Protein AF-0000000073535068 (afdb_homodimer)

Structure (mmCIF, N/CA/C/O backbone):
data_AF-0000000073535068-model_v1
#
loop_
_entity.id
_entity.type
_entity.pdbx_description
1 polymer 'DUF3730 domain-containing protein'
#
loop_
_atom_site.group_PDB
_atom_site.id
_atom_site.type_symbol
_atom_site.label_atom_id
_atom_site.label_alt_id
_atom_site.label_comp_id
_atom_site.label_asym_id
_atom_site.label_entity_id
_atom_site.label_seq_id
_atom_site.pdbx_PDB_ins_code
_atom_site.Cartn_x
_atom_site.Cartn_y
_atom_site.Cartn_z
_atom_site.occupancy
_atom_site.B_iso_or_equiv
_atom_site.auth_seq_id
_atom_site.auth_comp_id
_atom_site.auth_asym_id
_atom_site.auth_atom_id
_atom_site.pdbx_PDB_model_num
ATOM 1 N N . MET A 1 1 ? 18.531 -50.469 -1.747 1 73 1 MET A N 1
ATOM 2 C CA . MET A 1 1 ? 18.922 -49.125 -2.205 1 73 1 MET A CA 1
ATOM 3 C C . MET A 1 1 ? 19.688 -48.375 -1.117 1 73 1 MET A C 1
ATOM 5 O O . MET A 1 1 ? 19.297 -48.406 0.048 1 73 1 MET A O 1
ATOM 9 N N . SER A 1 2 ? 20.859 -48 -1.427 1 82.44 2 SER A N 1
ATOM 10 C CA . SER A 1 2 ? 21.703 -47.281 -0.482 1 82.44 2 SER A CA 1
ATOM 11 C C . SER A 1 2 ? 21.328 -45.781 -0.44 1 82.44 2 SER A C 1
ATOM 13 O O . SER A 1 2 ? 20.609 -45.312 -1.31 1 82.44 2 SER A O 1
ATOM 15 N N . LEU A 1 3 ? 21.656 -45.188 0.64 1 86.44 3 LEU A N 1
ATOM 16 C CA . LEU A 1 3 ? 21.375 -43.781 0.839 1 86.44 3 LEU A CA 1
ATOM 17 C C . LEU A 1 3 ? 22.047 -42.938 -0.245 1 86.44 3 LEU A C 1
ATOM 19 O O . LEU A 1 3 ? 21.453 -41.969 -0.744 1 86.44 3 LEU A O 1
ATOM 23 N N . GLN A 1 4 ? 23.172 -43.344 -0.738 1 84.94 4 GLN A N 1
ATOM 24 C CA . GLN A 1 4 ? 23.891 -42.594 -1.775 1 84.94 4 GLN A CA 1
ATOM 25 C C . GLN A 1 4 ? 23.203 -42.75 -3.127 1 84.94 4 GLN A C 1
ATOM 27 O O . GLN A 1 4 ? 23.156 -41.781 -3.91 1 84.94 4 GLN A O 1
ATOM 32 N N . GLN A 1 5 ? 22.625 -43.844 -3.295 1 85.31 5 GLN A N 1
ATOM 33 C CA . GLN A 1 5 ? 21.891 -44.062 -4.543 1 85.31 5 GLN A CA 1
ATOM 34 C C . GLN A 1 5 ? 20.625 -43.219 -4.586 1 85.31 5 GLN A C 1
ATOM 36 O O . GLN A 1 5 ? 20.25 -42.719 -5.641 1 85.31 5 GLN A O 1
ATOM 41 N N . ALA A 1 6 ? 20.031 -43.156 -3.398 1 86.62 6 ALA A N 1
ATOM 42 C CA . ALA A 1 6 ? 18.812 -42.344 -3.316 1 86.62 6 ALA A CA 1
ATOM 43 C C . ALA A 1 6 ? 19.125 -40.875 -3.541 1 86.62 6 ALA A C 1
ATOM 45 O O . ALA A 1 6 ? 18.344 -40.156 -4.172 1 86.62 6 ALA A O 1
ATOM 46 N N . LEU A 1 7 ? 20.281 -40.438 -3.117 1 88.44 7 LEU A N 1
ATOM 47 C CA . LEU A 1 7 ? 20.672 -39.031 -3.264 1 88.44 7 LEU A CA 1
ATOM 48 C C . LEU A 1 7 ? 21.031 -38.719 -4.711 1 88.44 7 LEU A C 1
ATOM 50 O O . LEU A 1 7 ? 20.828 -37.594 -5.18 1 88.44 7 LEU A O 1
ATOM 54 N N . GLU A 1 8 ? 21.484 -39.688 -5.441 1 86.12 8 GLU A N 1
ATOM 55 C CA . GLU A 1 8 ? 21.812 -39.5 -6.848 1 86.12 8 GLU A CA 1
ATOM 56 C C . GLU A 1 8 ? 20.562 -39.406 -7.707 1 86.12 8 GLU A C 1
ATOM 58 O O . GLU A 1 8 ? 20.547 -38.75 -8.734 1 86.12 8 GLU A O 1
ATOM 63 N N . ARG A 1 9 ? 19.562 -40 -7.23 1 84.69 9 ARG A N 1
ATOM 64 C CA . ARG A 1 9 ? 18.297 -40 -7.961 1 84.69 9 ARG A CA 1
ATOM 65 C C . ARG A 1 9 ? 17.609 -38.625 -7.844 1 84.69 9 ARG A C 1
ATOM 67 O O . ARG A 1 9 ? 16.703 -38.344 -8.625 1 84.69 9 ARG A O 1
ATOM 74 N N . LEU A 1 10 ? 18.078 -37.781 -6.902 1 87.56 10 LEU A N 1
ATOM 75 C CA . LEU A 1 10 ? 17.516 -36.438 -6.727 1 87.56 10 LEU A CA 1
ATOM 76 C C . LEU A 1 10 ? 17.844 -35.562 -7.918 1 87.56 10 LEU A C 1
ATOM 78 O O . LEU A 1 10 ? 17.141 -34.562 -8.172 1 87.56 10 LEU A O 1
ATOM 82 N N . ARG A 1 11 ? 18.797 -35.906 -8.68 1 83.94 11 ARG A N 1
ATOM 83 C CA . ARG A 1 11 ? 19.266 -35.062 -9.773 1 83.94 11 ARG A CA 1
ATOM 84 C C . ARG A 1 11 ? 18.438 -35.281 -11.031 1 83.94 11 ARG A C 1
ATOM 86 O O . ARG A 1 11 ? 18.516 -34.5 -11.977 1 83.94 11 ARG A O 1
ATOM 93 N N . MET A 1 12 ? 17.578 -36.219 -10.906 1 78.56 12 MET A N 1
ATOM 94 C CA . MET A 1 12 ? 16.719 -36.469 -12.07 1 78.56 12 MET A CA 1
ATOM 95 C C . MET A 1 12 ? 15.688 -35.344 -12.219 1 78.56 12 MET A C 1
ATOM 97 O O . MET A 1 12 ? 15.039 -34.969 -11.25 1 78.56 12 MET A O 1
ATOM 101 N N . PRO A 1 13 ? 15.539 -34.812 -13.344 1 76.5 13 PRO A N 1
ATOM 102 C CA . PRO A 1 13 ? 14.781 -33.562 -13.547 1 76.5 13 PRO A CA 1
ATOM 103 C C . PRO A 1 13 ? 13.273 -33.781 -13.516 1 76.5 13 PRO A C 1
ATOM 105 O O . PRO A 1 13 ? 12.508 -32.906 -13.906 1 76.5 13 PRO A O 1
ATOM 108 N N . HIS A 1 14 ? 12.617 -34.844 -13.055 1 79.12 14 HIS A N 1
ATOM 109 C CA . HIS A 1 14 ? 11.172 -35.031 -13 1 79.12 14 HIS A CA 1
ATOM 110 C C . HIS A 1 14 ? 10.664 -34.969 -11.562 1 79.12 14 HIS A C 1
ATOM 112 O O . HIS A 1 14 ? 11.211 -35.656 -10.688 1 79.12 14 HIS A O 1
ATOM 118 N N . PRO A 1 15 ? 9.664 -34.188 -11.406 1 80.38 15 PRO A N 1
ATOM 119 C CA . PRO A 1 15 ? 9.203 -33.969 -10.031 1 80.38 15 PRO A CA 1
ATOM 120 C C . PRO A 1 15 ? 8.688 -35.219 -9.359 1 80.38 15 PRO A C 1
ATOM 122 O O . PRO A 1 15 ? 8.859 -35.406 -8.156 1 80.38 15 PRO A O 1
ATOM 125 N N . ALA A 1 16 ? 8.094 -36.125 -10.078 1 79.19 16 ALA A N 1
ATOM 126 C CA . ALA A 1 16 ? 7.562 -37.344 -9.477 1 79.19 16 ALA A CA 1
ATOM 127 C C . ALA A 1 16 ? 8.688 -38.25 -8.977 1 79.19 16 ALA A C 1
ATOM 129 O O . ALA A 1 16 ? 8.586 -38.844 -7.902 1 79.19 16 ALA A O 1
ATOM 130 N N . VAL A 1 17 ? 9.75 -38.281 -9.727 1 81.94 17 VAL A N 1
ATOM 131 C CA . VAL A 1 17 ? 10.898 -39.094 -9.344 1 81.94 17 VAL A CA 1
ATOM 132 C C . VAL A 1 17 ? 11.617 -38.469 -8.156 1 81.94 17 VAL A C 1
ATOM 134 O O . VAL A 1 17 ? 12.062 -39.156 -7.246 1 81.94 17 VAL A O 1
ATOM 137 N N . GLN A 1 18 ? 11.617 -37.219 -8.273 1 86.56 18 GLN A N 1
ATOM 138 C CA . GLN A 1 18 ? 12.273 -36.5 -7.199 1 86.56 18 GLN A CA 1
ATOM 139 C C . GLN A 1 18 ? 11.523 -36.656 -5.883 1 86.56 18 GLN A C 1
ATOM 141 O O . GLN A 1 18 ? 12.133 -36.812 -4.824 1 86.56 18 GLN A O 1
ATOM 146 N N . ALA A 1 19 ? 10.234 -36.562 -5.922 1 84.75 19 ALA A N 1
ATOM 147 C CA . ALA A 1 19 ? 9.43 -36.719 -4.711 1 84.75 19 ALA A CA 1
ATOM 148 C C . ALA A 1 19 ? 9.602 -38.125 -4.133 1 84.75 19 ALA A C 1
ATOM 150 O O . ALA A 1 19 ? 9.688 -38.281 -2.914 1 84.75 19 ALA A O 1
ATOM 151 N N . ALA A 1 20 ? 9.633 -39.094 -5 1 82.69 20 ALA A N 1
ATOM 152 C CA . ALA A 1 20 ? 9.828 -40.469 -4.555 1 82.69 20 ALA A CA 1
ATOM 153 C C . ALA A 1 20 ? 11.227 -40.688 -3.977 1 82.69 20 ALA A C 1
ATOM 155 O O . ALA A 1 20 ? 11.406 -41.438 -3.012 1 82.69 20 ALA A O 1
ATOM 156 N N . ALA A 1 21 ? 12.156 -40.031 -4.648 1 87.81 21 ALA A N 1
ATOM 157 C CA . ALA A 1 21 ? 13.523 -40.125 -4.152 1 87.81 21 ALA A CA 1
ATOM 158 C C . ALA A 1 21 ? 13.641 -39.5 -2.764 1 87.81 21 ALA A C 1
ATOM 160 O O . ALA A 1 21 ? 14.359 -40.031 -1.905 1 87.81 21 ALA A O 1
ATOM 161 N N . VAL A 1 22 ? 13.016 -38.406 -2.562 1 91.75 22 VAL A N 1
ATOM 162 C CA . VAL A 1 22 ? 13.047 -37.75 -1.257 1 91.75 22 VAL A CA 1
ATOM 163 C C . VAL A 1 22 ? 12.422 -38.688 -0.209 1 91.75 22 VAL A C 1
ATOM 165 O O . VAL A 1 22 ? 12.938 -38.812 0.903 1 91.75 22 VAL A O 1
ATOM 168 N N . ALA A 1 23 ? 11.258 -39.281 -0.558 1 87.38 23 ALA A N 1
ATOM 169 C CA . ALA A 1 23 ? 10.609 -40.219 0.37 1 87.38 23 ALA A CA 1
ATOM 170 C C . ALA A 1 23 ? 11.539 -41.375 0.72 1 87.38 23 ALA A C 1
ATOM 172 O O . ALA A 1 23 ? 11.594 -41.812 1.875 1 87.38 23 ALA A O 1
ATOM 173 N N . ALA A 1 24 ? 12.297 -41.781 -0.248 1 87.5 24 ALA A N 1
ATOM 174 C CA . ALA A 1 24 ? 13.242 -42.875 -0.024 1 87.5 24 ALA A CA 1
ATOM 175 C C . ALA A 1 24 ? 14.391 -42.438 0.868 1 87.5 24 ALA A C 1
ATOM 177 O O . ALA A 1 24 ? 14.836 -43.188 1.746 1 87.5 24 ALA A O 1
ATOM 178 N N . VAL A 1 25 ? 14.883 -41.281 0.642 1 91.12 25 VAL A N 1
ATOM 179 C CA . VAL A 1 25 ? 15.984 -40.75 1.447 1 91.12 25 VAL A CA 1
ATOM 180 C C . VAL A 1 25 ? 15.539 -40.656 2.904 1 91.12 25 VAL A C 1
ATOM 182 O O . VAL A 1 25 ? 16.281 -41.031 3.816 1 91.12 25 VAL A O 1
ATOM 185 N N . PHE A 1 26 ? 14.359 -40.125 3.111 1 90.25 26 PHE A N 1
ATOM 186 C CA . PHE A 1 26 ? 13.875 -39.906 4.473 1 90.25 26 PHE A CA 1
ATOM 187 C C . PHE A 1 26 ? 13.609 -41.25 5.16 1 90.25 26 PHE A C 1
ATOM 189 O O . PHE A 1 26 ? 13.859 -41.375 6.359 1 90.25 26 PHE A O 1
ATOM 196 N N . ASP A 1 27 ? 13.086 -42.219 4.41 1 87 27 ASP A N 1
ATOM 197 C CA . ASP A 1 27 ? 12.852 -43.562 4.969 1 87 27 ASP A CA 1
ATOM 198 C C . ASP A 1 27 ? 14.172 -44.25 5.312 1 87 27 ASP A C 1
ATOM 200 O O . ASP A 1 27 ? 14.289 -44.875 6.375 1 87 27 ASP A O 1
ATOM 204 N N . LEU A 1 28 ? 15.164 -44.125 4.473 1 88 28 LEU A N 1
ATOM 205 C CA . LEU A 1 28 ? 16.469 -44.719 4.684 1 88 28 LEU A CA 1
ATOM 206 C C . LEU A 1 28 ? 17.234 -44 5.789 1 88 28 LEU A C 1
ATOM 208 O O . LEU A 1 28 ? 17.938 -44.656 6.578 1 88 28 LEU A O 1
ATOM 212 N N . ALA A 1 29 ? 17.141 -42.688 5.758 1 87.44 29 ALA A N 1
ATOM 213 C CA . ALA A 1 29 ? 17.812 -41.875 6.781 1 87.44 29 ALA A CA 1
ATOM 214 C C . ALA A 1 29 ? 17.219 -42.156 8.164 1 87.44 29 ALA A C 1
ATOM 216 O O . ALA A 1 29 ? 17.938 -42.125 9.172 1 87.44 29 ALA A O 1
ATOM 217 N N . ALA A 1 30 ? 15.914 -42.344 8.227 1 80.88 30 ALA A N 1
ATOM 218 C CA . ALA A 1 30 ? 15.266 -42.656 9.5 1 80.88 30 ALA A CA 1
ATOM 219 C C . ALA A 1 30 ? 15.766 -43.969 10.086 1 80.88 30 ALA A C 1
ATOM 221 O O . ALA A 1 30 ? 15.742 -44.156 11.297 1 80.88 30 ALA A O 1
ATOM 222 N N . ARG A 1 31 ? 16.234 -44.812 9.234 1 79.62 31 ARG A N 1
ATOM 223 C CA . ARG A 1 31 ? 16.703 -46.125 9.664 1 79.62 31 ARG A CA 1
ATOM 224 C C . ARG A 1 31 ? 18.188 -46.094 10.031 1 79.62 31 ARG A C 1
ATOM 226 O O . ARG A 1 31 ? 18.688 -47 10.703 1 79.62 31 ARG A O 1
ATOM 233 N N . THR A 1 32 ? 18.781 -45.062 9.539 1 76.62 32 THR A N 1
ATOM 234 C CA . THR A 1 32 ? 20.203 -44.938 9.852 1 76.62 32 THR A CA 1
ATOM 235 C C . THR A 1 32 ? 20.406 -44.531 11.297 1 76.62 32 THR A C 1
ATOM 237 O O . THR A 1 32 ? 19.609 -43.781 11.852 1 76.62 32 THR A O 1
ATOM 240 N N . GLN A 1 33 ? 21.375 -45.125 12.016 1 68.06 33 GLN A N 1
ATOM 241 C CA . GLN A 1 33 ? 21.641 -44.938 13.445 1 68.06 33 GLN A CA 1
ATOM 242 C C . GLN A 1 33 ? 22.359 -43.625 13.719 1 68.06 33 GLN A C 1
ATOM 244 O O . GLN A 1 33 ? 22.188 -43.031 14.797 1 68.06 33 GLN A O 1
ATOM 249 N N . SER A 1 34 ? 23.047 -43 12.75 1 81.69 34 SER A N 1
ATOM 250 C CA . SER A 1 34 ? 23.812 -41.781 13.023 1 81.69 34 SER A CA 1
ATOM 251 C C . SER A 1 34 ? 22.984 -40.531 12.758 1 81.69 34 SER A C 1
ATOM 253 O O . SER A 1 34 ? 22.547 -40.312 11.625 1 81.69 34 SER A O 1
ATOM 255 N N . ALA A 1 35 ? 22.781 -39.781 13.82 1 80.81 35 ALA A N 1
ATOM 256 C CA . ALA A 1 35 ? 22.016 -38.562 13.719 1 80.81 35 ALA A CA 1
ATOM 257 C C . ALA A 1 35 ? 22.672 -37.562 12.766 1 80.81 35 ALA A C 1
ATOM 259 O O . ALA A 1 35 ? 22 -36.844 12.031 1 80.81 35 ALA A O 1
ATOM 260 N N . ALA A 1 36 ? 23.953 -37.594 12.719 1 83.88 36 ALA A N 1
ATOM 261 C CA . ALA A 1 36 ? 24.688 -36.656 11.859 1 83.88 36 ALA A CA 1
ATOM 262 C C . ALA A 1 36 ? 24.484 -37 10.383 1 83.88 36 ALA A C 1
ATOM 264 O O . ALA A 1 36 ? 24.344 -36.125 9.547 1 83.88 36 ALA A O 1
ATOM 265 N N . GLN A 1 37 ? 24.484 -38.281 10.141 1 84.81 37 GLN A N 1
ATOM 266 C CA . GLN A 1 37 ? 24.281 -38.719 8.758 1 84.81 37 GLN A CA 1
ATOM 267 C C . GLN A 1 37 ? 22.859 -38.469 8.297 1 84.81 37 GLN A C 1
ATOM 269 O O . GLN A 1 37 ? 22.625 -38.125 7.137 1 84.81 37 GLN A O 1
ATOM 274 N N . ARG A 1 38 ? 22 -38.625 9.258 1 86.94 38 ARG A N 1
ATOM 275 C CA . ARG A 1 38 ? 20.594 -38.344 8.953 1 86.94 38 ARG A CA 1
ATOM 276 C C . ARG A 1 38 ? 20.391 -36.844 8.633 1 86.94 38 ARG A C 1
ATOM 278 O O . ARG A 1 38 ? 19.781 -36.5 7.621 1 86.94 38 ARG A O 1
ATOM 285 N N . ASP A 1 39 ? 21.016 -36 9.438 1 86.94 39 ASP A N 1
ATOM 286 C CA . ASP A 1 39 ? 20.844 -34.562 9.258 1 86.94 39 ASP A CA 1
ATOM 287 C C . ASP A 1 39 ? 21.547 -34.094 7.988 1 86.94 39 ASP A C 1
ATOM 289 O O . ASP A 1 39 ? 21.078 -33.156 7.324 1 86.94 39 ASP A O 1
ATOM 293 N N . ALA A 1 40 ? 22.547 -34.75 7.676 1 89.31 40 ALA A N 1
ATOM 294 C CA . ALA A 1 40 ? 23.266 -34.375 6.449 1 89.31 40 ALA A CA 1
ATOM 295 C C . ALA A 1 40 ? 22.453 -34.75 5.215 1 89.31 40 ALA A C 1
ATOM 297 O O . ALA A 1 40 ? 22.453 -34 4.223 1 89.31 40 ALA A O 1
ATOM 298 N N . ALA A 1 41 ? 21.781 -35.875 5.352 1 90.75 41 ALA A N 1
ATOM 299 C CA . ALA A 1 41 ? 20.938 -36.281 4.238 1 90.75 41 ALA A CA 1
ATOM 300 C C . ALA A 1 41 ? 19.734 -35.375 4.086 1 90.75 41 ALA A C 1
ATOM 302 O O . ALA A 1 41 ? 19.344 -35.031 2.967 1 90.75 41 ALA A O 1
ATOM 303 N N . PHE A 1 42 ? 19.234 -35 5.234 1 91.56 42 PHE A N 1
ATOM 304 C CA . PHE A 1 42 ? 18.109 -34.062 5.199 1 91.56 42 PHE A CA 1
ATOM 305 C C . PHE A 1 42 ? 18.547 -32.719 4.641 1 91.56 42 PHE A C 1
ATOM 307 O O . PHE A 1 42 ? 17.844 -32.125 3.824 1 91.56 42 PHE A O 1
ATOM 314 N N . ALA A 1 43 ? 19.703 -32.25 4.965 1 92.44 43 ALA A N 1
ATOM 315 C CA . ALA A 1 43 ? 20.219 -30.953 4.531 1 92.44 43 ALA A CA 1
ATOM 316 C C . ALA A 1 43 ? 20.484 -30.953 3.029 1 92.44 43 ALA A C 1
ATOM 318 O O . ALA A 1 43 ? 20.281 -29.938 2.363 1 92.44 43 ALA A O 1
ATOM 319 N N . GLU A 1 44 ? 20.812 -32.062 2.559 1 92.19 44 GLU A N 1
ATOM 320 C CA . GLU A 1 44 ? 21.078 -32.156 1.126 1 92.19 44 GLU A CA 1
ATOM 321 C C . GLU A 1 44 ? 19.781 -32.062 0.321 1 92.19 44 GLU A C 1
ATOM 323 O O . GLU A 1 44 ? 19.75 -31.5 -0.771 1 92.19 44 GLU A O 1
ATOM 328 N N . CYS A 1 45 ? 18.781 -32.625 0.865 1 93.12 45 CYS A N 1
ATOM 329 C CA . CYS A 1 45 ? 17.484 -32.562 0.197 1 93.12 45 CYS A CA 1
ATOM 330 C C . CYS A 1 45 ? 16.906 -31.156 0.286 1 93.12 45 CYS A C 1
ATOM 332 O O . CYS A 1 45 ? 16.328 -30.656 -0.684 1 93.12 45 CYS A O 1
ATOM 334 N N . LEU A 1 46 ? 17.125 -30.484 1.367 1 94 46 LEU A N 1
ATOM 335 C CA . LEU A 1 46 ? 16.516 -29.188 1.603 1 94 46 LEU A CA 1
ATOM 336 C C . LEU A 1 46 ? 17.281 -28.078 0.874 1 94 46 LEU A C 1
ATOM 338 O O . LEU A 1 46 ? 16.719 -27.031 0.555 1 94 46 LEU A O 1
ATOM 342 N N . SER A 1 47 ? 18.547 -28.25 0.572 1 93.44 47 SER A N 1
ATOM 343 C CA . SER A 1 47 ? 19.359 -27.234 -0.092 1 93.44 47 SER A CA 1
ATOM 344 C C . SER A 1 47 ? 19.469 -27.5 -1.589 1 93.44 47 SER A C 1
ATOM 346 O O . SER A 1 47 ? 20.297 -26.906 -2.275 1 93.44 47 SER A O 1
ATOM 348 N N . HIS A 1 48 ? 18.609 -28.328 -2.033 1 91.12 48 HIS A N 1
ATOM 349 C CA . HIS A 1 48 ? 18.641 -28.656 -3.453 1 91.12 48 HIS A CA 1
ATOM 350 C C . HIS A 1 48 ? 18.125 -27.516 -4.305 1 91.12 48 HIS A C 1
ATOM 352 O O . HIS A 1 48 ? 17.359 -26.672 -3.818 1 91.12 48 HIS A O 1
ATOM 358 N N . SER A 1 49 ? 18.484 -27.453 -5.543 1 86.81 49 SER A N 1
ATOM 359 C CA . SER A 1 49 ? 18.125 -26.344 -6.43 1 86.81 49 SER A CA 1
ATOM 360 C C . SER A 1 49 ? 16.734 -26.547 -7.02 1 86.81 49 SER A C 1
ATOM 362 O O . SER A 1 49 ? 16.094 -25.578 -7.434 1 86.81 49 SER A O 1
ATOM 364 N N . SER A 1 50 ? 16.281 -27.828 -6.977 1 86.88 50 SER A N 1
ATOM 365 C CA . SER A 1 50 ? 14.969 -28.094 -7.559 1 86.88 50 SER A CA 1
ATOM 366 C C . SER A 1 50 ? 13.852 -27.812 -6.559 1 86.88 50 SER A C 1
ATOM 368 O O . SER A 1 50 ? 13.922 -28.25 -5.406 1 86.88 50 SER A O 1
ATOM 370 N N . GLN A 1 51 ? 12.828 -27.141 -6.984 1 86.19 51 GLN A N 1
ATOM 371 C CA . GLN A 1 51 ? 11.695 -26.766 -6.141 1 86.19 51 GLN A CA 1
ATOM 372 C C . GLN A 1 51 ? 10.914 -28.016 -5.707 1 86.19 51 GLN A C 1
ATOM 374 O O . GLN A 1 51 ? 10.445 -28.094 -4.57 1 86.19 51 GLN A O 1
ATOM 379 N N . ALA A 1 52 ? 10.844 -28.922 -6.559 1 84.81 52 ALA A N 1
ATOM 380 C CA . ALA A 1 52 ? 10.078 -30.125 -6.262 1 84.81 52 ALA A CA 1
ATOM 381 C C . ALA A 1 52 ? 10.742 -30.938 -5.145 1 84.81 52 ALA A C 1
ATOM 383 O O . ALA A 1 52 ? 10.055 -31.484 -4.277 1 84.81 52 ALA A O 1
ATOM 384 N N . VAL A 1 53 ? 12.047 -30.969 -5.188 1 89.75 53 VAL A N 1
ATOM 385 C CA . VAL A 1 53 ? 12.781 -31.719 -4.172 1 89.75 53 VAL A CA 1
ATOM 386 C C . VAL A 1 53 ? 12.602 -31.047 -2.809 1 89.75 53 VAL A C 1
ATOM 388 O O . VAL A 1 53 ? 12.312 -31.719 -1.814 1 89.75 53 VAL A O 1
ATOM 391 N N . VAL A 1 54 ? 12.711 -29.781 -2.811 1 92 54 VAL A N 1
ATOM 392 C CA . VAL A 1 54 ? 12.648 -29.031 -1.557 1 92 54 VAL A CA 1
ATOM 393 C C . VAL A 1 54 ? 11.234 -29.125 -0.977 1 92 54 VAL A C 1
ATOM 395 O O . VAL A 1 54 ? 11.062 -29.281 0.234 1 92 54 VAL A O 1
ATOM 398 N N . GLU A 1 55 ? 10.266 -29 -1.764 1 89.75 55 GLU A N 1
ATOM 399 C CA . GLU A 1 55 ? 8.891 -29.094 -1.291 1 89.75 55 GLU A CA 1
ATOM 400 C C . GLU A 1 55 ? 8.594 -30.469 -0.695 1 89.75 55 GLU A C 1
ATOM 402 O O . GLU A 1 55 ? 7.965 -30.562 0.361 1 89.75 55 GLU A O 1
ATOM 407 N N . ALA A 1 56 ? 9.008 -31.469 -1.393 1 89.25 56 ALA A N 1
ATOM 408 C CA . ALA A 1 56 ? 8.812 -32.812 -0.887 1 89.25 56 ALA A CA 1
ATOM 409 C C . ALA A 1 56 ? 9.578 -33.031 0.411 1 89.25 56 ALA A C 1
ATOM 411 O O . ALA A 1 56 ? 9.102 -33.719 1.316 1 89.25 56 ALA A O 1
ATOM 412 N N . ALA A 1 57 ? 10.758 -32.469 0.402 1 92.44 57 ALA A N 1
ATOM 413 C CA . ALA A 1 57 ? 11.594 -32.625 1.594 1 92.44 57 ALA A CA 1
ATOM 414 C C . ALA A 1 57 ? 10.961 -31.922 2.791 1 92.44 57 ALA A C 1
ATOM 416 O O . ALA A 1 57 ? 11 -32.438 3.912 1 92.44 57 ALA A O 1
ATOM 417 N N . VAL A 1 58 ? 10.422 -30.766 2.566 1 92.5 58 VAL A N 1
ATOM 418 C CA . VAL A 1 58 ? 9.781 -30 3.639 1 92.5 58 VAL A CA 1
ATOM 419 C C . VAL A 1 58 ? 8.57 -30.766 4.16 1 92.5 58 VAL A C 1
ATOM 421 O O . VAL A 1 58 ? 8.367 -30.875 5.371 1 92.5 58 VAL A O 1
ATOM 424 N N . GLN A 1 59 ? 7.777 -31.328 3.291 1 88.62 59 GLN A N 1
ATOM 425 C CA . GLN A 1 59 ? 6.602 -32.094 3.699 1 88.62 59 GLN A CA 1
ATOM 426 C C . GLN A 1 59 ? 6.996 -33.344 4.48 1 88.62 59 GLN A C 1
ATOM 428 O O . GLN A 1 59 ? 6.359 -33.688 5.48 1 88.62 59 GLN A O 1
ATOM 433 N N . ALA A 1 60 ? 8.039 -33.969 4.039 1 88.88 60 ALA A N 1
ATOM 434 C CA . ALA A 1 60 ? 8.508 -35.188 4.711 1 88.88 60 ALA A CA 1
ATOM 435 C C . ALA A 1 60 ? 9.062 -34.844 6.094 1 88.88 60 ALA A C 1
ATOM 437 O O . ALA A 1 60 ? 8.875 -35.625 7.043 1 88.88 60 ALA A O 1
ATOM 438 N N . LEU A 1 61 ? 9.781 -33.719 6.125 1 89.81 61 LEU A N 1
ATOM 439 C CA . LEU A 1 61 ? 10.367 -33.312 7.398 1 89.81 61 LEU A CA 1
ATOM 440 C C . LEU A 1 61 ? 9.273 -33 8.414 1 89.81 61 LEU A C 1
ATOM 442 O O . LEU A 1 61 ? 9.398 -33.344 9.594 1 89.81 61 LEU A O 1
ATOM 446 N N . LEU A 1 62 ? 8.172 -32.375 8 1 88.38 62 LEU A N 1
ATOM 447 C CA . LEU A 1 62 ? 7.094 -31.969 8.898 1 88.38 62 LEU A CA 1
ATOM 448 C C . LEU A 1 62 ? 6.242 -33.188 9.297 1 88.38 62 LEU A C 1
ATOM 450 O O . LEU A 1 62 ? 5.555 -33.125 10.32 1 88.38 62 LEU A O 1
ATOM 454 N N . ALA A 1 63 ? 6.223 -34.219 8.508 1 84.31 63 ALA A N 1
ATOM 455 C CA . ALA A 1 63 ? 5.422 -35.406 8.797 1 84.31 63 ALA A CA 1
ATOM 456 C C . ALA A 1 63 ? 6.145 -36.344 9.773 1 84.31 63 ALA A C 1
ATOM 458 O O . ALA A 1 63 ? 5.547 -37.281 10.312 1 84.31 63 ALA A O 1
ATOM 459 N N . LEU A 1 64 ? 7.434 -36.125 10.039 1 81 64 LEU A N 1
ATOM 460 C CA . LEU A 1 64 ? 8.172 -36.969 10.969 1 81 64 LEU A CA 1
ATOM 461 C C . LEU A 1 64 ? 7.594 -36.844 12.375 1 81 64 LEU A C 1
ATOM 463 O O . LEU A 1 64 ? 7.188 -35.781 12.797 1 81 64 LEU A O 1
ATOM 467 N N . PRO A 1 65 ? 7.137 -38.219 12.984 1 66.19 65 PRO A N 1
ATOM 468 C CA . PRO A 1 65 ? 6.547 -38.25 14.32 1 66.19 65 PRO A CA 1
ATOM 469 C C . PRO A 1 65 ? 7.434 -37.562 15.359 1 66.19 65 PRO A C 1
ATOM 471 O O . PRO A 1 65 ? 8.656 -37.562 15.242 1 66.19 65 PRO A O 1
ATOM 474 N N . ALA A 1 66 ? 6.887 -36.719 16.156 1 56.53 66 ALA A N 1
ATOM 475 C CA . ALA A 1 66 ? 7.547 -35.969 17.203 1 56.53 66 ALA A CA 1
ATOM 476 C C . ALA A 1 66 ? 8.203 -36.906 18.219 1 56.53 66 ALA A C 1
ATOM 478 O O . ALA A 1 66 ? 7.52 -37.531 19.031 1 56.53 66 ALA A O 1
ATOM 479 N N . GLU A 1 67 ? 9.016 -37.938 18.016 1 49.25 67 GLU A N 1
ATOM 480 C CA . GLU A 1 67 ? 9.523 -38.531 19.25 1 49.25 67 GLU A CA 1
ATOM 481 C C . GLU A 1 67 ? 9.766 -37.469 20.312 1 49.25 67 GLU A C 1
ATOM 483 O O . GLU A 1 67 ? 9.781 -36.281 20.016 1 49.25 67 GLU A O 1
ATOM 488 N N . PRO A 1 68 ? 10.68 -37.688 21.562 1 46.06 68 PRO A N 1
ATOM 489 C CA . PRO A 1 68 ? 10.609 -36.656 22.594 1 46.06 68 PRO A CA 1
ATOM 490 C C . PRO A 1 68 ? 10.633 -35.219 22.031 1 46.06 68 PRO A C 1
ATOM 492 O O . PRO A 1 68 ? 11.305 -34.969 21.016 1 46.06 68 PRO A O 1
ATOM 495 N N . ALA A 1 69 ? 9.648 -34.281 22.375 1 45.16 69 ALA A N 1
ATOM 496 C CA . ALA A 1 69 ? 8.828 -33.125 22.031 1 45.16 69 ALA A CA 1
ATOM 497 C C . ALA A 1 69 ? 9.672 -32.031 21.375 1 45.16 69 ALA A C 1
ATOM 499 O O . ALA A 1 69 ? 9.336 -31.547 20.297 1 45.16 69 ALA A O 1
ATOM 500 N N . ALA A 1 70 ? 10.305 -31.281 22.203 1 48.16 70 ALA A N 1
ATOM 501 C CA . ALA A 1 70 ? 10.852 -29.922 22.125 1 48.16 70 ALA A CA 1
ATOM 502 C C . ALA A 1 70 ? 12.109 -29.891 21.266 1 48.16 70 ALA A C 1
ATOM 504 O O . ALA A 1 70 ? 12.328 -28.938 20.516 1 48.16 70 ALA A O 1
ATOM 505 N N . GLY A 1 71 ? 12.961 -31.016 21.219 1 52.22 71 GLY A N 1
ATOM 506 C CA . GLY A 1 71 ? 14.273 -31.016 20.594 1 52.22 71 GLY A CA 1
ATOM 507 C C . GLY A 1 71 ? 14.219 -31.172 19.094 1 52.22 71 GLY A C 1
ATOM 508 O O . GLY A 1 71 ? 15 -30.531 18.375 1 52.22 71 GLY A O 1
ATOM 509 N N . ASN A 1 72 ? 13.156 -31.906 18.625 1 66.12 72 ASN A N 1
ATOM 510 C CA . ASN A 1 72 ? 13.094 -32.219 17.203 1 66.12 72 ASN A CA 1
ATOM 511 C C . ASN A 1 72 ? 12.562 -31.062 16.391 1 66.12 72 ASN A C 1
ATOM 513 O O . ASN A 1 72 ? 13.023 -30.797 15.281 1 66.12 72 ASN A O 1
ATOM 517 N N . ALA A 1 73 ? 11.766 -30.297 17.125 1 78.12 73 ALA A N 1
ATOM 518 C CA . ALA A 1 73 ? 11.25 -29.141 16.406 1 78.12 73 ALA A CA 1
ATOM 519 C C . ALA A 1 73 ? 12.336 -28.078 16.219 1 78.12 73 ALA A C 1
ATOM 521 O O . ALA A 1 73 ? 12.414 -27.438 15.172 1 78.12 73 ALA A O 1
ATOM 522 N N . ALA A 1 74 ? 13.188 -28.062 17.188 1 81.94 74 ALA A N 1
ATOM 523 C CA . ALA A 1 74 ? 14.273 -27.094 17.094 1 81.94 74 ALA A CA 1
ATOM 524 C C . ALA A 1 74 ? 15.297 -27.5 16.031 1 81.94 74 ALA A C 1
ATOM 526 O O . ALA A 1 74 ? 15.797 -26.672 15.289 1 81.94 74 ALA A O 1
ATOM 527 N N . SER A 1 75 ? 15.445 -28.797 16.016 1 85.69 75 SER A N 1
ATOM 528 C CA . SER A 1 75 ? 16.391 -29.281 15.016 1 85.69 75 SER A CA 1
ATOM 529 C C . SER A 1 75 ? 15.852 -29.094 13.609 1 85.69 75 SER A C 1
ATOM 531 O O . SER A 1 75 ? 16.594 -28.75 12.688 1 85.69 75 SER A O 1
ATOM 533 N N . ALA A 1 76 ? 14.57 -29.359 13.523 1 88.56 76 ALA A N 1
ATOM 534 C CA . ALA A 1 76 ? 13.938 -29.172 12.219 1 88.56 76 ALA A CA 1
ATOM 535 C C . ALA A 1 76 ? 13.984 -27.703 11.797 1 88.56 76 ALA A C 1
ATOM 537 O O . ALA A 1 76 ? 14.203 -27.406 10.617 1 88.56 76 ALA A O 1
ATOM 538 N N . GLN A 1 77 ? 13.82 -26.859 12.734 1 90.81 77 GLN A N 1
ATOM 539 C CA . GLN A 1 77 ? 13.859 -25.438 12.445 1 90.81 77 GLN A CA 1
ATOM 540 C C . GLN A 1 77 ? 15.25 -24.984 12.016 1 90.81 77 GLN A C 1
ATOM 542 O O . GLN A 1 77 ? 15.398 -24.188 11.086 1 90.81 77 GLN A O 1
ATOM 547 N N . ASP A 1 78 ? 16.219 -25.547 12.617 1 91.44 78 ASP A N 1
ATOM 548 C CA . ASP A 1 78 ? 17.594 -25.188 12.273 1 91.44 78 ASP A CA 1
ATOM 549 C C . ASP A 1 78 ? 17.953 -25.688 10.883 1 91.44 78 ASP A C 1
ATOM 551 O O . ASP A 1 78 ? 18.656 -25.016 10.133 1 91.44 78 ASP A O 1
ATOM 555 N N . LEU A 1 79 ? 17.453 -26.844 10.617 1 92.5 79 LEU A N 1
ATOM 556 C CA . LEU A 1 79 ? 17.719 -27.391 9.289 1 92.5 79 LEU A CA 1
ATOM 557 C C . LEU A 1 79 ? 17.062 -26.547 8.211 1 92.5 79 LEU A C 1
ATOM 559 O O . LEU A 1 79 ? 17.656 -26.281 7.164 1 92.5 79 LEU A O 1
ATOM 563 N N . LEU A 1 80 ? 15.891 -26.125 8.508 1 94.81 80 LEU A N 1
ATOM 564 C CA . LEU A 1 80 ? 15.164 -25.312 7.539 1 94.81 80 LEU A CA 1
ATOM 565 C C . LEU A 1 80 ? 15.812 -23.938 7.391 1 94.81 80 LEU A C 1
ATOM 567 O O . LEU A 1 80 ? 15.906 -23.406 6.281 1 94.81 80 LEU A O 1
ATOM 571 N N . LEU A 1 81 ? 16.297 -23.359 8.461 1 94.69 81 LEU A N 1
ATOM 572 C CA . LEU A 1 81 ? 16.922 -22.047 8.422 1 94.69 81 LEU A CA 1
ATOM 573 C C . LEU A 1 81 ? 18.25 -22.094 7.676 1 94.69 81 LEU A C 1
ATOM 575 O O . LEU A 1 81 ? 18.578 -21.172 6.926 1 94.69 81 LEU A O 1
ATOM 579 N N . THR A 1 82 ? 18.922 -23.156 7.852 1 94 82 THR A N 1
ATOM 580 C CA . THR A 1 82 ? 20.188 -23.312 7.145 1 94 82 THR A CA 1
ATOM 581 C C . THR A 1 82 ? 19.938 -23.484 5.648 1 94 82 THR A C 1
ATOM 583 O O . THR A 1 82 ? 20.688 -22.938 4.828 1 94 82 THR A O 1
ATOM 586 N N . ALA A 1 83 ? 18.984 -24.203 5.355 1 95.62 83 ALA A N 1
ATOM 587 C CA . ALA A 1 83 ? 18.641 -24.391 3.949 1 95.62 83 ALA A CA 1
ATOM 588 C C . ALA A 1 83 ? 18.156 -23.094 3.316 1 95.62 83 ALA A C 1
ATOM 590 O O . ALA A 1 83 ? 18.453 -22.828 2.146 1 95.62 83 ALA A O 1
ATOM 591 N N . LEU A 1 84 ? 17.453 -22.25 4.051 1 95.25 84 LEU A N 1
ATOM 592 C CA . LEU A 1 84 ? 16.922 -21 3.547 1 95.25 84 LEU A CA 1
ATOM 593 C C . LEU A 1 84 ? 18.047 -20 3.287 1 95.25 84 LEU A C 1
ATOM 595 O O . LEU A 1 84 ? 17.953 -19.172 2.369 1 95.25 84 LEU A O 1
ATOM 599 N N . SER A 1 85 ? 19.109 -20.047 3.986 1 94.06 85 SER A N 1
ATOM 600 C CA . SER A 1 85 ? 20.219 -19.125 3.824 1 94.06 85 SER A CA 1
ATOM 601 C C . SER A 1 85 ? 20.922 -19.328 2.484 1 94.06 85 SER A C 1
ATOM 603 O O . SER A 1 85 ? 21.484 -18.375 1.919 1 94.06 85 SER A O 1
ATOM 605 N N . VAL A 1 86 ? 20.828 -20.547 1.9 1 92.94 86 VAL A N 1
ATOM 606 C CA . VAL A 1 86 ? 21.5 -20.828 0.643 1 92.94 86 VAL A CA 1
ATOM 607 C C . VAL A 1 86 ? 20.484 -21 -0.473 1 92.94 86 VAL A C 1
ATOM 609 O O . VAL A 1 86 ? 20.844 -21.25 -1.625 1 92.94 86 VAL A O 1
ATOM 612 N N . ALA A 1 87 ? 19.281 -20.688 -0.224 1 92.25 87 ALA A N 1
ATOM 613 C CA . ALA A 1 87 ? 18.203 -21 -1.164 1 92.25 87 ALA A CA 1
ATOM 614 C C . ALA A 1 87 ? 18.094 -19.922 -2.236 1 92.25 87 ALA A C 1
ATOM 616 O O . ALA A 1 87 ? 18.391 -18.75 -1.982 1 92.25 87 ALA A O 1
ATOM 617 N N . GLY A 1 88 ? 17.672 -20.375 -3.438 1 86.44 88 GLY A N 1
ATOM 618 C CA . GLY A 1 88 ? 17.344 -19.453 -4.512 1 86.44 88 GLY A CA 1
ATOM 619 C C . GLY A 1 88 ? 15.922 -18.938 -4.426 1 86.44 88 GLY A C 1
ATOM 620 O O . GLY A 1 88 ? 15.18 -19.281 -3.502 1 86.44 88 GLY A O 1
ATOM 621 N N . PRO A 1 89 ? 15.477 -18.125 -5.266 1 82.88 89 PRO A N 1
ATOM 622 C CA . PRO A 1 89 ? 14.141 -17.516 -5.215 1 82.88 89 PRO A CA 1
ATOM 623 C C . PRO A 1 89 ? 13.023 -18.547 -5.367 1 82.88 89 PRO A C 1
ATOM 625 O O . PRO A 1 89 ? 11.961 -18.406 -4.758 1 82.88 89 PRO A O 1
ATOM 628 N N . ALA A 1 90 ? 13.344 -19.609 -6.078 1 82.5 90 ALA A N 1
ATOM 629 C CA . ALA A 1 90 ? 12.312 -20.625 -6.32 1 82.5 90 ALA A CA 1
ATOM 630 C C . ALA A 1 90 ? 12.109 -21.516 -5.098 1 82.5 90 ALA A C 1
ATOM 632 O O . ALA A 1 90 ? 11 -21.969 -4.824 1 82.5 90 ALA A O 1
ATOM 633 N N . THR A 1 91 ? 13.156 -21.719 -4.391 1 89.94 91 THR A N 1
ATOM 634 C CA . THR A 1 91 ? 13.094 -22.688 -3.301 1 89.94 91 THR A CA 1
ATOM 635 C C . THR A 1 91 ? 12.875 -21.984 -1.963 1 89.94 91 THR A C 1
ATOM 637 O O . THR A 1 91 ? 12.539 -22.625 -0.965 1 89.94 91 THR A O 1
ATOM 640 N N . ALA A 1 92 ? 12.953 -20.719 -1.952 1 91.94 92 ALA A N 1
ATOM 641 C CA . ALA A 1 92 ? 12.82 -19.984 -0.702 1 91.94 92 ALA A CA 1
ATOM 642 C C . ALA A 1 92 ? 11.383 -20.016 -0.191 1 91.94 92 ALA A C 1
ATOM 644 O O . ALA A 1 92 ? 11.148 -20.109 1.017 1 91.94 92 ALA A O 1
ATOM 645 N N . ALA A 1 93 ? 10.438 -20.016 -1.074 1 90.12 93 ALA A N 1
ATOM 646 C CA . ALA A 1 93 ? 9.031 -19.922 -0.686 1 90.12 93 ALA A CA 1
ATOM 647 C C . ALA A 1 93 ? 8.586 -21.188 0.031 1 90.12 93 ALA A C 1
ATOM 649 O O . ALA A 1 93 ? 7.988 -21.125 1.108 1 90.12 93 ALA A O 1
ATOM 650 N N . PRO A 1 94 ? 8.938 -22.391 -0.502 1 90.5 94 PRO A N 1
ATOM 651 C CA . PRO A 1 94 ? 8.531 -23.594 0.215 1 90.5 94 PRO A CA 1
ATOM 652 C C . PRO A 1 94 ? 9.227 -23.734 1.566 1 90.5 94 PRO A C 1
ATOM 654 O O . PRO A 1 94 ? 8.633 -24.266 2.514 1 90.5 94 PRO A O 1
ATOM 657 N N . LEU A 1 95 ? 10.453 -23.312 1.602 1 94.44 95 LEU A N 1
ATOM 658 C CA . LEU A 1 95 ? 11.172 -23.391 2.869 1 94.44 95 LEU A CA 1
ATOM 659 C C . LEU A 1 95 ? 10.547 -22.453 3.902 1 94.44 95 LEU A C 1
ATOM 661 O O . LEU A 1 95 ? 10.367 -22.828 5.059 1 94.44 95 LEU A O 1
ATOM 665 N N . ALA A 1 96 ? 10.211 -21.281 3.449 1 94.62 96 ALA A N 1
ATOM 666 C CA . ALA A 1 96 ? 9.547 -20.328 4.336 1 94.62 96 ALA A CA 1
ATOM 667 C C . ALA A 1 96 ? 8.188 -20.844 4.781 1 94.62 96 ALA A C 1
ATOM 669 O O . ALA A 1 96 ? 7.805 -20.703 5.945 1 94.62 96 ALA A O 1
ATOM 670 N N . GLY A 1 97 ? 7.516 -21.438 3.836 1 92.12 97 GLY A N 1
ATOM 671 C CA . GLY A 1 97 ? 6.238 -22.047 4.176 1 92.12 97 GLY A CA 1
ATOM 672 C C . GLY A 1 97 ? 6.367 -23.172 5.184 1 92.12 97 GLY A C 1
ATOM 673 O O . GLY A 1 97 ? 5.488 -23.359 6.027 1 92.12 97 GLY A O 1
ATOM 674 N N . GLY A 1 98 ? 7.453 -23.922 5.086 1 92.44 98 GLY A N 1
ATOM 675 C CA . GLY A 1 98 ? 7.715 -24.969 6.051 1 92.44 98 GLY A CA 1
ATOM 676 C C . GLY A 1 98 ? 7.973 -24.453 7.449 1 92.44 98 GLY A C 1
ATOM 677 O O . GLY A 1 98 ? 7.492 -25.031 8.43 1 92.44 98 GLY A O 1
ATOM 678 N N . ILE A 1 99 ? 8.703 -23.375 7.508 1 94.38 99 ILE A N 1
ATOM 679 C CA . ILE A 1 99 ? 8.992 -22.766 8.805 1 94.38 99 ILE A CA 1
ATOM 680 C C . ILE A 1 99 ? 7.699 -22.25 9.438 1 94.38 99 ILE A C 1
ATOM 682 O O . ILE A 1 99 ? 7.488 -22.406 10.641 1 94.38 99 ILE A O 1
ATOM 686 N N . LEU A 1 100 ? 6.828 -21.688 8.617 1 94.06 100 LEU A N 1
ATOM 687 C CA . LEU A 1 100 ? 5.551 -21.172 9.102 1 94.06 100 LEU A CA 1
ATOM 688 C C . LEU A 1 100 ? 4.66 -22.312 9.594 1 94.06 100 LEU A C 1
ATOM 690 O O . LEU A 1 100 ? 4.008 -22.188 10.633 1 94.06 100 LEU A O 1
ATOM 694 N N . ARG A 1 101 ? 4.625 -23.375 8.891 1 91.19 101 ARG A N 1
ATOM 695 C CA . ARG A 1 101 ? 3.814 -24.531 9.305 1 91.19 101 ARG A CA 1
ATOM 696 C C . ARG A 1 101 ? 4.352 -25.141 10.586 1 91.19 101 ARG A C 1
ATOM 698 O O . ARG A 1 101 ? 3.58 -25.594 11.438 1 91.19 101 ARG A O 1
ATOM 705 N N . LEU A 1 102 ? 5.664 -25.219 10.625 1 91.12 102 LEU A N 1
ATOM 706 C CA . LEU A 1 102 ? 6.273 -25.703 11.859 1 91.12 102 LEU A CA 1
ATOM 707 C C . LEU A 1 102 ? 5.906 -24.812 13.031 1 91.12 102 LEU A C 1
ATOM 709 O O . LEU A 1 102 ? 5.621 -25.297 14.133 1 91.12 102 LEU A O 1
ATOM 713 N N . PHE A 1 103 ? 5.918 -23.562 12.828 1 91.56 103 PHE A N 1
ATOM 714 C CA . PHE A 1 103 ? 5.527 -22.594 13.844 1 91.56 103 PHE A CA 1
ATOM 715 C C . PHE A 1 103 ? 4.07 -22.781 14.25 1 91.56 103 PHE A C 1
ATOM 717 O O . PHE A 1 103 ? 3.74 -22.734 15.438 1 91.56 103 PHE A O 1
ATOM 724 N N . GLU A 1 104 ? 3.229 -22.969 13.258 1 89.31 104 GLU A N 1
ATOM 725 C CA . GLU A 1 104 ? 1.809 -23.172 13.523 1 89.31 104 GLU A CA 1
ATOM 726 C C . GLU A 1 104 ? 1.587 -24.422 14.367 1 89.31 104 GLU A C 1
ATOM 728 O O . GLU A 1 104 ? 0.751 -24.438 15.273 1 89.31 104 GLU A O 1
ATOM 733 N N . ARG A 1 105 ? 2.277 -25.391 14.086 1 85.12 105 ARG A N 1
ATOM 734 C CA . ARG A 1 105 ? 2.162 -26.641 14.828 1 85.12 105 ARG A CA 1
ATOM 735 C C . ARG A 1 105 ? 2.629 -26.469 16.266 1 85.12 105 ARG A C 1
ATOM 737 O O . ARG A 1 105 ? 2.055 -27.047 17.188 1 85.12 105 ARG A O 1
ATOM 744 N N . GLN A 1 106 ? 3.699 -25.719 16.406 1 83.69 106 GLN A N 1
ATOM 745 C CA . GLN A 1 106 ? 4.219 -25.453 17.75 1 83.69 106 GLN A CA 1
ATOM 746 C C . GLN A 1 106 ? 3.229 -24.641 18.562 1 83.69 106 GLN A C 1
ATOM 748 O O . GLN A 1 106 ? 3.17 -24.766 19.797 1 83.69 106 GLN A O 1
ATOM 753 N N . LEU A 1 107 ? 2.461 -23.781 17.922 1 83.38 107 LEU A N 1
ATOM 754 C CA . LEU A 1 107 ? 1.463 -22.969 18.609 1 83.38 107 LEU A CA 1
ATOM 755 C C . LEU A 1 107 ? 0.305 -23.812 19.109 1 83.38 107 LEU A C 1
ATOM 757 O O . LEU A 1 107 ? -0.235 -23.562 20.188 1 83.38 107 LEU A O 1
ATOM 761 N N . SER A 1 108 ? -0.001 -24.703 18.266 1 77.5 108 SER A N 1
ATOM 762 C CA . SER A 1 108 ? -1.128 -25.547 18.641 1 77.5 108 SER A CA 1
ATOM 763 C C . SER A 1 108 ? -0.762 -26.484 19.781 1 77.5 108 SER A C 1
ATOM 765 O O . SER A 1 108 ? -1.629 -26.891 20.562 1 77.5 108 SER A O 1
ATOM 767 N N . SER A 1 109 ? 0.506 -26.766 19.891 1 72.12 109 SER A N 1
ATOM 768 C CA . SER A 1 109 ? 0.917 -27.719 20.922 1 72.12 109 SER A CA 1
ATOM 769 C C . SER A 1 109 ? 1.235 -27 22.234 1 72.12 109 SER A C 1
ATOM 771 O O . SER A 1 109 ? 1.254 -27.609 23.297 1 72.12 109 SER A O 1
ATOM 773 N N . ARG A 1 110 ? 1.737 -25.703 22.125 1 62 110 ARG A N 1
ATOM 774 C CA . ARG A 1 110 ? 2.158 -24.984 23.328 1 62 110 ARG A CA 1
ATOM 775 C C . ARG A 1 110 ? 0.957 -24.422 24.078 1 62 110 ARG A C 1
ATOM 777 O O . ARG A 1 110 ? 0.051 -23.844 23.469 1 62 110 ARG A O 1
ATOM 784 N N . PRO A 1 111 ? 0.929 -24.766 25.359 1 54.28 111 PRO A N 1
ATOM 785 C CA . PRO A 1 111 ? -0.112 -24.156 26.188 1 54.28 111 PRO A CA 1
ATOM 786 C C . PRO A 1 111 ? -0.127 -22.641 26.094 1 54.28 111 PRO A C 1
ATOM 788 O O . PRO A 1 111 ? 0.894 -22.031 25.766 1 54.28 111 PRO A O 1
ATOM 791 N N . ALA A 1 112 ? -1.297 -21.891 26.109 1 53.5 112 ALA A N 1
ATOM 792 C CA . ALA A 1 112 ? -1.641 -20.469 25.984 1 53.5 112 ALA A CA 1
ATOM 793 C C . ALA A 1 112 ? -0.65 -19.594 26.75 1 53.5 112 ALA A C 1
ATOM 795 O O . ALA A 1 112 ? -0.681 -19.547 27.984 1 53.5 112 ALA A O 1
ATOM 796 N N . ILE A 1 113 ? 0.589 -19.656 26.375 1 49.56 113 ILE A N 1
ATOM 797 C CA . ILE A 1 113 ? 1.479 -18.812 27.156 1 49.56 113 ILE A CA 1
ATOM 798 C C . ILE A 1 113 ? 1.026 -17.359 27.078 1 49.56 113 ILE A C 1
ATOM 800 O O . ILE A 1 113 ? 0.684 -16.875 26 1 49.56 113 ILE A O 1
ATOM 804 N N . THR A 1 114 ? 0.763 -16.844 28.203 1 51.88 114 THR A N 1
ATOM 805 C CA . THR A 1 114 ? 0.387 -15.461 28.438 1 51.88 114 THR A CA 1
ATOM 806 C C . THR A 1 114 ? 1.309 -14.516 27.656 1 51.88 114 THR A C 1
ATOM 808 O O . THR A 1 114 ? 2.531 -14.656 27.719 1 51.88 114 THR A O 1
ATOM 811 N N . PRO A 1 115 ? 0.78 -13.781 26.766 1 54.44 115 PRO A N 1
ATOM 812 C CA . PRO A 1 115 ? 1.505 -12.875 25.875 1 54.44 115 PRO A CA 1
ATOM 813 C C . PRO A 1 115 ? 2.424 -11.914 26.625 1 54.44 115 PRO A C 1
ATOM 815 O O . PRO A 1 115 ? 1.959 -11.133 27.453 1 54.44 115 PRO A O 1
ATOM 818 N N . GLN A 1 116 ? 3.674 -12.305 27.156 1 53.25 116 GLN A N 1
ATOM 819 C CA . GLN A 1 116 ? 4.531 -11.297 27.781 1 53.25 116 GLN A CA 1
ATOM 820 C C . GLN A 1 116 ? 5.199 -10.414 26.734 1 53.25 116 GLN A C 1
ATOM 822 O O . GLN A 1 116 ? 5.609 -10.906 25.672 1 53.25 116 GLN A O 1
ATOM 827 N N . PRO A 1 117 ? 5.074 -9.07 26.891 1 58.72 117 PRO A N 1
ATOM 828 C CA . PRO A 1 117 ? 5.754 -8.172 25.969 1 58.72 117 PRO A CA 1
ATOM 829 C C . PRO A 1 117 ? 7.246 -8.469 25.828 1 58.72 117 PRO A C 1
ATOM 831 O O . PRO A 1 117 ? 7.941 -8.602 26.844 1 58.72 117 PRO A O 1
ATOM 834 N N . GLN A 1 118 ? 7.785 -9.109 24.797 1 65.12 118 GLN A N 1
ATOM 835 C CA . GLN A 1 118 ? 9.172 -9.484 24.562 1 65.12 118 GLN A CA 1
ATOM 836 C C . GLN A 1 118 ? 10.008 -8.281 24.125 1 65.12 118 GLN A C 1
ATOM 838 O O . GLN A 1 118 ? 9.5 -7.398 23.422 1 65.12 118 GLN A O 1
ATOM 843 N N . PRO A 1 119 ? 11.227 -8.016 24.703 1 65.94 119 PRO A N 1
ATOM 844 C CA . PRO A 1 119 ? 12.125 -6.941 24.266 1 65.94 119 PRO A CA 1
ATOM 845 C C . PRO A 1 119 ? 12.453 -7.008 22.781 1 65.94 119 PRO A C 1
ATOM 847 O O . PRO A 1 119 ? 12.344 -8.07 22.172 1 65.94 119 PRO A O 1
ATOM 850 N N . PRO A 1 120 ? 12.797 -5.902 22.188 1 66.19 120 PRO A N 1
ATOM 851 C CA . PRO A 1 120 ? 13.078 -5.832 20.75 1 66.19 120 PRO A CA 1
ATOM 852 C C . PRO A 1 120 ? 14.148 -6.828 20.312 1 66.19 120 PRO A C 1
ATOM 854 O O . PRO A 1 120 ? 14.094 -7.344 19.188 1 66.19 120 PRO A O 1
ATOM 857 N N . ALA A 1 121 ? 15.086 -7.062 21.141 1 66.56 121 ALA A N 1
ATOM 858 C CA . ALA A 1 121 ? 16.109 -8.055 20.797 1 66.56 121 ALA A CA 1
ATOM 859 C C . ALA A 1 121 ? 15.484 -9.43 20.594 1 66.56 121 ALA A C 1
ATOM 861 O O . ALA A 1 121 ? 15.961 -10.211 19.766 1 66.56 121 ALA A O 1
ATOM 862 N N . ALA A 1 122 ? 14.438 -9.523 21.141 1 79 122 ALA A N 1
ATOM 863 C CA . ALA A 1 122 ? 13.742 -10.812 21.062 1 79 122 ALA A CA 1
ATOM 864 C C . ALA A 1 122 ? 12.945 -10.938 19.781 1 79 122 ALA A C 1
ATOM 866 O O . ALA A 1 122 ? 12.609 -12.039 19.344 1 79 122 ALA A O 1
ATOM 867 N N . TRP A 1 123 ? 12.758 -9.766 19.219 1 85.75 123 TRP A N 1
ATOM 868 C CA . TRP A 1 123 ? 11.977 -9.805 17.984 1 85.75 123 TRP A CA 1
ATOM 869 C C . TRP A 1 123 ? 12.773 -10.438 16.844 1 85.75 123 TRP A C 1
ATOM 871 O O . TRP A 1 123 ? 12.227 -11.18 16.031 1 85.75 123 TRP A O 1
ATOM 881 N N . ARG A 1 124 ? 14.133 -10.227 16.906 1 86.25 124 ARG A N 1
ATOM 882 C CA . ARG A 1 124 ? 15 -10.758 15.859 1 86.25 124 ARG A CA 1
ATOM 883 C C . ARG A 1 124 ? 15.227 -12.25 16.047 1 86.25 124 ARG A C 1
ATOM 885 O O . ARG A 1 124 ? 15.539 -12.961 15.078 1 86.25 124 ARG A O 1
ATOM 892 N N . ALA A 1 125 ? 15 -12.633 17.266 1 87.94 125 ALA A N 1
ATOM 893 C CA . ALA A 1 125 ? 15.242 -14.039 17.562 1 87.94 125 ALA A CA 1
ATOM 894 C C . ALA A 1 125 ? 14.023 -14.891 17.234 1 87.94 125 ALA A C 1
ATOM 896 O O . ALA A 1 125 ? 14.094 -16.125 17.25 1 87.94 125 ALA A O 1
ATOM 897 N N . HIS A 1 126 ? 12.914 -14.273 16.953 1 91 126 HIS A N 1
ATOM 898 C CA . HIS A 1 126 ? 11.727 -15.016 16.547 1 91 126 HIS A CA 1
ATOM 899 C C . HIS A 1 126 ? 12.016 -15.875 15.32 1 91 126 HIS A C 1
ATOM 901 O O . HIS A 1 126 ? 12.734 -15.453 14.414 1 91 126 HIS A O 1
ATOM 907 N N . PRO A 1 127 ? 11.594 -17.062 15.281 1 90.56 127 PRO A N 1
ATOM 908 C CA . PRO A 1 127 ? 11.914 -17.969 14.18 1 90.56 127 PRO A CA 1
ATOM 909 C C . PRO A 1 127 ? 11.531 -17.391 12.812 1 90.56 127 PRO A C 1
ATOM 911 O O . PRO A 1 127 ? 12.266 -17.578 11.844 1 90.56 127 PRO A O 1
ATOM 914 N N . LEU A 1 128 ? 10.438 -16.734 12.711 1 94.5 128 LEU A N 1
ATOM 915 C CA . LEU A 1 128 ? 10.016 -16.156 11.438 1 94.5 128 LEU A CA 1
ATOM 916 C C . LEU A 1 128 ? 10.883 -14.953 11.07 1 94.5 128 LEU A C 1
ATOM 918 O O . LEU A 1 128 ? 11.102 -14.68 9.891 1 94.5 128 LEU A O 1
ATOM 922 N N . SER A 1 129 ? 11.359 -14.164 12.062 1 94.81 129 SER A N 1
ATOM 923 C CA . SER A 1 129 ? 12.273 -13.055 11.797 1 94.81 129 SER A CA 1
ATOM 924 C C . SER A 1 129 ? 13.617 -13.562 11.289 1 94.81 129 SER A C 1
ATOM 926 O O . SER A 1 129 ? 14.211 -12.961 10.391 1 94.81 129 SER A O 1
ATOM 928 N N . ARG A 1 130 ? 14.047 -14.641 11.867 1 92.94 130 ARG A N 1
ATOM 929 C CA . ARG A 1 130 ? 15.305 -15.242 11.422 1 92.94 130 ARG A CA 1
ATOM 930 C C . ARG A 1 130 ? 15.195 -15.719 9.977 1 92.94 130 ARG A C 1
ATOM 932 O O . ARG A 1 130 ? 16.156 -15.633 9.211 1 92.94 130 ARG A O 1
ATOM 939 N N . ALA A 1 131 ? 14.039 -16.266 9.672 1 94.31 131 ALA A N 1
ATOM 940 C CA . ALA A 1 131 ? 13.805 -16.703 8.297 1 94.31 131 ALA A CA 1
ATOM 941 C C . ALA A 1 131 ? 13.859 -15.523 7.328 1 94.31 131 ALA A C 1
ATOM 943 O O . ALA A 1 131 ? 14.422 -15.641 6.234 1 94.31 131 ALA A O 1
ATOM 944 N N . LEU A 1 132 ? 13.312 -14.406 7.723 1 92.88 132 LEU A N 1
ATOM 945 C CA . LEU A 1 132 ? 13.297 -13.211 6.887 1 92.88 132 LEU A CA 1
ATOM 946 C C . LEU A 1 132 ? 14.703 -12.656 6.699 1 92.88 132 LEU A C 1
ATOM 948 O O . LEU A 1 132 ? 15.047 -12.172 5.617 1 92.88 132 LEU A O 1
ATOM 952 N N . LEU A 1 133 ? 15.531 -12.719 7.711 1 91.75 133 LEU A N 1
ATOM 953 C CA . LEU A 1 133 ? 16.891 -12.18 7.672 1 91.75 133 LEU A CA 1
ATOM 954 C C . LEU A 1 133 ? 17.812 -13.086 6.867 1 91.75 133 LEU A C 1
ATOM 956 O O . LEU A 1 133 ? 18.812 -12.633 6.32 1 91.75 133 LEU A O 1
ATOM 960 N N . SER A 1 134 ? 17.406 -14.367 6.719 1 91.44 134 SER A N 1
ATOM 961 C CA . SER A 1 134 ? 18.25 -15.328 6.012 1 91.44 134 SER A CA 1
ATOM 962 C C . SER A 1 134 ? 18.125 -15.164 4.504 1 91.44 134 SER A C 1
ATOM 964 O O . SER A 1 134 ? 19.094 -15.367 3.773 1 91.44 134 SER A O 1
ATOM 966 N N . ASN A 1 135 ? 16.938 -14.859 4.066 1 92.44 135 ASN A N 1
ATOM 967 C CA . ASN A 1 135 ? 16.703 -14.719 2.633 1 92.44 135 ASN A CA 1
ATOM 968 C C . ASN A 1 135 ? 15.609 -13.688 2.342 1 92.44 135 ASN A C 1
ATOM 970 O O . ASN A 1 135 ? 14.5 -13.797 2.865 1 92.44 135 ASN A O 1
ATOM 974 N N . ALA A 1 136 ? 15.906 -12.836 1.415 1 87.94 136 ALA A N 1
ATOM 975 C CA . ALA A 1 136 ? 14.977 -11.758 1.092 1 87.94 136 ALA A CA 1
ATOM 976 C C . ALA A 1 136 ? 13.758 -12.289 0.345 1 87.94 136 ALA A C 1
ATOM 978 O O . ALA A 1 136 ? 12.664 -11.727 0.436 1 87.94 136 ALA A O 1
ATOM 979 N N . ALA A 1 137 ? 13.891 -13.422 -0.316 1 88.88 137 ALA A N 1
ATOM 980 C CA . ALA A 1 137 ? 12.797 -13.969 -1.109 1 88.88 137 ALA A CA 1
ATOM 981 C C . ALA A 1 137 ? 11.75 -14.625 -0.216 1 88.88 137 ALA A C 1
ATOM 983 O O . ALA A 1 137 ? 10.625 -14.891 -0.656 1 88.88 137 ALA A O 1
ATOM 984 N N . ALA A 1 138 ? 12.016 -14.773 1.032 1 92.75 138 ALA A N 1
ATOM 985 C CA . ALA A 1 138 ? 11.086 -15.398 1.964 1 92.75 138 ALA A CA 1
ATOM 986 C C . ALA A 1 138 ? 10.102 -14.383 2.525 1 92.75 138 ALA A C 1
ATOM 988 O O . ALA A 1 138 ? 9.125 -14.75 3.189 1 92.75 138 ALA A O 1
ATOM 989 N N . ALA A 1 139 ? 10.242 -13.133 2.193 1 92.38 139 ALA A N 1
ATOM 990 C CA . ALA A 1 139 ? 9.461 -12.062 2.803 1 92.38 139 ALA A CA 1
ATOM 991 C C . ALA A 1 139 ? 7.992 -12.164 2.404 1 92.38 139 ALA A C 1
ATOM 993 O O . ALA A 1 139 ? 7.113 -12.234 3.268 1 92.38 139 ALA A O 1
ATOM 994 N N . GLN A 1 140 ? 7.738 -12.266 1.165 1 91 140 GLN A N 1
ATOM 995 C CA . GLN A 1 140 ? 6.363 -12.25 0.676 1 91 140 GLN A CA 1
ATOM 996 C C . GLN A 1 140 ? 5.598 -13.484 1.144 1 91 140 GLN A C 1
ATOM 998 O O . GLN A 1 140 ? 4.473 -13.375 1.636 1 91 140 GLN A O 1
ATOM 1003 N N . PRO A 1 141 ? 6.223 -14.703 1.101 1 92.5 141 PRO A N 1
ATOM 1004 C CA . PRO A 1 141 ? 5.508 -15.883 1.6 1 92.5 141 PRO A CA 1
ATOM 1005 C C . PRO A 1 141 ? 5.215 -15.805 3.096 1 92.5 141 PRO A C 1
ATOM 1007 O O . PRO A 1 141 ? 4.164 -16.266 3.547 1 92.5 141 PRO A O 1
ATOM 1010 N N . LEU A 1 142 ? 6.098 -15.266 3.801 1 95.31 142 LEU A N 1
ATOM 1011 C CA . LEU A 1 142 ? 5.906 -15.18 5.246 1 95.31 142 LEU A CA 1
ATOM 1012 C C . LEU A 1 142 ? 4.812 -14.18 5.594 1 95.31 142 LEU A C 1
ATOM 1014 O O . LEU A 1 142 ? 4.004 -14.422 6.488 1 95.31 142 LEU A O 1
ATOM 1018 N N . VAL A 1 143 ? 4.73 -13.016 4.902 1 95.44 143 VAL A N 1
ATOM 1019 C CA . VAL A 1 143 ? 3.729 -11.992 5.176 1 95.44 143 VAL A CA 1
ATOM 1020 C C . VAL A 1 143 ? 2.344 -12.516 4.793 1 95.44 143 VAL A C 1
ATOM 1022 O O . VAL A 1 143 ? 1.41 -12.461 5.598 1 95.44 143 VAL A O 1
ATOM 1025 N N . LEU A 1 144 ? 2.25 -13.047 3.598 1 92.69 144 LEU A N 1
ATOM 1026 C CA . LEU A 1 144 ? 0.957 -13.547 3.145 1 92.69 144 LEU A CA 1
ATOM 1027 C C . LEU A 1 144 ? 0.544 -14.781 3.941 1 92.69 144 LEU A C 1
ATOM 1029 O O . LEU A 1 144 ? -0.637 -14.961 4.242 1 92.69 144 LEU A O 1
ATOM 1033 N N . GLY A 1 145 ? 1.554 -15.602 4.344 1 92.94 145 GLY A N 1
ATOM 1034 C CA . GLY A 1 145 ? 1.268 -16.766 5.16 1 92.94 145 GLY A CA 1
ATOM 1035 C C . GLY A 1 145 ? 0.781 -16.422 6.551 1 92.94 145 GLY A C 1
ATOM 1036 O O . GLY A 1 145 ? -0.139 -17.047 7.074 1 92.94 145 GLY A O 1
ATOM 1037 N N . SER A 1 146 ? 1.389 -15.445 7.148 1 95.06 146 SER A N 1
ATOM 1038 C CA . SER A 1 146 ? 0.964 -15.016 8.477 1 95.06 146 SER A CA 1
ATOM 1039 C C . SER A 1 146 ? -0.43 -14.398 8.438 1 95.06 146 SER A C 1
ATOM 1041 O O . SER A 1 146 ? -1.223 -14.586 9.359 1 95.06 146 SER A O 1
ATOM 1043 N N . ALA A 1 147 ? -0.742 -13.633 7.375 1 94.31 147 ALA A N 1
ATOM 1044 C CA . ALA A 1 147 ? -2.074 -13.055 7.219 1 94.31 147 ALA A CA 1
ATOM 1045 C C . ALA A 1 147 ? -3.133 -14.148 7.082 1 94.31 147 ALA A C 1
ATOM 1047 O O . ALA A 1 147 ? -4.215 -14.047 7.664 1 94.31 147 ALA A O 1
ATOM 1048 N N . ARG A 1 148 ? -2.805 -15.164 6.352 1 91.19 148 ARG A N 1
ATOM 1049 C CA . ARG A 1 148 ? -3.732 -16.281 6.188 1 91.19 148 ARG A CA 1
ATOM 1050 C C . ARG A 1 148 ? -3.938 -17.016 7.508 1 91.19 148 ARG A C 1
ATOM 1052 O O . ARG A 1 148 ? -5.051 -17.453 7.812 1 91.19 148 ARG A O 1
ATOM 1059 N N . LEU A 1 149 ? -2.85 -17.203 8.195 1 92.69 149 LEU A N 1
ATOM 1060 C CA . LEU A 1 149 ? -2.926 -17.859 9.5 1 92.69 149 LEU A CA 1
ATOM 1061 C C . LEU A 1 149 ? -3.85 -17.094 10.438 1 92.69 149 LEU A C 1
ATOM 1063 O O . LEU A 1 149 ? -4.676 -17.688 11.133 1 92.69 149 LEU A O 1
ATOM 1067 N N . LEU A 1 150 ? -3.754 -15.789 10.438 1 93.69 150 LEU A N 1
ATOM 1068 C CA . LEU A 1 150 ? -4.594 -14.961 11.289 1 93.69 150 LEU A CA 1
ATOM 1069 C C . LEU A 1 150 ? -6.047 -14.992 10.828 1 93.69 150 LEU A C 1
ATOM 1071 O O . LEU A 1 150 ? -6.965 -15.039 11.648 1 93.69 150 LEU A O 1
ATOM 1075 N N . ALA A 1 151 ? -6.254 -14.969 9.469 1 91.81 151 ALA A N 1
ATOM 1076 C CA . ALA A 1 151 ? -7.609 -15.031 8.93 1 91.81 151 ALA A CA 1
ATOM 1077 C C . ALA A 1 151 ? -8.289 -16.344 9.305 1 91.81 151 ALA A C 1
ATOM 1079 O O . ALA A 1 151 ? -9.461 -16.359 9.68 1 91.81 151 ALA A O 1
ATOM 1080 N N . ARG A 1 152 ? -7.551 -17.391 9.242 1 88.56 152 ARG A N 1
ATOM 1081 C CA . ARG A 1 152 ? -8.094 -18.703 9.602 1 88.56 152 ARG A CA 1
ATOM 1082 C C . ARG A 1 152 ? -8.398 -18.781 11.094 1 88.56 152 ARG A C 1
ATOM 1084 O O . ARG A 1 152 ? -9.406 -19.359 11.5 1 88.56 152 ARG A O 1
ATOM 1091 N N . ALA A 1 153 ? -7.492 -18.25 11.867 1 89.19 153 ALA A N 1
ATOM 1092 C CA . ALA A 1 153 ? -7.707 -18.234 13.312 1 89.19 153 ALA A CA 1
ATOM 1093 C C . ALA A 1 153 ? -8.93 -17.406 13.688 1 89.19 153 ALA A C 1
ATOM 1095 O O . ALA A 1 153 ? -9.641 -17.734 14.648 1 89.19 153 ALA A O 1
ATOM 1096 N N . ALA A 1 154 ? -9.234 -16.375 12.914 1 88.81 154 ALA A N 1
ATOM 1097 C CA . ALA A 1 154 ? -10.375 -15.516 13.18 1 88.81 154 ALA A CA 1
ATOM 1098 C C . ALA A 1 154 ? -11.688 -16.203 12.805 1 88.81 154 ALA A C 1
ATOM 1100 O O . ALA A 1 154 ? -12.719 -15.984 13.438 1 88.81 154 ALA A O 1
ATOM 1101 N N . GLU A 1 155 ? -11.648 -16.969 11.625 1 83.38 155 GLU A N 1
ATOM 1102 C CA . GLU A 1 155 ? -12.852 -17.656 11.148 1 83.38 155 GLU A CA 1
ATOM 1103 C C . GLU A 1 155 ? -13.148 -18.906 11.969 1 83.38 155 GLU A C 1
ATOM 1105 O O . GLU A 1 155 ? -14.305 -19.312 12.086 1 83.38 155 GLU A O 1
ATOM 1110 N N . SER A 1 156 ? -12 -19.469 12.133 1 72.69 156 SER A N 1
ATOM 1111 C CA . SER A 1 156 ? -12.227 -20.719 12.867 1 72.69 156 SER A CA 1
ATOM 1112 C C . SER A 1 156 ? -13.086 -20.469 14.102 1 72.69 156 SER A C 1
ATOM 1114 O O . SER A 1 156 ? -13.203 -19.344 14.578 1 72.69 156 SER A O 1
ATOM 1116 N N . SER A 1 157 ? -13.367 -21.188 14.805 1 55.44 157 SER A N 1
ATOM 1117 C CA . SER A 1 157 ? -14.43 -21.5 15.758 1 55.44 157 SER A CA 1
ATOM 1118 C C . SER A 1 157 ? -14.68 -20.344 16.719 1 55.44 157 SER A C 1
ATOM 1120 O O . SER A 1 157 ? -13.852 -19.453 16.844 1 55.44 157 SER A O 1
ATOM 1122 N N . GLY A 1 158 ? -15.641 -20.531 17.656 1 55.12 158 GLY A N 1
ATOM 1123 C CA . GLY A 1 158 ? -16.516 -20.172 18.766 1 55.12 158 GLY A CA 1
ATOM 1124 C C . GLY A 1 158 ? -15.812 -19.344 19.828 1 55.12 158 GLY A C 1
ATOM 1125 O O . GLY A 1 158 ? -16.469 -18.766 20.703 1 55.12 158 GLY A O 1
ATOM 1126 N N . SER A 1 159 ? -14.203 -19.406 19.641 1 66.94 159 SER A N 1
ATOM 1127 C CA . SER A 1 159 ? -13.672 -18.766 20.844 1 66.94 159 SER A CA 1
ATOM 1128 C C . SER A 1 159 ? -12.641 -17.688 20.484 1 66.94 159 SER A C 1
ATOM 1130 O O . SER A 1 159 ? -11.672 -17.969 19.781 1 66.94 159 SER A O 1
ATOM 1132 N N . PRO A 1 160 ? -12.758 -16.438 20.625 1 79.5 160 PRO A N 1
ATOM 1133 C CA . PRO A 1 160 ? -11.82 -15.32 20.469 1 79.5 160 PRO A CA 1
ATOM 1134 C C . PRO A 1 160 ? -10.469 -15.594 21.141 1 79.5 160 PRO A C 1
ATOM 1136 O O . PRO A 1 160 ? -9.469 -14.938 20.812 1 79.5 160 PRO A O 1
ATOM 1139 N N . ALA A 1 161 ? -10.391 -16.656 21.891 1 81.75 161 ALA A N 1
ATOM 1140 C CA . ALA A 1 161 ? -9.164 -16.922 22.641 1 81.75 161 ALA A CA 1
ATOM 1141 C C . ALA A 1 161 ? -8.078 -17.484 21.719 1 81.75 161 ALA A C 1
ATOM 1143 O O . ALA A 1 161 ? -6.895 -17.172 21.891 1 81.75 161 ALA A O 1
ATOM 1144 N N . ALA A 1 162 ? -8.5 -18.281 20.75 1 82.31 162 ALA A N 1
ATOM 1145 C CA . ALA A 1 162 ? -7.52 -18.859 19.844 1 82.31 162 ALA A CA 1
ATOM 1146 C C . ALA A 1 162 ? -6.859 -17.781 18.984 1 82.31 162 ALA A C 1
ATOM 1148 O O . ALA A 1 162 ? -5.66 -17.844 18.719 1 82.31 162 ALA A O 1
ATOM 1149 N N . PHE A 1 163 ? -7.625 -16.875 18.594 1 90.12 163 PHE A N 1
ATOM 1150 C CA . PHE A 1 163 ? -7.082 -15.781 17.797 1 90.12 163 PHE A CA 1
ATOM 1151 C C . PHE A 1 163 ? -6.102 -14.945 18.609 1 90.12 163 PHE A C 1
ATOM 1153 O O . PHE A 1 163 ? -5.039 -14.57 18.109 1 90.12 163 PHE A O 1
ATOM 1160 N N . VAL A 1 164 ? -6.469 -14.695 19.859 1 88.25 164 VAL A N 1
ATOM 1161 C CA . VAL A 1 164 ? -5.633 -13.859 20.719 1 88.25 164 VAL A CA 1
ATOM 1162 C C . VAL A 1 164 ? -4.301 -14.562 20.984 1 88.25 164 VAL A C 1
ATOM 1164 O O . VAL A 1 164 ? -3.248 -13.922 21 1 88.25 164 VAL A O 1
ATOM 1167 N N . ALA A 1 165 ? -4.359 -15.789 21.125 1 87.31 165 ALA A N 1
ATOM 1168 C CA . ALA A 1 165 ? -3.131 -16.547 21.344 1 87.31 165 ALA A CA 1
ATOM 1169 C C . ALA A 1 165 ? -2.238 -16.531 20.109 1 87.31 165 ALA A C 1
ATOM 1171 O O . ALA A 1 165 ? -1.019 -16.391 20.219 1 87.31 165 ALA A O 1
ATOM 1172 N N . THR A 1 166 ? -2.816 -16.719 18.922 1 90.81 166 THR A N 1
ATOM 1173 C CA . THR A 1 166 ? -2.053 -16.703 17.688 1 90.81 166 THR A CA 1
ATOM 1174 C C . THR A 1 166 ? -1.437 -15.32 17.453 1 90.81 166 THR A C 1
ATOM 1176 O O . THR A 1 166 ? -0.283 -15.219 17.031 1 90.81 166 THR A O 1
ATOM 1179 N N . LEU A 1 167 ? -2.162 -14.297 17.688 1 92.38 167 LEU A N 1
ATOM 1180 C CA . LEU A 1 167 ? -1.665 -12.945 17.5 1 92.38 167 LEU A CA 1
ATOM 1181 C C . LEU A 1 167 ? -0.532 -12.633 18.469 1 92.38 167 LEU A C 1
ATOM 1183 O O . LEU A 1 167 ? 0.446 -11.977 18.109 1 92.38 167 LEU A O 1
ATOM 1187 N N . ALA A 1 168 ? -0.678 -13.062 19.703 1 90.19 168 ALA A N 1
ATOM 1188 C CA . ALA A 1 168 ? 0.361 -12.836 20.703 1 90.19 168 ALA A CA 1
ATOM 1189 C C . ALA A 1 168 ? 1.669 -13.508 20.297 1 90.19 168 ALA A C 1
ATOM 1191 O O . ALA A 1 168 ? 2.752 -12.961 20.531 1 90.19 168 ALA A O 1
ATOM 1192 N N . ALA A 1 169 ? 1.528 -14.664 19.75 1 89.88 169 ALA A N 1
ATOM 1193 C CA . ALA A 1 169 ? 2.717 -15.398 19.312 1 89.88 169 ALA A CA 1
ATOM 1194 C C . ALA A 1 169 ? 3.365 -14.719 18.109 1 89.88 169 ALA A C 1
ATOM 1196 O O . ALA A 1 169 ? 4.586 -14.781 17.938 1 89.88 169 ALA A O 1
ATOM 1197 N N . LEU A 1 170 ? 2.539 -14.109 17.266 1 93.06 170 LEU A N 1
ATOM 1198 C CA . LEU A 1 170 ? 3.039 -13.5 16.031 1 93.06 170 LEU A CA 1
ATOM 1199 C C . LEU A 1 170 ? 3.457 -12.055 16.281 1 93.06 170 LEU A C 1
ATOM 1201 O O . LEU A 1 170 ? 4.137 -11.453 15.438 1 93.06 170 LEU A O 1
ATOM 1205 N N . ARG A 1 171 ? 3.141 -11.414 17.359 1 92.56 171 ARG A N 1
ATOM 1206 C CA . ARG A 1 171 ? 3.338 -9.992 17.625 1 92.56 171 ARG A CA 1
ATOM 1207 C C . ARG A 1 171 ? 4.809 -9.609 17.5 1 92.56 171 ARG A C 1
ATOM 1209 O O . ARG A 1 171 ? 5.148 -8.602 16.891 1 92.56 171 ARG A O 1
ATOM 1216 N N . PRO A 1 172 ? 5.719 -10.477 18.047 1 92.19 172 PRO A N 1
ATOM 1217 C CA . PRO A 1 172 ? 7.125 -10.094 17.891 1 92.19 172 PRO A CA 1
ATOM 1218 C C . PRO A 1 172 ? 7.562 -10.062 16.438 1 92.19 172 PRO A C 1
ATOM 1220 O O . PRO A 1 172 ? 8.328 -9.18 16.031 1 92.19 172 PRO A O 1
ATOM 1223 N N . PHE A 1 173 ? 7.098 -10.992 15.719 1 93.62 173 PHE A N 1
ATOM 1224 C CA . PHE A 1 173 ? 7.438 -11.031 14.305 1 93.62 173 PHE A CA 1
ATOM 1225 C C . PHE A 1 173 ? 6.828 -9.844 13.57 1 93.62 173 PHE A C 1
ATOM 1227 O O . PHE A 1 173 ? 7.508 -9.18 12.781 1 93.62 173 PHE A O 1
ATOM 1234 N N . LEU A 1 174 ? 5.586 -9.586 13.844 1 94.56 174 LEU A N 1
ATOM 1235 C CA . LEU A 1 174 ? 4.895 -8.492 13.18 1 94.56 174 LEU A CA 1
ATOM 1236 C C . LEU A 1 174 ? 5.512 -7.148 13.562 1 94.56 174 LEU A C 1
ATOM 1238 O O . LEU A 1 174 ? 5.637 -6.254 12.719 1 94.56 174 LEU A O 1
ATOM 1242 N N . SER A 1 175 ? 5.906 -6.984 14.781 1 92.56 175 SER A N 1
ATOM 1243 C CA . SER A 1 175 ? 6.555 -5.75 15.227 1 92.56 175 SER A CA 1
ATOM 1244 C C . SER A 1 175 ? 7.918 -5.578 14.562 1 92.56 175 SER A C 1
ATOM 1246 O O . SER A 1 175 ? 8.312 -4.461 14.219 1 92.56 175 SER A O 1
ATOM 1248 N N . PHE A 1 176 ? 8.609 -6.688 14.383 1 92.25 176 PHE A N 1
ATOM 1249 C CA . PHE A 1 176 ? 9.883 -6.648 13.672 1 92.25 176 PHE A CA 1
ATOM 1250 C C . PHE A 1 176 ? 9.688 -6.219 12.227 1 92.25 176 PHE A C 1
ATOM 1252 O O . PHE A 1 176 ? 10.438 -5.398 11.703 1 92.25 176 PHE A O 1
ATOM 1259 N N . LEU A 1 177 ? 8.695 -6.738 11.617 1 92 177 LEU A N 1
ATOM 1260 C CA . LEU A 1 177 ? 8.391 -6.449 10.219 1 92 177 LEU A CA 1
ATOM 1261 C C . LEU A 1 177 ? 8.047 -4.973 10.031 1 92 177 LEU A C 1
ATOM 1263 O O . LEU A 1 177 ? 8.461 -4.359 9.047 1 92 177 LEU A O 1
ATOM 1267 N N . LEU A 1 178 ? 7.375 -4.379 10.945 1 89.31 178 LEU A N 1
ATOM 1268 C CA . LEU A 1 178 ? 6.828 -3.035 10.781 1 89.31 178 LEU A CA 1
ATOM 1269 C C . LEU A 1 178 ? 7.82 -1.981 11.266 1 89.31 178 LEU A C 1
ATOM 1271 O O . LEU A 1 178 ? 7.812 -0.847 10.789 1 89.31 178 LEU A O 1
ATOM 1275 N N . LEU A 1 179 ? 8.781 -2.379 12.195 1 87.38 179 LEU A N 1
ATOM 1276 C CA . LEU A 1 179 ? 9.523 -1.322 12.867 1 87.38 179 LEU A CA 1
ATOM 1277 C C . LEU A 1 179 ? 11.016 -1.431 12.578 1 87.38 179 LEU A C 1
ATOM 1279 O O . LEU A 1 179 ? 11.766 -0.478 12.797 1 87.38 179 LEU A O 1
ATOM 1283 N N . ASP A 1 180 ? 11.477 -2.523 12.055 1 87.25 180 ASP A N 1
ATOM 1284 C CA . ASP A 1 180 ? 12.914 -2.668 11.875 1 87.25 180 ASP A CA 1
ATOM 1285 C C . ASP A 1 180 ? 13.422 -1.771 10.75 1 87.25 180 ASP A C 1
ATOM 1287 O O . ASP A 1 180 ? 13.023 -1.93 9.594 1 87.25 180 ASP A O 1
ATOM 1291 N N . PRO A 1 181 ? 14.328 -0.81 11.086 1 85.06 181 PRO A N 1
ATOM 1292 C CA . PRO A 1 181 ? 14.789 0.145 10.078 1 85.06 181 PRO A CA 1
ATOM 1293 C C . PRO A 1 181 ? 15.68 -0.501 9.016 1 85.06 181 PRO A C 1
ATOM 1295 O O . PRO A 1 181 ? 15.68 -0.077 7.859 1 85.06 181 PRO A O 1
ATOM 1298 N N . GLN A 1 182 ? 16.406 -1.497 9.375 1 86.25 182 GLN A N 1
ATOM 1299 C CA . GLN A 1 182 ? 17.281 -2.16 8.414 1 86.25 182 GLN A CA 1
ATOM 1300 C C . GLN A 1 182 ? 16.469 -2.91 7.359 1 86.25 182 GLN A C 1
ATOM 1302 O O . GLN A 1 182 ? 16.812 -2.902 6.176 1 86.25 182 GLN A O 1
ATOM 1307 N N . LEU A 1 183 ? 15.391 -3.525 7.867 1 88 183 LEU A N 1
ATOM 1308 C CA . LEU A 1 183 ? 14.523 -4.23 6.938 1 88 183 LEU A CA 1
ATOM 1309 C C . LEU A 1 183 ? 13.82 -3.256 6 1 88 183 LEU A C 1
ATOM 1311 O O . LEU A 1 183 ? 13.664 -3.537 4.809 1 88 183 LEU A O 1
ATOM 1315 N N . ALA A 1 184 ? 13.484 -2.107 6.453 1 85.62 184 ALA A N 1
ATOM 1316 C CA . ALA A 1 184 ? 12.773 -1.105 5.664 1 85.62 184 ALA A CA 1
ATOM 1317 C C . ALA A 1 184 ? 13.68 -0.511 4.59 1 85.62 184 ALA A C 1
ATOM 1319 O O . ALA A 1 184 ? 13.211 -0.139 3.51 1 85.62 184 ALA A O 1
ATOM 1320 N N . THR A 1 185 ? 14.961 -0.447 4.906 1 85.5 185 THR A N 1
ATOM 1321 C CA . THR A 1 185 ? 15.891 0.089 3.922 1 85.5 185 THR A CA 1
ATOM 1322 C C . THR A 1 185 ? 16.188 -0.94 2.832 1 85.5 185 THR A C 1
ATOM 1324 O O . THR A 1 185 ? 16.281 -0.592 1.655 1 85.5 185 THR A O 1
ATOM 1327 N N . ALA A 1 186 ? 16.219 -2.238 3.248 1 87.31 186 ALA A N 1
ATOM 1328 C CA . ALA A 1 186 ? 16.516 -3.299 2.289 1 87.31 186 ALA A CA 1
ATOM 1329 C C . ALA A 1 186 ? 15.297 -3.592 1.407 1 87.31 186 ALA A C 1
ATOM 1331 O O . ALA A 1 186 ? 15.445 -3.83 0.205 1 87.31 186 ALA A O 1
ATOM 1332 N N . GLN A 1 187 ? 14.133 -3.629 2.018 1 90.69 187 GLN A N 1
ATOM 1333 C CA . GLN A 1 187 ? 12.875 -3.854 1.321 1 90.69 187 GLN A CA 1
ATOM 1334 C C . GLN A 1 187 ? 11.844 -2.789 1.688 1 90.69 187 GLN A C 1
ATOM 1336 O O . GLN A 1 187 ? 10.977 -3.02 2.537 1 90.69 187 GLN A O 1
ATOM 1341 N N . PRO A 1 188 ? 11.828 -1.722 0.956 1 88.44 188 PRO A N 1
ATOM 1342 C CA . PRO A 1 188 ? 11.008 -0.573 1.342 1 88.44 188 PRO A CA 1
ATOM 1343 C C . PRO A 1 188 ? 9.508 -0.856 1.234 1 88.44 188 PRO A C 1
ATOM 1345 O O . PRO A 1 188 ? 8.703 -0.229 1.93 1 88.44 188 PRO A O 1
ATOM 1348 N N . LEU A 1 189 ? 9.094 -1.808 0.429 1 90.81 189 LEU A N 1
ATOM 1349 C CA . LEU A 1 189 ? 7.672 -2.051 0.202 1 90.81 189 LEU A CA 1
ATOM 1350 C C . LEU A 1 189 ? 7.121 -3.039 1.225 1 90.81 189 LEU A C 1
ATOM 1352 O O . LEU A 1 189 ? 5.902 -3.178 1.365 1 90.81 189 LEU A O 1
ATOM 1356 N N . LEU A 1 190 ? 7.988 -3.715 1.979 1 92.06 190 LEU A N 1
ATOM 1357 C CA . LEU A 1 190 ? 7.578 -4.844 2.809 1 92.06 190 LEU A CA 1
ATOM 1358 C C . LEU A 1 190 ? 6.734 -4.371 3.988 1 92.06 190 LEU A C 1
ATOM 1360 O O . LEU A 1 190 ? 5.684 -4.949 4.273 1 92.06 190 LEU A O 1
ATOM 1364 N N . PRO A 1 191 ? 7.141 -3.301 4.73 1 91.81 191 PRO A N 1
ATOM 1365 C CA . PRO A 1 191 ? 6.32 -2.871 5.867 1 91.81 191 PRO A CA 1
ATOM 1366 C C . PRO A 1 191 ? 4.93 -2.402 5.445 1 91.81 191 PRO A C 1
ATOM 1368 O O . PRO A 1 191 ? 3.943 -2.699 6.125 1 91.81 191 PRO A O 1
ATOM 1371 N N . SER A 1 192 ? 4.855 -1.651 4.367 1 91.44 192 SER A N 1
ATOM 1372 C CA . SER A 1 192 ? 3.562 -1.178 3.881 1 91.44 192 SER A CA 1
ATOM 1373 C C . SER A 1 192 ? 2.682 -2.338 3.43 1 91.44 192 SER A C 1
ATOM 1375 O O . SER A 1 192 ? 1.468 -2.322 3.645 1 91.44 192 SER A O 1
ATOM 1377 N N . MET A 1 193 ? 3.297 -3.307 2.826 1 92.25 193 MET A N 1
ATOM 1378 C CA . MET A 1 193 ? 2.551 -4.48 2.385 1 92.25 193 MET A CA 1
ATOM 1379 C C . MET A 1 193 ? 2 -5.254 3.578 1 92.25 193 MET A C 1
ATOM 1381 O O . MET A 1 193 ? 0.851 -5.699 3.559 1 92.25 193 MET A O 1
ATOM 1385 N N . ALA A 1 194 ? 2.855 -5.477 4.551 1 94.62 194 ALA A N 1
ATOM 1386 C CA . ALA A 1 194 ? 2.43 -6.184 5.754 1 94.62 194 ALA A CA 1
ATOM 1387 C C . ALA A 1 194 ? 1.295 -5.445 6.453 1 94.62 194 ALA A C 1
ATOM 1389 O O . ALA A 1 194 ? 0.323 -6.062 6.898 1 94.62 194 ALA A O 1
ATOM 1390 N N . HIS A 1 195 ? 1.414 -4.117 6.551 1 95.06 195 HIS A N 1
ATOM 1391 C CA . HIS A 1 195 ? 0.395 -3.299 7.195 1 95.06 195 HIS A CA 1
ATOM 1392 C C . HIS A 1 195 ? -0.939 -3.4 6.465 1 95.06 195 HIS A C 1
ATOM 1394 O O . HIS A 1 195 ? -1.985 -3.566 7.098 1 95.06 195 HIS A O 1
ATOM 1400 N N . SER A 1 196 ? -0.897 -3.285 5.16 1 94.31 196 SER A N 1
ATOM 1401 C CA . SER A 1 196 ? -2.109 -3.363 4.348 1 94.31 196 SER A CA 1
ATOM 1402 C C . SER A 1 196 ? -2.742 -4.75 4.434 1 94.31 196 SER A C 1
ATOM 1404 O O . SER A 1 196 ? -3.967 -4.875 4.465 1 94.31 196 SER A O 1
ATOM 1406 N N . ALA A 1 197 ? -1.893 -5.773 4.422 1 94.81 197 ALA A N 1
ATOM 1407 C CA . ALA A 1 197 ? -2.404 -7.141 4.516 1 94.81 197 ALA A CA 1
ATOM 1408 C C . ALA A 1 197 ? -3.121 -7.367 5.844 1 94.81 197 ALA A C 1
ATOM 1410 O O . ALA A 1 197 ? -4.191 -7.977 5.879 1 94.81 197 ALA A O 1
ATOM 1411 N N . LEU A 1 198 ? -2.533 -6.898 6.934 1 95.94 198 LEU A N 1
ATOM 1412 C CA . LEU A 1 198 ? -3.15 -7.047 8.25 1 95.94 198 LEU A CA 1
ATOM 1413 C C . LEU A 1 198 ? -4.453 -6.254 8.328 1 95.94 198 LEU A C 1
ATOM 1415 O O . LEU A 1 198 ? -5.426 -6.719 8.922 1 95.94 198 LEU A O 1
ATOM 1419 N N . ALA A 1 199 ? -4.453 -5.027 7.762 1 96.12 199 ALA A N 1
ATOM 1420 C CA . ALA A 1 199 ? -5.668 -4.219 7.742 1 96.12 199 ALA A CA 1
ATOM 1421 C C . ALA A 1 199 ? -6.785 -4.918 6.977 1 96.12 199 ALA A C 1
ATOM 1423 O O . ALA A 1 199 ? -7.949 -4.863 7.375 1 96.12 199 ALA A O 1
ATOM 1424 N N . ARG A 1 200 ? -6.434 -5.586 5.91 1 94 200 ARG A N 1
ATOM 1425 C CA . ARG A 1 200 ? -7.43 -6.297 5.113 1 94 200 ARG A CA 1
ATOM 1426 C C . ARG A 1 200 ? -8.016 -7.473 5.887 1 94 200 ARG A C 1
ATOM 1428 O O . ARG A 1 200 ? -9.211 -7.75 5.789 1 94 200 ARG A O 1
ATOM 1435 N N . VAL A 1 201 ? -7.16 -8.156 6.629 1 94 201 VAL A N 1
ATOM 1436 C CA . VAL A 1 201 ? -7.645 -9.258 7.457 1 94 201 VAL A CA 1
ATOM 1437 C C . VAL A 1 201 ? -8.648 -8.727 8.484 1 94 201 VAL A C 1
ATOM 1439 O O . VAL A 1 201 ? -9.688 -9.344 8.719 1 94 201 VAL A O 1
ATOM 1442 N N . ALA A 1 202 ? -8.367 -7.598 9.062 1 93.69 202 ALA A N 1
ATOM 1443 C CA . ALA A 1 202 ? -9.242 -6.988 10.062 1 93.69 202 ALA A CA 1
ATOM 1444 C C . ALA A 1 202 ? -10.578 -6.582 9.453 1 93.69 202 ALA A C 1
ATOM 1446 O O . ALA A 1 202 ? -11.625 -6.73 10.086 1 93.69 202 ALA A O 1
ATOM 1447 N N . CYS A 1 203 ? -10.539 -6.121 8.227 1 91.62 203 CYS A N 1
ATOM 1448 C CA . CYS A 1 203 ? -11.75 -5.633 7.574 1 91.62 203 CYS A CA 1
ATOM 1449 C C . CYS A 1 203 ? -12.625 -6.793 7.113 1 91.62 203 CYS A C 1
ATOM 1451 O O . CYS A 1 203 ? -13.852 -6.676 7.082 1 91.62 203 CYS A O 1
ATOM 1453 N N . CYS A 1 204 ? -11.984 -7.898 6.746 1 86.38 204 CYS A N 1
ATOM 1454 C CA . CYS A 1 204 ? -12.734 -8.984 6.129 1 86.38 204 CYS A CA 1
ATOM 1455 C C . CYS A 1 204 ? -13.195 -9.992 7.176 1 86.38 204 CYS A C 1
ATOM 1457 O O . CYS A 1 204 ? -14.016 -10.867 6.887 1 86.38 204 CYS A O 1
ATOM 1459 N N . THR A 1 205 ? -12.734 -9.844 8.336 1 86.62 205 THR A N 1
ATOM 1460 C CA . THR A 1 205 ? -13.109 -10.82 9.352 1 86.62 205 THR A CA 1
ATOM 1461 C C . THR A 1 205 ? -14.508 -10.523 9.891 1 86.62 205 THR A C 1
ATOM 1463 O O . THR A 1 205 ? -14.898 -9.359 10.031 1 86.62 205 THR A O 1
ATOM 1466 N N . SER A 1 206 ? -15.273 -11.539 10.164 1 82.5 206 SER A N 1
ATOM 1467 C CA . SER A 1 206 ? -16.609 -11.398 10.719 1 82.5 206 SER A CA 1
ATOM 1468 C C . SER A 1 206 ? -16.578 -11.414 12.242 1 82.5 206 SER A C 1
ATOM 1470 O O . SER A 1 206 ? -17.562 -11.047 12.891 1 82.5 206 SER A O 1
ATOM 1472 N N . CYS A 1 207 ? -15.484 -11.789 12.828 1 87.19 207 CYS A N 1
ATOM 1473 C CA . CYS A 1 207 ? -15.328 -11.812 14.273 1 87.19 207 CYS A CA 1
ATOM 1474 C C . CYS A 1 207 ? -14.953 -10.438 14.805 1 87.19 207 CYS A C 1
ATOM 1476 O O . CYS A 1 207 ? -13.852 -9.953 14.562 1 87.19 207 CYS A O 1
ATOM 1478 N N . SER A 1 208 ? -15.781 -9.805 15.578 1 86.81 208 SER A N 1
ATOM 1479 C CA . SER A 1 208 ? -15.578 -8.445 16.062 1 86.81 208 SER A CA 1
ATOM 1480 C C . SER A 1 208 ? -14.414 -8.391 17.047 1 86.81 208 SER A C 1
ATOM 1482 O O . SER A 1 208 ? -13.664 -7.406 17.078 1 86.81 208 SER A O 1
ATOM 1484 N N . ALA A 1 209 ? -14.219 -9.438 17.859 1 87.81 209 ALA A N 1
ATOM 1485 C CA . ALA A 1 209 ? -13.117 -9.445 18.812 1 87.81 209 ALA A CA 1
ATOM 1486 C C . ALA A 1 209 ? -11.773 -9.453 18.109 1 87.81 209 ALA A C 1
ATOM 1488 O O . ALA A 1 209 ? -10.836 -8.773 18.531 1 87.81 209 ALA A O 1
ATOM 1489 N N . ALA A 1 210 ? -11.664 -10.273 17.078 1 90.94 210 ALA A N 1
ATOM 1490 C CA . ALA A 1 210 ? -10.43 -10.336 16.297 1 90.94 210 ALA A CA 1
ATOM 1491 C C . ALA A 1 210 ? -10.133 -9 15.617 1 90.94 210 ALA A C 1
ATOM 1493 O O . ALA A 1 210 ? -8.977 -8.578 15.531 1 90.94 210 ALA A O 1
ATOM 1494 N N . GLN A 1 211 ? -11.172 -8.391 15.141 1 92.31 211 GLN A N 1
ATOM 1495 C CA . GLN A 1 211 ? -11.031 -7.094 14.484 1 92.31 211 GLN A CA 1
ATOM 1496 C C . GLN A 1 211 ? -10.492 -6.043 15.453 1 92.31 211 GLN A C 1
ATOM 1498 O O . GLN A 1 211 ? -9.594 -5.27 15.102 1 92.31 211 GLN A O 1
ATOM 1503 N N . LEU A 1 212 ? -10.984 -6.027 16.688 1 91.81 212 LEU A N 1
ATOM 1504 C CA . LEU A 1 212 ? -10.57 -5.043 17.672 1 91.81 212 LEU A CA 1
ATOM 1505 C C . LEU A 1 212 ? -9.133 -5.297 18.109 1 91.81 212 LEU A C 1
ATOM 1507 O O . LEU A 1 212 ? -8.375 -4.355 18.344 1 91.81 212 LEU A O 1
ATOM 1511 N N . GLU A 1 213 ? -8.773 -6.574 18.219 1 91.69 213 GLU A N 1
ATOM 1512 C CA . GLU A 1 213 ? -7.402 -6.902 18.594 1 91.69 213 GLU A CA 1
ATOM 1513 C C . GLU A 1 213 ? -6.41 -6.469 17.516 1 91.69 213 GLU A C 1
ATOM 1515 O O . GLU A 1 213 ? -5.316 -5.992 17.828 1 91.69 213 GLU A O 1
ATOM 1520 N N . LEU A 1 214 ? -6.773 -6.734 16.297 1 93.88 214 LEU A N 1
ATOM 1521 C CA . LEU A 1 214 ? -5.898 -6.332 15.203 1 93.88 214 LEU A CA 1
ATOM 1522 C C . LEU A 1 214 ? -5.824 -4.812 15.102 1 93.88 214 LEU A C 1
ATOM 1524 O O . LEU A 1 214 ? -4.77 -4.258 14.781 1 93.88 214 LEU A O 1
ATOM 1528 N N . LEU A 1 215 ? -6.984 -4.141 15.297 1 94.81 215 LEU A N 1
ATOM 1529 C CA . LEU A 1 215 ? -6.984 -2.682 15.32 1 94.81 215 LEU A CA 1
ATOM 1530 C C . LEU A 1 215 ? -6.059 -2.152 16.406 1 94.81 215 LEU A C 1
ATOM 1532 O O . LEU A 1 215 ? -5.297 -1.212 16.188 1 94.81 215 LEU A O 1
ATOM 1536 N N . GLY A 1 216 ? -6.121 -2.801 17.562 1 93.38 216 GLY A N 1
ATOM 1537 C CA . GLY A 1 216 ? -5.234 -2.414 18.656 1 93.38 216 GLY A CA 1
ATOM 1538 C C . GLY A 1 216 ? -3.766 -2.561 18.312 1 93.38 216 GLY A C 1
ATOM 1539 O O . GLY A 1 216 ? -2.947 -1.716 18.672 1 93.38 216 GLY A O 1
ATOM 1540 N N . LEU A 1 217 ? -3.449 -3.611 17.594 1 93.56 217 LEU A N 1
ATOM 1541 C CA . LEU A 1 217 ? -2.068 -3.832 17.188 1 93.56 217 LEU A CA 1
ATOM 1542 C C . LEU A 1 217 ? -1.618 -2.754 16.203 1 93.56 217 LEU A C 1
ATOM 1544 O O . LEU A 1 217 ? -0.514 -2.221 16.312 1 93.56 217 LEU A O 1
ATOM 1548 N N . LEU A 1 218 ? -2.443 -2.486 15.195 1 95.44 218 LEU A N 1
ATOM 1549 C CA . LEU A 1 218 ? -2.092 -1.513 14.172 1 95.44 218 LEU A CA 1
ATOM 1550 C C . LEU A 1 218 ? -1.953 -0.118 14.773 1 95.44 218 LEU A C 1
ATOM 1552 O O . LEU A 1 218 ? -1.061 0.642 14.383 1 95.44 218 LEU A O 1
ATOM 1556 N N . VAL A 1 219 ? -2.822 0.241 15.742 1 94.75 219 VAL A N 1
ATOM 1557 C CA . VAL A 1 219 ? -2.775 1.546 16.391 1 94.75 219 VAL A CA 1
ATOM 1558 C C . VAL A 1 219 ? -1.515 1.65 17.25 1 94.75 219 VAL A C 1
ATOM 1560 O O . VAL A 1 219 ? -0.875 2.703 17.297 1 94.75 219 VAL A O 1
ATOM 1563 N N . ALA A 1 220 ? -1.103 0.581 17.812 1 91.38 220 ALA A N 1
ATOM 1564 C CA . ALA A 1 220 ? 0.062 0.572 18.703 1 91.38 220 ALA A CA 1
ATOM 1565 C C . ALA A 1 220 ? 1.351 0.783 17.906 1 91.38 220 ALA A C 1
ATOM 1567 O O . ALA A 1 220 ? 2.367 1.2 18.469 1 91.38 220 ALA A O 1
ATOM 1568 N N . HIS A 1 221 ? 1.283 0.567 16.672 1 92.62 221 HIS A N 1
ATOM 1569 C CA . HIS A 1 221 ? 2.502 0.663 15.875 1 92.62 221 HIS A CA 1
ATOM 1570 C C . HIS A 1 221 ? 2.582 2 15.141 1 92.62 221 HIS A C 1
ATOM 1572 O O . HIS A 1 221 ? 3.592 2.303 14.5 1 92.62 221 HIS A O 1
ATOM 1578 N N . LEU A 1 222 ? 1.67 2.914 15.219 1 91.19 222 LEU A N 1
ATOM 1579 C CA . LEU A 1 222 ? 1.631 4.188 14.508 1 91.19 222 LEU A CA 1
ATOM 1580 C C . LEU A 1 222 ? 2.727 5.121 15.008 1 91.19 222 LEU A C 1
ATOM 1582 O O . LEU A 1 222 ? 3.387 5.793 14.211 1 91.19 222 LEU A O 1
ATOM 1586 N N . PRO A 1 223 ? 3.023 5.066 16.344 1 85.75 223 PRO A N 1
ATOM 1587 C CA . PRO A 1 223 ? 4.02 6.02 16.828 1 85.75 223 PRO A CA 1
ATOM 1588 C C . PRO A 1 223 ? 5.434 5.695 16.344 1 85.75 223 PRO A C 1
ATOM 1590 O O . PRO A 1 223 ? 6.316 6.555 16.391 1 85.75 223 PRO A O 1
ATOM 1593 N N . ALA A 1 224 ? 5.625 4.531 15.914 1 81.69 224 ALA A N 1
ATOM 1594 C CA . ALA A 1 224 ? 6.965 4.105 15.516 1 81.69 224 ALA A CA 1
ATOM 1595 C C . ALA A 1 224 ? 7.285 4.574 14.094 1 81.69 224 ALA A C 1
ATOM 1597 O O . ALA A 1 224 ? 8.438 4.516 13.664 1 81.69 224 ALA A O 1
ATOM 1598 N N . LEU A 1 225 ? 6.227 5.07 13.469 1 83.88 225 LEU A N 1
ATOM 1599 C CA . LEU A 1 225 ? 6.477 5.594 12.125 1 83.88 225 LEU A CA 1
ATOM 1600 C C . LEU A 1 225 ? 7.27 6.895 12.188 1 83.88 225 LEU A C 1
ATOM 1602 O O . LEU A 1 225 ? 6.965 7.773 13 1 83.88 225 LEU A O 1
ATOM 1606 N N . ARG A 1 226 ? 8.484 6.863 11.609 1 76.5 226 ARG A N 1
ATOM 1607 C CA . ARG A 1 226 ? 9.367 8.023 11.688 1 76.5 226 ARG A CA 1
ATOM 1608 C C . ARG A 1 226 ? 9.203 8.922 10.477 1 76.5 226 ARG A C 1
ATOM 1610 O O . ARG A 1 226 ? 9.367 8.477 9.336 1 76.5 226 ARG A O 1
ATOM 1617 N N . VAL A 1 227 ? 8.703 10.086 10.797 1 87.06 227 VAL A N 1
ATOM 1618 C CA . VAL A 1 227 ? 8.625 11.117 9.766 1 87.06 227 VAL A CA 1
ATOM 1619 C C . VAL A 1 227 ? 9.773 12.117 9.945 1 87.06 227 VAL A C 1
ATOM 1621 O O . VAL A 1 227 ? 9.82 12.852 10.93 1 87.06 227 VAL A O 1
ATOM 1624 N N . THR A 1 228 ? 10.773 11.906 9.141 1 82.25 228 THR A N 1
ATOM 1625 C CA . THR A 1 228 ? 11.945 12.773 9.25 1 82.25 228 THR A CA 1
ATOM 1626 C C . THR A 1 228 ? 11.992 13.758 8.086 1 82.25 228 THR A C 1
ATOM 1628 O O . THR A 1 228 ? 11.438 13.5 7.023 1 82.25 228 THR A O 1
ATOM 1631 N N . ALA A 1 229 ? 12.695 14.867 8.453 1 78.62 229 ALA A N 1
ATOM 1632 C CA . ALA A 1 229 ? 12.82 15.914 7.441 1 78.62 229 ALA A CA 1
ATOM 1633 C C . ALA A 1 229 ? 13.695 15.453 6.277 1 78.62 229 ALA A C 1
ATOM 1635 O O . ALA A 1 229 ? 14.734 14.828 6.488 1 78.62 229 ALA A O 1
ATOM 1636 N N . GLY A 1 230 ? 13.281 15.656 5.191 1 76.38 230 GLY A N 1
ATOM 1637 C CA . GLY A 1 230 ? 14.094 15.383 4.016 1 76.38 230 GLY A CA 1
ATOM 1638 C C . GLY A 1 230 ? 13.828 14.016 3.414 1 76.38 230 GLY A C 1
ATOM 1639 O O . GLY A 1 230 ? 14.219 13.75 2.275 1 76.38 230 GLY A O 1
ATOM 1640 N N . ASP A 1 231 ? 13.188 13.156 4.164 1 81.81 231 ASP A N 1
ATOM 1641 C CA . ASP A 1 231 ? 12.898 11.82 3.637 1 81.81 231 ASP A CA 1
ATOM 1642 C C . ASP A 1 231 ? 11.414 11.664 3.326 1 81.81 231 ASP A C 1
ATOM 1644 O O . ASP A 1 231 ? 10.602 11.469 4.234 1 81.81 231 ASP A O 1
ATOM 1648 N N . PRO A 1 232 ? 11.094 11.633 2.08 1 84.94 232 PRO A N 1
ATOM 1649 C CA . PRO A 1 232 ? 9.672 11.547 1.733 1 84.94 232 PRO A CA 1
ATOM 1650 C C . PRO A 1 232 ? 9.078 10.164 2.002 1 84.94 232 PRO A C 1
ATOM 1652 O O . PRO A 1 232 ? 7.859 10.023 2.082 1 84.94 232 PRO A O 1
ATOM 1655 N N . SER A 1 233 ? 9.93 9.141 2.168 1 85.94 233 SER A N 1
ATOM 1656 C CA . SER A 1 233 ? 9.422 7.781 2.35 1 85.94 233 SER A CA 1
ATOM 1657 C C . SER A 1 233 ? 8.688 7.637 3.676 1 85.94 233 SER A C 1
ATOM 1659 O O . SER A 1 233 ? 7.68 6.934 3.758 1 85.94 233 SER A O 1
ATOM 1661 N N . GLY A 1 234 ? 9.227 8.352 4.676 1 87.5 234 GLY A N 1
ATOM 1662 C CA . GLY A 1 234 ? 8.578 8.281 5.973 1 87.5 234 GLY A CA 1
ATOM 1663 C C . GLY A 1 234 ? 7.176 8.859 5.977 1 87.5 234 GLY A C 1
ATOM 1664 O O . GLY A 1 234 ? 6.262 8.289 6.566 1 87.5 234 GLY A O 1
ATOM 1665 N N . ALA A 1 235 ? 6.992 9.922 5.312 1 90.81 235 ALA A N 1
ATOM 1666 C CA . ALA A 1 235 ? 5.688 10.578 5.234 1 90.81 235 ALA A CA 1
ATOM 1667 C C . ALA A 1 235 ? 4.707 9.742 4.41 1 90.81 235 ALA A C 1
ATOM 1669 O O . ALA A 1 235 ? 3.518 9.68 4.727 1 90.81 235 ALA A O 1
ATOM 1670 N N . GLN A 1 236 ? 5.262 9.133 3.375 1 91 236 GLN A N 1
ATOM 1671 C CA . GLN A 1 236 ? 4.414 8.305 2.531 1 91 236 GLN A CA 1
ATOM 1672 C C . GLN A 1 236 ? 3.926 7.07 3.289 1 91 236 GLN A C 1
ATOM 1674 O O . GLN A 1 236 ? 2.758 6.691 3.186 1 91 236 GLN A O 1
ATOM 1679 N N . GLN A 1 237 ? 4.797 6.469 4.039 1 91.25 237 GLN A N 1
ATOM 1680 C CA . GLN A 1 237 ? 4.434 5.297 4.824 1 91.25 237 GLN A CA 1
ATOM 1681 C C . GLN A 1 237 ? 3.395 5.645 5.887 1 91.25 237 GLN A C 1
ATOM 1683 O O . GLN A 1 237 ? 2.461 4.875 6.125 1 91.25 237 GLN A O 1
ATOM 1688 N N . ALA A 1 238 ? 3.564 6.773 6.527 1 93.38 238 ALA A N 1
ATOM 1689 C CA . ALA A 1 238 ? 2.623 7.211 7.555 1 93.38 238 ALA A CA 1
ATOM 1690 C C . ALA A 1 238 ? 1.243 7.473 6.957 1 93.38 238 ALA A C 1
ATOM 1692 O O . ALA A 1 238 ? 0.223 7.133 7.559 1 93.38 238 ALA A O 1
ATOM 1693 N N . ALA A 1 239 ? 1.24 8.094 5.797 1 93.75 239 ALA A N 1
ATOM 1694 C CA . ALA A 1 239 ? -0.03 8.391 5.141 1 93.75 239 ALA A CA 1
ATOM 1695 C C . ALA A 1 239 ? -0.8 7.109 4.832 1 93.75 239 ALA A C 1
ATOM 1697 O O . ALA A 1 239 ? -2.012 7.035 5.051 1 93.75 239 ALA A O 1
ATOM 1698 N N . GLU A 1 240 ? -0.105 6.121 4.348 1 92.88 240 GLU A N 1
ATOM 1699 C CA . GLU A 1 240 ? -0.739 4.852 4.016 1 92.88 240 GLU A CA 1
ATOM 1700 C C . GLU A 1 240 ? -1.208 4.121 5.273 1 92.88 240 GLU A C 1
ATOM 1702 O O . GLU A 1 240 ? -2.285 3.523 5.281 1 92.88 240 GLU A O 1
ATOM 1707 N N . ALA A 1 241 ? -0.375 4.09 6.258 1 95.12 241 ALA A N 1
ATOM 1708 C CA . ALA A 1 241 ? -0.715 3.4 7.5 1 95.12 241 ALA A CA 1
ATOM 1709 C C . ALA A 1 241 ? -1.963 4.004 8.141 1 95.12 241 ALA A C 1
ATOM 1711 O O . ALA A 1 241 ? -2.836 3.273 8.617 1 95.12 241 ALA A O 1
ATOM 1712 N N . VAL A 1 242 ? -2.066 5.324 8.164 1 96 242 VAL A N 1
ATOM 1713 C CA . VAL A 1 242 ? -3.211 5.996 8.766 1 96 242 VAL A CA 1
ATOM 1714 C C . VAL A 1 242 ? -4.473 5.699 7.953 1 96 242 VAL A C 1
ATOM 1716 O O . VAL A 1 242 ? -5.547 5.488 8.523 1 96 242 VAL A O 1
ATOM 1719 N N . ALA A 1 243 ? -4.32 5.719 6.633 1 94.75 243 ALA A N 1
ATOM 1720 C CA . ALA A 1 243 ? -5.461 5.391 5.789 1 94.75 243 ALA A CA 1
ATOM 1721 C C . ALA A 1 243 ? -5.953 3.973 6.059 1 94.75 243 ALA A C 1
ATOM 1723 O O . ALA A 1 243 ? -7.164 3.729 6.125 1 94.75 243 ALA A O 1
ATOM 1724 N N . ASP A 1 244 ? -5.039 3.025 6.238 1 95.62 244 ASP A N 1
ATOM 1725 C CA . ASP A 1 244 ? -5.383 1.638 6.531 1 95.62 244 ASP A CA 1
ATOM 1726 C C . ASP A 1 244 ? -6.129 1.525 7.863 1 95.62 244 ASP A C 1
ATOM 1728 O O . ASP A 1 244 ? -7.133 0.815 7.961 1 95.62 244 ASP A O 1
ATOM 1732 N N . VAL A 1 245 ? -5.625 2.18 8.859 1 96.62 245 VAL A N 1
ATOM 1733 C CA . VAL A 1 245 ? -6.227 2.105 10.188 1 96.62 245 VAL A CA 1
ATOM 1734 C C . VAL A 1 245 ? -7.641 2.68 10.148 1 96.62 245 VAL A C 1
ATOM 1736 O O . VAL A 1 245 ? -8.555 2.141 10.781 1 96.62 245 VAL A O 1
ATOM 1739 N N . MET A 1 246 ? -7.789 3.77 9.422 1 94.88 246 MET A N 1
ATOM 1740 C CA . MET A 1 246 ? -9.109 4.387 9.328 1 94.88 246 MET A CA 1
ATOM 1741 C C . MET A 1 246 ? -10.086 3.477 8.602 1 94.88 246 MET A C 1
ATOM 1743 O O . MET A 1 246 ? -11.273 3.449 8.93 1 94.88 246 MET A O 1
ATOM 1747 N N . ASP A 1 247 ? -9.617 2.773 7.582 1 93.06 247 ASP A N 1
ATOM 1748 C CA . ASP A 1 247 ? -10.461 1.79 6.91 1 93.06 247 ASP A CA 1
ATOM 1749 C C . ASP A 1 247 ? -10.977 0.744 7.898 1 93.06 247 ASP A C 1
ATOM 1751 O O . ASP A 1 247 ? -12.141 0.341 7.832 1 93.06 247 ASP A O 1
ATOM 1755 N N . VAL A 1 248 ? -10.109 0.307 8.82 1 94.69 248 VAL A N 1
ATOM 1756 C CA . VAL A 1 248 ? -10.484 -0.709 9.797 1 94.69 248 VAL A CA 1
ATOM 1757 C C . VAL A 1 248 ? -11.492 -0.128 10.781 1 94.69 248 VAL A C 1
ATOM 1759 O O . VAL A 1 248 ? -12.484 -0.779 11.125 1 94.69 248 VAL A O 1
ATOM 1762 N N . VAL A 1 249 ? -11.305 1.111 11.266 1 94 249 VAL A N 1
ATOM 1763 C CA . VAL A 1 249 ? -12.188 1.755 12.227 1 94 249 VAL A CA 1
ATOM 1764 C C . VAL A 1 249 ? -13.586 1.912 11.625 1 94 249 VAL A C 1
ATOM 1766 O O . VAL A 1 249 ? -14.594 1.673 12.297 1 94 249 VAL A O 1
ATOM 1769 N N . GLU A 1 250 ? -13.625 2.266 10.336 1 88.69 250 GLU A N 1
ATOM 1770 C CA . GLU A 1 250 ? -14.906 2.5 9.672 1 88.69 250 GLU A CA 1
ATOM 1771 C C . GLU A 1 250 ? -15.617 1.186 9.375 1 88.69 250 GLU A C 1
ATOM 1773 O O . GLU A 1 250 ? -16.844 1.154 9.258 1 88.69 250 GLU A O 1
ATOM 1778 N N . SER A 1 251 ? -14.836 0.121 9.25 1 88.06 251 SER A N 1
ATOM 1779 C CA . SER A 1 251 ? -15.43 -1.177 8.953 1 88.06 251 SER A CA 1
ATOM 1780 C C . SER A 1 251 ? -15.922 -1.87 10.219 1 88.06 251 SER A C 1
ATOM 1782 O O . SER A 1 251 ? -16.688 -2.838 10.148 1 88.06 251 SER A O 1
ATOM 1784 N N . CYS A 1 252 ? -15.555 -1.326 11.383 1 85.5 252 CYS A N 1
ATOM 1785 C CA . CYS A 1 252 ? -15.938 -1.955 12.648 1 85.5 252 CYS A CA 1
ATOM 1786 C C . CYS A 1 252 ? -17.422 -1.786 12.906 1 85.5 252 CYS A C 1
ATOM 1788 O O . CYS A 1 252 ? -17.953 -0.674 12.836 1 85.5 252 CYS A O 1
ATOM 1790 N N . GLY A 1 253 ? -18.203 -2.857 12.867 1 74.62 253 GLY A N 1
ATOM 1791 C CA . GLY A 1 253 ? -19.625 -2.832 13.195 1 74.62 253 GLY A CA 1
ATOM 1792 C C . GLY A 1 253 ? -19.891 -2.422 14.633 1 74.62 253 GLY A C 1
ATOM 1793 O O . GLY A 1 253 ? -20.812 -1.646 14.898 1 74.62 253 GLY A O 1
ATOM 1794 N N . GLU A 1 254 ? -19.078 -2.969 15.547 1 76.81 254 GLU A N 1
ATOM 1795 C CA . GLU A 1 254 ? -19.219 -2.641 16.953 1 76.81 254 GLU A CA 1
ATOM 1796 C C . GLU A 1 254 ? -18.328 -1.454 17.344 1 76.81 254 GLU A C 1
ATOM 1798 O O . GLU A 1 254 ? -17.297 -1.224 16.719 1 76.81 254 GLU A O 1
ATOM 1803 N N . GLU A 1 255 ? -18.734 -0.606 18.109 1 80.31 255 GLU A N 1
ATOM 1804 C CA . GLU A 1 255 ? -17.969 0.556 18.562 1 80.31 255 GLU A CA 1
ATOM 1805 C C . GLU A 1 255 ? -16.609 0.146 19.094 1 80.31 255 GLU A C 1
ATOM 1807 O O . GLU A 1 255 ? -16.5 -0.731 19.969 1 80.31 255 GLU A O 1
ATOM 1812 N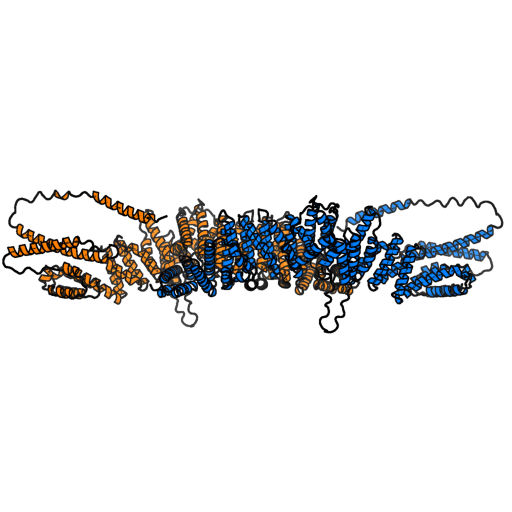 N . PRO A 1 256 ? -15.711 0.604 18.328 1 85.56 256 PRO A N 1
ATOM 1813 C CA . PRO A 1 256 ? -14.375 0.31 18.844 1 85.56 256 PRO A CA 1
ATOM 1814 C C . PRO A 1 256 ? -14.188 0.793 20.281 1 85.56 256 PRO A C 1
ATOM 1816 O O . PRO A 1 256 ? -14.859 1.731 20.719 1 85.56 256 PRO A O 1
ATOM 1819 N N . GLY A 1 257 ? -13.57 0.066 21.219 1 81.5 257 GLY A N 1
ATOM 1820 C CA . GLY A 1 257 ? -13.328 0.436 22.609 1 81.5 257 GLY A CA 1
ATOM 1821 C C . GLY A 1 257 ? -12.82 1.856 22.766 1 81.5 257 GLY A C 1
ATOM 1822 O O . GLY A 1 257 ? -12.039 2.336 21.938 1 81.5 257 GLY A O 1
ATOM 1823 N N . ALA A 1 258 ? -13.32 2.607 23.625 1 83 258 ALA A N 1
ATOM 1824 C CA . ALA A 1 258 ? -12.953 3.994 23.906 1 83 258 ALA A CA 1
ATOM 1825 C C . ALA A 1 258 ? -11.445 4.133 24.109 1 83 258 ALA A C 1
ATOM 1827 O O . ALA A 1 258 ? -10.852 5.129 23.703 1 83 258 ALA A O 1
ATOM 1828 N N . ASP A 1 259 ? -10.867 3.078 24.594 1 88.19 259 ASP A N 1
ATOM 1829 C CA . ASP A 1 259 ? -9.43 3.143 24.859 1 88.19 259 ASP A CA 1
ATOM 1830 C C . ASP A 1 259 ? -8.633 3.104 23.562 1 88.19 259 ASP A C 1
ATOM 1832 O O . ASP A 1 259 ? -7.617 3.791 23.422 1 88.19 259 ASP A O 1
ATOM 1836 N N . THR A 1 260 ? -9.141 2.309 22.656 1 91.38 260 THR A N 1
ATOM 1837 C CA . THR A 1 260 ? -8.438 2.203 21.391 1 91.38 260 THR A CA 1
ATOM 1838 C C . THR A 1 260 ? -8.57 3.494 20.578 1 91.38 260 THR A C 1
ATOM 1840 O O . THR A 1 260 ? -7.617 3.932 19.938 1 91.38 260 THR A O 1
ATOM 1843 N N . VAL A 1 261 ? -9.734 4.074 20.672 1 92.19 261 VAL A N 1
ATOM 1844 C CA . VAL A 1 261 ? -9.961 5.312 19.938 1 92.19 261 VAL A CA 1
ATOM 1845 C C . VAL A 1 261 ? -9.18 6.453 20.594 1 92.19 261 VAL A C 1
ATOM 1847 O O . VAL A 1 261 ? -8.656 7.328 19.906 1 92.19 261 VAL A O 1
ATOM 1850 N N . ALA A 1 262 ? -9.07 6.43 21.891 1 92.75 262 ALA A N 1
ATOM 1851 C CA . ALA A 1 262 ? -8.281 7.438 22.594 1 92.75 262 ALA A CA 1
ATOM 1852 C C . ALA A 1 262 ? -6.805 7.324 22.234 1 92.75 262 ALA A C 1
ATOM 1854 O O . ALA A 1 262 ? -6.125 8.336 22.047 1 92.75 262 ALA A O 1
ATOM 1855 N N . ALA A 1 263 ? -6.344 6.133 22.172 1 93.19 263 ALA A N 1
ATOM 1856 C CA . ALA A 1 263 ? -4.957 5.918 21.781 1 93.19 263 ALA A CA 1
ATOM 1857 C C . ALA A 1 263 ? -4.719 6.387 20.344 1 93.19 263 ALA A C 1
ATOM 1859 O O . ALA A 1 263 ? -3.684 6.984 20.047 1 93.19 263 ALA A O 1
ATOM 1860 N N . LEU A 1 264 ? -5.684 6.035 19.5 1 94.56 264 LEU A N 1
ATOM 1861 C CA . LEU A 1 264 ? -5.574 6.449 18.109 1 94.56 264 LEU A CA 1
ATOM 1862 C C . LEU A 1 264 ? -5.508 7.969 18 1 94.56 264 LEU A C 1
ATOM 1864 O O . LEU A 1 264 ? -4.664 8.508 17.281 1 94.56 264 LEU A O 1
ATOM 1868 N N . ALA A 1 265 ? -6.348 8.656 18.688 1 94.25 265 ALA A N 1
ATOM 1869 C CA . ALA A 1 265 ? -6.367 10.117 18.656 1 94.25 265 ALA A CA 1
ATOM 1870 C C . ALA A 1 265 ? -5.051 10.688 19.172 1 94.25 265 ALA A C 1
ATOM 1872 O O . ALA A 1 265 ? -4.508 11.633 18.594 1 94.25 265 ALA A O 1
ATOM 1873 N N . SER A 1 266 ? -4.523 10.109 20.219 1 93.62 266 SER A N 1
ATOM 1874 C CA . SER A 1 266 ? -3.256 10.562 20.781 1 93.62 266 SER A CA 1
ATOM 1875 C C . SER A 1 266 ? -2.113 10.391 19.797 1 93.62 266 SER A C 1
ATOM 1877 O O . SER A 1 266 ? -1.287 11.281 19.625 1 93.62 266 SER A O 1
ATOM 1879 N N . HIS A 1 267 ? -2.104 9.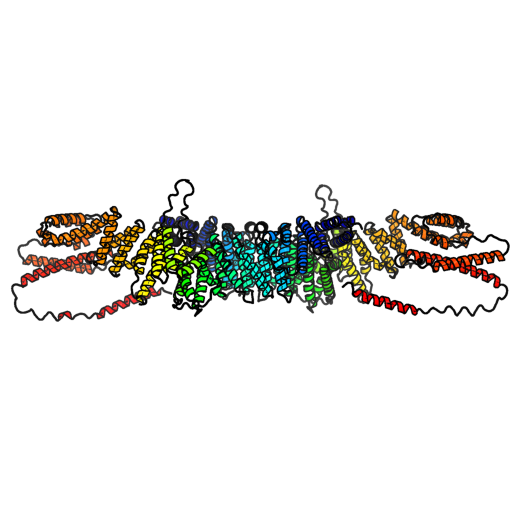242 19.141 1 94.12 267 HIS A N 1
ATOM 1880 C CA . HIS A 1 267 ? -1.036 8.977 18.188 1 94.12 267 HIS A CA 1
ATOM 1881 C C . HIS A 1 267 ? -1.154 9.883 16.953 1 94.12 267 HIS A C 1
ATOM 1883 O O . HIS A 1 267 ? -0.142 10.297 16.391 1 94.12 267 HIS A O 1
ATOM 1889 N N . LEU A 1 268 ? -2.373 10.117 16.516 1 95.25 268 LEU A N 1
ATOM 1890 C CA . LEU A 1 268 ? -2.576 11.008 15.383 1 95.25 268 LEU A CA 1
ATOM 1891 C C . LEU A 1 268 ? -2.086 12.414 15.703 1 95.25 268 LEU A C 1
ATOM 1893 O O . LEU A 1 268 ? -1.469 13.07 14.859 1 95.25 268 LEU A O 1
ATOM 1897 N N . ILE A 1 269 ? -2.297 12.859 16.922 1 94.19 269 ILE A N 1
ATOM 1898 C CA . ILE A 1 269 ? -1.867 14.195 17.328 1 94.19 269 ILE A CA 1
ATOM 1899 C C . ILE A 1 269 ? -0.342 14.25 17.375 1 94.19 269 ILE A C 1
ATOM 1901 O O . ILE A 1 269 ? 0.263 15.266 17.016 1 94.19 269 ILE A O 1
ATOM 1905 N N . CYS A 1 270 ? 0.235 13.219 17.844 1 94.38 270 CYS A N 1
ATOM 1906 C CA . CYS A 1 270 ? 1.691 13.148 17.844 1 94.38 270 CYS A CA 1
ATOM 1907 C C . CYS A 1 270 ? 2.252 13.211 16.438 1 94.38 270 CYS A C 1
ATOM 1909 O O . CYS A 1 270 ? 3.234 13.914 16.188 1 94.38 270 CYS A O 1
ATOM 1911 N N . LEU A 1 271 ? 1.598 12.484 15.57 1 94.19 271 LEU A N 1
ATOM 1912 C CA . LEU A 1 271 ? 2.041 12.477 14.18 1 94.19 271 LEU A CA 1
ATOM 1913 C C . LEU A 1 271 ? 1.853 13.844 13.547 1 94.19 271 LEU A C 1
ATOM 1915 O O . LEU A 1 271 ? 2.627 14.242 12.672 1 94.19 271 LEU A O 1
ATOM 1919 N N . CYS A 1 272 ? 0.827 14.57 13.953 1 94.31 272 CYS A N 1
ATOM 1920 C CA . CYS A 1 272 ? 0.621 15.914 13.43 1 94.31 272 CYS A CA 1
ATOM 1921 C C . CYS A 1 272 ? 1.797 16.812 13.781 1 94.31 272 CYS A C 1
ATOM 1923 O O . CYS A 1 272 ? 2.316 17.531 12.922 1 94.31 272 CYS A O 1
ATOM 1925 N N . HIS A 1 273 ? 2.258 16.75 14.992 1 92.5 273 HIS A N 1
ATOM 1926 C CA . HIS A 1 273 ? 3.383 17.578 15.414 1 92.5 273 HIS A CA 1
ATOM 1927 C C . HIS A 1 273 ? 4.672 17.141 14.719 1 92.5 273 HIS A C 1
ATOM 1929 O O . HIS A 1 273 ? 5.512 17.984 14.383 1 92.5 273 HIS A O 1
ATOM 1935 N N . GLU A 1 274 ? 4.797 15.898 14.492 1 92.12 274 GLU A N 1
ATOM 1936 C CA . GLU A 1 274 ? 5.977 15.414 13.781 1 92.12 274 GLU A CA 1
ATOM 1937 C C . GLU A 1 274 ? 5.949 15.828 12.312 1 92.12 274 GLU A C 1
ATOM 1939 O O . GLU A 1 274 ? 6.988 16.172 11.742 1 92.12 274 GLU A O 1
ATOM 1944 N N . ALA A 1 275 ? 4.789 15.68 11.727 1 92.12 275 ALA A N 1
ATOM 1945 C CA . ALA A 1 275 ? 4.645 16.094 10.336 1 92.12 275 ALA A CA 1
ATOM 1946 C C . ALA A 1 275 ? 4.926 17.594 10.18 1 92.12 275 ALA A C 1
ATOM 1948 O O . ALA A 1 275 ? 5.5 18.016 9.172 1 92.12 275 ALA A O 1
ATOM 1949 N N . ALA A 1 276 ? 4.531 18.391 11.141 1 90.12 276 ALA A N 1
ATOM 1950 C CA . ALA A 1 276 ? 4.801 19.828 11.117 1 90.12 276 ALA A CA 1
ATOM 1951 C C . ALA A 1 276 ? 6.293 20.109 11.258 1 90.12 276 ALA A C 1
ATOM 1953 O O . ALA A 1 276 ? 6.836 20.953 10.547 1 90.12 276 ALA A O 1
ATOM 1954 N N . ALA A 1 277 ? 6.961 19.359 12.102 1 87 277 ALA A N 1
ATOM 1955 C CA . ALA A 1 277 ? 8.398 19.516 12.305 1 87 277 ALA A CA 1
ATOM 1956 C C . ALA A 1 277 ? 9.188 19.062 11.078 1 87 277 ALA A C 1
ATOM 1958 O O . ALA A 1 277 ? 10.234 19.641 10.758 1 87 277 ALA A O 1
ATOM 1959 N N . ALA A 1 278 ? 8.625 18.047 10.422 1 88.06 278 ALA A N 1
ATOM 1960 C CA . ALA A 1 278 ? 9.312 17.516 9.25 1 88.06 278 ALA A CA 1
ATOM 1961 C C . ALA A 1 278 ? 8.945 18.281 7.988 1 88.06 278 ALA A C 1
ATOM 1963 O O . ALA A 1 278 ? 9.453 18 6.902 1 88.06 278 ALA A O 1
ATOM 1964 N N . GLU A 1 279 ? 8.117 19.266 8.078 1 86.38 279 GLU A N 1
ATOM 1965 C CA . GLU A 1 279 ? 7.688 20.094 6.957 1 86.38 279 GLU A CA 1
ATOM 1966 C C . GLU A 1 279 ? 7.016 19.25 5.871 1 86.38 279 GLU A C 1
ATOM 1968 O O . GLU A 1 279 ? 7.375 19.344 4.695 1 86.38 279 GLU A O 1
ATOM 1973 N N . ALA A 1 280 ? 6.137 18.359 6.293 1 89.75 280 ALA A N 1
ATOM 1974 C CA . ALA A 1 280 ? 5.309 17.562 5.395 1 89.75 280 ALA A CA 1
ATOM 1975 C C . ALA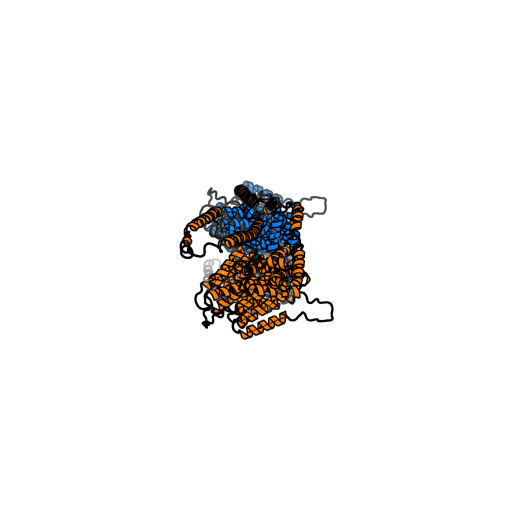 A 1 280 ? 3.852 18.016 5.441 1 89.75 280 ALA A C 1
ATOM 1977 O O . ALA A 1 280 ? 3.016 17.359 6.066 1 89.75 280 ALA A O 1
ATOM 1978 N N . PRO A 1 281 ? 3.559 19.062 4.738 1 88.81 281 PRO A N 1
ATOM 1979 C CA . PRO A 1 281 ? 2.227 19.656 4.859 1 88.81 281 PRO A CA 1
ATOM 1980 C C . PRO A 1 281 ? 1.122 18.75 4.328 1 88.81 281 PRO A C 1
ATOM 1982 O O . PRO A 1 281 ? -0.001 18.781 4.836 1 88.81 281 PRO A O 1
ATOM 1985 N N . ALA A 1 282 ? 1.419 17.953 3.271 1 89.06 282 ALA A N 1
ATOM 1986 C CA . ALA A 1 282 ? 0.389 17.078 2.721 1 89.06 282 ALA A CA 1
ATOM 1987 C C . ALA A 1 282 ? -0.048 16.031 3.746 1 89.06 282 ALA A C 1
ATOM 1989 O O . ALA A 1 282 ? -1.237 15.727 3.865 1 89.06 282 ALA A O 1
ATOM 1990 N N . LEU A 1 283 ? 0.938 15.43 4.441 1 92.12 283 LEU A N 1
ATOM 1991 C CA . LEU A 1 283 ? 0.616 14.477 5.492 1 92.12 283 LEU A CA 1
ATOM 1992 C C . LEU A 1 283 ? -0.161 15.148 6.621 1 92.12 283 LEU A C 1
ATOM 1994 O O . LEU A 1 283 ? -1.119 14.57 7.145 1 92.12 283 LEU A O 1
ATOM 1998 N N . LEU A 1 284 ? 0.255 16.328 6.996 1 93.25 284 LEU A N 1
ATOM 1999 C CA . LEU A 1 284 ? -0.406 17.062 8.07 1 93.25 284 LEU A CA 1
ATOM 2000 C C . LEU A 1 284 ? -1.871 17.328 7.734 1 93.25 284 LEU A C 1
ATOM 2002 O O . LEU A 1 284 ? -2.746 17.172 8.594 1 93.25 284 LEU A O 1
ATOM 2006 N N . GLN A 1 285 ? -2.139 17.719 6.531 1 91.75 285 GLN A N 1
ATOM 2007 C CA . GLN A 1 285 ? -3.514 17.938 6.094 1 91.75 285 GLN A CA 1
ATOM 2008 C C . GLN A 1 285 ? -4.344 16.656 6.207 1 91.75 285 GLN A C 1
ATOM 2010 O O . GLN A 1 285 ? -5.492 16.703 6.652 1 91.75 285 GLN A O 1
ATOM 2015 N N . GLN A 1 286 ? -3.729 15.602 5.805 1 93.06 286 GLN A N 1
ATOM 2016 C CA . GLN A 1 286 ? -4.434 14.328 5.883 1 93.06 286 GLN A CA 1
ATOM 2017 C C . GLN A 1 286 ? -4.734 13.953 7.332 1 93.06 286 GLN A C 1
ATOM 2019 O O . GLN A 1 286 ? -5.828 13.469 7.637 1 93.06 286 GLN A O 1
ATOM 2024 N N . LEU A 1 287 ? -3.758 14.125 8.18 1 96 287 LEU A N 1
ATOM 2025 C CA . LEU A 1 287 ? -3.916 13.766 9.586 1 96 287 LEU A CA 1
ATOM 2026 C C . LEU A 1 287 ? -5.008 14.602 10.234 1 96 287 LEU A C 1
ATOM 2028 O O . LEU A 1 287 ? -5.832 14.078 10.992 1 96 287 LEU A O 1
ATOM 2032 N N . LEU A 1 288 ? -5.086 15.859 9.906 1 95.81 288 LEU A N 1
ATOM 2033 C CA . LEU A 1 288 ? -6.098 16.734 10.477 1 95.81 288 LEU A CA 1
ATOM 2034 C C . LEU A 1 288 ? -7.484 16.391 9.945 1 95.81 288 LEU A C 1
ATOM 2036 O O . LEU A 1 288 ? -8.469 16.469 10.68 1 95.81 288 LEU A O 1
ATOM 2040 N N . ALA A 1 289 ? -7.535 16.031 8.695 1 92.88 289 ALA A N 1
ATOM 2041 C CA . ALA A 1 289 ? -8.812 15.586 8.133 1 92.88 289 ALA A CA 1
ATOM 2042 C C . ALA A 1 289 ? -9.297 14.305 8.812 1 92.88 289 ALA A C 1
ATOM 2044 O O . ALA A 1 289 ? -10.492 14.141 9.047 1 92.88 289 ALA A O 1
ATOM 2045 N N . THR A 1 290 ? -8.359 13.414 9.062 1 94.56 290 THR A N 1
ATOM 2046 C CA . THR A 1 290 ? -8.703 12.172 9.75 1 94.56 290 THR A CA 1
ATOM 2047 C C . THR A 1 290 ? -9.211 12.453 11.156 1 94.56 290 THR A C 1
ATOM 2049 O O . THR A 1 290 ? -10.172 11.82 11.609 1 94.56 290 THR A O 1
ATOM 2052 N N . LEU A 1 291 ? -8.602 13.375 11.844 1 96.06 291 LEU A N 1
ATOM 2053 C CA . LEU A 1 291 ? -9.047 13.742 13.188 1 96.06 291 LEU A CA 1
ATOM 2054 C C . LEU A 1 291 ? -10.438 14.359 13.148 1 96.06 291 LEU A C 1
ATOM 2056 O O . LEU A 1 291 ? -11.234 14.172 14.07 1 96.06 291 LEU A O 1
ATOM 2060 N N . SER A 1 292 ? -10.711 15.047 12.078 1 93.25 292 SER A N 1
ATOM 2061 C CA . SER A 1 292 ? -12.047 15.625 11.922 1 93.25 292 SER A CA 1
ATOM 2062 C C . SER A 1 292 ? -13.109 14.539 11.789 1 93.25 292 SER A C 1
ATOM 2064 O O . SER A 1 292 ? -14.203 14.672 12.328 1 93.25 292 SER A O 1
ATOM 2066 N N . VAL A 1 293 ? -12.766 13.508 11.07 1 90.94 293 VAL A N 1
ATOM 2067 C CA . VAL A 1 293 ? -13.695 12.391 10.922 1 90.94 293 VAL A CA 1
ATOM 2068 C C . VAL A 1 293 ? -13.891 11.703 12.273 1 90.94 293 VAL A C 1
ATOM 2070 O O . VAL A 1 293 ? -15.016 11.367 12.648 1 90.94 293 VAL A O 1
ATOM 2073 N N . LEU A 1 294 ? -12.82 11.539 13.023 1 92.62 294 LEU A N 1
ATOM 2074 C CA . LEU A 1 294 ? -12.906 10.914 14.336 1 92.62 294 LEU A CA 1
ATOM 2075 C C . LEU A 1 294 ? -13.719 11.773 15.297 1 92.62 294 LEU A C 1
ATOM 2077 O O . LEU A 1 294 ? -14.445 11.25 16.141 1 92.62 294 LEU A O 1
ATOM 2081 N N . ALA A 1 295 ? -13.625 13.125 15.164 1 92.31 295 ALA A N 1
ATOM 2082 C CA . ALA A 1 295 ? -14.352 14.062 16.016 1 92.31 295 ALA A CA 1
ATOM 2083 C C . ALA A 1 295 ? -15.859 13.969 15.781 1 92.31 295 ALA A C 1
ATOM 2085 O O . ALA A 1 295 ? -16.656 14.219 16.688 1 92.31 295 ALA A O 1
ATOM 2086 N N . GLY A 1 296 ? -16.203 13.586 14.578 1 86.88 296 GLY A N 1
ATOM 2087 C CA . GLY A 1 296 ? -17.609 13.406 14.273 1 86.88 296 GLY A CA 1
ATOM 2088 C C . GLY A 1 296 ? -18.25 12.273 15.062 1 86.88 296 GLY A C 1
ATOM 2089 O O . GLY A 1 296 ? -19.391 12.375 15.484 1 86.88 296 GLY A O 1
ATOM 2090 N N . TYR A 1 297 ? -17.484 11.258 15.391 1 86.62 297 TYR A N 1
ATOM 2091 C CA . TYR A 1 297 ? -18 10.094 16.094 1 86.62 297 TYR A CA 1
ATOM 2092 C C . TYR A 1 297 ? -17.703 10.172 17.578 1 86.62 297 TYR A C 1
ATOM 2094 O O . TYR A 1 297 ? -18.516 9.75 18.406 1 86.62 297 TYR A O 1
ATOM 2102 N N . TRP A 1 298 ? -16.531 10.672 17.922 1 89.56 298 TRP A N 1
ATOM 2103 C CA . TRP A 1 298 ? -16.078 10.742 19.312 1 89.56 298 TRP A CA 1
ATOM 2104 C C . TRP A 1 298 ? -15.547 12.133 19.641 1 89.56 298 TRP A C 1
ATOM 2106 O O . TRP A 1 298 ? -14.367 12.289 19.938 1 89.56 298 TRP A O 1
ATOM 2116 N N . PRO A 1 299 ? -16.391 13.109 19.656 1 87.5 299 PRO A N 1
ATOM 2117 C CA . PRO A 1 299 ? -15.93 14.477 19.906 1 87.5 299 PRO A CA 1
ATOM 2118 C C . PRO A 1 299 ? -15.281 14.641 21.266 1 87.5 299 PRO A C 1
ATOM 2120 O O . PRO A 1 299 ? -14.336 15.422 21.422 1 87.5 299 PRO A O 1
ATOM 2123 N N . GLY A 1 300 ? -15.688 13.914 22.297 1 83.19 300 GLY A N 1
ATOM 2124 C CA . GLY A 1 300 ? -15.117 14.016 23.625 1 83.19 300 GLY A CA 1
ATOM 2125 C C . GLY A 1 300 ? -13.664 13.562 23.688 1 83.19 300 GLY A C 1
ATOM 2126 O O . GLY A 1 300 ? -12.844 14.18 24.359 1 83.19 300 GLY A O 1
ATOM 2127 N N . ILE A 1 301 ? -13.289 12.594 22.938 1 88.12 301 ILE A N 1
ATOM 2128 C CA . ILE A 1 301 ? -11.938 12.039 22.938 1 88.12 301 ILE A CA 1
ATOM 2129 C C . ILE A 1 301 ? -10.992 12.977 22.203 1 88.12 301 ILE A C 1
ATOM 2131 O O . ILE A 1 301 ? -9.883 13.25 22.672 1 88.12 301 ILE A O 1
ATOM 2135 N N . VAL A 1 302 ? -11.484 13.5 21.094 1 90.44 302 VAL A N 1
ATOM 2136 C CA . VAL A 1 302 ? -10.641 14.383 20.281 1 90.44 302 VAL A CA 1
ATOM 2137 C C . VAL A 1 302 ? -10.539 15.75 20.938 1 90.44 302 VAL A C 1
ATOM 2139 O O . VAL A 1 302 ? -9.508 16.422 20.844 1 90.44 302 VAL A O 1
ATOM 2142 N N . GLY A 1 303 ? -11.578 16.141 21.656 1 84.94 303 GLY A N 1
ATOM 2143 C CA . GLY A 1 303 ? -11.617 17.438 22.344 1 84.94 303 GLY A CA 1
ATOM 2144 C C . GLY A 1 303 ? -10.586 17.547 23.453 1 84.94 303 GLY A C 1
ATOM 2145 O O . GLY A 1 303 ? -10.148 18.656 23.781 1 84.94 303 GLY A O 1
ATOM 2146 N N . ALA A 1 304 ? -10.117 16.391 23.906 1 84.44 304 ALA A N 1
ATOM 2147 C CA . ALA A 1 304 ? -9.102 16.375 24.969 1 84.44 304 ALA A CA 1
ATOM 2148 C C . ALA A 1 304 ? -7.762 16.875 24.438 1 84.44 304 ALA A C 1
ATOM 2150 O O . ALA A 1 304 ? -6.895 17.266 25.219 1 84.44 304 ALA A O 1
ATOM 2151 N N . HIS A 1 305 ? -7.672 16.922 23.141 1 88.62 305 HIS A N 1
ATOM 2152 C CA . HIS A 1 305 ? -6.414 17.359 22.547 1 88.62 305 HIS A CA 1
ATOM 2153 C C . HIS A 1 305 ? -6.551 18.75 21.922 1 88.62 305 HIS A C 1
ATOM 2155 O O . HIS A 1 305 ? -5.816 19.094 21 1 88.62 305 HIS A O 1
ATOM 2161 N N . ALA A 1 306 ? -7.383 19.547 22.406 1 83.12 306 ALA A N 1
ATOM 2162 C CA . ALA A 1 306 ? -7.648 20.875 21.875 1 83.12 306 ALA A CA 1
ATOM 2163 C C . ALA A 1 306 ? -6.434 21.781 22.047 1 83.12 306 ALA A C 1
ATOM 2165 O O . ALA A 1 306 ? -6.176 22.641 21.203 1 83.12 306 ALA A O 1
ATOM 2166 N N . ALA A 1 307 ? -5.672 21.562 23.141 1 85.06 307 ALA A N 1
ATOM 2167 C CA . ALA A 1 307 ? -4.477 22.359 23.359 1 85.06 307 ALA A CA 1
ATOM 2168 C C . ALA A 1 307 ? -3.455 22.156 22.25 1 85.06 307 ALA A C 1
ATOM 2170 O O . ALA A 1 307 ? -2.809 23.109 21.812 1 85.06 307 ALA A O 1
ATOM 2171 N N . SER A 1 308 ? -3.348 20.906 21.891 1 90.25 308 SER A N 1
ATOM 2172 C CA . SER A 1 308 ? -2.422 20.609 20.812 1 90.25 308 SER A CA 1
ATOM 2173 C C . SER A 1 308 ? -2.875 21.25 19.5 1 90.25 308 SER A C 1
ATOM 2175 O O . SER A 1 308 ? -2.047 21.719 18.719 1 90.25 308 SER A O 1
ATOM 2177 N N . LEU A 1 309 ? -4.137 21.234 19.234 1 89.88 309 LEU A N 1
ATOM 2178 C CA . LEU A 1 309 ? -4.664 21.891 18.047 1 89.88 309 LEU A CA 1
ATOM 2179 C C . LEU A 1 309 ? -4.402 23.391 18.094 1 89.88 309 LEU A C 1
ATOM 2181 O O . LEU A 1 309 ? -4.062 24 17.078 1 89.88 309 LEU A O 1
ATOM 2185 N N . GLY A 1 310 ? -4.609 23.969 19.25 1 88.25 310 GLY A N 1
ATOM 2186 C CA . GLY A 1 310 ? -4.332 25.375 19.406 1 88.25 310 GLY A CA 1
ATOM 2187 C C . GLY A 1 310 ? -2.879 25.734 19.156 1 88.25 310 GLY A C 1
ATOM 2188 O O . GLY A 1 310 ? -2.586 26.75 18.516 1 88.25 310 GLY A O 1
ATOM 2189 N N . THR A 1 311 ? -2.002 24.875 19.594 1 90.12 311 THR A N 1
ATOM 2190 C CA . THR A 1 311 ? -0.578 25.125 19.406 1 90.12 311 THR A CA 1
ATOM 2191 C C . THR A 1 311 ? -0.204 25 17.922 1 90.12 311 THR A C 1
ATOM 2193 O O . THR A 1 311 ? 0.696 25.688 17.438 1 90.12 311 THR A O 1
ATOM 2196 N N . LEU A 1 312 ? -0.857 24.125 17.266 1 91.31 312 LEU A N 1
ATOM 2197 C CA . LEU A 1 312 ? -0.586 23.953 15.836 1 91.31 312 LEU A CA 1
ATOM 2198 C C . LEU A 1 312 ? -1.056 25.172 15.047 1 91.31 312 LEU A C 1
ATOM 2200 O O . LEU A 1 312 ? -0.431 25.547 14.055 1 91.31 312 LEU A O 1
ATOM 2204 N N . LEU A 1 313 ? -2.127 25.781 15.453 1 90.94 313 LEU A N 1
ATOM 2205 C CA . LEU A 1 313 ? -2.719 26.906 14.75 1 90.94 313 LEU A CA 1
ATOM 2206 C C . LEU A 1 313 ? -2.02 28.219 15.133 1 90.94 313 LEU A C 1
ATOM 2208 O O . LEU A 1 313 ? -2.158 29.219 14.445 1 90.94 313 LEU A O 1
ATOM 2212 N N . LEU A 1 314 ? -1.215 28.156 16.219 1 89.5 314 LEU A N 1
ATOM 2213 C CA . LEU A 1 314 ? -0.581 29.344 16.766 1 89.5 314 LEU A CA 1
ATOM 2214 C C . LEU A 1 314 ? 0.456 29.906 15.797 1 89.5 314 LEU A C 1
ATOM 2216 O O . LEU A 1 314 ? 1.253 29.156 15.234 1 89.5 314 LEU A O 1
ATOM 2220 N N . GLN A 1 315 ? 0.316 31.172 15.547 1 85 315 GLN A N 1
ATOM 2221 C CA . GLN A 1 315 ? 1.3 31.844 14.711 1 85 315 GLN A CA 1
ATOM 2222 C C . GLN A 1 315 ? 2.469 32.375 15.547 1 85 315 GLN A C 1
ATOM 2224 O O . GLN A 1 315 ? 2.357 33.406 16.203 1 85 315 GLN A O 1
ATOM 2229 N N . HIS A 1 316 ? 3.502 31.609 15.555 1 81.44 316 HIS A N 1
ATOM 2230 C CA . HIS A 1 316 ? 4.73 31.953 16.25 1 81.44 316 HIS A CA 1
ATOM 2231 C C . HIS A 1 316 ? 5.77 32.531 15.297 1 81.44 316 HIS A C 1
ATOM 2233 O O . HIS A 1 316 ? 5.836 32.125 14.133 1 81.44 316 HIS A O 1
ATOM 2239 N N . PRO A 1 317 ? 6.477 33.5 15.664 1 76.69 317 PRO A N 1
ATOM 2240 C CA . PRO A 1 317 ? 7.449 34.156 14.773 1 76.69 317 PRO A CA 1
ATOM 2241 C C . PRO A 1 317 ? 8.539 33.188 14.305 1 76.69 317 PRO A C 1
ATOM 2243 O O . PRO A 1 317 ? 9.156 33.406 13.258 1 76.69 317 PRO A O 1
ATOM 2246 N N . THR A 1 318 ? 8.82 32.156 15.039 1 70.12 318 THR A N 1
ATOM 2247 C CA . THR A 1 318 ? 9.922 31.281 14.656 1 70.12 318 THR A CA 1
ATOM 2248 C C . THR A 1 318 ? 9.516 30.359 13.523 1 70.12 318 THR A C 1
ATOM 2250 O O . THR A 1 318 ? 10.266 30.172 12.562 1 70.12 318 THR A O 1
ATOM 2253 N N . ALA A 1 319 ? 8.492 29.672 13.703 1 69.94 319 ALA A N 1
ATOM 2254 C CA . ALA A 1 319 ? 8.203 28.656 12.688 1 69.94 319 ALA A CA 1
ATOM 2255 C C . ALA A 1 319 ? 6.703 28.562 12.414 1 69.94 319 ALA A C 1
ATOM 2257 O O . ALA A 1 319 ? 5.891 28.625 13.344 1 69.94 319 ALA A O 1
ATOM 2258 N N . HIS A 1 320 ? 6.414 28.703 11.102 1 69.31 320 HIS A N 1
ATOM 2259 C CA . HIS A 1 320 ? 5.051 28.406 10.688 1 69.31 320 HIS A CA 1
ATOM 2260 C C . HIS A 1 320 ? 4.867 26.906 10.43 1 69.31 320 HIS A C 1
ATOM 2262 O O . HIS A 1 320 ? 5.539 26.344 9.562 1 69.31 320 HIS A O 1
ATOM 2268 N N . LEU A 1 321 ? 3.914 26.469 11.242 1 74.12 321 LEU A N 1
ATOM 2269 C CA . LEU A 1 321 ? 3.795 25.016 11.219 1 74.12 321 LEU A CA 1
ATOM 2270 C C . LEU A 1 321 ? 2.779 24.562 10.172 1 74.12 321 LEU A C 1
ATOM 2272 O O . LEU A 1 321 ? 2.906 23.484 9.594 1 74.12 321 LEU A O 1
ATOM 2276 N N . LEU A 1 322 ? 1.771 25.469 9.953 1 85.5 322 LEU A N 1
ATOM 2277 C CA . LEU A 1 322 ? 0.687 24.984 9.102 1 85.5 322 LEU A CA 1
ATOM 2278 C C . LEU A 1 322 ? 0.659 25.75 7.781 1 85.5 322 LEU A C 1
ATOM 2280 O O . LEU A 1 322 ? 0.886 26.953 7.75 1 85.5 322 LEU A O 1
ATOM 2284 N N . SER A 1 323 ? 0.496 25.016 6.758 1 82.31 323 SER A N 1
ATOM 2285 C CA . SER A 1 323 ? 0.193 25.594 5.457 1 82.31 323 SER A CA 1
ATOM 2286 C C . SER A 1 323 ? -1.254 26.078 5.387 1 82.31 323 SER A C 1
ATOM 2288 O O . SER A 1 323 ? -2.033 25.844 6.312 1 82.31 323 SER A O 1
ATOM 2290 N N . ALA A 1 324 ? -1.61 26.766 4.375 1 81.31 324 ALA A N 1
ATOM 2291 C CA . ALA A 1 324 ? -2.977 27.266 4.227 1 81.31 324 ALA A CA 1
ATOM 2292 C C . ALA A 1 324 ? -3.982 26.125 4.234 1 81.31 324 ALA A C 1
ATOM 2294 O O . ALA A 1 324 ? -5.031 26.219 4.879 1 81.31 324 ALA A O 1
ATOM 2295 N N . ALA A 1 325 ? -3.674 25.078 3.543 1 81.94 325 ALA A N 1
ATOM 2296 C CA . ALA A 1 325 ? -4.574 23.922 3.5 1 81.94 325 ALA A CA 1
ATOM 2297 C C . ALA A 1 325 ? -4.637 23.219 4.855 1 81.94 325 ALA A C 1
ATOM 2299 O O . ALA A 1 325 ? -5.695 22.75 5.266 1 81.94 325 ALA A O 1
ATOM 2300 N N . GLY A 1 326 ? -3.467 23.219 5.453 1 87.31 326 GLY A N 1
ATOM 2301 C CA . GLY A 1 326 ? -3.436 22.641 6.785 1 87.31 326 GLY A CA 1
ATOM 2302 C C . GLY A 1 326 ? -4.223 23.453 7.805 1 87.31 326 GLY A C 1
ATOM 2303 O O . GLY A 1 326 ? -4.895 22.875 8.672 1 87.31 326 GLY A O 1
ATOM 2304 N N . ALA A 1 327 ? -4.191 24.719 7.656 1 89.81 327 ALA A N 1
ATOM 2305 C CA . ALA A 1 327 ? -4.93 25.594 8.562 1 89.81 327 ALA A CA 1
ATOM 2306 C C . ALA A 1 327 ? -6.434 25.453 8.367 1 89.81 327 ALA A C 1
ATOM 2308 O O . ALA A 1 327 ? -7.199 25.469 9.328 1 89.81 327 ALA A O 1
ATOM 2309 N N . GLU A 1 328 ? -6.801 25.328 7.141 1 89.38 328 GLU A N 1
ATOM 2310 C CA . GLU A 1 328 ? -8.219 25.125 6.855 1 89.38 328 GLU A CA 1
ATOM 2311 C C . GLU A 1 328 ? -8.734 23.844 7.492 1 89.38 328 GLU A C 1
ATOM 2313 O O . GLU A 1 328 ? -9.828 23.812 8.062 1 89.38 328 GLU A O 1
ATOM 2318 N N . ALA A 1 329 ? -7.941 22.859 7.344 1 92 329 ALA A N 1
ATOM 2319 C CA . ALA A 1 329 ? -8.336 21.578 7.93 1 92 329 ALA A CA 1
ATOM 2320 C C . ALA A 1 329 ? -8.391 21.656 9.453 1 92 329 ALA A C 1
ATOM 2322 O O . ALA A 1 329 ? -9.289 21.109 10.078 1 92 329 ALA A O 1
ATOM 2323 N N . ALA A 1 330 ? -7.414 22.312 10.031 1 93.75 330 ALA A N 1
ATOM 2324 C CA . ALA A 1 330 ? -7.367 22.469 11.477 1 93.75 330 ALA A CA 1
ATOM 2325 C C . ALA A 1 330 ? -8.547 23.297 11.984 1 93.75 330 ALA A C 1
ATOM 2327 O O . ALA A 1 330 ? -9.125 23 13.031 1 93.75 330 ALA A O 1
ATOM 2328 N N . LEU A 1 331 ? -8.914 24.328 11.25 1 93.69 331 LEU A N 1
ATOM 2329 C CA . LEU A 1 331 ? -10.031 25.188 11.633 1 93.69 331 LEU A CA 1
ATOM 2330 C C . LEU A 1 331 ? -11.359 24.453 11.492 1 93.69 331 LEU A C 1
ATOM 2332 O O . LEU A 1 331 ? -12.266 24.641 12.312 1 93.69 331 LEU A O 1
ATOM 2336 N N . ALA A 1 332 ? -11.445 23.656 10.477 1 91.44 332 ALA A N 1
ATOM 2337 C CA . ALA A 1 332 ? -12.641 22.828 10.336 1 91.44 332 ALA A CA 1
ATOM 2338 C C . ALA A 1 332 ? -12.789 21.859 11.508 1 91.44 332 ALA A C 1
ATOM 2340 O O . ALA A 1 332 ? -13.891 21.641 12.008 1 91.44 332 ALA A O 1
ATOM 2341 N N . LEU A 1 333 ? -11.68 21.297 11.891 1 93.75 333 LEU A N 1
ATOM 2342 C CA . LEU A 1 333 ? -11.68 20.422 13.055 1 93.75 333 LEU A CA 1
ATOM 2343 C C . LEU A 1 333 ? -12.094 21.188 14.312 1 93.75 333 LEU A C 1
ATOM 2345 O O . LEU A 1 333 ? -12.906 20.688 15.094 1 93.75 333 LEU A O 1
ATOM 2349 N N . ALA A 1 334 ? -11.562 22.375 14.492 1 92 334 ALA A N 1
ATOM 2350 C CA . ALA A 1 334 ? -11.906 23.203 15.648 1 92 334 ALA A CA 1
ATOM 2351 C C . ALA A 1 334 ? -13.391 23.547 15.648 1 92 334 ALA A C 1
ATOM 2353 O O . ALA A 1 334 ? -14.047 23.5 16.688 1 92 334 ALA A O 1
ATOM 2354 N N . ALA A 1 335 ? -13.898 23.844 14.477 1 90.75 335 ALA A N 1
ATOM 2355 C CA . ALA A 1 335 ? -15.32 24.172 14.367 1 90.75 335 ALA A CA 1
ATOM 2356 C C . ALA A 1 335 ? -16.188 22.984 14.734 1 90.75 335 ALA A C 1
ATOM 2358 O O . ALA A 1 335 ? -17.219 23.141 15.414 1 90.75 335 ALA A O 1
ATOM 2359 N N . THR A 1 336 ? -15.805 21.844 14.297 1 89.69 336 THR A N 1
ATOM 2360 C CA . THR A 1 336 ? -16.562 20.625 14.609 1 89.69 336 THR A CA 1
ATOM 2361 C C . THR A 1 336 ? -16.547 20.359 16.109 1 89.69 336 THR A C 1
ATOM 2363 O O . THR A 1 336 ? -17.578 19.984 16.688 1 89.69 336 THR A O 1
ATOM 2366 N N . LEU A 1 337 ? -15.445 20.547 16.75 1 87.25 337 LEU A N 1
ATOM 2367 C CA . LEU A 1 337 ? -15.32 20.312 18.172 1 87.25 337 LEU A CA 1
ATOM 2368 C C . LEU A 1 337 ? -16.141 21.328 18.969 1 87.25 337 LEU A C 1
ATOM 2370 O O . LEU A 1 337 ? -16.828 20.969 19.922 1 87.25 337 LEU A O 1
ATOM 2374 N N . LEU A 1 338 ? -16.156 22.594 18.516 1 87 338 LEU A N 1
ATOM 2375 C CA . LEU A 1 338 ? -16.875 23.656 19.219 1 87 338 LEU A CA 1
ATOM 2376 C C . LEU A 1 338 ? -18.391 23.516 19.031 1 87 338 LEU A C 1
ATOM 2378 O O . LEU A 1 338 ? -19.156 23.812 19.938 1 87 338 LEU A O 1
ATOM 2382 N N . GLN A 1 339 ? -18.75 23.031 17.891 1 85.69 339 GLN A N 1
ATOM 2383 C CA . GLN A 1 339 ? -20.172 22.797 17.641 1 85.69 339 GLN A CA 1
ATOM 2384 C C . GLN A 1 339 ? -20.719 21.719 18.562 1 85.69 339 GLN A C 1
ATOM 2386 O O . GLN A 1 339 ? -21.828 21.828 19.062 1 85.69 339 GLN A O 1
ATOM 2391 N N . HIS A 1 340 ? -19.969 20.75 18.766 1 83.44 340 HIS A N 1
ATOM 2392 C CA . HIS A 1 340 ? -20.391 19.688 19.656 1 83.44 340 HIS A CA 1
ATOM 2393 C C . HIS A 1 340 ? -20.438 20.156 21.109 1 83.44 340 HIS A C 1
ATOM 2395 O O . HIS A 1 340 ? -21.312 19.734 21.875 1 83.44 340 HIS A O 1
ATOM 2401 N N . LEU A 1 341 ? -19.484 20.953 21.516 1 77.25 341 LEU A N 1
ATOM 2402 C CA . LEU A 1 341 ? -19.469 21.484 22.875 1 77.25 341 LEU A CA 1
ATOM 2403 C C . LEU A 1 341 ? -20.672 22.406 23.109 1 77.25 341 LEU A C 1
ATOM 2405 O O . LEU A 1 341 ? -21.203 22.469 24.234 1 77.25 341 LEU A O 1
ATOM 2409 N N . ALA A 1 342 ? -21.094 23.094 22.094 1 76 342 ALA A N 1
ATOM 2410 C CA . ALA A 1 342 ? -22.25 23.984 22.203 1 76 342 ALA A CA 1
ATOM 2411 C C . ALA A 1 342 ? -23.547 23.203 22.359 1 76 342 ALA A C 1
ATOM 2413 O O . ALA A 1 342 ? -24.484 23.672 23.016 1 76 342 ALA A O 1
ATOM 2414 N N . GLN A 1 343 ? -23.672 22.094 21.781 1 74.06 343 GLN A N 1
ATOM 2415 C CA . GLN A 1 343 ? -24.875 21.297 21.844 1 74.06 343 GLN A CA 1
ATOM 2416 C C . GLN A 1 343 ? -24.969 20.5 23.141 1 74.06 343 GLN A C 1
ATOM 2418 O O . GLN A 1 343 ? -26.062 20.188 23.609 1 74.06 343 GLN A O 1
ATOM 2423 N N . GLU A 1 344 ? -24 20 23.703 1 65.31 344 GLU A N 1
ATOM 2424 C CA . GLU A 1 344 ? -24.031 19.219 24.938 1 65.31 344 GLU A CA 1
ATOM 2425 C C . GLU A 1 344 ? -24.312 20.109 26.141 1 65.31 344 GLU A C 1
ATOM 2427 O O . GLU A 1 344 ? -23.703 21.172 26.281 1 65.31 344 GLU A O 1
ATOM 2432 N N . ASP A 1 345 ? -25.672 20.359 26.656 1 53.34 345 ASP A N 1
ATOM 2433 C CA . ASP A 1 345 ? -26.172 21.172 27.766 1 53.34 345 ASP A CA 1
ATOM 2434 C C . ASP A 1 345 ? -25.109 21.344 28.844 1 53.34 345 ASP A C 1
ATOM 2436 O O . ASP A 1 345 ? -24.844 22.469 29.281 1 53.34 345 ASP A O 1
ATOM 2440 N N . SER A 1 346 ? -25.297 20.391 30.109 1 44.97 346 SER A N 1
ATOM 2441 C CA . SER A 1 346 ? -25.094 20.469 31.562 1 44.97 346 SER A CA 1
ATOM 2442 C C . SER A 1 346 ? -23.625 20.641 31.891 1 44.97 346 SER A C 1
ATOM 2444 O O . SER A 1 346 ? -23.266 21.516 32.688 1 44.97 346 SER A O 1
ATOM 2446 N N . CYS A 1 347 ? -22.953 19.516 32.156 1 42.19 347 CYS A N 1
ATOM 2447 C CA . CYS A 1 347 ? -21.875 19.219 33.094 1 42.19 347 CYS A CA 1
ATOM 2448 C C . CYS A 1 347 ? -20.594 19.969 32.688 1 42.19 347 CYS A C 1
ATOM 2450 O O . CYS A 1 347 ? -19.641 20.016 33.469 1 42.19 347 CYS A O 1
ATOM 2452 N N . ALA A 1 348 ? -20.016 20.219 31.5 1 48.34 348 ALA A N 1
ATOM 2453 C CA . ALA A 1 348 ? -18.641 20.422 31.094 1 48.34 348 ALA A CA 1
ATOM 2454 C C . ALA A 1 348 ? -18.312 21.922 31 1 48.34 348 ALA A C 1
ATOM 2456 O O . ALA A 1 348 ? -17.766 22.375 30 1 48.34 348 ALA A O 1
ATOM 2457 N N . ALA A 1 349 ? -18.828 22.703 31.719 1 48.94 349 ALA A N 1
ATOM 2458 C CA . ALA A 1 349 ? -18.766 24.156 31.656 1 48.94 349 ALA A CA 1
ATOM 2459 C C . ALA A 1 349 ? -17.344 24.656 31.906 1 48.94 349 ALA A C 1
ATOM 2461 O O . ALA A 1 349 ? -16.859 25.547 31.203 1 48.94 349 ALA A O 1
ATOM 2462 N N . THR A 1 350 ? -16.781 24.188 33.25 1 46.47 350 THR A N 1
ATOM 2463 C CA . THR A 1 350 ? -15.453 24.656 33.594 1 46.47 350 THR A CA 1
ATOM 2464 C C . THR A 1 350 ? -14.453 24.375 32.5 1 46.47 350 THR A C 1
ATOM 2466 O O . THR A 1 350 ? -13.625 25.219 32.156 1 46.47 350 THR A O 1
ATOM 2469 N N . ASN A 1 351 ? -14.758 23.094 31.875 1 58.72 351 ASN A N 1
ATOM 2470 C CA . ASN A 1 351 ? -13.836 22.625 30.844 1 58.72 351 ASN A CA 1
ATOM 2471 C C . ASN A 1 351 ? -14.023 23.391 29.547 1 58.72 351 ASN A C 1
ATOM 2473 O O . ASN A 1 351 ? -13.062 23.594 28.797 1 58.72 351 ASN A O 1
ATOM 2477 N N . SER A 1 352 ? -15.125 24.203 29.781 1 66.31 352 SER A N 1
ATOM 2478 C CA . SER A 1 352 ? -15.422 24.922 28.547 1 66.31 352 SER A CA 1
ATOM 2479 C C . SER A 1 352 ? -14.742 26.281 28.5 1 66.31 352 SER A C 1
ATOM 2481 O O . SER A 1 352 ? -14.273 26.719 27.453 1 66.31 352 SER A O 1
ATOM 2483 N N . GLN A 1 353 ? -14.57 26.875 29.797 1 73.25 353 GLN A N 1
ATOM 2484 C CA . GLN A 1 353 ? -13.945 28.203 29.812 1 73.25 353 GLN A CA 1
ATOM 2485 C C . GLN A 1 353 ? -12.461 28.109 29.469 1 73.25 353 GLN A C 1
ATOM 2487 O O . GLN A 1 353 ? -11.938 28.969 28.734 1 73.25 353 GLN A O 1
ATOM 2492 N N . GLN A 1 354 ? -11.898 27.078 29.984 1 75.12 354 GLN A N 1
ATOM 2493 C CA . GLN A 1 354 ? -10.477 26.906 29.703 1 75.12 354 GLN A CA 1
ATOM 2494 C C . GLN A 1 354 ? -10.25 26.625 28.219 1 75.12 354 GLN A C 1
ATOM 2496 O O . GLN A 1 354 ? -9.297 27.125 27.625 1 75.12 354 GLN A O 1
ATOM 2501 N N . LEU A 1 355 ? -11.148 25.891 27.703 1 77 355 LEU A N 1
ATOM 2502 C CA . LEU A 1 355 ? -11.023 25.562 26.281 1 77 355 LEU A CA 1
ATOM 2503 C C . LEU A 1 355 ? -11.211 26.797 25.422 1 77 355 LEU A C 1
ATOM 2505 O O . LEU A 1 355 ? -10.492 26.984 24.438 1 77 355 LEU A O 1
ATOM 2509 N N . THR A 1 356 ? -12.148 27.562 25.828 1 80.75 356 THR A N 1
ATOM 2510 C CA . THR A 1 356 ? -12.398 28.781 25.078 1 80.75 356 THR A CA 1
ATOM 2511 C C . THR A 1 356 ? -11.188 29.719 25.141 1 80.75 356 THR A C 1
ATOM 2513 O O . THR A 1 356 ? -10.797 30.297 24.125 1 80.75 356 THR A O 1
ATOM 2516 N N . ALA A 1 357 ? -10.672 29.797 26.297 1 86.06 357 ALA A N 1
ATOM 2517 C CA . ALA A 1 357 ? -9.508 30.672 26.469 1 86.06 357 ALA A CA 1
ATOM 2518 C C . ALA A 1 357 ? -8.305 30.141 25.688 1 86.06 357 ALA A C 1
ATOM 2520 O O . ALA A 1 357 ? -7.508 30.906 25.156 1 86.06 357 ALA A O 1
ATOM 2521 N N . LEU A 1 358 ? -8.258 28.906 25.625 1 87.69 358 LEU A N 1
ATOM 2522 C CA . LEU A 1 358 ? -7.121 28.266 24.969 1 87.69 358 LEU A CA 1
ATOM 2523 C C . LEU A 1 358 ? -7.172 28.484 23.453 1 87.69 358 LEU A C 1
ATOM 2525 O O . LEU A 1 358 ? -6.137 28.688 22.828 1 87.69 358 LEU A O 1
ATOM 2529 N N . LEU A 1 359 ? -8.328 28.453 22.859 1 90.5 359 LEU A N 1
ATOM 2530 C CA . LEU A 1 359 ? -8.453 28.5 21.406 1 90.5 359 LEU A CA 1
ATOM 2531 C C . LEU A 1 359 ? -8.672 29.922 20.922 1 90.5 359 LEU A C 1
ATOM 2533 O O . LEU A 1 359 ? -8.57 30.203 19.719 1 90.5 359 LEU A O 1
ATOM 2537 N N . LEU A 1 360 ? -8.805 30.797 21.812 1 92 360 LEU A N 1
ATOM 2538 C CA . LEU A 1 360 ? -9.156 32.156 21.438 1 92 360 LEU A CA 1
ATOM 2539 C C . LEU A 1 360 ? -8.008 32.844 20.688 1 92 360 LEU A C 1
ATOM 2541 O O . LEU A 1 360 ? -8.203 33.375 19.594 1 92 360 LEU A O 1
ATOM 2545 N N . LEU A 1 361 ? -6.801 32.75 21.25 1 92 361 LEU A N 1
ATOM 2546 C CA . LEU A 1 361 ? -5.672 33.438 20.625 1 92 361 LEU A CA 1
ATOM 2547 C C . LEU A 1 361 ? -5.391 32.906 19.234 1 92 361 LEU A C 1
ATOM 2549 O O . LEU A 1 361 ? -5.34 33.656 18.266 1 92 361 LEU A O 1
ATOM 2553 N N . PRO A 1 362 ? -5.242 31.578 19.094 1 92.25 362 PRO A N 1
ATOM 2554 C CA . PRO A 1 362 ? -4.969 31.047 17.75 1 92.25 362 PRO A CA 1
ATOM 2555 C C . PRO A 1 362 ? -6.074 31.375 16.75 1 92.25 362 PRO A C 1
ATOM 2557 O O . PRO A 1 362 ? -5.793 31.656 15.578 1 92.25 362 PRO A O 1
ATOM 2560 N N . LEU A 1 363 ? -7.285 31.359 17.172 1 93.56 363 LEU A N 1
ATOM 2561 C CA . LEU A 1 363 ? -8.398 31.625 16.266 1 93.56 363 LEU A CA 1
ATOM 2562 C C . LEU A 1 363 ? -8.43 33.094 15.875 1 93.56 363 LEU A C 1
ATOM 2564 O O . LEU A 1 363 ? -8.703 33.438 14.719 1 93.56 363 LEU A O 1
ATOM 2568 N N . LEU A 1 364 ? -8.117 33.969 16.828 1 93.75 364 LEU A N 1
ATOM 2569 C CA . LEU A 1 364 ? -8.086 35.375 16.531 1 93.75 364 LEU A CA 1
ATOM 2570 C C . LEU A 1 364 ? -6.945 35.719 15.578 1 93.75 364 LEU A C 1
ATOM 2572 O O . LEU A 1 364 ? -7.094 36.562 14.703 1 93.75 364 LEU A O 1
ATOM 2576 N N . GLN A 1 365 ? -5.883 35.062 15.766 1 91.19 365 GLN A N 1
ATOM 2577 C CA . GLN A 1 365 ? -4.742 35.281 14.875 1 91.19 365 GLN A CA 1
ATOM 2578 C C . GLN A 1 365 ? -5.086 34.875 13.445 1 91.19 365 GLN A C 1
ATOM 2580 O O . GLN A 1 365 ? -4.727 35.594 12.5 1 91.19 365 GLN A O 1
ATOM 2585 N N . GLN A 1 366 ? -5.762 33.75 13.32 1 90.62 366 GLN A N 1
ATOM 2586 C CA . GLN A 1 366 ? -6.129 33.281 11.992 1 90.62 366 GLN A CA 1
ATOM 2587 C C . GLN A 1 366 ? -7.199 34.188 11.367 1 90.62 366 GLN A C 1
ATOM 2589 O O . GLN A 1 366 ? -7.227 34.375 10.148 1 90.62 366 GLN A O 1
ATOM 2594 N N . ALA A 1 367 ? -8.047 34.688 12.172 1 91.38 367 ALA A N 1
ATOM 2595 C CA . ALA A 1 367 ? -9.094 35.562 11.672 1 91.38 367 ALA A CA 1
ATOM 2596 C C . ALA A 1 367 ? -8.516 36.906 11.219 1 91.38 367 ALA A C 1
ATOM 2598 O O . ALA A 1 367 ? -8.984 37.5 10.242 1 91.38 367 ALA A O 1
ATOM 2599 N N . ALA A 1 368 ? -7.488 37.344 11.867 1 88.75 368 ALA A N 1
ATOM 2600 C CA . ALA A 1 368 ? -6.895 38.625 11.562 1 88.75 368 ALA A CA 1
ATOM 2601 C C . ALA A 1 368 ? -5.871 38.5 10.438 1 88.75 368 ALA A C 1
ATOM 2603 O O . ALA A 1 368 ? -5.82 39.375 9.547 1 88.75 368 ALA A O 1
ATOM 2604 N N . PHE A 1 369 ? -5.055 37.438 10.516 1 83.31 369 PHE A N 1
ATOM 2605 C CA . PHE A 1 369 ? -3.9 37.375 9.625 1 83.31 369 PHE A CA 1
ATOM 2606 C C . PHE A 1 369 ? -3.941 36.125 8.766 1 83.31 369 PHE A C 1
ATOM 2608 O O . PHE A 1 369 ? -2.93 35.719 8.188 1 83.31 369 PHE A O 1
ATOM 2615 N N . GLY A 1 370 ? -5 35.562 8.617 1 78.25 370 GLY A N 1
ATOM 2616 C CA . GLY A 1 370 ? -5.086 34.344 7.816 1 78.25 370 GLY A CA 1
ATOM 2617 C C . GLY A 1 370 ? -4.668 34.562 6.375 1 78.25 370 GLY A C 1
ATOM 2618 O O . GLY A 1 370 ? -4.828 35.656 5.828 1 78.25 370 GLY A O 1
ATOM 2619 N N . GLY A 1 371 ? -4.035 33.594 5.77 1 72.44 371 GLY A N 1
ATOM 2620 C CA . GLY A 1 371 ? -3.475 33.688 4.434 1 72.44 371 GLY A CA 1
ATOM 2621 C C . GLY A 1 371 ? -4.516 33.562 3.338 1 72.44 371 GLY A C 1
ATOM 2622 O O . GLY A 1 371 ? -4.285 33.969 2.199 1 72.44 371 GLY A O 1
ATOM 2623 N N . SER A 1 372 ? -5.582 32.875 3.637 1 78.25 372 SER A N 1
ATOM 2624 C CA . SER A 1 372 ? -6.578 32.656 2.596 1 78.25 372 SER A CA 1
ATOM 2625 C C . SER A 1 372 ? -7.957 33.125 3.031 1 78.25 372 SER A C 1
ATOM 2627 O O . SER A 1 372 ? -8.211 33.312 4.227 1 78.25 372 SER A O 1
ATOM 2629 N N . LYS A 1 373 ? -8.781 33.438 2.037 1 80.25 373 LYS A N 1
ATOM 2630 C CA . LYS A 1 373 ? -10.141 33.875 2.334 1 80.25 373 LYS A CA 1
ATOM 2631 C C . LYS A 1 373 ? -10.93 32.75 3.031 1 80.25 373 LYS A C 1
ATOM 2633 O O . LYS A 1 373 ? -11.719 33.031 3.939 1 80.25 373 LYS A O 1
ATOM 2638 N N . GLU A 1 374 ? -10.656 31.594 2.619 1 84.62 374 GLU A N 1
ATOM 2639 C CA . GLU A 1 374 ? -11.375 30.469 3.205 1 84.62 374 GLU A CA 1
ATOM 2640 C C . GLU A 1 374 ? -10.961 30.25 4.656 1 84.62 374 GLU A C 1
ATOM 2642 O O . GLU A 1 374 ? -11.805 29.953 5.508 1 84.62 374 GLU A O 1
ATOM 2647 N N . SER A 1 375 ? -9.711 30.359 4.883 1 86.81 375 SER A N 1
ATOM 2648 C CA . SER A 1 375 ? -9.227 30.172 6.246 1 86.81 375 SER A CA 1
ATOM 2649 C C . SER A 1 375 ? -9.789 31.25 7.176 1 86.81 375 SER A C 1
ATOM 2651 O O . SER A 1 375 ? -10.125 30.969 8.328 1 86.81 375 SER A O 1
ATOM 2653 N N . LYS A 1 376 ? -9.969 32.438 6.691 1 88.31 376 LYS A N 1
ATOM 2654 C CA . LYS A 1 376 ? -10.523 33.531 7.496 1 88.31 376 LYS A CA 1
ATOM 2655 C C . LYS A 1 376 ? -12 33.281 7.793 1 88.31 376 LYS A C 1
ATOM 2657 O O . LYS A 1 376 ? -12.469 33.562 8.898 1 88.31 376 LYS A O 1
ATOM 2662 N N . LEU A 1 377 ? -12.688 32.75 6.812 1 90.88 377 LEU A N 1
ATOM 2663 C CA . LEU A 1 377 ? -14.102 32.469 7.016 1 90.88 377 LEU A CA 1
ATOM 2664 C C . LEU A 1 377 ? -14.281 31.375 8.07 1 90.88 377 LEU A C 1
ATOM 2666 O O . LEU A 1 377 ? -15.156 31.484 8.93 1 90.88 377 LEU A O 1
ATOM 2670 N N . TRP A 1 378 ? -13.438 30.469 7.996 1 91 378 TRP A N 1
ATOM 2671 C CA . TRP A 1 378 ? -13.508 29.391 8.969 1 91 378 TRP A CA 1
ATOM 2672 C C . TRP A 1 378 ? -13.133 29.875 10.367 1 91 378 TRP A C 1
ATOM 2674 O O . TRP A 1 378 ? -13.742 29.469 11.359 1 91 378 TRP A O 1
ATOM 2684 N N . ALA A 1 379 ? -12.094 30.672 10.43 1 93.25 379 ALA A N 1
ATOM 2685 C CA . ALA A 1 379 ? -11.672 31.219 11.711 1 93.25 379 ALA A CA 1
ATOM 2686 C C . ALA A 1 379 ? -12.766 32.094 12.328 1 93.25 379 ALA A C 1
ATOM 2688 O O . ALA A 1 379 ? -13.039 32 13.523 1 93.25 379 ALA A O 1
ATOM 2689 N N . CYS A 1 380 ? -13.438 32.875 11.523 1 92.88 380 CYS A N 1
ATOM 2690 C CA . CYS A 1 380 ? -14.531 33.719 12 1 92.88 380 CYS A CA 1
ATOM 2691 C C . CYS A 1 380 ? -15.695 32.875 12.492 1 92.88 380 CYS A C 1
ATOM 2693 O O . CYS A 1 380 ? -16.297 33.188 13.523 1 92.88 380 CYS A O 1
ATOM 2695 N N . HIS A 1 381 ? -15.93 31.891 11.742 1 93 381 HIS A N 1
ATOM 2696 C CA . HIS A 1 381 ? -16.984 30.969 12.156 1 93 381 HIS A CA 1
ATOM 2697 C C . HIS A 1 381 ? -16.641 30.312 13.492 1 93 381 HIS A C 1
ATOM 2699 O O . HIS A 1 381 ? -17.5 30.234 14.375 1 93 381 HIS A O 1
ATOM 2705 N N . ALA A 1 382 ? -15.484 29.922 13.656 1 92.12 382 ALA A N 1
ATOM 2706 C CA . ALA A 1 382 ? -15.055 29.281 14.891 1 92.12 382 ALA A CA 1
ATOM 2707 C C . ALA A 1 382 ? -15.117 30.25 16.062 1 92.12 382 ALA A C 1
ATOM 2709 O O . ALA A 1 382 ? -15.492 29.875 17.172 1 92.12 382 ALA A O 1
ATOM 2710 N N . VAL A 1 383 ? -14.75 31.484 15.875 1 91.69 383 VAL A N 1
ATOM 2711 C CA . VAL A 1 383 ? -14.789 32.5 16.922 1 91.69 383 VAL A CA 1
ATOM 2712 C C . VAL A 1 383 ? -16.234 32.781 17.312 1 91.69 383 VAL A C 1
ATOM 2714 O O . VAL A 1 383 ? -16.547 32.969 18.5 1 91.69 383 VAL A O 1
ATOM 2717 N N . SER A 1 384 ? -17.109 32.781 16.328 1 91.38 384 SER A N 1
ATOM 2718 C CA . SER A 1 384 ? -18.516 33 16.625 1 91.38 384 SER A CA 1
ATOM 2719 C C . SER A 1 384 ? -19.078 31.859 17.469 1 91.38 384 SER A C 1
ATOM 2721 O O . SER A 1 384 ? -19.891 32.094 18.359 1 91.38 384 SER A O 1
ATOM 2723 N N . LEU A 1 385 ? -18.672 30.719 17.219 1 89.12 385 LEU A N 1
ATOM 2724 C CA . LEU A 1 385 ? -19.078 29.578 18.016 1 89.12 385 LEU A CA 1
ATOM 2725 C C . LEU A 1 385 ? -18.531 29.656 19.438 1 89.12 385 LEU A C 1
ATOM 2727 O O . LEU A 1 385 ? -19.203 29.266 20.391 1 89.12 385 LEU A O 1
ATOM 2731 N N . LEU A 1 386 ? -17.297 30.172 19.5 1 86.88 386 LEU A N 1
ATOM 2732 C CA . LEU A 1 386 ? -16.656 30.328 20.812 1 86.88 386 LEU A CA 1
ATOM 2733 C C . LEU A 1 386 ? -17.422 31.312 21.672 1 86.88 386 LEU A C 1
ATOM 2735 O O . LEU A 1 386 ? -17.578 31.109 22.875 1 86.88 386 LEU A O 1
ATOM 2739 N N . ARG A 1 387 ? -17.922 32.312 21.094 1 80.62 387 ARG A N 1
ATOM 2740 C CA . ARG A 1 387 ? -18.656 33.344 21.797 1 80.62 387 ARG A CA 1
ATOM 2741 C C . ARG A 1 387 ? -20.016 32.875 22.25 1 80.62 387 ARG A C 1
ATOM 2743 O O . ARG A 1 387 ? -20.578 33.375 23.234 1 80.62 387 ARG A O 1
ATOM 2750 N N . SER A 1 388 ? -20.516 31.938 21.562 1 80.5 388 SER A N 1
ATOM 2751 C CA . SER A 1 388 ? -21.828 31.438 21.875 1 80.5 388 SER A CA 1
ATOM 2752 C C . SER A 1 388 ? -21.766 30.406 23.016 1 80.5 388 SER A C 1
ATOM 2754 O O . SER A 1 388 ? -22.812 30 23.547 1 80.5 388 SER A O 1
ATOM 2756 N N . LEU A 1 389 ? -20.562 30.062 23.328 1 79.31 389 LEU A N 1
ATOM 2757 C CA . LEU A 1 389 ? -20.438 29.094 24.406 1 79.31 389 LEU A CA 1
ATOM 2758 C C . LEU A 1 389 ? -20.781 29.734 25.75 1 79.31 389 LEU A C 1
ATOM 2760 O O . LEU A 1 389 ? -20.484 30.906 25.984 1 79.31 389 LEU A O 1
ATOM 2764 N N . PRO A 1 390 ? -21.719 29.016 26.531 1 64.19 390 PRO A N 1
ATOM 2765 C CA . PRO A 1 390 ? -22.172 29.578 27.797 1 64.19 390 PRO A CA 1
ATOM 2766 C C . PRO A 1 390 ? -21.016 29.844 28.766 1 64.19 390 PRO A C 1
ATOM 2768 O O . PRO A 1 390 ? -20.047 29.078 28.797 1 64.19 390 PRO A O 1
ATOM 2771 N N . ALA A 1 391 ? -20.891 31.094 29.312 1 57.22 391 ALA A N 1
ATOM 2772 C CA . ALA A 1 391 ? -19.906 31.469 30.328 1 57.22 391 ALA A CA 1
ATOM 2773 C C . ALA A 1 391 ? -20.031 30.578 31.562 1 57.22 391 ALA A C 1
ATOM 2775 O O . ALA A 1 391 ? -21.109 30.062 31.859 1 57.22 391 ALA A O 1
ATOM 2776 N N . ALA A 1 392 ? -19.031 29.891 32 1 51.47 392 ALA A N 1
ATOM 2777 C CA . ALA A 1 392 ? -19.031 29.031 33.188 1 51.47 392 ALA A CA 1
ATOM 2778 C C . ALA A 1 392 ? -19.953 29.609 34.281 1 51.47 392 ALA A C 1
ATOM 2780 O O . ALA A 1 392 ? -19.766 30.734 34.719 1 51.47 392 ALA A O 1
ATOM 2781 N N . THR A 1 393 ? -21.281 29.453 34.375 1 46.88 393 THR A N 1
ATOM 2782 C CA . THR A 1 393 ? -21.891 29.641 35.688 1 46.88 393 THR A CA 1
ATOM 2783 C C . THR A 1 393 ? -21.047 28.969 36.781 1 46.88 393 THR A C 1
ATOM 2785 O O . THR A 1 393 ? -20.312 28.031 36.5 1 46.88 393 THR A O 1
ATOM 2788 N N . SER A 1 394 ? -20.844 29.797 38.094 1 42.88 394 SER A N 1
ATOM 2789 C CA . SER A 1 394 ? -20.062 29.578 39.312 1 42.88 394 SER A CA 1
ATOM 2790 C C . SER A 1 394 ? -20.078 28.109 39.719 1 42.88 394 SER A C 1
ATOM 2792 O O . SER A 1 394 ? -19.516 27.766 40.75 1 42.88 394 SER A O 1
ATOM 2794 N N . ARG A 1 395 ? -21.172 27.391 39.656 1 41.03 395 ARG A N 1
ATOM 2795 C CA . ARG A 1 395 ? -21.156 26.234 40.531 1 41.03 395 ARG A CA 1
ATOM 2796 C C . ARG A 1 395 ? -20.219 25.156 40.031 1 41.03 395 ARG A C 1
ATOM 2798 O O . ARG A 1 395 ? -20.344 24.703 38.875 1 41.03 395 ARG A O 1
ATOM 2805 N N . PRO A 1 396 ? -19.031 25.047 40.656 1 40.44 396 PRO A N 1
ATOM 2806 C CA . PRO A 1 396 ? -18.125 23.922 40.438 1 40.44 396 PRO A CA 1
ATOM 2807 C C . PRO A 1 396 ? -18.859 22.594 40.25 1 40.44 396 PRO A C 1
ATOM 2809 O O . PRO A 1 396 ? -19.516 22.125 41.188 1 40.44 396 PRO A O 1
ATOM 2812 N N . SER A 1 397 ? -19.797 22.453 39.469 1 37.84 397 SER A N 1
ATOM 2813 C CA . SER A 1 397 ? -20.328 21.094 39.562 1 37.84 397 SER A CA 1
ATOM 2814 C C . SER A 1 397 ? -19.219 20.047 39.531 1 37.84 397 SER A C 1
ATOM 2816 O O . SER A 1 397 ? -18.234 20.203 38.781 1 37.84 397 SER A O 1
ATOM 2818 N N . SER A 1 398 ? -19 19.25 40.594 1 35.22 398 SER A N 1
ATOM 2819 C CA . SER A 1 398 ? -18.188 18.094 40.969 1 35.22 398 SER A CA 1
ATOM 2820 C C . SER A 1 398 ? -18.094 17.094 39.812 1 35.22 398 SER A C 1
ATOM 2822 O O . SER A 1 398 ? -17.656 15.961 40 1 35.22 398 SER A O 1
ATOM 2824 N N . SER A 1 399 ? -19 17.156 38.875 1 37.84 399 SER A N 1
ATOM 2825 C CA . SER A 1 399 ? -18.984 15.875 38.156 1 37.84 399 SER A CA 1
ATOM 2826 C C . SER A 1 399 ? -17.594 15.562 37.625 1 37.84 399 SER A C 1
ATOM 2828 O O . SER A 1 399 ? -16.891 16.453 37.125 1 37.84 399 SER A O 1
ATOM 2830 N N . ASN A 1 400 ? -16.922 14.492 38.094 1 37 400 ASN A N 1
ATOM 2831 C CA . ASN A 1 400 ? -15.812 13.578 37.875 1 37 400 ASN A CA 1
ATOM 2832 C C . ASN A 1 400 ? -15.57 13.336 36.406 1 37 400 ASN A C 1
ATOM 2834 O O . ASN A 1 400 ? -15.359 12.195 35.969 1 37 400 ASN A O 1
ATOM 2838 N N . CYS A 1 401 ? -16.266 13.859 35.531 1 38.84 401 CYS A N 1
ATOM 2839 C CA . CYS A 1 401 ? -15.898 13.359 34.219 1 38.84 401 CYS A CA 1
ATOM 2840 C C . CYS A 1 401 ? -14.438 13.688 33.906 1 38.84 401 CYS A C 1
ATOM 2842 O O . CYS A 1 401 ? -14.141 14.766 33.375 1 38.84 401 CYS A O 1
ATOM 2844 N N . SER A 1 402 ? -13.523 13.414 34.719 1 42.62 402 SER A N 1
ATOM 2845 C CA . SER A 1 402 ? -12.117 13.508 34.375 1 42.62 402 SER A CA 1
ATOM 2846 C C . SER A 1 402 ? -11.867 12.93 32.969 1 42.62 402 SER A C 1
ATOM 2848 O O . SER A 1 402 ? -12.039 11.727 32.75 1 42.62 402 SER A O 1
ATOM 2850 N N . PRO A 1 403 ? -12.062 13.617 31.953 1 49.03 403 PRO A N 1
ATOM 2851 C CA . PRO A 1 403 ? -11.68 13.039 30.672 1 49.03 403 PRO A CA 1
ATOM 2852 C C . PRO A 1 403 ? -10.383 12.234 30.734 1 49.03 403 PRO A C 1
ATOM 2854 O O . PRO A 1 403 ? -9.477 12.586 31.5 1 49.03 403 PRO A O 1
ATOM 2857 N N . LYS A 1 404 ? -10.484 10.961 30.625 1 51.91 404 LYS A N 1
ATOM 2858 C CA . LYS A 1 404 ? -9.32 10.086 30.625 1 51.91 404 LYS A CA 1
ATOM 2859 C C . LYS A 1 404 ? -8.125 10.742 29.938 1 51.91 404 LYS A C 1
ATOM 2861 O O . LYS A 1 404 ? -8.25 11.242 28.812 1 51.91 404 LYS A O 1
ATOM 2866 N N . GLN A 1 405 ? -7.117 11.289 30.703 1 56.94 405 GLN A N 1
ATOM 2867 C CA . GLN A 1 405 ? -5.867 11.93 30.312 1 56.94 405 GLN A CA 1
ATOM 2868 C C . GLN A 1 405 ? -5.176 11.156 29.203 1 56.94 405 GLN A C 1
ATOM 2870 O O . GLN A 1 405 ? -5.109 9.922 29.25 1 56.94 405 GLN A O 1
ATOM 2875 N N . PRO A 1 406 ? -4.992 11.867 28.062 1 62.06 406 PRO A N 1
ATOM 2876 C CA . PRO A 1 406 ? -4.285 11.195 26.969 1 62.06 406 PRO A CA 1
ATOM 2877 C C . PRO A 1 406 ? -2.947 10.602 27.406 1 62.06 406 PRO A C 1
ATOM 2879 O O . PRO A 1 406 ? -2.084 11.328 27.906 1 62.06 406 PRO A O 1
ATOM 2882 N N . THR A 1 407 ? -2.756 9.266 27.953 1 63.91 407 THR A N 1
ATOM 2883 C CA . THR A 1 407 ? -1.586 8.656 28.578 1 63.91 407 THR A CA 1
ATOM 2884 C C . THR A 1 407 ? -0.526 8.328 27.531 1 63.91 407 THR A C 1
ATOM 2886 O O . THR A 1 407 ? 0.615 8.008 27.891 1 63.91 407 THR A O 1
ATOM 2889 N N . GLN A 1 408 ? -0.685 8.578 26.203 1 80.62 408 GLN A N 1
ATOM 2890 C CA . GLN A 1 408 ? 0.331 7.988 25.344 1 80.62 408 GLN A CA 1
ATOM 2891 C C . GLN A 1 408 ? 0.852 9.008 24.328 1 80.62 408 GLN A C 1
ATOM 2893 O O . GLN A 1 408 ? 0.73 8.805 23.109 1 80.62 408 GLN A O 1
ATOM 2898 N N . LEU A 1 409 ? 1.332 10.234 24.953 1 84.94 409 LEU A N 1
ATOM 2899 C CA . LEU A 1 409 ? 1.846 11.266 24.062 1 84.94 409 LEU A CA 1
ATOM 2900 C C . LEU A 1 409 ? 3.371 11.297 24.078 1 84.94 409 LEU A C 1
ATOM 2902 O O . LEU A 1 409 ? 3.986 10.938 25.094 1 84.94 409 LEU A O 1
ATOM 2906 N N . HIS A 1 410 ? 3.932 11.539 23.016 1 84.69 410 HIS A N 1
ATOM 2907 C CA . HIS A 1 410 ? 5.383 11.656 22.938 1 84.69 410 HIS A CA 1
ATOM 2908 C C . HIS A 1 410 ? 5.801 12.875 22.125 1 84.69 410 HIS A C 1
ATOM 2910 O O . HIS A 1 410 ? 4.973 13.477 21.438 1 84.69 410 HIS A O 1
ATOM 2916 N N . GLY A 1 411 ? 7.027 13.375 22.422 1 86.38 411 GLY A N 1
ATOM 2917 C CA . GLY A 1 411 ? 7.594 14.469 21.641 1 86.38 411 GLY A CA 1
ATOM 2918 C C . GLY A 1 411 ? 6.984 15.812 21.984 1 86.38 411 GLY A C 1
ATOM 2919 O O . GLY A 1 411 ? 6.77 16.125 23.156 1 86.38 411 GLY A O 1
ATOM 2920 N N . THR A 1 412 ? 6.672 16.578 20.953 1 87.75 412 THR A N 1
ATOM 2921 C CA . THR A 1 412 ? 6.137 17.922 21.141 1 87.75 412 THR A CA 1
ATOM 2922 C C . THR A 1 412 ? 4.719 17.875 21.703 1 87.75 412 THR A C 1
ATOM 2924 O O . THR A 1 412 ? 4.305 18.766 22.438 1 87.75 412 THR A O 1
ATOM 2927 N N . ALA A 1 413 ? 4.039 16.844 21.328 1 89.38 413 ALA A N 1
ATOM 2928 C CA . ALA A 1 413 ? 2.684 16.703 21.859 1 89.38 413 ALA A CA 1
ATOM 2929 C C . ALA A 1 413 ? 2.701 16.531 23.375 1 89.38 413 ALA A C 1
ATOM 2931 O O . ALA A 1 413 ? 1.815 17.047 24.078 1 89.38 413 ALA A O 1
ATOM 2932 N N . ALA A 1 414 ? 3.699 15.844 23.844 1 90.06 414 ALA A N 1
ATOM 2933 C CA . ALA A 1 414 ? 3.832 15.664 25.297 1 90.06 414 ALA A CA 1
ATOM 2934 C C . ALA A 1 414 ? 4.141 16.984 25.984 1 90.06 414 ALA A C 1
ATOM 2936 O O . ALA A 1 414 ? 3.639 17.25 27.078 1 90.06 414 ALA A O 1
ATOM 2937 N N . THR A 1 415 ? 4.961 17.797 25.328 1 90 415 THR A N 1
ATOM 2938 C CA . THR A 1 415 ? 5.297 19.094 25.906 1 90 415 THR A CA 1
ATOM 2939 C C . THR A 1 415 ? 4.062 19.984 25.969 1 90 415 THR A C 1
ATOM 2941 O O . THR A 1 415 ? 3.889 20.75 26.922 1 90 415 THR A O 1
ATOM 2944 N N . VAL A 1 416 ? 3.25 19.922 24.984 1 90.06 416 VAL A N 1
ATOM 2945 C CA . VAL A 1 416 ? 2.029 20.734 24.969 1 90.06 416 VAL A CA 1
ATOM 2946 C C . VAL A 1 416 ? 1.068 20.25 26.047 1 90.06 416 VAL A C 1
ATOM 2948 O O . VAL A 1 416 ? 0.392 21.047 26.688 1 90.06 416 VAL A O 1
ATOM 2951 N N . HIS A 1 417 ? 1.085 18.984 26.203 1 89 417 HIS A N 1
ATOM 2952 C CA . HIS A 1 417 ? 0.217 18.438 27.234 1 89 417 HIS A CA 1
ATOM 2953 C C . HIS A 1 417 ? 0.669 18.859 28.625 1 89 417 HIS A C 1
ATOM 2955 O O . HIS A 1 417 ? -0.161 19.141 29.484 1 89 417 HIS A O 1
ATOM 2961 N N . ILE A 1 418 ? 1.94 18.922 28.797 1 88.25 418 ILE A N 1
ATOM 2962 C CA . ILE A 1 418 ? 2.475 19.406 30.078 1 88.25 418 ILE A CA 1
ATOM 2963 C C . ILE A 1 418 ? 2.09 20.859 30.281 1 88.25 418 ILE A C 1
ATOM 2965 O O . ILE A 1 418 ? 1.745 21.266 31.406 1 88.25 418 ILE A O 1
ATOM 2969 N N . ALA A 1 419 ? 2.156 21.625 29.297 1 89.06 419 ALA A N 1
ATOM 2970 C CA . ALA A 1 419 ? 1.743 23.016 29.375 1 89.06 419 ALA A CA 1
ATOM 2971 C C . ALA A 1 419 ? 0.263 23.141 29.719 1 89.06 419 ALA A C 1
ATOM 2973 O O . ALA A 1 419 ? -0.137 24.031 30.469 1 89.06 419 ALA A O 1
ATOM 2974 N N . GLU A 1 420 ? -0.495 22.281 29.172 1 87.69 420 GLU A N 1
ATOM 2975 C CA . GLU A 1 420 ? -1.928 22.281 29.453 1 87.69 420 GLU A CA 1
ATOM 2976 C C . GLU A 1 420 ? -2.199 21.938 30.906 1 87.69 420 GLU A C 1
ATOM 2978 O O . GLU A 1 420 ? -3.088 22.516 31.531 1 87.69 420 GLU A O 1
ATOM 2983 N N . GLN A 1 421 ? -1.438 20.984 31.391 1 87.69 421 GLN A N 1
ATOM 2984 C CA . GLN A 1 421 ? -1.585 20.625 32.781 1 87.69 421 GLN A CA 1
ATOM 2985 C C . GLN A 1 421 ? -1.153 21.766 33.719 1 87.69 421 GLN A C 1
ATOM 2987 O O . GLN A 1 421 ? -1.779 22.016 34.75 1 87.69 421 GLN A O 1
ATOM 2992 N N . LEU A 1 422 ? -0.12 22.375 33.312 1 89.69 422 LEU A N 1
ATOM 2993 C CA . LEU A 1 422 ? 0.314 23.562 34.062 1 89.69 422 LEU A CA 1
ATOM 2994 C C . LEU A 1 422 ? -0.77 24.625 34.062 1 89.69 422 LEU A C 1
ATOM 2996 O O . LEU A 1 422 ? -1.038 25.25 35.094 1 89.69 422 LEU A O 1
ATOM 3000 N N . LEU A 1 423 ? -1.402 24.844 32.969 1 90.19 423 LEU A N 1
ATOM 3001 C CA . LEU A 1 423 ? -2.461 25.844 32.844 1 90.19 423 LEU A CA 1
ATOM 3002 C C . LEU A 1 423 ? -3.635 25.5 33.781 1 90.19 423 LEU A C 1
ATOM 3004 O O . LEU A 1 423 ? -4.191 26.391 34.438 1 90.19 423 LEU A O 1
ATOM 3008 N N . ALA A 1 424 ? -4.016 24.25 33.75 1 87.25 424 ALA A N 1
ATOM 3009 C CA . ALA A 1 424 ? -5.125 23.828 34.594 1 87.25 424 ALA A CA 1
ATOM 3010 C C . ALA A 1 424 ? -4.824 24.109 36.062 1 87.25 424 ALA A C 1
ATOM 3012 O O . ALA A 1 424 ? -5.699 24.547 36.812 1 87.25 424 ALA A O 1
ATOM 3013 N N . ARG A 1 425 ? -3.594 23.844 36.406 1 90.38 425 ARG A N 1
ATOM 3014 C CA . ARG A 1 425 ? -3.174 24.094 37.781 1 90.38 425 ARG A CA 1
ATOM 3015 C C . ARG A 1 425 ? -3.174 25.594 38.094 1 90.38 425 ARG A C 1
ATOM 3017 O O . ARG A 1 425 ? -3.688 26.016 39.125 1 90.38 425 ARG A O 1
ATOM 3024 N N . LEU A 1 426 ? -2.666 26.359 37.219 1 92.69 426 LEU A N 1
ATOM 3025 C CA . LEU A 1 426 ? -2.541 27.797 37.438 1 92.69 426 LEU A CA 1
ATOM 3026 C C . LEU A 1 426 ? -3.906 28.484 37.375 1 92.69 426 LEU A C 1
ATOM 3028 O O . LEU A 1 426 ? -4.113 29.516 38 1 92.69 426 LEU A O 1
ATOM 3032 N N . TRP A 1 427 ? -4.781 27.953 36.656 1 89.81 427 TRP A N 1
ATOM 3033 C CA . TRP A 1 427 ? -6.113 28.531 36.5 1 89.81 427 TRP A CA 1
ATOM 3034 C C . TRP A 1 427 ? -6.895 28.406 37.812 1 89.81 427 TRP A C 1
ATOM 3036 O O . TRP A 1 427 ? -7.684 29.281 38.156 1 89.81 427 TRP A O 1
ATOM 3046 N N . GLN A 1 428 ? -6.66 27.328 38.531 1 88.75 428 GLN A N 1
ATOM 3047 C CA . GLN A 1 428 ? -7.398 27.078 39.781 1 88.75 428 GLN A CA 1
ATOM 3048 C C . GLN A 1 428 ? -6.746 27.781 40.969 1 88.75 428 GLN A C 1
ATOM 3050 O O . GLN A 1 428 ? -7.402 28.031 41.969 1 88.75 428 GLN A O 1
ATOM 3055 N N . ARG A 1 429 ? -5.465 28.078 40.812 1 94.5 429 ARG A N 1
ATOM 3056 C CA . ARG A 1 429 ? -4.707 28.688 41.906 1 94.5 429 ARG A CA 1
ATOM 3057 C C . ARG A 1 429 ? -4.145 30.047 41.5 1 94.5 429 ARG A C 1
ATOM 3059 O O . ARG A 1 429 ? -2.975 30.156 41.125 1 94.5 429 ARG A O 1
ATOM 3066 N N . PRO A 1 430 ? -4.891 31.109 41.781 1 94.38 430 PRO A N 1
ATOM 3067 C CA . PRO A 1 430 ? -4.488 32.438 41.281 1 94.38 430 PRO A CA 1
ATOM 3068 C C . PRO A 1 430 ? -3.158 32.906 41.875 1 94.38 430 PRO A C 1
ATOM 3070 O O . PRO A 1 430 ? -2.375 33.562 41.188 1 94.38 430 PRO A O 1
ATOM 3073 N N . LEU A 1 431 ? -2.842 32.594 43.094 1 95 431 LEU A N 1
ATOM 3074 C CA . LEU A 1 431 ? -1.583 33 43.688 1 95 431 LEU A CA 1
ATOM 3075 C C . LEU A 1 431 ? -0.397 32.344 43 1 95 431 LEU A C 1
ATOM 3077 O O . LEU A 1 431 ? 0.63 32.969 42.781 1 95 431 LEU A O 1
ATOM 3081 N N . GLU A 1 432 ? -0.562 31.094 42.812 1 96 432 GLU A N 1
ATOM 3082 C CA . GLU A 1 432 ? 0.493 30.391 42.125 1 96 432 GLU A CA 1
ATOM 3083 C C . GLU A 1 432 ? 0.678 30.938 40.688 1 96 432 GLU A C 1
ATOM 3085 O O . GLU A 1 432 ? 1.797 30.969 40.188 1 96 432 GLU A O 1
ATOM 3090 N N . ALA A 1 433 ? -0.429 31.297 40.094 1 96.81 433 ALA A N 1
ATOM 3091 C CA . ALA A 1 433 ? -0.362 31.875 38.75 1 96.81 433 ALA A CA 1
ATOM 3092 C C . ALA A 1 433 ? 0.436 33.156 38.75 1 96.81 433 ALA A C 1
ATOM 3094 O O . ALA A 1 433 ? 1.247 33.406 37.875 1 96.81 433 ALA A O 1
ATOM 3095 N N . GLN A 1 434 ? 0.269 33.969 39.75 1 96.56 434 GLN A N 1
ATOM 3096 C CA . GLN A 1 434 ? 0.992 35.219 39.844 1 96.56 434 GLN A CA 1
ATOM 3097 C C . GLN A 1 434 ? 2.488 35 40.031 1 96.56 434 GLN A C 1
ATOM 3099 O O . GLN A 1 434 ? 3.311 35.688 39.406 1 96.56 434 GLN A O 1
ATOM 3104 N N . HIS A 1 435 ? 2.752 34 40.812 1 95.81 435 HIS A N 1
ATOM 3105 C CA . HIS A 1 435 ? 4.156 33.656 41.062 1 95.81 435 HIS A CA 1
ATOM 3106 C C . HIS A 1 435 ? 4.82 33.125 39.812 1 95.81 435 HIS A C 1
ATOM 3108 O O . HIS A 1 435 ? 5.973 33.469 39.5 1 95.81 435 HIS A O 1
ATOM 3114 N N . TRP A 1 436 ? 4.156 32.25 39.188 1 96.25 436 TRP A N 1
ATOM 3115 C CA . TRP A 1 436 ? 4.688 31.703 37.969 1 96.25 436 TRP A CA 1
ATOM 3116 C C . TRP A 1 436 ? 4.934 32.812 36.938 1 96.25 436 TRP A C 1
ATOM 3118 O O . TRP A 1 436 ? 5.965 32.812 36.25 1 96.25 436 TRP A O 1
ATOM 3128 N N . LEU A 1 437 ? 4.043 33.719 36.719 1 96.56 437 LEU A N 1
ATOM 3129 C CA . LEU A 1 437 ? 4.156 34.812 35.781 1 96.56 437 LEU A CA 1
ATOM 3130 C C . LEU A 1 437 ? 5.289 35.781 36.156 1 96.56 437 LEU A C 1
ATOM 3132 O O . LEU A 1 437 ? 5.984 36.312 35.312 1 96.56 437 LEU A O 1
ATOM 3136 N N . ALA A 1 438 ? 5.465 35.938 37.438 1 94.88 438 ALA A N 1
ATOM 3137 C CA . ALA A 1 438 ? 6.578 36.75 37.906 1 94.88 438 ALA A CA 1
ATOM 3138 C C . ALA A 1 438 ? 7.918 36.094 37.594 1 94.88 438 ALA A C 1
ATOM 3140 O O . ALA A 1 438 ? 8.875 36.781 37.188 1 94.88 438 ALA A O 1
ATOM 3141 N N . SER A 1 439 ? 7.902 34.844 37.844 1 93.81 439 SER A N 1
ATOM 3142 C CA . SER A 1 439 ? 9.102 34.094 37.5 1 93.81 439 SER A CA 1
ATOM 3143 C C . SER A 1 439 ? 9.398 34.188 36 1 93.81 439 SER A C 1
ATOM 3145 O O . SER A 1 439 ? 10.562 34.25 35.594 1 93.81 439 SER A O 1
ATOM 3147 N N . LEU A 1 440 ? 8.367 34.125 35.188 1 93.19 440 LEU A N 1
ATOM 3148 C CA . LEU A 1 440 ? 8.539 34.25 33.719 1 93.19 440 LEU A CA 1
ATOM 3149 C C . LEU A 1 440 ? 9.094 35.594 33.375 1 93.19 440 LEU A C 1
ATOM 3151 O O . LEU A 1 440 ? 9.977 35.719 32.5 1 93.19 440 LEU A O 1
ATOM 3155 N N . ARG A 1 441 ? 8.664 36.625 33.969 1 91.5 441 ARG A N 1
ATOM 3156 C CA . ARG A 1 441 ? 9.133 38 33.719 1 91.5 441 ARG A CA 1
ATOM 3157 C C . ARG A 1 441 ? 10.609 38.125 34.062 1 91.5 441 ARG A C 1
ATOM 3159 O O . ARG A 1 441 ? 11.375 38.781 33.312 1 91.5 441 ARG A O 1
ATOM 3166 N N . LEU A 1 442 ? 10.961 37.5 35.125 1 88.62 442 LEU A N 1
ATOM 3167 C CA . LEU A 1 442 ? 12.344 37.562 35.562 1 88.62 442 LEU A CA 1
ATOM 3168 C C . LEU A 1 442 ? 13.258 36.812 34.562 1 88.62 442 LEU A C 1
ATOM 3170 O O . LEU A 1 442 ? 14.375 37.281 34.312 1 88.62 442 LEU A O 1
ATOM 3174 N N . SER A 1 443 ? 12.766 35.75 34.125 1 88.12 443 SER A N 1
ATOM 3175 C CA . SER A 1 443 ? 13.555 34.969 33.188 1 88.12 443 SER A CA 1
ATOM 3176 C C . SER A 1 443 ? 13.742 35.719 31.875 1 88.12 443 SER A C 1
ATOM 3178 O O . SER A 1 443 ? 14.75 35.531 31.188 1 88.12 443 SER A O 1
ATOM 3180 N N . LEU A 1 444 ? 12.789 36.469 31.5 1 87.44 444 LEU A N 1
ATOM 3181 C CA . LEU A 1 444 ? 12.852 37.219 30.234 1 87.44 444 LEU A CA 1
ATOM 3182 C C . LEU A 1 444 ? 13.703 38.469 30.391 1 87.44 444 LEU A C 1
ATOM 3184 O O . LEU A 1 444 ? 14.281 38.938 29.406 1 87.44 444 LEU A O 1
ATOM 3188 N N . ALA A 1 445 ? 13.727 39.094 31.625 1 77.62 445 ALA A N 1
ATOM 3189 C CA . ALA A 1 445 ? 14.492 40.312 31.875 1 77.62 445 ALA A CA 1
ATOM 3190 C C . ALA A 1 445 ? 15.984 40 31.984 1 77.62 445 ALA A C 1
ATOM 3192 O O . ALA A 1 445 ? 16.812 40.875 31.75 1 77.62 445 ALA A O 1
ATOM 3193 N N . ALA A 1 446 ? 16.391 38.938 32.656 1 61.94 446 ALA A N 1
ATOM 3194 C CA . ALA A 1 446 ? 17.797 38.594 32.906 1 61.94 446 ALA A CA 1
ATOM 3195 C C . ALA A 1 446 ? 18.594 38.656 31.594 1 61.94 446 ALA A C 1
ATOM 3197 O O . ALA A 1 446 ? 18.188 38.031 30.594 1 61.94 446 ALA A O 1
ATOM 3198 N N . PRO A 1 447 ? 19.297 39.812 31.484 1 52.69 447 PRO A N 1
ATOM 3199 C CA . PRO A 1 447 ? 20.188 39.906 30.328 1 52.69 447 PRO A CA 1
ATOM 3200 C C . PRO A 1 447 ? 20.891 38.594 30.016 1 52.69 447 PRO A C 1
ATOM 3202 O O . PRO A 1 447 ? 21.031 37.75 30.891 1 52.69 447 PRO A O 1
ATOM 3205 N N . ALA A 1 448 ? 21.219 38.25 28.766 1 48.06 448 ALA A N 1
ATOM 3206 C CA . ALA A 1 448 ? 22.203 37.219 28.469 1 48.06 448 ALA A CA 1
ATOM 3207 C C . ALA A 1 448 ? 23.438 37.375 29.375 1 48.06 448 ALA A C 1
ATOM 3209 O O . ALA A 1 448 ? 24.141 38.375 29.328 1 48.06 448 ALA A O 1
ATOM 3210 N N . GLY A 1 449 ? 23.609 37.188 30.547 1 39.88 449 GLY A N 1
ATOM 3211 C CA . GLY A 1 449 ? 24.828 37.25 31.312 1 39.88 449 GLY A CA 1
ATOM 3212 C C . GLY A 1 449 ? 26.078 37.062 30.469 1 39.88 449 GLY A C 1
ATOM 3213 O O . GLY A 1 449 ? 26.016 36.5 29.375 1 39.88 449 GLY A O 1
ATOM 3214 N N . ASP A 1 450 ? 27.219 38 30.844 1 37.69 450 ASP A N 1
ATOM 3215 C CA . ASP A 1 450 ? 28.625 38.031 30.484 1 37.69 450 ASP A CA 1
ATOM 3216 C C . ASP A 1 450 ? 29.266 36.625 30.641 1 37.69 450 ASP A C 1
ATOM 3218 O O . ASP A 1 450 ? 29.828 36.312 31.703 1 37.69 450 ASP A O 1
ATOM 3222 N N . SER A 1 451 ? 28.906 35.469 30.719 1 35.38 451 SER A N 1
ATOM 3223 C CA . SER A 1 451 ? 29.953 34.438 30.703 1 35.38 451 SER A CA 1
ATOM 3224 C C . SER A 1 451 ? 31.141 34.875 29.828 1 35.38 451 SER A C 1
ATOM 3226 O O . SER A 1 451 ? 30.953 35.188 28.656 1 35.38 451 SER A O 1
ATOM 3228 N N . SER A 1 452 ? 32.25 35.5 30.469 1 34.53 452 SER A N 1
ATOM 3229 C CA . SER A 1 452 ? 33.594 35.812 29.984 1 34.53 452 SER A CA 1
ATOM 3230 C C . SER A 1 452 ? 33.938 34.969 28.781 1 34.53 452 SER A C 1
ATOM 3232 O O . SER A 1 452 ? 34.406 35.469 27.75 1 34.53 452 SER A O 1
ATOM 3234 N N . ARG A 1 453 ? 35.094 34.031 29.141 1 34.41 453 ARG A N 1
ATOM 3235 C CA . ARG A 1 453 ? 36.25 33.594 28.359 1 34.41 453 ARG A CA 1
ATOM 3236 C C . ARG A 1 453 ? 35.812 32.938 27.062 1 34.41 453 ARG A C 1
ATOM 3238 O O . ARG A 1 453 ? 36.406 33.188 26.016 1 34.41 453 ARG A O 1
ATOM 3245 N N . GLU A 1 454 ? 35.75 31.578 27.266 1 34.38 454 GLU A N 1
ATOM 3246 C CA . GLU A 1 454 ? 36.031 30.922 25.984 1 34.38 454 GLU A CA 1
ATOM 3247 C C . GLU A 1 454 ? 35.062 31.391 24.906 1 34.38 454 GLU A C 1
ATOM 3249 O O . GLU A 1 454 ? 33.875 31.625 25.188 1 34.38 454 GLU A O 1
ATOM 3254 N N . GLU A 1 455 ? 35.562 32 23.812 1 33.53 455 GLU A N 1
ATOM 3255 C CA . GLU A 1 455 ? 35.281 32.594 22.5 1 33.53 455 GLU A CA 1
ATOM 3256 C C . GLU A 1 455 ? 33.969 32.094 21.938 1 33.53 455 GLU A C 1
ATOM 3258 O O . GLU A 1 455 ? 33.281 32.812 21.234 1 33.53 455 GLU A O 1
ATOM 3263 N N . SER A 1 456 ? 33.938 30.859 21.844 1 32.22 456 SER A N 1
ATOM 3264 C CA . SER A 1 456 ? 33.312 30.266 20.656 1 32.22 456 SER A CA 1
ATOM 3265 C C . SER A 1 456 ? 31.781 30.422 20.703 1 32.22 456 SER A C 1
ATOM 3267 O O . SER A 1 456 ? 31.125 30.484 19.672 1 32.22 456 SER A O 1
ATOM 3269 N N . SER A 1 457 ? 31.109 29.781 21.75 1 34.09 457 SER A N 1
ATOM 3270 C CA . SER A 1 457 ? 29.75 29.406 21.359 1 34.09 457 SER A CA 1
ATOM 3271 C C . SER A 1 457 ? 28.797 30.578 21.531 1 34.09 457 SER A C 1
ATOM 3273 O O . SER A 1 457 ? 28.625 31.109 22.641 1 34.09 457 SER A O 1
ATOM 3275 N N . ARG A 1 458 ? 28.703 31.609 20.688 1 36.19 458 ARG A N 1
ATOM 3276 C CA . ARG A 1 458 ? 27.703 32.656 20.469 1 36.19 458 ARG A CA 1
ATOM 3277 C C . ARG A 1 458 ? 26.375 32.281 21.078 1 36.19 458 ARG A C 1
ATOM 3279 O O . ARG A 1 458 ? 25.828 31.188 20.797 1 36.19 458 ARG A O 1
ATOM 3286 N N . PRO A 1 459 ? 26.078 32.656 22.25 1 39.41 459 PRO A N 1
ATOM 3287 C CA . PRO A 1 459 ? 24.719 32.312 22.703 1 39.41 459 PRO A CA 1
ATOM 3288 C C . PRO A 1 459 ? 23.703 32.406 21.578 1 39.41 459 PRO A C 1
ATOM 3290 O O . PRO A 1 459 ? 23.578 33.438 20.906 1 39.41 459 PRO A O 1
ATOM 3293 N N . SER A 1 460 ? 23.547 31.469 20.859 1 39 460 SER A N 1
ATOM 3294 C CA . SER A 1 460 ? 22.75 31.453 19.641 1 39 460 SER A CA 1
ATOM 3295 C C . SER A 1 460 ? 21.422 32.188 19.844 1 39 460 SER A C 1
ATOM 3297 O O . SER A 1 460 ? 20.812 32.094 20.906 1 39 460 SER A O 1
ATOM 3299 N N . LYS A 1 461 ? 21.031 33.375 19.219 1 45.19 461 LYS A N 1
ATOM 3300 C CA . LYS A 1 461 ? 19.828 34.156 18.906 1 45.19 461 LYS A CA 1
ATOM 3301 C C . LYS A 1 461 ? 18.578 33.406 19.281 1 45.19 461 LYS A C 1
ATOM 3303 O O . LYS A 1 461 ? 17.5 33.969 19.391 1 45.19 461 LYS A O 1
ATOM 3308 N N . ASP A 1 462 ? 18.703 32 19.453 1 47.41 462 ASP A N 1
ATOM 3309 C CA . ASP A 1 462 ? 17.609 31.047 19.547 1 47.41 462 ASP A CA 1
ATOM 3310 C C . ASP A 1 462 ? 17.062 30.984 20.969 1 47.41 462 ASP A C 1
ATOM 3312 O O . ASP A 1 462 ? 15.977 30.438 21.203 1 47.41 462 ASP A O 1
ATOM 3316 N N . GLN A 1 463 ? 17.812 31.344 22.156 1 46.72 463 GLN A N 1
ATOM 3317 C CA . GLN A 1 463 ? 17.562 31.016 23.562 1 46.72 463 GLN A CA 1
ATOM 3318 C C . GLN A 1 463 ? 16.453 31.906 24.141 1 46.72 463 GLN A C 1
ATOM 3320 O O . GLN A 1 463 ? 15.828 31.547 25.141 1 46.72 463 GLN A O 1
ATOM 3325 N N . GLN A 1 464 ? 16.219 33.219 23.672 1 55.22 464 GLN A N 1
ATOM 3326 C CA . GLN A 1 464 ? 15.281 34.125 24.312 1 55.22 464 GLN A CA 1
ATOM 3327 C C . GLN A 1 464 ? 13.875 33.969 23.766 1 55.22 464 GLN A C 1
ATOM 3329 O O . GLN A 1 464 ? 12.945 34.656 24.188 1 55.22 464 GLN A O 1
ATOM 3334 N N . GLN A 1 465 ? 13.609 32.875 22.969 1 64.25 465 GLN A N 1
ATOM 3335 C CA . GLN A 1 465 ? 12.305 32.75 22.344 1 64.25 465 GLN A CA 1
ATOM 3336 C C . GLN A 1 465 ? 11.375 31.859 23.156 1 64.25 465 GLN A C 1
ATOM 3338 O O . GLN A 1 465 ? 11.797 30.797 23.625 1 64.25 465 GLN A O 1
ATOM 3343 N N . LEU A 1 466 ? 10.297 32.5 23.672 1 81.56 466 LEU A N 1
ATOM 3344 C CA . LEU A 1 466 ? 9.273 31.766 24.391 1 81.56 466 LEU A CA 1
ATOM 3345 C C . LEU A 1 466 ? 8.773 30.578 23.578 1 81.56 466 LEU A C 1
ATOM 3347 O O . LEU A 1 466 ? 8.461 30.734 22.391 1 81.56 466 LEU A O 1
ATOM 3351 N N . ASP A 1 467 ? 8.875 29.484 24.25 1 85.44 467 ASP A N 1
ATOM 3352 C CA . ASP A 1 467 ? 8.336 28.297 23.609 1 85.44 467 ASP A CA 1
ATOM 3353 C C . ASP A 1 467 ? 6.832 28.438 23.359 1 85.44 467 ASP A C 1
ATOM 3355 O O . ASP A 1 467 ? 6.164 29.25 24 1 85.44 467 ASP A O 1
ATOM 3359 N N . ARG A 1 468 ? 6.285 27.797 22.484 1 88.12 468 ARG A N 1
ATOM 3360 C CA . ARG A 1 468 ? 4.883 27.875 22.094 1 88.12 468 ARG A CA 1
ATOM 3361 C C . ARG A 1 468 ? 3.963 27.531 23.266 1 88.12 468 ARG A C 1
ATOM 3363 O O . ARG A 1 468 ? 2.91 28.156 23.438 1 88.12 468 ARG A O 1
ATOM 3370 N N . GLY A 1 469 ? 4.387 26.5 24 1 87.38 469 GLY A N 1
ATOM 3371 C CA . GLY A 1 469 ? 3.568 26.109 25.141 1 87.38 469 GLY A CA 1
ATOM 3372 C C . GLY A 1 469 ? 3.48 27.188 26.203 1 87.38 469 GLY A C 1
ATOM 3373 O O . GLY A 1 469 ? 2.398 27.453 26.734 1 87.38 469 GLY A O 1
ATOM 3374 N N . THR A 1 470 ? 4.586 27.781 26.453 1 90.06 470 THR A N 1
ATOM 3375 C CA . THR A 1 470 ? 4.637 28.828 27.469 1 90.06 470 THR A CA 1
ATOM 3376 C C . THR A 1 470 ? 3.863 30.062 27.016 1 90.06 470 THR A C 1
ATOM 3378 O O . THR A 1 470 ? 3.188 30.703 27.812 1 90.06 470 THR A O 1
ATOM 3381 N N . LEU A 1 471 ? 4.016 30.375 25.766 1 90.56 471 LEU A N 1
ATOM 3382 C CA . LEU A 1 471 ? 3.285 31.516 25.219 1 90.56 471 LEU A CA 1
ATOM 3383 C C . LEU A 1 471 ? 1.78 31.297 25.312 1 90.56 471 LEU A C 1
ATOM 3385 O O . LEU A 1 471 ? 1.029 32.219 25.641 1 90.56 471 LEU A O 1
ATOM 3389 N N . LEU A 1 472 ? 1.394 30.125 25.016 1 90 472 LEU A N 1
ATOM 3390 C CA . LEU A 1 472 ? -0.029 29.797 25.062 1 90 472 LEU A CA 1
ATOM 3391 C C . LEU A 1 472 ? -0.561 29.922 26.484 1 90 472 LEU A C 1
ATOM 3393 O O . LEU A 1 472 ? -1.635 30.5 26.703 1 90 472 LEU A O 1
ATOM 3397 N N . VAL A 1 473 ? 0.209 29.438 27.438 1 92.38 473 VAL A N 1
ATOM 3398 C CA . VAL A 1 473 ? -0.222 29.484 28.828 1 92.38 473 VAL A CA 1
ATOM 3399 C C . VAL A 1 473 ? -0.324 30.938 29.297 1 92.38 473 VAL A C 1
ATOM 3401 O O . VAL A 1 473 ? -1.319 31.328 29.906 1 92.38 473 VAL A O 1
ATOM 3404 N N . ALA A 1 474 ? 0.659 31.688 29 1 93.81 474 ALA A N 1
ATOM 3405 C CA . ALA A 1 474 ? 0.672 33.094 29.406 1 93.81 474 ALA A CA 1
ATOM 3406 C C . ALA A 1 474 ? -0.49 33.844 28.766 1 93.81 474 ALA A C 1
ATOM 3408 O O . ALA A 1 474 ? -1.11 34.688 29.422 1 93.81 474 ALA A O 1
ATOM 3409 N N . SER A 1 475 ? -0.803 33.625 27.547 1 93.69 475 SER A N 1
ATOM 3410 C CA . SER A 1 475 ? -1.882 34.281 26.828 1 93.69 475 SER A CA 1
ATOM 3411 C C . SER A 1 475 ? -3.244 33.906 27.391 1 93.69 475 SER A C 1
ATOM 3413 O O . SER A 1 475 ? -4.156 34.719 27.453 1 93.69 475 SER A O 1
ATOM 3415 N N . VAL A 1 476 ? -3.359 32.688 27.797 1 93.44 476 VAL A N 1
ATOM 3416 C CA . VAL A 1 476 ? -4.629 32.219 28.344 1 93.44 476 VAL A CA 1
ATOM 3417 C C . VAL A 1 476 ? -4.875 32.844 29.703 1 93.44 476 VAL A C 1
ATOM 3419 O O . VAL A 1 476 ? -6.016 33.188 30.047 1 93.44 476 VAL A O 1
ATOM 3422 N N . LEU A 1 477 ? -3.824 33.031 30.453 1 94.44 477 LEU A N 1
ATOM 3423 C CA . LEU A 1 477 ? -3.953 33.594 31.797 1 94.44 477 LEU A CA 1
ATOM 3424 C C . LEU A 1 477 ? -4.363 35.062 31.734 1 94.44 477 LEU A C 1
ATOM 3426 O O . LEU A 1 477 ? -4.836 35.625 32.719 1 94.44 477 LEU A O 1
ATOM 3430 N N . LEU A 1 478 ? -4.223 35.688 30.625 1 93.69 478 LEU A N 1
ATOM 3431 C CA . LEU A 1 478 ? -4.703 37.062 30.422 1 93.69 478 LEU A CA 1
ATOM 3432 C C . LEU A 1 478 ? -6.227 37.125 30.469 1 93.69 478 LEU A C 1
ATOM 3434 O O . LEU A 1 478 ? -6.809 38.156 30.734 1 93.69 478 LEU A O 1
ATOM 3438 N N . GLN A 1 479 ? -6.816 36 30.219 1 89.38 479 GLN A N 1
ATOM 3439 C CA . GLN A 1 479 ? -8.273 35.906 30.203 1 89.38 479 GLN A CA 1
ATOM 3440 C C . GLN A 1 479 ? -8.805 35.375 31.531 1 89.38 479 GLN A C 1
ATOM 3442 O O . GLN A 1 479 ? -10 35.094 31.656 1 89.38 479 GLN A O 1
ATOM 3447 N N . HIS A 1 480 ? -7.949 35.219 32.5 1 89.5 480 HIS A N 1
ATOM 3448 C CA . HIS A 1 480 ? -8.336 34.656 33.812 1 89.5 480 HIS A CA 1
ATOM 3449 C C . HIS A 1 480 ? -9.383 35.531 34.469 1 89.5 480 HIS A C 1
ATOM 3451 O O . HIS A 1 480 ? -9.383 36.75 34.312 1 89.5 480 HIS A O 1
ATOM 3457 N N . PRO A 1 481 ? -10.281 34.938 35.25 1 83.75 481 PRO A N 1
ATOM 3458 C CA . PRO A 1 481 ? -11.32 35.719 35.906 1 83.75 481 PRO A CA 1
ATOM 3459 C C . PRO A 1 481 ? -10.758 36.625 37 1 83.75 481 PRO A C 1
ATOM 3461 O O . PRO A 1 481 ? -11.352 37.656 37.312 1 83.75 481 PRO A O 1
ATOM 3464 N N . SER A 1 482 ? -9.617 36.344 37.594 1 88.38 482 SER A N 1
ATOM 3465 C CA . SER A 1 482 ? -8.984 37.156 38.625 1 88.38 482 SER A CA 1
ATOM 3466 C C . SER A 1 482 ? -8.234 38.312 38 1 88.38 482 SER A C 1
ATOM 3468 O O . SER A 1 482 ? -7.383 38.156 37.125 1 88.38 482 SER A O 1
ATOM 3470 N N . GLU A 1 483 ? -8.477 39.531 38.438 1 86.94 483 GLU A N 1
ATOM 3471 C CA . GLU A 1 483 ? -7.863 40.75 37.906 1 86.94 483 GLU A CA 1
ATOM 3472 C C . GLU A 1 483 ? -6.363 40.781 38.188 1 86.94 483 GLU A C 1
ATOM 3474 O O . GLU A 1 483 ? -5.59 41.281 37.375 1 86.94 483 GLU A O 1
ATOM 3479 N N . THR A 1 484 ? -5.984 40.25 39.312 1 91.25 484 THR A N 1
ATOM 3480 C CA . THR A 1 484 ? -4.57 40.25 39.688 1 91.25 484 THR A CA 1
ATOM 3481 C C . THR A 1 484 ? -3.775 39.344 38.75 1 91.25 484 THR A C 1
ATOM 3483 O O . THR A 1 484 ? -2.654 39.688 38.344 1 91.25 484 THR A O 1
ATOM 3486 N N . VAL A 1 485 ? -4.398 38.281 38.438 1 94.38 485 VAL A N 1
ATOM 3487 C CA . VAL A 1 485 ? -3.732 37.375 37.531 1 94.38 485 VAL A CA 1
ATOM 3488 C C . VAL A 1 485 ? -3.666 38 36.125 1 94.38 485 VAL A C 1
ATOM 3490 O O . VAL A 1 485 ? -2.66 37.875 35.438 1 94.38 485 VAL A O 1
ATOM 3493 N N . GLN A 1 486 ? -4.723 38.688 35.719 1 93.19 486 GLN A N 1
ATOM 3494 C CA . GLN A 1 486 ? -4.75 39.344 34.438 1 93.19 486 GLN A CA 1
ATOM 3495 C C . GLN A 1 486 ? -3.637 40.375 34.312 1 93.19 486 GLN A C 1
ATOM 3497 O O . GLN A 1 486 ? -2.951 40.438 33.281 1 93.19 486 GLN A O 1
ATOM 3502 N N . LEU A 1 487 ? -3.484 41.094 35.344 1 93.31 487 LEU A N 1
ATOM 3503 C CA . LEU A 1 487 ? -2.467 42.156 35.344 1 93.31 487 LEU A CA 1
ATOM 3504 C C . LEU A 1 487 ? -1.067 41.531 35.312 1 93.31 487 LEU A C 1
ATOM 3506 O O . LEU A 1 487 ? -0.186 42.062 34.625 1 93.31 487 LEU A O 1
ATOM 3510 N N . ALA A 1 488 ? -0.883 40.531 36.094 1 95.25 488 ALA A N 1
ATOM 3511 C CA . ALA A 1 488 ? 0.407 39.844 36.094 1 95.25 488 ALA A CA 1
ATOM 3512 C C . ALA A 1 488 ? 0.712 39.25 34.719 1 95.25 488 ALA A C 1
ATOM 3514 O O . ALA A 1 488 ? 1.859 39.281 34.281 1 95.25 488 ALA A O 1
ATOM 3515 N N . ALA A 1 489 ? -0.304 38.688 34.125 1 96.56 489 ALA A N 1
ATOM 3516 C CA . ALA A 1 489 ? -0.135 38.125 32.781 1 96.56 489 ALA A CA 1
ATOM 3517 C C . ALA A 1 489 ? 0.218 39.188 31.766 1 96.56 489 ALA A C 1
ATOM 3519 O O . ALA A 1 489 ? 1.068 38.969 30.906 1 96.56 489 ALA A O 1
ATOM 3520 N N . LEU A 1 490 ? -0.452 40.281 31.797 1 95.38 490 LEU A N 1
ATOM 3521 C CA . LEU A 1 490 ? -0.176 41.375 30.891 1 95.38 490 LEU A CA 1
ATOM 3522 C C . LEU A 1 490 ? 1.26 41.875 31.031 1 95.38 490 LEU A C 1
ATOM 3524 O O . LEU A 1 490 ? 1.948 42.125 30.047 1 95.38 490 LEU A O 1
ATOM 3528 N N . LYS A 1 491 ? 1.7 41.969 32.25 1 94.44 491 LYS A N 1
ATOM 3529 C CA . LYS A 1 491 ? 3.074 42.406 32.5 1 94.44 491 LYS A CA 1
ATOM 3530 C C . LYS A 1 491 ? 4.074 41.406 31.938 1 94.44 491 LYS A C 1
ATOM 3532 O O . LYS A 1 491 ? 5.102 41.781 31.391 1 94.44 491 LYS A O 1
ATOM 3537 N N . ALA A 1 492 ? 3.787 40.25 32.156 1 95.06 492 ALA A N 1
ATOM 3538 C CA . ALA A 1 492 ? 4.656 39.188 31.609 1 95.06 492 ALA A CA 1
ATOM 3539 C C . ALA A 1 492 ? 4.688 39.219 30.094 1 95.06 492 ALA A C 1
ATOM 3541 O O . ALA A 1 492 ? 5.742 39.031 29.484 1 95.06 492 ALA A O 1
ATOM 3542 N N . LEU A 1 493 ? 3.525 39.406 29.438 1 95.31 493 LEU A N 1
ATOM 3543 C CA . LEU A 1 493 ? 3.449 39.469 27.984 1 95.31 493 LEU A CA 1
ATOM 3544 C C . LEU A 1 493 ? 4.168 40.688 27.438 1 95.31 493 LEU A C 1
ATOM 3546 O O . LEU A 1 493 ? 4.77 40.625 26.359 1 95.31 493 LEU A O 1
ATOM 3550 N N . VAL A 1 494 ? 4.086 41.719 28.141 1 93.94 494 VAL A N 1
ATOM 3551 C CA . VAL A 1 494 ? 4.805 42.938 27.75 1 93.94 494 VAL A CA 1
ATOM 3552 C C . VAL A 1 494 ? 6.309 42.688 27.781 1 93.94 494 VAL A C 1
ATOM 3554 O O . VAL A 1 494 ? 7.043 43.094 26.891 1 93.94 494 VAL A O 1
ATOM 3557 N N . SER A 1 495 ? 6.766 42.031 28.828 1 92.56 495 SER A N 1
ATOM 3558 C CA . SER A 1 495 ? 8.18 41.656 28.922 1 92.56 495 SER A CA 1
ATOM 3559 C C . SER A 1 495 ? 8.57 40.719 27.781 1 92.56 495 SER A C 1
ATOM 3561 O O . SER A 1 495 ? 9.695 40.781 27.281 1 92.56 495 SER A O 1
ATOM 3563 N N . ALA A 1 496 ? 7.652 39.875 27.438 1 92.12 496 ALA A N 1
ATOM 3564 C CA . ALA A 1 496 ? 7.914 38.969 26.328 1 92.12 496 ALA A CA 1
ATOM 3565 C C . ALA A 1 496 ? 8.062 39.719 25.016 1 92.12 496 ALA A C 1
ATOM 3567 O O . ALA A 1 496 ? 8.922 39.375 24.188 1 92.12 496 ALA A O 1
ATOM 3568 N N . MET A 1 497 ? 7.203 40.656 24.734 1 91.75 497 MET A N 1
ATOM 3569 C CA . MET A 1 497 ? 7.266 41.438 23.516 1 91.75 497 MET A CA 1
ATOM 3570 C C . MET A 1 497 ? 8.547 42.281 23.469 1 91.75 497 MET A C 1
ATOM 3572 O O . MET A 1 497 ? 9.07 42.562 22.391 1 91.75 497 MET A O 1
ATOM 3576 N N . ALA A 1 498 ? 9.023 42.594 24.594 1 89.56 498 ALA A N 1
ATOM 3577 C CA . ALA A 1 498 ? 10.281 43.344 24.656 1 89.56 498 ALA A CA 1
ATOM 3578 C C . ALA A 1 498 ? 11.461 42.438 24.297 1 89.56 498 ALA A C 1
ATOM 3580 O O . ALA A 1 498 ? 12.414 42.906 23.641 1 89.56 498 ALA A O 1
ATOM 3581 N N . ALA A 1 499 ? 11.414 41.281 24.766 1 87.88 499 ALA A N 1
ATOM 3582 C CA . ALA A 1 499 ? 12.484 40.312 24.469 1 87.88 499 ALA A CA 1
ATOM 3583 C C . ALA A 1 499 ? 12.438 39.875 23 1 87.88 499 ALA A C 1
ATOM 3585 O O . ALA A 1 499 ? 13.484 39.75 22.359 1 87.88 499 ALA A O 1
ATOM 3586 N N . THR A 1 500 ? 11.25 39.594 22.516 1 88.69 500 THR A N 1
ATOM 3587 C CA . THR A 1 500 ? 11.031 39.219 21.109 1 88.69 500 THR A CA 1
ATOM 3588 C C . THR A 1 500 ? 10.008 40.156 20.469 1 88.69 500 THR A C 1
ATOM 3590 O O . THR A 1 500 ? 8.812 39.875 20.453 1 88.69 500 THR A O 1
ATOM 3593 N N . PRO A 1 501 ? 10.438 41.156 19.891 1 88.12 501 PRO A N 1
ATOM 3594 C CA . PRO A 1 501 ? 9.547 42.219 19.391 1 88.12 501 PRO A CA 1
ATOM 3595 C C . PRO A 1 501 ? 8.531 41.688 18.375 1 88.12 501 PRO A C 1
ATOM 3597 O O . PRO A 1 501 ? 7.434 42.25 18.25 1 88.12 501 PRO A O 1
ATOM 3600 N N . LEU A 1 502 ? 8.805 40.688 17.688 1 86.69 502 LEU A N 1
ATOM 3601 C CA . LEU A 1 502 ? 7.898 40.156 16.672 1 86.69 502 LEU A CA 1
ATOM 3602 C C . LEU A 1 502 ? 6.652 39.531 17.312 1 86.69 502 LEU A C 1
ATOM 3604 O O . LEU A 1 502 ? 5.637 39.344 16.641 1 86.69 502 LEU A O 1
ATOM 3608 N N . LEU A 1 503 ? 6.699 39.281 18.578 1 90.69 503 LEU A N 1
ATOM 3609 C CA . LEU A 1 503 ? 5.551 38.75 19.312 1 90.69 503 LEU A CA 1
ATOM 3610 C C . LEU A 1 503 ? 4.434 39.781 19.391 1 90.69 503 LEU A C 1
ATOM 3612 O O . LEU A 1 503 ? 3.277 39.438 19.641 1 90.69 503 LEU A O 1
ATOM 3616 N N . GLY A 1 504 ? 4.793 41 19.234 1 90.5 504 GLY A N 1
ATOM 3617 C CA . GLY A 1 504 ? 3.799 42.062 19.25 1 90.5 504 GLY A CA 1
ATOM 3618 C C . GLY A 1 504 ? 2.705 41.875 18.219 1 90.5 504 GLY A C 1
ATOM 3619 O O . GLY A 1 504 ? 1.527 42.094 18.516 1 90.5 504 GLY A O 1
ATOM 3620 N N . LEU A 1 505 ? 3.109 41.469 17.094 1 89.06 505 LEU A N 1
ATOM 3621 C CA . LEU A 1 505 ? 2.139 41.219 16.031 1 89.06 505 LEU A CA 1
ATOM 3622 C C . LEU A 1 505 ? 1.239 40.031 16.375 1 89.06 505 LEU A C 1
ATOM 3624 O O . LEU A 1 505 ? 0.047 40.062 16.062 1 89.06 505 LEU A O 1
ATOM 3628 N N . SER A 1 506 ? 1.773 39.062 16.984 1 89.69 506 SER A N 1
ATOM 3629 C CA . SER A 1 506 ? 1.037 37.844 17.312 1 89.69 506 SER A CA 1
ATOM 3630 C C . SER A 1 506 ? 0.054 38.062 18.453 1 89.69 506 SER A C 1
ATOM 3632 O O . SER A 1 506 ? -0.964 37.375 18.547 1 89.69 506 SER A O 1
ATOM 3634 N N . LEU A 1 507 ? 0.397 38.938 19.359 1 93.81 507 LEU A N 1
ATOM 3635 C CA . LEU A 1 507 ? -0.408 39.125 20.562 1 93.81 507 LEU A CA 1
ATOM 3636 C C . LEU A 1 507 ? -1.391 40.281 20.391 1 93.81 507 LEU A C 1
ATOM 3638 O O . LEU A 1 507 ? -2.334 40.406 21.172 1 93.81 507 LEU A O 1
ATOM 3642 N N . LEU A 1 508 ? -1.25 41.094 19.344 1 93.25 508 LEU A N 1
ATOM 3643 C CA . LEU A 1 508 ? -2.053 42.281 19.141 1 93.25 508 LEU A CA 1
ATOM 3644 C C . LEU A 1 508 ? -3.537 41.938 19.062 1 93.25 508 LEU A C 1
ATOM 3646 O O . LEU A 1 508 ? -4.359 42.594 19.719 1 93.25 508 LEU A O 1
ATOM 3650 N N . PRO A 1 509 ? -3.908 40.875 18.281 1 93.19 509 PRO A N 1
ATOM 3651 C CA . PRO A 1 509 ? -5.336 40.562 18.203 1 93.19 509 PRO A CA 1
ATOM 3652 C C . PRO A 1 509 ? -5.941 40.219 19.562 1 93.19 509 PRO A C 1
ATOM 3654 O O . PRO A 1 509 ? -7.102 40.562 19.828 1 93.19 509 PRO A O 1
ATOM 3657 N N . LEU A 1 510 ? -5.18 39.594 20.391 1 94.38 510 LEU A N 1
ATOM 3658 C CA . LEU A 1 510 ? -5.684 39.219 21.703 1 94.38 510 LEU A CA 1
ATOM 3659 C C . LEU A 1 510 ? -5.855 40.438 22.578 1 94.38 510 LEU A C 1
ATOM 3661 O O . LEU A 1 510 ? -6.848 40.562 23.297 1 94.38 510 LEU A O 1
ATOM 3665 N N . ILE A 1 511 ? -4.906 41.344 22.562 1 94.19 511 ILE A N 1
ATOM 3666 C CA . ILE A 1 511 ? -4.961 42.562 23.359 1 94.19 511 ILE A CA 1
ATOM 3667 C C . ILE A 1 511 ? -6.172 43.406 22.953 1 94.19 511 ILE A C 1
ATOM 3669 O O . ILE A 1 511 ? -6.918 43.906 23.797 1 94.19 511 ILE A O 1
ATOM 3673 N N . VAL A 1 512 ? -6.379 43.562 21.688 1 93.38 512 VAL A N 1
ATOM 3674 C CA . VAL A 1 512 ? -7.492 44.344 21.156 1 93.38 512 VAL A CA 1
ATOM 3675 C C . VAL A 1 512 ? -8.812 43.688 21.547 1 93.38 512 VAL A C 1
ATOM 3677 O O . VAL A 1 512 ? -9.773 44.375 21.922 1 93.38 512 VAL A O 1
ATOM 3680 N N . HIS A 1 513 ? -8.836 42.406 21.438 1 92.62 513 HIS A N 1
ATOM 3681 C CA . HIS A 1 513 ? -10.047 41.688 21.812 1 92.62 513 HIS A CA 1
ATOM 3682 C C . HIS A 1 513 ? -10.375 41.906 23.281 1 92.62 513 HIS A C 1
ATOM 3684 O O . HIS A 1 513 ? -11.547 42.062 23.641 1 92.62 513 HIS A O 1
ATOM 3690 N N . GLN A 1 514 ? -9.367 41.781 24.141 1 90.94 514 GLN A N 1
ATOM 3691 C CA . GLN A 1 514 ? -9.57 41.969 25.562 1 90.94 514 GLN A CA 1
ATOM 3692 C C . GLN A 1 514 ? -10.055 43.375 25.859 1 90.94 514 GLN A C 1
ATOM 3694 O O . GLN A 1 514 ? -10.867 43.594 26.766 1 90.94 514 GLN A O 1
ATOM 3699 N N . LEU A 1 515 ? -9.555 44.344 25.141 1 90 515 LEU A N 1
ATOM 3700 C CA . LEU A 1 515 ? -9.992 45.719 25.281 1 90 515 LEU A CA 1
ATOM 3701 C C . LEU A 1 515 ? -11.469 45.875 24.906 1 90 515 LEU A C 1
ATOM 3703 O O . LEU A 1 515 ? -12.234 46.5 25.641 1 90 515 LEU A O 1
ATOM 3707 N N . GLN A 1 516 ? -11.828 45.312 23.844 1 87.81 516 GLN A N 1
ATOM 3708 C CA . GLN A 1 516 ? -13.211 45.344 23.375 1 87.81 516 GLN A CA 1
ATOM 3709 C C . GLN A 1 516 ? -14.148 44.656 24.375 1 87.81 516 GLN A C 1
ATOM 3711 O O . GLN A 1 516 ? -15.25 45.156 24.641 1 87.81 516 GLN A O 1
ATOM 3716 N N . ASN A 1 517 ? -13.688 43.562 24.812 1 84.88 517 ASN A N 1
ATOM 3717 C CA . ASN A 1 517 ? -14.492 42.812 25.766 1 84.88 517 ASN A CA 1
ATOM 3718 C C . ASN A 1 517 ? -14.727 43.594 27.062 1 84.88 517 ASN A C 1
ATOM 3720 O O . ASN A 1 517 ? -15.82 43.562 27.625 1 84.88 517 ASN A O 1
ATOM 3724 N N . GLN A 1 518 ? -13.695 44.188 27.578 1 83.44 518 GLN A N 1
ATOM 3725 C CA . GLN A 1 518 ? -13.812 44.969 28.797 1 83.44 518 GLN A CA 1
ATOM 3726 C C . GLN A 1 518 ? -14.758 46.156 28.609 1 83.44 518 GLN A C 1
ATOM 3728 O O . GLN A 1 518 ? -15.531 46.5 29.516 1 83.44 518 GLN A O 1
ATOM 3733 N N . VAL A 1 519 ? -14.711 46.781 27.469 1 82.94 519 VAL A N 1
ATOM 3734 C CA . VAL A 1 519 ? -15.594 47.906 27.156 1 82.94 519 VAL A CA 1
ATOM 3735 C C . VAL A 1 519 ? -17.031 47.438 27.062 1 82.94 519 VAL A C 1
ATOM 3737 O O . VAL A 1 519 ? -17.953 48.062 27.594 1 82.94 519 VAL A O 1
ATOM 3740 N N . GLU A 1 520 ? -17.234 46.375 26.484 1 82.88 520 GLU A N 1
ATOM 3741 C CA . GLU A 1 520 ? -18.578 45.812 26.328 1 82.88 520 GLU A CA 1
ATOM 3742 C C . GLU A 1 520 ? -19.156 45.406 27.688 1 82.88 520 GLU A C 1
ATOM 3744 O O . GLU A 1 520 ? -20.344 45.594 27.938 1 82.88 520 GLU A O 1
ATOM 3749 N N . CYS A 1 521 ? -18.312 44.812 28.469 1 79.62 521 CYS A N 1
ATOM 3750 C CA . CYS A 1 521 ? -18.781 44.438 29.797 1 79.62 521 CYS A CA 1
ATOM 3751 C C . CYS A 1 521 ? -19.172 45.656 30.609 1 79.62 521 CYS A C 1
ATOM 3753 O O . CYS A 1 521 ? -20.125 45.625 31.391 1 79.62 521 CYS A O 1
ATOM 3755 N N . PHE A 1 522 ? -18.5 46.688 30.453 1 78.12 522 PHE A N 1
ATOM 3756 C CA . PHE A 1 522 ? -18.812 47.938 31.141 1 78.12 522 PHE A CA 1
ATOM 3757 C C . PHE A 1 522 ? -20.109 48.531 30.625 1 78.12 522 PHE A C 1
ATOM 3759 O O . PHE A 1 522 ? -20.969 48.969 31.406 1 78.12 522 PHE A O 1
ATOM 3766 N N . LEU A 1 523 ? -20.25 48.531 29.328 1 78.06 523 LEU A N 1
ATOM 3767 C CA . LEU A 1 523 ? -21.438 49.125 28.703 1 78.06 523 LEU A CA 1
ATOM 3768 C C . LEU A 1 523 ? -22.672 48.312 29.016 1 78.06 523 LEU A C 1
ATOM 3770 O O . LEU A 1 523 ? -23.781 48.844 29.109 1 78.06 523 LEU A O 1
ATOM 3774 N N . SER A 1 524 ? -22.484 47.062 29.156 1 77.62 524 SER A N 1
ATOM 3775 C CA . SER A 1 524 ? -23.609 46.188 29.453 1 77.62 524 SER A CA 1
ATOM 3776 C C . SER A 1 524 ? -23.984 46.25 30.938 1 77.62 524 SER A C 1
ATOM 3778 O O . SER A 1 524 ? -25.031 45.719 31.328 1 77.62 524 SER A O 1
ATOM 3780 N N . GLY A 1 525 ? -23.234 46.906 31.719 1 70.94 525 GLY A N 1
ATOM 3781 C CA . GLY A 1 525 ? -23.531 47.062 33.125 1 70.94 525 GLY A CA 1
ATOM 3782 C C . GLY A 1 525 ? -23.062 45.906 34 1 70.94 525 GLY A C 1
ATOM 3783 O O . GLY A 1 525 ? -23.359 45.844 35.188 1 70.94 525 GLY A O 1
ATOM 3784 N N . LYS A 1 526 ? -22.438 45 33.438 1 70 526 LYS A N 1
ATOM 3785 C CA . LYS A 1 526 ? -21.984 43.812 34.156 1 70 526 LYS A CA 1
ATOM 3786 C C . LYS A 1 526 ? -20.875 44.156 35.125 1 70 526 LYS A C 1
ATOM 3788 O O . LYS A 1 526 ? -20.734 43.531 36.188 1 70 526 LYS A O 1
ATOM 3793 N N . VAL A 1 527 ? -19.984 45.062 34.719 1 67.94 527 VAL A N 1
ATOM 3794 C CA . VAL A 1 527 ? -18.906 45.5 35.594 1 67.94 527 VAL A CA 1
ATOM 3795 C C . VAL A 1 527 ? -19.109 46.969 35.938 1 67.94 527 VAL A C 1
ATOM 3797 O O . VAL A 1 527 ? -19.406 47.781 35.094 1 67.94 527 VAL A O 1
ATOM 3800 N N . GLN A 1 528 ? -19.359 47.281 37.156 1 60.19 528 GLN A N 1
ATOM 3801 C CA . GLN A 1 528 ? -19.688 48.594 37.625 1 60.19 528 GLN A CA 1
ATOM 3802 C C . GLN A 1 528 ? -18.5 49.562 37.469 1 60.19 528 GLN A C 1
ATOM 3804 O O . GLN A 1 528 ? -18.688 50.75 37.281 1 60.19 528 GLN A O 1
ATOM 3809 N N . ARG A 1 529 ? -17.25 49.281 37.75 1 58.75 529 ARG A N 1
ATOM 3810 C CA . ARG A 1 529 ? -16.141 50.25 37.75 1 58.75 529 ARG A CA 1
ATOM 3811 C C . ARG A 1 529 ? -15.133 49.906 36.656 1 58.75 529 ARG A C 1
ATOM 3813 O O . ARG A 1 529 ? -14.82 48.719 36.438 1 58.75 529 ARG A O 1
ATOM 3820 N N . PRO A 1 530 ? -14.977 50.969 35.781 1 59.88 530 PRO A N 1
ATOM 3821 C CA . PRO A 1 530 ? -14.008 50.688 34.719 1 59.88 530 PRO A CA 1
ATOM 3822 C C . PRO A 1 530 ? -12.672 50.188 35.25 1 59.88 530 PRO A C 1
ATOM 3824 O O . PRO A 1 530 ? -12.133 50.75 36.219 1 59.88 530 PRO A O 1
ATOM 3827 N N . GLN A 1 531 ? -12.297 48.875 35.031 1 62.34 531 GLN A N 1
ATOM 3828 C CA . GLN A 1 531 ? -11.219 48.094 35.656 1 62.34 531 GLN A CA 1
ATOM 3829 C C . GLN A 1 531 ? -9.852 48.688 35.312 1 62.34 531 GLN A C 1
ATOM 3831 O O . GLN A 1 531 ? -9.688 49.312 34.25 1 62.34 531 GLN A O 1
ATOM 3836 N N . ARG A 1 532 ? -8.922 49.094 36.312 1 73.44 532 ARG A N 1
ATOM 3837 C CA . ARG A 1 532 ? -7.496 49.375 36.188 1 73.44 532 ARG A CA 1
ATOM 3838 C C . ARG A 1 532 ? -6.887 48.562 35.031 1 73.44 532 ARG A C 1
ATOM 3840 O O . ARG A 1 532 ? -5.902 49 34.438 1 73.44 532 ARG A O 1
ATOM 3847 N N . GLN A 1 533 ? -7.668 47.656 34.656 1 82.88 533 GLN A N 1
ATOM 3848 C CA . GLN A 1 533 ? -7.164 46.75 33.625 1 82.88 533 GLN A CA 1
ATOM 3849 C C . GLN A 1 533 ? -7.234 47.406 32.25 1 82.88 533 GLN A C 1
ATOM 3851 O O . GLN A 1 533 ? -6.367 47.156 31.406 1 82.88 533 GLN A O 1
ATOM 3856 N N . LEU A 1 534 ? -8.234 48.219 32.062 1 86.81 534 LEU A N 1
ATOM 3857 C CA . LEU A 1 534 ? -8.414 48.844 30.766 1 86.81 534 LEU A CA 1
ATOM 3858 C C . LEU A 1 534 ? -7.258 49.781 30.453 1 86.81 534 LEU A C 1
ATOM 3860 O O . LEU A 1 534 ? -6.75 49.812 29.328 1 86.81 534 LEU A O 1
ATOM 3864 N N . LEU A 1 535 ? -6.848 50.5 31.469 1 86.38 535 LEU A N 1
ATOM 3865 C CA . LEU A 1 535 ? -5.746 51.406 31.281 1 86.38 535 LEU A CA 1
ATOM 3866 C C . LEU A 1 535 ? -4.441 50.688 31 1 86.38 535 LEU A C 1
ATOM 3868 O O . LEU A 1 535 ? -3.633 51.125 30.188 1 86.38 535 LEU A O 1
ATOM 3872 N N . GLU A 1 536 ? -4.219 49.625 31.719 1 90.5 536 GLU A N 1
ATOM 3873 C CA . GLU A 1 536 ? -3.008 48.812 31.531 1 90.5 536 GLU A CA 1
ATOM 3874 C C . GLU A 1 536 ? -2.979 48.188 30.141 1 90.5 536 GLU A C 1
ATOM 3876 O O . GLU A 1 536 ? -1.912 48.031 29.547 1 90.5 536 GLU A O 1
ATOM 3881 N N . LEU A 1 537 ? -4.152 47.75 29.672 1 92.75 537 LEU A N 1
ATOM 3882 C CA . LEU A 1 537 ? -4.246 47.188 28.328 1 92.75 537 LEU A CA 1
ATOM 3883 C C . LEU A 1 537 ? -3.934 48.25 27.266 1 92.75 537 LEU A C 1
ATOM 3885 O O . LEU A 1 537 ? -3.252 47.938 26.281 1 92.75 537 LEU A O 1
ATOM 3889 N N . LEU A 1 538 ? -4.414 49.406 27.453 1 91.69 538 LEU A N 1
ATOM 3890 C CA . LEU A 1 538 ? -4.125 50.5 26.547 1 91.69 538 LEU A CA 1
ATOM 3891 C C . LEU A 1 538 ? -2.635 50.812 26.531 1 91.69 538 LEU A C 1
ATOM 3893 O O . LEU A 1 538 ? -2.059 51.062 25.469 1 91.69 538 LEU A O 1
ATOM 3897 N N . ARG A 1 539 ? -2.061 50.75 27.703 1 90.56 539 ARG A N 1
ATOM 3898 C CA . ARG A 1 539 ? -0.637 51.062 27.828 1 90.56 539 ARG A CA 1
ATOM 3899 C C . ARG A 1 539 ? 0.204 49.938 27.172 1 90.56 539 ARG A C 1
ATOM 3901 O O . ARG A 1 539 ? 1.371 50.188 26.844 1 90.56 539 ARG A O 1
ATOM 3908 N N . ALA A 1 540 ? -0.355 48.781 27 1 94.12 540 ALA A N 1
ATOM 3909 C CA . ALA A 1 540 ? 0.351 47.656 26.406 1 94.12 540 ALA A CA 1
ATOM 3910 C C . ALA A 1 540 ? 0.373 47.781 24.875 1 94.12 540 ALA A C 1
ATOM 3912 O O . ALA A 1 540 ? 1.197 47.156 24.203 1 94.12 540 ALA A O 1
ATOM 3913 N N . LEU A 1 541 ? -0.487 48.562 24.234 1 94.62 541 LEU A N 1
ATOM 3914 C CA . LEU A 1 541 ? -0.613 48.656 22.781 1 94.62 541 LEU A CA 1
ATOM 3915 C C . LEU A 1 541 ? 0.67 49.219 22.156 1 94.62 541 LEU A C 1
ATOM 3917 O O . LEU A 1 541 ? 1.183 48.656 21.188 1 94.62 541 LEU A O 1
ATOM 3921 N N . PRO A 1 542 ? 1.261 50.25 22.734 1 94.38 542 PRO A N 1
ATOM 3922 C CA . PRO A 1 542 ? 2.508 50.75 22.156 1 94.38 542 PRO A CA 1
ATOM 3923 C C . PRO A 1 542 ? 3.652 49.75 22.266 1 94.38 542 PRO A C 1
ATOM 3925 O O . PRO A 1 542 ? 4.566 49.75 21.438 1 94.38 542 PRO A O 1
ATOM 3928 N N . GLU A 1 543 ? 3.607 48.938 23.344 1 94.31 543 GLU A N 1
ATOM 3929 C CA . GLU A 1 543 ? 4.641 47.906 23.5 1 94.31 543 GLU A CA 1
ATOM 3930 C C . GLU A 1 543 ? 4.578 46.875 22.391 1 94.31 543 GLU A C 1
ATOM 3932 O O . GLU A 1 543 ? 5.594 46.25 22.047 1 94.31 543 GLU A O 1
ATOM 3937 N N . ALA A 1 544 ? 3.441 46.656 21.797 1 94.38 544 ALA A N 1
ATOM 3938 C CA . ALA A 1 544 ? 3.264 45.719 20.703 1 94.38 544 ALA A CA 1
ATOM 3939 C C . ALA A 1 544 ? 3.842 46.281 19.406 1 94.38 544 ALA A C 1
ATOM 3941 O O . ALA A 1 544 ? 4.086 45.531 18.453 1 94.38 544 ALA A O 1
ATOM 3942 N N . GLY A 1 545 ? 4.113 47.5 19.328 1 92.12 545 GLY A N 1
ATOM 3943 C CA . GLY A 1 545 ? 4.602 48.156 18.109 1 92.12 545 GLY A CA 1
ATOM 3944 C C . GLY A 1 545 ? 6.109 48.312 18.078 1 92.12 545 GLY A C 1
ATOM 3945 O O . GLY A 1 545 ? 6.645 49.094 17.312 1 92.12 545 GLY A O 1
ATOM 3946 N N . ARG A 1 546 ? 6.797 47.531 18.891 1 90.06 546 ARG A N 1
ATOM 3947 C CA . ARG A 1 546 ? 8.25 47.594 18.969 1 90.06 546 ARG A CA 1
ATOM 3948 C C . ARG A 1 546 ? 8.891 47.219 17.641 1 90.06 546 ARG A C 1
ATOM 3950 O O . ARG A 1 546 ? 9.883 47.844 17.234 1 90.06 546 ARG A O 1
ATOM 3957 N N . HIS A 1 547 ? 8.406 46.219 17.109 1 88.56 547 HIS A N 1
ATOM 3958 C CA . HIS A 1 547 ? 8.93 45.812 15.812 1 88.56 547 HIS A CA 1
ATOM 3959 C C . HIS A 1 547 ? 8.297 46.594 14.672 1 88.56 547 HIS A C 1
ATOM 3961 O O . HIS A 1 547 ? 7.094 46.875 14.695 1 88.56 547 HIS A O 1
ATOM 3967 N N . PRO A 1 548 ? 9.047 46.969 13.703 1 84.31 548 PRO A N 1
ATOM 3968 C CA . PRO A 1 548 ? 8.523 47.781 12.594 1 84.31 548 PRO A CA 1
ATOM 3969 C C . PRO A 1 548 ? 7.383 47.094 11.852 1 84.31 548 PRO A C 1
ATOM 3971 O O . PRO A 1 548 ? 6.512 47.781 11.297 1 84.31 548 PRO A O 1
ATOM 3974 N N . ALA A 1 549 ? 7.312 45.844 11.906 1 83.19 549 ALA A N 1
ATOM 3975 C CA . ALA A 1 549 ? 6.27 45.094 11.195 1 83.19 549 ALA A CA 1
ATOM 3976 C C . ALA A 1 549 ? 4.914 45.281 11.875 1 83.19 549 ALA A C 1
ATOM 3978 O O . ALA A 1 549 ? 3.871 45.188 11.219 1 83.19 549 ALA A O 1
ATOM 3979 N N . ALA A 1 550 ? 4.91 45.469 13.102 1 89.25 550 ALA A N 1
ATOM 3980 C CA . ALA A 1 550 ? 3.674 45.594 13.875 1 89.25 550 ALA A CA 1
ATOM 3981 C C . ALA A 1 550 ? 3.182 47.031 13.93 1 89.25 550 ALA A C 1
ATOM 3983 O O . ALA A 1 550 ? 2.018 47.281 14.25 1 89.25 550 ALA A O 1
ATOM 3984 N N . LEU A 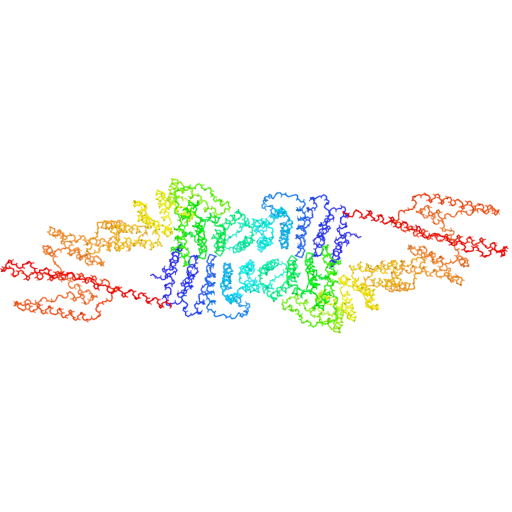1 551 ? 3.988 47.969 13.531 1 89.06 551 LEU A N 1
ATOM 3985 C CA . LEU A 1 551 ? 3.75 49.406 13.719 1 89.06 551 LEU A CA 1
ATOM 3986 C C . LEU A 1 551 ? 2.488 49.844 12.984 1 89.06 551 LEU A C 1
ATOM 3988 O O . LEU A 1 551 ? 1.626 50.5 13.57 1 89.06 551 LEU A O 1
ATOM 3992 N N . PRO A 1 552 ? 2.342 49.469 11.719 1 86.25 552 PRO A N 1
ATOM 3993 C CA . PRO A 1 552 ? 1.135 49.938 11.031 1 86.25 552 PRO A CA 1
ATOM 3994 C C . PRO A 1 552 ? -0.149 49.406 11.68 1 86.25 552 PRO A C 1
ATOM 3996 O O . PRO A 1 552 ? -1.168 50.094 11.672 1 86.25 552 PRO A O 1
ATOM 3999 N N . PHE A 1 553 ? -0.105 48.25 12.227 1 89.5 553 PHE A N 1
ATOM 4000 C CA . PHE A 1 553 ? -1.286 47.656 12.844 1 89.5 553 PHE A CA 1
ATOM 4001 C C . PHE A 1 553 ? -1.608 48.344 14.164 1 89.5 553 PHE A C 1
ATOM 4003 O O . PHE A 1 553 ? -2.777 48.594 14.477 1 89.5 553 PHE A O 1
ATOM 4010 N N . VAL A 1 554 ? -0.617 48.594 14.906 1 93.56 554 VAL A N 1
ATOM 4011 C CA . VAL A 1 554 ? -0.805 49.281 16.172 1 93.56 554 VAL A CA 1
ATOM 4012 C C . VAL A 1 554 ? -1.32 50.719 15.938 1 93.56 554 VAL A C 1
ATOM 4014 O O . VAL A 1 554 ? -2.197 51.188 16.656 1 93.56 554 VAL A O 1
ATOM 4017 N N . LEU A 1 555 ? -0.794 51.375 14.906 1 91.75 555 LEU A N 1
ATOM 4018 C CA . LEU A 1 555 ? -1.228 52.719 14.562 1 91.75 555 LEU A CA 1
ATOM 4019 C C . LEU A 1 555 ? -2.699 52.719 14.156 1 91.75 555 LEU A C 1
ATOM 4021 O O . LEU A 1 555 ? -3.445 53.625 14.547 1 91.75 555 LEU A O 1
ATOM 4025 N N . ARG A 1 556 ? -3.07 51.781 13.469 1 88.56 556 ARG A N 1
ATOM 4026 C CA . ARG A 1 556 ? -4.469 51.656 13.062 1 88.56 556 ARG A CA 1
ATOM 4027 C C . ARG A 1 556 ? -5.371 51.438 14.273 1 88.56 556 ARG A C 1
ATOM 4029 O O . ARG A 1 556 ? -6.504 51.938 14.305 1 88.56 556 ARG A O 1
ATOM 4036 N N . THR A 1 557 ? -4.891 50.688 15.203 1 90.94 557 THR A N 1
ATOM 4037 C CA . THR A 1 557 ? -5.652 50.406 16.406 1 90.94 557 THR A CA 1
ATOM 4038 C C . THR A 1 557 ? -5.809 51.688 17.25 1 90.94 557 THR A C 1
ATOM 4040 O O . THR A 1 557 ? -6.824 51.844 17.938 1 90.94 557 THR A O 1
ATOM 4043 N N . LEU A 1 558 ? -4.836 52.562 17.172 1 92.19 558 LEU A N 1
ATOM 4044 C CA . LEU A 1 558 ? -4.852 53.781 17.984 1 92.19 558 LEU A CA 1
ATOM 4045 C C . LEU A 1 558 ? -5.625 54.875 17.297 1 92.19 558 LEU A C 1
ATOM 4047 O O . LEU A 1 558 ? -6.051 55.844 17.938 1 92.19 558 LEU A O 1
ATOM 4051 N N . GLN A 1 559 ? -5.879 54.812 16.062 1 88.38 559 GLN A N 1
ATOM 4052 C CA . GLN A 1 559 ? -6.445 55.875 15.211 1 88.38 559 GLN A CA 1
ATOM 4053 C C . GLN A 1 559 ? -7.82 56.281 15.719 1 88.38 559 GLN A C 1
ATOM 4055 O O . GLN A 1 559 ? -8.133 57.469 15.75 1 88.38 559 GLN A O 1
ATOM 4060 N N . PRO A 1 560 ? -8.648 55.375 16.156 1 88.12 560 PRO A N 1
ATOM 4061 C CA . PRO A 1 560 ? -9.969 55.781 16.641 1 88.12 560 PRO A CA 1
ATOM 4062 C C . PRO A 1 560 ? -9.891 56.688 17.875 1 88.12 560 PRO A C 1
ATOM 4064 O O . PRO A 1 560 ? -10.789 57.5 18.109 1 88.12 560 PRO A O 1
ATOM 4067 N N . LEU A 1 561 ? -8.836 56.594 18.688 1 87.69 561 LEU A N 1
ATOM 4068 C CA . LEU A 1 561 ? -8.672 57.406 19.875 1 87.69 561 LEU A CA 1
ATOM 4069 C C . LEU A 1 561 ? -8.273 58.844 19.5 1 87.69 561 LEU A C 1
ATOM 4071 O O . LEU A 1 561 ? -8.492 59.781 20.266 1 87.69 561 LEU A O 1
ATOM 4075 N N . LEU A 1 562 ? -7.707 58.938 18.281 1 86.44 562 LEU A N 1
ATOM 4076 C CA . LEU A 1 562 ? -7.141 60.219 17.859 1 86.44 562 LEU A CA 1
ATOM 4077 C C . LEU A 1 562 ? -8.078 60.938 16.891 1 86.44 562 LEU A C 1
ATOM 4079 O O . LEU A 1 562 ? -7.863 62.125 16.578 1 86.44 562 LEU A O 1
ATOM 4083 N N . SER A 1 563 ? -9.07 60.281 16.469 1 82.19 563 SER A N 1
ATOM 4084 C CA . SER A 1 563 ? -9.953 60.812 15.453 1 82.19 563 SER A CA 1
ATOM 4085 C C . SER A 1 563 ? -10.766 62 15.992 1 82.19 563 SER A C 1
ATOM 4087 O O . SER A 1 563 ? -10.945 62.125 17.203 1 82.19 563 SER A O 1
ATOM 4089 N N . ALA A 1 564 ? -11.305 62.688 14.969 1 74.38 564 ALA A N 1
ATOM 4090 C CA . ALA A 1 564 ? -12.117 63.875 15.297 1 74.38 564 ALA A CA 1
ATOM 4091 C C . ALA A 1 564 ? -13.5 63.469 15.805 1 74.38 564 ALA A C 1
ATOM 4093 O O . ALA A 1 564 ? -14.109 62.531 15.273 1 74.38 564 ALA A O 1
ATOM 4094 N N . GLY A 1 565 ? -13.984 63.969 16.906 1 75.88 565 GLY A N 1
ATOM 4095 C CA . GLY A 1 565 ? -15.289 63.625 17.453 1 75.88 565 GLY A CA 1
ATOM 4096 C C . GLY A 1 565 ? -15.188 62.812 18.734 1 75.88 565 GLY A C 1
ATOM 4097 O O . GLY A 1 565 ? -16.156 62.719 19.5 1 75.88 565 GLY A O 1
ATOM 4098 N N . THR A 1 566 ? -14.008 62.188 18.859 1 85.19 566 THR A N 1
ATOM 4099 C CA . THR A 1 566 ? -13.781 61.438 20.094 1 85.19 566 THR A CA 1
ATOM 4100 C C . THR A 1 566 ? -13.656 62.406 21.281 1 85.19 566 THR A C 1
ATOM 4102 O O . THR A 1 566 ? -13.203 63.531 21.125 1 85.19 566 THR A O 1
ATOM 4105 N N . PRO A 1 567 ? -14.141 61.969 22.422 1 84.88 567 PRO A N 1
ATOM 4106 C CA . PRO A 1 567 ? -14 62.812 23.609 1 84.88 567 PRO A CA 1
ATOM 4107 C C . PRO A 1 567 ? -12.555 63.25 23.859 1 84.88 567 PRO A C 1
ATOM 4109 O O . PRO A 1 567 ? -11.633 62.469 23.641 1 84.88 567 PRO A O 1
ATOM 4112 N N . GLU A 1 568 ? -12.367 64.438 24.375 1 83.31 568 GLU A N 1
ATOM 4113 C CA . GLU A 1 568 ? -11.055 65.062 24.516 1 83.31 568 GLU A CA 1
ATOM 4114 C C . GLU A 1 568 ? -10.148 64.188 25.422 1 83.31 568 GLU A C 1
ATOM 4116 O O . GLU A 1 568 ? -8.938 64.125 25.219 1 83.31 568 GLU A O 1
ATOM 4121 N N . VAL A 1 569 ? -10.703 63.625 26.422 1 84.44 569 VAL A N 1
ATOM 4122 C CA . VAL A 1 569 ? -9.914 62.812 27.359 1 84.44 569 VAL A CA 1
ATOM 4123 C C . VAL A 1 569 ? -9.312 61.625 26.625 1 84.44 569 VAL A C 1
ATOM 4125 O O . VAL A 1 569 ? -8.172 61.219 26.891 1 84.44 569 VAL A O 1
ATOM 4128 N N . LEU A 1 570 ? -10.102 61.062 25.703 1 88.06 570 LEU A N 1
ATOM 4129 C CA . LEU A 1 570 ? -9.617 59.938 24.938 1 88.06 570 LEU A CA 1
ATOM 4130 C C . LEU A 1 570 ? -8.578 60.375 23.906 1 88.06 570 LEU A C 1
ATOM 4132 O O . LEU A 1 570 ? -7.625 59.625 23.641 1 88.06 570 LEU A O 1
ATOM 4136 N N . GLN A 1 571 ? -8.789 61.5 23.375 1 88.88 571 GLN A N 1
ATOM 4137 C CA . GLN A 1 571 ? -7.797 62.031 22.453 1 88.88 571 GLN A CA 1
ATOM 4138 C C . GLN A 1 571 ? -6.469 62.312 23.156 1 88.88 571 GLN A C 1
ATOM 4140 O O . GLN A 1 571 ? -5.402 62.062 22.594 1 88.88 571 GLN A O 1
ATOM 4145 N N . ALA A 1 572 ? -6.586 62.844 24.422 1 89.19 572 ALA A N 1
ATOM 4146 C CA . ALA A 1 572 ? -5.387 63.094 25.219 1 89.19 572 ALA A CA 1
ATOM 4147 C C . ALA A 1 572 ? -4.641 61.812 25.5 1 89.19 572 ALA A C 1
ATOM 4149 O O . ALA A 1 572 ? -3.414 61.75 25.406 1 89.19 572 ALA A O 1
ATOM 4150 N N . ALA A 1 573 ? -5.438 60.812 25.812 1 90.81 573 ALA A N 1
ATOM 4151 C CA . ALA A 1 573 ? -4.84 59.5 26.062 1 90.81 573 ALA A CA 1
ATOM 4152 C C . ALA A 1 573 ? -4.184 58.969 24.797 1 90.81 573 ALA A C 1
ATOM 4154 O O . ALA A 1 573 ? -3.104 58.375 24.859 1 90.81 573 ALA A O 1
ATOM 4155 N N . GLY A 1 574 ? -4.887 59.062 23.672 1 92.62 574 GLY A N 1
ATOM 4156 C CA . GLY A 1 574 ? -4.34 58.594 22.391 1 92.62 574 GLY A CA 1
ATOM 4157 C C . GLY A 1 574 ? -3.027 59.281 22.047 1 92.62 574 GLY A C 1
ATOM 4158 O O . GLY A 1 574 ? -2.111 58.625 21.531 1 92.62 574 GLY A O 1
ATOM 4159 N N . LEU A 1 575 ? -2.926 60.5 22.328 1 91.38 575 LEU A N 1
ATOM 4160 C CA . LEU A 1 575 ? -1.708 61.25 22.062 1 91.38 575 LEU A CA 1
ATOM 4161 C C . LEU A 1 575 ? -0.551 60.75 22.922 1 91.38 575 LEU A C 1
ATOM 4163 O O . LEU A 1 575 ? 0.576 60.625 22.438 1 91.38 575 LEU A O 1
ATOM 4167 N N . ARG A 1 576 ? -0.833 60.5 24.172 1 92.56 576 ARG A N 1
ATOM 4168 C CA . ARG A 1 576 ? 0.197 60 25.062 1 92.56 576 ARG A CA 1
ATOM 4169 C C . ARG A 1 576 ? 0.656 58.594 24.641 1 92.56 576 ARG A C 1
ATOM 4171 O O . ARG A 1 576 ? 1.841 58.281 24.734 1 92.56 576 ARG A O 1
ATOM 4178 N N . LEU A 1 577 ? -0.285 57.844 24.188 1 95.31 577 LEU A N 1
ATOM 4179 C CA . LEU A 1 577 ? 0.049 56.5 23.703 1 95.31 577 LEU A CA 1
ATOM 4180 C C . LEU A 1 577 ? 0.882 56.562 22.438 1 95.31 577 LEU A C 1
ATOM 4182 O O . LEU A 1 577 ? 1.808 55.75 22.25 1 95.31 577 LEU A O 1
ATOM 4186 N N . LEU A 1 578 ? 0.542 57.406 21.594 1 94.12 578 LEU A N 1
ATOM 4187 C CA . LEU A 1 578 ? 1.31 57.594 20.359 1 94.12 578 LEU A CA 1
ATOM 4188 C C . LEU A 1 578 ? 2.738 58.031 20.672 1 94.12 578 LEU A C 1
ATOM 4190 O O . LEU A 1 578 ? 3.68 57.625 20 1 94.12 578 LEU A O 1
ATOM 4194 N N . CYS A 1 579 ? 2.852 58.844 21.656 1 93.31 579 CYS A N 1
ATOM 4195 C CA . CYS A 1 579 ? 4.176 59.281 22.094 1 93.31 579 CYS A CA 1
ATOM 4196 C C . CYS A 1 579 ? 4.98 58.094 22.641 1 93.31 579 CYS A C 1
ATOM 4198 O O . CYS A 1 579 ? 6.172 57.969 22.344 1 93.31 579 CYS A O 1
ATOM 4200 N N . ARG A 1 580 ? 4.348 57.375 23.438 1 93.75 580 ARG A N 1
ATOM 4201 C CA . ARG A 1 580 ? 5.004 56.156 23.938 1 93.75 580 ARG A CA 1
ATOM 4202 C C . ARG A 1 580 ? 5.398 55.219 22.797 1 93.75 580 ARG A C 1
ATOM 4204 O O . ARG A 1 580 ? 6.453 54.594 22.844 1 93.75 580 ARG A O 1
ATOM 4211 N N . LEU A 1 581 ? 4.527 55.031 21.797 1 95.06 581 LEU A N 1
ATOM 4212 C CA . LEU A 1 581 ? 4.816 54.219 20.625 1 95.06 581 LEU A CA 1
ATOM 4213 C C . LEU A 1 581 ? 6.051 54.719 19.891 1 95.06 581 LEU A C 1
ATOM 4215 O O . LEU A 1 581 ? 6.855 53.938 19.406 1 95.06 581 LEU A O 1
ATOM 4219 N N . TRP A 1 582 ? 6.168 56.031 19.828 1 92.69 582 TRP A N 1
ATOM 4220 C CA . TRP A 1 582 ? 7.348 56.656 19.219 1 92.69 582 TRP A CA 1
ATOM 4221 C C . TRP A 1 582 ? 8.617 56.25 19.969 1 92.69 582 TRP A C 1
ATOM 4223 O O . TRP A 1 582 ? 9.617 55.875 19.344 1 92.69 582 TRP A O 1
ATOM 4233 N N . HIS A 1 583 ? 8.555 56.125 21.234 1 90.12 583 HIS A N 1
ATOM 4234 C CA . HIS A 1 583 ? 9.703 55.75 22.062 1 90.12 583 HIS A CA 1
ATOM 4235 C C . HIS A 1 583 ? 10.016 54.281 21.922 1 90.12 583 HIS A C 1
ATOM 4237 O O . HIS A 1 583 ? 11.18 53.906 21.766 1 90.12 583 HIS A O 1
ATOM 4243 N N . THR A 1 584 ? 9 53.5 21.969 1 91 584 THR A N 1
ATOM 4244 C CA . THR A 1 584 ? 9.195 52.062 21.984 1 91 584 THR A CA 1
ATOM 4245 C C . THR A 1 584 ? 9.594 51.562 20.594 1 91 584 THR A C 1
ATOM 4247 O O . THR A 1 584 ? 10.273 50.531 20.469 1 91 584 THR A O 1
ATOM 4250 N N . SER A 1 585 ? 9.156 52.219 19.562 1 90.56 585 SER A N 1
ATOM 4251 C CA . SER A 1 585 ? 9.453 51.75 18.203 1 90.56 585 SER A CA 1
ATOM 4252 C C . SER A 1 585 ? 10.812 52.25 17.734 1 90.56 585 SER A C 1
ATOM 4254 O O . SER A 1 585 ? 11.188 52.094 16.578 1 90.56 585 SER A O 1
ATOM 4256 N N . GLY A 1 586 ? 11.578 52.844 18.562 1 85.5 586 GLY A N 1
ATOM 4257 C CA . GLY A 1 586 ? 12.891 53.344 18.188 1 85.5 586 GLY A CA 1
ATOM 4258 C C . GLY A 1 586 ? 12.828 54.562 17.297 1 85.5 586 GLY A C 1
ATOM 4259 O O . GLY A 1 586 ? 13.703 54.781 16.438 1 85.5 586 GLY A O 1
ATOM 4260 N N . GLY A 1 587 ? 11.688 55.281 17.359 1 85.5 587 GLY A N 1
ATOM 4261 C CA . GLY A 1 587 ? 11.609 56.562 16.625 1 85.5 587 GLY A CA 1
ATOM 4262 C C . GLY A 1 587 ? 10.805 56.469 15.352 1 85.5 587 GLY A C 1
ATOM 4263 O O . GLY A 1 587 ? 10.57 57.469 14.68 1 85.5 587 GLY A O 1
ATOM 4264 N N . ARG A 1 588 ? 10.227 55.469 14.984 1 87.44 588 ARG A N 1
ATOM 4265 C CA . ARG A 1 588 ? 9.594 55.25 13.688 1 87.44 588 ARG A CA 1
ATOM 4266 C C . ARG A 1 588 ? 8.219 55.875 13.625 1 87.44 588 ARG A C 1
ATOM 4268 O O . ARG A 1 588 ? 7.73 56.219 12.547 1 87.44 588 ARG A O 1
ATOM 4275 N N . ALA A 1 589 ? 7.551 56.062 14.648 1 89 589 ALA A N 1
ATOM 4276 C CA . ALA A 1 589 ? 6.199 56.625 14.648 1 89 589 ALA A CA 1
ATOM 4277 C C . ALA A 1 589 ? 6.223 58.156 14.828 1 89 589 ALA A C 1
ATOM 4279 O O . ALA A 1 589 ? 5.207 58.75 15.172 1 89 589 ALA A O 1
ATOM 4280 N N . TYR A 1 590 ? 7.344 58.781 14.508 1 88.31 590 TYR A N 1
ATOM 4281 C CA . TYR A 1 590 ? 7.492 60.219 14.773 1 88.31 590 TYR A CA 1
ATOM 4282 C C . TYR A 1 590 ? 6.602 61.031 13.852 1 88.31 590 TYR A C 1
ATOM 4284 O O . TYR A 1 590 ? 6.012 62.031 14.281 1 88.31 590 TYR A O 1
ATOM 4292 N N . GLN A 1 591 ? 6.457 60.719 12.578 1 85.06 591 GLN A N 1
ATOM 4293 C CA . GLN A 1 591 ? 5.66 61.469 11.617 1 85.06 591 GLN A CA 1
ATOM 4294 C C . GLN A 1 591 ? 4.195 61.531 12.055 1 85.06 591 GLN A C 1
ATOM 4296 O O . GLN A 1 591 ? 3.551 62.594 11.922 1 85.06 591 GLN A O 1
ATOM 4301 N N . GLN A 1 592 ? 3.729 60.5 12.531 1 87.5 592 GLN A N 1
ATOM 4302 C CA . GLN A 1 592 ? 2.352 60.438 13.008 1 87.5 592 GLN A CA 1
ATOM 4303 C C . GLN A 1 592 ? 2.188 61.25 14.289 1 87.5 592 GLN A C 1
ATOM 4305 O O . GLN A 1 592 ? 1.175 61.938 14.477 1 87.5 592 GLN A O 1
ATOM 4310 N N . LEU A 1 593 ? 3.227 61.125 15.195 1 88.75 593 LEU A N 1
ATOM 4311 C CA . LEU A 1 593 ? 3.201 61.906 16.438 1 88.75 593 LEU A CA 1
ATOM 4312 C C . LEU A 1 593 ? 3.248 63.406 16.156 1 88.75 593 LEU A C 1
ATOM 4314 O O . LEU A 1 593 ? 2.49 64.188 16.75 1 88.75 593 LEU A O 1
ATOM 4318 N N . ARG A 1 594 ? 4.082 63.719 15.203 1 82.75 594 ARG A N 1
ATOM 4319 C CA . ARG A 1 594 ? 4.215 65.125 14.82 1 82.75 594 ARG A CA 1
ATOM 4320 C C . ARG A 1 594 ? 2.908 65.688 14.25 1 82.75 594 ARG A C 1
ATOM 4322 O O . ARG A 1 594 ? 2.471 66.75 14.617 1 82.75 594 ARG A O 1
ATOM 4329 N N . ALA A 1 595 ? 2.295 64.938 13.43 1 80.5 595 ALA A N 1
ATOM 4330 C CA . ALA A 1 595 ? 1.03 65.312 12.82 1 80.5 595 ALA A CA 1
ATOM 4331 C C . ALA A 1 595 ? -0.058 65.5 13.875 1 80.5 595 ALA A C 1
ATOM 4333 O O . ALA A 1 595 ? -0.885 66.438 13.789 1 80.5 595 ALA A O 1
ATOM 4334 N N . ALA A 1 596 ? -0.014 64.688 14.859 1 82.75 596 ALA A N 1
ATOM 4335 C CA . ALA A 1 596 ? -1.034 64.688 15.906 1 82.75 596 ALA A CA 1
ATOM 4336 C C . ALA A 1 596 ? -0.816 65.875 16.844 1 82.75 596 ALA A C 1
ATOM 4338 O O . ALA A 1 596 ? -1.776 66.5 17.281 1 82.75 596 ALA A O 1
ATOM 4339 N N . VAL A 1 597 ? 0.424 66.125 17.109 1 78.5 597 VAL A N 1
ATOM 4340 C CA . VAL A 1 597 ? 0.757 67.188 18.031 1 78.5 597 VAL A CA 1
ATOM 4341 C C . VAL A 1 597 ? 0.471 68.562 17.391 1 78.5 597 VAL A C 1
ATOM 4343 O O . VAL A 1 597 ? -0.011 69.438 18.047 1 78.5 597 VAL A O 1
ATOM 4346 N N . ILE A 1 598 ? 0.742 68.562 16.078 1 69.56 598 ILE A N 1
ATOM 4347 C CA . ILE A 1 598 ? 0.544 69.812 15.359 1 69.56 598 ILE A CA 1
ATOM 4348 C C . ILE A 1 598 ? -0.936 69.938 15.031 1 69.56 598 ILE A C 1
ATOM 4350 O O . ILE A 1 598 ? -1.462 71.062 15.086 1 69.56 598 ILE A O 1
ATOM 4354 N N . GLY A 1 599 ? -1.583 68.938 14.555 1 62.47 599 GLY A N 1
ATOM 4355 C CA . GLY A 1 599 ? -2.971 69 14.117 1 62.47 599 GLY A CA 1
ATOM 4356 C C . GLY A 1 599 ? -3.92 69.5 15.195 1 62.47 599 GLY A C 1
ATOM 4357 O O . GLY A 1 599 ? -4.922 70.125 14.898 1 62.47 599 GLY A O 1
ATOM 4358 N N . TYR A 1 600 ? -3.816 69 16.422 1 55.5 600 TYR A N 1
ATOM 4359 C CA . TYR A 1 600 ? -4.734 69.438 17.469 1 55.5 600 TYR A CA 1
ATOM 4360 C C . TYR A 1 600 ? -4.559 70.938 17.766 1 55.5 600 TYR A C 1
ATOM 4362 O O . TYR A 1 600 ? -5.371 71.562 18.469 1 55.5 600 TYR A O 1
ATOM 4370 N N . ALA A 1 601 ? -3.521 71.5 17.188 1 48.47 601 ALA A N 1
ATOM 4371 C CA . ALA A 1 601 ? -3.279 72.875 17.391 1 48.47 601 ALA A CA 1
ATOM 4372 C C . ALA A 1 601 ? -3.979 73.75 16.297 1 48.47 601 ALA A C 1
ATOM 4374 O O . ALA A 1 601 ? -3.322 74.375 15.508 1 48.47 601 ALA A O 1
ATOM 4375 N N . THR A 1 602 ? -5.035 73.188 15.727 1 43.38 602 THR A N 1
ATOM 4376 C CA . THR A 1 602 ? -5.652 74.062 14.742 1 43.38 602 THR A CA 1
ATOM 4377 C C . THR A 1 602 ? -5.945 75.438 15.352 1 43.38 602 THR A C 1
ATOM 4379 O O . THR A 1 602 ? -6.418 75.5 16.484 1 43.38 602 THR A O 1
ATOM 4382 N N . PRO A 1 603 ? -5.586 76.5 14.57 1 41.25 603 PRO A N 1
ATOM 4383 C CA . PRO A 1 603 ? -5.863 77.875 14.984 1 41.25 603 PRO A CA 1
ATOM 4384 C C . PRO A 1 603 ? -7.348 78.125 15.242 1 41.25 603 PRO A C 1
ATOM 4386 O O . PRO A 1 603 ? -8.188 77.75 14.414 1 41.25 603 PRO A O 1
ATOM 4389 N N . GLY A 1 604 ? -7.73 78.5 16.391 1 44.53 604 GLY A N 1
ATOM 4390 C CA . GLY A 1 604 ? -9.062 78.875 16.797 1 44.53 604 GLY A CA 1
ATOM 4391 C C . GLY A 1 604 ? -9.711 77.938 17.797 1 44.53 604 GLY A C 1
ATOM 4392 O O . GLY A 1 604 ? -10.641 78.375 18.5 1 44.53 604 GLY A O 1
ATOM 4393 N N . GLN A 1 605 ? -9.641 76.75 17.625 1 49.09 605 GLN A N 1
ATOM 4394 C CA . GLN A 1 605 ? -10.344 75.875 18.562 1 49.09 605 GLN A CA 1
ATOM 4395 C C . GLN A 1 605 ? -9.508 75.562 19.812 1 49.09 605 GLN A C 1
ATOM 4397 O O . GLN A 1 605 ? -8.32 75.25 19.703 1 49.09 605 GLN A O 1
ATOM 4402 N N . SER A 1 606 ? -9.812 76.188 20.922 1 56.84 606 SER A N 1
ATOM 4403 C CA . SER A 1 606 ? -9.133 76 22.188 1 56.84 606 SER A CA 1
ATOM 4404 C C . SER A 1 606 ? -9.328 74.562 22.719 1 56.84 606 SER A C 1
ATOM 4406 O O . SER A 1 606 ? -10.445 74.188 23.078 1 56.84 606 SER A O 1
ATOM 4408 N N . PRO A 1 607 ? -8.391 73.688 22.453 1 68 607 PRO A N 1
ATOM 4409 C CA . PRO A 1 607 ? -8.547 72.312 23.016 1 68 607 PRO A CA 1
ATOM 4410 C C . PRO A 1 607 ? -8.766 72.312 24.516 1 68 607 PRO A C 1
ATOM 4412 O O . PRO A 1 607 ? -8.414 73.312 25.188 1 68 607 PRO A O 1
ATOM 4415 N N . GLY A 1 608 ? -9.555 71.5 25.062 1 75.88 608 GLY A N 1
ATOM 4416 C CA . GLY A 1 608 ? -9.781 71.312 26.5 1 75.88 608 GLY A CA 1
ATOM 4417 C C . GLY A 1 608 ? -8.5 71.125 27.281 1 75.88 608 GLY A C 1
ATOM 4418 O O . GLY A 1 608 ? -7.426 71 26.703 1 75.88 608 GLY A O 1
ATOM 4419 N N . LEU A 1 609 ? -8.516 71.312 28.484 1 80.5 609 LEU A N 1
ATOM 4420 C CA . LEU A 1 609 ? -7.363 71.312 29.391 1 80.5 609 LEU A CA 1
ATOM 4421 C C . LEU A 1 609 ? -6.625 69.938 29.25 1 80.5 609 LEU A C 1
ATOM 4423 O O . LEU A 1 609 ? -5.391 69.938 29.219 1 80.5 609 LEU A O 1
ATOM 4427 N N . ALA A 1 610 ? -7.355 68.875 29.172 1 84.75 610 ALA A N 1
ATOM 4428 C CA . ALA A 1 610 ? -6.742 67.562 29.094 1 84.75 610 ALA A CA 1
ATOM 4429 C C . ALA A 1 610 ? -5.867 67.438 27.844 1 84.75 610 ALA A C 1
ATOM 4431 O O . ALA A 1 610 ? -4.762 66.875 27.906 1 84.75 610 ALA A O 1
ATOM 4432 N N . LEU A 1 611 ? -6.293 67.938 26.766 1 84.5 611 LEU A N 1
ATOM 4433 C CA . LEU A 1 611 ? -5.566 67.812 25.516 1 84.5 611 LEU A CA 1
ATOM 4434 C C . LEU A 1 611 ? -4.355 68.75 25.516 1 84.5 611 LEU A C 1
ATOM 4436 O O . LEU A 1 611 ? -3.301 68.375 24.969 1 84.5 611 LEU A O 1
ATOM 4440 N N . ARG A 1 612 ? -4.52 69.875 26.156 1 79.12 612 ARG A N 1
ATOM 4441 C CA . ARG A 1 612 ? -3.422 70.812 26.25 1 79.12 612 ARG A CA 1
ATOM 4442 C C . ARG A 1 612 ? -2.281 70.25 27.094 1 79.12 612 ARG A C 1
ATOM 4444 O O . ARG A 1 612 ? -1.109 70.438 26.75 1 79.12 612 ARG A O 1
ATOM 4451 N N . VAL A 1 613 ? -2.689 69.688 28.172 1 85.5 613 VAL A N 1
ATOM 4452 C CA . VAL A 1 613 ? -1.686 69.125 29.062 1 85.5 613 VAL A CA 1
ATOM 4453 C C . VAL A 1 613 ? -0.98 67.938 28.359 1 85.5 613 VAL A C 1
ATOM 4455 O O . VAL A 1 613 ? 0.243 67.812 28.453 1 85.5 613 VAL A O 1
ATOM 4458 N N . ALA A 1 614 ? -1.759 67.062 27.703 1 90.75 614 ALA A N 1
ATOM 4459 C CA . ALA A 1 614 ? -1.188 65.938 26.984 1 90.75 614 ALA A CA 1
ATOM 4460 C C . ALA A 1 614 ? -0.226 66.375 25.906 1 90.75 614 ALA A C 1
ATOM 4462 O O . ALA A 1 614 ? 0.833 65.812 25.703 1 90.75 614 ALA A O 1
ATOM 4463 N N . ARG A 1 615 ? -0.552 67.438 25.172 1 83.62 615 ARG A N 1
ATOM 4464 C CA . ARG A 1 615 ? 0.294 68 24.125 1 83.62 615 ARG A CA 1
ATOM 4465 C C . ARG A 1 615 ? 1.597 68.5 24.703 1 83.62 615 ARG A C 1
ATOM 4467 O O . ARG A 1 615 ? 2.674 68.25 24.156 1 83.62 615 ARG A O 1
ATOM 4474 N N . ALA A 1 616 ? 1.424 69.188 25.812 1 81.62 616 ALA A N 1
ATOM 4475 C CA . ALA A 1 616 ? 2.598 69.812 26.469 1 81.62 616 ALA A CA 1
ATOM 4476 C C . ALA A 1 616 ? 3.543 68.688 26.953 1 81.62 616 ALA A C 1
ATOM 4478 O O . ALA A 1 616 ? 4.766 68.812 26.844 1 81.62 616 ALA A O 1
ATOM 4479 N N . GLU A 1 617 ? 2.939 67.75 27.484 1 88.88 617 GLU A N 1
ATOM 4480 C CA . GLU A 1 617 ? 3.75 66.625 27.953 1 88.88 617 GLU A CA 1
ATOM 4481 C C . GLU A 1 617 ? 4.457 65.938 26.797 1 88.88 617 GLU A C 1
ATOM 4483 O O . GLU A 1 617 ? 5.605 65.5 26.938 1 88.88 617 GLU A O 1
ATOM 4488 N N . CYS A 1 618 ? 3.834 65.688 25.672 1 90.06 618 CYS A N 1
ATOM 4489 C CA . CYS A 1 618 ? 4.438 65.062 24.5 1 90.06 618 CYS A CA 1
ATOM 4490 C C . CYS A 1 618 ? 5.598 65.875 23.984 1 90.06 618 CYS A C 1
ATOM 4492 O O . CYS A 1 618 ? 6.648 65.312 23.625 1 90.06 618 CYS A O 1
ATOM 4494 N N . LEU A 1 619 ? 5.395 67.125 24 1 82.19 619 LEU A N 1
ATOM 4495 C CA . LEU A 1 619 ? 6.453 68.062 23.562 1 82.19 619 LEU A CA 1
ATOM 4496 C C . LEU A 1 619 ? 7.66 67.938 24.484 1 82.19 619 LEU A C 1
ATOM 4498 O O . LEU A 1 619 ? 8.805 67.938 24.031 1 82.19 619 LEU A O 1
ATOM 4502 N N . ARG A 1 620 ? 7.34 67.938 25.75 1 84.25 620 ARG A N 1
ATOM 4503 C CA . ARG A 1 620 ? 8.406 67.75 26.734 1 84.25 620 ARG A CA 1
ATOM 4504 C C . ARG A 1 620 ? 9.195 66.5 26.484 1 84.25 620 ARG A C 1
ATOM 4506 O O . ARG A 1 620 ? 10.422 66.5 26.516 1 84.25 620 ARG A O 1
ATOM 4513 N N . ASP A 1 621 ? 8.453 65.438 26.266 1 89.5 621 ASP A N 1
ATOM 4514 C CA . ASP A 1 621 ? 9.094 64.188 26.031 1 89.5 621 ASP A CA 1
ATOM 4515 C C . ASP A 1 621 ? 9.938 64.188 24.766 1 89.5 621 ASP A C 1
ATOM 4517 O O . ASP A 1 621 ? 11.031 63.625 24.734 1 89.5 621 ASP A O 1
ATOM 4521 N N . ILE A 1 622 ? 9.547 64.75 23.641 1 86.62 622 ILE A N 1
ATOM 4522 C CA . ILE A 1 622 ? 10.266 64.812 22.375 1 86.62 622 ILE A CA 1
ATOM 4523 C C . ILE A 1 622 ? 11.531 65.625 22.562 1 86.62 622 ILE A C 1
ATOM 4525 O O . ILE A 1 622 ? 12.602 65.25 22.078 1 86.62 622 ILE A O 1
ATOM 4529 N N . CYS A 1 623 ? 11.43 66.688 23.328 1 81.88 623 CYS A N 1
ATOM 4530 C CA . CYS A 1 623 ? 12.562 67.562 23.562 1 81.88 623 CYS A CA 1
ATOM 4531 C C . CYS A 1 623 ? 13.633 66.875 24.391 1 81.88 623 CYS A C 1
ATOM 4533 O O . CYS A 1 623 ? 14.828 67.062 24.156 1 81.88 623 CYS A O 1
ATOM 4535 N N . THR A 1 624 ? 13.133 66.188 25.328 1 85.31 624 THR A N 1
ATOM 4536 C CA . THR A 1 624 ? 14.062 65.5 26.219 1 85.31 624 THR A CA 1
ATOM 4537 C C . THR A 1 624 ? 14.742 64.312 25.5 1 85.31 624 THR A C 1
ATOM 4539 O O . THR A 1 624 ? 15.938 64.125 25.672 1 85.31 624 THR A O 1
ATOM 4542 N N . ALA A 1 625 ? 14.016 63.625 24.688 1 87 625 ALA A N 1
ATOM 4543 C CA . ALA A 1 625 ? 14.531 62.406 24.078 1 87 625 ALA A CA 1
ATOM 4544 C C . ALA A 1 625 ? 15.336 62.719 22.812 1 87 625 ALA A C 1
ATOM 4546 O O . ALA A 1 625 ? 16.344 62.062 22.531 1 87 625 ALA A O 1
ATOM 4547 N N . ASP A 1 626 ? 14.852 63.719 21.969 1 86.12 626 ASP A N 1
ATOM 4548 C CA . ASP A 1 626 ? 15.5 64.062 20.703 1 86.12 626 ASP A CA 1
ATOM 4549 C C . ASP A 1 626 ? 15.445 65.562 20.438 1 86.12 626 ASP A C 1
ATOM 4551 O O . ASP A 1 626 ? 14.531 66 19.766 1 86.12 626 ASP A O 1
ATOM 4555 N N . PRO A 1 627 ? 16.453 66.25 20.797 1 77.5 627 PRO A N 1
ATOM 4556 C CA . PRO A 1 627 ? 16.469 67.688 20.641 1 77.5 627 PRO A CA 1
ATOM 4557 C C . PRO A 1 627 ? 16.422 68.125 19.188 1 77.5 627 PRO A C 1
ATOM 4559 O O . PRO A 1 627 ? 15.898 69.188 18.891 1 77.5 627 PRO A O 1
ATOM 4562 N N . ASP A 1 628 ? 16.984 67.312 18.328 1 76.44 628 ASP A N 1
ATOM 4563 C CA . ASP A 1 628 ? 16.984 67.688 16.922 1 76.44 628 ASP A CA 1
ATOM 4564 C C . ASP A 1 628 ? 15.57 67.75 16.344 1 76.44 628 ASP A C 1
ATOM 4566 O O . ASP A 1 628 ? 15.242 68.625 15.555 1 76.44 628 ASP A O 1
ATOM 4570 N N . LYS A 1 629 ? 14.734 66.875 16.812 1 78.44 629 LYS A N 1
ATOM 4571 C CA . LYS A 1 629 ? 13.352 66.812 16.344 1 78.44 629 LYS A CA 1
ATOM 4572 C C . LYS A 1 629 ? 12.523 67.938 17.016 1 78.44 629 LYS A C 1
ATOM 4574 O O . LYS A 1 629 ? 11.531 68.375 16.469 1 78.44 629 LYS A O 1
ATOM 4579 N N . ALA A 1 630 ? 12.953 68.312 18.188 1 75.81 630 ALA A N 1
ATOM 4580 C CA . ALA A 1 630 ? 12.258 69.312 18.984 1 75.81 630 ALA A CA 1
ATOM 4581 C C . ALA A 1 630 ? 12.344 70.688 18.312 1 75.81 630 ALA A C 1
ATOM 4583 O O . ALA A 1 630 ? 11.422 71.5 18.406 1 75.81 630 ALA A O 1
ATOM 4584 N N . VAL A 1 631 ? 13.438 70.812 17.641 1 69.19 631 VAL A N 1
ATOM 4585 C CA . VAL A 1 631 ? 13.648 72.125 17 1 69.19 631 VAL A CA 1
ATOM 4586 C C . VAL A 1 631 ? 12.531 72.375 16 1 69.19 631 VAL A C 1
ATOM 4588 O O . VAL A 1 631 ? 12.039 73.5 15.898 1 69.19 631 VAL A O 1
ATOM 4591 N N . ASP A 1 632 ? 12.117 71.375 15.32 1 66.56 632 ASP A N 1
ATOM 4592 C CA . ASP A 1 632 ? 11.055 71.5 14.328 1 66.56 632 ASP A CA 1
ATOM 4593 C C . ASP A 1 632 ? 9.727 71.875 14.984 1 66.56 632 ASP A C 1
ATOM 4595 O O . ASP A 1 632 ? 8.906 72.562 14.398 1 66.56 632 ASP A O 1
ATOM 4599 N N . LEU A 1 633 ? 9.586 71.5 16.25 1 70.5 633 LEU A N 1
ATOM 4600 C CA . LEU A 1 633 ? 8.312 71.625 16.938 1 70.5 633 LEU A CA 1
ATOM 4601 C C . LEU A 1 633 ? 8.32 72.875 17.797 1 70.5 633 LEU A C 1
ATOM 4603 O O . LEU A 1 633 ? 7.285 73.562 17.984 1 70.5 633 LEU A O 1
ATOM 4607 N N . VAL A 1 634 ? 9.516 73.188 18.359 1 62.91 634 VAL A N 1
ATOM 4608 C CA . VAL A 1 634 ? 9.68 74.312 19.266 1 62.91 634 VAL A CA 1
ATOM 4609 C C . VAL A 1 634 ? 9.422 75.625 18.5 1 62.91 634 VAL A C 1
ATOM 4611 O O . VAL A 1 634 ? 8.828 76.562 19.031 1 62.91 634 VAL A O 1
ATOM 4614 N N . GLY A 1 635 ? 9.836 75.562 17.188 1 57.16 635 GLY A N 1
ATOM 4615 C CA . GLY A 1 635 ? 9.578 76.75 16.406 1 57.16 635 GLY A CA 1
ATOM 4616 C C . GLY A 1 635 ? 8.109 77.125 16.359 1 57.16 635 GLY A C 1
ATOM 4617 O O . GLY A 1 635 ? 7.754 78.312 16.547 1 57.16 635 GLY A O 1
ATOM 4618 N N . LEU A 1 636 ? 7.301 76.125 16.344 1 55.88 636 LEU A N 1
ATOM 4619 C CA . LEU A 1 636 ? 5.863 76.312 16.281 1 55.88 636 LEU A CA 1
ATOM 4620 C C . LEU A 1 636 ? 5.344 76.875 17.625 1 55.88 636 LEU A C 1
ATOM 4622 O O . LEU A 1 636 ? 4.531 77.75 17.672 1 55.88 636 LEU A O 1
ATOM 4626 N N . VAL A 1 637 ? 5.855 76.312 18.734 1 58.44 637 VAL A N 1
ATOM 4627 C CA . VAL A 1 637 ? 5.418 76.625 20.078 1 58.44 637 VAL A CA 1
ATOM 4628 C C . VAL A 1 637 ? 5.961 78.062 20.422 1 58.44 637 VAL A C 1
ATOM 4630 O O . VAL A 1 637 ? 5.246 78.875 21 1 58.44 637 VAL A O 1
ATOM 4633 N N . GLN A 1 638 ? 7.266 78.188 20.047 1 58.75 638 GLN A N 1
ATOM 4634 C CA . GLN A 1 638 ? 7.895 79.5 20.312 1 58.75 638 GLN A CA 1
ATOM 4635 C C . GLN A 1 638 ? 7.16 80.625 19.578 1 58.75 638 GLN A C 1
ATOM 4637 O O . GLN A 1 638 ? 6.906 81.688 20.172 1 58.75 638 GLN A O 1
ATOM 4642 N N . VAL A 1 639 ? 6.734 80.312 18.406 1 55.44 639 VAL A N 1
ATOM 4643 C CA . VAL A 1 639 ? 6.062 81.312 17.609 1 55.44 639 VAL A CA 1
ATOM 4644 C C . VAL A 1 639 ? 4.672 81.562 18.188 1 55.44 639 VAL A C 1
ATOM 4646 O O . VAL A 1 639 ? 4.219 82.75 18.219 1 55.44 639 VAL A O 1
ATOM 4649 N N . ARG A 1 640 ? 4.082 80.562 18.797 1 57.62 640 ARG A N 1
ATOM 4650 C CA . ARG A 1 640 ? 2.762 80.75 19.406 1 57.62 640 ARG A CA 1
ATOM 4651 C C . ARG A 1 640 ? 2.846 81.5 20.719 1 57.62 640 ARG A C 1
ATOM 4653 O O . ARG A 1 640 ? 1.999 82.312 21.016 1 57.62 640 ARG A O 1
ATOM 4660 N N . LEU A 1 641 ? 3.844 81.188 21.5 1 59.59 641 LEU A N 1
ATOM 4661 C CA . LEU A 1 641 ? 4.047 81.875 22.781 1 59.59 641 LEU A CA 1
ATOM 4662 C C . LEU A 1 641 ? 4.371 83.312 22.578 1 59.59 641 LEU A C 1
ATOM 4664 O O . LEU A 1 641 ? 3.969 84.188 23.375 1 59.59 641 LEU A O 1
ATOM 4668 N N . LEU A 1 642 ? 5.012 83.562 21.469 1 61.03 642 LEU A N 1
ATOM 4669 C CA . LEU A 1 642 ? 5.332 84.938 21.125 1 61.03 642 LEU A CA 1
ATOM 4670 C C . LEU A 1 642 ? 4.062 85.688 20.828 1 61.03 642 LEU A C 1
ATOM 4672 O O . LEU A 1 642 ? 4.039 86.938 21 1 61.03 642 LEU A O 1
ATOM 4676 N N . GLY A 1 643 ? 3.023 84.938 20.531 1 58.72 643 GLY A N 1
ATOM 4677 C CA . GLY A 1 643 ? 1.729 85.562 20.359 1 58.72 643 GLY A CA 1
ATOM 4678 C C . GLY A 1 643 ? 1.128 86.062 21.656 1 58.72 643 GLY A C 1
ATOM 4679 O O . GLY A 1 643 ? 0.377 87.062 21.672 1 58.72 643 GLY A O 1
ATOM 4680 N N . GLY A 1 644 ? 1.397 85.438 22.781 1 61.75 644 GLY A N 1
ATOM 4681 C CA . GLY A 1 644 ? 0.971 85.875 24.109 1 61.75 644 GLY A CA 1
ATOM 4682 C C . GLY A 1 644 ? 1.618 87.188 24.562 1 61.75 644 GLY A C 1
ATOM 4683 O O . GLY A 1 644 ? 1.182 87.75 25.531 1 61.75 644 GLY A O 1
ATOM 4684 N N . GLY A 1 645 ? 2.734 87.5 24.031 1 63.12 645 GLY A N 1
ATOM 4685 C CA . GLY A 1 645 ? 3.361 88.812 24.281 1 63.12 645 GLY A CA 1
ATOM 4686 C C . GLY A 1 645 ? 2.479 89.938 23.891 1 63.12 645 GLY A C 1
ATOM 4687 O O . GLY A 1 645 ? 2.74 91.125 24.281 1 63.12 645 GLY A O 1
ATOM 4688 N N . GLY A 1 646 ? 1.435 89.625 23.172 1 61.44 646 GLY A N 1
ATOM 4689 C CA . GLY A 1 646 ? 0.485 90.625 22.797 1 61.44 646 GLY A CA 1
ATOM 4690 C C . GLY A 1 646 ? -0.284 91.188 23.969 1 61.44 646 GLY A C 1
ATOM 4691 O O . GLY A 1 646 ? -0.626 92.375 23.984 1 61.44 646 GLY A O 1
ATOM 4692 N N . LEU A 1 647 ? -0.479 90.438 24.984 1 61.66 647 LEU A N 1
ATOM 4693 C CA . LEU A 1 647 ? -1.226 90.812 26.172 1 61.66 647 LEU A CA 1
ATOM 4694 C C . LEU A 1 647 ? -0.399 91.812 27.016 1 61.66 647 LEU A C 1
ATOM 4696 O O . LEU A 1 647 ? -0.942 92.688 27.625 1 61.66 647 LEU A O 1
ATOM 4700 N N . ASP A 1 648 ? 0.891 91.688 27.078 1 62.59 648 ASP A N 1
ATOM 4701 C CA . ASP A 1 648 ? 1.763 92.5 27.906 1 62.59 648 ASP A CA 1
ATOM 4702 C C . ASP A 1 648 ? 2.527 93.5 27.047 1 62.59 648 ASP A C 1
ATOM 4704 O O . ASP A 1 648 ? 3.467 94.125 27.531 1 62.59 648 ASP A O 1
ATOM 4708 N N . ALA A 1 649 ? 2.197 93.625 25.828 1 69.88 649 ALA A N 1
ATOM 4709 C CA . ALA A 1 649 ? 2.938 94.438 24.891 1 69.88 649 ALA A CA 1
ATOM 4710 C C . ALA A 1 649 ? 2.846 95.875 25.281 1 69.88 649 ALA A C 1
ATOM 4712 O O . ALA A 1 649 ? 3.797 96.688 25.094 1 69.88 649 ALA A O 1
ATOM 4713 N N . ALA A 1 650 ? 1.748 96.25 25.891 1 68.62 650 ALA A N 1
ATOM 4714 C CA . ALA A 1 650 ? 1.544 97.625 26.328 1 68.62 650 ALA A CA 1
ATOM 4715 C C . ALA A 1 650 ? 2.438 98 27.516 1 68.62 650 ALA A C 1
ATOM 4717 O O . ALA A 1 650 ? 2.92 99.125 27.625 1 68.62 650 ALA A O 1
ATOM 4718 N N . VAL A 1 651 ? 2.719 97.062 28.391 1 72.44 651 VAL A N 1
ATOM 4719 C CA . VAL A 1 651 ? 3.463 97.312 29.609 1 72.44 651 VAL A CA 1
ATOM 4720 C C . VAL A 1 651 ? 4.957 97.125 29.359 1 72.44 651 VAL A C 1
ATOM 4722 O O . VAL A 1 651 ? 5.785 97.875 29.938 1 72.44 651 VAL A O 1
ATOM 4725 N N . GLN A 1 652 ? 5.309 96.25 28.484 1 73.94 652 GLN A N 1
ATOM 4726 C CA . GLN A 1 652 ? 6.711 96 28.188 1 73.94 652 GLN A CA 1
ATOM 4727 C C . GLN A 1 652 ? 6.977 96.188 26.688 1 73.94 652 GLN A C 1
ATOM 4729 O O . GLN A 1 652 ? 7.188 95.188 25.984 1 73.94 652 GLN A O 1
ATOM 4734 N N . PRO A 1 653 ? 7.066 97.312 26.219 1 73.62 653 PRO A N 1
ATOM 4735 C CA . PRO A 1 653 ? 7.16 97.625 24.781 1 73.62 653 PRO A CA 1
ATOM 4736 C C . PRO A 1 653 ? 8.461 97.062 24.172 1 73.62 653 PRO A C 1
ATOM 4738 O O . PRO A 1 653 ? 8.453 96.625 23.031 1 73.62 653 PRO A O 1
ATOM 4741 N N . ASP A 1 654 ? 9.5 97.125 24.906 1 74.25 654 ASP A N 1
ATOM 4742 C CA . ASP A 1 654 ? 10.781 96.688 24.375 1 74.25 654 ASP A CA 1
ATOM 4743 C C . ASP A 1 654 ? 10.797 95.188 24.125 1 74.25 654 ASP A C 1
ATOM 4745 O O . ASP A 1 654 ? 11.273 94.75 23.094 1 74.25 654 ASP A O 1
ATOM 4749 N N . ALA A 1 655 ? 10.32 94.562 25.125 1 73.44 655 ALA A N 1
ATOM 4750 C CA . ALA A 1 655 ? 10.258 93.062 24.984 1 73.44 655 ALA A CA 1
ATOM 4751 C C . ALA A 1 655 ? 9.273 92.688 23.891 1 73.44 655 ALA A C 1
ATOM 4753 O O . ALA A 1 655 ? 9.523 91.75 23.141 1 73.44 655 ALA A O 1
ATOM 4754 N N . ALA A 1 656 ? 8.211 93.438 23.797 1 72.88 656 ALA A N 1
ATOM 4755 C CA . ALA A 1 656 ? 7.199 93.125 22.781 1 72.88 656 ALA A CA 1
ATOM 4756 C C . ALA A 1 656 ? 7.75 93.375 21.375 1 72.88 656 ALA A C 1
ATOM 4758 O O . ALA A 1 656 ? 7.473 92.625 20.453 1 72.88 656 ALA A O 1
ATOM 4759 N N . GLU A 1 657 ? 8.57 94.438 21.281 1 72.12 657 GLU A N 1
ATOM 4760 C CA . GLU A 1 657 ? 9.219 94.75 20 1 72.12 657 GLU A CA 1
ATOM 4761 C C . GLU A 1 657 ? 10.164 93.625 19.594 1 72.12 657 GLU A C 1
ATOM 4763 O O . GLU A 1 657 ? 10.18 93.188 18.438 1 72.12 657 GLU A O 1
ATOM 4768 N N . ALA A 1 658 ? 10.859 93.125 20.531 1 74.69 658 ALA A N 1
ATOM 4769 C CA . ALA A 1 658 ? 11.766 92 20.266 1 74.69 658 ALA A CA 1
ATOM 4770 C C . ALA A 1 658 ? 11 90.75 19.875 1 74.69 658 ALA A C 1
ATOM 4772 O O . ALA A 1 658 ? 11.422 90 19 1 74.69 658 ALA A O 1
ATOM 4773 N N . ILE A 1 659 ? 9.844 90.562 20.469 1 72.31 659 ILE A N 1
ATOM 4774 C CA . ILE A 1 659 ? 8.984 89.375 20.172 1 72.31 659 ILE A CA 1
ATOM 4775 C C . ILE A 1 659 ? 8.398 89.562 18.781 1 72.31 659 ILE A C 1
ATOM 4777 O O . ILE A 1 659 ? 8.359 88.562 18 1 72.31 659 ILE A O 1
ATOM 4781 N N . ILE A 1 660 ? 7.973 90.75 18.547 1 70.94 660 ILE A N 1
ATOM 4782 C CA . ILE A 1 660 ? 7.391 91.062 17.234 1 70.94 660 ILE A CA 1
ATOM 4783 C C . ILE A 1 660 ? 8.461 90.875 16.156 1 70.94 660 ILE A C 1
ATOM 4785 O O . ILE A 1 660 ? 8.195 90.312 15.094 1 70.94 660 ILE A O 1
ATOM 4789 N N . ASP A 1 661 ? 9.656 91.25 16.469 1 70 661 ASP A N 1
ATOM 4790 C CA . ASP A 1 661 ? 10.766 91 15.547 1 70 661 ASP A CA 1
ATOM 4791 C C . ASP A 1 661 ? 11.039 89.562 15.344 1 70 661 ASP A C 1
ATOM 4793 O O . ASP A 1 661 ? 11.273 89.125 14.219 1 70 661 ASP A O 1
ATOM 4797 N N . ALA A 1 662 ? 10.992 88.812 16.359 1 72.69 662 ALA A N 1
ATOM 4798 C CA . ALA A 1 662 ? 11.18 87.375 16.297 1 72.69 662 ALA A CA 1
ATOM 4799 C C . ALA A 1 662 ? 10.062 86.688 15.516 1 72.69 662 ALA A C 1
ATOM 4801 O O . ALA A 1 662 ? 10.297 85.75 14.758 1 72.69 662 ALA A O 1
ATOM 4802 N N . LEU A 1 663 ? 8.844 87.188 15.719 1 69.19 663 LEU A N 1
ATOM 4803 C CA . LEU A 1 663 ? 7.695 86.688 15 1 69.19 663 LEU A CA 1
ATOM 4804 C C . LEU A 1 663 ? 7.805 86.938 13.508 1 69.19 663 LEU A C 1
ATOM 4806 O O . LEU A 1 663 ? 7.492 86.125 12.68 1 69.19 663 LEU A O 1
ATOM 4810 N N . TRP A 1 664 ? 8.359 88.125 13.227 1 67.25 664 TRP A N 1
ATOM 4811 C CA . TRP A 1 664 ? 8.562 88.438 11.828 1 67.25 664 TRP A CA 1
ATOM 4812 C C . TRP A 1 664 ? 9.68 87.625 11.219 1 67.25 664 TRP A C 1
ATOM 4814 O O . TRP A 1 664 ? 9.609 87.25 10.047 1 67.25 664 TRP A O 1
ATOM 4824 N N . LEU A 1 665 ? 10.594 87.25 12.016 1 67.69 665 LEU A N 1
ATOM 4825 C CA . LEU A 1 665 ? 11.625 86.312 11.57 1 67.69 665 LEU A CA 1
ATOM 4826 C C . LEU A 1 665 ? 11.039 84.875 11.367 1 67.69 665 LEU A C 1
ATOM 4828 O O . LEU A 1 665 ? 11.406 84.188 10.422 1 67.69 665 LEU A O 1
ATOM 4832 N N . ALA A 1 666 ? 10.156 84.562 12.219 1 66.69 666 ALA A N 1
ATOM 4833 C CA . ALA A 1 666 ? 9.508 83.25 12.156 1 66.69 666 ALA A CA 1
ATOM 4834 C C . ALA A 1 666 ? 8.617 83.125 10.922 1 66.69 666 ALA A C 1
ATOM 4836 O O . ALA A 1 666 ? 8.367 82 10.43 1 66.69 666 ALA A O 1
ATOM 4837 N N . VAL A 1 667 ? 8.117 84.25 10.453 1 62.22 667 VAL A N 1
ATOM 4838 C CA . VAL A 1 667 ? 7.309 84.312 9.242 1 62.22 667 VAL A CA 1
ATOM 4839 C C . VAL A 1 667 ? 8.156 83.875 8.047 1 62.22 667 VAL A C 1
ATOM 4841 O O . VAL A 1 667 ? 7.633 83.375 7.059 1 62.22 667 VAL A O 1
ATOM 4844 N N . ALA A 1 668 ? 9.453 83.938 8.148 1 59.78 668 ALA A N 1
ATOM 4845 C CA . ALA A 1 668 ? 10.383 83.5 7.086 1 59.78 668 ALA A CA 1
ATOM 4846 C C . ALA A 1 668 ? 10.906 82.125 7.305 1 59.78 668 ALA A C 1
ATOM 4848 O O . ALA A 1 668 ? 11.781 81.625 6.574 1 59.78 668 ALA A O 1
ATOM 4849 N N . HIS A 1 669 ? 10.375 81.5 8.219 1 59.5 669 HIS A N 1
ATOM 4850 C CA . HIS A 1 669 ? 10.836 80.125 8.531 1 59.5 669 HIS A CA 1
ATOM 4851 C C . HIS A 1 669 ? 10.547 79.188 7.387 1 59.5 669 HIS A C 1
ATOM 4853 O O . HIS A 1 669 ? 9.609 79.375 6.617 1 59.5 669 HIS A O 1
ATOM 4859 N N . GLU A 1 670 ? 11.32 78.188 7.293 1 63.88 670 GLU A N 1
ATOM 4860 C CA . GLU A 1 670 ? 11.219 77.188 6.219 1 63.88 670 GLU A CA 1
ATOM 4861 C C . GLU A 1 670 ? 9.945 76.375 6.359 1 63.88 670 GLU A C 1
ATOM 4863 O O . GLU A 1 670 ? 9.305 76.062 5.359 1 63.88 670 GLU A O 1
ATOM 4868 N N . ALA A 1 671 ? 9.562 76.188 7.453 1 54.88 671 ALA A N 1
ATOM 4869 C CA . ALA A 1 671 ? 8.414 75.312 7.703 1 54.88 671 ALA A CA 1
ATOM 4870 C C . ALA A 1 671 ? 7.105 76.062 7.637 1 54.88 671 ALA A C 1
ATOM 4872 O O . ALA A 1 671 ? 6.957 77.125 8.305 1 54.88 671 ALA A O 1
ATOM 4873 N N . PRO A 1 672 ? 6.23 75.688 6.754 1 59.12 672 PRO A N 1
ATOM 4874 C CA . PRO A 1 672 ? 4.98 76.438 6.574 1 59.12 672 PRO A CA 1
ATOM 4875 C C . PRO A 1 672 ? 4.16 76.562 7.859 1 59.12 672 PRO A C 1
ATOM 4877 O O . PRO A 1 672 ? 3.504 77.562 8.102 1 59.12 672 PRO A O 1
ATOM 4880 N N . GLN A 1 673 ? 4.238 75.625 8.719 1 59.84 673 GLN A N 1
ATOM 4881 C CA . GLN A 1 673 ? 3.463 75.625 9.953 1 59.84 673 GLN A CA 1
ATOM 4882 C C . GLN A 1 673 ? 3.957 76.688 10.914 1 59.84 673 GLN A C 1
ATOM 4884 O O . GLN A 1 673 ? 3.156 77.312 11.578 1 59.84 673 GLN A O 1
ATOM 4889 N N . VAL A 1 674 ? 5.152 76.875 10.906 1 62.38 674 VAL A N 1
ATOM 4890 C CA . VAL A 1 674 ? 5.754 77.938 11.734 1 62.38 674 VAL A CA 1
ATOM 4891 C C . VAL A 1 674 ? 5.348 79.312 11.219 1 62.38 674 VAL A C 1
ATOM 4893 O O . VAL A 1 674 ? 4.996 80.188 12 1 62.38 674 VAL A O 1
ATOM 4896 N N . ARG A 1 675 ? 5.352 79.375 9.938 1 58.72 675 ARG A N 1
ATOM 4897 C CA . ARG A 1 675 ? 4.961 80.625 9.328 1 58.72 675 ARG A CA 1
ATOM 4898 C C . ARG A 1 675 ? 3.518 81 9.672 1 58.72 675 ARG A C 1
ATOM 4900 O O . ARG A 1 675 ? 3.217 82.125 10.047 1 58.72 675 ARG A O 1
ATOM 4907 N N . CYS A 1 676 ? 2.721 79.938 9.602 1 57.97 676 CYS A N 1
ATOM 4908 C CA . CYS A 1 676 ? 1.309 80.125 9.906 1 57.97 676 CYS A CA 1
ATOM 4909 C C . CYS A 1 676 ? 1.118 80.562 11.367 1 57.97 676 CYS A C 1
ATOM 4911 O O . CYS A 1 676 ? 0.355 81.438 11.664 1 57.97 676 CYS A O 1
ATOM 4913 N N . GLN A 1 677 ? 1.825 79.938 12.195 1 63.34 677 GLN A N 1
ATOM 4914 C CA . GLN A 1 677 ? 1.726 80.25 13.617 1 63.34 677 GLN A CA 1
ATOM 4915 C C . GLN A 1 677 ? 2.301 81.625 13.922 1 63.34 677 GLN A C 1
ATOM 4917 O O . GLN A 1 677 ? 1.78 82.375 14.766 1 63.34 677 GLN A O 1
ATOM 4922 N N . ALA A 1 678 ? 3.281 82 13.242 1 66.44 678 ALA A N 1
ATOM 4923 C CA . ALA A 1 678 ? 3.867 83.375 13.406 1 66.44 678 ALA A CA 1
ATOM 4924 C C . ALA A 1 678 ? 2.857 84.438 13.055 1 66.44 678 ALA A C 1
ATOM 4926 O O . ALA A 1 678 ? 2.715 85.438 13.789 1 66.44 678 ALA A O 1
ATOM 4927 N N . TYR A 1 679 ? 2.141 84.125 12.086 1 61.88 679 TYR A N 1
ATOM 4928 C CA . TYR A 1 679 ? 1.127 85.062 11.688 1 61.88 679 TYR A CA 1
ATOM 4929 C C . TYR A 1 679 ? -0.005 85.125 12.711 1 61.88 679 TYR A C 1
ATOM 4931 O O . TYR A 1 679 ? -0.494 86.188 13.047 1 61.88 679 TYR A O 1
ATOM 4939 N N . ALA A 1 680 ? -0.343 84 13.156 1 61.22 680 ALA A N 1
ATOM 4940 C CA . ALA A 1 680 ? -1.39 83.938 14.172 1 61.22 680 ALA A CA 1
ATOM 4941 C C . ALA A 1 680 ? -0.956 84.625 15.445 1 61.22 680 ALA A C 1
ATOM 4943 O O . ALA A 1 680 ? -1.749 85.312 16.062 1 61.22 680 ALA A O 1
ATOM 4944 N N . SER A 1 681 ? 0.243 84.5 15.789 1 68.88 681 SER A N 1
ATOM 4945 C CA . SER A 1 681 ? 0.774 85.188 16.969 1 68.88 681 SER A CA 1
ATOM 4946 C C . SER A 1 681 ? 0.868 86.688 16.75 1 68.88 681 SER A C 1
ATOM 4948 O O . SER A 1 681 ? 0.593 87.5 17.672 1 68.88 681 SER A O 1
ATOM 4950 N N . LEU A 1 682 ? 1.196 87.062 15.602 1 65.31 682 LEU A N 1
ATOM 4951 C CA . LEU A 1 682 ? 1.26 88.5 15.266 1 65.31 682 LEU A CA 1
ATOM 4952 C C . LEU A 1 682 ? -0.128 89.125 15.305 1 65.31 682 LEU A C 1
ATOM 4954 O O . LEU A 1 682 ? -0.282 90.25 15.742 1 65.31 682 LEU A O 1
ATOM 4958 N N . ALA A 1 683 ? -1.118 88.188 15.016 1 60.03 683 ALA A N 1
ATOM 4959 C CA . ALA A 1 683 ? -2.5 88.688 14.984 1 60.03 683 ALA A CA 1
ATOM 4960 C C . ALA A 1 683 ? -3.029 88.875 16.406 1 60.03 683 ALA A C 1
ATOM 4962 O O . ALA A 1 683 ? -4.016 89.625 16.594 1 60.03 683 ALA A O 1
ATOM 4963 N N . ALA A 1 684 ? -2.375 88.312 17.344 1 63.06 684 ALA A N 1
ATOM 4964 C CA . ALA A 1 684 ? -2.795 88.5 18.734 1 63.06 684 ALA A CA 1
ATOM 4965 C C . ALA A 1 684 ? -2.416 89.875 19.266 1 63.06 684 ALA A C 1
ATOM 4967 O O . ALA A 1 684 ? -2.955 90.312 20.297 1 63.06 684 ALA A O 1
ATOM 4968 N N . TYR A 1 685 ? -1.533 90.625 18.672 1 62.41 685 TYR A N 1
ATOM 4969 C CA . TYR A 1 685 ? -1.177 91.938 19.047 1 62.41 685 TYR A CA 1
ATOM 4970 C C . TYR A 1 685 ? -2.127 92.938 18.406 1 62.41 685 TYR A C 1
ATOM 4972 O O . TYR A 1 685 ? -2.316 92.938 17.188 1 62.41 685 TYR A O 1
ATOM 4980 N N . THR A 1 686 ? -2.826 93.688 19.328 1 59.78 686 THR A N 1
ATOM 4981 C CA . THR A 1 686 ? -3.793 94.625 18.828 1 59.78 686 THR A CA 1
ATOM 4982 C C . THR A 1 686 ? -3.088 95.812 18.109 1 59.78 686 THR A C 1
ATOM 4984 O O . THR A 1 686 ? -1.925 96.062 18.391 1 59.78 686 THR A O 1
ATOM 4987 N N . PHE A 1 687 ? -3.732 96.375 17.047 1 56.75 687 PHE A N 1
ATOM 4988 C CA . PHE A 1 687 ? -3.197 97.5 16.266 1 56.75 687 PHE A CA 1
ATOM 4989 C C . PHE A 1 687 ? -2.771 98.625 17.156 1 56.75 687 PHE A C 1
ATOM 4991 O O . PHE A 1 687 ? -1.718 99.25 16.953 1 56.75 687 PHE A O 1
ATOM 4998 N N . GLU A 1 688 ? -3.51 98.812 18.125 1 64.12 688 GLU A N 1
ATOM 4999 C CA . GLU A 1 688 ? -3.252 99.875 19.062 1 64.12 688 GLU A CA 1
ATOM 5000 C C . GLU A 1 688 ? -1.958 99.625 19.844 1 64.12 688 GLU A C 1
ATOM 5002 O O . GLU A 1 688 ? -1.172 100.562 20.047 1 64.12 688 GLU A O 1
ATOM 5007 N N . THR A 1 689 ? -1.745 98.438 20.156 1 68.94 689 THR A N 1
ATOM 5008 C CA . THR A 1 689 ? -0.549 98.125 20.922 1 68.94 689 THR A CA 1
ATOM 5009 C C . THR A 1 689 ? 0.694 98.188 20.047 1 68.94 689 THR A C 1
ATOM 5011 O O . THR A 1 689 ? 1.737 98.688 20.469 1 68.94 689 THR A O 1
ATOM 5014 N N . LEU A 1 690 ? 0.508 97.812 18.828 1 64.56 690 LEU A N 1
ATOM 5015 C CA . LEU A 1 690 ? 1.621 97.812 17.891 1 64.56 690 LEU A CA 1
ATOM 5016 C C . LEU A 1 690 ? 1.989 99.25 17.516 1 64.56 690 LEU A C 1
ATOM 5018 O O . LEU A 1 690 ? 3.17 99.562 17.359 1 64.56 690 LEU A O 1
ATOM 5022 N N . GLU A 1 691 ? 0.925 100.062 17.375 1 61.62 691 GLU A N 1
ATOM 5023 C CA . GLU A 1 691 ? 1.126 101.5 17.156 1 61.62 691 GLU A CA 1
ATOM 5024 C C . GLU A 1 691 ? 1.797 102.125 18.359 1 61.62 691 GLU A C 1
ATOM 5026 O O . GLU A 1 691 ? 2.703 102.938 18.219 1 61.62 691 GLU A O 1
ATOM 5031 N N . GLY A 1 692 ? 1.345 101.75 19.406 1 68.5 692 GLY A N 1
ATOM 5032 C CA . GLY A 1 692 ? 1.86 102.375 20.625 1 68.5 692 GLY A CA 1
ATOM 5033 C C . GLY A 1 692 ? 3.32 102 20.875 1 68.5 692 GLY A C 1
ATOM 5034 O O . GLY A 1 692 ? 4.078 102.875 21.375 1 68.5 692 GLY A O 1
ATOM 5035 N N . ILE A 1 693 ? 3.738 100.875 20.484 1 69 693 ILE A N 1
ATOM 5036 C CA . ILE A 1 693 ? 5.121 100.5 20.766 1 69 693 ILE A CA 1
ATOM 5037 C C . ILE A 1 693 ? 5.98 100.75 19.531 1 69 693 ILE A C 1
ATOM 5039 O O . ILE A 1 693 ? 7.168 100.438 19.516 1 69 693 ILE A O 1
ATOM 5043 N N . GLU A 1 694 ? 5.531 101.5 18.516 1 60.38 694 GLU A N 1
ATOM 5044 C CA . GLU A 1 694 ? 6.184 101.938 17.281 1 60.38 694 GLU A CA 1
ATOM 5045 C C . GLU A 1 694 ? 6.754 100.75 16.516 1 60.38 694 GLU A C 1
ATOM 5047 O O . GLU A 1 694 ? 7.824 100.875 15.898 1 60.38 694 GLU A O 1
ATOM 5052 N N . ALA A 1 695 ? 6.266 99.75 16.734 1 58.09 695 ALA A N 1
ATOM 5053 C CA . ALA A 1 695 ? 6.77 98.562 16.094 1 58.09 695 ALA A CA 1
ATOM 5054 C C . ALA A 1 695 ? 5.977 98.25 14.82 1 58.09 695 ALA A C 1
ATOM 5056 O O . ALA A 1 695 ? 6.051 97.125 14.297 1 58.09 695 ALA A O 1
ATOM 5057 N N . LEU A 1 696 ? 5.289 99.25 14.258 1 50.12 696 LEU A N 1
ATOM 5058 C CA . LEU A 1 696 ? 4.52 99.188 13.023 1 50.12 696 LEU A CA 1
ATOM 5059 C C . LEU A 1 696 ? 5.441 99.125 11.805 1 50.12 696 LEU A C 1
ATOM 5061 O O . LEU A 1 696 ? 4.984 99.25 10.672 1 50.12 696 LEU A O 1
ATOM 5065 N N . ARG A 1 697 ? 6.746 99.062 11.883 1 49.09 697 ARG A N 1
ATOM 5066 C CA . ARG A 1 697 ? 7.555 99.188 10.672 1 49.09 697 ARG A CA 1
ATOM 5067 C C . ARG A 1 697 ? 7.008 98.25 9.586 1 49.09 697 ARG A C 1
ATOM 5069 O O . ARG A 1 697 ? 6.129 97.438 9.852 1 49.09 697 ARG A O 1
ATOM 5076 N N . PRO A 1 698 ? 7.836 97.438 8.383 1 44.62 698 PRO A N 1
ATOM 5077 C CA . PRO A 1 698 ? 7.758 97.062 6.969 1 44.62 698 PRO A CA 1
ATOM 5078 C C . PRO A 1 698 ? 6.379 96.562 6.566 1 44.62 698 PRO A C 1
ATOM 5080 O O . PRO A 1 698 ? 6.242 95.875 5.539 1 44.62 698 PRO A O 1
ATOM 5083 N N . LEU A 1 699 ? 5.348 96.875 7.109 1 38.62 699 LEU A N 1
ATOM 5084 C CA . LEU A 1 699 ? 4.168 96.375 6.398 1 38.62 699 LEU A CA 1
ATOM 5085 C C . LEU A 1 699 ? 4.133 96.938 4.973 1 38.62 699 LEU A C 1
ATOM 5087 O O . LEU A 1 699 ? 3.551 96.312 4.082 1 38.62 699 LEU A O 1
ATOM 5091 N N . THR A 1 700 ? 4.754 98.062 4.691 1 37.81 700 THR A N 1
ATOM 5092 C CA . THR A 1 700 ? 4.996 98.625 3.352 1 37.81 700 THR A CA 1
ATOM 5093 C C . THR A 1 700 ? 5.938 97.688 2.578 1 37.81 700 THR A C 1
ATOM 5095 O O . THR A 1 700 ? 5.75 97.438 1.381 1 37.81 700 THR A O 1
ATOM 5098 N N . SER A 1 701 ? 7.027 97.312 3.08 1 39.28 701 SER A N 1
ATOM 5099 C CA . SER A 1 701 ? 8.031 96.5 2.402 1 39.28 701 SER A CA 1
ATOM 5100 C C . SER A 1 701 ? 7.531 95.062 2.188 1 39.28 701 SER A C 1
ATOM 5102 O O . SER A 1 701 ? 8.008 94.375 1.295 1 39.28 701 SER A O 1
ATOM 5104 N N . ALA A 1 702 ? 6.688 94.562 2.857 1 38 702 ALA A N 1
ATOM 5105 C CA . ALA A 1 702 ? 6.176 93.188 2.74 1 38 702 ALA A CA 1
ATOM 5106 C C . ALA A 1 702 ? 5.383 93.062 1.45 1 38 702 ALA A C 1
ATOM 5108 O O . ALA A 1 702 ? 5.332 91.938 0.892 1 38 702 ALA A O 1
ATOM 5109 N N . ALA A 1 703 ? 4.848 94.125 0.791 1 37.34 703 ALA A N 1
ATOM 5110 C CA . ALA A 1 703 ? 4.25 94.062 -0.541 1 37.34 703 ALA A CA 1
ATOM 5111 C C . ALA A 1 703 ? 5.281 93.625 -1.581 1 37.34 703 ALA A C 1
ATOM 5113 O O . ALA A 1 703 ? 4.984 92.812 -2.469 1 37.34 703 ALA A O 1
ATOM 5114 N N . GLU A 1 704 ? 6.473 94.25 -1.551 1 38.06 704 GLU A N 1
ATOM 5115 C CA . GLU A 1 704 ? 7.508 93.875 -2.514 1 38.06 704 GLU A CA 1
ATOM 5116 C C . GLU A 1 704 ? 7.879 92.375 -2.393 1 38.06 704 GLU A C 1
ATOM 5118 O O . GLU A 1 704 ? 8.109 91.688 -3.398 1 38.06 704 GLU A O 1
ATOM 5123 N N . LEU A 1 705 ? 7.965 91.875 -1.2 1 36.12 705 LEU A N 1
ATOM 5124 C CA . LEU A 1 705 ? 8.383 90.5 -1.047 1 36.12 705 LEU A CA 1
ATOM 5125 C C . LEU A 1 705 ? 7.344 89.562 -1.628 1 36.12 705 LEU A C 1
ATOM 5127 O O . LEU A 1 705 ? 7.691 88.562 -2.289 1 36.12 705 LEU A O 1
ATOM 5131 N N . LEU A 1 706 ? 6.031 90 -1.468 1 40 706 LEU A N 1
ATOM 5132 C CA . LEU A 1 706 ? 5.012 89.125 -2.066 1 40 706 LEU A CA 1
ATOM 5133 C C . LEU A 1 706 ? 5.133 89.125 -3.586 1 40 706 LEU A C 1
ATOM 5135 O O . LEU A 1 706 ? 4.875 88.125 -4.23 1 40 706 LEU A O 1
ATOM 5139 N N . GLN A 1 707 ? 5.539 90.312 -4.121 1 38.97 707 GLN A N 1
ATOM 5140 C CA . GLN A 1 707 ? 5.719 90.375 -5.566 1 38.97 707 GLN A CA 1
ATOM 5141 C C . GLN A 1 707 ? 6.84 89.438 -6.031 1 38.97 707 GLN A C 1
ATOM 5143 O O . GLN A 1 707 ? 6.855 89 -7.188 1 38.97 707 GLN A O 1
ATOM 5148 N N . ARG A 1 708 ? 7.789 89.312 -5.176 1 37.16 708 ARG A N 1
ATOM 5149 C CA . ARG A 1 708 ? 8.953 88.562 -5.645 1 37.16 708 ARG A CA 1
ATOM 5150 C C . ARG A 1 708 ? 8.727 87.062 -5.531 1 37.16 708 ARG A C 1
ATOM 5152 O O . ARG A 1 708 ? 9.586 86.312 -5.926 1 37.16 708 ARG A O 1
ATOM 5159 N N . LEU A 1 709 ? 7.707 86.812 -4.793 1 35.34 709 LEU A N 1
ATOM 5160 C CA . LEU A 1 709 ? 7.57 85.312 -4.707 1 35.34 709 LEU A CA 1
ATOM 5161 C C . LEU A 1 709 ? 7.074 84.75 -6.031 1 35.34 709 LEU A C 1
ATOM 5163 O O . LEU A 1 709 ? 6.082 85.25 -6.586 1 35.34 709 LEU A O 1
ATOM 5167 N N . PRO A 1 710 ? 7.91 84.312 -6.891 1 36.25 710 PRO A N 1
ATOM 5168 C CA . PRO A 1 710 ? 7.723 84.062 -8.32 1 36.25 710 PRO A CA 1
ATOM 5169 C C . PRO A 1 710 ? 6.34 83.5 -8.641 1 36.25 710 PRO A C 1
ATOM 5171 O O . PRO A 1 710 ? 5.754 83.812 -9.664 1 36.25 710 PRO A O 1
ATOM 5174 N N . ASP A 1 711 ? 5.941 82.312 -8.039 1 38.06 711 ASP A N 1
ATOM 5175 C CA . ASP A 1 711 ? 4.852 81.375 -8.43 1 38.06 711 ASP A CA 1
ATOM 5176 C C . ASP A 1 711 ? 3.578 81.688 -7.645 1 38.06 711 ASP A C 1
ATOM 5178 O O . ASP A 1 711 ? 2.807 80.812 -7.309 1 38.06 711 ASP A O 1
ATOM 5182 N N . LEU A 1 712 ? 3.438 82.875 -7.094 1 38.62 712 LEU A N 1
ATOM 5183 C CA . LEU A 1 712 ? 2.199 83.25 -6.43 1 38.62 712 LEU A CA 1
ATOM 5184 C C . LEU A 1 712 ? 1.071 83.438 -7.441 1 38.62 712 LEU A C 1
ATOM 5186 O O . LEU A 1 712 ? 1.221 84.125 -8.43 1 38.62 712 LEU A O 1
ATOM 5190 N N . PRO A 1 713 ? 0.158 82.438 -7.406 1 37.75 713 PRO A N 1
ATOM 5191 C CA . PRO A 1 713 ? -0.877 82.625 -8.43 1 37.75 713 PRO A CA 1
ATOM 5192 C C . PRO A 1 713 ? -1.486 84 -8.422 1 37.75 713 PRO A C 1
ATOM 5194 O O . PRO A 1 713 ? -1.462 84.688 -7.398 1 37.75 713 PRO A O 1
ATOM 5197 N N . ALA A 1 714 ? -1.837 84.562 -9.516 1 39.66 714 ALA A N 1
ATOM 5198 C CA . ALA A 1 714 ? -2.307 85.938 -9.828 1 39.66 714 ALA A CA 1
ATOM 5199 C C . ALA A 1 714 ? -3.461 86.312 -8.906 1 39.66 714 ALA A C 1
ATOM 520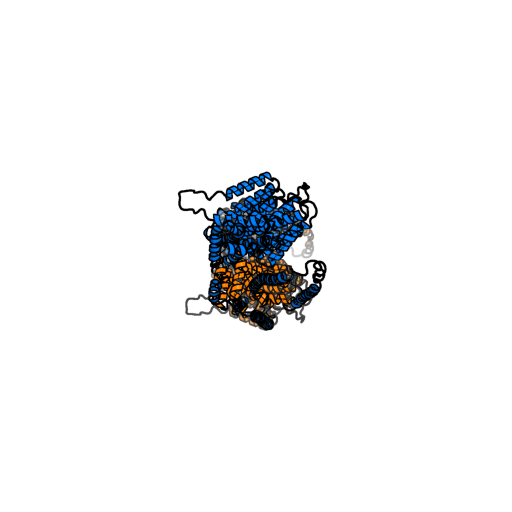1 O O . ALA A 1 714 ? -3.568 87.5 -8.508 1 39.66 714 ALA A O 1
ATOM 5202 N N . VAL A 1 715 ? -4.316 85.375 -8.539 1 39.5 715 VAL A N 1
ATOM 5203 C CA . VAL A 1 715 ? -5.535 85.562 -7.762 1 39.5 715 VAL A CA 1
ATOM 5204 C C . VAL A 1 715 ? -5.176 86.062 -6.352 1 39.5 715 VAL A C 1
ATOM 5206 O O . VAL A 1 715 ? -5.863 86.875 -5.777 1 39.5 715 VAL A O 1
ATOM 5209 N N . ALA A 1 716 ? -4.137 85.5 -5.871 1 38.66 716 ALA A N 1
ATOM 5210 C CA . ALA A 1 716 ? -3.658 85.875 -4.551 1 38.66 716 ALA A CA 1
ATOM 5211 C C . ALA A 1 716 ? -3.217 87.312 -4.547 1 38.66 716 ALA A C 1
ATOM 5213 O O . ALA A 1 716 ? -3.432 88.062 -3.568 1 38.66 716 ALA A O 1
ATOM 5214 N N . VAL A 1 717 ? -2.699 87.688 -5.672 1 42.09 717 VAL A N 1
ATOM 5215 C CA . VAL A 1 717 ? -2.25 89.062 -5.855 1 42.09 717 VAL A CA 1
ATOM 5216 C C . VAL A 1 717 ? -3.449 90 -5.809 1 42.09 717 VAL A C 1
ATOM 5218 O O . VAL A 1 717 ? -3.385 91.062 -5.191 1 42.09 717 VAL A O 1
ATOM 5221 N N . GLN A 1 718 ? -4.492 89.562 -6.496 1 38.69 718 GLN A N 1
ATOM 5222 C CA . GLN A 1 718 ? -5.676 90.375 -6.727 1 38.69 718 GLN A CA 1
ATOM 5223 C C . GLN A 1 718 ? -6.398 90.688 -5.414 1 38.69 718 GLN A C 1
ATOM 5225 O O . GLN A 1 718 ? -6.93 91.75 -5.23 1 38.69 718 GLN A O 1
ATOM 5230 N N . LEU A 1 719 ? -6.543 89.625 -4.57 1 37.69 719 LEU A N 1
ATOM 5231 C CA . LEU A 1 719 ? -7.199 89.75 -3.275 1 37.69 719 LEU A CA 1
ATOM 5232 C C . LEU A 1 719 ? -6.465 90.812 -2.404 1 37.69 719 LEU A C 1
ATOM 5234 O O . LEU A 1 719 ? -7.012 91.25 -1.413 1 37.69 719 LEU A O 1
ATOM 5238 N N . PHE A 1 720 ? -5.234 90.938 -2.859 1 39.81 720 PHE A N 1
ATOM 5239 C CA . PHE A 1 720 ? -4.426 91.875 -2.084 1 39.81 720 PHE A CA 1
ATOM 5240 C C . PHE A 1 720 ? -4.336 93.25 -2.779 1 39.81 720 PHE A C 1
ATOM 5242 O O . PHE A 1 720 ? -3.539 94.062 -2.389 1 39.81 720 PHE A O 1
ATOM 5249 N N . PHE A 1 721 ? -5.043 93.188 -3.988 1 40.16 721 PHE A N 1
ATOM 5250 C CA . PHE A 1 721 ? -4.934 94.438 -4.75 1 40.16 721 PHE A CA 1
ATOM 5251 C C . PHE A 1 721 ? -5.668 95.562 -4.043 1 40.16 721 PHE A C 1
ATOM 5253 O O . PHE A 1 721 ? -6.852 95.438 -3.721 1 40.16 721 PHE A O 1
ATOM 5260 N N . ALA A 1 722 ? -4.965 96.312 -3.221 1 36.91 722 ALA A N 1
ATOM 5261 C CA . ALA A 1 722 ? -5.496 97.562 -2.729 1 36.91 722 ALA A CA 1
ATOM 5262 C C . ALA A 1 722 ? -5.328 98.688 -3.768 1 36.91 722 ALA A C 1
ATOM 5264 O O . ALA A 1 722 ? -4.234 98.875 -4.301 1 36.91 722 ALA A O 1
ATOM 5265 N N . PRO A 1 723 ? -6.41 98.938 -4.48 1 38.91 723 PRO A N 1
ATOM 5266 C CA . PRO A 1 723 ? -6.258 100.062 -5.449 1 38.91 723 PRO A CA 1
ATOM 5267 C C . PRO A 1 723 ? -5.449 101.188 -4.902 1 38.91 723 PRO A C 1
ATOM 5269 O O . PRO A 1 723 ? -5.402 101.438 -3.688 1 38.91 723 PRO A O 1
ATOM 5272 N N . PRO A 1 724 ? -4.461 101.625 -5.648 1 35.69 724 PRO A N 1
ATOM 5273 C CA . PRO A 1 724 ? -3.664 102.75 -5.207 1 35.69 724 PRO A CA 1
ATOM 5274 C C . PRO A 1 724 ? -4.516 103.875 -4.602 1 35.69 724 PRO A C 1
ATOM 5276 O O . PRO A 1 724 ? -5.68 104.062 -4.977 1 35.69 724 PRO A O 1
ATOM 5279 N N . ALA A 1 725 ? -4.176 104.312 -3.336 1 35.25 725 ALA A N 1
ATOM 5280 C CA . ALA A 1 725 ? -4.855 105.438 -2.686 1 35.25 725 ALA A CA 1
ATOM 5281 C C . ALA A 1 725 ? -5.043 106.625 -3.652 1 35.25 725 ALA A C 1
ATOM 5283 O O . ALA A 1 725 ? -4.172 106.875 -4.473 1 35.25 725 ALA A O 1
ATOM 5284 N N . PRO A 1 726 ? -6.277 106.938 -3.9 1 38.38 726 PRO A N 1
ATOM 5285 C CA . PRO A 1 726 ? -6.48 108.062 -4.824 1 38.38 726 PRO A CA 1
ATOM 5286 C C . PRO A 1 726 ? -5.594 109.25 -4.5 1 38.38 726 PRO A C 1
ATOM 5288 O O . PRO A 1 726 ? -5.172 109.438 -3.355 1 38.38 726 PRO A O 1
ATOM 5291 N N . HIS A 1 727 ? -4.961 109.688 -5.512 1 38.53 727 HIS A N 1
ATOM 5292 C CA . HIS A 1 727 ? -4.16 110.938 -5.352 1 38.53 727 HIS A CA 1
ATOM 5293 C C . HIS A 1 727 ? -4.891 111.938 -4.508 1 38.53 727 HIS A C 1
ATOM 5295 O O . HIS A 1 727 ? -6.113 112.062 -4.586 1 38.53 727 HIS A O 1
ATOM 5301 N N . ALA A 1 728 ? -4.312 112.375 -3.398 1 39.28 728 ALA A N 1
ATOM 5302 C CA . ALA A 1 728 ? -4.727 113.375 -2.449 1 39.28 728 ALA A CA 1
ATOM 5303 C C . ALA A 1 728 ? -5.312 114.562 -3.172 1 39.28 728 ALA A C 1
ATOM 5305 O O . ALA A 1 728 ? -4.578 115.5 -3.568 1 39.28 728 ALA A O 1
ATOM 5306 N N . THR A 1 729 ? -6.141 114.312 -4.289 1 39.84 729 THR A N 1
ATOM 5307 C CA . THR A 1 729 ? -6.59 115.625 -4.781 1 39.84 729 THR A CA 1
ATOM 5308 C C . THR A 1 729 ? -7.469 116.312 -3.748 1 39.84 729 THR A C 1
ATOM 5310 O O . THR A 1 729 ? -8.039 115.625 -2.871 1 39.84 729 THR A O 1
ATOM 5313 N N . SER A 1 730 ? -7.223 117.625 -3.551 1 44.28 730 SER A N 1
ATOM 5314 C CA . SER A 1 730 ? -7.754 118.625 -2.617 1 44.28 730 SER A CA 1
ATOM 5315 C C . SER A 1 730 ? -9.258 118.438 -2.42 1 44.28 730 SER A C 1
ATOM 5317 O O . SER A 1 730 ? -9.789 118.75 -1.354 1 44.28 730 SER A O 1
ATOM 5319 N N . SER A 1 731 ? -10.172 118.25 -3.486 1 44.53 731 SER A N 1
ATOM 5320 C CA . SER A 1 731 ? -11.602 118.5 -3.279 1 44.53 731 SER A CA 1
ATOM 5321 C C . SER A 1 731 ? -12.305 117.188 -2.908 1 44.53 731 SER A C 1
ATOM 5323 O O . SER A 1 731 ? -11.938 116.125 -3.393 1 44.53 731 SER A O 1
ATOM 5325 N N . LYS A 1 732 ? -13.031 117.125 -1.712 1 50.62 732 LYS A N 1
ATOM 5326 C CA . LYS A 1 732 ? -13.773 116.062 -1.062 1 50.62 732 LYS A CA 1
ATOM 5327 C C . LYS A 1 732 ? -14.602 115.25 -2.074 1 50.62 732 LYS A C 1
ATOM 5329 O O . LYS A 1 732 ? -14.703 114 -1.983 1 50.62 732 LYS A O 1
ATOM 5334 N N . ALA A 1 733 ? -15.117 115.938 -2.928 1 53.53 733 ALA A N 1
ATOM 5335 C CA . ALA A 1 733 ? -16.016 115.375 -3.916 1 53.53 733 ALA A CA 1
ATOM 5336 C C . ALA A 1 733 ? -15.289 114.438 -4.828 1 53.53 733 ALA A C 1
ATOM 5338 O O . ALA A 1 733 ? -15.812 113.312 -5.141 1 53.53 733 ALA A O 1
ATOM 5339 N N . ALA A 1 734 ? -14.016 114.812 -5.176 1 52.84 734 ALA A N 1
ATOM 5340 C CA . ALA A 1 734 ? -13.258 114 -6.133 1 52.84 734 ALA A CA 1
ATOM 5341 C C . ALA A 1 734 ? -12.758 112.688 -5.488 1 52.84 734 ALA A C 1
ATOM 5343 O O . ALA A 1 734 ? -12.711 111.625 -6.141 1 52.84 734 ALA A O 1
ATOM 5344 N N . ALA A 1 735 ? -12.508 112.875 -4.133 1 49.31 735 ALA A N 1
ATOM 5345 C CA . ALA A 1 735 ? -12.047 111.688 -3.387 1 49.31 735 ALA A CA 1
ATOM 5346 C C . ALA A 1 735 ? -13.156 110.688 -3.258 1 49.31 735 ALA A C 1
ATOM 5348 O O . ALA A 1 735 ? -12.914 109.438 -3.402 1 49.31 735 ALA A O 1
ATOM 5349 N N . ALA A 1 736 ? -14.398 111.125 -2.99 1 53.09 736 ALA A N 1
ATOM 5350 C CA . ALA A 1 736 ? -15.57 110.25 -2.867 1 53.09 736 ALA A CA 1
ATOM 5351 C C . ALA A 1 736 ? -15.867 109.5 -4.188 1 53.09 736 ALA A C 1
ATOM 5353 O O . ALA A 1 736 ? -16.188 108.312 -4.203 1 53.09 736 ALA A O 1
ATOM 5354 N N . ALA A 1 737 ? -15.828 110.312 -5.301 1 58.62 737 ALA A N 1
ATOM 5355 C CA . ALA A 1 737 ? -16.094 109.75 -6.625 1 58.62 737 ALA A CA 1
ATOM 5356 C C . ALA A 1 737 ? -15.055 108.688 -6.984 1 58.62 737 ALA A C 1
ATOM 5358 O O . ALA A 1 737 ? -15.391 107.688 -7.539 1 58.62 737 ALA A O 1
ATOM 5359 N N . ALA A 1 738 ? -13.758 109 -6.508 1 51.88 738 ALA A N 1
ATOM 5360 C CA . ALA A 1 738 ? -12.688 108.062 -6.809 1 51.88 738 ALA A CA 1
ATOM 5361 C C . ALA A 1 738 ? -12.867 106.75 -6.023 1 51.88 738 ALA A C 1
ATOM 5363 O O . ALA A 1 738 ? -12.617 105.688 -6.551 1 51.88 738 ALA A O 1
ATOM 5364 N N . ALA A 1 739 ? -13.422 106.938 -4.801 1 50.25 739 ALA A N 1
ATOM 5365 C CA . ALA A 1 739 ? -13.711 105.812 -3.969 1 50.25 739 ALA A CA 1
ATOM 5366 C C . ALA A 1 739 ? -14.836 104.938 -4.574 1 50.25 739 ALA A C 1
ATOM 5368 O O . ALA A 1 739 ? -14.766 103.75 -4.578 1 50.25 739 ALA A O 1
ATOM 5369 N N . LYS A 1 740 ? -15.852 105.625 -5 1 56.81 740 LYS A N 1
ATOM 5370 C CA . LYS A 1 740 ? -16.969 104.938 -5.621 1 56.81 740 LYS A CA 1
ATOM 5371 C C . LYS A 1 740 ? -16.516 104.188 -6.883 1 56.81 740 LYS A C 1
ATOM 5373 O O . LYS A 1 740 ? -16.938 103.062 -7.133 1 56.81 740 LYS A O 1
ATOM 5378 N N . HIS A 1 741 ? -15.641 104.875 -7.633 1 59.28 741 HIS A N 1
ATOM 5379 C CA . HIS A 1 741 ? -15.172 104.25 -8.859 1 59.28 741 HIS A CA 1
ATOM 5380 C C . HIS A 1 741 ? -14.305 103 -8.539 1 59.28 741 HIS A C 1
ATOM 5382 O O . HIS A 1 741 ? -14.414 102 -9.211 1 59.28 741 HIS A O 1
ATOM 5388 N N . ALA A 1 742 ? -13.508 103.25 -7.457 1 50.91 742 ALA A N 1
ATOM 5389 C CA . ALA A 1 742 ? -12.68 102.125 -7.047 1 50.91 742 ALA A CA 1
ATOM 5390 C C . ALA A 1 742 ? -13.539 100.938 -6.605 1 50.91 742 ALA A C 1
ATOM 5392 O O . ALA A 1 742 ? -13.258 99.812 -6.965 1 50.91 742 ALA A O 1
ATOM 5393 N N . ALA A 1 743 ? -14.562 101.25 -5.895 1 51.06 743 ALA A N 1
ATOM 5394 C CA . ALA A 1 743 ? -15.492 100.188 -5.457 1 51.06 743 ALA A CA 1
ATOM 5395 C C . ALA A 1 743 ? -16.172 99.562 -6.648 1 51.06 743 ALA A C 1
ATOM 5397 O O . ALA A 1 743 ? -16.344 98.312 -6.676 1 51.06 743 ALA A O 1
ATOM 5398 N N . ALA A 1 744 ? -16.641 100.375 -7.586 1 59.94 744 ALA A N 1
ATOM 5399 C CA . ALA A 1 744 ? -17.312 99.875 -8.773 1 59.94 744 ALA A CA 1
ATOM 5400 C C . ALA A 1 744 ? -16.375 98.938 -9.586 1 59.94 744 ALA A C 1
ATOM 5402 O O . ALA A 1 744 ? -16.781 97.938 -10.078 1 59.94 744 ALA A O 1
ATOM 5403 N N . ASP A 1 745 ? -15.133 99.375 -9.664 1 53.91 745 ASP A N 1
ATOM 5404 C CA . ASP A 1 745 ? -14.164 98.562 -10.398 1 53.91 745 ASP A CA 1
ATOM 5405 C C . ASP A 1 745 ? -13.922 97.25 -9.711 1 53.91 745 ASP A C 1
ATOM 5407 O O . ASP A 1 745 ? -13.82 96.188 -10.367 1 53.91 745 ASP A O 1
ATOM 5411 N N . TYR A 1 746 ? -14.031 97.375 -8.375 1 48.44 746 TYR A N 1
ATOM 5412 C CA . TYR A 1 746 ? -13.961 96.188 -7.578 1 48.44 746 TYR A CA 1
ATOM 5413 C C . TYR A 1 746 ? -15.109 95.25 -7.926 1 48.44 746 TYR A C 1
ATOM 5415 O O . TYR A 1 746 ? -14.898 94.062 -8.141 1 48.44 746 TYR A O 1
ATOM 5423 N N . GLN A 1 747 ? -16.219 95.75 -7.828 1 51.28 747 GLN A N 1
ATOM 5424 C CA . GLN A 1 747 ? -17.406 94.938 -8.039 1 51.28 747 GLN A CA 1
ATOM 5425 C C . GLN A 1 747 ? -17.422 94.375 -9.453 1 51.28 747 GLN A C 1
ATOM 5427 O O . GLN A 1 747 ? -17.781 93.188 -9.648 1 51.28 747 GLN A O 1
ATOM 5432 N N . ALA A 1 748 ? -17.062 95.125 -10.398 1 57.62 748 ALA A N 1
ATOM 5433 C CA . ALA A 1 748 ? -17.078 94.625 -11.789 1 57.62 748 ALA A CA 1
ATOM 5434 C C . ALA A 1 748 ? -16.109 93.5 -11.992 1 57.62 748 ALA A C 1
ATOM 5436 O O . ALA A 1 748 ? -16.453 92.5 -12.625 1 57.62 748 ALA A O 1
ATOM 5437 N N . VAL A 1 749 ? -15.008 93.688 -11.391 1 50.16 749 VAL A N 1
ATOM 5438 C CA . VAL A 1 749 ? -14.023 92.625 -11.547 1 50.16 749 VAL A CA 1
ATOM 5439 C C . VAL A 1 749 ? -14.508 91.375 -10.812 1 50.16 749 VAL A C 1
ATOM 5441 O O . VAL A 1 749 ? -14.406 90.25 -11.336 1 50.16 749 VAL A O 1
ATOM 5444 N N . PHE A 1 750 ? -15.211 91.688 -9.688 1 46.66 750 PHE A N 1
ATOM 5445 C CA . PHE A 1 750 ? -15.789 90.562 -8.922 1 46.66 750 PHE A CA 1
ATOM 5446 C C . PHE A 1 750 ? -16.828 89.812 -9.75 1 46.66 750 PHE A C 1
ATOM 5448 O O . PHE A 1 750 ? -16.812 88.625 -9.812 1 46.66 750 PHE A O 1
ATOM 5455 N N . GLN A 1 751 ? -17.703 90.5 -10.289 1 48.53 751 GLN A N 1
ATOM 5456 C CA . GLN A 1 751 ? -18.766 89.875 -11.062 1 48.53 751 GLN A CA 1
ATOM 5457 C C . GLN A 1 751 ? -18.203 89.125 -12.266 1 48.53 751 GLN A C 1
ATOM 5459 O O . GLN A 1 751 ? -18.688 88.062 -12.602 1 48.53 751 GLN A O 1
ATOM 5464 N N . GLN A 1 752 ? -17.297 89.688 -12.945 1 48.66 752 GLN A N 1
ATOM 5465 C CA . GLN A 1 752 ? -16.719 89 -14.102 1 48.66 752 GLN A CA 1
ATOM 5466 C C . GLN A 1 752 ? -16.047 87.688 -13.695 1 48.66 752 GLN A C 1
ATOM 5468 O O . GLN A 1 752 ? -16.141 86.688 -14.398 1 48.66 752 GLN A O 1
ATOM 5473 N N . LEU A 1 753 ? -15.484 87.812 -12.516 1 40.16 753 LEU A N 1
ATOM 5474 C CA . LEU A 1 753 ? -14.758 86.625 -12.047 1 40.16 753 LEU A CA 1
ATOM 5475 C C . LEU A 1 753 ? -15.719 85.562 -11.656 1 40.16 753 LEU A C 1
ATOM 5477 O O . LEU A 1 753 ? -15.469 84.375 -11.945 1 40.16 753 LEU A O 1
ATOM 5481 N N . VAL A 1 754 ? -16.797 85.875 -10.992 1 42.28 754 VAL A N 1
ATOM 5482 C CA . VAL A 1 754 ? -17.797 84.875 -10.609 1 42.28 754 VAL A CA 1
ATOM 5483 C C . VAL A 1 754 ? -18.359 84.188 -11.859 1 42.28 754 VAL A C 1
ATOM 5485 O O . VAL A 1 754 ? -18.703 83 -11.844 1 42.28 754 VAL A O 1
ATOM 5488 N N . ARG A 1 755 ? -18.516 84.938 -12.805 1 41.06 755 ARG A N 1
ATOM 5489 C CA . ARG A 1 755 ? -19.125 84.312 -13.992 1 41.06 755 ARG A CA 1
ATOM 5490 C C . ARG A 1 755 ? -18.156 83.375 -14.68 1 41.06 755 ARG A C 1
ATOM 5492 O O . ARG A 1 755 ? -18.562 82.625 -15.586 1 41.06 755 ARG A O 1
ATOM 5499 N N . GLN A 1 756 ? -16.906 83.438 -14.406 1 35.72 756 GLN A N 1
ATOM 5500 C CA . GLN A 1 756 ? -16.094 82.5 -15.156 1 35.72 756 GLN A CA 1
ATOM 5501 C C . GLN A 1 756 ? -16.141 81.125 -14.531 1 35.72 756 GLN A C 1
ATOM 5503 O O . GLN A 1 756 ? -16.016 81 -13.312 1 35.72 756 GLN A O 1
ATOM 5508 N N . PRO A 1 757 ? -16.875 80.125 -15.062 1 36.66 757 PRO A N 1
ATOM 5509 C CA . PRO A 1 757 ? -17.172 78.75 -14.648 1 36.66 757 PRO A CA 1
ATOM 5510 C C . PRO A 1 757 ? -15.977 78 -14.008 1 36.66 757 PRO A C 1
ATOM 5512 O O . PRO A 1 757 ? -16.156 77.188 -13.148 1 36.66 757 PRO A O 1
ATOM 5515 N N . ALA A 1 758 ? -14.812 78.188 -14.516 1 35.78 758 ALA A N 1
ATOM 5516 C CA . ALA A 1 758 ? -13.672 77.312 -14.227 1 35.78 758 ALA A CA 1
ATOM 5517 C C . ALA A 1 758 ? -13.156 77.562 -12.805 1 35.78 758 ALA A C 1
ATOM 5519 O O . ALA A 1 758 ? -12.18 76.938 -12.383 1 35.78 758 ALA A O 1
ATOM 5520 N N . ALA A 1 759 ? -13.68 78.5 -12.109 1 35.47 759 ALA A N 1
ATOM 5521 C CA . ALA A 1 759 ? -12.945 79.062 -10.969 1 35.47 759 ALA A CA 1
ATOM 5522 C C . ALA A 1 759 ? -12.969 78.062 -9.789 1 35.47 759 ALA A C 1
ATOM 5524 O O . ALA A 1 759 ? -12.203 78.25 -8.828 1 35.47 759 ALA A O 1
ATOM 5525 N N . LEU A 1 760 ? -14.172 77.438 -9.391 1 33.75 760 LEU A N 1
ATOM 5526 C CA . LEU A 1 760 ? -14.258 76.688 -8.141 1 33.75 760 LEU A CA 1
ATOM 5527 C C . LEU A 1 760 ? -13.656 75.312 -8.305 1 33.75 760 LEU A C 1
ATOM 5529 O O . LEU A 1 760 ? -14.117 74.5 -9.125 1 33.75 760 LEU A O 1
ATOM 5533 N N . PRO A 1 761 ? -12.375 75.125 -7.988 1 31.56 761 PRO A N 1
ATOM 5534 C CA . PRO A 1 761 ? -11.883 73.812 -8.289 1 31.56 761 PRO A CA 1
ATOM 5535 C C . PRO A 1 761 ? -12.727 72.688 -7.645 1 31.56 761 PRO A C 1
ATOM 5537 O O . PRO A 1 761 ? -13.438 72.938 -6.668 1 31.56 761 PRO A O 1
ATOM 5540 N N . ASN A 1 762 ? -13.078 71.562 -8.273 1 32.16 762 ASN A N 1
ATOM 5541 C CA . ASN A 1 762 ? -13.742 70.375 -7.785 1 32.16 762 ASN A CA 1
ATOM 5542 C C . ASN A 1 762 ? -13.258 70 -6.391 1 32.16 762 ASN A C 1
ATOM 5544 O O . ASN A 1 762 ? -12.07 70.125 -6.082 1 32.16 762 ASN A O 1
ATOM 5548 N N . ALA A 1 763 ? -14.141 69.812 -5.34 1 31.72 763 ALA A N 1
ATOM 5549 C CA . ALA A 1 763 ? -14.188 69.625 -3.887 1 31.72 763 ALA A CA 1
ATOM 5550 C C . ALA A 1 763 ? -13.039 68.75 -3.381 1 31.72 763 ALA A C 1
ATOM 5552 O O . ALA A 1 763 ? -12.516 69 -2.289 1 31.72 763 ALA A O 1
ATOM 5553 N N . ALA A 1 764 ? -12.969 67.562 -3.846 1 33.12 764 ALA A N 1
ATOM 5554 C CA . ALA A 1 764 ? -12.273 66.438 -3.182 1 33.12 764 ALA A CA 1
ATOM 5555 C C . ALA A 1 764 ? -10.797 66.75 -2.982 1 33.12 764 ALA A C 1
ATOM 5557 O O . ALA A 1 764 ? -10.188 66.312 -1.997 1 33.12 764 ALA A O 1
ATOM 5558 N N . GLU A 1 765 ? -10.195 67.25 -3.998 1 34.56 765 GLU A N 1
ATOM 5559 C CA . GLU A 1 765 ? -8.742 67.312 -3.957 1 34.56 765 GLU A CA 1
ATOM 5560 C C . GLU A 1 765 ? -8.273 68.5 -3.111 1 34.56 765 GLU A C 1
ATOM 5562 O O . GLU A 1 765 ? -7.27 68.438 -2.402 1 34.56 765 GLU A O 1
ATOM 5567 N N . ASP A 1 766 ? -8.82 69.875 -3.252 1 34.19 766 ASP A N 1
ATOM 5568 C CA . ASP A 1 766 ? -8.055 71.062 -2.871 1 34.19 766 ASP A CA 1
ATOM 5569 C C . ASP A 1 766 ? -8.57 71.625 -1.557 1 34.19 766 ASP A C 1
ATOM 5571 O O . ASP A 1 766 ? -9.352 72.625 -1.559 1 34.19 766 ASP A O 1
ATOM 5575 N N . ALA A 1 767 ? -8.969 70.938 -0.459 1 34 767 ALA A N 1
ATOM 5576 C CA . ALA A 1 767 ? -9.391 71.25 0.904 1 34 767 ALA A CA 1
ATOM 5577 C C . ALA A 1 767 ? -8.508 72.312 1.523 1 34 767 ALA A C 1
ATOM 5579 O O . ALA A 1 767 ? -8.984 73.188 2.316 1 34 767 ALA A O 1
ATOM 5580 N N . GLY A 1 768 ? -7.332 72.375 1.05 1 35.5 768 GLY A N 1
ATOM 5581 C CA . GLY A 1 768 ? -6.344 73.312 1.517 1 35.5 768 GLY A CA 1
ATOM 5582 C C . GLY A 1 768 ? -6.652 74.75 1.094 1 35.5 768 GLY A C 1
ATOM 5583 O O . GLY A 1 768 ? -6.59 75.688 1.91 1 35.5 768 GLY A O 1
ATOM 5584 N N . GLU A 1 769 ? -7.137 74.875 -0.076 1 37.09 769 GLU A N 1
ATOM 5585 C CA . GLU A 1 769 ? -7.367 76.188 -0.688 1 37.09 769 GLU A CA 1
ATOM 5586 C C . GLU A 1 769 ? -8.609 76.812 -0.109 1 37.09 769 GLU A C 1
ATOM 5588 O O . GLU A 1 769 ? -8.617 78.062 0.136 1 37.09 769 GLU A O 1
ATOM 5593 N N . ALA A 1 770 ? -9.609 76 0.363 1 36.03 770 ALA A N 1
ATOM 5594 C CA . ALA A 1 770 ? -10.859 76.562 0.906 1 36.03 770 ALA A CA 1
ATOM 5595 C C . ALA A 1 770 ? -10.641 77.188 2.281 1 36.03 770 ALA A C 1
ATOM 5597 O O . ALA A 1 770 ? -11.188 78.25 2.582 1 36.03 770 ALA A O 1
ATOM 5598 N N . ALA A 1 771 ? -9.742 76.562 2.941 1 37.59 771 ALA A N 1
ATOM 5599 C CA . ALA A 1 771 ? -9.531 77 4.32 1 37.59 771 ALA A CA 1
ATOM 5600 C C . ALA A 1 771 ? -8.828 78.375 4.359 1 37.59 771 ALA A C 1
ATOM 5602 O O . ALA A 1 771 ? -9.195 79.25 5.156 1 37.59 771 ALA A O 1
ATOM 5603 N N . GLN A 1 772 ? -8.07 78.688 3.395 1 41.16 772 GLN A N 1
ATOM 5604 C CA . GLN A 1 772 ? -7.34 79.938 3.227 1 41.16 772 GLN A CA 1
ATOM 5605 C C . GLN A 1 772 ? -8.273 81.062 2.783 1 41.16 772 GLN A C 1
ATOM 5607 O O . GLN A 1 772 ? -8.156 82.188 3.262 1 41.16 772 GLN A O 1
ATOM 5612 N N . LEU A 1 773 ? -9.273 80.688 2.141 1 43.03 773 LEU A N 1
ATOM 5613 C CA . LEU A 1 773 ? -10.25 81.625 1.622 1 43.03 773 LEU A CA 1
ATOM 5614 C C . LEU A 1 773 ? -11.172 82.125 2.734 1 43.03 773 LEU A C 1
ATOM 5616 O O . LEU A 1 773 ? -11.484 83.312 2.801 1 43.03 773 LEU A O 1
ATOM 5620 N N . LEU A 1 774 ? -11.375 81.25 3.623 1 36.62 774 LEU A N 1
ATOM 5621 C CA . LEU A 1 774 ? -12.289 81.562 4.707 1 36.62 774 LEU A CA 1
ATOM 5622 C C . LEU A 1 774 ? -11.648 82.562 5.676 1 36.62 774 LEU A C 1
ATOM 5624 O O . LEU A 1 774 ? -12.297 83.5 6.121 1 36.62 774 LEU A O 1
ATOM 5628 N N . SER A 1 775 ? -10.344 82.375 5.801 1 42.16 775 SER A N 1
ATOM 5629 C CA . SER A 1 775 ? -9.672 83.25 6.789 1 42.16 775 SER A CA 1
ATOM 5630 C C . SER A 1 775 ? -9.469 84.625 6.258 1 42.16 775 SER A C 1
ATOM 5632 O O . SER A 1 775 ? -9.656 85.625 6.992 1 42.16 775 SER A O 1
ATOM 5634 N N . ALA A 1 776 ? -9.305 84.75 5.023 1 42 776 ALA A N 1
ATOM 5635 C CA . ALA A 1 776 ? -9.156 86 4.328 1 42 776 ALA A CA 1
ATOM 5636 C C . ALA A 1 776 ? -10.477 86.812 4.316 1 42 776 ALA A C 1
ATOM 5638 O O . ALA A 1 776 ? -10.484 88 4.508 1 42 776 ALA A O 1
ATOM 5639 N N . TRP A 1 777 ? -11.555 86.125 4.422 1 42.5 777 TRP A N 1
ATOM 5640 C CA . TRP A 1 777 ? -12.906 86.688 4.43 1 42.5 777 TRP A CA 1
ATOM 5641 C C . TRP A 1 777 ? -13.234 87.312 5.781 1 42.5 777 TRP A C 1
ATOM 5643 O O . TRP A 1 777 ? -13.781 88.375 5.848 1 42.5 777 TRP A O 1
ATOM 5653 N N . GLY A 1 778 ? -12.75 86.625 6.754 1 41.56 778 GLY A N 1
ATOM 5654 C CA . GLY A 1 778 ? -13.055 87.125 8.086 1 41.56 778 GLY A CA 1
ATOM 5655 C C . GLY A 1 778 ? -12.422 88.438 8.398 1 41.56 778 GLY A C 1
ATOM 5656 O O . GLY A 1 778 ? -13.078 89.375 8.922 1 41.56 778 GLY A O 1
ATOM 5657 N N . SER A 1 779 ? -11.305 88.625 7.84 1 45.09 779 SER A N 1
ATOM 5658 C CA . SER A 1 779 ? -10.555 89.875 8.094 1 45.09 779 SER A CA 1
ATOM 5659 C C . SER A 1 779 ? -11.102 91 7.273 1 45.09 779 SER A C 1
ATOM 5661 O O . SER A 1 779 ? -11.195 92.125 7.77 1 45.09 779 SER A O 1
ATOM 5663 N N . PHE A 1 780 ? -11.664 90.75 6.203 1 44.09 780 PHE A N 1
ATOM 5664 C CA . PHE A 1 780 ? -12.328 91.688 5.344 1 44.09 780 PHE A CA 1
ATOM 5665 C C . PHE A 1 780 ? -13.617 92.188 5.988 1 44.09 780 PHE A C 1
ATOM 5667 O O . PHE A 1 780 ? -13.852 93.438 6.055 1 44.09 780 PHE A O 1
ATOM 5674 N N . LEU A 1 781 ? -14.258 91.312 6.586 1 42.62 781 LEU A N 1
ATOM 5675 C CA . LEU A 1 781 ? -15.562 91.625 7.148 1 42.62 781 LEU A CA 1
ATOM 5676 C C . LEU A 1 781 ? -15.414 92.562 8.336 1 42.62 781 LEU A C 1
ATOM 5678 O O . LEU A 1 781 ? -16.188 93.5 8.469 1 42.62 781 LEU A O 1
ATOM 5682 N N . ARG A 1 782 ? -14.383 92.375 8.93 1 45.25 782 ARG A N 1
ATOM 5683 C CA . ARG A 1 782 ? -14.219 93.188 10.141 1 45.25 782 ARG A CA 1
ATOM 5684 C C . ARG A 1 782 ? -13.82 94.625 9.805 1 45.25 782 ARG A C 1
ATOM 5686 O O . ARG A 1 782 ? -14.359 95.562 10.375 1 45.25 782 ARG A O 1
ATOM 5693 N N . ARG A 1 783 ? -13.102 94.688 8.781 1 43.53 783 ARG A N 1
ATOM 5694 C CA . ARG A 1 783 ? -12.617 96 8.375 1 43.53 783 ARG A CA 1
ATOM 5695 C C . ARG A 1 783 ? -13.719 96.812 7.688 1 43.53 783 ARG A C 1
ATOM 5697 O O . ARG A 1 783 ? -13.859 98 7.93 1 43.53 783 ARG A O 1
ATOM 5704 N N . TRP A 1 784 ? -14.68 96.125 7.098 1 41.94 784 TRP A N 1
ATOM 5705 C CA . TRP A 1 784 ? -15.859 96.75 6.477 1 41.94 784 TRP A CA 1
ATOM 5706 C C . TRP A 1 784 ? -16.828 97.25 7.531 1 41.94 784 TRP A C 1
ATOM 5708 O O . TRP A 1 784 ? -17.344 98.375 7.426 1 41.94 784 TRP A O 1
ATOM 5718 N N . LEU A 1 785 ? -16.75 96.5 8.539 1 39.19 785 LEU A N 1
ATOM 5719 C CA . LEU A 1 785 ? -17.688 96.875 9.602 1 39.19 785 LEU A CA 1
ATOM 5720 C C . LEU A 1 785 ? -17.25 98.125 10.312 1 39.19 785 LEU A C 1
ATOM 5722 O O . LEU A 1 785 ? -18.078 99 10.633 1 39.19 785 LEU A O 1
ATOM 5726 N N . ALA A 1 786 ? -16.109 98.312 10.336 1 43.25 786 ALA A N 1
ATOM 5727 C CA . ALA A 1 786 ? -15.594 99.438 11.062 1 43.25 786 ALA A CA 1
ATOM 5728 C C . ALA A 1 786 ? -15.719 100.75 10.227 1 43.25 786 ALA A C 1
ATOM 5730 O O . ALA A 1 786 ? -16.062 101.812 10.75 1 43.25 786 ALA A O 1
ATOM 5731 N N . ALA A 1 787 ? -15.617 100.5 8.922 1 40 787 ALA A N 1
ATOM 5732 C CA . ALA A 1 787 ? -15.844 101.688 8.039 1 40 787 ALA A CA 1
ATOM 5733 C C . ALA A 1 787 ? -17.281 102.188 8.148 1 40 787 ALA A C 1
ATOM 5735 O O . ALA A 1 787 ? -17.531 103.375 8.18 1 40 787 ALA A O 1
ATOM 5736 N N . GLU A 1 788 ? -18.203 101.25 8.453 1 38.34 788 GLU A N 1
ATOM 5737 C CA . GLU A 1 788 ? -19.625 101.562 8.602 1 38.34 788 GLU A CA 1
ATOM 5738 C C . GLU A 1 788 ? -19.875 102.312 9.914 1 38.34 788 GLU A C 1
ATOM 5740 O O . GLU A 1 788 ? -20.672 103.25 9.953 1 38.34 788 GLU A O 1
ATOM 5745 N N . ARG A 1 789 ? -19.016 101.938 10.844 1 41.56 789 ARG A N 1
ATOM 5746 C CA . ARG A 1 789 ? -19.25 102.562 12.133 1 41.56 789 ARG A CA 1
ATOM 5747 C C . ARG A 1 789 ? -18.797 104.062 12.133 1 41.56 789 ARG A C 1
ATOM 5749 O O . ARG A 1 789 ? -19.469 104.875 12.719 1 41.56 789 ARG A O 1
ATOM 5756 N N . ALA A 1 790 ? -17.875 104.312 11.523 1 40.25 790 ALA A N 1
ATOM 5757 C CA . ALA A 1 790 ? -17.344 105.688 11.516 1 40.25 790 ALA A CA 1
ATOM 5758 C C . ALA A 1 790 ? -18.266 106.625 10.742 1 40.25 790 ALA A C 1
ATOM 5760 O O . ALA A 1 790 ? -18.406 107.812 11.094 1 40.25 790 ALA A O 1
ATOM 5761 N N . GLU A 1 791 ? -19.047 106.062 9.852 1 35.69 791 GLU A N 1
ATOM 5762 C CA . GLU A 1 791 ? -20.094 106.875 9.227 1 35.69 791 GLU A CA 1
ATOM 5763 C C . GLU A 1 791 ? -21.172 107.25 10.227 1 35.69 791 GLU A C 1
ATOM 5765 O O . GLU A 1 791 ? -21.703 108.375 10.195 1 35.69 791 GLU A O 1
ATOM 5770 N N . ALA A 1 792 ? -21.312 106.438 11.188 1 35.12 792 ALA A N 1
ATOM 5771 C CA . ALA A 1 792 ? -22.422 106.625 12.109 1 35.12 792 ALA A CA 1
ATOM 5772 C C . ALA A 1 792 ? -22.109 107.688 13.133 1 35.12 792 ALA A C 1
ATOM 5774 O O . ALA A 1 792 ? -23 108.438 13.562 1 35.12 792 ALA A O 1
ATOM 5775 N N . LYS A 1 793 ? -20.906 107.938 13.516 1 38.19 793 LYS A N 1
ATOM 5776 C CA . LYS A 1 793 ? -20.625 108.938 14.562 1 38.19 793 LYS A CA 1
ATOM 5777 C C . LYS A 1 793 ? -20.828 110.375 14.062 1 38.19 793 LYS A C 1
ATOM 5779 O O . LYS A 1 793 ? -21.078 111.25 14.859 1 38.19 793 LYS A O 1
ATOM 5784 N N . VAL A 1 794 ? -20.797 110.625 12.805 1 35.97 794 VAL A N 1
ATOM 5785 C CA . VAL A 1 794 ? -21.047 112 12.383 1 35.97 794 VAL A CA 1
ATOM 5786 C C . VAL A 1 794 ? -22.5 112.375 12.641 1 35.97 794 VAL A C 1
ATOM 5788 O O . VAL A 1 794 ? -22.797 113.5 13.055 1 35.97 794 VAL A O 1
ATOM 5791 N N . VAL A 1 795 ? -23.516 111.375 12.578 1 35.25 795 VAL A N 1
ATOM 5792 C CA . VAL A 1 795 ? -24.938 111.75 12.656 1 35.25 795 VAL A CA 1
ATOM 5793 C C . VAL A 1 795 ? -25.344 111.875 14.117 1 35.25 795 VAL A C 1
ATOM 5795 O O . VAL A 1 795 ? -26.359 112.5 14.406 1 35.25 795 VAL A O 1
ATOM 5798 N N . ALA A 1 796 ? -24.625 111.312 15.117 1 35.34 796 ALA A N 1
ATOM 5799 C CA . ALA A 1 796 ? -25.188 111.25 16.469 1 35.34 796 ALA A CA 1
ATOM 5800 C C . ALA A 1 796 ? -25.156 112.562 17.156 1 35.34 796 ALA A C 1
ATOM 5802 O O . ALA A 1 796 ? -25.703 112.75 18.25 1 35.34 796 ALA A O 1
ATOM 5803 N N . THR A 1 797 ? -24.469 113.688 16.859 1 34.44 797 THR A N 1
ATOM 5804 C CA . THR A 1 797 ? -24.625 114.938 17.672 1 34.44 797 THR A CA 1
ATOM 5805 C C . THR A 1 797 ? -26.078 115.375 17.641 1 34.44 797 THR A C 1
ATOM 5807 O O . THR A 1 797 ? -26.562 116 18.609 1 34.44 797 THR A O 1
ATOM 5810 N N . SER A 1 798 ? -26.844 115.5 16.578 1 30.67 798 SER A N 1
ATOM 5811 C CA . SER A 1 798 ? -28.125 116.188 16.656 1 30.67 798 SER A CA 1
ATOM 5812 C C . SER A 1 798 ? -29.172 115.312 17.344 1 30.67 798 SER A C 1
ATOM 5814 O O . SER A 1 798 ? -29.906 115.812 18.219 1 30.67 798 SER A O 1
ATOM 5816 N N . GLN A 1 799 ? -29.938 114.312 16.719 1 29.39 799 GLN A N 1
ATOM 5817 C CA . GLN A 1 799 ? -31.25 113.75 17.047 1 29.39 799 GLN A CA 1
ATOM 5818 C C . GLN A 1 799 ? -31.109 112.625 18.047 1 29.39 799 GLN A C 1
ATOM 5820 O O . GLN A 1 799 ? -30.562 111.562 17.734 1 29.39 799 GLN A O 1
ATOM 5825 N N . GLN A 1 800 ? -30.734 112.938 19.406 1 27.47 800 GLN A N 1
ATOM 5826 C CA . GLN A 1 800 ? -30.219 112 20.422 1 27.47 800 GLN A CA 1
ATOM 5827 C C . GLN A 1 800 ? -31.062 110.75 20.531 1 27.47 800 GLN A C 1
ATOM 5829 O O . GLN A 1 800 ? -30.516 109.688 20.672 1 27.47 800 GLN A O 1
ATOM 5834 N N . GLN A 1 801 ? -32.406 110.938 21.031 1 25.11 801 GLN A N 1
ATOM 5835 C CA . GLN A 1 801 ? -33.156 110.125 21.984 1 25.11 801 GLN A CA 1
ATOM 5836 C C . GLN A 1 801 ? -33.625 108.875 21.359 1 25.11 801 GLN A C 1
ATOM 5838 O O . GLN A 1 801 ? -33.594 107.812 22 1 25.11 801 GLN A O 1
ATOM 5843 N N . ALA A 1 802 ? -34.625 108.938 20.375 1 24.75 802 ALA A N 1
ATOM 5844 C CA . ALA A 1 802 ? -35.781 108.125 20.078 1 24.75 802 ALA A CA 1
ATOM 5845 C C . ALA A 1 802 ? -35.406 106.688 19.797 1 24.75 802 ALA A C 1
ATOM 5847 O O . ALA A 1 802 ? -35.969 105.75 20.359 1 24.75 802 ALA A O 1
ATOM 5848 N N . ALA A 1 803 ? -35.188 106.312 18.5 1 24.47 803 ALA A N 1
ATOM 5849 C CA . ALA A 1 803 ? -35.656 105.188 17.719 1 24.47 803 ALA A CA 1
ATOM 5850 C C . ALA A 1 803 ? -34.844 103.938 17.984 1 24.47 803 ALA A C 1
ATOM 5852 O O . ALA A 1 803 ? -34.844 103 17.188 1 24.47 803 ALA A O 1
ATOM 5853 N N . SER A 1 804 ? -34 103.938 19.047 1 23.33 804 SER A N 1
ATOM 5854 C CA . SER A 1 804 ? -33 102.875 18.953 1 23.33 804 SER A CA 1
ATOM 5855 C C . SER A 1 804 ? -33.625 101.5 19.125 1 23.33 804 SER A C 1
ATOM 5857 O O . SER A 1 804 ? -32.938 100.5 19.172 1 23.33 804 SER A O 1
ATOM 5859 N N . ASP A 1 805 ? -34.938 101.438 19.703 1 21.98 805 ASP A N 1
ATOM 5860 C CA . ASP A 1 805 ? -35.5 100.25 20.234 1 21.98 805 ASP A CA 1
ATOM 5861 C C . ASP A 1 805 ? -35.781 99.25 19.125 1 21.98 805 ASP A C 1
ATOM 5863 O O . ASP A 1 805 ? -35.594 98 19.297 1 21.98 805 ASP A O 1
ATOM 5867 N N . GLY A 1 806 ? -36.719 99.688 18.219 1 20.98 806 GLY A N 1
ATOM 5868 C CA . GLY A 1 806 ? -37.625 98.812 17.516 1 20.98 806 GLY A CA 1
ATOM 5869 C C . GLY A 1 806 ? -36.938 97.75 16.641 1 20.98 806 GLY A C 1
ATOM 5870 O O . GLY A 1 806 ? -37.312 96.562 16.625 1 20.98 806 GLY A O 1
ATOM 5871 N N . ALA A 1 807 ? -36.375 98.312 15.68 1 19.7 807 ALA A N 1
ATOM 5872 C CA . ALA A 1 807 ? -36.5 97.5 14.438 1 19.7 807 ALA A CA 1
ATOM 5873 C C . ALA A 1 807 ? -35.594 96.312 14.469 1 19.7 807 ALA A C 1
ATOM 5875 O O . ALA A 1 807 ? -35.688 95.438 13.602 1 19.7 807 ALA A O 1
ATOM 5876 N N . MET A 1 808 ? -34.594 96.375 15.289 1 20.12 808 MET A N 1
ATOM 5877 C CA . MET A 1 808 ? -33.656 95.375 14.789 1 20.12 808 MET A CA 1
ATOM 5878 C C . MET A 1 808 ? -34.125 93.938 15.078 1 20.12 808 MET A C 1
ATOM 5880 O O . MET A 1 808 ? -33.562 93.25 15.945 1 20.12 808 MET A O 1
ATOM 5884 N N . GLN A 1 809 ? -35.406 93.75 15.531 1 21.03 809 GLN A N 1
ATOM 5885 C CA . GLN A 1 809 ? -36.094 92.5 15.781 1 21.03 809 GLN A CA 1
ATOM 5886 C C . GLN A 1 809 ? -36 91.562 14.57 1 21.03 809 GLN A C 1
ATOM 5888 O O . GLN A 1 809 ? -35.875 90.375 14.727 1 21.03 809 GLN A O 1
ATOM 5893 N N . ALA A 1 810 ? -36.531 92.25 13.422 1 20.92 810 ALA A N 1
ATOM 5894 C CA . ALA A 1 810 ? -37.156 91.312 12.461 1 20.92 810 ALA A CA 1
ATOM 5895 C C . ALA A 1 810 ? -36.125 90.312 11.922 1 20.92 810 ALA A C 1
ATOM 5897 O O . ALA A 1 810 ? -36.469 89.188 11.641 1 20.92 810 ALA A O 1
ATOM 5898 N N . SER A 1 811 ? -35.219 91 11.438 1 20.08 811 SER A N 1
ATOM 5899 C CA . SER A 1 811 ? -34.719 90.25 10.266 1 20.08 811 SER A CA 1
ATOM 5900 C C . SER A 1 811 ? -34 89 10.672 1 20.08 811 SER A C 1
ATOM 5902 O O . SER A 1 811 ? -33.375 88.312 9.836 1 20.08 811 SER A O 1
ATOM 5904 N N . LEU A 1 812 ? -33.781 88.938 11.922 1 20.19 812 LEU A N 1
ATOM 5905 C CA . LEU A 1 812 ? -32.844 87.875 12.219 1 20.19 812 LEU A CA 1
ATOM 5906 C C . LEU A 1 812 ? -33.5 86.5 12.008 1 20.19 812 LEU A C 1
ATOM 5908 O O . LEU A 1 812 ? -33.125 85.5 12.656 1 20.19 812 LEU A O 1
ATOM 5912 N N . LYS A 1 813 ? -34.719 86.5 11.336 1 23.66 813 LYS A N 1
ATOM 5913 C CA . LYS A 1 813 ? -35.406 85.25 11.523 1 23.66 813 LYS A CA 1
ATOM 5914 C C . LYS A 1 813 ? -34.594 84.062 10.906 1 23.66 813 LYS A C 1
ATOM 5916 O O . LYS A 1 813 ? -34.031 84.25 9.812 1 23.66 813 LYS A O 1
ATOM 5921 N N . PRO A 1 814 ? -34.281 83.062 11.75 1 22 814 PRO A N 1
ATOM 5922 C CA . PRO A 1 814 ? -33.438 81.875 11.562 1 22 814 PRO A CA 1
ATOM 5923 C C . PRO A 1 814 ? -33.812 81.062 10.32 1 22 814 PRO A C 1
ATOM 5925 O O . PRO A 1 814 ? -35 80.875 10.031 1 22 814 PRO A O 1
ATOM 5928 N N . TRP A 1 815 ? -33.219 81.188 9.172 1 21.47 815 TRP A N 1
ATOM 5929 C CA . TRP A 1 815 ? -33.406 80.438 7.926 1 21.47 815 TRP A CA 1
ATOM 5930 C C . TRP A 1 815 ? -33.656 79 8.203 1 21.47 815 TRP A C 1
ATOM 5932 O O . TRP A 1 815 ? -33 78.375 9.078 1 21.47 815 TRP A O 1
ATOM 5942 N N . SER A 1 816 ? -34.812 78.562 7.996 1 20.25 816 SER A N 1
ATOM 5943 C CA . SER A 1 816 ? -35.406 77.25 8.164 1 20.25 816 SER A CA 1
ATOM 5944 C C . SER A 1 816 ? -34.625 76.125 7.41 1 20.25 816 SER A C 1
ATOM 5946 O O . SER A 1 816 ? -34.25 76.375 6.254 1 20.25 816 SER A O 1
ATOM 5948 N N . ILE A 1 817 ? -33.875 75.375 8.047 1 20.47 817 ILE A N 1
ATOM 5949 C CA . ILE A 1 817 ? -33.031 74.188 7.785 1 20.47 817 ILE A CA 1
ATOM 5950 C C . ILE A 1 817 ? -33.781 73.188 6.91 1 20.47 817 ILE A C 1
ATOM 5952 O O . ILE A 1 817 ? -33.312 72.062 6.695 1 20.47 817 ILE A O 1
ATOM 5956 N N . SER A 1 818 ? -34.938 73.625 6.445 1 21.98 818 SER A N 1
ATOM 5957 C CA . SER A 1 818 ? -35.719 72.5 5.891 1 21.98 818 SER A CA 1
ATOM 5958 C C . SER A 1 818 ? -35.062 71.938 4.668 1 21.98 818 SER A C 1
ATOM 5960 O O . SER A 1 818 ? -35.156 70.688 4.426 1 21.98 818 SER A O 1
ATOM 5962 N N . HIS A 1 819 ? -34.594 72.75 3.822 1 21.22 819 HIS A N 1
ATOM 5963 C CA . HIS A 1 819 ? -34.531 72.312 2.451 1 21.22 819 HIS A CA 1
ATOM 5964 C C . HIS A 1 819 ? -33.344 71.375 2.268 1 21.22 819 HIS A C 1
ATOM 5966 O O . HIS A 1 819 ? -33.062 70.875 1.154 1 21.22 819 HIS A O 1
ATOM 5972 N N . TRP A 1 820 ? -32.562 71.25 3.34 1 21.22 820 TRP A N 1
ATOM 5973 C CA . TRP A 1 820 ? -31.422 70.312 3.193 1 21.22 820 TRP A CA 1
ATOM 5974 C C . TRP A 1 820 ? -31.922 68.875 3.094 1 21.22 820 TRP A C 1
ATOM 5976 O O . TRP A 1 820 ? -31.125 67.938 3.027 1 21.22 820 TRP A O 1
ATOM 5986 N N . GLN A 1 821 ? -33.219 68.75 3.186 1 21.12 821 GLN A N 1
ATOM 5987 C CA . GLN A 1 821 ? -33.719 67.438 3.293 1 21.12 821 GLN A CA 1
ATOM 5988 C C . GLN A 1 821 ? -33.375 66.625 2.051 1 21.12 821 GLN A C 1
ATOM 5990 O O . GLN A 1 821 ? -33.094 65.438 2.148 1 21.12 821 GLN A O 1
ATOM 5995 N N . CYS A 1 822 ? -33.562 67.25 0.908 1 21.81 822 CYS A N 1
ATOM 5996 C CA . CYS A 1 822 ? -33.875 66.438 -0.282 1 21.81 822 CYS A CA 1
ATOM 5997 C C . CYS A 1 822 ? -32.625 65.75 -0.834 1 21.81 822 CYS A C 1
ATOM 5999 O O . CYS A 1 822 ? -32.719 64.75 -1.495 1 21.81 822 CYS A O 1
ATOM 6001 N N . CYS A 1 823 ? -31.594 66.562 -0.752 1 22.06 823 CYS A N 1
ATOM 6002 C CA . CYS A 1 823 ? -30.531 65.938 -1.576 1 22.06 823 CYS A CA 1
ATOM 6003 C C . CYS A 1 823 ? -29.953 64.688 -0.929 1 22.06 823 CYS A C 1
ATOM 6005 O O . CYS A 1 823 ? -28.984 64.125 -1.418 1 22.06 823 CYS A O 1
ATOM 6007 N N . SER A 1 824 ? -30.438 64.5 0.296 1 24.2 824 SER A N 1
ATOM 6008 C CA . SER A 1 824 ? -30.047 63.25 0.988 1 24.2 824 SER A CA 1
ATOM 6009 C C . SER A 1 824 ? -30.531 62 0.24 1 24.2 824 SER A C 1
ATOM 6011 O O . SER A 1 824 ? -30.016 60.906 0.46 1 24.2 824 SER A O 1
ATOM 6013 N N . SER A 1 825 ? -31.656 62.219 -0.435 1 26.84 825 SER A N 1
ATOM 6014 C CA . SER A 1 825 ? -32.344 61.031 -0.977 1 26.84 825 SER A CA 1
ATOM 6015 C C . SER A 1 825 ? -31.562 60.438 -2.139 1 26.84 825 SER A C 1
ATOM 6017 O O . SER A 1 825 ? -31.516 59.219 -2.301 1 26.84 825 SER A O 1
ATOM 6019 N N . SER A 1 826 ? -31.094 61.375 -2.922 1 26.17 826 SER A N 1
ATOM 6020 C CA . SER A 1 826 ? -30.594 60.844 -4.199 1 26.17 826 SER A CA 1
ATOM 6021 C C . SER A 1 826 ? -29.297 60.094 -4.016 1 26.17 826 SER A C 1
ATOM 6023 O O . SER A 1 826 ? -28.906 59.281 -4.875 1 26.17 826 SER A O 1
ATOM 6025 N N . LEU A 1 827 ? -28.531 60.5 -3.041 1 23.53 827 LEU A N 1
ATOM 6026 C CA . LEU A 1 827 ? -27.328 59.688 -2.945 1 23.53 827 LEU A CA 1
ATOM 6027 C C . LEU A 1 827 ? -27.672 58.281 -2.467 1 23.53 827 LEU A C 1
ATOM 6029 O O . LEU A 1 827 ? -26.828 57.375 -2.52 1 23.53 827 LEU A O 1
ATOM 6033 N N . GLN A 1 828 ? -28.859 58.156 -1.867 1 25.23 828 GLN A N 1
ATOM 6034 C CA . GLN A 1 828 ? -29.281 56.844 -1.463 1 25.23 828 GLN A CA 1
ATOM 6035 C C . GLN A 1 828 ? -29.453 55.906 -2.674 1 25.23 828 GLN A C 1
ATOM 6037 O O . GLN A 1 828 ? -29.094 54.75 -2.627 1 25.23 828 GLN A O 1
ATOM 6042 N N . GLN A 1 829 ? -30.156 56.438 -3.705 1 26.67 829 GLN A N 1
ATOM 6043 C CA . GLN A 1 829 ? -30.594 55.594 -4.816 1 26.67 829 GLN A CA 1
ATOM 6044 C C . GLN A 1 829 ? -29.422 55.219 -5.711 1 26.67 829 GLN A C 1
ATOM 6046 O O . GLN A 1 829 ? -29.422 54.156 -6.32 1 26.67 829 GLN A O 1
ATOM 6051 N N . MET A 1 830 ? -28.531 56.125 -5.836 1 23.83 830 MET A N 1
ATOM 6052 C CA . MET A 1 830 ? -27.453 55.75 -6.742 1 23.83 830 MET A CA 1
ATOM 6053 C C . MET A 1 830 ? -26.641 54.594 -6.152 1 23.83 830 MET A C 1
ATOM 6055 O O . MET A 1 830 ? -25.891 53.938 -6.867 1 23.83 830 MET A O 1
ATOM 6059 N N . HIS A 1 831 ? -26.703 54.469 -4.805 1 24.64 831 HIS A N 1
ATOM 6060 C CA . HIS A 1 831 ? -26.109 53.25 -4.277 1 24.64 831 HIS A CA 1
ATOM 6061 C C . HIS A 1 831 ? -26.812 52 -4.844 1 24.64 831 HIS A C 1
ATOM 6063 O O . HIS A 1 831 ? -26.297 50.906 -4.719 1 24.64 831 HIS A O 1
ATOM 6069 N N . LEU A 1 832 ? -28.094 52.156 -5.211 1 26.09 832 LEU A N 1
ATOM 6070 C CA . LEU A 1 832 ? -28.781 50.969 -5.613 1 26.09 832 LEU A CA 1
ATOM 6071 C C . LEU A 1 832 ? -28.203 50.406 -6.914 1 26.09 832 LEU A C 1
ATOM 6073 O O . LEU A 1 832 ? -28.078 49.188 -7.07 1 26.09 832 LEU A O 1
ATOM 6077 N N . GLN A 1 833 ? -28.078 51.25 -7.969 1 24.92 833 GLN A N 1
ATOM 6078 C CA . GLN A 1 833 ? -27.906 50.75 -9.32 1 24.92 833 GLN A CA 1
ATOM 6079 C C . GLN A 1 833 ? -26.484 50.25 -9.539 1 24.92 833 GLN A C 1
ATOM 6081 O O . GLN A 1 833 ? -26.25 49.406 -10.422 1 24.92 833 GLN A O 1
ATOM 6086 N N . LEU A 1 834 ? -25.531 50.938 -8.953 1 22.33 834 LEU A N 1
ATOM 6087 C CA . LEU A 1 834 ? -24.234 50.406 -9.383 1 22.33 834 LEU A CA 1
ATOM 6088 C C . LEU A 1 834 ? -24.031 49 -8.852 1 22.33 834 LEU A C 1
ATOM 6090 O O . LEU A 1 834 ? -22.953 48.438 -8.992 1 22.33 834 LEU A O 1
ATOM 6094 N N . GLN A 1 835 ? -25.047 48.438 -8.109 1 21.73 835 GLN A N 1
ATOM 6095 C CA . GLN A 1 835 ? -24.922 47.031 -7.812 1 21.73 835 GLN A CA 1
ATOM 6096 C C . GLN A 1 835 ? -24.875 46.188 -9.094 1 21.73 835 GLN A C 1
ATOM 6098 O O . GLN A 1 835 ? -24.578 45 -9.062 1 21.73 835 GLN A O 1
ATOM 6103 N N . HIS A 1 836 ? -25.453 46.656 -10.211 1 27.11 836 HIS A N 1
ATOM 6104 C CA . HIS A 1 836 ? -25.625 45.75 -11.344 1 27.11 836 HIS A CA 1
ATOM 6105 C C . HIS A 1 836 ? -24.297 45.5 -12.055 1 27.11 836 HIS A C 1
ATOM 6107 O O . HIS A 1 836 ? -24.156 44.5 -12.781 1 27.11 836 HIS A O 1
ATOM 6113 N N . GLY A 1 837 ? -23.625 46.469 -12.461 1 22.42 837 GLY A N 1
ATOM 6114 C CA . GLY A 1 837 ? -22.688 46.156 -13.523 1 22.42 837 GLY A CA 1
ATOM 6115 C C . GLY A 1 837 ? -21.516 45.281 -13.062 1 22.42 837 GLY A C 1
ATOM 6116 O O . GLY A 1 837 ? -20.719 44.844 -13.875 1 22.42 837 GLY A O 1
ATOM 6117 N N . ALA A 1 838 ? -21 45.5 -11.836 1 19.31 838 ALA A N 1
ATOM 6118 C CA . ALA A 1 838 ? -19.875 44.562 -11.633 1 19.31 838 ALA A CA 1
ATOM 6119 C C . ALA A 1 838 ? -20.359 43.156 -11.383 1 19.31 838 ALA A C 1
ATOM 6121 O O . ALA A 1 838 ? -19.688 42.375 -10.727 1 19.31 838 ALA A O 1
ATOM 6122 N N . ALA A 1 839 ? -21.641 42.75 -11.945 1 20.62 839 ALA A N 1
ATOM 6123 C CA . ALA A 1 839 ? -21.672 41.375 -12.453 1 20.62 839 ALA A CA 1
ATOM 6124 C C . ALA A 1 839 ? -20.891 41.25 -13.75 1 20.62 839 ALA A C 1
ATOM 6126 O O . ALA A 1 839 ? -21.047 42.062 -14.664 1 20.62 839 ALA A O 1
ATOM 6127 N N . MET B 1 1 ? 5.68 53.312 -2.113 1 73.19 1 MET B N 1
ATOM 6128 C CA . MET B 1 1 ? 6.5 52.125 -1.867 1 73.19 1 MET B CA 1
ATOM 6129 C C . MET B 1 1 ? 7.012 51.531 -3.178 1 73.19 1 MET B C 1
ATOM 6131 O O . MET B 1 1 ? 6.258 51.406 -4.145 1 73.19 1 MET B O 1
ATOM 6135 N N . SER B 1 2 ? 8.266 51.438 -3.285 1 82.5 2 SER B N 1
ATOM 6136 C CA . SER B 1 2 ? 8.891 50.875 -4.484 1 82.5 2 SER B CA 1
ATOM 6137 C C . SER B 1 2 ? 8.891 49.344 -4.461 1 82.5 2 SER B C 1
ATOM 6139 O O . SER B 1 2 ? 8.633 48.75 -3.424 1 82.5 2 SER B O 1
ATOM 6141 N N . LEU B 1 3 ? 8.977 48.781 -5.609 1 86.62 3 LEU B N 1
ATOM 6142 C CA . LEU B 1 3 ? 8.992 47.344 -5.766 1 86.62 3 LEU B CA 1
ATOM 6143 C C . LEU B 1 3 ? 10.156 46.719 -4.996 1 86.62 3 LEU B C 1
ATOM 6145 O O . LEU B 1 3 ? 10.016 45.656 -4.375 1 86.62 3 LEU B O 1
ATOM 6149 N N . GLN B 1 4 ? 11.266 47.406 -4.891 1 85.06 4 GLN B N 1
ATOM 6150 C CA . GLN B 1 4 ? 12.438 46.906 -4.176 1 85.06 4 GLN B CA 1
ATOM 6151 C C . GLN B 1 4 ? 12.211 46.938 -2.666 1 85.06 4 GLN B C 1
ATOM 6153 O O . GLN B 1 4 ? 12.656 46.031 -1.952 1 85.06 4 GLN B O 1
ATOM 6158 N N . GLN B 1 5 ? 11.469 47.906 -2.264 1 85.38 5 GLN B N 1
ATOM 6159 C CA . GLN B 1 5 ? 11.164 47.969 -0.839 1 85.38 5 GLN B CA 1
ATOM 6160 C C . GLN B 1 5 ? 10.211 46.875 -0.412 1 85.38 5 GLN B C 1
ATOM 6162 O O . GLN B 1 5 ? 10.344 46.312 0.681 1 85.38 5 GLN B O 1
ATOM 6167 N N . ALA B 1 6 ? 9.312 46.594 -1.346 1 86.88 6 ALA B N 1
ATOM 6168 C CA . ALA B 1 6 ? 8.359 45.531 -1.055 1 86.88 6 ALA B CA 1
ATOM 6169 C C . ALA B 1 6 ? 9.062 44.188 -1.005 1 86.88 6 ALA B C 1
ATOM 6171 O O . ALA B 1 6 ? 8.727 43.312 -0.181 1 86.88 6 ALA B O 1
ATOM 6172 N N . LEU B 1 7 ? 10.078 44.031 -1.813 1 88.75 7 LEU B N 1
ATOM 6173 C CA . LEU B 1 7 ? 10.805 42.75 -1.862 1 88.75 7 LEU B CA 1
ATOM 6174 C C . LEU B 1 7 ? 11.695 42.594 -0.631 1 88.75 7 LEU B C 1
ATOM 6176 O O . LEU B 1 7 ? 11.922 41.469 -0.17 1 88.75 7 LEU B O 1
ATOM 6180 N N . GLU B 1 8 ? 12.117 43.656 -0.056 1 86.25 8 GLU B N 1
ATOM 6181 C CA . GLU B 1 8 ? 12.938 43.625 1.152 1 86.25 8 GLU B CA 1
ATOM 6182 C C . GLU B 1 8 ? 12.086 43.281 2.377 1 86.25 8 GLU B C 1
ATOM 6184 O O . GLU B 1 8 ? 12.578 42.656 3.322 1 86.25 8 GLU B O 1
ATOM 6189 N N . ARG B 1 9 ? 10.883 43.562 2.285 1 84.88 9 ARG B N 1
ATOM 6190 C CA . ARG B 1 9 ? 9.969 43.312 3.391 1 84.88 9 ARG B CA 1
ATOM 6191 C C . ARG B 1 9 ? 9.617 41.812 3.453 1 84.88 9 ARG B C 1
ATOM 6193 O O . ARG B 1 9 ? 9.133 41.344 4.477 1 84.88 9 ARG B O 1
ATOM 6200 N N . LEU B 1 10 ? 9.953 41.062 2.375 1 87.56 10 LEU B N 1
ATOM 6201 C CA . LEU B 1 10 ? 9.688 39.625 2.344 1 87.56 10 LEU B CA 1
ATOM 6202 C C . LEU B 1 10 ? 10.594 38.875 3.316 1 87.56 10 LEU B C 1
ATOM 6204 O O . LEU B 1 10 ? 10.273 37.781 3.742 1 87.56 10 LEU B O 1
ATOM 6208 N N . ARG B 1 11 ? 11.648 39.469 3.736 1 84.06 11 ARG B N 1
ATOM 6209 C CA . ARG B 1 11 ? 12.633 38.812 4.578 1 84.06 11 ARG B CA 1
ATOM 6210 C C . ARG B 1 11 ? 12.234 38.875 6.047 1 84.06 11 ARG B C 1
ATOM 6212 O O . ARG B 1 11 ? 12.805 38.156 6.887 1 84.06 11 ARG B O 1
ATOM 6219 N N . MET B 1 12 ? 11.18 39.562 6.27 1 78.75 12 MET B N 1
ATOM 6220 C CA . MET B 1 12 ? 10.727 39.656 7.656 1 78.75 12 MET B CA 1
ATOM 6221 C C . MET B 1 12 ? 10.086 38.344 8.094 1 78.75 12 MET B C 1
ATOM 6223 O O . MET B 1 12 ? 9.25 37.781 7.375 1 78.75 12 MET B O 1
ATOM 6227 N N . PRO B 1 13 ? 10.477 37.812 9.18 1 76.38 13 PRO B N 1
ATOM 6228 C CA . PRO B 1 13 ? 10.133 36.469 9.562 1 76.38 13 PRO B CA 1
ATOM 6229 C C . PRO B 1 13 ? 8.703 36.312 10.07 1 76.38 13 PRO B C 1
ATOM 6231 O O . PRO B 1 13 ? 8.391 35.406 10.828 1 76.38 13 PRO B O 1
ATOM 6234 N N . HIS B 1 14 ? 7.684 37.156 9.828 1 79.12 14 HIS B N 1
ATOM 6235 C CA . HIS B 1 14 ? 6.305 36.969 10.266 1 79.12 14 HIS B CA 1
ATOM 6236 C C . HIS B 1 14 ? 5.375 36.75 9.086 1 79.12 14 HIS B C 1
ATOM 6238 O O . HIS B 1 14 ? 5.422 37.5 8.102 1 79.12 14 HIS B O 1
ATOM 6244 N N . PRO B 1 15 ? 4.59 35.75 9.25 1 80.5 15 PRO B N 1
ATOM 6245 C CA . PRO B 1 15 ? 3.766 35.375 8.102 1 80.5 15 PRO B CA 1
ATOM 6246 C C . PRO B 1 15 ? 2.771 36.438 7.695 1 80.5 15 PRO B C 1
ATOM 6248 O O . PRO B 1 15 ? 2.488 36.625 6.508 1 80.5 15 PRO B O 1
ATOM 6251 N N . ALA B 1 16 ? 2.256 37.219 8.609 1 79.44 16 ALA B N 1
ATOM 6252 C CA . ALA B 1 16 ? 1.29 38.25 8.273 1 79.44 16 ALA B CA 1
ATOM 6253 C C . ALA B 1 16 ? 1.944 39.375 7.457 1 79.44 16 ALA B C 1
ATOM 6255 O O . ALA B 1 16 ? 1.349 39.906 6.512 1 79.44 16 ALA B O 1
ATOM 6256 N N . VAL B 1 17 ? 3.156 39.688 7.812 1 81.94 17 VAL B N 1
ATOM 6257 C CA . VAL B 1 17 ? 3.885 40.75 7.102 1 81.94 17 VAL B CA 1
ATOM 6258 C C . VAL B 1 17 ? 4.293 40.219 5.719 1 81.94 17 VAL B C 1
ATOM 6260 O O . VAL B 1 17 ? 4.242 40.969 4.738 1 81.94 17 VAL B O 1
ATOM 6263 N N . GLN B 1 18 ? 4.621 39.031 5.777 1 86.69 18 GLN B N 1
ATOM 6264 C CA . GLN B 1 18 ? 5.039 38.438 4.516 1 86.69 18 GLN B CA 1
ATOM 6265 C C . GLN B 1 18 ? 3.875 38.375 3.531 1 86.69 18 GLN B C 1
ATOM 6267 O O . GLN B 1 18 ? 4.043 38.656 2.34 1 86.69 18 GLN B O 1
ATOM 6272 N N . ALA B 1 19 ? 2.73 37.969 3.984 1 84.75 19 ALA B N 1
ATOM 6273 C CA . ALA B 1 19 ? 1.557 37.906 3.117 1 84.75 19 ALA B CA 1
ATOM 6274 C C . ALA B 1 19 ? 1.194 39.281 2.57 1 84.75 19 ALA B C 1
ATOM 6276 O O . ALA B 1 19 ? 0.829 39.438 1.401 1 84.75 19 ALA B O 1
ATOM 6277 N N . ALA B 1 20 ? 1.286 40.281 3.424 1 82.88 20 ALA B N 1
ATOM 6278 C CA . ALA B 1 20 ? 0.993 41.625 2.994 1 82.88 20 ALA B CA 1
ATOM 6279 C C . ALA B 1 20 ? 2.035 42.125 1.997 1 82.88 20 ALA B C 1
ATOM 6281 O O . ALA B 1 20 ? 1.706 42.875 1.059 1 82.88 20 ALA B O 1
ATOM 6282 N N . ALA B 1 21 ? 3.256 41.781 2.289 1 87.88 21 ALA B N 1
ATOM 6283 C CA . ALA B 1 21 ? 4.324 42.156 1.372 1 87.88 21 ALA B CA 1
ATOM 6284 C C . ALA B 1 21 ? 4.121 41.531 -0.002 1 87.88 21 ALA B C 1
ATOM 6286 O O . ALA B 1 21 ? 4.375 42.156 -1.027 1 87.88 21 ALA B O 1
ATOM 6287 N N . VAL B 1 22 ? 3.736 40.312 -0.026 1 91.75 22 VAL B N 1
ATOM 6288 C CA . VAL B 1 22 ? 3.49 39.625 -1.296 1 91.75 22 VAL B CA 1
ATOM 6289 C C . VAL B 1 22 ? 2.352 40.312 -2.039 1 91.75 22 VAL B C 1
ATOM 6291 O O . VAL B 1 22 ? 2.428 40.531 -3.252 1 91.75 22 VAL B O 1
ATOM 6294 N N . ALA B 1 23 ? 1.258 40.656 -1.299 1 87.38 23 ALA B N 1
ATOM 6295 C CA . ALA B 1 23 ? 0.144 41.375 -1.923 1 87.38 23 ALA B CA 1
ATOM 6296 C C . ALA B 1 23 ? 0.603 42.688 -2.512 1 87.38 23 ALA B C 1
ATOM 6298 O O . ALA B 1 23 ? 0.173 43.094 -3.602 1 87.38 23 ALA B O 1
ATOM 6299 N N . ALA B 1 24 ? 1.521 43.312 -1.827 1 87.38 24 ALA B N 1
ATOM 6300 C CA . ALA B 1 24 ? 2.057 44.594 -2.305 1 87.38 24 ALA B CA 1
ATOM 6301 C C . ALA B 1 24 ? 2.924 44.406 -3.545 1 87.38 24 ALA B C 1
ATOM 6303 O O . ALA B 1 24 ? 2.863 45.188 -4.484 1 87.38 24 ALA B O 1
ATOM 6304 N N . VAL B 1 25 ? 3.713 43.406 -3.537 1 91 25 VAL B N 1
ATOM 6305 C CA . VAL B 1 25 ? 4.578 43.125 -4.676 1 91 25 VAL B CA 1
ATOM 6306 C C . VAL B 1 25 ? 3.723 42.844 -5.91 1 91 25 VAL B C 1
ATOM 6308 O O . VAL B 1 25 ? 4.012 43.344 -7 1 91 25 VAL B O 1
ATOM 6311 N N . PHE B 1 26 ? 2.711 42.062 -5.734 1 90.19 26 PHE B N 1
ATOM 6312 C CA . PHE B 1 26 ? 1.872 41.688 -6.867 1 90.19 26 PHE B CA 1
ATOM 6313 C C . PHE B 1 26 ? 1.084 42.875 -7.375 1 90.19 26 PHE B C 1
ATOM 6315 O O . PHE B 1 26 ? 0.886 43.031 -8.586 1 90.19 26 PHE B O 1
ATOM 6322 N N . ASP B 1 27 ? 0.611 43.75 -6.461 1 87 27 ASP B N 1
ATOM 6323 C CA . ASP B 1 27 ? -0.103 44.969 -6.859 1 87 27 ASP B CA 1
ATOM 6324 C C . ASP B 1 27 ? 0.823 45.938 -7.586 1 87 27 ASP B C 1
ATOM 6326 O O . ASP B 1 27 ? 0.443 46.5 -8.602 1 87 27 ASP B O 1
ATOM 6330 N N . LEU B 1 28 ? 2.037 46.062 -7.133 1 88 28 LEU B N 1
ATOM 6331 C CA . LEU B 1 28 ? 3.012 46.969 -7.742 1 88 28 LEU B CA 1
ATOM 6332 C C . LEU B 1 28 ? 3.518 46.406 -9.062 1 88 28 LEU B C 1
ATOM 6334 O O . LEU B 1 28 ? 3.748 47.156 -10.016 1 88 28 LEU B O 1
ATOM 6338 N N . ALA B 1 29 ? 3.752 45.094 -9.055 1 87.38 29 ALA B N 1
ATOM 6339 C CA . ALA B 1 29 ? 4.223 44.438 -10.281 1 87.38 29 ALA B CA 1
ATOM 6340 C C . ALA B 1 29 ? 3.16 44.5 -11.375 1 87.38 29 ALA B C 1
ATOM 6342 O O . ALA B 1 29 ? 3.486 44.594 -12.562 1 87.38 29 ALA B O 1
ATOM 6343 N N . ALA B 1 30 ? 1.908 44.375 -11 1 80.31 30 ALA B N 1
ATOM 6344 C CA . ALA B 1 30 ? 0.826 44.469 -11.977 1 80.31 30 ALA B CA 1
ATOM 6345 C C . ALA B 1 30 ? 0.779 45.844 -12.641 1 80.31 30 ALA B C 1
ATOM 6347 O O . ALA B 1 30 ? 0.297 45.969 -13.766 1 80.31 30 ALA B O 1
ATOM 6348 N N . ARG B 1 31 ? 1.292 46.812 -11.961 1 79.62 31 ARG B N 1
ATOM 6349 C CA . ARG B 1 31 ? 1.261 48.188 -12.477 1 79.62 31 ARG B CA 1
ATOM 6350 C C . ARG B 1 31 ? 2.504 48.469 -13.305 1 79.62 31 ARG B C 1
ATOM 6352 O O . ARG B 1 31 ? 2.525 49.438 -14.07 1 79.62 31 ARG B O 1
ATOM 6359 N N . THR B 1 32 ? 3.461 47.625 -13.07 1 76.44 32 THR B N 1
ATOM 6360 C CA . THR B 1 32 ? 4.688 47.844 -13.828 1 76.44 32 THR B CA 1
ATOM 6361 C C . THR B 1 32 ? 4.512 47.438 -15.281 1 76.44 32 THR B C 1
ATOM 6363 O O . THR B 1 32 ? 3.785 46.469 -15.57 1 76.44 32 THR B O 1
ATOM 6366 N N . GLN B 1 33 ? 5.008 48.219 -16.266 1 67.75 33 GLN B N 1
ATOM 6367 C CA . GLN B 1 33 ? 4.816 48.062 -17.703 1 67.75 33 GLN B CA 1
ATOM 6368 C C . GLN B 1 33 ? 5.695 46.938 -18.25 1 67.75 33 GLN B C 1
ATOM 6370 O O . GLN B 1 33 ? 5.34 46.281 -19.234 1 67.75 33 GLN B O 1
ATOM 6375 N N . SER B 1 34 ? 6.805 46.531 -17.578 1 81.5 34 SER B N 1
ATOM 6376 C CA . SER B 1 34 ? 7.703 45.531 -18.125 1 81.5 34 SER B CA 1
ATOM 6377 C C . SER B 1 34 ? 7.324 44.125 -17.656 1 81.5 34 SER B C 1
ATOM 6379 O O . SER B 1 34 ? 7.352 43.844 -16.453 1 81.5 34 SER B O 1
ATOM 6381 N N . ALA B 1 35 ? 6.973 43.312 -18.625 1 80.69 35 ALA B N 1
ATOM 6382 C CA . ALA B 1 35 ? 6.59 41.906 -18.328 1 80.69 35 ALA B CA 1
ATOM 6383 C C . ALA B 1 35 ? 7.746 41.156 -17.688 1 80.69 35 ALA B C 1
ATOM 6385 O O . ALA B 1 35 ? 7.531 40.344 -16.797 1 80.69 35 ALA B O 1
ATOM 6386 N N . ALA B 1 36 ? 8.93 41.469 -18.062 1 83.62 36 ALA B N 1
ATOM 6387 C CA . ALA B 1 36 ? 10.102 40.781 -17.531 1 83.62 36 ALA B CA 1
ATOM 6388 C C . ALA B 1 36 ? 10.312 41.156 -16.062 1 83.62 36 ALA B C 1
ATOM 6390 O O . ALA B 1 36 ? 10.672 40.281 -15.258 1 83.62 36 ALA B O 1
ATOM 6391 N N . GLN B 1 37 ? 10.094 42.406 -15.781 1 84.81 37 GLN B N 1
ATOM 6392 C CA . GLN B 1 37 ? 10.258 42.844 -14.398 1 84.81 37 GLN B CA 1
ATOM 6393 C C . GLN B 1 37 ? 9.164 42.25 -13.5 1 84.81 37 GLN B C 1
ATOM 6395 O O . GLN B 1 37 ? 9.414 41.906 -12.344 1 84.81 37 GLN B O 1
ATOM 6400 N N . ARG B 1 38 ? 8.023 42.156 -14.109 1 86.88 38 ARG B N 1
ATOM 6401 C CA . ARG B 1 38 ? 6.91 41.562 -13.375 1 86.88 38 ARG B CA 1
ATOM 6402 C C . ARG B 1 38 ? 7.184 40.094 -13.07 1 86.88 38 ARG B C 1
ATOM 6404 O O . ARG B 1 38 ? 7.031 39.656 -11.93 1 86.88 38 ARG B O 1
ATOM 6411 N N . ASP B 1 39 ? 7.684 39.406 -14.078 1 87 39 ASP B N 1
ATOM 6412 C CA . ASP B 1 39 ? 7.922 37.969 -13.906 1 87 39 ASP B CA 1
ATOM 6413 C C . ASP B 1 39 ? 9.094 37.719 -12.961 1 87 39 ASP B C 1
ATOM 6415 O O . ASP B 1 39 ? 9.102 36.719 -12.219 1 87 39 ASP B O 1
ATOM 6419 N N . ALA B 1 40 ? 9.969 38.594 -12.961 1 89.25 40 ALA B N 1
ATOM 6420 C CA . ALA B 1 40 ? 11.102 38.469 -12.047 1 89.25 40 ALA B CA 1
ATOM 6421 C C . ALA B 1 40 ? 10.672 38.656 -10.602 1 89.25 40 ALA B C 1
ATOM 6423 O O . ALA B 1 40 ? 11.172 38 -9.695 1 89.25 40 ALA B O 1
ATOM 6424 N N . ALA B 1 41 ? 9.75 39.625 -10.469 1 90.75 41 ALA B N 1
ATOM 6425 C CA . ALA B 1 41 ? 9.234 39.875 -9.117 1 90.75 41 ALA B CA 1
ATOM 6426 C C . ALA B 1 41 ? 8.414 38.688 -8.625 1 90.75 41 ALA B C 1
ATOM 6428 O O . ALA B 1 41 ? 8.5 38.312 -7.453 1 90.75 41 ALA B O 1
ATOM 6429 N N . PHE B 1 42 ? 7.672 38.156 -9.562 1 91.56 42 PHE B N 1
ATOM 6430 C CA . PHE B 1 42 ? 6.879 37 -9.203 1 91.56 42 PHE B CA 1
ATOM 6431 C C . PHE B 1 42 ? 7.777 35.812 -8.867 1 91.56 42 PHE B C 1
ATOM 6433 O O . PHE B 1 42 ? 7.539 35.094 -7.898 1 91.56 42 PHE B O 1
ATOM 6440 N N . ALA B 1 43 ? 8.836 35.625 -9.578 1 92.5 43 ALA B N 1
ATOM 6441 C CA . ALA B 1 43 ? 9.75 34.5 -9.391 1 92.5 43 ALA B CA 1
ATOM 6442 C C . ALA B 1 43 ? 10.492 34.594 -8.062 1 92.5 43 ALA B C 1
ATOM 6444 O O . ALA B 1 43 ? 10.766 33.594 -7.406 1 92.5 43 ALA B O 1
ATOM 6445 N N . GLU B 1 44 ? 10.688 35.781 -7.68 1 92.25 44 GLU B N 1
ATOM 6446 C CA . GLU B 1 44 ? 11.375 35.969 -6.41 1 92.25 44 GLU B CA 1
ATOM 6447 C C . GLU B 1 44 ? 10.477 35.625 -5.23 1 92.25 44 GLU B C 1
ATOM 6449 O O . GLU B 1 44 ? 10.945 35.094 -4.219 1 92.25 44 GLU B O 1
ATOM 6454 N N . CYS B 1 45 ? 9.25 35.906 -5.379 1 93.19 45 CYS B N 1
ATOM 6455 C CA . CYS B 1 45 ? 8.305 35.562 -4.324 1 93.19 45 CYS B CA 1
ATOM 6456 C C . CYS B 1 45 ? 8.07 34.062 -4.277 1 93.19 45 CYS B C 1
ATOM 6458 O O . CYS B 1 45 ? 7.992 33.469 -3.197 1 93.19 45 CYS B O 1
ATOM 6460 N N . LEU B 1 46 ? 8.086 33.438 -5.418 1 94.06 46 LEU B N 1
ATOM 6461 C CA . LEU B 1 46 ? 7.762 32 -5.496 1 94.06 46 LEU B CA 1
ATOM 6462 C C . LEU B 1 46 ? 8.961 31.141 -5.109 1 94.06 46 LEU B C 1
ATOM 6464 O O . LEU B 1 46 ? 8.805 30 -4.672 1 94.06 46 LEU B O 1
ATOM 6468 N N . SER B 1 47 ? 10.164 31.625 -5.23 1 93.56 47 SER B N 1
ATOM 6469 C CA . SER B 1 47 ? 11.367 30.859 -4.914 1 93.56 47 SER B CA 1
ATOM 6470 C C . SER B 1 47 ? 11.898 31.203 -3.525 1 93.56 47 SER B C 1
ATOM 6472 O O . SER B 1 47 ? 13.023 30.844 -3.176 1 93.56 47 SER B O 1
ATOM 6474 N N . HIS B 1 48 ? 11.062 31.828 -2.785 1 91.31 48 HIS B N 1
ATOM 6475 C CA . HIS B 1 48 ? 11.492 32.219 -1.447 1 91.31 48 HIS B CA 1
ATOM 6476 C C . HIS B 1 48 ? 11.562 31.016 -0.519 1 91.31 48 HIS B C 1
ATOM 6478 O O . HIS B 1 48 ? 10.906 30 -0.763 1 91.31 48 HIS B O 1
ATOM 6484 N N . SER B 1 49 ? 12.305 31.078 0.531 1 86.88 49 SER B N 1
ATOM 6485 C CA . SER B 1 49 ? 12.531 29.953 1.437 1 86.88 49 SER B CA 1
ATOM 6486 C C . SER B 1 49 ? 11.406 29.844 2.461 1 86.88 49 SER B C 1
ATOM 6488 O O . SER B 1 49 ? 11.18 28.766 3.025 1 86.88 49 SER B O 1
ATOM 6490 N N . SER B 1 50 ? 10.68 30.984 2.617 1 87.06 50 SER B N 1
ATOM 6491 C CA . SER B 1 50 ? 9.609 30.953 3.609 1 87.06 50 SER B CA 1
ATOM 6492 C C . SER B 1 50 ? 8.32 30.375 3.025 1 87.06 50 SER B C 1
ATOM 6494 O O . SER B 1 50 ? 7.906 30.766 1.932 1 87.06 50 SER B O 1
ATOM 6496 N N . GLN B 1 51 ? 7.691 29.484 3.734 1 86.5 51 GLN B N 1
ATOM 6497 C CA . GLN B 1 51 ? 6.461 28.844 3.299 1 86.5 51 GLN B CA 1
ATOM 6498 C C . GLN B 1 51 ? 5.312 29.844 3.197 1 86.5 51 GLN B C 1
ATOM 6500 O O . GLN B 1 51 ? 4.488 29.75 2.285 1 86.5 51 GLN B O 1
ATOM 6505 N N . ALA B 1 52 ? 5.316 30.734 4.074 1 85.12 52 ALA B N 1
ATOM 6506 C CA . ALA B 1 52 ? 4.234 31.719 4.098 1 85.12 52 ALA B CA 1
ATOM 6507 C C . ALA B 1 52 ? 4.281 32.625 2.859 1 85.12 52 ALA B C 1
ATOM 6509 O O . ALA B 1 52 ? 3.24 32.938 2.287 1 85.12 52 ALA B O 1
ATOM 6510 N N . VAL B 1 53 ? 5.477 32.969 2.459 1 89.88 53 VAL B N 1
ATOM 6511 C CA . VAL B 1 53 ? 5.641 33.812 1.287 1 89.88 53 VAL B CA 1
ATOM 6512 C C . VAL B 1 53 ? 5.188 33.062 0.035 1 89.88 53 VAL B C 1
ATOM 6514 O O . VAL B 1 53 ? 4.438 33.625 -0.78 1 89.88 53 VAL B O 1
ATOM 6517 N N . VAL B 1 54 ? 5.586 31.875 -0.052 1 92.12 54 VAL B N 1
ATOM 6518 C CA . VAL B 1 54 ? 5.293 31.078 -1.245 1 92.12 54 VAL B CA 1
ATOM 6519 C C . VAL B 1 54 ? 3.793 30.812 -1.323 1 92.12 54 VAL B C 1
ATOM 6521 O O . VAL B 1 54 ? 3.199 30.875 -2.402 1 92.12 54 VAL B O 1
ATOM 6524 N N . GLU B 1 55 ? 3.182 30.5 -0.258 1 89.94 55 GLU B N 1
ATOM 6525 C CA . GLU B 1 55 ? 1.746 30.234 -0.247 1 89.94 55 GLU B CA 1
ATOM 6526 C C . GLU B 1 55 ? 0.955 31.469 -0.655 1 89.94 55 GLU B C 1
ATOM 6528 O O . GLU B 1 55 ? 0.009 31.375 -1.44 1 89.94 55 GLU B O 1
ATOM 6533 N N . ALA B 1 56 ? 1.341 32.562 -0.1 1 89.31 56 ALA B N 1
ATOM 6534 C CA . ALA B 1 56 ? 0.671 33.812 -0.456 1 89.31 56 ALA B CA 1
ATOM 6535 C C . ALA B 1 56 ? 0.897 34.156 -1.925 1 89.31 56 ALA B C 1
ATOM 6537 O O . ALA B 1 56 ? -0.002 34.688 -2.592 1 89.31 56 ALA B O 1
ATOM 6538 N N . ALA B 1 57 ? 2.104 33.906 -2.336 1 92.44 57 ALA B N 1
ATOM 6539 C CA . ALA B 1 57 ? 2.438 34.188 -3.729 1 92.44 57 ALA B CA 1
ATOM 6540 C C . ALA B 1 57 ? 1.634 33.312 -4.68 1 92.44 57 ALA B C 1
ATOM 6542 O O . ALA B 1 57 ? 1.179 33.781 -5.727 1 92.44 57 ALA B O 1
ATOM 6543 N N . VAL B 1 58 ? 1.488 32.062 -4.332 1 92.5 58 VAL B N 1
ATOM 6544 C CA . VAL B 1 58 ? 0.731 31.125 -5.168 1 92.5 58 VAL B CA 1
ATOM 6545 C C . VAL B 1 58 ? -0.731 31.562 -5.23 1 92.5 58 VAL B C 1
ATOM 6547 O O . VAL B 1 58 ? -1.34 31.562 -6.301 1 92.5 58 VAL B O 1
ATOM 6550 N N . GLN B 1 59 ? -1.304 31.953 -4.121 1 88.62 59 GLN B N 1
ATOM 6551 C CA . GLN B 1 59 ? -2.693 32.406 -4.086 1 88.62 59 GLN B CA 1
ATOM 6552 C C . GLN B 1 59 ? -2.883 33.656 -4.906 1 88.62 59 GLN B C 1
ATOM 6554 O O . GLN B 1 59 ? -3.875 33.812 -5.625 1 88.62 59 GLN B O 1
ATOM 6559 N N . ALA B 1 60 ? -1.927 34.562 -4.805 1 88.88 60 ALA B N 1
ATOM 6560 C CA . ALA B 1 60 ? -2.006 35.812 -5.543 1 88.88 60 ALA B CA 1
ATOM 6561 C C . ALA B 1 60 ? -1.873 35.562 -7.047 1 88.88 60 ALA B C 1
ATOM 6563 O O . ALA B 1 60 ? -2.543 36.219 -7.848 1 88.88 60 ALA B O 1
ATOM 6564 N N . LEU B 1 61 ? -0.967 34.656 -7.355 1 89.81 61 LEU B N 1
ATOM 6565 C CA . LEU B 1 61 ? -0.756 34.344 -8.766 1 89.81 61 LEU B CA 1
ATOM 6566 C C . LEU B 1 61 ? -2.012 33.719 -9.383 1 89.81 61 LEU B C 1
ATOM 6568 O O . LEU B 1 61 ? -2.367 34.062 -10.516 1 89.81 61 LEU B O 1
ATOM 6572 N N . LEU B 1 62 ? -2.736 32.875 -8.648 1 88.5 62 LEU B N 1
ATOM 6573 C CA . LEU B 1 62 ? -3.922 32.188 -9.156 1 88.5 62 LEU B CA 1
ATOM 6574 C C . LEU B 1 62 ? -5.113 33.125 -9.203 1 88.5 62 LEU B C 1
ATOM 6576 O O . LEU B 1 62 ? -6.074 32.906 -9.938 1 88.5 62 LEU B O 1
ATOM 6580 N N . ALA B 1 63 ? -5.117 34.188 -8.406 1 84.44 63 ALA B N 1
ATOM 6581 C CA . ALA B 1 63 ? -6.223 35.125 -8.375 1 84.44 63 ALA B CA 1
ATOM 6582 C C . ALA B 1 63 ? -6.105 36.156 -9.5 1 84.44 63 ALA B C 1
ATOM 6584 O O . ALA B 1 63 ? -7.047 36.906 -9.773 1 84.44 63 ALA B O 1
ATOM 6585 N N . LEU B 1 64 ? -4.949 36.25 -10.164 1 81.25 64 LEU B N 1
ATOM 6586 C CA . LEU B 1 64 ? -4.777 37.188 -11.258 1 81.25 64 LEU B CA 1
ATOM 6587 C C . LEU B 1 64 ? -5.734 36.875 -12.406 1 81.25 64 LEU B C 1
ATOM 6589 O O . LEU B 1 64 ? -5.977 35.719 -12.719 1 81.25 64 LEU B O 1
ATOM 6593 N N . PRO B 1 65 ? -6.668 38.062 -12.773 1 65.81 65 PRO B N 1
ATOM 6594 C CA . PRO B 1 65 ? -7.641 37.875 -13.852 1 65.81 65 PRO B CA 1
ATOM 6595 C C . PRO B 1 65 ? -7 37.375 -15.141 1 65.81 65 PRO B C 1
ATOM 6597 O O . PRO B 1 65 ? -5.844 37.688 -15.43 1 65.81 65 PRO B O 1
ATOM 6600 N N . ALA B 1 66 ? -7.539 36.375 -15.75 1 56.88 66 ALA B N 1
ATOM 6601 C CA . ALA B 1 66 ? -7.094 35.75 -16.984 1 56.88 66 ALA B CA 1
ATOM 6602 C C . ALA B 1 66 ? -7.02 36.75 -18.125 1 56.88 66 ALA B C 1
ATOM 6604 O O . ALA B 1 66 ? -8.047 37.156 -18.688 1 56.88 66 ALA B O 1
ATOM 6605 N N . GLU B 1 67 ? -6.48 37.969 -18.078 1 51.94 67 GLU B N 1
ATOM 6606 C CA . GLU B 1 67 ? -6.582 38.594 -19.391 1 51.94 67 GLU B CA 1
ATOM 6607 C C . GLU B 1 67 ? -6.254 37.594 -20.5 1 51.94 67 GLU B C 1
ATOM 6609 O O . GLU B 1 67 ? -5.652 36.562 -20.25 1 51.94 67 GLU B O 1
ATOM 6614 N N . PRO B 1 68 ? -5.887 37.906 -21.969 1 47.06 68 PRO B N 1
ATOM 6615 C CA . PRO B 1 68 ? -6.066 36.812 -22.953 1 47.06 68 PRO B CA 1
ATOM 6616 C C . PRO B 1 68 ? -5.621 35.469 -22.422 1 47.06 68 PRO B C 1
ATOM 6618 O O . PRO B 1 68 ? -4.625 35.375 -21.703 1 47.06 68 PRO B O 1
ATOM 6621 N N . ALA B 1 69 ? -6.559 34.406 -22.344 1 45.97 69 ALA B N 1
ATOM 6622 C CA . ALA B 1 69 ? -6.906 33.156 -21.688 1 45.97 69 ALA B CA 1
ATOM 6623 C C . ALA B 1 69 ? -5.672 32.281 -21.484 1 45.97 69 ALA B C 1
ATOM 6625 O O . ALA B 1 69 ? -5.422 31.812 -20.375 1 45.97 69 ALA B O 1
ATOM 6626 N N . ALA B 1 70 ? -5.238 31.75 -22.609 1 48.19 70 ALA B N 1
ATOM 6627 C CA . ALA B 1 70 ? -4.375 30.578 -22.797 1 48.19 70 ALA B CA 1
ATOM 6628 C C . ALA B 1 70 ? -2.932 30.906 -22.438 1 48.19 70 ALA B C 1
ATOM 6630 O O . ALA B 1 70 ? -2.229 30.062 -21.859 1 48.19 70 ALA B O 1
ATOM 6631 N N . GLY B 1 71 ? -2.432 32.188 -22.656 1 51.78 71 GLY B N 1
ATOM 6632 C CA . GLY B 1 71 ? -1.029 32.562 -22.516 1 51.78 71 GLY B CA 1
ATOM 6633 C C . GLY B 1 71 ? -0.606 32.75 -21.078 1 51.78 71 GLY B C 1
ATOM 6634 O O . GLY B 1 71 ? 0.496 32.375 -20.688 1 51.78 71 GLY B O 1
ATOM 6635 N N . ASN B 1 72 ? -1.615 33.219 -20.266 1 66.31 72 ASN B N 1
ATOM 6636 C CA . ASN B 1 72 ? -1.283 33.562 -18.891 1 66.31 72 ASN B CA 1
ATOM 6637 C C . ASN B 1 72 ? -1.217 32.344 -18 1 66.31 72 ASN B C 1
ATOM 6639 O O . ASN B 1 72 ? -0.355 32.25 -17.125 1 66.31 72 ASN B O 1
ATOM 6643 N N . ALA B 1 73 ? -1.988 31.359 -18.5 1 78.25 73 ALA B N 1
ATOM 6644 C CA . ALA B 1 73 ? -1.947 30.141 -17.703 1 78.25 73 ALA B CA 1
ATOM 6645 C C . ALA B 1 73 ? -0.646 29.375 -17.938 1 78.25 73 ALA B C 1
ATOM 6647 O O . ALA B 1 73 ? -0.078 28.812 -17 1 78.25 73 ALA B O 1
ATOM 6648 N N . ALA B 1 74 ? -0.188 29.5 -19.141 1 82 74 ALA B N 1
ATOM 6649 C CA . ALA B 1 74 ? 1.065 28.812 -19.453 1 82 74 ALA B CA 1
ATOM 6650 C C . ALA B 1 74 ? 2.246 29.5 -18.766 1 82 74 ALA B C 1
ATOM 6652 O O . ALA B 1 74 ? 3.156 28.844 -18.266 1 82 74 ALA B O 1
ATOM 6653 N N . SER B 1 75 ? 2.105 30.797 -18.75 1 85.62 75 SER B N 1
ATOM 6654 C CA . SER B 1 75 ? 3.186 31.531 -18.109 1 85.62 75 SER B CA 1
ATOM 6655 C C . SER B 1 75 ? 3.193 31.297 -16.594 1 85.62 75 SER B C 1
ATOM 6657 O O . SER B 1 75 ? 4.258 31.156 -15.992 1 85.62 75 SER B O 1
ATOM 6659 N N . ALA B 1 76 ? 1.979 31.25 -16.078 1 88.62 76 ALA B N 1
ATOM 6660 C CA . ALA B 1 76 ? 1.875 30.969 -14.648 1 88.62 76 ALA B CA 1
ATOM 6661 C C . ALA B 1 76 ? 2.404 29.578 -14.328 1 88.62 76 ALA B C 1
ATOM 6663 O O . ALA B 1 76 ? 3.062 29.375 -13.305 1 88.62 76 ALA B O 1
ATOM 6664 N N . GLN B 1 77 ? 2.154 28.672 -15.203 1 90.75 77 GLN B N 1
ATOM 6665 C CA . GLN B 1 77 ? 2.617 27.297 -15.008 1 90.75 77 GLN B CA 1
ATOM 6666 C C . GLN B 1 77 ? 4.141 27.219 -15.07 1 90.75 77 GLN B C 1
ATOM 6668 O O . GLN B 1 77 ? 4.766 26.516 -14.273 1 90.75 77 GLN B O 1
ATOM 6673 N N . ASP B 1 78 ? 4.691 27.953 -15.938 1 91.5 78 ASP B N 1
ATOM 6674 C CA . ASP B 1 78 ? 6.145 27.953 -16.078 1 91.5 78 ASP B CA 1
ATOM 6675 C C . ASP B 1 78 ? 6.812 28.594 -14.859 1 91.5 78 ASP B C 1
ATOM 6677 O O . ASP B 1 78 ? 7.871 28.125 -14.422 1 91.5 78 ASP B O 1
ATOM 6681 N N . LEU B 1 79 ? 6.18 29.594 -14.391 1 92.5 79 LEU B N 1
ATOM 6682 C CA . LEU B 1 79 ? 6.719 30.25 -13.203 1 92.5 79 LEU B CA 1
ATOM 6683 C C . LEU B 1 79 ? 6.676 29.312 -12.008 1 92.5 79 LEU B C 1
ATOM 6685 O O . LEU B 1 79 ? 7.629 29.25 -11.227 1 92.5 79 LEU B O 1
ATOM 6689 N N . LEU B 1 80 ? 5.609 28.609 -11.922 1 94.75 80 LEU B N 1
ATOM 6690 C CA . LEU B 1 80 ? 5.457 27.688 -10.805 1 94.75 80 LEU B CA 1
ATOM 6691 C C . LEU B 1 80 ? 6.426 26.516 -10.93 1 94.75 80 LEU B C 1
ATOM 6693 O O . LEU B 1 80 ? 7.004 26.078 -9.938 1 94.75 80 LEU B O 1
ATOM 6697 N N . LEU B 1 81 ? 6.652 26.031 -12.125 1 94.69 81 LEU B N 1
ATOM 6698 C CA . LEU B 1 81 ? 7.551 24.906 -12.352 1 94.69 81 LEU B CA 1
ATOM 6699 C C . LEU B 1 81 ? 9 25.297 -12.078 1 94.69 81 LEU B C 1
ATOM 6701 O O . LEU B 1 81 ? 9.766 24.516 -11.523 1 94.69 81 LEU B O 1
ATOM 6705 N N . THR B 1 82 ? 9.305 26.469 -12.422 1 94.12 82 THR B N 1
ATOM 6706 C CA . THR B 1 82 ? 10.656 26.953 -12.164 1 94.12 82 THR B CA 1
ATOM 6707 C C . THR B 1 82 ? 10.891 27.125 -10.664 1 94.12 82 THR B C 1
ATOM 6709 O O . THR B 1 82 ? 11.969 26.812 -10.156 1 94.12 82 THR B O 1
ATOM 6712 N N . ALA B 1 83 ? 9.93 27.609 -10.039 1 95.69 83 ALA B N 1
ATOM 6713 C CA . ALA B 1 83 ? 10.039 27.781 -8.586 1 95.69 83 ALA B CA 1
ATOM 6714 C C . ALA B 1 83 ? 10.125 26.422 -7.891 1 95.69 83 ALA B C 1
ATOM 6716 O O . ALA B 1 83 ? 10.828 26.281 -6.891 1 95.69 83 ALA B O 1
ATOM 6717 N N . LEU B 1 84 ? 9.43 25.406 -8.391 1 95.31 84 LEU B N 1
ATOM 6718 C CA . LEU B 1 84 ? 9.414 24.078 -7.793 1 95.31 84 LEU B CA 1
ATOM 6719 C C . LEU B 1 84 ? 10.758 23.391 -7.961 1 95.31 84 LEU B C 1
ATOM 6721 O O . LEU B 1 84 ? 11.172 22.609 -7.098 1 95.31 84 LEU B O 1
ATOM 6725 N N . SER B 1 85 ? 11.5 23.672 -8.969 1 94.19 85 SER B N 1
ATOM 6726 C CA . SER B 1 85 ? 12.781 23.031 -9.219 1 94.19 85 SER B CA 1
ATOM 6727 C C . SER B 1 85 ? 13.82 23.453 -8.18 1 94.19 85 SER B C 1
ATOM 6729 O O . SER B 1 85 ? 14.734 22.688 -7.867 1 94.19 85 SER B O 1
ATOM 6731 N N . VAL B 1 86 ? 13.625 24.625 -7.555 1 93 86 VAL B N 1
ATOM 6732 C CA . VAL B 1 86 ? 14.602 25.109 -6.582 1 93 86 VAL B CA 1
ATOM 6733 C C . VAL B 1 86 ? 13.984 25.094 -5.18 1 93 86 VAL B C 1
ATOM 6735 O O . VAL B 1 86 ? 14.648 25.453 -4.203 1 93 86 VAL B O 1
ATOM 6738 N N . ALA B 1 87 ? 12.883 24.5 -5.031 1 92.44 87 ALA B N 1
ATOM 6739 C CA . ALA B 1 87 ? 12.141 24.578 -3.777 1 92.44 87 ALA B CA 1
ATOM 6740 C C . ALA B 1 87 ? 12.641 23.547 -2.775 1 92.44 87 ALA B C 1
ATOM 6742 O O . ALA B 1 87 ? 13.109 22.469 -3.164 1 92.44 87 ALA B O 1
ATOM 6743 N N . GLY B 1 88 ? 12.562 23.938 -1.478 1 86.56 88 GLY B N 1
ATOM 6744 C CA . GLY B 1 88 ? 12.82 23 -0.393 1 86.56 88 GLY B CA 1
ATOM 6745 C C . GLY B 1 88 ? 11.617 22.156 -0.025 1 86.56 88 GLY B C 1
ATOM 6746 O O . GLY B 1 88 ? 10.555 22.281 -0.635 1 86.56 88 GLY B O 1
ATOM 6747 N N . PRO B 1 89 ? 11.68 21.297 0.871 1 82.94 89 PRO B N 1
ATOM 6748 C CA . PRO B 1 89 ? 10.578 20.406 1.242 1 82.94 89 PRO B CA 1
ATOM 6749 C C . PRO B 1 89 ? 9.375 21.156 1.801 1 82.94 89 PRO B C 1
ATOM 6751 O O . PRO B 1 89 ? 8.234 20.734 1.573 1 82.94 89 PRO B O 1
ATOM 6754 N N . ALA B 1 90 ? 9.648 22.297 2.404 1 82.56 90 ALA B N 1
ATOM 6755 C CA . ALA B 1 90 ? 8.555 23.031 3.02 1 82.56 90 ALA B CA 1
ATOM 6756 C C . ALA B 1 90 ? 7.75 23.797 1.972 1 82.56 90 ALA B C 1
ATOM 6758 O O . ALA B 1 90 ? 6.535 23.969 2.107 1 82.56 90 ALA B O 1
ATOM 6759 N N . THR B 1 91 ? 8.414 24.219 0.962 1 90.25 91 THR B N 1
ATOM 6760 C CA . THR B 1 91 ? 7.77 25.094 -0.004 1 90.25 91 THR B CA 1
ATOM 6761 C C . THR B 1 91 ? 7.293 24.312 -1.223 1 90.25 91 THR B C 1
ATOM 6763 O O . THR B 1 91 ? 6.512 24.812 -2.031 1 90.25 91 THR B O 1
ATOM 6766 N N . ALA B 1 92 ? 7.668 23.109 -1.31 1 92.06 92 ALA B N 1
ATOM 6767 C CA . ALA B 1 92 ? 7.309 22.297 -2.475 1 92.06 92 ALA B CA 1
ATOM 6768 C C . ALA B 1 92 ? 5.816 21.969 -2.48 1 92.06 92 ALA B C 1
ATOM 6770 O O . ALA B 1 92 ? 5.184 21.953 -3.539 1 92.06 92 ALA B O 1
ATOM 6771 N N . ALA B 1 93 ? 5.246 21.766 -1.339 1 90.31 93 ALA B N 1
ATOM 6772 C CA . ALA B 1 93 ? 3.854 21.344 -1.245 1 90.31 93 ALA B CA 1
ATOM 6773 C C . ALA B 1 93 ? 2.904 22.438 -1.722 1 90.31 93 ALA B C 1
ATOM 6775 O O . ALA B 1 93 ? 2.02 22.188 -2.541 1 90.31 93 ALA B O 1
ATOM 6776 N N . PRO B 1 94 ? 3.121 23.703 -1.282 1 90.62 94 PRO B N 1
ATOM 6777 C CA . PRO B 1 94 ? 2.225 24.75 -1.776 1 90.62 94 PRO B CA 1
ATOM 6778 C C . PRO B 1 94 ? 2.381 25 -3.273 1 90.62 94 PRO B C 1
ATOM 6780 O O . PRO B 1 94 ? 1.406 25.328 -3.953 1 90.62 94 PRO B O 1
ATOM 6783 N N . LEU B 1 95 ? 3.592 24.875 -3.729 1 94.5 95 LEU B N 1
ATOM 6784 C CA . LEU B 1 95 ? 3.814 25.062 -5.156 1 94.5 95 LEU B CA 1
ATOM 6785 C C . LEU B 1 95 ? 3.125 23.969 -5.965 1 94.5 95 LEU B C 1
ATOM 6787 O O . LEU B 1 95 ? 2.488 24.25 -6.984 1 94.5 95 LEU B O 1
ATOM 6791 N N . ALA B 1 96 ? 3.248 22.766 -5.477 1 94.69 96 ALA B N 1
ATOM 6792 C CA . ALA B 1 96 ? 2.574 21.641 -6.137 1 94.69 96 ALA B CA 1
ATOM 6793 C C . ALA B 1 96 ? 1.058 21.812 -6.09 1 94.69 96 ALA B C 1
ATOM 6795 O O . ALA B 1 96 ? 0.363 21.531 -7.066 1 94.69 96 ALA B O 1
ATOM 6796 N N . GLY B 1 97 ? 0.607 22.266 -4.949 1 92.12 97 GLY B N 1
ATOM 6797 C CA . GLY B 1 97 ? -0.816 22.531 -4.828 1 92.12 97 GLY B CA 1
ATOM 6798 C C . GLY B 1 97 ? -1.296 23.625 -5.773 1 92.12 97 GLY B C 1
ATOM 6799 O O . GLY B 1 97 ? -2.424 23.562 -6.266 1 92.12 97 GLY B O 1
ATOM 6800 N N . GLY B 1 98 ? -0.443 24.609 -6.012 1 92.44 98 GLY B N 1
ATOM 6801 C CA . GLY B 1 98 ? -0.77 25.656 -6.965 1 92.44 98 GLY B CA 1
ATOM 6802 C C . GLY B 1 98 ? -0.872 25.156 -8.391 1 92.44 98 GLY B C 1
ATOM 6803 O O . GLY B 1 98 ? -1.769 25.562 -9.141 1 92.44 98 GLY B O 1
ATOM 6804 N N . ILE B 1 99 ? 0.024 24.281 -8.727 1 94.38 99 ILE B N 1
ATOM 6805 C CA . ILE B 1 99 ? 0.003 23.703 -10.07 1 94.38 99 ILE B CA 1
ATOM 6806 C C . ILE B 1 99 ? -1.264 22.875 -10.258 1 94.38 99 ILE B C 1
ATOM 6808 O O . ILE B 1 99 ? -1.889 22.922 -11.32 1 94.38 99 ILE B O 1
ATOM 6812 N N . LEU B 1 100 ? -1.66 22.141 -9.227 1 94.06 100 LEU B N 1
ATOM 6813 C CA . LEU B 1 100 ? -2.865 21.328 -9.281 1 94.06 100 LEU B CA 1
ATOM 6814 C C . LEU B 1 100 ? -4.109 22.203 -9.414 1 94.06 100 LEU B C 1
ATOM 6816 O O . LEU B 1 100 ? -5.016 21.875 -10.188 1 94.06 100 LEU B O 1
ATOM 6820 N N . ARG B 1 101 ? -4.164 23.266 -8.695 1 91.12 101 ARG B N 1
ATOM 6821 C CA . ARG B 1 101 ? -5.309 24.156 -8.766 1 91.12 101 ARG B CA 1
ATOM 6822 C C . ARG B 1 101 ? -5.387 24.844 -10.133 1 91.12 101 ARG B C 1
ATOM 6824 O O . ARG B 1 101 ? -6.48 25.047 -10.664 1 91.12 101 ARG B O 1
ATOM 6831 N N . LEU B 1 102 ? -4.211 25.219 -10.602 1 91.12 102 LEU B N 1
ATOM 6832 C CA . LEU B 1 102 ? -4.176 25.781 -11.945 1 91.12 102 LEU B CA 1
ATOM 6833 C C . LEU B 1 102 ? -4.684 24.781 -12.969 1 91.12 102 LEU B C 1
ATOM 6835 O O . LEU B 1 102 ? -5.422 25.141 -13.891 1 91.12 102 LEU B O 1
ATOM 6839 N N . PHE B 1 103 ? -4.309 23.562 -12.812 1 91.62 103 PHE B N 1
ATOM 6840 C CA . PHE B 1 103 ? -4.77 22.5 -13.68 1 91.62 103 PHE B CA 1
ATOM 6841 C C . PHE B 1 103 ? -6.281 22.328 -13.578 1 91.62 103 PHE B C 1
ATOM 6843 O O . PHE B 1 103 ? -6.961 22.156 -14.594 1 91.62 103 PHE B O 1
ATOM 6850 N N . GLU B 1 104 ? -6.781 22.344 -12.375 1 89.25 104 GLU B N 1
ATOM 6851 C CA . GLU B 1 104 ? -8.219 22.203 -12.148 1 89.25 104 GLU B CA 1
ATOM 6852 C C . GLU B 1 104 ? -8.992 23.344 -12.82 1 89.25 104 GLU B C 1
ATOM 6854 O O . GLU B 1 104 ? -10.055 23.109 -13.398 1 89.25 104 GLU B O 1
ATOM 6859 N N . ARG B 1 105 ? -8.5 24.469 -12.734 1 84.88 105 ARG B N 1
ATOM 6860 C CA . ARG B 1 105 ? -9.148 25.625 -13.344 1 84.88 105 ARG B CA 1
ATOM 6861 C C . ARG B 1 105 ? -9.156 25.5 -14.867 1 84.88 105 ARG B C 1
ATOM 6863 O O . ARG B 1 105 ? -10.117 25.891 -15.523 1 84.88 105 ARG B O 1
ATOM 6870 N N . GLN B 1 106 ? -8.039 25.016 -15.391 1 83.5 106 GLN B N 1
ATOM 6871 C CA . GLN B 1 106 ? -7.945 24.828 -16.828 1 83.5 106 GLN B CA 1
ATOM 6872 C C . GLN B 1 106 ? -8.93 23.766 -17.312 1 83.5 106 GLN B C 1
ATOM 6874 O O . GLN B 1 106 ? -9.422 23.844 -18.438 1 83.5 106 GLN B O 1
ATOM 6879 N N . LEU B 1 107 ? -9.227 22.797 -16.484 1 83.25 107 LEU B N 1
ATOM 6880 C CA . LEU B 1 107 ? -10.164 21.734 -16.828 1 83.25 107 LEU B CA 1
ATOM 6881 C C . LEU B 1 107 ? -11.586 22.266 -16.891 1 83.25 107 LEU B C 1
ATOM 6883 O O . LEU B 1 107 ? -12.383 21.844 -17.734 1 83.25 107 LEU B O 1
ATOM 6887 N N . SER B 1 108 ? -11.797 23.078 -15.953 1 77.38 108 SER B N 1
ATOM 6888 C CA . SER B 1 108 ? -13.156 23.625 -15.898 1 77.38 108 SER B CA 1
ATOM 6889 C C . SER B 1 108 ? -13.414 24.578 -17.062 1 77.38 108 SER B C 1
ATOM 6891 O O . SER B 1 108 ? -14.562 24.734 -17.5 1 77.38 108 SER B O 1
ATOM 6893 N N . SER B 1 109 ? -12.352 25.141 -17.562 1 71.81 109 SER B N 1
ATOM 6894 C CA . SER B 1 109 ? -12.539 26.109 -18.641 1 71.81 109 SER B CA 1
ATOM 6895 C C . SER B 1 109 ? -12.508 25.438 -20 1 71.81 109 SER B C 1
ATOM 6897 O O . SER B 1 109 ? -12.992 26 -20.984 1 71.81 109 SER B O 1
ATOM 6899 N N . ARG B 1 110 ? -11.703 24.312 -20.109 1 62.31 110 ARG B N 1
ATOM 6900 C CA . ARG B 1 110 ? -11.555 23.672 -21.406 1 62.31 110 ARG B CA 1
ATOM 6901 C C . ARG B 1 110 ? -12.766 22.812 -21.734 1 62.31 110 ARG B C 1
ATOM 6903 O O . ARG B 1 110 ? -13.258 22.062 -20.891 1 62.31 110 ARG B O 1
ATOM 6910 N N . PRO B 1 111 ? -13.305 23.109 -22.922 1 54.19 111 PRO B N 1
ATOM 6911 C CA . PRO B 1 111 ? -14.383 22.234 -23.375 1 54.19 111 PRO B CA 1
ATOM 6912 C C . PRO B 1 111 ? -14 20.75 -23.344 1 54.19 111 PRO B C 1
ATOM 6914 O O . PRO B 1 111 ? -12.82 20.422 -23.391 1 54.19 111 PRO B O 1
ATOM 6917 N N . ALA B 1 112 ? -14.898 19.75 -22.969 1 53.5 112 ALA B N 1
ATOM 6918 C CA . ALA B 1 112 ? -14.828 18.297 -22.797 1 53.5 112 ALA B CA 1
ATOM 6919 C C . ALA B 1 112 ? -13.969 17.656 -23.891 1 53.5 112 ALA B C 1
ATOM 6921 O O . ALA B 1 112 ? -14.398 17.562 -25.047 1 53.5 112 ALA B O 1
ATOM 6922 N N . ILE B 1 113 ? -12.719 18.016 -23.906 1 49.47 113 ILE B N 1
ATOM 6923 C CA . ILE B 1 113 ? -11.969 17.391 -25 1 49.47 113 ILE B CA 1
ATOM 6924 C C . ILE B 1 113 ? -12.008 15.875 -24.844 1 49.47 113 ILE B C 1
ATOM 6926 O O . ILE B 1 113 ? -11.852 15.344 -23.734 1 49.47 113 ILE B O 1
ATOM 6930 N N . THR B 1 114 ? -12.516 15.273 -25.844 1 51.66 114 THR B N 1
ATOM 6931 C CA . THR B 1 114 ? -12.602 13.828 -26 1 51.66 114 THR B CA 1
ATOM 6932 C C . THR B 1 114 ? -11.289 13.156 -25.625 1 51.66 114 THR B C 1
ATOM 6934 O O . THR B 1 114 ? -10.219 13.578 -26.078 1 51.66 114 THR B O 1
ATOM 6937 N N . PRO B 1 115 ? -11.305 12.359 -24.641 1 54.19 115 PRO B N 1
ATOM 6938 C CA . PRO B 1 115 ? -10.141 11.672 -24.078 1 54.19 115 PRO B CA 1
ATOM 6939 C C . PRO B 1 115 ? -9.32 10.945 -25.141 1 54.19 115 PRO B C 1
ATOM 6941 O O . PRO B 1 115 ? -9.836 10.055 -25.828 1 54.19 115 PRO B O 1
ATOM 6944 N N . GLN B 1 116 ? -8.453 11.594 -26.031 1 53 116 GLN B N 1
ATOM 6945 C CA . GLN B 1 116 ? -7.633 10.812 -26.953 1 53 116 GLN B CA 1
ATOM 6946 C C . GLN B 1 116 ? -6.469 10.148 -26.219 1 53 116 GLN B C 1
ATOM 6948 O O . GLN B 1 116 ? -5.852 10.758 -25.344 1 53 116 GLN B O 1
ATOM 6953 N N . PRO B 1 117 ? -6.332 8.797 -26.422 1 58.22 117 PRO B N 1
ATOM 6954 C CA . PRO B 1 117 ? -5.191 8.117 -25.797 1 58.22 117 PRO B CA 1
ATOM 6955 C C . PRO B 1 117 ? -3.855 8.766 -26.156 1 58.22 117 PRO B C 1
ATOM 6957 O O . PRO B 1 117 ? -3.588 9.031 -27.344 1 58.22 117 PRO B O 1
ATOM 6960 N N . GLN B 1 118 ? -3.164 9.555 -25.312 1 64.69 118 GLN B N 1
ATOM 6961 C CA . GLN B 1 118 ? -1.903 10.258 -25.547 1 64.69 118 GLN B CA 1
ATOM 6962 C C . GLN B 1 118 ? -0.718 9.297 -25.453 1 64.69 118 GLN B C 1
ATOM 6964 O O . GLN B 1 118 ? -0.729 8.359 -24.656 1 64.69 118 GLN B O 1
ATOM 6969 N N . PRO B 1 119 ? 0.267 9.312 -26.406 1 65.56 119 PRO B N 1
ATOM 6970 C CA . PRO B 1 119 ? 1.477 8.484 -26.344 1 65.56 119 PRO B CA 1
ATOM 6971 C C . PRO B 1 119 ? 2.256 8.68 -25.047 1 65.56 119 PRO B C 1
ATOM 6973 O O . PRO B 1 119 ? 2.113 9.711 -24.375 1 65.56 119 PRO B O 1
ATOM 6976 N N . PRO B 1 120 ? 3.016 7.695 -24.641 1 64.88 120 PRO B N 1
ATOM 6977 C CA . PRO B 1 120 ? 3.766 7.742 -23.391 1 64.88 120 PRO B CA 1
ATOM 6978 C C . PRO B 1 120 ? 4.664 8.969 -23.281 1 64.88 120 PRO B C 1
ATOM 6980 O O . PRO B 1 120 ? 4.871 9.5 -22.188 1 64.88 120 PRO B O 1
ATOM 6983 N N . ALA B 1 121 ? 5.195 9.383 -24.375 1 66.12 121 ALA B N 1
ATOM 6984 C CA . ALA B 1 121 ? 6.02 10.586 -24.344 1 66.12 121 ALA B CA 1
ATOM 6985 C C . ALA B 1 121 ? 5.207 11.797 -23.875 1 66.12 121 ALA B C 1
ATOM 6987 O O . ALA B 1 121 ? 5.738 12.695 -23.219 1 66.12 121 ALA B O 1
ATOM 6988 N N . ALA B 1 122 ? 4.043 11.633 -24.031 1 79.31 122 ALA B N 1
ATOM 6989 C CA . ALA B 1 122 ? 3.141 12.734 -23.688 1 79.31 122 ALA B CA 1
ATOM 6990 C C . ALA B 1 122 ? 2.799 12.719 -22.203 1 79.31 122 ALA B C 1
ATOM 6992 O O . ALA B 1 122 ? 2.373 13.734 -21.641 1 79.31 122 ALA B O 1
ATOM 6993 N N . TRP B 1 123 ? 3.096 11.547 -21.672 1 85.81 123 TRP B N 1
ATOM 6994 C CA . TRP B 1 123 ? 2.768 11.453 -20.25 1 85.81 123 TRP B CA 1
ATOM 6995 C C . TRP B 1 123 ? 3.721 12.305 -19.406 1 85.81 123 TRP B C 1
ATOM 6997 O O . TRP B 1 123 ? 3.311 12.922 -18.422 1 85.81 123 TRP B O 1
ATOM 7007 N N . ARG B 1 124 ? 4.988 12.414 -19.906 1 86.5 124 ARG B N 1
ATOM 7008 C CA . ARG B 1 124 ? 6.004 13.18 -19.188 1 86.5 124 ARG B CA 1
ATOM 7009 C C . ARG B 1 124 ? 5.797 14.68 -19.375 1 86.5 124 ARG B C 1
ATOM 7011 O O . ARG B 1 124 ? 6.23 15.477 -18.531 1 86.5 124 ARG B O 1
ATOM 7018 N N . ALA B 1 125 ? 5.105 14.953 -20.438 1 88 125 ALA B N 1
ATOM 7019 C CA . ALA B 1 125 ? 4.895 16.359 -20.75 1 88 125 ALA B CA 1
ATOM 7020 C C . ALA B 1 125 ? 3.689 16.922 -20 1 88 125 ALA B C 1
ATOM 7022 O O . ALA B 1 125 ? 3.463 18.125 -19.984 1 88 125 ALA B O 1
ATOM 7023 N N . HIS B 1 126 ? 2.914 16.047 -19.391 1 91.12 126 HIS B N 1
ATOM 7024 C CA . HIS B 1 126 ? 1.788 16.516 -18.594 1 91.12 126 HIS B CA 1
ATOM 7025 C C . HIS B 1 126 ? 2.248 17.469 -17.484 1 91.12 126 HIS B C 1
ATOM 7027 O O . HIS B 1 126 ? 3.303 17.25 -16.891 1 91.12 126 HIS B O 1
ATOM 7033 N N . PRO B 1 127 ? 1.604 18.516 -17.266 1 90.69 127 PRO B N 1
ATOM 7034 C CA . PRO B 1 127 ? 2.043 19.516 -16.281 1 90.69 127 PRO B CA 1
ATOM 7035 C C . PRO B 1 127 ? 2.277 18.938 -14.898 1 90.69 127 PRO B C 1
ATOM 7037 O O . PRO B 1 127 ? 3.229 19.312 -14.211 1 90.69 127 PRO B O 1
ATOM 7040 N N . LEU B 1 128 ? 1.464 18.016 -14.469 1 94.5 128 LEU B N 1
ATOM 7041 C CA . LEU B 1 128 ? 1.635 17.406 -13.156 1 94.5 128 LEU B CA 1
ATOM 7042 C C . LEU B 1 128 ? 2.836 16.469 -13.141 1 94.5 128 LEU B C 1
ATOM 7044 O O . LEU B 1 128 ? 3.488 16.297 -12.109 1 94.5 128 LEU B O 1
ATOM 7048 N N . SER B 1 129 ? 3.135 15.781 -14.273 1 94.94 129 SER B N 1
ATOM 7049 C CA . SER B 1 129 ? 4.316 14.93 -14.367 1 94.94 129 SER B CA 1
ATOM 7050 C C . SER B 1 129 ? 5.598 15.758 -14.312 1 94.94 129 SER B C 1
ATOM 7052 O O . SER B 1 129 ? 6.574 15.359 -13.68 1 94.94 129 SER B O 1
ATOM 7054 N N . ARG B 1 130 ? 5.543 16.891 -14.953 1 93 130 ARG B N 1
ATOM 7055 C CA . ARG B 1 130 ? 6.691 17.797 -14.914 1 93 130 ARG B CA 1
ATOM 7056 C C . ARG B 1 130 ? 6.953 18.281 -13.492 1 93 130 ARG B C 1
ATOM 7058 O O . ARG B 1 130 ? 8.109 18.469 -13.102 1 93 130 ARG B O 1
ATOM 7065 N N . ALA B 1 131 ? 5.867 18.562 -12.805 1 94.44 131 ALA B N 1
ATOM 7066 C CA . ALA B 1 131 ? 5.996 18.984 -11.414 1 94.44 131 ALA B CA 1
ATOM 7067 C C . ALA B 1 131 ? 6.652 17.891 -10.57 1 94.44 131 ALA B C 1
ATOM 7069 O O . ALA B 1 131 ? 7.5 18.172 -9.719 1 94.44 131 ALA B O 1
ATOM 7070 N N . LEU B 1 132 ? 6.289 16.656 -10.805 1 93 132 LEU B N 1
ATOM 7071 C CA . LEU B 1 132 ? 6.832 15.523 -10.062 1 93 132 LEU B CA 1
ATOM 7072 C C . LEU B 1 132 ? 8.312 15.328 -10.375 1 93 132 LEU B C 1
ATOM 7074 O O . LEU B 1 132 ? 9.094 14.984 -9.492 1 93 132 LEU B O 1
ATOM 7078 N N . LEU B 1 133 ? 8.719 15.547 -11.594 1 91.94 133 LEU B N 1
ATOM 7079 C CA . LEU B 1 133 ? 10.102 15.352 -12.031 1 91.94 133 LEU B CA 1
ATOM 7080 C C . LEU B 1 133 ? 10.992 16.484 -11.539 1 91.94 133 LEU B C 1
ATOM 7082 O O . LEU B 1 133 ? 12.203 16.297 -11.375 1 91.94 133 LEU B O 1
ATOM 7086 N N . SER B 1 134 ? 10.383 17.625 -11.219 1 91.69 134 SER B N 1
ATOM 7087 C CA . SER B 1 134 ? 11.148 18.781 -10.789 1 91.69 134 SER B CA 1
ATOM 7088 C C . SER B 1 134 ? 11.578 18.656 -9.328 1 91.69 134 SER B C 1
ATOM 7090 O O . SER B 1 134 ? 12.656 19.109 -8.953 1 91.69 134 SER B O 1
ATOM 7092 N N . ASN B 1 135 ? 10.695 18.109 -8.539 1 92.62 135 ASN B N 1
ATOM 7093 C CA . ASN B 1 135 ? 10.984 17.969 -7.113 1 92.62 135 ASN B CA 1
ATOM 7094 C C . ASN B 1 135 ? 10.32 16.734 -6.523 1 92.62 135 ASN B C 1
ATOM 7096 O O . ASN B 1 135 ? 9.109 16.547 -6.645 1 92.62 135 ASN B O 1
ATOM 7100 N N . ALA B 1 136 ? 11.109 16 -5.781 1 88.12 136 ALA B N 1
ATOM 7101 C CA . ALA B 1 136 ? 10.617 14.75 -5.215 1 88.12 136 ALA B CA 1
ATOM 7102 C C . ALA B 1 136 ? 9.617 15.008 -4.09 1 88.12 136 ALA B C 1
ATOM 7104 O O . ALA B 1 136 ? 8.727 14.195 -3.84 1 88.12 136 ALA B O 1
ATOM 7105 N N . ALA B 1 137 ? 9.695 16.156 -3.461 1 89 137 ALA B N 1
ATOM 7106 C CA . ALA B 1 137 ? 8.82 16.469 -2.332 1 89 137 ALA B CA 1
ATOM 7107 C C . ALA B 1 137 ? 7.414 16.828 -2.805 1 89 137 ALA B C 1
ATOM 7109 O O . ALA B 1 137 ? 6.469 16.828 -2.012 1 89 137 ALA B O 1
ATOM 7110 N N . ALA B 1 138 ? 7.215 16.969 -4.066 1 92.81 138 ALA B N 1
ATOM 7111 C CA . ALA B 1 138 ? 5.906 17.312 -4.613 1 92.81 138 ALA B CA 1
ATOM 7112 C C . ALA B 1 138 ? 5.059 16.078 -4.859 1 92.81 138 ALA B C 1
ATOM 7114 O O . ALA B 1 138 ? 3.867 16.172 -5.156 1 92.81 138 ALA B O 1
ATOM 7115 N N . ALA B 1 139 ? 5.598 14.906 -4.648 1 92.62 139 ALA B N 1
ATOM 7116 C CA . ALA B 1 139 ? 4.934 13.656 -5.004 1 92.62 139 ALA B CA 1
ATOM 7117 C C . ALA B 1 139 ? 3.697 13.43 -4.141 1 92.62 139 ALA B C 1
ATOM 7119 O O . ALA B 1 139 ? 2.592 13.25 -4.66 1 92.62 139 ALA B O 1
ATOM 7120 N N . GLN B 1 140 ? 3.848 13.516 -2.885 1 91.19 140 GLN B N 1
ATOM 7121 C CA . GLN B 1 140 ? 2.756 13.195 -1.969 1 91.19 140 GLN B CA 1
ATOM 7122 C C . GLN B 1 140 ? 1.61 14.195 -2.109 1 91.19 140 GLN B C 1
ATOM 7124 O O . GLN B 1 140 ? 0.447 13.805 -2.209 1 91.19 140 GLN B O 1
ATOM 7129 N N . PRO B 1 141 ? 1.909 15.539 -2.221 1 92.56 141 PRO B N 1
ATOM 7130 C CA . PRO B 1 141 ? 0.814 16.5 -2.41 1 92.56 141 PRO B CA 1
ATOM 7131 C C . PRO B 1 141 ? 0.072 16.281 -3.729 1 92.56 141 PRO B C 1
ATOM 7133 O O . PRO B 1 141 ? -1.147 16.469 -3.789 1 92.56 141 PRO B O 1
ATOM 7136 N N . LEU B 1 142 ? 0.771 15.938 -4.707 1 95.38 142 LEU B N 1
ATOM 7137 C CA . LEU B 1 142 ? 0.142 15.75 -6.012 1 95.38 142 LEU B CA 1
ATOM 7138 C C . LEU B 1 142 ? -0.737 14.508 -6.02 1 95.38 142 LEU B C 1
ATOM 7140 O O . LEU B 1 142 ? -1.831 14.516 -6.59 1 95.38 142 LEU B O 1
ATOM 7144 N N . VAL B 1 143 ? -0.306 13.391 -5.387 1 95.5 143 VAL B N 1
ATOM 7145 C CA . VAL B 1 143 ? -1.073 12.148 -5.352 1 95.5 143 VAL B CA 1
ATOM 7146 C C . VAL B 1 143 ? -2.336 12.344 -4.516 1 95.5 143 VAL B C 1
ATOM 7148 O O . VAL B 1 143 ? -3.441 12.039 -4.969 1 95.5 143 VAL B O 1
ATOM 7151 N N . LEU B 1 144 ? -2.152 12.891 -3.332 1 92.62 144 LEU B N 1
ATOM 7152 C CA . LEU B 1 144 ? -3.303 13.094 -2.459 1 92.62 144 LEU B CA 1
ATOM 7153 C C . LEU B 1 144 ? -4.234 14.164 -3.027 1 92.62 144 LEU B C 1
ATOM 7155 O O . LEU B 1 144 ? -5.457 14.047 -2.916 1 92.62 144 LEU B O 1
ATOM 7159 N N . GLY B 1 145 ? -3.639 15.18 -3.699 1 93 145 GLY B N 1
ATOM 7160 C CA . GLY B 1 145 ? -4.445 16.219 -4.332 1 93 145 GLY B CA 1
ATOM 7161 C C . GLY B 1 145 ? -5.266 15.695 -5.5 1 93 145 GLY B C 1
ATOM 7162 O O . GLY B 1 145 ? -6.426 16.078 -5.664 1 93 145 GLY B O 1
ATOM 7163 N N . SER B 1 146 ? -4.684 14.875 -6.305 1 95.06 146 SER B N 1
ATOM 7164 C CA . SER B 1 146 ? -5.406 14.297 -7.434 1 95.06 146 SER B CA 1
ATOM 7165 C C . SER B 1 146 ? -6.523 13.375 -6.961 1 95.06 146 SER B C 1
ATOM 7167 O O . SER B 1 146 ? -7.598 13.336 -7.562 1 95.06 146 SER B O 1
ATOM 7169 N N . ALA B 1 147 ? -6.266 12.602 -5.891 1 94.38 147 ALA B N 1
ATOM 7170 C CA . ALA B 1 147 ? -7.297 11.727 -5.324 1 94.38 147 ALA B CA 1
ATOM 7171 C C . ALA B 1 147 ? -8.477 12.547 -4.805 1 94.38 147 ALA B C 1
ATOM 7173 O O . ALA B 1 147 ? -9.633 12.164 -4.996 1 94.38 147 ALA B O 1
ATOM 7174 N N . ARG B 1 148 ? -8.18 13.641 -4.172 1 91.19 148 ARG B N 1
ATOM 7175 C CA . ARG B 1 148 ? -9.242 14.508 -3.668 1 91.19 148 ARG B CA 1
ATOM 7176 C C . ARG B 1 148 ? -10.039 15.117 -4.812 1 91.19 148 ARG B C 1
ATOM 7178 O O . ARG B 1 148 ? -11.258 15.273 -4.715 1 91.19 148 ARG B O 1
ATOM 7185 N N . LEU B 1 149 ? -9.312 15.531 -5.828 1 92.81 149 LEU B N 1
ATOM 7186 C CA . LEU B 1 149 ? -9.969 16.094 -7 1 92.81 149 LEU B CA 1
ATOM 7187 C C . LEU B 1 149 ? -10.945 15.094 -7.613 1 92.81 149 LEU B C 1
ATOM 7189 O O . LEU B 1 149 ? -12.07 15.453 -7.969 1 92.81 149 LEU B O 1
ATOM 7193 N N . LEU B 1 150 ? -10.547 13.859 -7.695 1 93.69 150 LEU B N 1
ATOM 7194 C CA . LEU B 1 150 ? -11.398 12.812 -8.25 1 93.69 150 LEU B CA 1
ATOM 7195 C C . LEU B 1 150 ? -12.578 12.531 -7.332 1 93.69 150 LEU B C 1
ATOM 7197 O O . LEU B 1 150 ? -13.703 12.32 -7.801 1 93.69 150 LEU B O 1
ATOM 7201 N N . ALA B 1 151 ? -12.32 12.516 -5.992 1 91.81 151 ALA B N 1
ATOM 7202 C CA . ALA B 1 151 ? -13.391 12.273 -5.031 1 91.81 151 ALA B CA 1
ATOM 7203 C C . ALA B 1 151 ? -14.445 13.375 -5.109 1 91.81 151 ALA B C 1
ATOM 7205 O O . ALA B 1 151 ? -15.648 13.094 -5.07 1 91.81 151 ALA B O 1
ATOM 7206 N N . ARG B 1 152 ? -14.008 14.57 -5.266 1 88.44 152 ARG B N 1
ATOM 7207 C CA . ARG B 1 152 ? -14.938 15.695 -5.371 1 88.44 152 ARG B CA 1
ATOM 7208 C C . ARG B 1 152 ? -15.727 15.633 -6.672 1 88.44 152 ARG B C 1
ATOM 7210 O O . ARG B 1 152 ? -16.922 15.938 -6.695 1 88.44 152 ARG B O 1
ATOM 7217 N N . ALA B 1 153 ? -15.023 15.297 -7.723 1 89 153 ALA B N 1
ATOM 7218 C CA . ALA B 1 153 ? -15.695 15.172 -9.016 1 89 153 ALA B CA 1
ATOM 7219 C C . ALA B 1 153 ? -16.734 14.062 -8.992 1 89 153 ALA B C 1
ATOM 7221 O O . ALA B 1 153 ? -17.781 14.164 -9.648 1 89 153 ALA B O 1
ATOM 7222 N N . ALA B 1 154 ? -16.5 13.023 -8.211 1 88.81 154 ALA B N 1
ATOM 7223 C CA . ALA B 1 154 ? -17.438 11.906 -8.109 1 88.81 154 ALA B CA 1
ATOM 7224 C C . ALA B 1 154 ? -18.672 12.289 -7.301 1 88.81 154 ALA B C 1
ATOM 7226 O O . ALA B 1 154 ? -19.766 11.797 -7.566 1 88.81 154 ALA B O 1
ATOM 7227 N N . GLU B 1 155 ? -18.438 13.086 -6.18 1 83.44 155 GLU B N 1
ATOM 7228 C CA . GLU B 1 155 ? -19.547 13.477 -5.309 1 83.44 155 GLU B CA 1
ATOM 7229 C C . GLU B 1 155 ? -20.375 14.578 -5.953 1 83.44 155 GLU B C 1
ATOM 7231 O O . GLU B 1 155 ? -21.578 14.703 -5.66 1 83.44 155 GLU B O 1
ATOM 7236 N N . SER B 1 156 ? -19.562 15.359 -6.551 1 73.75 156 SER B N 1
ATOM 7237 C CA . SER B 1 156 ? -20.312 16.453 -7.148 1 73.75 156 SER B CA 1
ATOM 7238 C C . SER B 1 156 ? -21.422 15.945 -8.047 1 73.75 156 SER B C 1
ATOM 7240 O O . SER B 1 156 ? -21.328 14.852 -8.602 1 73.75 156 SER B O 1
ATOM 7242 N N . SER B 1 157 ? -22.516 16.188 -7.766 1 56.03 157 SER B N 1
ATOM 7243 C CA . SER B 1 157 ? -23.906 15.914 -8.141 1 56.03 157 SER B CA 1
ATOM 7244 C C . SER B 1 157 ? -23.969 15.125 -9.445 1 56.03 157 SER B C 1
ATOM 7246 O O . SER B 1 157 ? -24.578 14.055 -9.5 1 56.03 157 SER B O 1
ATOM 7248 N N . GLY B 1 158 ? -24.781 15.547 -10.406 1 54.72 158 GLY B N 1
ATOM 7249 C CA . GLY B 1 158 ? -25.859 15.195 -11.328 1 54.72 158 GLY B CA 1
ATOM 7250 C C . GLY B 1 158 ? -25.359 14.477 -12.57 1 54.72 158 GLY B C 1
ATOM 7251 O O . GLY B 1 158 ? -26.156 13.859 -13.289 1 54.72 158 GLY B O 1
ATOM 7252 N N . SER B 1 159 ? -23.844 14.703 -12.836 1 66.62 159 SER B N 1
ATOM 7253 C CA . SER B 1 159 ? -23.609 14.133 -14.164 1 66.62 159 SER B CA 1
ATOM 7254 C C . SER B 1 159 ? -22.312 13.336 -14.203 1 66.62 159 SER B C 1
ATOM 7256 O O . SER B 1 159 ? -21.25 13.844 -13.844 1 66.62 159 SER B O 1
ATOM 7258 N N . PRO B 1 160 ? -22.234 12.023 -14.336 1 79.44 160 PRO B N 1
ATOM 7259 C CA . PRO B 1 160 ? -21.062 11.156 -14.539 1 79.44 160 PRO B CA 1
ATOM 7260 C C . PRO B 1 160 ? -20.109 11.703 -15.602 1 79.44 160 PRO B C 1
ATOM 7262 O O . PRO B 1 160 ? -18.938 11.32 -15.633 1 79.44 160 PRO B O 1
ATOM 7265 N N . ALA B 1 161 ? -20.547 12.695 -16.281 1 81.62 161 ALA B N 1
ATOM 7266 C CA . ALA B 1 161 ? -19.75 13.219 -17.375 1 81.62 161 ALA B CA 1
ATOM 7267 C C . ALA B 1 161 ? -18.578 14.055 -16.859 1 81.62 161 ALA B C 1
ATOM 7269 O O . ALA B 1 161 ? -17.484 14.023 -17.406 1 81.62 161 ALA B O 1
ATOM 7270 N N . ALA B 1 162 ? -18.844 14.766 -15.758 1 82.19 162 ALA B N 1
ATOM 7271 C CA . ALA B 1 162 ? -17.797 15.594 -15.195 1 82.19 162 ALA B CA 1
ATOM 7272 C C . ALA B 1 162 ? -16.656 14.742 -14.656 1 82.19 162 ALA B C 1
ATOM 7274 O O . ALA B 1 162 ? -15.477 15.094 -14.789 1 82.19 162 ALA B O 1
ATOM 7275 N N . PHE B 1 163 ? -17 13.672 -14.086 1 90.12 163 PHE B N 1
ATOM 7276 C CA . PHE B 1 163 ? -15.984 12.781 -13.555 1 90.12 163 PHE B CA 1
ATOM 7277 C C . PHE B 1 163 ? -15.164 12.164 -14.672 1 90.12 163 PHE B C 1
ATOM 7279 O O . PHE B 1 163 ? -13.938 12.07 -14.57 1 90.12 163 PHE B O 1
ATOM 7286 N N . VAL B 1 164 ? -15.852 11.773 -15.742 1 88.19 164 VAL B N 1
ATOM 7287 C CA . VAL B 1 164 ? -15.172 11.133 -16.859 1 88.19 164 VAL B CA 1
ATOM 7288 C C . VAL B 1 164 ? -14.203 12.109 -17.516 1 88.19 164 VAL B C 1
ATOM 7290 O O . VAL B 1 164 ? -13.094 11.734 -17.891 1 88.19 164 VAL B O 1
ATOM 7293 N N . ALA B 1 165 ? -14.594 13.289 -17.578 1 87.25 165 ALA B N 1
ATOM 7294 C CA . ALA B 1 165 ? -13.727 14.312 -18.156 1 87.25 165 ALA B CA 1
ATOM 7295 C C . ALA B 1 165 ? -12.5 14.547 -17.297 1 87.25 165 ALA B C 1
ATOM 7297 O O . ALA B 1 165 ? -11.391 14.695 -17.797 1 87.25 165 ALA B O 1
ATOM 7298 N N . THR B 1 166 ? -12.695 14.641 -15.969 1 90.81 166 THR B N 1
ATOM 7299 C CA . THR B 1 166 ? -11.586 14.852 -15.055 1 90.81 166 THR B CA 1
ATOM 7300 C C . THR B 1 166 ? -10.617 13.672 -15.094 1 90.81 166 THR B C 1
ATOM 7302 O O . THR B 1 166 ? -9.398 13.852 -15.078 1 90.81 166 THR B O 1
ATOM 7305 N N . LEU B 1 167 ? -11.117 12.492 -15.133 1 92.31 167 LEU B N 1
ATOM 7306 C CA . LEU B 1 167 ? -10.273 11.297 -15.164 1 92.31 167 LEU B CA 1
ATOM 7307 C C . LEU B 1 167 ? -9.492 11.227 -16.469 1 92.31 167 LEU B C 1
ATOM 7309 O O . LEU B 1 167 ? -8.32 10.836 -16.469 1 92.31 167 LEU B O 1
ATOM 7313 N N . ALA B 1 168 ? -10.125 11.562 -17.562 1 90.19 168 ALA B N 1
ATOM 7314 C CA . ALA B 1 168 ? -9.453 11.547 -18.859 1 90.19 168 ALA B CA 1
ATOM 7315 C C . ALA B 1 168 ? -8.281 12.523 -18.891 1 90.19 168 ALA B C 1
ATOM 7317 O O . ALA B 1 168 ? -7.238 12.234 -19.484 1 90.19 168 ALA B O 1
ATOM 7318 N N . ALA B 1 169 ? -8.5 13.641 -18.25 1 89.81 169 ALA B N 1
ATOM 7319 C CA . ALA B 1 169 ? -7.438 14.641 -18.203 1 89.81 169 ALA B CA 1
ATOM 7320 C C . ALA B 1 169 ? -6.289 14.188 -17.312 1 89.81 169 ALA B C 1
ATOM 7322 O O . ALA B 1 169 ? -5.129 14.539 -17.547 1 89.81 169 ALA B O 1
ATOM 7323 N N . LEU B 1 170 ? -6.629 13.445 -16.281 1 93.12 170 LEU B N 1
ATOM 7324 C CA . LEU B 1 170 ? -5.625 13.016 -15.305 1 93.12 170 LEU B CA 1
ATOM 7325 C C . LEU B 1 170 ? -4.977 11.703 -15.734 1 93.12 170 LEU B C 1
ATOM 7327 O O . LEU B 1 170 ? -3.939 11.312 -15.195 1 93.12 170 LEU B O 1
ATOM 7331 N N . ARG B 1 171 ? -5.477 10.961 -16.672 1 92.5 171 ARG B N 1
ATOM 7332 C CA . ARG B 1 171 ? -5.051 9.617 -17.047 1 92.5 171 ARG B CA 1
ATOM 7333 C C . ARG B 1 171 ? -3.576 9.602 -17.438 1 92.5 171 ARG B C 1
ATOM 7335 O O . ARG B 1 171 ? -2.826 8.719 -17.016 1 92.5 171 ARG B O 1
ATOM 7342 N N . PRO B 1 172 ? -3.125 10.625 -18.219 1 92.19 172 PRO B N 1
ATOM 7343 C CA . PRO B 1 172 ? -1.697 10.594 -18.547 1 92.19 172 PRO B CA 1
ATOM 7344 C C . PRO B 1 172 ? -0.803 10.719 -17.312 1 92.19 172 PRO B C 1
ATOM 7346 O O . PRO B 1 172 ? 0.236 10.062 -17.234 1 92.19 172 PRO B O 1
ATOM 7349 N N . PHE B 1 173 ? -1.211 11.539 -16.438 1 93.56 173 PHE B N 1
ATOM 7350 C CA . PHE B 1 173 ? -0.442 11.711 -15.219 1 93.56 173 PHE B CA 1
ATOM 7351 C C . PHE B 1 173 ? -0.476 10.445 -14.375 1 93.56 173 PHE B C 1
ATOM 7353 O O . PHE B 1 173 ? 0.56 9.992 -13.883 1 93.56 173 PHE B O 1
ATOM 7360 N N . LEU B 1 174 ? -1.641 9.906 -14.242 1 94.5 174 LEU B N 1
ATOM 7361 C CA . LEU B 1 174 ? -1.795 8.703 -13.43 1 94.5 174 LEU B CA 1
ATOM 7362 C C . LEU B 1 174 ? -1.041 7.527 -14.055 1 94.5 174 LEU B C 1
ATOM 7364 O O . LEU B 1 174 ? -0.436 6.727 -13.336 1 94.5 174 LEU B O 1
ATOM 7368 N N . SER B 1 175 ? -1.054 7.414 -15.344 1 92.56 175 SER B N 1
ATOM 7369 C CA . SER B 1 175 ? -0.317 6.352 -16.016 1 92.56 175 SER B CA 1
ATOM 7370 C C . SER B 1 175 ? 1.188 6.531 -15.852 1 92.56 175 SER B C 1
ATOM 7372 O O . SER B 1 175 ? 1.921 5.551 -15.703 1 92.56 175 SER B O 1
ATOM 7374 N N . PHE B 1 176 ? 1.614 7.773 -15.867 1 92.19 176 PHE B N 1
ATOM 7375 C CA . PHE B 1 176 ? 3.021 8.062 -15.617 1 92.19 176 PHE B CA 1
ATOM 7376 C C . PHE B 1 176 ? 3.42 7.656 -14.203 1 92.19 176 PHE B C 1
ATOM 7378 O O . PHE B 1 176 ? 4.477 7.055 -14 1 92.19 176 PHE B O 1
ATOM 7385 N N . LEU B 1 177 ? 2.6 7.961 -13.289 1 92.12 177 LEU B N 1
ATOM 7386 C CA . LEU B 1 177 ? 2.844 7.668 -11.883 1 92.12 177 LEU B CA 1
ATOM 7387 C C . LEU B 1 177 ? 2.941 6.164 -11.656 1 92.12 177 LEU B C 1
ATOM 7389 O O . LEU B 1 177 ? 3.789 5.703 -10.883 1 92.12 177 LEU B O 1
ATOM 7393 N N . LEU B 1 178 ? 2.164 5.383 -12.312 1 89.5 178 LEU B N 1
ATOM 7394 C CA . LEU B 1 178 ? 2.037 3.957 -12.031 1 89.5 178 LEU B CA 1
ATOM 7395 C C . LEU B 1 178 ? 3.027 3.146 -12.852 1 89.5 178 LEU B C 1
ATOM 7397 O O . LEU B 1 178 ? 3.447 2.062 -12.445 1 89.5 178 LEU B O 1
ATOM 7401 N N . LEU B 1 179 ? 3.504 3.723 -14.031 1 87.56 179 LEU B N 1
ATOM 7402 C CA . LEU B 1 179 ? 4.207 2.84 -14.961 1 87.56 179 LEU B CA 1
ATOM 7403 C C . LEU B 1 179 ? 5.641 3.309 -15.172 1 87.56 179 LEU B C 1
ATOM 7405 O O . LEU B 1 179 ? 6.477 2.553 -15.672 1 87.56 179 LEU B O 1
ATOM 7409 N N . ASP B 1 180 ? 5.977 4.492 -14.789 1 87.56 180 ASP B N 1
ATOM 7410 C CA . ASP B 1 180 ? 7.324 4.977 -15.086 1 87.56 180 ASP B CA 1
ATOM 7411 C C . ASP B 1 180 ? 8.367 4.27 -14.227 1 87.56 180 ASP B C 1
ATOM 7413 O O . ASP B 1 180 ? 8.344 4.383 -12.992 1 87.56 180 ASP B O 1
ATOM 7417 N N . PRO B 1 181 ? 9.312 3.523 -14.867 1 85.25 181 PRO B N 1
ATOM 7418 C CA . PRO B 1 181 ? 10.289 2.746 -14.102 1 85.25 181 PRO B CA 1
ATOM 7419 C C . PRO B 1 181 ? 11.305 3.625 -13.375 1 85.25 181 PRO B C 1
ATOM 7421 O O . PRO B 1 181 ? 11.781 3.262 -12.297 1 85.25 181 PRO B O 1
ATOM 7424 N N . GLN B 1 182 ? 11.617 4.746 -13.922 1 86.44 182 GLN B N 1
ATOM 7425 C CA . GLN B 1 182 ? 12.578 5.637 -13.273 1 86.44 182 GLN B CA 1
ATOM 7426 C C . GLN B 1 182 ? 12.008 6.223 -11.984 1 86.44 182 GLN B C 1
ATOM 7428 O O . GLN B 1 182 ? 12.719 6.344 -10.984 1 86.44 182 GLN B O 1
ATOM 7433 N N . LEU B 1 183 ? 10.711 6.551 -12.086 1 88.12 183 LEU B N 1
ATOM 7434 C CA . LEU B 1 183 ? 10.055 7.078 -10.898 1 88.12 183 LEU B CA 1
ATOM 7435 C C . LEU B 1 183 ? 9.953 6.004 -9.82 1 88.12 183 LEU B C 1
ATOM 7437 O O . LEU B 1 183 ? 10.133 6.293 -8.633 1 88.12 183 LEU B O 1
ATOM 7441 N N . ALA B 1 184 ? 9.758 4.793 -10.18 1 85.94 184 ALA B N 1
ATOM 7442 C CA . ALA B 1 184 ? 9.602 3.688 -9.234 1 85.94 184 ALA B CA 1
ATOM 7443 C C . ALA B 1 184 ? 10.922 3.367 -8.539 1 85.94 184 ALA B C 1
ATOM 7445 O O . ALA B 1 184 ? 10.93 2.945 -7.379 1 85.94 184 ALA B O 1
ATOM 7446 N N . THR B 1 185 ? 12 3.584 -9.258 1 85.88 185 THR B N 1
ATOM 7447 C CA . THR B 1 185 ? 13.305 3.324 -8.656 1 85.88 185 THR B CA 1
ATOM 7448 C C . THR B 1 185 ? 13.688 4.438 -7.688 1 85.88 185 THR B C 1
ATOM 7450 O O . THR B 1 185 ? 14.25 4.176 -6.625 1 85.88 185 THR B O 1
ATOM 7453 N N . ALA B 1 186 ? 13.281 5.691 -8.055 1 87.5 186 ALA B N 1
ATOM 7454 C CA . ALA B 1 186 ? 13.617 6.836 -7.207 1 87.5 186 ALA B CA 1
ATOM 7455 C C . ALA B 1 186 ? 12.734 6.875 -5.965 1 87.5 186 ALA B C 1
ATOM 7457 O O . ALA B 1 186 ? 13.203 7.191 -4.867 1 87.5 186 ALA B O 1
ATOM 7458 N N . GLN B 1 187 ? 11.461 6.613 -6.141 1 90.75 187 GLN B N 1
ATOM 7459 C CA . GLN B 1 187 ? 10.484 6.566 -5.059 1 90.75 187 GLN B CA 1
ATOM 7460 C C . GLN B 1 187 ? 9.672 5.277 -5.105 1 90.75 187 GLN B C 1
ATOM 7462 O O . GLN B 1 187 ? 8.539 5.262 -5.609 1 90.75 187 GLN B O 1
ATOM 7467 N N . PRO B 1 188 ? 10.156 4.266 -4.457 1 88.5 188 PRO B N 1
ATOM 7468 C CA . PRO B 1 188 ? 9.547 2.941 -4.594 1 88.5 188 PRO B CA 1
ATOM 7469 C C . PRO B 1 188 ? 8.148 2.867 -3.988 1 88.5 188 PRO B C 1
ATOM 7471 O O . PRO B 1 188 ? 7.332 2.037 -4.402 1 88.5 188 PRO B O 1
ATOM 7474 N N . LEU B 1 189 ? 7.809 3.727 -3.051 1 91.06 189 LEU B N 1
ATOM 7475 C CA . LEU B 1 189 ? 6.527 3.635 -2.359 1 91.06 189 LEU B CA 1
ATOM 7476 C C . LEU B 1 189 ? 5.449 4.418 -3.102 1 91.06 189 LEU B C 1
ATOM 7478 O O . LEU B 1 189 ? 4.258 4.258 -2.828 1 91.06 189 LEU B O 1
ATOM 7482 N N . LEU B 1 190 ? 5.832 5.254 -4.078 1 92.06 190 LEU B N 1
ATOM 7483 C CA . LEU B 1 190 ? 4.918 6.219 -4.684 1 92.06 190 LEU B CA 1
ATOM 7484 C C . LEU B 1 190 ? 3.869 5.512 -5.535 1 92.06 190 LEU B C 1
ATOM 7486 O O . LEU B 1 190 ? 2.678 5.812 -5.438 1 92.06 190 LEU B O 1
ATOM 7490 N N . PRO B 1 191 ? 4.25 4.539 -6.402 1 91.88 191 PRO B N 1
ATOM 7491 C CA . PRO B 1 191 ? 3.229 3.881 -7.219 1 91.88 191 PRO B CA 1
ATOM 7492 C C . PRO B 1 191 ? 2.205 3.117 -6.383 1 91.88 191 PRO B C 1
ATOM 7494 O O . PRO B 1 191 ? 1.009 3.145 -6.684 1 91.88 191 PRO B O 1
ATOM 7497 N N . SER B 1 192 ? 2.676 2.418 -5.367 1 91.44 192 SER B N 1
ATOM 7498 C CA . SER B 1 192 ? 1.764 1.676 -4.504 1 91.44 192 SER B CA 1
ATOM 7499 C C . SER B 1 192 ? 0.833 2.615 -3.744 1 91.44 192 SER B C 1
ATOM 7501 O O . SER B 1 192 ? -0.343 2.305 -3.545 1 91.44 192 SER B O 1
ATOM 7503 N N . MET B 1 193 ? 1.366 3.723 -3.338 1 92.31 193 MET B N 1
ATOM 7504 C CA . MET B 1 193 ? 0.551 4.707 -2.633 1 92.31 193 MET B CA 1
ATOM 7505 C C . MET B 1 193 ? -0.529 5.277 -3.549 1 92.31 193 MET B C 1
ATOM 7507 O O . MET B 1 193 ? -1.679 5.434 -3.135 1 92.31 193 MET B O 1
ATOM 7511 N N . ALA B 1 194 ? -0.117 5.652 -4.742 1 94.69 194 ALA B N 1
ATOM 7512 C CA . ALA B 1 194 ? -1.069 6.188 -5.711 1 94.69 194 ALA B CA 1
ATOM 7513 C C . ALA B 1 194 ? -2.164 5.172 -6.027 1 94.69 194 ALA B C 1
ATOM 7515 O O . ALA B 1 194 ? -3.344 5.523 -6.098 1 94.69 194 ALA B O 1
ATOM 7516 N N . HIS B 1 195 ? -1.764 3.914 -6.203 1 95 195 HIS B N 1
ATOM 7517 C CA . HIS B 1 195 ? -2.715 2.85 -6.508 1 95 195 HIS B CA 1
ATOM 7518 C C . HIS B 1 195 ? -3.719 2.666 -5.375 1 95 195 HIS B C 1
ATOM 7520 O O . HIS B 1 195 ? -4.922 2.553 -5.621 1 95 195 HIS B O 1
ATOM 7526 N N . SER B 1 196 ? -3.232 2.619 -4.164 1 94.31 196 SER B N 1
ATOM 7527 C CA . SER B 1 196 ? -4.094 2.443 -2.998 1 94.31 196 SER B CA 1
ATOM 7528 C C . SER B 1 196 ? -5.027 3.637 -2.814 1 94.31 196 SER B C 1
ATOM 7530 O O . SER B 1 196 ? -6.188 3.469 -2.436 1 94.31 196 SER B O 1
ATOM 7532 N N . ALA B 1 197 ? -4.488 4.828 -3.043 1 94.88 197 ALA B N 1
ATOM 7533 C CA . ALA B 1 197 ? -5.309 6.031 -2.91 1 94.88 197 ALA B CA 1
ATOM 7534 C C . ALA B 1 197 ? -6.457 6.023 -3.916 1 94.88 197 ALA B C 1
ATOM 7536 O O . ALA B 1 197 ? -7.594 6.367 -3.574 1 94.88 197 ALA B O 1
ATOM 7537 N N . LEU B 1 198 ? -6.164 5.66 -5.156 1 95.94 198 LEU B N 1
ATOM 7538 C CA . LEU B 1 198 ? -7.199 5.605 -6.188 1 95.94 198 LEU B CA 1
ATOM 7539 C C . LEU B 1 198 ? -8.227 4.527 -5.863 1 95.94 198 LEU B C 1
ATOM 7541 O O . LEU B 1 198 ? -9.422 4.723 -6.082 1 95.94 198 LEU B O 1
ATOM 7545 N N . ALA B 1 199 ? -7.746 3.359 -5.375 1 96.12 199 ALA B N 1
ATOM 7546 C CA . ALA B 1 199 ? -8.656 2.285 -4.988 1 96.12 199 ALA B CA 1
ATOM 7547 C C . ALA B 1 199 ? -9.594 2.732 -3.869 1 96.12 199 ALA B C 1
ATOM 7549 O O . ALA B 1 199 ? -10.773 2.383 -3.863 1 96.12 199 ALA B O 1
ATOM 7550 N N . ARG B 1 200 ? -9.086 3.508 -2.965 1 94 200 ARG B N 1
ATOM 7551 C CA . ARG B 1 200 ? -9.898 3.996 -1.854 1 94 200 ARG B CA 1
ATOM 7552 C C . ARG B 1 200 ? -10.969 4.969 -2.344 1 94 200 ARG B C 1
ATOM 7554 O O . ARG B 1 200 ? -12.094 4.961 -1.843 1 94 200 ARG B O 1
ATOM 7561 N N . VAL B 1 201 ? -10.594 5.809 -3.291 1 94.06 201 VAL B N 1
ATOM 7562 C CA . VAL B 1 201 ? -11.57 6.727 -3.867 1 94.06 201 VAL B CA 1
ATOM 7563 C C . VAL B 1 201 ? -12.695 5.934 -4.527 1 94.06 201 VAL B C 1
ATOM 7565 O O . VAL B 1 201 ? -13.875 6.277 -4.379 1 94.06 201 VAL B O 1
ATOM 7568 N N . ALA B 1 202 ? -12.367 4.871 -5.215 1 93.56 202 ALA B N 1
ATOM 7569 C CA . ALA B 1 202 ? -13.352 4.035 -5.895 1 93.56 202 ALA B CA 1
ATOM 7570 C C . ALA B 1 202 ? -14.273 3.35 -4.891 1 93.56 202 ALA B C 1
ATOM 7572 O O . ALA B 1 202 ? -15.477 3.217 -5.133 1 93.56 202 ALA B O 1
ATOM 7573 N N . CYS B 1 203 ? -13.719 2.959 -3.762 1 91.62 203 CYS B N 1
ATOM 7574 C CA . CYS B 1 203 ? -14.492 2.229 -2.766 1 91.62 203 CYS B CA 1
ATOM 7575 C C . CYS B 1 203 ? -15.414 3.166 -1.995 1 91.62 203 CYS B C 1
ATOM 7577 O O . CYS B 1 203 ? -16.5 2.766 -1.568 1 91.62 203 CYS B O 1
ATOM 7579 N N . CYS B 1 204 ? -14.977 4.406 -1.815 1 86.12 204 CYS B N 1
ATOM 7580 C CA . CYS B 1 204 ? -15.719 5.312 -0.944 1 86.12 204 CYS B CA 1
ATOM 7581 C C . CYS B 1 204 ? -16.719 6.137 -1.741 1 86.12 204 CYS B C 1
ATOM 7583 O O . CYS B 1 204 ? -17.594 6.793 -1.163 1 86.12 204 CYS B O 1
ATOM 7585 N N . THR B 1 205 ? -16.641 6.055 -2.998 1 86.5 205 THR B N 1
ATOM 7586 C CA . THR B 1 205 ? -17.562 6.863 -3.795 1 86.5 205 THR B CA 1
ATOM 7587 C C . THR B 1 205 ? -18.938 6.223 -3.848 1 86.5 205 THR B C 1
ATOM 7589 O O . THR B 1 205 ? -19.062 4.996 -3.891 1 86.5 205 THR B O 1
ATOM 7592 N N . SER B 1 206 ? -19.969 7.023 -3.812 1 82.25 206 SER B N 1
ATOM 7593 C CA . SER B 1 206 ? -21.344 6.547 -3.9 1 82.25 206 SER B CA 1
ATOM 7594 C C . SER B 1 206 ? -21.812 6.508 -5.348 1 82.25 206 SER B C 1
ATOM 7596 O O . SER B 1 206 ? -22.859 5.906 -5.645 1 82.25 206 SER B O 1
ATOM 7598 N N . CYS B 1 207 ? -21.078 7.109 -6.246 1 87 207 CYS B N 1
ATOM 7599 C CA . CYS B 1 207 ? -21.422 7.109 -7.664 1 87 207 CYS B CA 1
ATOM 7600 C C . CYS B 1 207 ? -20.938 5.84 -8.352 1 87 207 CYS B C 1
ATOM 7602 O O . CYS B 1 207 ? -19.734 5.641 -8.5 1 87 207 CYS B O 1
ATOM 7604 N N . SER B 1 208 ? -21.797 5.004 -8.82 1 86.75 208 SER B N 1
ATOM 7605 C CA . SER B 1 208 ? -21.453 3.713 -9.414 1 86.75 208 SER B CA 1
ATOM 7606 C C . SER B 1 208 ? -20.703 3.889 -10.727 1 86.75 208 SER B C 1
ATOM 7608 O O . SER B 1 208 ? -19.797 3.113 -11.031 1 86.75 208 SER B O 1
ATOM 7610 N N . ALA B 1 209 ? -21.047 4.922 -11.516 1 87.62 209 ALA B N 1
ATOM 7611 C CA . ALA B 1 209 ? -20.359 5.148 -12.781 1 87.62 209 ALA B CA 1
ATOM 7612 C C . ALA B 1 209 ? -18.891 5.508 -12.555 1 87.62 209 ALA B C 1
ATOM 7614 O O . ALA B 1 209 ? -18.016 5.047 -13.297 1 87.62 209 ALA B O 1
ATOM 7615 N N . ALA B 1 210 ? -18.641 6.367 -11.586 1 90.81 210 ALA B N 1
ATOM 7616 C CA . ALA B 1 210 ? -17.266 6.754 -11.266 1 90.81 210 ALA B CA 1
ATOM 7617 C C . ALA B 1 210 ? -16.469 5.551 -10.773 1 90.81 210 ALA B C 1
ATOM 7619 O O . ALA B 1 210 ? -15.281 5.418 -11.094 1 90.81 210 ALA B O 1
ATOM 7620 N N . GLN B 1 211 ? -17.109 4.73 -10.008 1 92.25 211 GLN B N 1
ATOM 7621 C CA . GLN B 1 211 ? -16.453 3.533 -9.484 1 92.25 211 GLN B CA 1
ATOM 7622 C C . GLN B 1 211 ? -16.031 2.6 -10.617 1 92.25 211 GLN B C 1
ATOM 7624 O O . GLN B 1 211 ? -14.922 2.074 -10.609 1 92.25 211 GLN B O 1
ATOM 7629 N N . LEU B 1 212 ? -16.891 2.418 -11.609 1 91.69 212 LEU B N 1
ATOM 7630 C CA . LEU B 1 212 ? -16.609 1.523 -12.727 1 91.69 212 LEU B CA 1
ATOM 7631 C C . LEU B 1 212 ? -15.5 2.092 -13.602 1 91.69 212 LEU B C 1
ATOM 7633 O O . LEU B 1 212 ? -14.656 1.346 -14.117 1 91.69 212 LEU B O 1
ATOM 7637 N N . GLU B 1 213 ? -15.5 3.412 -13.766 1 91.56 213 GLU B N 1
ATOM 7638 C CA . GLU B 1 213 ? -14.453 4.039 -14.562 1 91.56 213 GLU B CA 1
ATOM 7639 C C . GLU B 1 213 ? -13.094 3.898 -13.891 1 91.56 213 GLU B C 1
ATOM 7641 O O . GLU B 1 213 ? -12.078 3.682 -14.562 1 91.56 213 GLU B O 1
ATOM 7646 N N . LEU B 1 214 ? -13.086 4.117 -12.609 1 93.81 214 LEU B N 1
ATOM 7647 C CA . LEU B 1 214 ? -11.836 3.979 -11.883 1 93.81 214 LEU B CA 1
ATOM 7648 C C . LEU B 1 214 ? -11.375 2.527 -11.867 1 93.81 214 LEU B C 1
ATOM 7650 O O . LEU B 1 214 ? -10.172 2.252 -11.938 1 93.81 214 LEU B O 1
ATOM 7654 N N . LEU B 1 215 ? -12.336 1.59 -11.711 1 94.81 215 LEU B N 1
ATOM 7655 C CA . LEU B 1 215 ? -12 0.173 -11.789 1 94.81 215 LEU B CA 1
ATOM 7656 C C . LEU B 1 215 ? -11.391 -0.167 -13.141 1 94.81 215 LEU B C 1
ATOM 7658 O O . LEU B 1 215 ? -10.391 -0.891 -13.211 1 94.81 215 LEU B O 1
ATOM 7662 N N . GLY B 1 216 ? -11.977 0.401 -14.18 1 93.31 216 GLY B N 1
ATOM 7663 C CA . GLY B 1 216 ? -11.438 0.191 -15.508 1 93.31 216 GLY B CA 1
ATOM 7664 C C . GLY B 1 216 ? -10.016 0.692 -15.664 1 93.31 216 GLY B C 1
ATOM 7665 O O . GLY B 1 216 ? -9.188 0.049 -16.312 1 93.31 216 GLY B O 1
ATOM 7666 N N . LEU B 1 217 ? -9.742 1.821 -15.055 1 93.56 217 LEU B N 1
ATOM 7667 C CA . LEU B 1 217 ? -8.391 2.377 -15.109 1 93.56 217 LEU B CA 1
ATOM 7668 C C . LEU B 1 217 ? -7.402 1.477 -14.375 1 93.56 217 LEU B C 1
ATOM 7670 O O . LEU B 1 217 ? -6.309 1.212 -14.875 1 93.56 217 LEU B O 1
ATOM 7674 N N . LEU B 1 218 ? -7.766 1.054 -13.172 1 95.38 218 LEU B N 1
ATOM 7675 C CA . LEU B 1 218 ? -6.875 0.233 -12.359 1 95.38 218 LEU B CA 1
ATOM 7676 C C . LEU B 1 218 ? -6.617 -1.113 -13.023 1 95.38 218 LEU B C 1
ATOM 7678 O O . LEU B 1 218 ? -5.492 -1.62 -12.992 1 95.38 218 LEU B O 1
ATOM 7682 N N . VAL B 1 219 ? -7.648 -1.697 -13.664 1 94.69 219 VAL B N 1
ATOM 7683 C CA . VAL B 1 219 ? -7.512 -2.98 -14.352 1 94.69 219 VAL B CA 1
ATOM 7684 C C . VAL B 1 219 ? -6.613 -2.82 -15.57 1 94.69 219 VAL B C 1
ATOM 7686 O O . VAL B 1 219 ? -5.793 -3.695 -15.867 1 94.69 219 VAL B O 1
ATOM 7689 N N . ALA B 1 220 ? -6.672 -1.707 -16.219 1 91.38 220 ALA B N 1
ATOM 7690 C CA . ALA B 1 220 ? -5.895 -1.462 -17.422 1 91.38 220 ALA B CA 1
ATOM 7691 C C . ALA B 1 220 ? -4.41 -1.328 -17.109 1 91.38 220 ALA B C 1
ATOM 7693 O O . ALA B 1 220 ? -3.562 -1.519 -17.984 1 91.38 220 ALA B O 1
ATOM 7694 N N . HIS B 1 221 ? -4.121 -1.085 -15.906 1 92.56 221 HIS B N 1
ATOM 7695 C CA . HIS B 1 221 ? -2.723 -0.859 -15.555 1 92.56 221 HIS B CA 1
ATOM 7696 C C . HIS B 1 221 ? -2.096 -2.113 -14.953 1 92.56 221 HIS B C 1
ATOM 7698 O O . HIS B 1 221 ? -0.891 -2.146 -14.688 1 92.56 221 HIS B O 1
ATOM 7704 N N . LEU B 1 222 ? -2.742 -3.213 -14.766 1 91.12 222 LEU B N 1
ATOM 7705 C CA . LEU B 1 222 ? -2.244 -4.43 -14.133 1 91.12 222 LEU B CA 1
ATOM 7706 C C . LEU B 1 222 ? -1.188 -5.102 -15 1 91.12 222 LEU B C 1
ATOM 7708 O O . LEU B 1 222 ? -0.161 -5.562 -14.5 1 91.12 222 LEU B O 1
ATOM 7712 N N . PRO B 1 223 ? -1.362 -5.027 -16.359 1 85.62 223 PRO B N 1
ATOM 7713 C CA . PRO B 1 223 ? -0.385 -5.738 -17.188 1 85.62 223 PRO B CA 1
ATOM 7714 C C . PRO B 1 223 ? 0.988 -5.066 -17.188 1 85.62 223 PRO B C 1
ATOM 7716 O O . PRO B 1 223 ? 1.985 -5.695 -17.547 1 85.62 223 PRO B O 1
ATOM 7719 N N . ALA B 1 224 ? 1.029 -3.877 -16.781 1 81.38 224 ALA B N 1
ATOM 7720 C CA . ALA B 1 224 ? 2.283 -3.129 -16.828 1 81.38 224 ALA B CA 1
ATOM 7721 C C . ALA B 1 224 ? 3.156 -3.441 -15.625 1 81.38 224 ALA B C 1
ATOM 7723 O O . ALA B 1 224 ? 4.336 -3.084 -15.594 1 81.38 224 ALA B O 1
ATOM 7724 N N . LEU B 1 225 ? 2.514 -4.164 -14.695 1 83.62 225 LEU B N 1
ATOM 7725 C CA . LEU B 1 225 ? 3.309 -4.551 -13.539 1 83.62 225 LEU B CA 1
ATOM 7726 C C . LEU B 1 225 ? 4.336 -5.613 -13.914 1 83.62 225 LEU B C 1
ATOM 7728 O O . LEU B 1 225 ? 4.023 -6.555 -14.641 1 83.62 225 LEU B O 1
ATOM 7732 N N . ARG B 1 226 ? 5.629 -5.258 -13.734 1 76.75 226 ARG B N 1
ATOM 7733 C CA . ARG B 1 226 ? 6.703 -6.156 -14.141 1 76.75 226 ARG B CA 1
ATOM 7734 C C . ARG B 1 226 ? 7.148 -7.047 -12.984 1 76.75 226 ARG B C 1
ATOM 7736 O O . ARG B 1 226 ? 7.562 -6.547 -11.938 1 76.75 226 ARG B O 1
ATOM 7743 N N . VAL B 1 227 ? 6.848 -8.312 -13.203 1 87 227 VAL B N 1
ATOM 7744 C CA . VAL B 1 227 ? 7.348 -9.305 -12.258 1 87 227 VAL B CA 1
ATOM 7745 C C . VAL B 1 227 ? 8.562 -10.016 -12.844 1 87 227 VAL B C 1
ATOM 7747 O O . VAL B 1 227 ? 8.453 -10.75 -13.828 1 87 227 VAL B O 1
ATOM 7750 N N . THR B 1 228 ? 9.703 -9.531 -12.398 1 82.12 228 THR B N 1
ATOM 7751 C CA . THR B 1 228 ? 10.93 -10.109 -12.922 1 82.12 228 THR B CA 1
ATOM 7752 C C . THR B 1 228 ? 11.594 -11.008 -11.875 1 82.12 228 THR B C 1
ATOM 7754 O O . THR B 1 228 ? 11.367 -10.844 -10.672 1 82.12 228 THR B O 1
ATOM 7757 N N . ALA B 1 229 ? 12.383 -11.953 -12.492 1 78.5 229 ALA B N 1
ATOM 7758 C CA . ALA B 1 229 ? 13.078 -12.898 -11.625 1 78.5 229 ALA B CA 1
ATOM 7759 C C . ALA B 1 229 ? 14.148 -12.195 -10.797 1 78.5 229 ALA B C 1
ATOM 7761 O O . ALA B 1 229 ? 14.883 -11.344 -11.312 1 78.5 229 ALA B O 1
ATOM 7762 N N . GLY B 1 230 ? 14.164 -12.445 -9.641 1 76.25 230 GLY B N 1
ATOM 7763 C CA . GLY B 1 230 ? 15.234 -11.945 -8.789 1 76.25 230 GLY B CA 1
ATOM 7764 C C . GLY B 1 230 ? 14.875 -10.656 -8.078 1 76.25 230 GLY B C 1
ATOM 7765 O O . GLY B 1 230 ? 15.547 -10.25 -7.129 1 76.25 230 GLY B O 1
ATOM 7766 N N . ASP B 1 231 ? 13.852 -10 -8.531 1 81.81 231 ASP B N 1
ATOM 7767 C CA . ASP B 1 231 ? 13.445 -8.75 -7.887 1 81.81 231 ASP B CA 1
ATOM 7768 C C . ASP B 1 231 ? 12.156 -8.938 -7.098 1 81.81 231 ASP B C 1
ATOM 7770 O O . ASP B 1 231 ? 11.07 -8.977 -7.676 1 81.81 231 ASP B O 1
ATOM 7774 N N . PRO B 1 232 ? 12.266 -8.93 -5.824 1 84.94 232 PRO B N 1
ATOM 7775 C CA . PRO B 1 232 ? 11.062 -9.172 -5.023 1 84.94 232 PRO B CA 1
ATOM 7776 C C . PRO B 1 232 ? 10.109 -7.977 -5.027 1 84.94 232 PRO B C 1
ATOM 7778 O O . PRO B 1 232 ? 8.93 -8.125 -4.691 1 84.94 232 PRO B O 1
ATOM 7781 N N . SER B 1 233 ? 10.586 -6.789 -5.426 1 86 233 SER B N 1
ATOM 7782 C CA . SER B 1 233 ? 9.742 -5.594 -5.379 1 86 233 SER B CA 1
ATOM 7783 C C . SER B 1 233 ? 8.602 -5.688 -6.383 1 86 233 SER B C 1
ATOM 7785 O O . SER B 1 233 ? 7.484 -5.242 -6.098 1 86 233 SER B O 1
ATOM 7787 N N . GLY B 1 234 ? 8.922 -6.293 -7.527 1 87.56 234 GLY B N 1
ATOM 7788 C CA . GLY B 1 234 ? 7.883 -6.434 -8.539 1 87.56 234 GLY B CA 1
ATOM 7789 C C . GLY B 1 234 ? 6.742 -7.328 -8.102 1 87.56 234 GLY B C 1
ATOM 7790 O O . GLY B 1 234 ? 5.574 -7.012 -8.336 1 87.56 234 GLY B O 1
ATOM 7791 N N . ALA B 1 235 ? 7.051 -8.375 -7.457 1 90.88 235 ALA B N 1
ATOM 7792 C CA . ALA B 1 235 ? 6.039 -9.312 -6.977 1 90.88 235 ALA B CA 1
ATOM 7793 C C . ALA B 1 235 ? 5.219 -8.695 -5.848 1 90.88 235 ALA B C 1
ATOM 7795 O O . ALA B 1 235 ? 4.012 -8.93 -5.75 1 90.88 235 ALA B O 1
ATOM 7796 N N . GLN B 1 236 ? 5.918 -7.934 -5.023 1 91.06 236 GLN B N 1
ATOM 7797 C CA . GLN B 1 236 ? 5.223 -7.285 -3.916 1 91.06 236 GLN B CA 1
ATOM 7798 C C . GLN B 1 236 ? 4.238 -6.238 -4.422 1 91.06 236 GLN B C 1
ATOM 7800 O O . GLN B 1 236 ? 3.115 -6.145 -3.924 1 91.06 236 GLN B O 1
ATOM 7805 N N . GLN B 1 237 ? 4.645 -5.484 -5.395 1 91.38 237 GLN B N 1
ATOM 7806 C CA . GLN B 1 237 ? 3.775 -4.461 -5.973 1 91.38 237 GLN B CA 1
ATOM 7807 C C . GLN B 1 237 ? 2.557 -5.09 -6.641 1 91.38 237 GLN B C 1
ATOM 7809 O O . GLN B 1 237 ? 1.443 -4.574 -6.527 1 91.38 237 GLN B O 1
ATOM 7814 N N . ALA B 1 238 ? 2.77 -6.18 -7.34 1 93.38 238 ALA B N 1
ATOM 7815 C CA . ALA B 1 238 ? 1.671 -6.867 -8.016 1 93.38 238 ALA B CA 1
ATOM 7816 C C . ALA B 1 238 ? 0.668 -7.418 -7.004 1 93.38 238 ALA B C 1
ATOM 7818 O O . ALA B 1 238 ? -0.543 -7.355 -7.227 1 93.38 238 ALA B O 1
ATOM 7819 N N . ALA B 1 239 ? 1.192 -7.977 -5.938 1 93.75 239 ALA B N 1
ATOM 7820 C CA . ALA B 1 239 ? 0.317 -8.531 -4.91 1 93.75 239 ALA B CA 1
ATOM 7821 C C . ALA B 1 239 ? -0.587 -7.457 -4.316 1 93.75 239 ALA B C 1
ATOM 7823 O O . ALA B 1 239 ? -1.784 -7.68 -4.121 1 93.75 239 ALA B O 1
ATOM 7824 N N . GLU B 1 240 ? -0.025 -6.309 -4.043 1 92.81 240 GLU B N 1
ATOM 7825 C CA . GLU B 1 240 ? -0.794 -5.207 -3.471 1 92.81 240 GLU B CA 1
ATOM 7826 C C . GLU B 1 240 ? -1.808 -4.664 -4.473 1 92.81 240 GLU B C 1
ATOM 7828 O O . GLU B 1 240 ? -2.936 -4.332 -4.105 1 92.81 240 GLU B O 1
ATOM 7833 N N . ALA B 1 241 ? -1.376 -4.48 -5.684 1 95.06 241 ALA B N 1
ATOM 7834 C CA . ALA B 1 241 ? -2.26 -3.941 -6.715 1 95.06 241 ALA B CA 1
ATOM 7835 C C . ALA B 1 241 ? -3.469 -4.848 -6.93 1 95.06 241 ALA B C 1
ATOM 7837 O O . ALA B 1 241 ? -4.594 -4.367 -7.066 1 95.06 241 ALA B O 1
ATOM 7838 N N . VAL B 1 242 ? -3.266 -6.148 -6.961 1 96.06 242 VAL B N 1
ATOM 7839 C CA . VAL B 1 242 ? -4.355 -7.094 -7.18 1 96.06 242 VAL B CA 1
ATOM 7840 C C . VAL B 1 242 ? -5.309 -7.07 -5.988 1 96.06 242 VAL B C 1
ATOM 7842 O O . VAL B 1 242 ? -6.527 -7.137 -6.16 1 96.06 242 VAL B O 1
ATOM 7845 N N . ALA B 1 243 ? -4.727 -7.004 -4.797 1 94.69 243 ALA B N 1
ATOM 7846 C CA . ALA B 1 243 ? -5.57 -6.914 -3.609 1 94.69 243 ALA B CA 1
ATOM 7847 C C . ALA B 1 243 ? -6.445 -5.66 -3.648 1 94.69 243 ALA B C 1
ATOM 7849 O O . ALA B 1 243 ? -7.629 -5.711 -3.305 1 94.69 243 ALA B O 1
ATOM 7850 N N . ASP B 1 244 ? -5.887 -4.539 -4.086 1 95.56 244 ASP B N 1
ATOM 7851 C CA . ASP B 1 244 ? -6.625 -3.283 -4.195 1 95.56 244 ASP B CA 1
ATOM 7852 C C . ASP B 1 244 ? -7.77 -3.406 -5.195 1 95.56 244 ASP B C 1
ATOM 7854 O O . ASP B 1 244 ? -8.891 -2.959 -4.926 1 95.56 244 ASP B O 1
ATOM 7858 N N . VAL B 1 245 ? -7.484 -3.965 -6.332 1 96.62 245 VAL B N 1
ATOM 7859 C CA . VAL B 1 245 ? -8.492 -4.09 -7.383 1 96.62 245 VAL B CA 1
ATOM 7860 C C . VAL B 1 245 ? -9.633 -4.977 -6.902 1 96.62 245 VAL B C 1
ATOM 7862 O O . VAL B 1 245 ? -10.805 -4.691 -7.168 1 96.62 245 VAL B O 1
ATOM 7865 N N . MET B 1 246 ? -9.273 -6.031 -6.195 1 94.81 246 MET B N 1
ATOM 7866 C CA . MET B 1 246 ? -10.305 -6.941 -5.703 1 94.81 246 MET B CA 1
ATOM 7867 C C . MET B 1 246 ? -11.172 -6.258 -4.652 1 94.81 246 MET B C 1
ATOM 7869 O O . MET B 1 246 ? -12.375 -6.523 -4.566 1 94.81 246 MET B O 1
ATOM 7873 N N . ASP B 1 247 ? -10.57 -5.422 -3.83 1 93.06 247 ASP B N 1
ATOM 7874 C CA . ASP B 1 247 ? -11.352 -4.637 -2.879 1 93.06 247 ASP B CA 1
ATOM 7875 C C . ASP B 1 247 ? -12.391 -3.785 -3.598 1 93.06 247 ASP B C 1
ATOM 7877 O O . ASP B 1 247 ? -13.531 -3.664 -3.133 1 93.06 247 ASP B O 1
ATOM 7881 N N . VAL B 1 248 ? -12.008 -3.188 -4.727 1 94.62 248 VAL B N 1
ATOM 7882 C CA . VAL B 1 248 ? -12.914 -2.33 -5.488 1 94.62 248 VAL B CA 1
ATOM 7883 C C . VAL B 1 248 ? -14.023 -3.176 -6.113 1 94.62 248 VAL B C 1
ATOM 7885 O O . VAL B 1 248 ? -15.195 -2.791 -6.082 1 94.62 248 VAL B O 1
ATOM 7888 N N . VAL B 1 249 ? -13.727 -4.355 -6.672 1 94 249 VAL B N 1
ATOM 7889 C CA . VAL B 1 249 ? -14.703 -5.23 -7.312 1 94 249 VAL B CA 1
ATOM 7890 C C . VAL B 1 249 ? -15.734 -5.684 -6.285 1 94 249 VAL B C 1
ATOM 7892 O O . VAL B 1 249 ? -16.938 -5.715 -6.578 1 94 249 VAL B O 1
ATOM 7895 N N . GLU B 1 250 ? -15.266 -5.98 -5.074 1 88.5 250 GLU B N 1
ATOM 7896 C CA . GLU B 1 250 ? -16.172 -6.48 -4.039 1 88.5 250 GLU B CA 1
ATOM 7897 C C . GLU B 1 250 ? -17.031 -5.359 -3.475 1 88.5 250 GLU B C 1
ATOM 7899 O O . GLU B 1 250 ? -18.125 -5.613 -2.955 1 88.5 250 GLU B O 1
ATOM 7904 N N . SER B 1 251 ? -16.516 -4.137 -3.578 1 87.88 251 SER B N 1
ATOM 7905 C CA . SER B 1 251 ? -17.266 -3.002 -3.047 1 87.88 251 SER B CA 1
ATOM 7906 C C . SER B 1 251 ? -18.297 -2.498 -4.059 1 87.88 251 SER B C 1
ATOM 7908 O O . SER B 1 251 ? -19.203 -1.73 -3.705 1 87.88 251 SER B O 1
ATOM 7910 N N . CYS B 1 252 ? -18.219 -2.996 -5.297 1 85.44 252 CYS B N 1
ATOM 7911 C CA . CYS B 1 252 ? -19.125 -2.527 -6.332 1 85.44 252 CYS B CA 1
ATOM 7912 C C . CYS B 1 252 ? -20.547 -3.057 -6.098 1 85.44 252 CYS B C 1
ATOM 7914 O O . CYS B 1 252 ? -20.734 -4.262 -5.914 1 85.44 252 CYS B O 1
ATOM 7916 N N . GLY B 1 253 ? -21.484 -2.199 -5.746 1 74.44 253 GLY B N 1
ATOM 7917 C CA . GLY B 1 253 ? -22.891 -2.576 -5.59 1 74.44 253 GLY B CA 1
ATOM 7918 C C . GLY B 1 253 ? -23.516 -3.096 -6.871 1 74.44 253 GLY B C 1
ATOM 7919 O O . GLY B 1 253 ? -24.25 -4.078 -6.848 1 74.44 253 GLY B O 1
ATOM 7920 N N . GLU B 1 254 ? -23.188 -2.404 -7.973 1 76.56 254 GLU B N 1
ATOM 7921 C CA . GLU B 1 254 ? -23.703 -2.812 -9.273 1 76.56 254 GLU B CA 1
ATOM 7922 C C . GLU B 1 254 ? -22.75 -3.779 -9.969 1 76.56 254 GLU B C 1
ATOM 7924 O O . GLU B 1 254 ? -21.531 -3.736 -9.734 1 76.56 254 GLU B O 1
ATOM 7929 N N . GLU B 1 255 ? -23.172 -4.734 -10.594 1 80.12 255 GLU B N 1
ATOM 7930 C CA . GLU B 1 255 ? -22.359 -5.707 -11.32 1 80.12 255 GLU B CA 1
ATOM 7931 C C . GLU B 1 255 ? -21.375 -5.012 -12.266 1 80.12 255 GLU B C 1
ATOM 7933 O O . GLU B 1 255 ? -21.781 -4.18 -13.078 1 80.12 255 GLU B O 1
ATOM 7938 N N . PRO B 1 256 ? -20.203 -5.195 -11.844 1 85.12 256 PRO B N 1
ATOM 7939 C CA . PRO B 1 256 ? -19.219 -4.617 -12.773 1 85.12 256 PRO B CA 1
ATOM 7940 C C . PRO B 1 256 ? -19.406 -5.109 -14.211 1 85.12 256 PRO B C 1
ATOM 7942 O O . PRO B 1 256 ? -19.938 -6.199 -14.43 1 85.12 256 PRO B O 1
ATOM 7945 N N . GLY B 1 257 ? -19.328 -4.297 -15.258 1 81.19 257 GLY B N 1
ATOM 7946 C CA . GLY B 1 257 ? -19.484 -4.664 -16.656 1 81.19 257 GLY B CA 1
ATOM 7947 C C . GLY B 1 257 ? -18.734 -5.926 -17.031 1 81.19 257 GLY B C 1
ATOM 7948 O O . GLY B 1 257 ? -17.641 -6.176 -16.516 1 81.19 257 GLY B O 1
ATOM 7949 N N . ALA B 1 258 ? -19.297 -6.809 -17.719 1 82.56 258 ALA B N 1
ATOM 7950 C CA . ALA B 1 258 ? -18.734 -8.078 -18.156 1 82.56 258 ALA B CA 1
ATOM 7951 C C . ALA B 1 258 ? -17.391 -7.867 -18.859 1 82.56 258 ALA B C 1
ATOM 7953 O O . ALA B 1 258 ? -16.469 -8.664 -18.703 1 82.56 258 ALA B O 1
ATOM 7954 N N . ASP B 1 259 ? -17.266 -6.727 -19.453 1 88 259 ASP B N 1
ATOM 7955 C CA . ASP B 1 259 ? -16.031 -6.461 -20.188 1 88 259 ASP B CA 1
ATOM 7956 C C . ASP B 1 259 ? -14.883 -6.176 -19.219 1 88 259 ASP B C 1
ATOM 7958 O O . ASP B 1 259 ? -13.742 -6.598 -19.469 1 88 259 ASP B O 1
ATOM 7962 N N . THR B 1 260 ? -15.25 -5.48 -18.188 1 91.12 260 THR B N 1
ATOM 7963 C CA . THR B 1 260 ? -14.211 -5.156 -17.219 1 91.12 260 THR B CA 1
ATOM 7964 C C . THR B 1 260 ? -13.758 -6.406 -16.469 1 91.12 260 THR B C 1
ATOM 7966 O O . THR B 1 260 ? -12.57 -6.578 -16.188 1 91.12 260 THR B O 1
ATOM 7969 N N . VAL B 1 261 ? -14.703 -7.254 -16.188 1 91.94 261 VAL B N 1
ATOM 7970 C CA . VAL B 1 261 ? -14.367 -8.477 -15.461 1 91.94 261 VAL B CA 1
ATOM 7971 C C . VAL B 1 261 ? -13.602 -9.43 -16.375 1 91.94 261 VAL B C 1
ATOM 7973 O O . VAL B 1 261 ? -12.688 -10.125 -15.938 1 91.94 261 VAL B O 1
ATOM 7976 N N . ALA B 1 262 ? -13.938 -9.438 -17.625 1 92.56 262 ALA B N 1
ATOM 7977 C CA . ALA B 1 262 ? -13.211 -10.258 -18.594 1 92.56 262 ALA B CA 1
ATOM 7978 C C . ALA B 1 262 ? -11.773 -9.789 -18.75 1 92.56 262 ALA B C 1
ATOM 7980 O O . ALA B 1 262 ? -10.852 -10.602 -18.828 1 92.56 262 ALA B O 1
ATOM 7981 N N . ALA B 1 263 ? -11.625 -8.508 -18.797 1 93.19 263 ALA B N 1
ATOM 7982 C CA . ALA B 1 263 ? -10.273 -7.957 -18.875 1 93.19 263 ALA B CA 1
ATOM 7983 C C . ALA B 1 263 ? -9.469 -8.297 -17.625 1 93.19 263 ALA B C 1
ATOM 7985 O O . ALA B 1 263 ? -8.281 -8.625 -17.703 1 93.19 263 ALA B O 1
ATOM 7986 N N . LEU B 1 264 ? -10.156 -8.156 -16.484 1 94.56 264 LEU B N 1
ATOM 7987 C CA . LEU B 1 264 ? -9.5 -8.477 -15.234 1 94.56 264 LEU B CA 1
ATOM 7988 C C . LEU B 1 264 ? -9.039 -9.93 -15.211 1 94.56 264 LEU B C 1
ATOM 7990 O O . LEU B 1 264 ? -7.906 -10.227 -14.828 1 94.56 264 LEU B O 1
ATOM 7994 N N . ALA B 1 265 ? -9.875 -10.812 -15.617 1 94.25 265 ALA B N 1
ATOM 7995 C CA . ALA B 1 265 ? -9.531 -12.234 -15.648 1 94.25 265 ALA B CA 1
ATOM 7996 C C . ALA B 1 265 ? -8.367 -12.5 -16.594 1 94.25 265 ALA B C 1
ATOM 7998 O O . ALA B 1 265 ? -7.453 -13.258 -16.266 1 94.25 265 ALA B O 1
ATOM 7999 N N . SER B 1 266 ? -8.367 -11.852 -17.734 1 93.69 266 SER B N 1
ATOM 8000 C CA . SER B 1 266 ? -7.285 -12.016 -18.703 1 93.69 266 SER B CA 1
ATOM 8001 C C . SER B 1 266 ? -5.957 -11.531 -18.125 1 93.69 266 SER B C 1
ATOM 8003 O O . SER B 1 266 ? -4.93 -12.203 -18.281 1 93.69 266 SER B O 1
ATOM 8005 N N . HIS B 1 267 ? -6.008 -10.398 -17.469 1 94.19 267 HIS B N 1
ATOM 8006 C CA . HIS B 1 267 ? -4.781 -9.852 -16.906 1 94.19 267 HIS B CA 1
ATOM 8007 C C . HIS B 1 267 ? -4.273 -10.703 -15.75 1 94.19 267 HIS B C 1
ATOM 8009 O O . HIS B 1 267 ? -3.061 -10.844 -15.57 1 94.19 267 HIS B O 1
ATOM 8015 N N . LEU B 1 268 ? -5.184 -11.211 -14.945 1 95.25 268 LEU B N 1
ATOM 8016 C CA . LEU B 1 268 ? -4.781 -12.078 -13.844 1 95.25 268 LEU B CA 1
ATOM 8017 C C . LEU B 1 268 ? -4.105 -13.336 -14.367 1 95.25 268 LEU B C 1
ATOM 8019 O O . LEU B 1 268 ? -3.111 -13.797 -13.797 1 95.25 268 LEU B O 1
ATOM 8023 N N . ILE B 1 269 ? -4.598 -13.852 -15.461 1 94.31 269 ILE B N 1
ATOM 8024 C CA . ILE B 1 269 ? -4.02 -15.062 -16.047 1 94.31 269 ILE B CA 1
ATOM 8025 C C . ILE B 1 269 ? -2.633 -14.758 -16.594 1 94.31 269 ILE B C 1
ATOM 8027 O O . ILE B 1 269 ? -1.72 -15.578 -16.484 1 94.31 269 ILE B O 1
ATOM 8031 N N . CYS B 1 270 ? -2.5 -13.641 -17.188 1 94.44 270 CYS B N 1
ATOM 8032 C CA . CYS B 1 270 ? -1.186 -13.234 -17.672 1 94.44 270 CYS B CA 1
ATOM 8033 C C . CYS B 1 270 ? -0.194 -13.109 -16.516 1 94.44 270 CYS B C 1
ATOM 8035 O O . CYS B 1 270 ? 0.953 -13.547 -16.641 1 94.44 270 CYS B O 1
ATOM 8037 N N . LEU B 1 271 ? -0.682 -12.523 -15.461 1 94.25 271 LEU B N 1
ATOM 8038 C CA . LEU B 1 271 ? 0.179 -12.359 -14.289 1 94.25 271 LEU B CA 1
ATOM 8039 C C . LEU B 1 271 ? 0.539 -13.711 -13.688 1 94.25 271 LEU B C 1
ATOM 8041 O O . LEU B 1 271 ? 1.627 -13.875 -13.125 1 94.25 271 LEU B O 1
ATOM 8045 N N . CYS B 1 272 ? -0.364 -14.664 -13.758 1 94.31 272 CYS B N 1
ATOM 8046 C CA . CYS B 1 272 ? -0.064 -16 -13.258 1 94.31 272 CYS B CA 1
ATOM 8047 C C . CYS B 1 272 ? 1.107 -16.609 -14.016 1 94.31 272 CYS B C 1
ATOM 8049 O O . CYS B 1 272 ? 2.035 -17.156 -13.406 1 94.31 272 CYS B O 1
ATOM 8051 N N . HIS B 1 273 ? 1.109 -16.484 -15.312 1 92.62 273 HIS B N 1
ATOM 8052 C CA . HIS B 1 273 ? 2.195 -17.031 -16.109 1 92.62 273 HIS B CA 1
ATOM 8053 C C . HIS B 1 273 ? 3.5 -16.297 -15.859 1 92.62 273 HIS B C 1
ATOM 8055 O O . HIS B 1 273 ? 4.574 -16.891 -15.852 1 92.62 273 HIS B O 1
ATOM 8061 N N . GLU B 1 274 ? 3.395 -15.047 -15.633 1 92.19 274 GLU B N 1
ATOM 8062 C CA . GLU B 1 274 ? 4.59 -14.266 -15.336 1 92.19 274 GLU B CA 1
ATOM 8063 C C . GLU B 1 274 ? 5.148 -14.617 -13.961 1 92.19 274 GLU B C 1
ATOM 8065 O O . GLU B 1 274 ? 6.367 -14.68 -13.773 1 92.19 274 GLU B O 1
ATOM 8070 N N . ALA B 1 275 ? 4.246 -14.727 -13.016 1 92.12 275 ALA B N 1
ATOM 8071 C CA . ALA B 1 275 ? 4.676 -15.109 -11.68 1 92.12 275 ALA B CA 1
ATOM 8072 C C . ALA B 1 275 ? 5.336 -16.484 -11.68 1 92.12 275 ALA B C 1
ATOM 8074 O O . ALA B 1 275 ? 6.293 -16.719 -10.945 1 92.12 275 ALA B O 1
ATOM 8075 N N . ALA B 1 276 ? 4.844 -17.391 -12.492 1 90.12 276 ALA B N 1
ATOM 8076 C CA . ALA B 1 276 ? 5.438 -18.719 -12.617 1 90.12 276 ALA B CA 1
ATOM 8077 C C . ALA B 1 276 ? 6.824 -18.641 -13.25 1 90.12 276 ALA B C 1
ATOM 8079 O O . ALA B 1 276 ? 7.754 -19.312 -12.797 1 90.12 276 ALA B O 1
ATOM 8080 N N . ALA B 1 277 ? 6.977 -17.797 -14.234 1 87.12 277 ALA B N 1
ATOM 8081 C CA . ALA B 1 277 ? 8.266 -17.625 -14.914 1 87.12 277 ALA B CA 1
ATOM 8082 C C . ALA B 1 277 ? 9.281 -16.953 -13.992 1 87.12 277 ALA B C 1
ATOM 8084 O O . ALA B 1 277 ? 10.477 -17.234 -14.07 1 87.12 277 ALA B O 1
ATOM 8085 N N . ALA B 1 278 ? 8.75 -16.078 -13.148 1 88.19 278 ALA B N 1
ATOM 8086 C CA . ALA B 1 278 ? 9.633 -15.336 -12.25 1 88.19 278 ALA B CA 1
ATOM 8087 C C . ALA B 1 278 ? 9.898 -16.125 -10.969 1 88.19 278 ALA B C 1
ATOM 8089 O O . ALA B 1 278 ? 10.656 -15.68 -10.102 1 88.19 278 ALA B O 1
ATOM 8090 N N . GLU B 1 279 ? 9.352 -17.266 -10.82 1 86.5 279 GLU B N 1
ATOM 8091 C CA . GLU B 1 279 ? 9.516 -18.141 -9.656 1 86.5 279 GLU B CA 1
ATOM 8092 C C . GLU B 1 279 ? 9.062 -17.438 -8.375 1 86.5 279 GLU B C 1
ATOM 8094 O O . GLU B 1 279 ? 9.805 -17.406 -7.391 1 86.5 279 GLU B O 1
ATOM 8099 N N . ALA B 1 280 ? 7.906 -16.812 -8.445 1 89.75 280 ALA B N 1
ATOM 8100 C CA . ALA B 1 280 ? 7.266 -16.188 -7.289 1 89.75 280 ALA B CA 1
ATOM 8101 C C . ALA B 1 280 ? 6.023 -16.969 -6.871 1 89.75 280 ALA B C 1
ATOM 8103 O O . ALA B 1 280 ? 4.895 -16.562 -7.16 1 89.75 280 ALA B O 1
ATOM 8104 N N . PRO B 1 281 ? 6.234 -18.031 -6.148 1 88.88 281 PRO B N 1
ATOM 8105 C CA . PRO B 1 281 ? 5.117 -18.922 -5.848 1 88.88 281 PRO B CA 1
ATOM 8106 C C . PRO B 1 281 ? 4.07 -18.266 -4.945 1 88.88 281 PRO B C 1
ATOM 8108 O O . PRO B 1 281 ? 2.879 -18.578 -5.059 1 88.88 281 PRO B O 1
ATOM 8111 N N . ALA B 1 282 ? 4.496 -17.391 -4.008 1 89.06 282 ALA B N 1
ATOM 8112 C CA . ALA B 1 282 ? 3.531 -16.766 -3.115 1 89.06 282 ALA B CA 1
ATOM 8113 C C . ALA B 1 282 ? 2.549 -15.891 -3.898 1 89.06 282 ALA B C 1
ATOM 8115 O O . ALA B 1 282 ? 1.351 -15.883 -3.605 1 89.06 282 ALA B O 1
ATOM 8116 N N . LEU B 1 283 ? 3.09 -15.102 -4.852 1 92.06 283 LEU B N 1
ATOM 8117 C CA . LEU B 1 283 ? 2.225 -14.297 -5.699 1 92.06 283 LEU B CA 1
ATOM 8118 C C . LEU B 1 283 ? 1.298 -15.172 -6.531 1 92.06 283 LEU B C 1
ATOM 8120 O O . LEU B 1 283 ? 0.115 -14.859 -6.691 1 92.06 283 LEU B O 1
ATOM 8124 N N . LEU B 1 284 ? 1.827 -16.25 -7.066 1 93.25 284 LEU B N 1
ATOM 8125 C CA . LEU B 1 284 ? 1.037 -17.156 -7.891 1 93.25 284 LEU B CA 1
ATOM 8126 C C . LEU B 1 284 ? -0.13 -17.734 -7.098 1 93.25 284 LEU B C 1
ATOM 8128 O O . LEU B 1 284 ? -1.247 -17.828 -7.613 1 93.25 284 LEU B O 1
ATOM 8132 N N . GLN B 1 285 ? 0.115 -18.125 -5.898 1 91.75 285 GLN B N 1
ATOM 8133 C CA . GLN B 1 285 ? -0.943 -18.641 -5.043 1 91.75 285 GLN B CA 1
ATOM 8134 C C . GLN B 1 285 ? -2.039 -17.609 -4.824 1 91.75 285 GLN B C 1
ATOM 8136 O O . GLN B 1 285 ? -3.229 -17.922 -4.863 1 91.75 285 GLN B O 1
ATOM 8141 N N . GLN B 1 286 ? -1.589 -16.406 -4.598 1 93 286 GLN B N 1
ATOM 8142 C CA . GLN B 1 286 ? -2.561 -15.344 -4.387 1 93 286 GLN B CA 1
ATOM 8143 C C . GLN B 1 286 ? -3.402 -15.109 -5.641 1 93 286 GLN B C 1
ATOM 8145 O O . GLN B 1 286 ? -4.617 -14.914 -5.551 1 93 286 GLN B O 1
ATOM 8150 N N . LEU B 1 287 ? -2.746 -15.086 -6.77 1 96 287 LEU B N 1
ATOM 8151 C CA . LEU B 1 287 ? -3.441 -14.836 -8.023 1 96 287 LEU B CA 1
ATOM 8152 C C . LEU B 1 287 ? -4.461 -15.93 -8.312 1 96 287 LEU B C 1
ATOM 8154 O O . LEU B 1 287 ? -5.586 -15.648 -8.734 1 96 287 LEU B O 1
ATOM 8158 N N . LEU B 1 288 ? -4.121 -17.156 -8.023 1 95.88 288 LEU B N 1
ATOM 8159 C CA . LEU B 1 288 ? -5.023 -18.281 -8.266 1 95.88 288 LEU B CA 1
ATOM 8160 C C . LEU B 1 288 ? -6.199 -18.234 -7.293 1 95.88 288 LEU B C 1
ATOM 8162 O O . LEU B 1 288 ? -7.328 -18.578 -7.664 1 95.88 288 LEU B O 1
ATOM 8166 N N . ALA B 1 289 ? -5.926 -17.844 -6.078 1 92.75 289 ALA B N 1
ATOM 8167 C CA . ALA B 1 289 ? -7.008 -17.688 -5.109 1 92.75 289 ALA B CA 1
ATOM 8168 C C . ALA B 1 289 ? -7.977 -16.594 -5.543 1 92.75 289 ALA B C 1
ATOM 8170 O O . ALA B 1 289 ? -9.188 -16.719 -5.363 1 92.75 289 ALA B O 1
ATOM 8171 N N . THR B 1 290 ? -7.41 -15.523 -6.059 1 94.44 290 THR B N 1
ATOM 8172 C CA . THR B 1 290 ? -8.242 -14.422 -6.539 1 94.44 290 THR B CA 1
ATOM 8173 C C . THR B 1 290 ? -9.109 -14.875 -7.711 1 94.44 290 THR B C 1
ATOM 8175 O O . THR B 1 290 ? -10.281 -14.508 -7.793 1 94.44 290 THR B O 1
ATOM 8178 N N . LEU B 1 291 ? -8.562 -15.656 -8.602 1 96.06 291 LEU B N 1
ATOM 8179 C CA . LEU B 1 291 ? -9.32 -16.172 -9.734 1 96.06 291 LEU B CA 1
ATOM 8180 C C . LEU B 1 291 ? -10.445 -17.094 -9.258 1 96.06 291 LEU B C 1
ATOM 8182 O O . LEU B 1 291 ? -11.516 -17.141 -9.867 1 96.06 291 LEU B O 1
ATOM 8186 N N . SER B 1 292 ? -10.172 -17.781 -8.18 1 93.31 292 SER B N 1
ATOM 8187 C CA . SER B 1 292 ? -11.203 -18.656 -7.617 1 93.31 292 SER B CA 1
ATOM 8188 C C . SER B 1 292 ? -12.391 -17.844 -7.098 1 93.31 292 SER B C 1
ATOM 8190 O O . SER B 1 292 ? -13.539 -18.25 -7.242 1 93.31 292 SER B O 1
ATOM 8192 N N . VAL B 1 293 ? -12.078 -16.734 -6.488 1 90.81 293 VAL B N 1
ATOM 8193 C CA . VAL B 1 293 ? -13.141 -15.852 -6.004 1 90.81 293 VAL B CA 1
ATOM 8194 C C . VAL B 1 293 ? -13.93 -15.297 -7.188 1 90.81 293 VAL B C 1
ATOM 8196 O O . VAL B 1 293 ? -15.156 -15.242 -7.152 1 90.81 293 VAL B O 1
ATOM 8199 N N . LEU B 1 294 ? -13.234 -14.914 -8.242 1 92.62 294 LEU B N 1
ATOM 8200 C CA . LEU B 1 294 ? -13.898 -14.383 -9.43 1 92.62 294 LEU B CA 1
ATOM 8201 C C . LEU B 1 294 ? -14.758 -15.453 -10.102 1 92.62 294 LEU B C 1
ATOM 8203 O O . LEU B 1 294 ? -15.828 -15.148 -10.633 1 92.62 294 LEU B O 1
ATOM 8207 N N . ALA B 1 295 ? -14.312 -16.734 -10.047 1 92.25 295 ALA B N 1
ATOM 8208 C CA . ALA B 1 295 ? -15.047 -17.844 -10.648 1 92.25 295 ALA B CA 1
ATOM 8209 C C . ALA B 1 295 ? -16.359 -18.094 -9.914 1 92.25 295 ALA B C 1
ATOM 8211 O O . ALA B 1 295 ? -17.328 -18.562 -10.516 1 92.25 295 ALA B O 1
ATOM 8212 N N . GLY B 1 296 ? -16.359 -17.766 -8.656 1 86.62 296 GLY B N 1
ATOM 8213 C CA . GLY B 1 296 ? -17.594 -17.891 -7.902 1 86.62 296 GLY B CA 1
ATOM 8214 C C . GLY B 1 296 ? -18.703 -16.984 -8.383 1 86.62 296 GLY B C 1
ATOM 8215 O O . GLY B 1 296 ? -19.875 -17.359 -8.406 1 86.62 296 GLY B O 1
ATOM 8216 N N . TYR B 1 297 ? -18.344 -15.836 -8.914 1 86.44 297 TYR B N 1
ATOM 8217 C CA . TYR B 1 297 ? -19.328 -14.852 -9.352 1 86.44 297 TYR B CA 1
ATOM 8218 C C . TYR B 1 297 ? -19.531 -14.922 -10.867 1 86.44 297 TYR B C 1
ATOM 8220 O O . TYR B 1 297 ? -20.641 -14.742 -11.359 1 86.44 297 TYR B O 1
ATOM 8228 N N . TRP B 1 298 ? -18.453 -15.133 -11.594 1 89.38 298 TRP B N 1
ATOM 8229 C CA . TRP B 1 298 ? -18.484 -15.164 -13.055 1 89.38 298 TRP B CA 1
ATOM 8230 C C . TRP B 1 298 ? -17.781 -16.406 -13.594 1 89.38 298 TRP B C 1
ATOM 8232 O O . TRP B 1 298 ? -16.75 -16.297 -14.273 1 89.38 298 TRP B O 1
ATOM 8242 N N . PRO B 1 299 ? -18.344 -17.547 -13.383 1 87.19 299 PRO B N 1
ATOM 8243 C CA . PRO B 1 299 ? -17.672 -18.766 -13.82 1 87.19 299 PRO B CA 1
ATOM 8244 C C . PRO B 1 299 ? -17.484 -18.844 -15.336 1 87.19 299 PRO B C 1
ATOM 8246 O O . PRO B 1 299 ? -16.5 -19.391 -15.812 1 87.19 299 PRO B O 1
ATOM 8249 N N . GLY B 1 300 ? -18.375 -18.266 -16.125 1 83 300 GLY B N 1
ATOM 8250 C CA . GLY B 1 300 ? -18.266 -18.281 -17.578 1 83 300 GLY B CA 1
ATOM 8251 C C . GLY B 1 300 ? -17.062 -17.516 -18.094 1 83 300 GLY B C 1
ATOM 8252 O O . GLY B 1 300 ? -16.391 -17.938 -19.031 1 83 300 GLY B O 1
ATOM 8253 N N . ILE B 1 301 ? -16.703 -16.453 -17.469 1 87.88 301 ILE B N 1
ATOM 8254 C CA . ILE B 1 301 ? -15.602 -15.602 -17.906 1 87.88 301 ILE B CA 1
ATOM 8255 C C . ILE B 1 301 ? -14.266 -16.266 -17.562 1 87.88 301 ILE B C 1
ATOM 8257 O O . ILE B 1 301 ? -13.352 -16.297 -18.391 1 87.88 301 ILE B O 1
ATOM 8261 N N . VAL B 1 302 ? -14.211 -16.844 -16.359 1 90.38 302 VAL B N 1
ATOM 8262 C CA . VAL B 1 302 ? -12.969 -17.469 -15.922 1 90.38 302 VAL B CA 1
ATOM 8263 C C . VAL B 1 302 ? -12.773 -18.812 -16.641 1 90.38 302 VAL B C 1
ATOM 8265 O O . VAL B 1 302 ? -11.641 -19.219 -16.906 1 90.38 302 VAL B O 1
ATOM 8268 N N . GLY B 1 303 ? -13.875 -19.453 -16.984 1 84.75 303 GLY B N 1
ATOM 8269 C CA . GLY B 1 303 ? -13.836 -20.734 -17.656 1 84.75 303 GLY B CA 1
ATOM 8270 C C . GLY B 1 303 ? -13.234 -20.656 -19.047 1 84.75 303 GLY B C 1
ATOM 8271 O O . GLY B 1 303 ? -12.68 -21.641 -19.547 1 84.75 303 GLY B O 1
ATOM 8272 N N . ALA B 1 304 ? -13.227 -19.438 -19.594 1 84.38 304 ALA B N 1
ATOM 8273 C CA . ALA B 1 304 ? -12.656 -19.234 -20.922 1 84.38 304 ALA B CA 1
ATOM 8274 C C . ALA B 1 304 ? -11.141 -19.375 -20.906 1 84.38 304 ALA B C 1
ATOM 8276 O O . ALA B 1 304 ? -10.508 -19.578 -21.938 1 84.38 304 ALA B O 1
ATOM 8277 N N . HIS B 1 305 ? -10.609 -19.344 -19.703 1 88.69 305 HIS B N 1
ATOM 8278 C CA . HIS B 1 305 ? -9.164 -19.453 -19.578 1 88.69 305 HIS B CA 1
ATOM 8279 C C . HIS B 1 305 ? -8.75 -20.797 -19 1 88.69 305 HIS B C 1
ATOM 8281 O O . HIS B 1 305 ? -7.695 -20.922 -18.375 1 88.69 305 HIS B O 1
ATOM 8287 N N . ALA B 1 306 ? -9.477 -21.781 -19.203 1 83.06 306 ALA B N 1
ATOM 8288 C CA . ALA B 1 306 ? -9.234 -23.125 -18.688 1 83.06 306 ALA B CA 1
ATOM 8289 C C . ALA B 1 306 ? -7.957 -23.719 -19.281 1 83.06 306 ALA B C 1
ATOM 8291 O O . ALA B 1 306 ? -7.238 -24.469 -18.609 1 83.06 306 ALA B O 1
ATOM 8292 N N . ALA B 1 307 ? -7.684 -23.359 -20.547 1 84.81 307 ALA B N 1
ATOM 8293 C CA . ALA B 1 307 ? -6.473 -23.875 -21.188 1 84.81 307 ALA B CA 1
ATOM 8294 C C . ALA B 1 307 ? -5.223 -23.391 -20.453 1 84.81 307 ALA B C 1
ATOM 8296 O O . ALA B 1 307 ? -4.258 -24.141 -20.297 1 84.81 307 ALA B O 1
ATOM 8297 N N . SER B 1 308 ? -5.297 -22.141 -20.109 1 90.25 308 SER B N 1
ATOM 8298 C CA . SER B 1 308 ? -4.164 -21.578 -19.375 1 90.25 308 SER B CA 1
ATOM 8299 C C . SER B 1 308 ? -3.994 -22.266 -18.031 1 90.25 308 SER B C 1
ATOM 8301 O O . SER B 1 308 ? -2.867 -22.5 -17.578 1 90.25 308 SER B O 1
ATOM 8303 N N . LEU B 1 309 ? -5.062 -22.547 -17.359 1 89.81 309 LEU B N 1
ATOM 8304 C CA . LEU B 1 309 ? -4.996 -23.266 -16.094 1 89.81 309 LEU B CA 1
ATOM 8305 C C . LEU B 1 309 ? -4.414 -24.656 -16.281 1 89.81 309 LEU B C 1
ATOM 8307 O O . LEU B 1 309 ? -3.623 -25.125 -15.453 1 89.81 309 LEU B O 1
ATOM 8311 N N . GLY B 1 310 ? -4.855 -25.297 -17.328 1 88.06 310 GLY B N 1
ATOM 8312 C CA . GLY B 1 310 ? -4.32 -26.609 -17.641 1 88.06 310 GLY B CA 1
ATOM 8313 C C . GLY B 1 310 ? -2.824 -26.594 -17.891 1 88.06 310 GLY B C 1
ATOM 8314 O O . GLY B 1 310 ? -2.107 -27.484 -17.422 1 88.06 310 GLY B O 1
ATOM 8315 N N . THR B 1 311 ? -2.377 -25.578 -18.562 1 90 311 THR B N 1
ATOM 8316 C CA . THR B 1 311 ? -0.952 -25.469 -18.859 1 90 311 THR B CA 1
ATOM 8317 C C . THR B 1 311 ? -0.156 -25.203 -17.594 1 90 311 THR B C 1
ATOM 8319 O O . THR B 1 311 ? 0.99 -25.625 -17.453 1 90 311 THR B O 1
ATOM 8322 N N . LEU B 1 312 ? -0.734 -24.484 -16.703 1 91.25 312 LEU B N 1
ATOM 8323 C CA . LEU B 1 312 ? -0.054 -24.203 -15.445 1 91.25 312 LEU B CA 1
ATOM 8324 C C . LEU B 1 312 ? 0.067 -25.469 -14.594 1 91.25 312 LEU B C 1
ATOM 8326 O O . LEU B 1 312 ? 1.057 -25.641 -13.883 1 91.25 312 LEU B O 1
ATOM 8330 N N . LEU B 1 313 ? -0.904 -26.328 -14.648 1 90.88 313 LEU B N 1
ATOM 8331 C CA . LEU B 1 313 ? -0.942 -27.531 -13.844 1 90.88 313 LEU B CA 1
ATOM 8332 C C . LEU B 1 313 ? -0.122 -28.641 -14.492 1 90.88 313 LEU B C 1
ATOM 8334 O O . LEU B 1 313 ? 0.221 -29.641 -13.836 1 90.88 313 LEU B O 1
ATOM 8338 N N . LEU B 1 314 ? 0.232 -28.438 -15.773 1 89.44 314 LEU B N 1
ATOM 8339 C CA . LEU B 1 314 ? 0.911 -29.469 -16.547 1 89.44 314 LEU B CA 1
ATOM 8340 C C . LEU B 1 314 ? 2.312 -29.719 -16.016 1 89.44 314 LEU B C 1
ATOM 8342 O O . LEU B 1 314 ? 3.053 -28.781 -15.711 1 89.44 314 LEU B O 1
ATOM 8346 N N . GLN B 1 315 ? 2.568 -30.984 -15.773 1 85 315 GLN B N 1
ATOM 8347 C CA . GLN B 1 315 ? 3.906 -31.375 -15.336 1 85 315 GLN B CA 1
ATOM 8348 C C . GLN B 1 315 ? 4.82 -31.625 -16.531 1 85 315 GLN B C 1
ATOM 8350 O O . GLN B 1 315 ? 4.754 -32.688 -17.156 1 85 315 GLN B O 1
ATOM 8355 N N . HIS B 1 316 ? 5.57 -30.625 -16.875 1 81.38 316 HIS B N 1
ATOM 8356 C CA . HIS B 1 316 ? 6.543 -30.688 -17.953 1 81.38 316 HIS B CA 1
ATOM 8357 C C . HIS B 1 316 ? 7.945 -30.969 -17.422 1 81.38 316 HIS B C 1
ATOM 8359 O O . HIS B 1 316 ? 8.289 -30.531 -16.312 1 81.38 316 HIS B O 1
ATOM 8365 N N . PRO B 1 317 ? 8.703 -31.75 -18.016 1 76.44 317 PRO B N 1
ATOM 8366 C CA . PRO B 1 317 ? 10.039 -32.125 -17.531 1 76.44 317 PRO B CA 1
ATOM 8367 C C . PRO B 1 317 ? 10.961 -30.906 -17.406 1 76.44 317 PRO B C 1
ATOM 8369 O O . PRO B 1 317 ? 11.922 -30.938 -16.625 1 76.44 317 PRO B O 1
ATOM 8372 N N . THR B 1 318 ? 10.742 -29.859 -18.141 1 70.12 318 THR B N 1
ATOM 8373 C CA . THR B 1 318 ? 11.672 -28.75 -18.109 1 70.12 318 THR B CA 1
ATOM 8374 C C . THR B 1 318 ? 11.453 -27.891 -16.859 1 70.12 318 THR B C 1
ATOM 8376 O O . THR B 1 318 ? 12.414 -27.5 -16.203 1 70.12 318 THR B O 1
ATOM 8379 N N . ALA B 1 319 ? 10.297 -27.469 -16.672 1 69.56 319 ALA B N 1
ATOM 8380 C CA . ALA B 1 319 ? 10.133 -26.516 -15.57 1 69.56 319 ALA B CA 1
ATOM 8381 C C . ALA B 1 319 ? 8.82 -26.766 -14.828 1 69.56 319 ALA B C 1
ATOM 8383 O O . ALA B 1 319 ? 7.789 -27.031 -15.445 1 69.56 319 ALA B O 1
ATOM 8384 N N . HIS B 1 320 ? 9.023 -26.938 -13.492 1 69.06 320 HIS B N 1
ATOM 8385 C CA . HIS B 1 320 ? 7.828 -26.953 -12.648 1 69.06 320 HIS B CA 1
ATOM 8386 C C . HIS B 1 320 ? 7.402 -25.531 -12.281 1 69.06 320 HIS B C 1
ATOM 8388 O O . HIS B 1 320 ? 8.172 -24.781 -11.68 1 69.06 320 HIS B O 1
ATOM 8394 N N . LEU B 1 321 ? 6.156 -25.375 -12.711 1 73.88 321 LEU B N 1
ATOM 8395 C CA . LEU B 1 321 ? 5.715 -23.984 -12.586 1 73.88 321 LEU B CA 1
ATOM 8396 C C . LEU B 1 321 ? 5.031 -23.75 -11.242 1 73.88 321 LEU B C 1
ATOM 8398 O O . LEU B 1 321 ? 5.086 -22.641 -10.703 1 73.88 321 LEU B O 1
ATOM 8402 N N . LEU B 1 322 ? 4.391 -24.859 -10.734 1 85.44 322 LEU B N 1
ATOM 8403 C CA . LEU B 1 322 ? 3.568 -24.609 -9.555 1 85.44 322 LEU B CA 1
ATOM 8404 C C . LEU B 1 322 ? 4.16 -25.297 -8.328 1 85.44 322 LEU B C 1
ATOM 8406 O O . LEU B 1 322 ? 4.672 -26.422 -8.43 1 85.44 322 LEU B O 1
ATOM 8410 N N . SER B 1 323 ? 4.176 -24.594 -7.277 1 82.25 323 SER B N 1
ATOM 8411 C CA . SER B 1 323 ? 4.469 -25.188 -5.977 1 82.25 323 SER B CA 1
ATOM 8412 C C . SER B 1 323 ? 3.285 -25.984 -5.453 1 82.25 323 SER B C 1
ATOM 8414 O O . SER B 1 323 ? 2.213 -26 -6.062 1 82.25 323 SER B O 1
ATOM 8416 N N . ALA B 1 324 ? 3.463 -26.719 -4.406 1 81.31 324 ALA B N 1
ATOM 8417 C CA . ALA B 1 324 ? 2.381 -27.516 -3.84 1 81.31 324 ALA B CA 1
ATOM 8418 C C . ALA B 1 324 ? 1.188 -26.641 -3.469 1 81.31 324 ALA B C 1
ATOM 8420 O O . ALA B 1 324 ? 0.039 -27 -3.734 1 81.31 324 ALA B O 1
ATOM 8421 N N . ALA B 1 325 ? 1.451 -25.531 -2.873 1 81.94 325 ALA B N 1
ATOM 8422 C CA . ALA B 1 325 ? 0.371 -24.625 -2.488 1 81.94 325 ALA B CA 1
ATOM 8423 C C . ALA B 1 325 ? -0.299 -24.016 -3.715 1 81.94 325 ALA B C 1
ATOM 8425 O O . ALA B 1 325 ? -1.516 -23.812 -3.732 1 81.94 325 ALA B O 1
ATOM 8426 N N . GLY B 1 326 ? 0.581 -23.75 -4.66 1 87.25 326 GLY B N 1
ATOM 8427 C CA . GLY B 1 326 ? 0.03 -23.25 -5.906 1 87.25 326 GLY B CA 1
ATOM 8428 C C . GLY B 1 326 ? -0.835 -24.25 -6.637 1 87.25 326 GLY B C 1
ATOM 8429 O O . GLY B 1 326 ? -1.867 -23.891 -7.207 1 87.25 326 GLY B O 1
ATOM 8430 N N . ALA B 1 327 ? -0.463 -25.469 -6.566 1 89.75 327 ALA B N 1
ATOM 8431 C CA . ALA B 1 327 ? -1.23 -26.531 -7.215 1 89.75 327 ALA B CA 1
ATOM 8432 C C . ALA B 1 327 ? -2.574 -26.734 -6.52 1 89.75 327 ALA B C 1
ATOM 8434 O O . ALA B 1 327 ? -3.592 -26.953 -7.18 1 89.75 327 ALA B O 1
ATOM 8435 N N . GLU B 1 328 ? -2.539 -26.656 -5.242 1 89.31 328 GLU B N 1
ATOM 8436 C CA . GLU B 1 328 ? -3.787 -26.781 -4.496 1 89.31 328 GLU B CA 1
ATOM 8437 C C . GLU B 1 328 ? -4.77 -25.688 -4.871 1 89.31 328 GLU B C 1
ATOM 8439 O O . GLU B 1 328 ? -5.965 -25.938 -5.051 1 89.31 328 GLU B O 1
ATOM 8444 N N . ALA B 1 329 ? -4.227 -24.531 -4.957 1 91.75 329 ALA B N 1
ATOM 8445 C CA . ALA B 1 329 ? -5.082 -23.406 -5.324 1 91.75 329 ALA B CA 1
ATOM 8446 C C . ALA B 1 329 ? -5.613 -23.562 -6.746 1 91.75 329 ALA B C 1
ATOM 8448 O O . ALA B 1 329 ? -6.777 -23.266 -7.02 1 91.75 329 ALA B O 1
ATOM 8449 N N . ALA B 1 330 ? -4.762 -24 -7.637 1 93.69 330 ALA B N 1
ATOM 8450 C CA . ALA B 1 330 ? -5.164 -24.188 -9.031 1 93.69 330 ALA B CA 1
ATOM 8451 C C . ALA B 1 330 ? -6.215 -25.297 -9.148 1 93.69 330 ALA B C 1
ATOM 8453 O O . ALA B 1 330 ? -7.16 -25.188 -9.93 1 93.69 330 ALA B O 1
ATOM 8454 N N . LEU B 1 331 ? -6.055 -26.344 -8.375 1 93.62 331 LEU B N 1
ATOM 8455 C CA . LEU B 1 331 ? -7 -27.453 -8.406 1 93.62 331 LEU B CA 1
ATOM 8456 C C . LEU B 1 331 ? -8.336 -27.047 -7.805 1 93.62 331 LEU B C 1
ATOM 8458 O O . LEU B 1 331 ? -9.391 -27.484 -8.281 1 93.62 331 LEU B O 1
ATOM 8462 N N . ALA B 1 332 ? -8.273 -26.266 -6.781 1 91.31 332 ALA B N 1
ATOM 8463 C CA . ALA B 1 332 ? -9.516 -25.734 -6.219 1 91.31 332 ALA B CA 1
ATOM 8464 C C . ALA B 1 332 ? -10.266 -24.891 -7.238 1 91.31 332 ALA B C 1
ATOM 8466 O O . ALA B 1 332 ? -11.492 -24.969 -7.336 1 91.31 332 ALA B O 1
ATOM 8467 N N . LEU B 1 333 ? -9.516 -24.109 -7.945 1 93.62 333 LEU B N 1
ATOM 8468 C CA . LEU B 1 333 ? -10.109 -23.297 -9 1 93.62 333 LEU B CA 1
ATOM 8469 C C . LEU B 1 333 ? -10.719 -24.172 -10.086 1 93.62 333 LEU B C 1
ATOM 8471 O O . LEU B 1 333 ? -11.844 -23.922 -10.531 1 93.62 333 LEU B O 1
ATOM 8475 N N . ALA B 1 334 ? -10.016 -25.219 -10.484 1 91.81 334 ALA B N 1
ATOM 8476 C CA . ALA B 1 334 ? -10.516 -26.141 -11.492 1 91.81 334 ALA B CA 1
ATOM 8477 C C . ALA B 1 334 ? -11.797 -26.828 -11.023 1 91.81 334 ALA B C 1
ATOM 8479 O O . ALA B 1 334 ? -12.75 -26.984 -11.789 1 91.81 334 ALA B O 1
ATOM 8480 N N . ALA B 1 335 ? -11.805 -27.188 -9.758 1 90.56 335 ALA B N 1
ATOM 8481 C CA . ALA B 1 335 ? -12.984 -27.844 -9.203 1 90.56 335 ALA B CA 1
ATOM 8482 C C . ALA B 1 335 ? -14.188 -26.906 -9.211 1 90.56 335 ALA B C 1
ATOM 8484 O O . ALA B 1 335 ? -15.305 -27.328 -9.523 1 90.56 335 ALA B O 1
ATOM 8485 N N . THR B 1 336 ? -13.953 -25.688 -8.875 1 89.38 336 THR B N 1
ATOM 8486 C CA . THR B 1 336 ? -15.031 -24.703 -8.867 1 89.38 336 THR B CA 1
ATOM 8487 C C . THR B 1 336 ? -15.586 -24.5 -10.281 1 89.38 336 THR B C 1
ATOM 8489 O O . THR B 1 336 ? -16.797 -24.391 -10.469 1 89.38 336 THR B O 1
ATOM 8492 N N . LEU B 1 337 ? -14.727 -24.453 -11.25 1 87.19 337 LEU B N 1
ATOM 8493 C CA . LEU B 1 337 ? -15.141 -24.25 -12.633 1 87.19 337 LEU B CA 1
ATOM 8494 C C . LEU B 1 337 ? -15.914 -25.469 -13.156 1 87.19 337 LEU B C 1
ATOM 8496 O O . LEU B 1 337 ? -16.938 -25.312 -13.812 1 87.19 337 LEU B O 1
ATOM 8500 N N . LEU B 1 338 ? -15.492 -26.672 -12.773 1 86.88 338 LEU B N 1
ATOM 8501 C CA . LEU B 1 338 ? -16.125 -27.891 -13.242 1 86.88 338 LEU B CA 1
ATOM 8502 C C . LEU B 1 338 ? -17.469 -28.094 -12.57 1 86.88 338 LEU B C 1
ATOM 8504 O O . LEU B 1 338 ? -18.406 -28.609 -13.188 1 86.88 338 LEU B O 1
ATOM 8508 N N . GLN B 1 339 ? -17.547 -27.688 -11.352 1 85.5 339 GLN B N 1
ATOM 8509 C CA . GLN B 1 339 ? -18.828 -27.797 -10.641 1 85.5 339 GLN B CA 1
ATOM 8510 C C . GLN B 1 339 ? -19.875 -26.891 -11.281 1 85.5 339 GLN B C 1
ATOM 8512 O O . GLN B 1 339 ? -21.047 -27.297 -11.398 1 85.5 339 GLN B O 1
ATOM 8517 N N . HIS B 1 340 ? -19.5 -25.797 -11.688 1 83.44 340 HIS B N 1
ATOM 8518 C CA . HIS B 1 340 ? -20.438 -24.891 -12.344 1 83.44 340 HIS B CA 1
ATOM 8519 C C . HIS B 1 340 ? -20.844 -25.406 -13.711 1 83.44 340 HIS B C 1
ATOM 8521 O O . HIS B 1 340 ? -21.984 -25.234 -14.133 1 83.44 340 HIS B O 1
ATOM 8527 N N . LEU B 1 341 ? -19.906 -25.984 -14.438 1 77.38 341 LEU B N 1
ATOM 8528 C CA . LEU B 1 341 ? -20.219 -26.547 -15.75 1 77.38 341 LEU B CA 1
ATOM 8529 C C . LEU B 1 341 ? -21.172 -27.734 -15.625 1 77.38 341 LEU B C 1
ATOM 8531 O O . LEU B 1 341 ? -22 -27.953 -16.5 1 77.38 341 LEU B O 1
ATOM 8535 N N . ALA B 1 342 ? -21.062 -28.453 -14.547 1 75.88 342 ALA B N 1
ATOM 8536 C CA . ALA B 1 342 ? -21.922 -29.609 -14.312 1 75.88 342 ALA B CA 1
ATOM 8537 C C . ALA B 1 342 ? -23.359 -29.156 -14.008 1 75.88 342 ALA B C 1
ATOM 8539 O O . ALA B 1 342 ? -24.312 -29.859 -14.336 1 75.88 342 ALA B O 1
ATOM 8540 N N . GLN B 1 343 ? -23.531 -28.109 -13.367 1 74 343 GLN B N 1
ATOM 8541 C CA . GLN B 1 343 ? -24.859 -27.625 -12.977 1 74 343 GLN B CA 1
ATOM 8542 C C . GLN B 1 343 ? -25.547 -26.922 -14.148 1 74 343 GLN B C 1
ATOM 8544 O O . GLN B 1 343 ? -26.781 -26.891 -14.219 1 74 343 GLN B O 1
ATOM 8549 N N . GLU B 1 344 ? -24.984 -26.234 -14.961 1 65.56 344 GLU B N 1
ATOM 8550 C CA . GLU B 1 344 ? -25.594 -25.516 -16.078 1 65.56 344 GLU B CA 1
ATOM 8551 C C . GLU B 1 344 ? -26.031 -26.484 -17.172 1 65.56 344 GLU B C 1
ATOM 8553 O O . GLU B 1 344 ? -25.281 -27.391 -17.547 1 65.56 344 GLU B O 1
ATOM 8558 N N . ASP B 1 345 ? -27.406 -27.062 -17.219 1 53.31 345 ASP B N 1
ATOM 8559 C CA . ASP B 1 345 ? -28.047 -28 -18.141 1 53.31 345 ASP B CA 1
ATOM 8560 C C . ASP B 1 345 ? -27.375 -27.953 -19.516 1 53.31 345 ASP B C 1
ATOM 8562 O O . ASP B 1 345 ? -27.016 -28.984 -20.062 1 53.31 345 ASP B O 1
ATOM 8566 N N . SER B 1 346 ? -28.188 -27.094 -20.609 1 45.22 346 SER B N 1
ATOM 8567 C CA . SER B 1 346 ? -28.453 -27.156 -22.047 1 45.22 346 SER B CA 1
ATOM 8568 C C . SER B 1 346 ? -27.172 -27.016 -22.859 1 45.22 346 SER B C 1
ATOM 8570 O O . SER B 1 346 ? -26.922 -27.797 -23.781 1 45.22 346 SER B O 1
ATOM 8572 N N . CYS B 1 347 ? -26.875 -25.781 -23.281 1 42.88 347 CYS B N 1
ATOM 8573 C CA . CYS B 1 347 ? -26.25 -25.312 -24.516 1 42.88 347 CYS B CA 1
ATOM 8574 C C . CYS B 1 3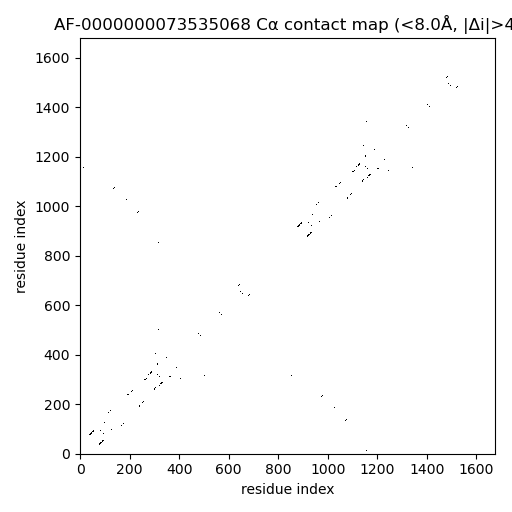47 ? -24.797 -25.75 -24.578 1 42.88 347 CYS B C 1
ATOM 8576 O O . CYS B 1 347 ? -24.156 -25.594 -25.625 1 42.88 347 CYS B O 1
ATOM 8578 N N . ALA B 1 348 ? -23.828 -25.812 -23.672 1 48.47 348 ALA B N 1
ATOM 8579 C CA . ALA B 1 348 ? -22.375 -25.688 -23.766 1 48.47 348 ALA B CA 1
ATOM 8580 C C . ALA B 1 348 ? -21.719 -27.062 -23.844 1 48.47 348 ALA B C 1
ATOM 8582 O O . ALA B 1 348 ? -20.781 -27.359 -23.094 1 48.47 348 ALA B O 1
ATOM 8583 N N . ALA B 1 349 ? -22.25 -27.953 -24.391 1 48.94 349 ALA B N 1
ATOM 8584 C CA . ALA B 1 349 ? -21.844 -29.344 -24.422 1 48.94 349 ALA B CA 1
ATOM 8585 C C . ALA B 1 349 ? -20.5 -29.516 -25.125 1 48.94 349 ALA B C 1
ATOM 8587 O O . ALA B 1 349 ? -19.625 -30.234 -24.656 1 48.94 349 ALA B O 1
ATOM 8588 N N . THR B 1 350 ? -20.516 -28.984 -26.578 1 46.38 350 THR B N 1
ATOM 8589 C CA . THR B 1 350 ? -19.297 -29.156 -27.359 1 46.38 350 THR B CA 1
ATOM 8590 C C . THR B 1 350 ? -18.094 -28.594 -26.609 1 46.38 350 THR B C 1
ATOM 8592 O O . THR B 1 350 ? -17.031 -29.203 -26.609 1 46.38 350 THR B O 1
ATOM 8595 N N . ASN B 1 351 ? -18.484 -27.406 -25.906 1 58.91 351 ASN B N 1
ATOM 8596 C CA . ASN B 1 351 ? -17.422 -26.688 -25.203 1 58.91 351 ASN B CA 1
ATOM 8597 C C . ASN B 1 351 ? -16.984 -27.422 -23.938 1 58.91 351 ASN B C 1
ATOM 8599 O O . ASN B 1 351 ? -15.812 -27.344 -23.547 1 58.91 351 ASN B O 1
ATOM 8603 N N . SER B 1 352 ? -17.875 -28.484 -23.844 1 66.81 352 SER B N 1
ATOM 8604 C CA . SER B 1 352 ? -17.562 -29.188 -22.594 1 66.81 352 SER B CA 1
ATOM 8605 C C . SER B 1 352 ? -16.609 -30.359 -22.844 1 66.81 352 SER B C 1
ATOM 8607 O O . SER B 1 352 ? -15.734 -30.625 -22.031 1 66.81 352 SER B O 1
ATOM 8609 N N . GLN B 1 353 ? -16.734 -30.938 -24.141 1 73.75 353 GLN B N 1
ATOM 8610 C CA . GLN B 1 353 ? -15.859 -32.062 -24.422 1 73.75 353 GLN B CA 1
ATOM 8611 C C . GLN B 1 353 ? -14.406 -31.625 -24.578 1 73.75 353 GLN B C 1
ATOM 8613 O O . GLN B 1 353 ? -13.492 -32.281 -24.094 1 73.75 353 GLN B O 1
ATOM 8618 N N . GLN B 1 354 ? -14.305 -30.5 -25.219 1 75.5 354 GLN B N 1
ATOM 8619 C CA . GLN B 1 354 ? -12.953 -29.984 -25.391 1 75.5 354 GLN B CA 1
ATOM 8620 C C . GLN B 1 354 ? -12.328 -29.609 -24.062 1 75.5 354 GLN B C 1
ATOM 8622 O O . GLN B 1 354 ? -11.141 -29.844 -23.828 1 75.5 354 GLN B O 1
ATOM 8627 N N . LEU B 1 355 ? -13.156 -29.094 -23.266 1 77.12 355 LEU B N 1
ATOM 8628 C CA . LEU B 1 355 ? -12.656 -28.672 -21.953 1 77.12 355 LEU B CA 1
ATOM 8629 C C . LEU B 1 355 ? -12.25 -29.891 -21.125 1 77.12 355 LEU B C 1
ATOM 8631 O O . LEU B 1 355 ? -11.219 -29.859 -20.438 1 77.12 355 LEU B O 1
ATOM 8635 N N . THR B 1 356 ? -13.055 -30.875 -21.234 1 81 356 THR B N 1
ATOM 8636 C CA . THR B 1 356 ? -12.742 -32.094 -20.484 1 81 356 THR B CA 1
ATOM 8637 C C . THR B 1 356 ? -11.438 -32.719 -20.984 1 81 356 THR B C 1
ATOM 8639 O O . THR B 1 356 ? -10.609 -33.125 -20.188 1 81 356 THR B O 1
ATOM 8642 N N . ALA B 1 357 ? -11.32 -32.719 -22.25 1 86.19 357 ALA B N 1
ATOM 8643 C CA . ALA B 1 357 ? -10.109 -33.281 -22.828 1 86.19 357 ALA B CA 1
ATOM 8644 C C . ALA B 1 357 ? -8.883 -32.469 -22.469 1 86.19 357 ALA B C 1
ATOM 8646 O O . ALA B 1 357 ? -7.793 -33 -22.266 1 86.19 357 ALA B O 1
ATOM 8647 N N . LEU B 1 358 ? -9.109 -31.25 -22.375 1 87.62 358 LEU B N 1
ATOM 8648 C CA . LEU B 1 358 ? -8 -30.328 -22.109 1 87.62 358 LEU B CA 1
ATOM 8649 C C . LEU B 1 358 ? -7.5 -30.484 -20.672 1 87.62 358 LEU B C 1
ATOM 8651 O O . LEU B 1 358 ? -6.297 -30.422 -20.422 1 87.62 358 LEU B O 1
ATOM 8655 N N . LEU B 1 359 ? -8.375 -30.688 -19.719 1 90.31 359 LEU B N 1
ATOM 8656 C CA . LEU B 1 359 ? -8 -30.703 -18.312 1 90.31 359 LEU B CA 1
ATOM 8657 C C . LEU B 1 359 ? -7.703 -32.125 -17.844 1 90.31 359 LEU B C 1
ATOM 8659 O O . LEU B 1 359 ? -7.16 -32.312 -16.75 1 90.31 359 LEU B O 1
ATOM 8663 N N . LEU B 1 360 ? -7.918 -33.031 -18.656 1 92 360 LEU B N 1
ATOM 8664 C CA . LEU B 1 360 ? -7.789 -34.438 -18.234 1 92 360 LEU B CA 1
ATOM 8665 C C . LEU B 1 360 ? -6.332 -34.781 -17.938 1 92 360 LEU B C 1
ATOM 8667 O O . LEU B 1 360 ? -6.016 -35.312 -16.859 1 92 360 LEU B O 1
ATOM 8671 N N . LEU B 1 361 ? -5.434 -34.438 -18.859 1 92 361 LEU B N 1
ATOM 8672 C CA . LEU B 1 361 ? -4.031 -34.812 -18.688 1 92 361 LEU B CA 1
ATOM 8673 C C . LEU B 1 361 ? -3.447 -34.156 -17.438 1 92 361 LEU B C 1
ATOM 8675 O O . LEU B 1 361 ? -2.898 -34.844 -16.578 1 92 361 LEU B O 1
ATOM 8679 N N . PRO B 1 362 ? -3.572 -32.844 -17.297 1 92.25 362 PRO B N 1
ATOM 8680 C CA . PRO B 1 362 ? -3.002 -32.219 -16.094 1 92.25 362 PRO B CA 1
ATOM 8681 C C . PRO B 1 362 ? -3.604 -32.75 -14.805 1 92.25 362 PRO B C 1
ATOM 8683 O O . PRO B 1 362 ? -2.895 -32.906 -13.805 1 92.25 362 PRO B O 1
ATOM 8686 N N . LEU B 1 363 ? -4.855 -33.031 -14.797 1 93.44 363 LEU B N 1
ATOM 8687 C CA . LEU B 1 363 ? -5.508 -33.531 -13.586 1 93.44 363 LEU B CA 1
ATOM 8688 C C . LEU B 1 363 ? -5.066 -34.938 -13.266 1 93.44 363 LEU B C 1
ATOM 8690 O O . LEU B 1 363 ? -4.852 -35.281 -12.102 1 93.44 363 LEU B O 1
ATOM 8694 N N . LEU B 1 364 ? -4.891 -35.75 -14.312 1 93.69 364 LEU B N 1
ATOM 8695 C CA . LEU B 1 364 ? -4.422 -37.094 -14.102 1 93.69 364 LEU B CA 1
ATOM 8696 C C . LEU B 1 364 ? -2.986 -37.125 -13.594 1 93.69 364 LEU B C 1
ATOM 8698 O O . LEU B 1 364 ? -2.631 -37.938 -12.75 1 93.69 364 LEU B O 1
ATOM 8702 N N . GLN B 1 365 ? -2.23 -36.25 -14.094 1 91.12 365 GLN B N 1
ATOM 8703 C CA . GLN B 1 365 ? -0.847 -36.125 -13.641 1 91.12 365 GLN B CA 1
ATOM 8704 C C . GLN B 1 365 ? -0.777 -35.781 -12.156 1 91.12 365 GLN B C 1
ATOM 8706 O O . GLN B 1 365 ? 0.029 -36.344 -11.414 1 91.12 365 GLN B O 1
ATOM 8711 N N . GLN B 1 366 ? -1.62 -34.844 -11.773 1 90.44 366 GLN B N 1
ATOM 8712 C CA . GLN B 1 366 ? -1.63 -34.438 -10.375 1 90.44 366 GLN B CA 1
ATOM 8713 C C . GLN B 1 366 ? -2.189 -35.531 -9.469 1 90.44 366 GLN B C 1
ATOM 8715 O O . GLN B 1 366 ? -1.768 -35.656 -8.32 1 90.44 366 GLN B O 1
ATOM 8720 N N . ALA B 1 367 ? -3.117 -36.25 -9.977 1 91.31 367 ALA B N 1
ATOM 8721 C CA . ALA B 1 367 ? -3.699 -37.344 -9.195 1 91.31 367 ALA B CA 1
ATOM 8722 C C . ALA B 1 367 ? -2.699 -38.469 -9.016 1 91.31 367 ALA B C 1
ATOM 8724 O O . ALA B 1 367 ? -2.662 -39.125 -7.961 1 91.31 367 ALA B O 1
ATOM 8725 N N . ALA B 1 368 ? -1.877 -38.656 -9.984 1 88.56 368 ALA B N 1
ATOM 8726 C CA . ALA B 1 368 ? -0.927 -39.781 -9.945 1 88.56 368 ALA B CA 1
ATOM 8727 C C . ALA B 1 368 ? 0.354 -39.375 -9.219 1 88.56 368 ALA B C 1
ATOM 8729 O O . ALA B 1 368 ? 0.898 -40.156 -8.438 1 88.56 368 ALA B O 1
ATOM 8730 N N . PHE B 1 369 ? 0.819 -38.125 -9.516 1 83.12 369 PHE B N 1
ATOM 8731 C CA . PHE B 1 369 ? 2.154 -37.75 -9.055 1 83.12 369 PHE B CA 1
ATOM 8732 C C . PHE B 1 369 ? 2.1 -36.531 -8.164 1 83.12 369 PHE B C 1
ATOM 8734 O O . PHE B 1 369 ? 3.125 -35.875 -7.922 1 83.12 369 PHE B O 1
ATOM 8741 N N . GLY B 1 370 ? 1.044 -36.219 -7.672 1 77.88 370 GLY B N 1
ATOM 8742 C CA . GLY B 1 370 ? 0.944 -35.031 -6.828 1 77.88 370 GLY B CA 1
ATOM 8743 C C . GLY B 1 370 ? 1.85 -35.094 -5.613 1 77.88 370 GLY B C 1
ATOM 8744 O O . GLY B 1 370 ? 2.133 -36.156 -5.09 1 77.88 370 GLY B O 1
ATOM 8745 N N . GLY B 1 371 ? 2.408 -33.969 -5.203 1 72.19 371 GLY B N 1
ATOM 8746 C CA . GLY B 1 371 ? 3.383 -33.906 -4.129 1 72.19 371 GLY B CA 1
ATOM 8747 C C . GLY B 1 371 ? 2.756 -33.969 -2.748 1 72.19 371 GLY B C 1
ATOM 8748 O O . GLY B 1 371 ? 3.436 -34.281 -1.768 1 72.19 371 GLY B O 1
ATOM 8749 N N . SER B 1 372 ? 1.529 -33.562 -2.643 1 77.88 372 SER B N 1
ATOM 8750 C CA . SER B 1 372 ? 0.903 -33.531 -1.325 1 77.88 372 SER B CA 1
ATOM 8751 C C . SER B 1 372 ? -0.387 -34.344 -1.306 1 77.88 372 SER B C 1
ATOM 8753 O O . SER B 1 372 ? -0.97 -34.625 -2.357 1 77.88 372 SER B O 1
ATOM 8755 N N . LYS B 1 373 ? -0.745 -34.781 -0.121 1 80.12 373 LYS B N 1
ATOM 8756 C CA . LYS B 1 373 ? -1.987 -35.531 0.025 1 80.12 373 LYS B CA 1
ATOM 8757 C C . LYS B 1 373 ? -3.197 -34.688 -0.328 1 80.12 373 LYS B C 1
ATOM 8759 O O . LYS B 1 373 ? -4.152 -35.156 -0.941 1 80.12 373 LYS B O 1
ATOM 8764 N N . GLU B 1 374 ? -3.088 -33.469 0.024 1 84.38 374 GLU B N 1
ATOM 8765 C CA . GLU B 1 374 ? -4.207 -32.562 -0.246 1 84.38 374 GLU B CA 1
ATOM 8766 C C . GLU B 1 374 ? -4.359 -32.312 -1.743 1 84.38 374 GLU B C 1
ATOM 8768 O O . GLU B 1 374 ? -5.477 -32.25 -2.258 1 84.38 374 GLU B O 1
ATOM 8773 N N . SER B 1 375 ? -3.26 -32.156 -2.371 1 86.56 375 SER B N 1
ATOM 8774 C CA . SER B 1 375 ? -3.312 -31.906 -3.811 1 86.56 375 SER B CA 1
ATOM 8775 C C . SER B 1 375 ? -3.883 -33.125 -4.547 1 86.56 375 SER B C 1
ATOM 8777 O O . SER B 1 375 ? -4.637 -32.969 -5.512 1 86.56 375 SER B O 1
ATOM 8779 N N . LYS B 1 376 ? -3.604 -34.312 -4.074 1 88.12 376 LYS B N 1
ATOM 8780 C CA . LYS B 1 376 ? -4.121 -35.5 -4.699 1 88.12 376 LYS B CA 1
ATOM 8781 C C . LYS B 1 376 ? -5.625 -35.656 -4.484 1 88.12 376 LYS B C 1
ATOM 8783 O O . LYS B 1 376 ? -6.352 -36.062 -5.387 1 88.12 376 LYS B O 1
ATOM 8788 N N . LEU B 1 377 ? -6.051 -35.25 -3.314 1 90.75 377 LEU B N 1
ATOM 8789 C CA . LEU B 1 377 ? -7.48 -35.312 -3.025 1 90.75 377 LEU B CA 1
ATOM 8790 C C . LEU B 1 377 ? -8.25 -34.344 -3.914 1 90.75 377 LEU B C 1
ATOM 8792 O O . LEU B 1 377 ? -9.305 -34.688 -4.445 1 90.75 377 LEU B O 1
ATOM 8796 N N . TRP B 1 378 ? -7.664 -33.25 -4.086 1 90.88 378 TRP B N 1
ATOM 8797 C CA . TRP B 1 378 ? -8.305 -32.25 -4.941 1 90.88 378 TRP B CA 1
ATOM 8798 C C . TRP B 1 378 ? -8.305 -32.688 -6.395 1 90.88 378 TRP B C 1
ATOM 8800 O O . TRP B 1 378 ? -9.289 -32.5 -7.117 1 90.88 378 TRP B O 1
ATOM 8810 N N . ALA B 1 379 ? -7.195 -33.219 -6.832 1 93.12 379 ALA B N 1
ATOM 8811 C CA . ALA B 1 379 ? -7.105 -33.719 -8.203 1 93.12 379 ALA B CA 1
ATOM 8812 C C . ALA B 1 379 ? -8.102 -34.844 -8.461 1 93.12 379 ALA B C 1
ATOM 8814 O O . ALA B 1 379 ? -8.773 -34.875 -9.5 1 93.12 379 ALA B O 1
ATOM 8815 N N . CYS B 1 380 ? -8.266 -35.75 -7.516 1 92.88 380 CYS B N 1
ATOM 8816 C CA . CYS B 1 380 ? -9.219 -36.844 -7.645 1 92.88 380 CYS B CA 1
ATOM 8817 C C . CYS B 1 380 ? -10.648 -36.312 -7.688 1 92.88 380 CYS B C 1
ATOM 8819 O O . CYS B 1 380 ? -11.469 -36.781 -8.477 1 92.88 380 CYS B O 1
ATOM 8821 N N . HIS B 1 381 ? -10.844 -35.375 -6.859 1 92.88 381 HIS B N 1
ATOM 8822 C CA . HIS B 1 381 ? -12.156 -34.75 -6.871 1 92.88 381 HIS B CA 1
ATOM 8823 C C . HIS B 1 381 ? -12.445 -34.094 -8.219 1 92.88 381 HIS B C 1
ATOM 8825 O O . HIS B 1 381 ? -13.547 -34.219 -8.758 1 92.88 381 HIS B O 1
ATOM 8831 N N . ALA B 1 382 ? -11.531 -33.438 -8.734 1 92 382 ALA B N 1
ATOM 8832 C CA . ALA B 1 382 ? -11.695 -32.75 -10.016 1 92 382 ALA B CA 1
ATOM 8833 C C . ALA B 1 382 ? -11.906 -33.75 -11.141 1 92 382 ALA B C 1
ATOM 8835 O O . ALA B 1 382 ? -12.711 -33.531 -12.047 1 92 382 ALA B O 1
ATOM 8836 N N . VAL B 1 383 ? -11.219 -34.844 -11.133 1 91.62 383 VAL B N 1
ATOM 8837 C CA . VAL B 1 383 ? -11.359 -35.906 -12.156 1 91.62 383 VAL B CA 1
ATOM 8838 C C . VAL B 1 383 ? -12.75 -36.531 -12.055 1 91.62 383 VAL B C 1
ATOM 8840 O O . VAL B 1 383 ? -13.375 -36.812 -13.078 1 91.62 383 VAL B O 1
ATOM 8843 N N . SER B 1 384 ? -13.211 -36.688 -10.844 1 91.19 384 SER B N 1
ATOM 8844 C CA . SER B 1 384 ? -14.555 -37.25 -10.664 1 91.19 384 SER B CA 1
ATOM 8845 C C . SER B 1 384 ? -15.609 -36.312 -11.234 1 91.19 384 SER B C 1
ATOM 8847 O O . SER B 1 384 ? -16.609 -36.75 -11.812 1 91.19 384 SER B O 1
ATOM 8849 N N . LEU B 1 385 ? -15.422 -35.094 -11.086 1 89 385 LEU B N 1
ATOM 8850 C CA . LEU B 1 385 ? -16.344 -34.125 -11.648 1 89 385 LEU B CA 1
ATOM 8851 C C . LEU B 1 385 ? -16.281 -34.125 -13.172 1 89 385 LEU B C 1
ATOM 8853 O O . LEU B 1 385 ? -17.312 -33.938 -13.836 1 89 385 LEU B O 1
ATOM 8857 N N . LEU B 1 386 ? -15.062 -34.344 -13.664 1 86.81 386 LEU B N 1
ATOM 8858 C CA . LEU B 1 386 ? -14.883 -34.375 -15.109 1 86.81 386 LEU B CA 1
ATOM 8859 C C . LEU B 1 386 ? -15.633 -35.562 -15.711 1 86.81 386 LEU B C 1
ATOM 8861 O O . LEU B 1 386 ? -16.219 -35.438 -16.797 1 86.81 386 LEU B O 1
ATOM 8865 N N . ARG B 1 387 ? -15.656 -36.625 -15.039 1 80.5 387 ARG B N 1
ATOM 8866 C CA . ARG B 1 387 ? -16.297 -37.844 -15.508 1 80.5 387 ARG B CA 1
ATOM 8867 C C . ARG B 1 387 ? -17.828 -37.688 -15.469 1 80.5 387 ARG B C 1
ATOM 8869 O O . ARG B 1 387 ? -18.531 -38.344 -16.234 1 80.5 387 ARG B O 1
ATOM 8876 N N . SER B 1 388 ? -18.25 -36.875 -14.617 1 80.56 388 SER B N 1
ATOM 8877 C CA . SER B 1 388 ? -19.688 -36.719 -14.469 1 80.56 388 SER B CA 1
ATOM 8878 C C . SER B 1 388 ? -20.25 -35.75 -15.516 1 80.56 388 SER B C 1
ATOM 8880 O O . SER B 1 388 ? -21.469 -35.625 -15.664 1 80.56 388 SER B O 1
ATOM 8882 N N . LEU B 1 389 ? -19.344 -35.156 -16.188 1 79.38 389 LEU B N 1
ATOM 8883 C CA . LEU B 1 389 ? -19.797 -34.219 -17.219 1 79.38 389 LEU B CA 1
ATOM 8884 C C . LEU B 1 389 ? -20.406 -34.969 -18.391 1 79.38 389 LEU B C 1
ATOM 8886 O O . LEU B 1 389 ? -19.938 -36.031 -18.766 1 79.38 389 LEU B O 1
ATOM 8890 N N . PRO B 1 390 ? -21.688 -34.5 -18.781 1 64.81 390 PRO B N 1
ATOM 8891 C CA . PRO B 1 390 ? -22.391 -35.219 -19.859 1 64.81 390 PRO B CA 1
ATOM 8892 C C . PRO B 1 390 ? -21.578 -35.25 -21.156 1 64.81 390 PRO B C 1
ATOM 8894 O O . PRO B 1 390 ? -20.891 -34.281 -21.484 1 64.81 390 PRO B O 1
ATOM 8897 N N . ALA B 1 391 ? -21.359 -36.438 -21.766 1 57.41 391 ALA B N 1
ATOM 8898 C CA . ALA B 1 391 ? -20.703 -36.594 -23.062 1 57.41 391 ALA B CA 1
ATOM 8899 C C . ALA B 1 391 ? -21.438 -35.812 -24.156 1 57.41 391 ALA B C 1
ATOM 8901 O O . ALA B 1 391 ? -22.641 -35.562 -24.047 1 57.41 391 ALA B O 1
ATOM 8902 N N . ALA B 1 392 ? -20.859 -34.875 -24.859 1 51.41 392 ALA B N 1
ATOM 8903 C CA . ALA B 1 392 ? -21.453 -34.094 -25.953 1 51.41 392 ALA B CA 1
ATOM 8904 C C . ALA B 1 392 ? -22.516 -34.906 -26.672 1 51.41 392 ALA B C 1
ATOM 8906 O O . ALA B 1 392 ? -22.234 -36 -27.203 1 51.41 392 ALA B O 1
ATOM 8907 N N . THR B 1 393 ? -23.797 -35.094 -26.312 1 46.69 393 THR B N 1
ATOM 8908 C CA . THR B 1 393 ? -24.75 -35.469 -27.344 1 46.69 393 THR B CA 1
ATOM 8909 C C . THR B 1 393 ? -24.5 -34.688 -28.625 1 46.69 393 THR B C 1
ATOM 8911 O O . THR B 1 393 ? -23.953 -33.562 -28.578 1 46.69 393 THR B O 1
ATOM 8914 N N . SER B 1 394 ? -24.531 -35.469 -29.953 1 43.22 394 SER B N 1
ATOM 8915 C CA . SER B 1 394 ? -24.281 -35.125 -31.344 1 43.22 394 SER B CA 1
ATOM 8916 C C . SER B 1 394 ? -24.812 -33.719 -31.672 1 43.22 394 SER B C 1
ATOM 8918 O O . SER B 1 394 ? -24.766 -33.312 -32.844 1 43.22 394 SER B O 1
ATOM 8920 N N . ARG B 1 395 ? -25.953 -33.281 -31.188 1 41.28 395 ARG B N 1
ATOM 8921 C CA . ARG B 1 395 ? -26.531 -32.219 -31.984 1 41.28 395 ARG B CA 1
ATOM 8922 C C . ARG B 1 395 ? -25.75 -30.906 -31.766 1 41.28 395 ARG B C 1
ATOM 8924 O O . ARG B 1 395 ? -25.594 -30.453 -30.625 1 41.28 395 ARG B O 1
ATOM 8931 N N . PRO B 1 396 ? -24.906 -30.562 -32.75 1 40.62 396 PRO B N 1
ATOM 8932 C CA . PRO B 1 396 ? -24.266 -29.234 -32.781 1 40.62 396 PRO B CA 1
ATOM 8933 C C . PRO B 1 396 ? -25.203 -28.125 -32.312 1 40.62 396 PRO B C 1
ATOM 8935 O O . PRO B 1 396 ? -26.234 -27.859 -32.938 1 40.62 396 PRO B O 1
ATOM 8938 N N . SER B 1 397 ? -25.812 -28.188 -31.266 1 38.03 397 SER B N 1
ATOM 8939 C CA . SER B 1 397 ? -26.672 -27 -31.078 1 38.03 397 SER B CA 1
ATOM 8940 C C . SER B 1 397 ? -25.906 -25.719 -31.406 1 38.03 397 SER B C 1
ATOM 8942 O O . SER B 1 397 ? -24.734 -25.594 -31.062 1 38.03 397 SER B O 1
ATOM 8944 N N . SER B 1 398 ? -26.297 -24.953 -32.438 1 35.31 398 SER B N 1
ATOM 8945 C CA . SER B 1 398 ? -25.984 -23.641 -33.031 1 35.31 398 SER B CA 1
ATOM 8946 C C . SER B 1 398 ? -25.719 -22.609 -31.938 1 35.31 398 SER B C 1
ATOM 8948 O O . SER B 1 398 ? -25.641 -21.406 -32.219 1 35.31 398 SER B O 1
ATOM 8950 N N . SER B 1 399 ? -26.172 -22.812 -30.75 1 38.25 399 SER B N 1
ATOM 8951 C CA . SER B 1 399 ? -26.203 -21.547 -30.016 1 38.25 399 SER B CA 1
ATOM 8952 C C . SER B 1 399 ? -24.812 -20.906 -29.953 1 38.25 399 SER B C 1
ATOM 8954 O O . SER B 1 399 ? -23.812 -21.594 -29.766 1 38.25 399 SER B O 1
ATOM 8956 N N . ASN B 1 400 ? -24.641 -19.703 -30.547 1 37.38 400 ASN B N 1
ATOM 8957 C CA . ASN B 1 400 ? -23.734 -18.562 -30.672 1 37.38 400 ASN B CA 1
ATOM 8958 C C . ASN B 1 400 ? -23.047 -18.266 -29.344 1 37.38 400 ASN B C 1
ATOM 8960 O O . ASN B 1 400 ? -22.969 -17.094 -28.938 1 37.38 400 ASN B O 1
ATOM 8964 N N . CYS B 1 401 ? -23.25 -18.969 -28.375 1 40.19 401 CYS B N 1
ATOM 8965 C CA . CYS B 1 401 ? -22.578 -18.406 -27.203 1 40.19 401 CYS B CA 1
ATOM 8966 C C . CYS B 1 401 ? -21.062 -18.375 -27.406 1 40.19 401 CYS B C 1
ATOM 8968 O O . CYS B 1 401 ? -20.375 -19.359 -27.078 1 40.19 401 CYS B O 1
ATOM 8970 N N . SER B 1 402 ? -20.609 -17.906 -28.469 1 42.62 402 SER B N 1
ATOM 8971 C CA . SER B 1 402 ? -19.172 -17.688 -28.578 1 42.62 402 SER B CA 1
ATOM 8972 C C . SER B 1 402 ? -18.625 -16.969 -27.344 1 42.62 402 SER B C 1
ATOM 8974 O O . SER B 1 402 ? -19.016 -15.836 -27.062 1 42.62 402 SER B O 1
ATOM 8976 N N . PRO B 1 403 ? -18.312 -17.609 -26.344 1 48.22 403 PRO B N 1
ATOM 8977 C CA . PRO B 1 403 ? -17.688 -16.875 -25.25 1 48.22 403 PRO B CA 1
ATOM 8978 C C . PRO B 1 403 ? -16.734 -15.781 -25.734 1 48.22 403 PRO B C 1
ATOM 8980 O O . PRO B 1 403 ? -16.078 -15.945 -26.766 1 48.22 403 PRO B O 1
ATOM 8983 N N . LYS B 1 404 ? -17.031 -14.656 -25.453 1 53.03 404 LYS B N 1
ATOM 8984 C CA . LYS B 1 404 ? -16.203 -13.508 -25.781 1 53.03 404 LYS B CA 1
ATOM 8985 C C . LYS B 1 404 ? -14.719 -13.812 -25.578 1 53.03 404 LYS B C 1
ATOM 8987 O O . LYS B 1 404 ? -14.32 -14.266 -24.5 1 53.03 404 LYS B O 1
ATOM 8992 N N . GLN B 1 405 ? -13.992 -14.148 -26.734 1 56.81 405 GLN B N 1
ATOM 8993 C CA . GLN B 1 405 ? -12.57 -14.469 -26.797 1 56.81 405 GLN B CA 1
ATOM 8994 C C . GLN B 1 405 ? -11.75 -13.492 -25.969 1 56.81 405 GLN B C 1
ATOM 8996 O O . GLN B 1 405 ? -11.984 -12.281 -26 1 56.81 405 GLN B O 1
ATOM 9001 N N . PRO B 1 406 ? -10.961 -14.07 -25.031 1 61.72 406 PRO B N 1
ATOM 9002 C CA . PRO B 1 406 ? -10.117 -13.188 -24.219 1 61.72 406 PRO B CA 1
ATOM 9003 C C . PRO B 1 406 ? -9.188 -12.32 -25.062 1 61.72 406 PRO B C 1
ATOM 9005 O O . PRO B 1 406 ? -8.406 -12.844 -25.859 1 61.72 406 PRO B O 1
ATOM 9008 N N . THR B 1 407 ? -9.5 -10.984 -25.531 1 64.19 407 THR B N 1
ATOM 9009 C CA . THR B 1 407 ? -8.781 -10.148 -26.484 1 64.19 407 THR B CA 1
ATOM 9010 C C . THR B 1 407 ? -7.559 -9.516 -25.828 1 64.19 407 THR B C 1
ATOM 9012 O O . THR B 1 407 ? -6.707 -8.945 -26.516 1 64.19 407 THR B O 1
ATOM 9015 N N . GLN B 1 408 ? -7.223 -9.75 -24.531 1 81.06 408 GLN B N 1
ATOM 9016 C CA . GLN B 1 408 ? -6.156 -8.898 -24.016 1 81.06 408 GLN B CA 1
ATOM 9017 C C . GLN B 1 408 ? -5.102 -9.719 -23.281 1 81.06 408 GLN B C 1
ATOM 9019 O O . GLN B 1 408 ? -4.859 -9.508 -22.094 1 81.06 408 GLN B O 1
ATOM 9024 N N . LEU B 1 409 ? -4.574 -10.812 -24.109 1 85.5 409 LEU B N 1
ATOM 9025 C CA . LEU B 1 409 ? -3.561 -11.656 -23.484 1 85.5 409 LEU B CA 1
ATOM 9026 C C . LEU B 1 409 ? -2.172 -11.328 -24.016 1 85.5 409 LEU B C 1
ATOM 9028 O O . LEU B 1 409 ? -2.031 -10.883 -25.156 1 85.5 409 LEU B O 1
ATOM 9032 N N . HIS B 1 410 ? -1.244 -11.383 -23.203 1 85.06 410 HIS B N 1
ATOM 9033 C CA . HIS B 1 410 ? 0.13 -11.141 -23.625 1 85.06 410 HIS B CA 1
ATOM 9034 C C . HIS B 1 410 ? 1.073 -12.195 -23.047 1 85.06 410 HIS B C 1
ATOM 9036 O O . HIS B 1 410 ? 0.691 -12.961 -22.156 1 85.06 410 HIS B O 1
ATOM 9042 N N . GLY B 1 411 ? 2.229 -12.391 -23.75 1 86.56 411 GLY B N 1
ATOM 9043 C CA . GLY B 1 411 ? 3.264 -13.28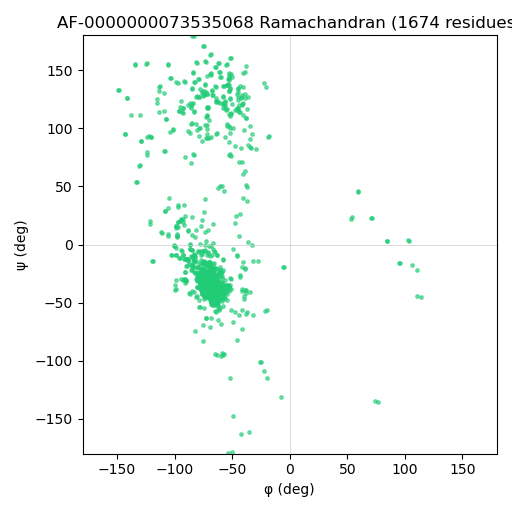9 -23.266 1 86.56 411 GLY B CA 1
ATOM 9044 C C . GLY B 1 411 ? 2.914 -14.758 -23.422 1 86.56 411 GLY B C 1
ATOM 9045 O O . GLY B 1 411 ? 2.404 -15.164 -24.469 1 86.56 411 GLY B O 1
ATOM 9046 N N . THR B 1 412 ? 3.145 -15.516 -22.391 1 87.94 412 THR B N 1
ATOM 9047 C CA . THR B 1 412 ? 2.914 -16.953 -22.438 1 87.94 412 THR B CA 1
ATOM 9048 C C . THR B 1 412 ? 1.42 -17.266 -22.5 1 87.94 412 THR B C 1
ATOM 9050 O O . THR B 1 412 ? 1.007 -18.266 -23.078 1 87.94 412 THR B O 1
ATOM 9053 N N . ALA B 1 413 ? 0.666 -16.422 -21.875 1 89.75 413 ALA B N 1
ATOM 9054 C CA . ALA B 1 413 ? -0.78 -16.625 -21.906 1 89.75 413 ALA B CA 1
ATOM 9055 C C . ALA B 1 413 ? -1.307 -16.531 -23.344 1 89.75 413 ALA B C 1
ATOM 9057 O O . ALA B 1 413 ? -2.223 -17.25 -23.719 1 89.75 413 ALA B O 1
ATOM 9058 N N . ALA B 1 414 ? -0.714 -15.633 -24.094 1 90.25 414 ALA B N 1
ATOM 9059 C CA . ALA B 1 414 ? -1.114 -15.484 -25.484 1 90.25 414 ALA B CA 1
ATOM 9060 C C . ALA B 1 414 ? -0.747 -16.734 -26.297 1 90.25 414 ALA B C 1
ATOM 9062 O O . ALA B 1 414 ? -1.505 -17.156 -27.172 1 90.25 414 ALA B O 1
ATOM 9063 N N . THR B 1 415 ? 0.416 -17.281 -25.984 1 90.06 415 THR B N 1
ATOM 9064 C CA . THR B 1 415 ? 0.84 -18.484 -26.688 1 90.06 415 THR B CA 1
ATOM 9065 C C . THR B 1 415 ? -0.092 -19.656 -26.375 1 90.06 415 THR B C 1
ATOM 9067 O O . THR B 1 415 ? -0.389 -20.469 -27.25 1 90.06 415 THR B O 1
ATOM 9070 N N . VAL B 1 416 ? -0.533 -19.734 -25.188 1 90.12 416 VAL B N 1
ATOM 9071 C CA . VAL B 1 416 ? -1.446 -20.812 -24.781 1 90.12 416 VAL B CA 1
ATOM 9072 C C . VAL B 1 416 ? -2.799 -20.609 -25.469 1 90.12 416 VAL B C 1
ATOM 9074 O O . VAL B 1 416 ? -3.438 -21.578 -25.875 1 90.12 416 VAL B O 1
ATOM 9077 N N . HIS B 1 417 ? -3.135 -19.406 -25.562 1 89.12 417 HIS B N 1
ATOM 9078 C CA . HIS B 1 417 ? -4.402 -19.109 -26.234 1 89.12 417 HIS B CA 1
ATOM 9079 C C . HIS B 1 417 ? -4.348 -19.484 -27.703 1 89.12 417 HIS B C 1
ATOM 9081 O O . HIS B 1 417 ? -5.328 -19.984 -28.266 1 89.12 417 HIS B O 1
ATOM 9087 N N . ILE B 1 418 ? -3.223 -19.25 -28.297 1 88.38 418 ILE B N 1
ATOM 9088 C CA . ILE B 1 418 ? -3.045 -19.625 -29.688 1 88.38 418 ILE B CA 1
ATOM 9089 C C . ILE B 1 418 ? -3.117 -21.141 -29.828 1 88.38 418 ILE B C 1
ATOM 9091 O O . ILE B 1 418 ? -3.701 -21.672 -30.781 1 88.38 418 ILE B O 1
ATOM 9095 N N . ALA B 1 419 ? -2.551 -21.828 -28.938 1 89.25 419 ALA B N 1
ATOM 9096 C CA . ALA B 1 419 ? -2.619 -23.281 -28.938 1 89.25 419 ALA B CA 1
ATOM 9097 C C . ALA B 1 419 ? -4.059 -23.766 -28.781 1 89.25 419 ALA B C 1
ATOM 9099 O O . ALA B 1 419 ? -4.457 -24.766 -29.391 1 89.25 419 ALA B O 1
ATOM 9100 N N . GLU B 1 420 ? -4.773 -23.094 -27.969 1 87.69 420 GLU B N 1
ATOM 9101 C CA . GLU B 1 420 ? -6.176 -23.438 -27.766 1 87.69 420 GLU B CA 1
ATOM 9102 C C . GLU B 1 420 ? -6.992 -23.234 -29.047 1 87.69 420 GLU B C 1
ATOM 9104 O O . GLU B 1 420 ? -7.871 -24.031 -29.359 1 87.69 420 GLU B O 1
ATOM 9109 N N . GLN B 1 421 ? -6.676 -22.156 -29.703 1 87.88 421 GLN B N 1
ATOM 9110 C CA . GLN B 1 421 ? -7.359 -21.891 -30.953 1 87.88 421 GLN B CA 1
ATOM 9111 C C . GLN B 1 421 ? -6.996 -22.938 -32 1 87.88 421 GLN B C 1
ATOM 9113 O O . GLN B 1 421 ? -7.852 -23.375 -32.781 1 87.88 421 GLN B O 1
ATOM 9118 N N . LEU B 1 422 ? -5.773 -23.266 -32 1 89.94 422 LEU B N 1
ATOM 9119 C CA . LEU B 1 422 ? -5.344 -24.344 -32.906 1 89.94 422 LEU B CA 1
ATOM 9120 C C . LEU B 1 422 ? -6.078 -25.641 -32.594 1 89.94 422 LEU B C 1
ATOM 9122 O O . LEU B 1 422 ? -6.508 -26.344 -33.5 1 89.94 422 LEU B O 1
ATOM 9126 N N . LEU B 1 423 ? -6.242 -25.953 -31.375 1 90.25 423 LEU B N 1
ATOM 9127 C CA . LEU B 1 423 ? -6.934 -27.172 -30.953 1 90.25 423 LEU B CA 1
ATOM 9128 C C . LEU B 1 423 ? -8.391 -27.156 -31.406 1 90.25 423 LEU B C 1
ATOM 9130 O O . LEU B 1 423 ? -8.906 -28.172 -31.875 1 90.25 423 LEU B O 1
ATOM 9134 N N . ALA B 1 424 ? -9.031 -26.031 -31.219 1 87.31 424 ALA B N 1
ATOM 9135 C CA . ALA B 1 424 ? -10.422 -25.922 -31.641 1 87.31 424 ALA B CA 1
ATOM 9136 C C . ALA B 1 424 ? -10.562 -26.172 -33.125 1 87.31 424 ALA B C 1
ATOM 9138 O O . ALA B 1 424 ? -11.508 -26.844 -33.562 1 87.31 424 ALA B O 1
ATOM 9139 N N . ARG B 1 425 ? -9.617 -25.641 -33.844 1 90.5 425 ARG B N 1
ATOM 9140 C CA . ARG B 1 425 ? -9.625 -25.859 -35.281 1 90.5 425 ARG B CA 1
ATOM 9141 C C . ARG B 1 425 ? -9.367 -27.312 -35.625 1 90.5 425 ARG B C 1
ATOM 9143 O O . ARG B 1 425 ? -10.078 -27.906 -36.469 1 90.5 425 ARG B O 1
ATOM 9150 N N . LEU B 1 426 ? -8.43 -27.906 -35.031 1 92.88 426 LEU B N 1
ATOM 9151 C CA . LEU B 1 426 ? -8.047 -29.281 -35.312 1 92.88 426 LEU B CA 1
ATOM 9152 C C . LEU B 1 426 ? -9.117 -30.266 -34.844 1 92.88 426 LEU B C 1
ATOM 9154 O O . LEU B 1 426 ? -9.266 -31.344 -35.438 1 92.88 426 LEU B O 1
ATOM 9158 N N . TRP B 1 427 ? -9.805 -29.922 -33.844 1 90 427 TRP B N 1
ATOM 9159 C CA . TRP B 1 427 ? -10.836 -30.797 -33.312 1 90 427 TRP B CA 1
ATOM 9160 C C . TRP B 1 427 ? -12.008 -30.922 -34.281 1 90 427 TRP B C 1
ATOM 9162 O O . TRP B 1 427 ? -12.633 -31.984 -34.375 1 90 427 TRP B O 1
ATOM 9172 N N . GLN B 1 428 ? -12.289 -29.844 -35 1 88.81 428 GLN B N 1
ATOM 9173 C CA . GLN B 1 428 ? -13.43 -29.812 -35.906 1 88.81 428 GLN B CA 1
ATOM 9174 C C . GLN B 1 428 ? -13.062 -30.391 -37.281 1 88.81 428 GLN B C 1
ATOM 9176 O O . GLN B 1 428 ? -13.938 -30.828 -38.031 1 88.81 428 GLN B O 1
ATOM 9181 N N . ARG B 1 429 ? -11.766 -30.375 -37.562 1 94.62 429 ARG B N 1
ATOM 9182 C CA . ARG B 1 429 ? -11.281 -30.828 -38.875 1 94.62 429 ARG B CA 1
ATOM 9183 C C . ARG B 1 429 ? -10.312 -32 -38.719 1 94.62 429 ARG B C 1
ATOM 9185 O O . ARG B 1 429 ? -9.094 -31.797 -38.75 1 94.62 429 ARG B O 1
ATOM 9192 N N . PRO B 1 430 ? -10.82 -33.219 -38.781 1 94.44 430 PRO B N 1
ATOM 9193 C CA . PRO B 1 430 ? -9.977 -34.375 -38.5 1 94.44 430 PRO B CA 1
ATOM 9194 C C . PRO B 1 430 ? -8.844 -34.562 -39.531 1 94.44 430 PRO B C 1
ATOM 9196 O O . PRO B 1 430 ? -7.75 -34.969 -39.156 1 94.44 430 PRO B O 1
ATOM 9199 N N . LEU B 1 431 ? -9.031 -34.188 -40.75 1 95.12 431 LEU B N 1
ATOM 9200 C CA . LEU B 1 431 ? -7.984 -34.344 -41.75 1 95.12 431 LEU B CA 1
ATOM 9201 C C . LEU B 1 431 ? -6.832 -33.375 -41.469 1 95.12 431 LEU B C 1
ATOM 9203 O O . LEU B 1 431 ? -5.664 -33.75 -41.625 1 95.12 431 LEU B O 1
ATOM 9207 N N . GLU B 1 432 ? -7.227 -32.219 -41.188 1 96 432 GLU B N 1
ATOM 9208 C CA . GLU B 1 432 ? -6.195 -31.234 -40.844 1 96 432 GLU B CA 1
ATOM 9209 C C . GLU B 1 432 ? -5.43 -31.672 -39.594 1 96 432 GLU B C 1
ATOM 9211 O O . GLU B 1 432 ? -4.23 -31.422 -39.469 1 96 432 GLU B O 1
ATOM 9216 N N . ALA B 1 433 ? -6.168 -32.25 -38.688 1 96.94 433 ALA B N 1
ATOM 9217 C CA . ALA B 1 433 ? -5.523 -32.75 -37.469 1 96.94 433 ALA B CA 1
ATOM 9218 C C . ALA B 1 433 ? -4.488 -33.812 -37.781 1 96.94 433 ALA B C 1
ATOM 9220 O O . ALA B 1 433 ? -3.393 -33.812 -37.219 1 96.94 433 ALA B O 1
ATOM 9221 N N . GLN B 1 434 ? -4.773 -34.688 -38.688 1 96.56 434 GLN B N 1
ATOM 9222 C CA . GLN B 1 434 ? -3.848 -35.719 -39.094 1 96.56 434 GLN B CA 1
ATOM 9223 C C . GLN B 1 434 ? -2.6 -35.156 -39.75 1 96.56 434 GLN B C 1
ATOM 9225 O O . GLN B 1 434 ? -1.483 -35.594 -39.469 1 96.56 434 GLN B O 1
ATOM 9230 N N . HIS B 1 435 ? -2.869 -34.156 -40.531 1 95.94 435 HIS B N 1
ATOM 9231 C CA . HIS B 1 435 ? -1.742 -33.5 -41.219 1 95.94 435 HIS B CA 1
ATOM 9232 C C . HIS B 1 435 ? -0.844 -32.781 -40.219 1 95.94 435 HIS B C 1
ATOM 9234 O O . HIS B 1 435 ? 0.383 -32.812 -40.312 1 95.94 435 HIS B O 1
ATOM 9240 N N . TRP B 1 436 ? -1.463 -32.062 -39.375 1 96.31 436 TRP B N 1
ATOM 9241 C CA . TRP B 1 436 ? -0.7 -31.359 -38.375 1 96.31 436 TRP B CA 1
ATOM 9242 C C . TRP B 1 436 ? 0.124 -32.312 -37.531 1 96.31 436 TRP B C 1
ATOM 9244 O O . TRP B 1 436 ? 1.292 -32.062 -37.219 1 96.31 436 TRP B O 1
ATOM 9254 N N . LEU B 1 437 ? -0.398 -33.438 -37.062 1 96.62 437 LEU B N 1
ATOM 9255 C CA . LEU B 1 437 ? 0.281 -34.438 -36.25 1 96.62 437 LEU B CA 1
ATOM 9256 C C . LEU B 1 437 ? 1.41 -35.094 -37.031 1 96.62 437 LEU B C 1
ATOM 9258 O O . LEU B 1 437 ? 2.459 -35.406 -36.469 1 96.62 437 LEU B O 1
ATOM 9262 N N . ALA B 1 438 ? 1.199 -35.25 -38.281 1 94.94 438 ALA B N 1
ATOM 9263 C CA . ALA B 1 438 ? 2.258 -35.812 -39.125 1 94.94 438 ALA B CA 1
ATOM 9264 C C . ALA B 1 438 ? 3.43 -34.844 -39.25 1 94.94 438 ALA B C 1
ATOM 9266 O O . ALA B 1 438 ? 4.59 -35.25 -39.219 1 94.94 438 ALA B O 1
ATOM 9267 N N . SER B 1 439 ? 3.029 -33.625 -39.438 1 93.81 439 SER B N 1
ATOM 9268 C CA . SER B 1 439 ? 4.062 -32.625 -39.469 1 93.81 439 SER B CA 1
ATOM 9269 C C . SER B 1 439 ? 4.848 -32.562 -38.188 1 93.81 439 SER B C 1
ATOM 9271 O O . SER B 1 439 ? 6.059 -32.344 -38.188 1 93.81 439 SER B O 1
ATOM 9273 N N . LEU B 1 440 ? 4.152 -32.719 -37.062 1 93.19 440 LEU B N 1
ATOM 9274 C CA . LEU B 1 440 ? 4.812 -32.719 -35.75 1 93.19 440 LEU B CA 1
ATOM 9275 C C . LEU B 1 440 ? 5.773 -33.906 -35.656 1 93.19 440 LEU B C 1
ATOM 9277 O O . LEU B 1 440 ? 6.887 -33.781 -35.125 1 93.19 440 LEU B O 1
ATOM 9281 N N . ARG B 1 441 ? 5.422 -35.031 -36.094 1 91.5 441 ARG B N 1
ATOM 9282 C CA . ARG B 1 441 ? 6.258 -36.25 -36.094 1 91.5 441 ARG B CA 1
ATOM 9283 C C . ARG B 1 441 ? 7.527 -36.031 -36.906 1 91.5 441 ARG B C 1
ATOM 9285 O O . ARG B 1 441 ? 8.617 -36.438 -36.469 1 91.5 441 ARG B O 1
ATOM 9292 N N . LEU B 1 442 ? 7.352 -35.375 -38 1 88.69 442 LEU B N 1
ATOM 9293 C CA . LEU B 1 442 ? 8.492 -35.125 -38.875 1 88.69 442 LEU B CA 1
ATOM 9294 C C . LEU B 1 442 ? 9.469 -34.156 -38.219 1 88.69 442 LEU B C 1
ATOM 9296 O O . LEU B 1 442 ? 10.688 -34.312 -38.344 1 88.69 442 LEU B O 1
ATOM 9300 N N . SER B 1 443 ? 8.906 -33.219 -37.594 1 88 443 SER B N 1
ATOM 9301 C CA . SER B 1 443 ? 9.758 -32.219 -36.938 1 88 443 SER B CA 1
ATOM 9302 C C . SER B 1 443 ? 10.539 -32.844 -35.781 1 88 443 SER B C 1
ATOM 9304 O O . SER B 1 443 ? 11.641 -32.406 -35.438 1 88 443 SER B O 1
ATOM 9306 N N . LEU B 1 444 ? 9.977 -33.781 -35.125 1 87.62 444 LEU B N 1
ATOM 9307 C CA . LEU B 1 444 ? 10.625 -34.438 -34 1 87.62 444 LEU B CA 1
ATOM 9308 C C . LEU B 1 444 ? 11.648 -35.469 -34.469 1 87.62 444 LEU B C 1
ATOM 9310 O O . LEU B 1 444 ? 12.617 -35.75 -33.75 1 87.62 444 LEU B O 1
ATOM 9314 N N . ALA B 1 445 ? 11.414 -36.125 -35.656 1 77.94 445 ALA B N 1
ATOM 9315 C CA . ALA B 1 445 ? 12.312 -37.125 -36.219 1 77.94 445 ALA B CA 1
ATOM 9316 C C . ALA B 1 445 ? 13.578 -36.5 -36.781 1 77.94 445 ALA B C 1
ATOM 9318 O O . ALA B 1 445 ? 14.625 -37.125 -36.875 1 77.94 445 ALA B O 1
ATOM 9319 N N . ALA B 1 446 ? 13.484 -35.375 -37.469 1 62.34 446 ALA B N 1
ATOM 9320 C CA . ALA B 1 446 ? 14.617 -34.719 -38.156 1 62.34 446 ALA B CA 1
ATOM 9321 C C . ALA B 1 446 ? 15.781 -34.531 -37.188 1 62.34 446 ALA B C 1
ATOM 9323 O O . ALA B 1 446 ? 15.594 -34 -36.062 1 62.34 446 ALA B O 1
ATOM 9324 N N . PRO B 1 447 ? 16.75 -35.469 -37.344 1 53.12 447 PRO B N 1
ATOM 9325 C CA . PRO B 1 447 ? 17.953 -35.312 -36.531 1 53.12 447 PRO B CA 1
ATOM 9326 C C . PRO B 1 447 ? 18.406 -33.875 -36.438 1 53.12 447 PRO B C 1
ATOM 9328 O O . PRO B 1 447 ? 18.047 -33.031 -37.25 1 53.12 447 PRO B O 1
ATOM 9331 N N . ALA B 1 448 ? 19 -33.406 -35.344 1 48.53 448 ALA B N 1
ATOM 9332 C CA . ALA B 1 448 ? 19.75 -32.156 -35.312 1 48.53 448 ALA B CA 1
ATOM 9333 C C . ALA B 1 448 ? 20.609 -32 -36.562 1 48.53 448 ALA B C 1
ATOM 9335 O O . ALA B 1 448 ? 21.516 -32.812 -36.812 1 48.53 448 ALA B O 1
ATOM 9336 N N . GLY B 1 449 ? 20.359 -31.781 -37.719 1 40.31 449 GLY B N 1
ATOM 9337 C CA . GLY B 1 449 ? 21.25 -31.547 -38.812 1 40.31 449 GLY B CA 1
ATOM 9338 C C . GLY B 1 449 ? 22.641 -31.094 -38.406 1 40.31 449 GLY B C 1
ATOM 9339 O O . GLY B 1 449 ? 22.797 -30.547 -37.312 1 40.31 449 GLY B O 1
ATOM 9340 N N . ASP B 1 450 ? 23.766 -31.75 -39.125 1 37.78 450 ASP B N 1
ATOM 9341 C CA . ASP B 1 450 ? 25.203 -31.422 -39.219 1 37.78 450 ASP B CA 1
ATOM 9342 C C . ASP B 1 450 ? 25.406 -29.938 -39.5 1 37.78 450 ASP B C 1
ATOM 9344 O O . ASP B 1 450 ? 25.531 -29.531 -40.656 1 37.78 450 ASP B O 1
ATOM 9348 N N . SER B 1 451 ? 24.812 -28.875 -39.344 1 35.53 451 SER B N 1
ATOM 9349 C CA . SER B 1 451 ? 25.547 -27.641 -39.594 1 35.53 451 SER B CA 1
ATOM 9350 C C . SER B 1 451 ? 27.016 -27.781 -39.188 1 35.53 451 SER B C 1
ATOM 9352 O O . SER B 1 451 ? 27.312 -28.078 -38.031 1 35.53 451 SER B O 1
ATOM 9354 N N . SER B 1 452 ? 27.938 -28.219 -40.156 1 34.72 452 SER B N 1
ATOM 9355 C CA . SER B 1 452 ? 29.406 -28.203 -40.125 1 34.72 452 SER B CA 1
ATOM 9356 C C . SER B 1 452 ? 29.938 -27.172 -39.156 1 34.72 452 SER B C 1
ATOM 9358 O O . SER B 1 452 ? 30.828 -27.484 -38.344 1 34.72 452 SER B O 1
ATOM 9360 N N . ARG B 1 453 ? 30.562 -26.031 -39.875 1 34.97 453 ARG B N 1
ATOM 9361 C CA . ARG B 1 453 ? 31.766 -25.281 -39.531 1 34.97 453 ARG B CA 1
ATOM 9362 C C . ARG B 1 453 ? 31.656 -24.672 -38.156 1 34.97 453 ARG B C 1
ATOM 9364 O O . ARG B 1 453 ? 32.625 -24.688 -37.375 1 34.97 453 ARG B O 1
ATOM 9371 N N . GLU B 1 454 ? 31.203 -23.375 -38.25 1 34.66 454 GLU B N 1
ATOM 9372 C CA . GLU B 1 454 ? 31.703 -22.625 -37.094 1 34.66 454 GLU B CA 1
ATOM 9373 C C . GLU B 1 454 ? 31.297 -23.281 -35.781 1 34.66 454 GLU B C 1
ATOM 9375 O O . GLU B 1 454 ? 30.188 -23.812 -35.656 1 34.66 454 GLU B O 1
ATOM 9380 N N . GLU B 1 455 ? 32.281 -23.734 -34.969 1 33.78 455 GLU B N 1
ATOM 9381 C CA . GLU B 1 455 ? 32.594 -24.328 -33.688 1 33.78 455 GLU B CA 1
ATOM 9382 C C . GLU B 1 455 ? 31.469 -24.125 -32.688 1 33.78 455 GLU B C 1
ATOM 9384 O O . GLU B 1 455 ? 31.25 -24.953 -31.797 1 33.78 455 GLU B O 1
ATOM 9389 N N . SER B 1 456 ? 31.188 -22.922 -32.531 1 32.5 456 SER B N 1
ATOM 9390 C CA . SER B 1 456 ? 30.875 -22.438 -31.203 1 32.5 456 SER B CA 1
ATOM 9391 C C . SER B 1 456 ? 29.5 -22.922 -30.75 1 32.5 456 SER B C 1
ATOM 9393 O O . SER B 1 456 ? 29.266 -23.109 -29.562 1 32.5 456 SER B O 1
ATOM 9395 N N . SER B 1 457 ? 28.406 -22.469 -31.5 1 34.03 457 SER B N 1
ATOM 9396 C CA . SER B 1 457 ? 27.203 -22.406 -30.672 1 34.03 457 SER B CA 1
ATOM 9397 C C . SER B 1 457 ? 26.516 -23.781 -30.578 1 34.03 457 SER B C 1
ATOM 9399 O O . SER B 1 457 ? 26.125 -24.344 -31.609 1 34.03 457 SER B O 1
ATOM 9401 N N . ARG B 1 458 ? 26.969 -24.781 -29.797 1 36.16 458 ARG B N 1
ATOM 9402 C CA . ARG B 1 458 ? 26.359 -26.031 -29.344 1 36.16 458 ARG B CA 1
ATOM 9403 C C . ARG B 1 458 ? 24.844 -26 -29.469 1 36.16 458 ARG B C 1
ATOM 9405 O O . ARG B 1 458 ? 24.188 -25.062 -28.969 1 36.16 458 ARG B O 1
ATOM 9412 N N . PRO B 1 459 ? 24.297 -26.453 -30.547 1 39.28 459 PRO B N 1
ATOM 9413 C CA . PRO B 1 459 ? 22.844 -26.469 -30.516 1 39.28 459 PRO B CA 1
ATOM 9414 C C . PRO B 1 459 ? 22.281 -26.781 -29.125 1 39.28 459 PRO B C 1
ATOM 9416 O O . PRO B 1 459 ? 22.641 -27.797 -28.516 1 39.28 459 PRO B O 1
ATOM 9419 N N . SER B 1 460 ? 22.156 -25.891 -28.328 1 38.59 460 SER B N 1
ATOM 9420 C CA . SER B 1 460 ? 21.781 -26.047 -26.938 1 38.59 460 SER B CA 1
ATOM 9421 C C . SER B 1 460 ? 20.688 -27.094 -26.766 1 38.59 460 SER B C 1
ATOM 9423 O O . SER B 1 460 ? 19.766 -27.172 -27.578 1 38.59 460 SER B O 1
ATOM 9425 N N . LYS B 1 461 ? 20.844 -28.359 -26.141 1 45.25 461 LYS B N 1
ATOM 9426 C CA . LYS B 1 461 ? 20.031 -29.406 -25.516 1 45.25 461 LYS B CA 1
ATOM 9427 C C . LYS B 1 461 ? 18.562 -28.984 -25.422 1 45.25 461 LYS B C 1
ATOM 9429 O O . LYS B 1 461 ? 17.688 -29.812 -25.203 1 45.25 461 LYS B O 1
ATOM 9434 N N . ASP B 1 462 ? 18.297 -27.625 -25.516 1 47.44 462 ASP B N 1
ATOM 9435 C CA . ASP B 1 462 ? 17.031 -26.953 -25.219 1 47.44 462 ASP B CA 1
ATOM 9436 C C . ASP B 1 462 ? 16.047 -27.078 -26.375 1 47.44 462 ASP B C 1
ATOM 9438 O O . ASP B 1 462 ? 14.859 -26.828 -26.219 1 47.44 462 ASP B O 1
ATOM 9442 N N . GLN B 1 463 ? 16.422 -27.297 -27.766 1 47.09 463 GLN B N 1
ATOM 9443 C CA . GLN B 1 463 ? 15.656 -27.109 -28.984 1 47.09 463 GLN B CA 1
ATOM 9444 C C . GLN B 1 463 ? 14.664 -28.234 -29.203 1 47.09 463 GLN B C 1
ATOM 9446 O O . GLN B 1 463 ? 13.68 -28.078 -29.922 1 47.09 463 GLN B O 1
ATOM 9451 N N . GLN B 1 464 ? 14.898 -29.547 -28.734 1 55.44 464 GLN B N 1
ATOM 9452 C CA . GLN B 1 464 ? 14.039 -30.672 -29.078 1 55.44 464 GLN B CA 1
ATOM 9453 C C . GLN B 1 464 ? 12.891 -30.812 -28.078 1 55.44 464 GLN B C 1
ATOM 9455 O O . GLN B 1 464 ? 12.062 -31.719 -28.203 1 55.44 464 GLN B O 1
ATOM 9460 N N . GLN B 1 465 ? 12.672 -29.797 -27.219 1 64.75 465 GLN B N 1
ATOM 9461 C CA . GLN B 1 465 ? 11.648 -29.953 -26.188 1 64.75 465 GLN B CA 1
ATOM 9462 C C . GLN B 1 465 ? 10.328 -29.328 -26.625 1 64.75 465 GLN B C 1
ATOM 9464 O O . GLN B 1 465 ? 10.305 -28.219 -27.172 1 64.75 465 GLN B O 1
ATOM 9469 N N . LEU B 1 466 ? 9.32 -30.234 -26.781 1 82.06 466 LEU B N 1
ATOM 9470 C CA . LEU B 1 466 ? 7.973 -29.781 -27.094 1 82.06 466 LEU B CA 1
ATOM 9471 C C . LEU B 1 466 ? 7.512 -28.719 -26.109 1 82.06 466 LEU B C 1
ATOM 9473 O O . LEU B 1 466 ? 7.648 -28.875 -24.891 1 82.06 466 LEU B O 1
ATOM 9477 N N . ASP B 1 467 ? 7.117 -27.656 -26.75 1 85.5 467 ASP B N 1
ATOM 9478 C CA . ASP B 1 467 ? 6.559 -26.609 -25.906 1 85.5 467 ASP B CA 1
ATOM 9479 C C . ASP B 1 467 ? 5.301 -27.078 -25.188 1 85.5 467 ASP B C 1
ATOM 9481 O O . ASP B 1 467 ? 4.664 -28.047 -25.609 1 85.5 467 ASP B O 1
ATOM 9485 N N . ARG B 1 468 ? 4.934 -26.547 -24.156 1 88.19 468 ARG B N 1
ATOM 9486 C CA . ARG B 1 468 ? 3.801 -26.953 -23.328 1 88.19 468 ARG B CA 1
ATOM 9487 C C . ARG B 1 468 ? 2.496 -26.891 -24.109 1 88.19 468 ARG B C 1
ATOM 9489 O O . ARG B 1 468 ? 1.628 -27.75 -23.953 1 88.19 468 ARG B O 1
ATOM 9496 N N . GLY B 1 469 ? 2.398 -25.812 -24.906 1 87.38 469 GLY B N 1
ATOM 9497 C CA . GLY B 1 469 ? 1.185 -25.672 -25.688 1 87.38 469 GLY B CA 1
ATOM 9498 C C . GLY B 1 469 ? 1.006 -26.781 -26.719 1 87.38 469 GLY B C 1
ATOM 9499 O O . GLY B 1 469 ? -0.088 -27.328 -26.859 1 87.38 469 GLY B O 1
ATOM 9500 N N . THR B 1 470 ? 2.088 -27.109 -27.328 1 90.19 470 THR B N 1
ATOM 9501 C CA . THR B 1 470 ? 2.045 -28.156 -28.344 1 90.19 470 THR B CA 1
ATOM 9502 C C . THR B 1 470 ? 1.784 -29.516 -27.719 1 90.19 470 THR B C 1
ATOM 9504 O O . THR B 1 470 ? 1.057 -30.344 -28.266 1 90.19 470 THR B O 1
ATOM 9507 N N . LEU B 1 471 ? 2.408 -29.734 -26.609 1 90.62 471 LEU B N 1
ATOM 9508 C CA . LEU B 1 471 ? 2.193 -31 -25.891 1 90.62 471 LEU B CA 1
ATOM 9509 C C . LEU B 1 471 ? 0.736 -31.141 -25.469 1 90.62 471 LEU B C 1
ATOM 9511 O O . LEU B 1 471 ? 0.16 -32.219 -25.578 1 90.62 471 LEU B O 1
ATOM 9515 N N . LEU B 1 472 ? 0.203 -30.078 -25.016 1 90 472 LEU B N 1
ATOM 9516 C CA . LEU B 1 472 ? -1.189 -30.109 -24.578 1 90 472 LEU B CA 1
ATOM 9517 C C . LEU B 1 472 ? -2.115 -30.422 -25.75 1 90 472 LEU B C 1
ATOM 9519 O O . LEU B 1 472 ? -3.035 -31.234 -25.625 1 90 472 LEU B O 1
ATOM 9523 N N . VAL B 1 473 ? -1.843 -29.812 -26.891 1 92.38 473 VAL B N 1
ATOM 9524 C CA . VAL B 1 473 ? -2.686 -30.016 -28.062 1 92.38 473 VAL B CA 1
ATOM 9525 C C . VAL B 1 473 ? -2.586 -31.469 -28.516 1 92.38 473 VAL B C 1
ATOM 9527 O O . VAL B 1 473 ? -3.604 -32.125 -28.781 1 92.38 473 VAL B O 1
ATOM 9530 N N . ALA B 1 474 ? -1.411 -31.953 -28.594 1 93.94 474 ALA B N 1
ATOM 9531 C CA . ALA B 1 474 ? -1.199 -33.312 -29.031 1 93.94 474 ALA B CA 1
ATOM 9532 C C . ALA B 1 474 ? -1.874 -34.312 -28.078 1 93.94 474 ALA B C 1
ATOM 9534 O O . ALA B 1 474 ? -2.457 -35.312 -28.531 1 93.94 474 ALA B O 1
ATOM 9535 N N . SER B 1 475 ? -1.813 -34.094 -26.828 1 93.69 475 SER B N 1
ATOM 9536 C CA . SER B 1 475 ? -2.402 -34.969 -25.828 1 93.69 475 SER B CA 1
ATOM 9537 C C . SER B 1 475 ? -3.926 -34.938 -25.891 1 93.69 475 SER B C 1
ATOM 9539 O O . SER B 1 475 ? -4.578 -35.969 -25.672 1 93.69 475 SER B O 1
ATOM 9541 N N . VAL B 1 476 ? -4.453 -33.812 -26.172 1 93.5 476 VAL B N 1
ATOM 9542 C CA . VAL B 1 476 ? -5.906 -33.688 -26.25 1 93.5 476 VAL B CA 1
ATOM 9543 C C . VAL B 1 476 ? -6.426 -34.406 -27.484 1 93.5 476 VAL B C 1
ATOM 9545 O O . VAL B 1 476 ? -7.504 -35.031 -27.438 1 93.5 476 VAL B O 1
ATOM 9548 N N . LEU B 1 477 ? -5.664 -34.375 -28.547 1 94.5 477 LEU B N 1
ATOM 9549 C CA . LEU B 1 477 ? -6.094 -35 -29.797 1 94.5 477 LEU B CA 1
ATOM 9550 C C . LEU B 1 477 ? -6.098 -36.531 -29.656 1 94.5 477 LEU B C 1
ATOM 9552 O O . LEU B 1 477 ? -6.723 -37.219 -30.469 1 94.5 477 LEU B O 1
ATOM 9556 N N . LEU B 1 478 ? -5.453 -37.062 -28.688 1 93.69 478 LEU B N 1
ATOM 9557 C CA . LEU B 1 478 ? -5.504 -38.5 -28.391 1 93.69 478 LEU B CA 1
ATOM 9558 C C . LEU B 1 478 ? -6.898 -38.906 -27.938 1 93.69 478 LEU B C 1
ATOM 9560 O O . LEU B 1 478 ? -7.27 -40.062 -28.047 1 93.69 478 LEU B O 1
ATOM 9564 N N . GLN B 1 479 ? -7.621 -37.969 -27.469 1 89.44 479 GLN B N 1
ATOM 9565 C CA . GLN B 1 479 ? -8.969 -38.219 -26.969 1 89.44 479 GLN B CA 1
ATOM 9566 C C . GLN B 1 479 ? -10.023 -37.875 -28.016 1 89.44 479 GLN B C 1
ATOM 9568 O O . GLN B 1 479 ? -11.219 -37.875 -27.734 1 89.44 479 GLN B O 1
ATOM 9573 N N . HIS B 1 480 ? -9.602 -37.562 -29.203 1 89.62 480 HIS B N 1
ATOM 9574 C CA . HIS B 1 480 ? -10.516 -37.156 -30.281 1 89.62 480 HIS B CA 1
ATOM 9575 C C . HIS B 1 480 ? -11.492 -38.281 -30.609 1 89.62 480 HIS B C 1
ATOM 9577 O O . HIS B 1 480 ? -11.141 -39.469 -30.5 1 89.62 480 HIS B O 1
ATOM 9583 N N . PRO B 1 481 ? -12.688 -37.969 -31.016 1 83.88 481 PRO B N 1
ATOM 9584 C CA . PRO B 1 481 ? -13.672 -39 -31.344 1 83.88 481 PRO B CA 1
ATOM 9585 C C . PRO B 1 481 ? -13.305 -39.781 -32.594 1 83.88 481 PRO B C 1
ATOM 9587 O O . PRO B 1 481 ? -13.711 -40.938 -32.75 1 83.88 481 PRO B O 1
ATOM 9590 N N . SER B 1 482 ? -12.523 -39.25 -33.5 1 88.56 482 SER B N 1
ATOM 9591 C CA . SER B 1 482 ? -12.094 -39.938 -34.719 1 88.56 482 SER B CA 1
ATOM 9592 C C . SER B 1 482 ? -10.922 -40.875 -34.438 1 88.56 482 SER B C 1
ATOM 9594 O O . SER B 1 482 ? -9.898 -40.438 -33.875 1 88.56 482 SER B O 1
ATOM 9596 N N . GLU B 1 483 ? -11.008 -42.125 -34.812 1 87.06 483 GLU B N 1
ATOM 9597 C CA . GLU B 1 483 ? -9.984 -43.125 -34.562 1 87.06 483 GLU B CA 1
ATOM 9598 C C . GLU B 1 483 ? -8.695 -42.781 -35.312 1 87.06 483 GLU B C 1
ATOM 9600 O O . GLU B 1 483 ? -7.598 -43.062 -34.844 1 87.06 483 GLU B O 1
ATOM 9605 N N . THR B 1 484 ? -8.844 -42.25 -36.5 1 91.38 484 THR B N 1
ATOM 9606 C CA . THR B 1 484 ? -7.672 -41.906 -37.312 1 91.38 484 THR B CA 1
ATOM 9607 C C . THR B 1 484 ? -6.848 -40.812 -36.625 1 91.38 484 THR B C 1
ATOM 9609 O O . THR B 1 484 ? -5.613 -40.875 -36.656 1 91.38 484 THR B O 1
ATOM 9612 N N . VAL B 1 485 ? -7.574 -39.938 -36.094 1 94.44 485 VAL B N 1
ATOM 9613 C CA . VAL B 1 485 ? -6.879 -38.844 -35.406 1 94.44 485 VAL B CA 1
ATOM 9614 C C . VAL B 1 485 ? -6.211 -39.375 -34.156 1 94.44 485 VAL B C 1
ATOM 9616 O O . VAL B 1 485 ? -5.094 -39 -33.812 1 94.44 485 VAL B O 1
ATOM 9619 N N . GLN B 1 486 ? -6.891 -40.281 -33.438 1 93.25 486 GLN B N 1
ATOM 9620 C CA . GLN B 1 486 ? -6.332 -40.875 -32.25 1 93.25 486 GLN B CA 1
ATOM 9621 C C . GLN B 1 486 ? -5.027 -41.594 -32.531 1 93.25 486 GLN B C 1
ATOM 9623 O O . GLN B 1 486 ? -4.047 -41.469 -31.812 1 93.25 486 GLN B O 1
ATOM 9628 N N . LEU B 1 487 ? -5.059 -42.312 -33.594 1 93.38 487 LEU B N 1
ATOM 9629 C CA . LEU B 1 487 ? -3.879 -43.094 -34 1 93.38 487 LEU B CA 1
ATOM 9630 C C . LEU B 1 487 ? -2.732 -42.156 -34.375 1 93.38 487 LEU B C 1
ATOM 9632 O O . LEU B 1 487 ? -1.577 -42.406 -34.031 1 93.38 487 LEU B O 1
ATOM 9636 N N . ALA B 1 488 ? -3.059 -41.156 -35.156 1 95.25 488 ALA B N 1
ATOM 9637 C CA . ALA B 1 488 ? -2.041 -40.188 -35.531 1 95.25 488 ALA B CA 1
ATOM 9638 C C . ALA B 1 488 ? -1.446 -39.5 -34.312 1 95.25 488 ALA B C 1
ATOM 9640 O O . ALA B 1 488 ? -0.242 -39.219 -34.281 1 95.25 488 ALA B O 1
ATOM 9641 N N . ALA B 1 489 ? -2.316 -39.188 -33.406 1 96.56 489 ALA B N 1
ATOM 9642 C CA . ALA B 1 489 ? -1.861 -38.531 -32.156 1 96.56 489 ALA B CA 1
ATOM 9643 C C . ALA B 1 489 ? -0.945 -39.438 -31.359 1 96.56 489 ALA B C 1
ATOM 9645 O O . ALA B 1 489 ? 0.067 -39 -30.812 1 96.56 489 ALA B O 1
ATOM 9646 N N . LEU B 1 490 ? -1.297 -40.656 -31.219 1 95.44 490 LEU B N 1
ATOM 9647 C CA . LEU B 1 490 ? -0.481 -41.625 -30.5 1 95.44 490 LEU B CA 1
ATOM 9648 C C . LEU B 1 490 ? 0.896 -41.75 -31.125 1 95.44 490 LEU B C 1
ATOM 9650 O O . LEU B 1 490 ? 1.911 -41.781 -30.438 1 95.44 490 LEU B O 1
ATOM 9654 N N . LYS B 1 491 ? 0.906 -41.812 -32.438 1 94.5 491 LYS B N 1
ATOM 9655 C CA . LYS B 1 491 ? 2.182 -41.906 -33.156 1 94.5 491 LYS B CA 1
ATOM 9656 C C . LYS B 1 491 ? 3.045 -40.656 -32.906 1 94.5 491 LYS B C 1
ATOM 9658 O O . LYS B 1 491 ? 4.262 -40.781 -32.719 1 94.5 491 LYS B O 1
ATOM 9663 N N . ALA B 1 492 ? 2.428 -39.625 -32.938 1 95.12 492 ALA B N 1
ATOM 9664 C CA . ALA B 1 492 ? 3.148 -38.375 -32.688 1 95.12 492 ALA B CA 1
ATOM 9665 C C . ALA B 1 492 ? 3.691 -38.344 -31.25 1 95.12 492 ALA B C 1
ATOM 9667 O O . ALA B 1 492 ? 4.812 -37.875 -31.016 1 95.12 492 ALA B O 1
ATOM 9668 N N . LEU B 1 493 ? 2.893 -38.781 -30.281 1 95.31 493 LEU B N 1
ATOM 9669 C CA . LEU B 1 493 ? 3.312 -38.75 -28.891 1 95.31 493 LEU B CA 1
ATOM 9670 C C . LEU B 1 493 ? 4.441 -39.75 -28.656 1 95.31 493 LEU B C 1
ATOM 9672 O O . LEU B 1 493 ? 5.332 -39.531 -27.844 1 95.31 493 LEU B O 1
ATOM 9676 N N . VAL B 1 494 ? 4.391 -40.844 -29.328 1 94 494 VAL B N 1
ATOM 9677 C CA . VAL B 1 494 ? 5.465 -41.812 -29.25 1 94 494 VAL B CA 1
ATOM 9678 C C . VAL B 1 494 ? 6.766 -41.219 -29.766 1 94 494 VAL B C 1
ATOM 9680 O O . VAL B 1 494 ? 7.832 -41.406 -29.188 1 94 494 VAL B O 1
ATOM 9683 N N . SER B 1 495 ? 6.684 -40.5 -30.875 1 92.62 495 SER B N 1
ATOM 9684 C CA . SER B 1 495 ? 7.852 -39.812 -31.406 1 92.62 495 SER B CA 1
ATOM 9685 C C . SER B 1 495 ? 8.367 -38.75 -30.422 1 92.62 495 SER B C 1
ATOM 9687 O O . SER B 1 495 ? 9.578 -38.531 -30.312 1 92.62 495 SER B O 1
ATOM 9689 N N . ALA B 1 496 ? 7.441 -38.156 -29.75 1 92.19 496 ALA B N 1
ATOM 9690 C CA . ALA B 1 496 ? 7.82 -37.156 -28.766 1 92.19 496 ALA B CA 1
ATOM 9691 C C . ALA B 1 496 ? 8.57 -37.812 -27.594 1 92.19 496 ALA B C 1
ATOM 9693 O O . ALA B 1 496 ? 9.539 -37.25 -27.094 1 92.19 496 ALA B O 1
ATOM 9694 N N . MET B 1 497 ? 8.094 -38.906 -27.094 1 91.81 497 MET B N 1
ATOM 9695 C CA . MET B 1 497 ? 8.742 -39.594 -26 1 91.81 497 MET B CA 1
ATOM 9696 C C . MET B 1 497 ? 10.125 -40.094 -26.422 1 91.81 497 MET B C 1
ATOM 9698 O O . MET B 1 497 ? 11.023 -40.219 -25.594 1 91.81 497 MET B O 1
ATOM 9702 N N . ALA B 1 498 ? 10.266 -40.375 -27.656 1 89.62 498 ALA B N 1
ATOM 9703 C CA . ALA B 1 498 ? 11.578 -40.781 -28.156 1 89.62 498 ALA B CA 1
ATOM 9704 C C . ALA B 1 498 ? 12.562 -39.625 -28.156 1 89.62 498 ALA B C 1
ATOM 9706 O O . ALA B 1 498 ? 13.75 -39.812 -27.875 1 89.62 498 ALA B O 1
ATOM 9707 N N . ALA B 1 499 ? 12.086 -38.5 -28.547 1 87.94 499 ALA B N 1
ATOM 9708 C CA . ALA B 1 499 ? 12.922 -37.312 -28.578 1 87.94 499 ALA B CA 1
ATOM 9709 C C . ALA B 1 499 ? 13.266 -36.844 -27.172 1 87.94 499 ALA B C 1
ATOM 9711 O O . ALA B 1 499 ? 14.391 -36.406 -26.906 1 87.94 499 ALA B O 1
ATOM 9712 N N . THR B 1 500 ? 12.273 -36.812 -26.297 1 88.69 500 THR B N 1
ATOM 9713 C CA . THR B 1 500 ? 12.445 -36.469 -24.891 1 88.69 500 THR B CA 1
ATOM 9714 C C . THR B 1 500 ? 11.953 -37.594 -23.984 1 88.69 500 THR B C 1
ATOM 9716 O O . THR B 1 500 ? 10.789 -37.594 -23.578 1 88.69 500 THR B O 1
ATOM 9719 N N . PRO B 1 501 ? 12.773 -38.406 -23.625 1 88.25 501 PRO B N 1
ATOM 9720 C CA . PRO B 1 501 ? 12.375 -39.625 -22.906 1 88.25 501 PRO B CA 1
ATOM 9721 C C . PRO B 1 501 ? 11.664 -39.344 -21.578 1 88.25 501 PRO B C 1
ATOM 9723 O O . PRO B 1 501 ? 10.828 -40.125 -21.141 1 88.25 501 PRO B O 1
ATOM 9726 N N . LEU B 1 502 ? 11.891 -38.25 -20.984 1 86.88 502 LEU B N 1
ATOM 9727 C CA . LEU B 1 502 ? 11.273 -37.906 -19.719 1 86.88 502 LEU B CA 1
ATOM 9728 C C . LEU B 1 502 ? 9.781 -37.656 -19.875 1 86.88 502 LEU B C 1
ATOM 9730 O O . LEU B 1 502 ? 9.031 -37.688 -18.906 1 86.88 502 LEU B O 1
ATOM 9734 N N . LEU B 1 503 ? 9.336 -37.438 -21.078 1 90.81 503 LEU B N 1
ATOM 9735 C CA . LEU B 1 503 ? 7.918 -37.219 -21.359 1 90.81 503 LEU B CA 1
ATOM 9736 C C . LEU B 1 503 ? 7.117 -38.5 -21.125 1 90.81 503 LEU B C 1
ATOM 9738 O O . LEU B 1 503 ? 5.895 -38.438 -20.953 1 90.81 503 LEU B O 1
ATOM 9742 N N . GLY B 1 504 ? 7.797 -39.594 -21.141 1 90.56 504 GLY B N 1
ATOM 9743 C CA . GLY B 1 504 ? 7.133 -40.875 -20.891 1 90.56 504 GLY B CA 1
ATOM 9744 C C . GLY B 1 504 ? 6.438 -40.906 -19.547 1 90.56 504 GLY B C 1
ATOM 9745 O O . GLY B 1 504 ? 5.316 -41.406 -19.438 1 90.56 504 GLY B O 1
ATOM 9746 N N . LEU B 1 505 ? 7.082 -40.375 -18.594 1 89.12 505 LEU B N 1
ATOM 9747 C CA . LEU B 1 505 ? 6.492 -40.312 -17.266 1 89.12 505 LEU B CA 1
ATOM 9748 C C . LEU B 1 505 ? 5.277 -39.406 -17.234 1 89.12 505 LEU B C 1
ATOM 9750 O O . LEU B 1 505 ? 4.293 -39.688 -16.547 1 89.12 505 LEU B O 1
ATOM 9754 N N . SER B 1 506 ? 5.328 -38.344 -17.938 1 89.69 506 SER B N 1
ATOM 9755 C CA . SER B 1 506 ? 4.262 -37.344 -17.953 1 89.69 506 SER B CA 1
ATOM 9756 C C . SER B 1 506 ? 3.041 -37.844 -18.703 1 89.69 506 SER B C 1
ATOM 9758 O O . SER B 1 506 ? 1.914 -37.438 -18.438 1 89.69 506 SER B O 1
ATOM 9760 N N . LEU B 1 507 ? 3.252 -38.656 -19.719 1 93.81 507 LEU B N 1
ATOM 9761 C CA . LEU B 1 507 ? 2.158 -39.062 -20.594 1 93.81 507 LEU B CA 1
ATOM 9762 C C . LEU B 1 507 ? 1.59 -40.406 -20.156 1 93.81 507 LEU B C 1
ATOM 9764 O O . LEU B 1 507 ? 0.504 -40.812 -20.594 1 93.81 507 LEU B O 1
ATOM 9768 N N . LEU B 1 508 ? 2.266 -41.125 -19.25 1 93.25 508 LEU B N 1
ATOM 9769 C CA . LEU B 1 508 ? 1.886 -42.469 -18.844 1 93.25 508 LEU B CA 1
ATOM 9770 C C . LEU B 1 508 ? 0.473 -42.469 -18.266 1 93.25 508 LEU B C 1
ATOM 9772 O O . LEU B 1 508 ? -0.343 -43.312 -18.641 1 93.25 508 LEU B O 1
ATOM 9776 N N . PRO B 1 509 ? 0.14 -41.5 -17.375 1 93.19 509 PRO B N 1
ATOM 9777 C CA . PRO B 1 509 ? -1.215 -41.531 -16.812 1 93.19 509 PRO B CA 1
ATOM 9778 C C . PRO B 1 509 ? -2.295 -41.406 -17.891 1 93.19 509 PRO B C 1
ATOM 9780 O O . PRO B 1 509 ? -3.361 -42.031 -17.766 1 93.19 509 PRO B O 1
ATOM 9783 N N . LEU B 1 510 ? -2.025 -40.625 -18.875 1 94.38 510 LEU B N 1
ATOM 9784 C CA . LEU B 1 510 ? -3.004 -40.438 -19.938 1 94.38 510 LEU B CA 1
ATOM 9785 C C . LEU B 1 510 ? -3.162 -41.719 -20.766 1 94.38 510 LEU B C 1
ATOM 9787 O O . LEU B 1 510 ? -4.277 -42.094 -21.125 1 94.38 510 LEU B O 1
ATOM 9791 N N . ILE B 1 511 ? -2.072 -42.375 -21.094 1 94.25 511 ILE B N 1
ATOM 9792 C CA . ILE B 1 511 ? -2.096 -43.594 -21.875 1 94.25 511 ILE B CA 1
ATOM 9793 C C . ILE B 1 511 ? -2.863 -44.688 -21.125 1 94.25 511 ILE B C 1
ATOM 9795 O O . ILE B 1 511 ? -3.713 -45.375 -21.688 1 94.25 511 ILE B O 1
ATOM 9799 N N . VAL B 1 512 ? -2.598 -44.812 -19.875 1 93.25 512 VAL B N 1
ATOM 9800 C CA . VAL B 1 512 ? -3.254 -45.844 -19.047 1 93.25 512 VAL B CA 1
ATOM 9801 C C . VAL B 1 512 ? -4.746 -45.531 -18.938 1 93.25 512 VAL B C 1
ATOM 9803 O O . VAL B 1 512 ? -5.578 -46.438 -19 1 93.25 512 VAL B O 1
ATOM 9806 N N . HIS B 1 513 ? -5.035 -44.312 -18.781 1 92.62 513 HIS B N 1
ATOM 9807 C CA . HIS B 1 513 ? -6.434 -43.906 -18.703 1 92.62 513 HIS B CA 1
ATOM 9808 C C . HIS B 1 513 ? -7.18 -44.25 -20 1 92.62 513 HIS B C 1
ATOM 9810 O O . HIS B 1 513 ? -8.32 -44.688 -19.953 1 92.62 513 HIS B O 1
ATOM 9816 N N . GLN B 1 514 ? -6.566 -43.906 -21.125 1 91.06 514 GLN B N 1
ATOM 9817 C CA . GLN B 1 514 ? -7.188 -44.219 -22.406 1 91.06 514 GLN B CA 1
ATOM 9818 C C . GLN B 1 514 ? -7.387 -45.719 -22.594 1 91.06 514 GLN B C 1
ATOM 9820 O O . GLN B 1 514 ? -8.383 -46.156 -23.172 1 91.06 514 GLN B O 1
ATOM 9825 N N . LEU B 1 515 ? -6.461 -46.5 -22.109 1 90.06 515 LEU B N 1
ATOM 9826 C CA . LEU B 1 515 ? -6.574 -47.938 -22.156 1 90.06 515 LEU B CA 1
ATOM 9827 C C . LEU B 1 515 ? -7.762 -48.438 -21.328 1 90.06 515 LEU B C 1
ATOM 9829 O O . LEU B 1 515 ? -8.555 -49.25 -21.797 1 90.06 515 LEU B O 1
ATOM 9833 N N . GLN B 1 516 ? -7.875 -47.906 -20.172 1 87.75 516 GLN B N 1
ATOM 9834 C CA . GLN B 1 516 ? -8.977 -48.281 -19.281 1 87.75 516 GLN B CA 1
ATOM 9835 C C . GLN B 1 516 ? -10.32 -47.875 -19.875 1 87.75 516 GLN B C 1
ATOM 9837 O O . GLN B 1 516 ? -11.297 -48.625 -19.781 1 87.75 516 GLN B O 1
ATOM 9842 N N . ASN B 1 517 ? -10.32 -46.719 -20.406 1 84.94 517 ASN B N 1
ATOM 9843 C CA . ASN B 1 517 ? -11.547 -46.219 -21 1 84.94 517 ASN B CA 1
ATOM 9844 C C . ASN B 1 517 ? -12.008 -47.094 -22.172 1 84.94 517 ASN B C 1
ATOM 9846 O O . ASN B 1 517 ? -13.195 -47.344 -22.344 1 84.94 517 ASN B O 1
ATOM 9850 N N . GLN B 1 518 ? -11.086 -47.438 -23.031 1 83.5 518 GLN B N 1
ATOM 9851 C CA . GLN B 1 518 ? -11.414 -48.281 -24.172 1 83.5 518 GLN B CA 1
ATOM 9852 C C . GLN B 1 518 ? -11.93 -49.656 -23.734 1 83.5 518 GLN B C 1
ATOM 9854 O O . GLN B 1 518 ? -12.852 -50.188 -24.344 1 83.5 518 GLN B O 1
ATOM 9859 N N . VAL B 1 519 ? -11.359 -50.188 -22.688 1 82.81 519 VAL B N 1
ATOM 9860 C CA . VAL B 1 519 ? -11.781 -51.469 -22.156 1 82.81 519 VAL B CA 1
ATOM 9861 C C . VAL B 1 519 ? -13.18 -51.344 -21.562 1 82.81 519 VAL B C 1
ATOM 9863 O O . VAL B 1 519 ? -14.031 -52.219 -21.781 1 82.81 519 VAL B O 1
ATOM 9866 N N . GLU B 1 520 ? -13.422 -50.344 -20.906 1 82.81 520 GLU B N 1
ATOM 9867 C CA . GLU B 1 520 ? -14.734 -50.125 -20.312 1 82.81 520 GLU B CA 1
ATOM 9868 C C . GLU B 1 520 ? -15.812 -49.938 -21.375 1 82.81 520 GLU B C 1
ATOM 9870 O O . GLU B 1 520 ? -16.938 -50.406 -21.203 1 82.81 520 GLU B O 1
ATOM 9875 N N . CYS B 1 521 ? -15.445 -49.188 -22.359 1 80 521 CYS B N 1
ATOM 9876 C CA . CYS B 1 521 ? -16.391 -48.969 -23.438 1 80 521 CYS B CA 1
ATOM 9877 C C . CYS B 1 521 ? -16.734 -50.312 -24.125 1 80 521 CYS B C 1
ATOM 9879 O O . CYS B 1 521 ? -17.875 -50.531 -24.531 1 80 521 CYS B O 1
ATOM 9881 N N . PHE B 1 522 ? -15.828 -51.125 -24.234 1 77.94 522 PHE B N 1
ATOM 9882 C CA . PHE B 1 522 ? -16.047 -52.438 -24.844 1 77.94 522 PHE B CA 1
ATOM 9883 C C . PHE B 1 522 ? -16.922 -53.312 -23.938 1 77.94 522 PHE B C 1
ATOM 9885 O O . PHE B 1 522 ? -17.859 -53.938 -24.406 1 77.94 522 PHE B O 1
ATOM 9892 N N . LEU B 1 523 ? -16.609 -53.281 -22.672 1 78 523 LEU B N 1
ATOM 9893 C CA . LEU B 1 523 ? -17.344 -54.125 -21.703 1 78 523 LEU B CA 1
ATOM 9894 C C . LEU B 1 523 ? -18.781 -53.625 -21.547 1 78 523 LEU B C 1
ATOM 9896 O O . LEU B 1 523 ? -19.688 -54.406 -21.297 1 78 523 LEU B O 1
ATOM 9900 N N . SER B 1 524 ? -18.938 -52.375 -21.688 1 77.69 524 SER B N 1
ATOM 9901 C CA . SER B 1 524 ? -20.266 -51.812 -21.547 1 77.69 524 SER B CA 1
ATOM 9902 C C . SER B 1 524 ? -21.094 -52 -22.812 1 77.69 524 SER B C 1
ATOM 9904 O O . SER B 1 524 ? -22.297 -51.781 -22.812 1 77.69 524 SER B O 1
ATOM 9906 N N . GLY B 1 525 ? -20.516 -52.5 -23.844 1 71.19 525 GLY B N 1
ATOM 9907 C CA . GLY B 1 525 ? -21.234 -52.781 -25.078 1 71.19 525 GLY B CA 1
ATOM 9908 C C . GLY B 1 525 ? -21.359 -51.562 -25.984 1 71.19 525 GLY B C 1
ATOM 9909 O O . GLY B 1 525 ? -22.047 -51.656 -27.016 1 71.19 525 GLY B O 1
ATOM 9910 N N . LYS B 1 526 ? -20.828 -50.531 -25.641 1 71.31 526 LYS B N 1
ATOM 9911 C CA . LYS B 1 526 ? -20.938 -49.312 -26.438 1 71.31 526 LYS B CA 1
ATOM 9912 C C . LYS B 1 526 ? -20.172 -49.438 -27.75 1 71.31 526 LYS B C 1
ATOM 9914 O O . LYS B 1 526 ? -20.562 -48.844 -28.75 1 71.31 526 LYS B O 1
ATOM 9919 N N . VAL B 1 527 ? -19.016 -50.031 -27.688 1 68.81 527 VAL B N 1
ATOM 9920 C CA . VAL B 1 527 ? -18.219 -50.281 -28.891 1 68.81 527 VAL B CA 1
ATOM 9921 C C . VAL B 1 527 ? -18.188 -51.75 -29.219 1 68.81 527 VAL B C 1
ATOM 9923 O O . VAL B 1 527 ? -17.969 -52.594 -28.328 1 68.81 527 VAL B O 1
ATOM 9926 N N . GLN B 1 528 ? -18.719 -52.125 -30.266 1 61 528 GLN B N 1
ATOM 9927 C CA . GLN B 1 528 ? -18.875 -53.531 -30.656 1 61 528 GLN B CA 1
ATOM 9928 C C . GLN B 1 528 ? -17.516 -54.156 -30.938 1 61 528 GLN B C 1
ATOM 9930 O O . GLN B 1 528 ? -17.359 -55.375 -30.75 1 61 528 GLN B O 1
ATOM 9935 N N . ARG B 1 529 ? -16.531 -53.594 -31.594 1 59.09 529 ARG B N 1
ATOM 9936 C CA . ARG B 1 529 ? -15.281 -54.25 -31.969 1 59.09 529 ARG B CA 1
ATOM 9937 C C . ARG B 1 529 ? -14.086 -53.625 -31.266 1 59.09 529 ARG B C 1
ATOM 9939 O O . ARG B 1 529 ? -14.023 -52.406 -31.094 1 59.09 529 ARG B O 1
ATOM 9946 N N . PRO B 1 530 ? -13.359 -54.625 -30.578 1 60.41 530 PRO B N 1
ATOM 9947 C CA . PRO B 1 530 ? -12.188 -54.062 -29.906 1 60.41 530 PRO B CA 1
ATOM 9948 C C . PRO B 1 530 ? -11.305 -53.25 -30.844 1 60.41 530 PRO B C 1
ATOM 9950 O O . PRO B 1 530 ? -11.008 -53.719 -31.969 1 60.41 530 PRO B O 1
ATOM 9953 N N . GLN B 1 531 ? -11.195 -51.906 -30.688 1 63.22 531 GLN B N 1
ATOM 9954 C CA . GLN B 1 531 ? -10.594 -50.938 -31.578 1 63.22 531 GLN B CA 1
ATOM 9955 C C . GLN B 1 531 ? -9.094 -51.188 -31.734 1 63.22 531 GLN B C 1
ATOM 9957 O O . GLN B 1 531 ? -8.445 -51.719 -30.828 1 63.22 531 GLN B O 1
ATOM 9962 N N . ARG B 1 532 ? -8.5 -51.344 -33.031 1 73.56 532 ARG B N 1
ATOM 9963 C CA . ARG B 1 532 ? -7.082 -51.312 -33.375 1 73.56 532 ARG B CA 1
ATOM 9964 C C . ARG B 1 532 ? -6.316 -50.375 -32.469 1 73.56 532 ARG B C 1
ATOM 9966 O O . ARG B 1 532 ? -5.113 -50.531 -32.25 1 73.56 532 ARG B O 1
ATOM 9973 N N . GLN B 1 533 ? -7.117 -49.625 -31.828 1 83.31 533 GLN B N 1
ATOM 9974 C CA . GLN B 1 533 ? -6.512 -48.594 -31 1 83.31 533 GLN B CA 1
ATOM 9975 C C . GLN B 1 533 ? -5.965 -49.188 -29.703 1 83.31 533 GLN B C 1
ATOM 9977 O O . GLN B 1 533 ? -4.949 -48.719 -29.172 1 83.31 533 GLN B O 1
ATOM 9982 N N . LEU B 1 534 ? -6.605 -50.219 -29.234 1 87 534 LEU B N 1
ATOM 9983 C CA . LEU B 1 534 ? -6.195 -50.812 -27.969 1 87 534 LEU B CA 1
ATOM 9984 C C . LEU B 1 534 ? -4.809 -51.438 -28.094 1 87 534 LEU B C 1
ATOM 9986 O O . LEU B 1 534 ? -3.969 -51.281 -27.203 1 87 534 LEU B O 1
ATOM 9990 N N . LEU B 1 535 ? -4.605 -52.062 -29.234 1 86.44 535 LEU B N 1
ATOM 9991 C CA . LEU B 1 535 ? -3.311 -52.688 -29.453 1 86.44 535 LEU B CA 1
ATOM 9992 C C . LEU B 1 535 ? -2.209 -51.656 -29.594 1 86.44 535 LEU B C 1
ATOM 9994 O O . LEU B 1 535 ? -1.095 -51.844 -29.109 1 86.44 535 LEU B O 1
ATOM 9998 N N . GLU B 1 536 ? -2.49 -50.594 -30.281 1 90.62 536 GLU B N 1
ATOM 9999 C CA . GLU B 1 536 ? -1.509 -49.531 -30.469 1 90.62 536 GLU B CA 1
ATOM 10000 C C . GLU B 1 536 ? -1.178 -48.844 -29.156 1 90.62 536 GLU B C 1
ATOM 10002 O O . GLU B 1 536 ? -0.04 -48.438 -28.938 1 90.62 536 GLU B O 1
ATOM 10007 N N . LEU B 1 537 ? -2.205 -48.688 -28.312 1 92.81 537 LEU B N 1
ATOM 10008 C CA . LEU B 1 537 ? -1.981 -48.125 -26.984 1 92.81 537 LEU B CA 1
ATOM 10009 C C . LEU B 1 537 ? -1.098 -49 -26.141 1 92.81 537 LEU B C 1
ATOM 10011 O O . LEU B 1 537 ? -0.221 -48.531 -25.422 1 92.81 537 LEU B O 1
ATOM 10015 N N . LEU B 1 538 ? -1.321 -50.25 -26.203 1 91.75 538 LEU B N 1
ATOM 10016 C CA . LEU B 1 538 ? -0.493 -51.219 -25.469 1 91.75 538 LEU B CA 1
ATOM 10017 C C . LEU B 1 538 ? 0.95 -51.156 -25.969 1 91.75 538 LEU B C 1
ATOM 10019 O O . LEU B 1 538 ? 1.885 -51.219 -25.172 1 91.75 538 LEU B O 1
ATOM 10023 N N . ARG B 1 539 ? 1.074 -51.031 -27.266 1 90.81 539 ARG B N 1
ATOM 10024 C CA . ARG B 1 539 ? 2.41 -50.969 -27.859 1 90.81 539 ARG B CA 1
ATOM 10025 C C . ARG B 1 539 ? 3.129 -49.688 -27.484 1 90.81 539 ARG B C 1
ATOM 10027 O O . ARG B 1 539 ? 4.355 -49.594 -27.547 1 90.81 539 ARG B O 1
ATOM 10034 N N . ALA B 1 540 ? 2.396 -48.688 -27.094 1 94.31 540 ALA B N 1
ATOM 10035 C CA . ALA B 1 540 ? 2.973 -47.406 -26.703 1 94.31 540 ALA B CA 1
ATOM 10036 C C . ALA B 1 540 ? 3.523 -47.438 -25.281 1 94.31 540 ALA B C 1
ATOM 10038 O O . ALA B 1 540 ? 4.344 -46.625 -24.891 1 94.31 540 ALA B O 1
ATOM 10039 N N . LEU B 1 541 ? 3.129 -48.375 -24.406 1 94.69 541 LEU B N 1
ATOM 10040 C CA . LEU B 1 541 ? 3.52 -48.469 -23 1 94.69 541 LEU B CA 1
ATOM 10041 C C . LEU B 1 541 ? 5.023 -48.656 -22.875 1 94.69 541 LEU B C 1
ATOM 10043 O O . LEU B 1 541 ? 5.684 -47.938 -22.094 1 94.69 541 LEU B O 1
ATOM 10047 N N . PRO B 1 542 ? 5.629 -49.562 -23.656 1 94.44 542 PRO B N 1
ATOM 10048 C CA . PRO B 1 542 ? 7.082 -49.719 -23.547 1 94.44 542 PRO B CA 1
ATOM 10049 C C . PRO B 1 542 ? 7.852 -48.469 -23.984 1 94.44 542 PRO B C 1
ATOM 10051 O O . PRO B 1 542 ? 8.961 -48.219 -23.5 1 94.44 542 PRO B O 1
ATOM 10054 N N . GLU B 1 543 ? 7.262 -47.719 -24.953 1 94.44 543 GLU B N 1
ATOM 10055 C CA . GLU B 1 543 ? 7.902 -46.5 -25.406 1 94.44 543 GLU B CA 1
ATOM 10056 C C . GLU B 1 543 ? 7.969 -45.469 -24.281 1 94.44 543 GLU B C 1
ATOM 10058 O O . GLU B 1 543 ? 8.859 -44.594 -24.281 1 94.44 543 GLU B O 1
ATOM 10063 N N . ALA B 1 544 ? 7.066 -45.5 -23.359 1 94.38 544 ALA B N 1
ATOM 10064 C CA . ALA B 1 544 ? 7.043 -44.594 -22.219 1 94.38 544 ALA B CA 1
ATOM 10065 C C . ALA B 1 544 ? 8.133 -44.938 -21.203 1 94.38 544 ALA B C 1
ATOM 10067 O O . ALA B 1 544 ? 8.492 -44.125 -20.359 1 94.38 544 ALA B O 1
ATOM 10068 N N . GLY B 1 545 ? 8.703 -46.062 -21.281 1 92.19 545 GLY B N 1
ATOM 10069 C CA . GLY B 1 545 ? 9.703 -46.531 -20.328 1 92.19 545 GLY B CA 1
ATOM 10070 C C . GLY B 1 545 ? 11.125 -46.312 -20.797 1 92.19 545 GLY B C 1
ATOM 10071 O O . GLY B 1 545 ? 12.062 -46.906 -20.281 1 92.19 545 GLY B O 1
ATOM 10072 N N . ARG B 1 546 ? 11.289 -45.406 -21.766 1 90.25 546 ARG B N 1
ATOM 10073 C CA . ARG B 1 546 ? 12.617 -45.156 -22.312 1 90.25 546 ARG B CA 1
ATOM 10074 C C . ARG B 1 546 ? 13.547 -44.562 -21.25 1 90.25 546 ARG B C 1
ATOM 10076 O O . ARG B 1 546 ? 14.734 -44.906 -21.219 1 90.25 546 ARG B O 1
ATOM 10083 N N . HIS B 1 547 ? 13.039 -43.719 -20.547 1 88.69 547 HIS B N 1
ATOM 10084 C CA . HIS B 1 547 ? 13.836 -43.125 -19.469 1 88.69 547 HIS B CA 1
ATOM 10085 C C . HIS B 1 547 ? 13.828 -44 -18.234 1 88.69 547 HIS B C 1
ATOM 10087 O O . HIS B 1 547 ? 12.797 -44.562 -17.859 1 88.69 547 HIS B O 1
ATOM 10093 N N . PRO B 1 548 ? 14.922 -44.125 -17.578 1 84.44 548 PRO B N 1
ATOM 10094 C CA . PRO B 1 548 ? 15.008 -45 -16.391 1 84.44 548 PRO B CA 1
ATOM 10095 C C . PRO B 1 548 ? 14.047 -44.562 -15.289 1 84.44 548 PRO B C 1
ATOM 10097 O O . PRO B 1 548 ? 13.594 -45.406 -14.508 1 84.44 548 PRO B O 1
ATOM 10100 N N . ALA B 1 549 ? 13.664 -43.344 -15.258 1 83.19 549 ALA B N 1
ATOM 10101 C CA . ALA B 1 549 ? 12.766 -42.844 -14.219 1 83.19 549 ALA B CA 1
ATOM 10102 C C . ALA B 1 549 ? 11.344 -43.375 -14.414 1 83.19 549 ALA B C 1
ATOM 10104 O O . ALA B 1 549 ? 10.594 -43.531 -13.453 1 83.19 549 ALA B O 1
ATOM 10105 N N . ALA B 1 550 ? 10.984 -43.656 -15.586 1 89.25 550 ALA B N 1
ATOM 10106 C CA . ALA B 1 550 ? 9.625 -44.062 -15.906 1 89.25 550 ALA B CA 1
ATOM 10107 C C . ALA B 1 550 ? 9.508 -45.594 -15.852 1 89.25 550 ALA B C 1
ATOM 10109 O O . ALA B 1 550 ? 8.398 -46.125 -15.781 1 89.25 550 ALA B O 1
ATOM 10110 N N . LEU B 1 551 ? 10.609 -46.312 -15.789 1 89.12 551 LEU B N 1
ATOM 10111 C CA . LEU B 1 551 ? 10.664 -47.75 -15.953 1 89.12 551 LEU B CA 1
ATOM 10112 C C . LEU B 1 551 ? 9.867 -48.438 -14.859 1 89.12 551 LEU B C 1
ATOM 10114 O O . LEU B 1 551 ? 9.047 -49.312 -15.148 1 89.12 551 LEU B O 1
ATOM 10118 N N . PRO B 1 552 ? 10.062 -48.062 -13.594 1 86.25 552 PRO B N 1
ATOM 10119 C CA . PRO B 1 552 ? 9.305 -48.75 -12.562 1 86.25 552 PRO B CA 1
ATOM 10120 C C . PRO B 1 552 ? 7.793 -48.594 -12.727 1 86.25 552 PRO B C 1
ATOM 10122 O O . PRO B 1 552 ? 7.031 -49.5 -12.414 1 86.25 552 PRO B O 1
ATOM 10125 N N . PHE B 1 553 ? 7.375 -47.5 -13.211 1 89.44 553 PHE B N 1
ATOM 10126 C CA . PHE B 1 553 ? 5.949 -47.219 -13.375 1 89.44 553 PHE B CA 1
ATOM 10127 C C . PHE B 1 553 ? 5.383 -48.031 -14.539 1 89.44 553 PHE B C 1
ATOM 10129 O O . PHE B 1 553 ? 4.266 -48.531 -14.461 1 89.44 553 PHE B O 1
ATOM 10136 N N . VAL B 1 554 ? 6.105 -48.062 -15.586 1 93.62 554 VAL B N 1
ATOM 10137 C CA . VAL B 1 554 ? 5.676 -48.844 -16.75 1 93.62 554 VAL B CA 1
ATOM 10138 C C . VAL B 1 554 ? 5.625 -50.312 -16.406 1 93.62 554 VAL B C 1
ATOM 10140 O O . VAL B 1 554 ? 4.695 -51.031 -16.812 1 93.62 554 VAL B O 1
ATOM 10143 N N . LEU B 1 555 ? 6.605 -50.781 -15.633 1 92 555 LEU B N 1
ATOM 10144 C CA . LEU B 1 555 ? 6.648 -52.188 -15.219 1 92 555 LEU B CA 1
ATOM 10145 C C . LEU B 1 555 ? 5.441 -52.531 -14.352 1 92 555 LEU B C 1
ATOM 10147 O O . LEU B 1 555 ? 4.848 -53.594 -14.508 1 92 555 LEU B O 1
ATOM 10151 N N . ARG B 1 556 ? 5.094 -51.656 -13.547 1 88.62 556 ARG B N 1
ATOM 10152 C CA . ARG B 1 556 ? 3.922 -51.875 -12.703 1 88.62 556 ARG B CA 1
ATOM 10153 C C . ARG B 1 556 ? 2.646 -51.938 -13.531 1 88.62 556 ARG B C 1
ATOM 10155 O O . ARG B 1 556 ? 1.721 -52.656 -13.203 1 88.62 556 ARG B O 1
ATOM 10162 N N . THR B 1 557 ? 2.604 -51.125 -14.523 1 91 557 THR B N 1
ATOM 10163 C CA . THR B 1 557 ? 1.439 -51.094 -15.406 1 91 557 THR B CA 1
ATOM 10164 C C . THR B 1 557 ? 1.316 -52.375 -16.203 1 91 557 THR B C 1
ATOM 10166 O O . THR B 1 557 ? 0.208 -52.844 -16.5 1 91 557 THR B O 1
ATOM 10169 N N . LEU B 1 558 ? 2.436 -53 -16.469 1 92.25 558 LEU B N 1
ATOM 10170 C CA . LEU B 1 558 ? 2.441 -54.219 -17.281 1 92.25 558 LEU B CA 1
ATOM 10171 C C . LEU B 1 558 ? 2.227 -55.469 -16.422 1 92.25 558 LEU B C 1
ATOM 10173 O O . LEU B 1 558 ? 1.859 -56.531 -16.938 1 92.25 558 LEU B O 1
ATOM 10177 N N . GLN B 1 559 ? 2.387 -55.406 -15.172 1 88.31 559 GLN B N 1
ATOM 10178 C CA . GLN B 1 559 ? 2.395 -56.5 -14.234 1 88.31 559 GLN B CA 1
ATOM 10179 C C . GLN B 1 559 ? 1.076 -57.281 -14.273 1 88.31 559 GLN B C 1
ATOM 10181 O O . GLN B 1 559 ? 1.068 -58.5 -14.242 1 88.31 559 GLN B O 1
ATOM 10186 N N . PRO B 1 560 ? -0.035 -56.594 -14.391 1 88.06 560 PRO B N 1
ATOM 10187 C CA . PRO B 1 560 ? -1.302 -57.344 -14.43 1 88.06 560 PRO B CA 1
ATOM 10188 C C . PRO B 1 560 ? -1.421 -58.25 -15.648 1 88.06 560 PRO B C 1
ATOM 10190 O O . PRO B 1 560 ? -2.125 -59.25 -15.609 1 88.06 560 PRO B O 1
ATOM 10193 N N . LEU B 1 561 ? -0.756 -57.938 -16.766 1 87.62 561 LEU B N 1
ATOM 10194 C CA . LEU B 1 561 ? -0.793 -58.75 -17.969 1 87.62 561 LEU B CA 1
ATOM 10195 C C . LEU B 1 561 ? 0.033 -60 -17.797 1 87.62 561 LEU B C 1
ATOM 10197 O O . LEU B 1 561 ? -0.2 -61 -18.484 1 87.62 561 LEU B O 1
ATOM 10201 N N . LEU B 1 562 ? 0.97 -59.938 -16.844 1 86.38 562 LEU B N 1
ATOM 10202 C CA . LEU B 1 562 ? 1.93 -61 -16.688 1 86.38 562 LEU B CA 1
ATOM 10203 C C . LEU B 1 562 ? 1.57 -61.875 -15.492 1 86.38 562 LEU B C 1
ATOM 10205 O O . LEU B 1 562 ? 2.156 -62.969 -15.305 1 86.38 562 LEU B O 1
ATOM 10209 N N . SER B 1 563 ? 0.646 -61.469 -14.734 1 82.12 563 SER B N 1
ATOM 10210 C CA . SER B 1 563 ? 0.306 -62.156 -13.5 1 82.12 563 SER B CA 1
ATOM 10211 C C . SER B 1 563 ? -0.337 -63.531 -13.789 1 82.12 563 SER B C 1
ATOM 10213 O O . SER B 1 563 ? -0.877 -63.75 -14.875 1 82.12 563 SER B O 1
ATOM 10215 N N . ALA B 1 564 ? -0.323 -64.312 -12.695 1 74.19 564 ALA B N 1
ATOM 10216 C CA . ALA B 1 564 ? -0.896 -65.625 -12.773 1 74.19 564 ALA B CA 1
ATOM 10217 C C . ALA B 1 564 ? -2.42 -65.562 -12.781 1 74.19 564 ALA B C 1
ATOM 10219 O O . ALA B 1 564 ? -3.023 -64.812 -12.039 1 74.19 564 ALA B O 1
ATOM 10220 N N . GLY B 1 565 ? -3.113 -66.25 -13.664 1 75.94 565 GLY B N 1
ATOM 10221 C CA . GLY B 1 565 ? -4.566 -66.25 -13.75 1 75.94 565 GLY B CA 1
ATOM 10222 C C . GLY B 1 565 ? -5.094 -65.438 -14.945 1 75.94 565 GLY B C 1
ATOM 10223 O O . GLY B 1 565 ? -6.25 -65.625 -15.344 1 75.94 565 GLY B O 1
ATOM 10224 N N . THR B 1 566 ? -4.207 -64.625 -15.43 1 84.94 566 THR B N 1
ATOM 10225 C CA . THR B 1 566 ? -4.586 -63.875 -16.641 1 84.94 566 THR B CA 1
ATOM 10226 C C . THR B 1 566 ? -4.633 -64.812 -17.844 1 84.94 566 THR B C 1
ATOM 10228 O O . THR B 1 566 ? -3.904 -65.812 -17.891 1 84.94 566 THR B O 1
ATOM 10231 N N . PRO B 1 567 ? -5.555 -64.562 -18.734 1 84.56 567 PRO B N 1
ATOM 10232 C CA . PRO B 1 567 ? -5.613 -65.375 -19.938 1 84.56 567 PRO B CA 1
ATOM 10233 C C . PRO B 1 567 ? -4.273 -65.5 -20.672 1 84.56 567 PRO B C 1
ATOM 10235 O O . PRO B 1 567 ? -3.545 -64.5 -20.734 1 84.56 567 PRO B O 1
ATOM 10238 N N . GLU B 1 568 ? -4.012 -66.562 -21.266 1 83.12 568 GLU B N 1
ATOM 10239 C CA . GLU B 1 568 ? -2.713 -66.875 -21.875 1 83.12 568 GLU B CA 1
ATOM 10240 C C . GLU B 1 568 ? -2.385 -65.875 -22.984 1 83.12 568 GLU B C 1
ATOM 10242 O O . GLU B 1 568 ? -1.222 -65.5 -23.172 1 83.12 568 GLU B O 1
ATOM 10247 N N . VAL B 1 569 ? -3.352 -65.5 -23.734 1 84 569 VAL B N 1
ATOM 10248 C CA . VAL B 1 569 ? -3.133 -64.562 -24.828 1 84 569 VAL B CA 1
ATOM 10249 C C . VAL B 1 569 ? -2.619 -63.219 -24.281 1 84 569 VAL B C 1
ATOM 10251 O O . VAL B 1 569 ? -1.756 -62.594 -24.891 1 84 569 VAL B O 1
ATOM 10254 N N . LEU B 1 570 ? -3.156 -62.844 -23.125 1 88.12 570 LEU B N 1
ATOM 10255 C CA . LEU B 1 570 ? -2.73 -61.594 -22.516 1 88.12 570 LEU B CA 1
ATOM 10256 C C . LEU B 1 570 ? -1.336 -61.719 -21.906 1 88.12 570 LEU B C 1
ATOM 10258 O O . LEU B 1 570 ? -0.545 -60.781 -21.938 1 88.12 570 LEU B O 1
ATOM 10262 N N . GLN B 1 571 ? -1.08 -62.844 -21.391 1 88.69 571 GLN B N 1
ATOM 10263 C CA . GLN B 1 571 ? 0.258 -63.094 -20.875 1 88.69 571 GLN B CA 1
ATOM 10264 C C . GLN B 1 571 ? 1.298 -63.062 -21.984 1 88.69 571 GLN B C 1
ATOM 10266 O O . GLN B 1 571 ? 2.402 -62.562 -21.797 1 88.69 571 GLN B O 1
ATOM 10271 N N . ALA B 1 572 ? 0.911 -63.688 -23.156 1 88.88 572 ALA B N 1
ATOM 10272 C CA . ALA B 1 572 ? 1.799 -63.688 -24.312 1 88.88 572 ALA B CA 1
ATOM 10273 C C . ALA B 1 572 ? 2.074 -62.25 -24.781 1 88.88 572 ALA B C 1
ATOM 10275 O O . ALA B 1 572 ? 3.217 -61.906 -25.094 1 88.88 572 ALA B O 1
ATOM 10276 N N . ALA B 1 573 ? 0.999 -61.5 -24.781 1 90.69 573 ALA B N 1
ATOM 10277 C CA . ALA B 1 573 ? 1.151 -60.094 -25.156 1 90.69 573 ALA B CA 1
ATOM 10278 C C . ALA B 1 573 ? 2.039 -59.375 -24.156 1 90.69 573 ALA B C 1
ATOM 10280 O O . ALA B 1 573 ? 2.861 -58.531 -24.562 1 90.69 573 ALA B O 1
ATOM 10281 N N . GLY B 1 574 ? 1.799 -59.594 -22.859 1 92.62 574 GLY B N 1
ATOM 10282 C CA . GLY B 1 574 ? 2.611 -58.969 -21.828 1 92.62 574 GLY B CA 1
ATOM 10283 C C . GLY B 1 574 ? 4.09 -59.281 -21.953 1 92.62 574 GLY B C 1
ATOM 10284 O O . GLY B 1 574 ? 4.941 -58.406 -21.75 1 92.62 574 GLY B O 1
ATOM 10285 N N . LEU B 1 575 ? 4.379 -60.469 -22.312 1 91.25 575 LEU B N 1
ATOM 10286 C CA . LEU B 1 575 ? 5.758 -60.906 -22.5 1 91.25 575 LEU B CA 1
ATOM 10287 C C . LEU B 1 575 ? 6.41 -60.156 -23.672 1 91.25 575 LEU B C 1
ATOM 10289 O O . LEU B 1 575 ? 7.57 -59.75 -23.578 1 91.25 575 LEU B O 1
ATOM 10293 N N . ARG B 1 576 ? 5.688 -60.031 -24.734 1 92.62 576 ARG B N 1
ATOM 10294 C CA . ARG B 1 576 ? 6.207 -59.344 -25.891 1 92.62 576 ARG B CA 1
ATOM 10295 C C . ARG B 1 576 ? 6.438 -57.875 -25.578 1 92.62 576 ARG B C 1
ATOM 10297 O O . ARG B 1 576 ? 7.41 -57.281 -26.062 1 92.62 576 ARG B O 1
ATOM 10304 N N . LEU B 1 577 ? 5.539 -57.312 -24.812 1 95.25 577 LEU B N 1
ATOM 10305 C CA . LEU B 1 577 ? 5.68 -55.906 -24.422 1 95.25 577 LEU B CA 1
ATOM 10306 C C . LEU B 1 577 ? 6.879 -55.719 -23.5 1 95.25 577 LEU B C 1
ATOM 10308 O O . LEU B 1 577 ? 7.594 -54.719 -23.594 1 95.25 577 LEU B O 1
ATOM 10312 N N . LEU B 1 578 ? 7.055 -56.594 -22.625 1 94.19 578 LEU B N 1
ATOM 10313 C CA . LEU B 1 578 ? 8.203 -56.562 -21.734 1 94.19 578 LEU B CA 1
ATOM 10314 C C . LEU B 1 578 ? 9.508 -56.656 -22.516 1 94.19 578 LEU B C 1
ATOM 10316 O O . LEU B 1 578 ? 10.492 -56 -22.172 1 94.19 578 LEU B O 1
ATOM 10320 N N . CYS B 1 579 ? 9.492 -57.469 -23.531 1 93.19 579 CYS B N 1
ATOM 10321 C CA . CYS B 1 579 ? 10.656 -57.562 -24.391 1 93.19 579 CYS B CA 1
ATOM 10322 C C . CYS B 1 579 ? 10.93 -56.25 -25.125 1 93.19 579 CYS B C 1
ATOM 10324 O O . CYS B 1 579 ? 12.078 -55.844 -25.234 1 93.19 579 CYS B O 1
ATOM 10326 N N . ARG B 1 580 ? 9.914 -55.719 -25.625 1 93.81 580 ARG B N 1
ATOM 10327 C CA . ARG B 1 580 ? 10.055 -54.438 -26.266 1 93.81 580 ARG B CA 1
ATOM 10328 C C . ARG B 1 580 ? 10.57 -53.375 -25.297 1 93.81 580 ARG B C 1
ATOM 10330 O O . ARG B 1 580 ? 11.359 -52.5 -25.656 1 93.81 580 ARG B O 1
ATOM 10337 N N . LEU B 1 581 ? 10.055 -53.375 -24.047 1 95.19 581 LEU B N 1
ATOM 10338 C CA . LEU B 1 581 ? 10.508 -52.438 -23.016 1 95.19 581 LEU B CA 1
ATOM 10339 C C . LEU B 1 581 ? 12 -52.625 -22.75 1 95.19 581 LEU B C 1
ATOM 10341 O O . LEU B 1 581 ? 12.711 -51.625 -22.516 1 95.19 581 LEU B O 1
ATOM 10345 N N . TRP B 1 582 ? 12.453 -53.844 -22.781 1 92.81 582 TRP B N 1
ATOM 10346 C CA . TRP B 1 582 ? 13.875 -54.125 -22.609 1 92.81 582 TRP B CA 1
ATOM 10347 C C . TRP B 1 582 ? 14.688 -53.469 -23.734 1 92.81 582 TRP B C 1
ATOM 10349 O O . TRP B 1 582 ? 15.719 -52.844 -23.469 1 92.81 582 TRP B O 1
ATOM 10359 N N . HIS B 1 583 ? 14.18 -53.438 -24.906 1 90.31 583 HIS B N 1
ATOM 10360 C CA . HIS B 1 583 ? 14.859 -52.844 -26.047 1 90.31 583 HIS B CA 1
ATOM 10361 C C . HIS B 1 583 ? 14.844 -51.312 -25.953 1 90.31 583 HIS B C 1
ATOM 10363 O O . HIS B 1 583 ? 15.867 -50.656 -26.172 1 90.31 583 HIS B O 1
ATOM 10369 N N . THR B 1 584 ? 13.711 -50.812 -25.625 1 91.06 584 THR B N 1
ATOM 10370 C CA . THR B 1 584 ? 13.547 -49.344 -25.641 1 91.06 584 THR B CA 1
ATOM 10371 C C . THR B 1 584 ? 14.242 -48.719 -24.453 1 91.06 584 THR B C 1
ATOM 10373 O O . THR B 1 584 ? 14.664 -47.562 -24.516 1 91.06 584 THR B O 1
ATOM 10376 N N . SER B 1 585 ? 14.344 -49.406 -23.359 1 90.69 585 SER B N 1
ATOM 10377 C CA . SER B 1 585 ? 14.953 -48.875 -22.156 1 90.69 585 SER B CA 1
ATOM 10378 C C . SER B 1 585 ? 16.469 -49 -22.203 1 90.69 585 SER B C 1
ATOM 10380 O O . SER B 1 585 ? 17.156 -48.688 -21.219 1 90.69 585 SER B O 1
ATOM 10382 N N . GLY B 1 586 ? 17.031 -49.406 -23.25 1 85.75 586 GLY B N 1
ATOM 10383 C CA . GLY B 1 586 ? 18.484 -49.562 -23.344 1 85.75 586 GLY B CA 1
ATOM 10384 C C . GLY B 1 586 ? 19.016 -50.719 -22.531 1 85.75 586 GLY B C 1
ATOM 10385 O O . GLY B 1 586 ? 20.125 -50.656 -22.031 1 85.75 586 GLY B O 1
ATOM 10386 N N . GLY B 1 587 ? 18.125 -51.688 -22.25 1 85.69 587 GLY B N 1
ATOM 10387 C CA . GLY B 1 587 ? 18.594 -52.906 -21.594 1 85.69 587 GLY B CA 1
ATOM 10388 C C . GLY B 1 587 ? 18.266 -52.969 -20.109 1 85.69 587 GLY B C 1
ATOM 10389 O O . GLY B 1 587 ? 18.516 -53.969 -19.453 1 85.69 587 GLY B O 1
ATOM 10390 N N . ARG B 1 588 ? 17.609 -52.125 -19.531 1 87.38 588 ARG B N 1
ATOM 10391 C CA . ARG B 1 588 ? 17.422 -52 -18.094 1 87.38 588 ARG B CA 1
ATOM 10392 C C . ARG B 1 588 ? 16.328 -52.938 -17.609 1 87.38 588 ARG B C 1
ATOM 10394 O O . ARG B 1 588 ? 16.328 -53.344 -16.438 1 87.38 588 ARG B O 1
ATOM 10401 N N . ALA B 1 589 ? 15.438 -53.344 -18.344 1 89.12 589 ALA B N 1
ATOM 10402 C CA . ALA B 1 589 ? 14.336 -54.188 -17.922 1 89.12 589 ALA B CA 1
ATOM 10403 C C . ALA B 1 589 ? 14.656 -55.688 -18.156 1 89.12 589 ALA B C 1
ATOM 10405 O O . ALA B 1 589 ? 13.766 -56.531 -18.172 1 89.12 589 ALA B O 1
ATOM 10406 N N . TYR B 1 590 ? 15.953 -56.031 -18.25 1 88.31 590 TYR B N 1
ATOM 10407 C CA . TYR B 1 590 ? 16.344 -57.375 -18.609 1 88.31 590 TYR B CA 1
ATOM 10408 C C . TYR B 1 590 ? 16.016 -58.344 -17.484 1 88.31 590 TYR B C 1
ATOM 10410 O O . TYR B 1 590 ? 15.578 -59.469 -17.734 1 88.31 590 TYR B O 1
ATOM 10418 N N . GLN B 1 591 ? 16.25 -58 -16.219 1 84.88 591 GLN B N 1
ATOM 10419 C CA . GLN B 1 591 ? 16.016 -58.906 -15.078 1 84.88 591 GLN B CA 1
ATOM 10420 C C . GLN B 1 591 ? 14.547 -59.344 -15.008 1 84.88 591 GLN B C 1
ATOM 10422 O O . GLN B 1 591 ? 14.242 -60.5 -14.711 1 84.88 591 GLN B O 1
ATOM 10427 N N . GLN B 1 592 ? 13.711 -58.438 -15.266 1 87.44 592 GLN B N 1
ATOM 10428 C CA . GLN B 1 592 ? 12.281 -58.719 -15.258 1 87.44 592 GLN B CA 1
ATOM 10429 C C . GLN B 1 592 ? 11.906 -59.625 -16.438 1 87.44 592 GLN B C 1
ATOM 10431 O O . GLN B 1 592 ? 11.078 -60.531 -16.312 1 87.44 592 GLN B O 1
ATOM 10436 N N . LEU B 1 593 ? 12.516 -59.281 -17.625 1 88.5 593 LEU B N 1
ATOM 10437 C CA . LEU B 1 593 ? 12.258 -60.094 -18.828 1 88.5 593 LEU B CA 1
ATOM 10438 C C . LEU B 1 593 ? 12.75 -61.531 -18.641 1 88.5 593 LEU B C 1
ATOM 10440 O O . LEU B 1 593 ? 12.039 -62.469 -18.984 1 88.5 593 LEU B O 1
ATOM 10444 N N . ARG B 1 594 ? 13.898 -61.594 -18.031 1 82.5 594 ARG B N 1
ATOM 10445 C CA . ARG B 1 594 ? 14.484 -62.906 -17.766 1 82.5 594 ARG B CA 1
ATOM 10446 C C . ARG B 1 594 ? 13.609 -63.719 -16.828 1 82.5 594 ARG B C 1
ATOM 10448 O O . ARG B 1 594 ? 13.344 -64.938 -17.062 1 82.5 594 ARG B O 1
ATOM 10455 N N . ALA B 1 595 ? 13.141 -63.125 -15.812 1 80.25 595 ALA B N 1
ATOM 10456 C CA . ALA B 1 595 ? 12.281 -63.781 -14.836 1 80.25 595 ALA B CA 1
ATOM 10457 C C . ALA B 1 595 ? 10.977 -64.25 -15.477 1 80.25 595 ALA B C 1
ATOM 10459 O O . ALA B 1 595 ? 10.469 -65.312 -15.156 1 80.25 595 ALA B O 1
ATOM 10460 N N . ALA B 1 596 ? 10.492 -63.469 -16.391 1 82.56 596 ALA B N 1
ATOM 10461 C CA . ALA B 1 596 ? 9.219 -63.781 -17.047 1 82.56 596 ALA B CA 1
ATOM 10462 C C . ALA B 1 596 ? 9.391 -64.938 -18.047 1 82.56 596 ALA B C 1
ATOM 10464 O O . ALA B 1 596 ? 8.516 -65.812 -18.172 1 82.56 596 ALA B O 1
ATOM 10465 N N . VAL B 1 597 ? 10.477 -64.875 -18.703 1 78.44 597 VAL B N 1
ATOM 10466 C CA . VAL B 1 597 ? 10.734 -65.875 -19.734 1 78.44 597 VAL B CA 1
ATOM 10467 C C . VAL B 1 597 ? 11.008 -67.188 -19.078 1 78.44 597 VAL B C 1
ATOM 10469 O O . VAL B 1 597 ? 10.57 -68.25 -19.578 1 78.44 597 VAL B O 1
ATOM 10472 N N . ILE B 1 598 ? 11.695 -67.062 -17.922 1 69.19 598 ILE B N 1
ATOM 10473 C CA . ILE B 1 598 ? 12.047 -68.312 -17.219 1 69.19 598 ILE B CA 1
ATOM 10474 C C . ILE B 1 598 ? 10.844 -68.812 -16.422 1 69.19 598 ILE B C 1
ATOM 10476 O O . ILE B 1 598 ? 10.602 -70 -16.359 1 69.19 598 ILE B O 1
ATOM 10480 N N . GLY B 1 599 ? 10.156 -67.938 -15.711 1 62.47 599 GLY B N 1
ATOM 10481 C CA . GLY B 1 599 ? 9.055 -68.312 -14.836 1 62.47 599 GLY B CA 1
ATOM 10482 C C . GLY B 1 599 ? 7.922 -69 -15.547 1 62.47 599 GLY B C 1
ATOM 10483 O O . GLY B 1 599 ? 7.207 -69.812 -14.945 1 62.47 599 GLY B O 1
ATOM 10484 N N . TYR B 1 600 ? 7.504 -68.562 -16.734 1 54.97 600 TYR B N 1
ATOM 10485 C CA . TYR B 1 600 ? 6.402 -69.25 -17.406 1 54.97 600 TYR B CA 1
ATOM 10486 C C . TYR B 1 600 ? 6.762 -70.688 -17.75 1 54.97 600 TYR B C 1
ATOM 10488 O O . TYR B 1 600 ? 5.891 -71.5 -18.109 1 54.97 600 TYR B O 1
ATOM 10496 N N . ALA B 1 601 ? 7.996 -70.938 -17.547 1 48.62 601 ALA B N 1
ATOM 10497 C CA . ALA B 1 601 ? 8.414 -72.312 -17.844 1 48.62 601 ALA B CA 1
ATOM 10498 C C . ALA B 1 601 ? 8.305 -73.188 -16.594 1 48.62 601 ALA B C 1
ATOM 10500 O O . ALA B 1 601 ? 9.305 -73.438 -15.914 1 48.62 601 ALA B O 1
ATOM 10501 N N . THR B 1 602 ? 7.328 -72.938 -15.758 1 43.03 602 THR B N 1
ATOM 10502 C CA . THR B 1 602 ? 7.27 -73.938 -14.656 1 43.03 602 THR B CA 1
ATOM 10503 C C . THR B 1 602 ? 7.242 -75.375 -15.188 1 43.03 602 THR B C 1
ATOM 10505 O O . THR B 1 602 ? 6.535 -75.625 -16.156 1 43.03 602 THR B O 1
ATOM 10508 N N . PRO B 1 603 ? 8.094 -76.188 -14.555 1 41.25 603 PRO B N 1
ATOM 10509 C CA . PRO B 1 603 ? 8.086 -77.625 -14.914 1 41.25 603 PRO B CA 1
ATOM 10510 C C . PRO B 1 603 ? 6.715 -78.25 -14.742 1 41.25 603 PRO B C 1
ATOM 10512 O O . PRO B 1 603 ? 6.066 -78.062 -13.711 1 41.25 603 PRO B O 1
ATOM 10515 N N . GLY B 1 604 ? 6.152 -78.812 -15.734 1 44.34 604 GLY B N 1
ATOM 10516 C CA . GLY B 1 604 ? 4.918 -79.562 -15.75 1 44.34 604 GLY B CA 1
ATOM 10517 C C . GLY B 1 604 ? 3.785 -78.875 -16.469 1 44.34 604 GLY B C 1
ATOM 10518 O O . GLY B 1 604 ? 2.82 -79.5 -16.891 1 44.34 604 GLY B O 1
ATOM 10519 N N . GLN B 1 605 ? 3.566 -77.625 -16.281 1 48.94 605 GLN B N 1
ATOM 10520 C CA . GLN B 1 605 ? 2.41 -77 -16.922 1 48.94 605 GLN B CA 1
ATOM 10521 C C . GLN B 1 605 ? 2.734 -76.562 -18.359 1 48.94 605 GLN B C 1
ATOM 10523 O O . GLN B 1 605 ? 3.787 -76 -18.609 1 48.94 605 GLN B O 1
ATOM 10528 N N . SER B 1 606 ? 2.254 -77.312 -19.344 1 56.66 606 SER B N 1
ATOM 10529 C CA . SER B 1 606 ? 2.428 -77 -20.766 1 56.66 606 SER B CA 1
ATOM 10530 C C . SER B 1 606 ? 1.741 -75.688 -21.125 1 56.66 606 SER B C 1
ATOM 10532 O O . SER B 1 606 ? 0.513 -75.562 -21.078 1 56.66 606 SER B O 1
ATOM 10534 N N . PRO B 1 607 ? 2.477 -74.562 -21.141 1 67.81 607 PRO B N 1
ATOM 10535 C CA . PRO B 1 607 ? 1.832 -73.312 -21.562 1 67.81 607 PRO B CA 1
ATOM 10536 C C . PRO B 1 607 ? 1.141 -73.438 -22.922 1 67.81 607 PRO B C 1
ATOM 10538 O O . PRO B 1 607 ? 1.479 -74.312 -23.703 1 67.81 607 PRO B O 1
ATOM 10541 N N . GLY B 1 608 ? 0.02 -72.812 -23.141 1 75.25 608 GLY B N 1
ATOM 10542 C CA . GLY B 1 608 ? -0.687 -72.75 -24.406 1 75.25 608 GLY B CA 1
ATOM 10543 C C . GLY B 1 608 ? 0.179 -72.312 -25.562 1 75.25 608 GLY B C 1
ATOM 10544 O O . GLY B 1 608 ? 1.323 -71.875 -25.375 1 75.25 608 GLY B O 1
ATOM 10545 N N . LEU B 1 609 ? -0.172 -72.562 -26.719 1 80.38 609 LEU B N 1
ATOM 10546 C CA . LEU B 1 609 ? 0.573 -72.312 -27.938 1 80.38 609 LEU B CA 1
ATOM 10547 C C . LEU B 1 609 ? 0.983 -70.812 -27.984 1 80.38 609 LEU B C 1
ATOM 10549 O O . LEU B 1 609 ? 2.115 -70.5 -28.359 1 80.38 609 LEU B O 1
ATOM 10553 N N . ALA B 1 610 ? 0.084 -69.938 -27.625 1 84.25 610 ALA B N 1
ATOM 10554 C CA . ALA B 1 610 ? 0.355 -68.5 -27.703 1 84.25 610 ALA B CA 1
ATOM 10555 C C . ALA B 1 610 ? 1.53 -68.125 -26.812 1 84.25 610 ALA B C 1
ATOM 10557 O O . ALA B 1 610 ? 2.391 -67.312 -27.203 1 84.25 610 ALA B O 1
ATOM 10558 N N . LEU B 1 611 ? 1.604 -68.625 -25.672 1 84.06 611 LEU B N 1
ATOM 10559 C CA . LEU B 1 611 ? 2.66 -68.312 -24.719 1 84.06 611 LEU B CA 1
ATOM 10560 C C . LEU B 1 611 ? 3.988 -68.938 -25.156 1 84.06 611 LEU B C 1
ATOM 10562 O O . LEU B 1 611 ? 5.047 -68.312 -24.984 1 84.06 611 LEU B O 1
ATOM 10566 N N . ARG B 1 612 ? 3.893 -70.062 -25.766 1 78.69 612 ARG B N 1
ATOM 10567 C CA . ARG B 1 612 ? 5.098 -70.75 -26.25 1 78.69 612 ARG B CA 1
ATOM 10568 C C . ARG B 1 612 ? 5.73 -70 -27.406 1 78.69 612 ARG B C 1
ATOM 10570 O O . ARG B 1 612 ? 6.949 -69.812 -27.453 1 78.69 612 ARG B O 1
ATOM 10577 N N . VAL B 1 613 ? 4.863 -69.562 -28.25 1 85.38 613 VAL B N 1
ATOM 10578 C CA . VAL B 1 613 ? 5.352 -68.812 -29.406 1 85.38 613 VAL B CA 1
ATOM 10579 C C . VAL B 1 613 ? 5.945 -67.5 -28.938 1 85.38 613 VAL B C 1
ATOM 10581 O O . VAL B 1 613 ? 7.008 -67.062 -29.406 1 85.38 613 VAL B O 1
ATOM 10584 N N . ALA B 1 614 ? 5.234 -66.812 -28.031 1 90.62 614 ALA B N 1
ATOM 10585 C CA . ALA B 1 614 ? 5.719 -65.5 -27.5 1 90.62 614 ALA B CA 1
ATOM 10586 C C . ALA B 1 614 ? 7.066 -65.688 -26.797 1 90.62 614 ALA B C 1
ATOM 10588 O O . ALA B 1 614 ? 7.957 -64.875 -26.953 1 90.62 614 ALA B O 1
ATOM 10589 N N . ARG B 1 615 ? 7.254 -66.688 -26.047 1 83.19 615 ARG B N 1
ATOM 10590 C CA . ARG B 1 615 ? 8.508 -67 -25.359 1 83.19 615 ARG B CA 1
ATOM 10591 C C . ARG B 1 615 ? 9.633 -67.25 -26.344 1 83.19 615 ARG B C 1
ATOM 10593 O O . ARG B 1 615 ? 10.742 -66.75 -26.172 1 83.19 615 ARG B O 1
ATOM 10600 N N . ALA B 1 616 ? 9.273 -68 -27.391 1 81.56 616 ALA B N 1
ATOM 10601 C CA . ALA B 1 616 ? 10.273 -68.312 -28.406 1 81.56 616 ALA B CA 1
ATOM 10602 C C . ALA B 1 616 ? 10.711 -67.062 -29.141 1 81.56 616 ALA B C 1
ATOM 10604 O O . ALA B 1 616 ? 11.898 -66.875 -29.438 1 81.56 616 ALA B O 1
ATOM 10605 N N . GLU B 1 617 ? 9.766 -66.312 -29.406 1 88.94 617 GLU B N 1
ATOM 10606 C CA . GLU B 1 617 ? 10.086 -65.062 -30.078 1 88.94 617 GLU B CA 1
ATOM 10607 C C . GLU B 1 617 ? 10.945 -64.125 -29.188 1 88.94 617 GLU B C 1
ATOM 10609 O O . GLU B 1 617 ? 11.844 -63.469 -29.672 1 88.94 617 GLU B O 1
ATOM 10614 N N . CYS B 1 618 ? 10.68 -64 -27.906 1 89.75 618 CYS B N 1
ATOM 10615 C CA . CYS B 1 618 ? 11.477 -63.219 -26.969 1 89.75 618 CYS B CA 1
ATOM 10616 C C . CYS B 1 618 ? 12.906 -63.719 -26.891 1 89.75 618 CYS B C 1
ATOM 10618 O O . CYS B 1 618 ? 13.852 -62.938 -26.875 1 89.75 618 CYS B O 1
ATOM 10620 N N . LEU B 1 619 ? 13.008 -65 -26.891 1 82 619 LEU B N 1
ATOM 10621 C CA . LEU B 1 619 ? 14.336 -65.625 -26.859 1 82 619 LEU B CA 1
ATOM 10622 C C . LEU B 1 619 ? 15.109 -65.25 -28.125 1 82 619 LEU B C 1
ATOM 10624 O O . LEU B 1 619 ? 16.312 -65 -28.078 1 82 619 LEU B O 1
ATOM 10628 N N . ARG B 1 620 ? 14.398 -65.375 -29.219 1 84.12 620 ARG B N 1
ATOM 10629 C CA . ARG B 1 620 ? 15.016 -65 -30.484 1 84.12 620 ARG B CA 1
ATOM 10630 C C . ARG B 1 620 ? 15.5 -63.562 -30.469 1 84.12 620 ARG B C 1
ATOM 10632 O O . ARG B 1 620 ? 16.625 -63.281 -30.891 1 84.12 620 ARG B O 1
ATOM 10639 N N . ASP B 1 621 ? 14.648 -62.75 -29.969 1 89.56 621 ASP B N 1
ATOM 10640 C CA . ASP B 1 621 ? 14.992 -61.312 -29.922 1 89.56 621 ASP B CA 1
ATOM 10641 C C . ASP B 1 621 ? 16.188 -61.062 -29 1 89.56 621 ASP B C 1
ATOM 10643 O O . ASP B 1 621 ? 17.062 -60.25 -29.312 1 89.56 621 ASP B O 1
ATOM 10647 N N . ILE B 1 622 ? 16.328 -61.656 -27.828 1 86.5 622 ILE B N 1
ATOM 10648 C CA . ILE B 1 622 ? 17.422 -61.5 -26.875 1 86.5 622 ILE B CA 1
ATOM 10649 C C . ILE B 1 622 ? 18.734 -62 -27.5 1 86.5 622 ILE B C 1
ATOM 10651 O O . ILE B 1 622 ? 19.766 -61.344 -27.391 1 86.5 622 ILE B O 1
ATOM 10655 N N . CYS B 1 623 ? 18.625 -63.094 -28.234 1 81.94 623 CYS B N 1
ATOM 10656 C CA . CYS B 1 623 ? 19.797 -63.688 -28.859 1 81.94 623 CYS B CA 1
ATOM 10657 C C . CYS B 1 623 ? 20.328 -62.781 -29.969 1 81.94 623 CYS B C 1
ATOM 10659 O O . CYS B 1 623 ? 21.547 -62.688 -30.156 1 81.94 623 CYS B O 1
ATOM 10661 N N . THR B 1 624 ? 19.391 -62.281 -30.656 1 85.75 624 THR B N 1
ATOM 10662 C CA . THR B 1 624 ? 19.781 -61.438 -31.781 1 85.75 624 THR B CA 1
ATOM 10663 C C . THR B 1 624 ? 20.359 -60.125 -31.297 1 85.75 624 THR B C 1
ATOM 10665 O O . THR B 1 624 ? 21.328 -59.625 -31.844 1 85.75 624 THR B O 1
ATOM 10668 N N . ALA B 1 625 ? 19.781 -59.562 -30.266 1 87.38 625 ALA B N 1
ATOM 10669 C CA . ALA B 1 625 ? 20.156 -58.219 -29.812 1 87.38 625 ALA B CA 1
ATOM 10670 C C . ALA B 1 625 ? 21.391 -58.281 -28.906 1 87.38 625 ALA B C 1
ATOM 10672 O O . ALA B 1 625 ? 22.25 -57.406 -28.953 1 87.38 625 ALA B O 1
ATOM 10673 N N . ASP B 1 626 ? 21.469 -59.312 -27.984 1 86.44 626 ASP B N 1
ATOM 10674 C CA . ASP B 1 626 ? 22.562 -59.406 -27.016 1 86.44 626 ASP B CA 1
ATOM 10675 C C . ASP B 1 626 ? 22.969 -60.875 -26.797 1 86.44 626 ASP B C 1
ATOM 10677 O O . ASP B 1 626 ? 22.469 -61.531 -25.891 1 86.44 626 ASP B O 1
ATOM 10681 N N . PRO B 1 627 ? 23.953 -61.312 -27.5 1 77.69 627 PRO B N 1
ATOM 10682 C CA . PRO B 1 627 ? 24.359 -62.688 -27.422 1 77.69 627 PRO B CA 1
ATOM 10683 C C . PRO B 1 627 ? 24.922 -63.062 -26.047 1 77.69 627 PRO B C 1
ATOM 10685 O O . PRO B 1 627 ? 24.797 -64.25 -25.625 1 77.69 627 PRO B O 1
ATOM 10688 N N . ASP B 1 628 ? 25.5 -62.094 -25.375 1 77.19 628 ASP B N 1
ATOM 10689 C CA . ASP B 1 628 ? 26.062 -62.406 -24.062 1 77.19 628 ASP B CA 1
ATOM 10690 C C . ASP B 1 628 ? 24.953 -62.75 -23.078 1 77.19 628 ASP B C 1
ATOM 10692 O O . ASP B 1 628 ? 25.125 -63.656 -22.234 1 77.19 628 ASP B O 1
ATOM 10696 N N . LYS B 1 629 ? 23.812 -62.125 -23.219 1 78.81 629 LYS B N 1
ATOM 10697 C CA . LYS B 1 629 ? 22.703 -62.406 -22.312 1 78.81 629 LYS B CA 1
ATOM 10698 C C . LYS B 1 629 ? 21.984 -63.688 -22.719 1 78.81 629 LYS B C 1
ATOM 10700 O O . LYS B 1 629 ? 21.391 -64.375 -21.875 1 78.81 629 LYS B O 1
ATOM 10705 N N . ALA B 1 630 ? 22.094 -64 -23.984 1 75.81 630 ALA B N 1
ATOM 10706 C CA . ALA B 1 630 ? 21.453 -65.25 -24.531 1 75.81 630 ALA B CA 1
ATOM 10707 C C . ALA B 1 630 ? 22.094 -66.5 -23.953 1 75.81 630 ALA B C 1
ATOM 10709 O O . ALA B 1 630 ? 21.406 -67.5 -23.75 1 75.81 630 ALA B O 1
ATOM 10710 N N . VAL B 1 631 ? 23.344 -66.312 -23.672 1 70.12 631 VAL B N 1
ATOM 10711 C CA . VAL B 1 631 ? 24.062 -67.5 -23.188 1 70.12 631 VAL B CA 1
ATOM 10712 C C . VAL B 1 631 ? 23.453 -67.938 -21.859 1 70.12 631 VAL B C 1
ATOM 10714 O O . VAL B 1 631 ? 23.328 -69.125 -21.609 1 70.12 631 VAL B O 1
ATOM 10717 N N . ASP B 1 632 ? 23.016 -67 -21.062 1 67.69 632 ASP B N 1
ATOM 10718 C CA . ASP B 1 632 ? 22.422 -67.312 -19.781 1 67.69 632 ASP B CA 1
ATOM 10719 C C . ASP B 1 632 ? 21.094 -68.062 -19.938 1 67.69 632 ASP B C 1
ATOM 10721 O O . ASP B 1 632 ? 20.703 -68.812 -19.078 1 67.69 632 ASP B O 1
ATOM 10725 N N . LEU B 1 633 ? 20.453 -67.812 -21.094 1 70.25 633 LEU B N 1
ATOM 10726 C CA . LEU B 1 633 ? 19.109 -68.375 -21.312 1 70.25 633 LEU B CA 1
ATOM 10727 C C . LEU B 1 633 ? 19.172 -69.625 -22.141 1 70.25 633 LEU B C 1
ATOM 10729 O O . LEU B 1 633 ? 18.281 -70.5 -22.047 1 70.25 633 LEU B O 1
ATOM 10733 N N . VAL B 1 634 ? 20.156 -69.688 -23.031 1 63 634 VAL B N 1
ATOM 10734 C CA . VAL B 1 634 ? 20.312 -70.812 -23.969 1 63 634 VAL B CA 1
ATOM 10735 C C . VAL B 1 634 ? 20.547 -72.125 -23.203 1 63 634 VAL B C 1
ATOM 10737 O O . VAL B 1 634 ? 20.031 -73.125 -23.562 1 63 634 VAL B O 1
ATOM 10740 N N . GLY B 1 635 ? 21.312 -71.875 -22.062 1 57.12 635 GLY B N 1
ATOM 10741 C CA . GLY B 1 635 ? 21.562 -73.125 -21.281 1 57.12 635 GLY B CA 1
ATOM 10742 C C . GLY B 1 635 ? 20.281 -73.812 -20.828 1 57.12 635 GLY B C 1
ATOM 10743 O O . GLY B 1 635 ? 20.141 -75 -20.938 1 57.12 635 GLY B O 1
ATOM 10744 N N . LEU B 1 636 ? 19.312 -73 -20.5 1 55.75 636 LEU B N 1
ATOM 10745 C CA . LEU B 1 636 ? 18.047 -73.5 -20.016 1 55.75 636 LEU B CA 1
ATOM 10746 C C . LEU B 1 636 ? 17.266 -74.188 -21.156 1 55.75 636 LEU B C 1
ATOM 10748 O O . LEU B 1 636 ? 16.703 -75.25 -20.984 1 55.75 636 LEU B O 1
ATOM 10752 N N . VAL B 1 637 ? 17.266 -73.562 -22.328 1 58.34 637 VAL B N 1
ATOM 10753 C CA . VAL B 1 637 ? 16.531 -74 -23.5 1 58.34 637 VAL B CA 1
ATOM 10754 C C . VAL B 1 637 ? 17.219 -75.25 -24.047 1 58.34 637 VAL B C 1
ATOM 10756 O O . VAL B 1 637 ? 16.562 -76.25 -24.406 1 58.34 637 VAL B O 1
ATOM 10759 N N . GLN B 1 638 ? 18.578 -75.125 -24.078 1 58.78 638 GLN B N 1
ATOM 10760 C CA . GLN B 1 638 ? 19.359 -76.25 -24.578 1 58.78 638 GLN B CA 1
ATOM 10761 C C . GLN B 1 638 ? 19.141 -77.5 -23.719 1 58.78 638 GLN B C 1
ATOM 10763 O O . GLN B 1 638 ? 18.938 -78.625 -24.25 1 58.78 638 GLN B O 1
ATOM 10768 N N . VAL B 1 639 ? 19.031 -77.25 -22.438 1 55.94 639 VAL B N 1
ATOM 10769 C CA . VAL B 1 639 ? 18.875 -78.375 -21.531 1 55.94 639 VAL B CA 1
ATOM 10770 C C . VAL B 1 639 ? 17.469 -78.938 -21.641 1 55.94 639 VAL B C 1
ATOM 10772 O O . VAL B 1 639 ? 17.281 -80.188 -21.594 1 55.94 639 VAL B O 1
ATOM 10775 N N . ARG B 1 640 ? 16.5 -78.125 -22 1 58.09 640 ARG B N 1
ATOM 10776 C CA . ARG B 1 640 ? 15.133 -78.562 -22.156 1 58.09 640 ARG B CA 1
ATOM 10777 C C . ARG B 1 640 ? 14.953 -79.312 -23.469 1 58.09 640 ARG B C 1
ATOM 10779 O O . ARG B 1 640 ? 14.258 -80.375 -23.531 1 58.09 640 ARG B O 1
ATOM 10786 N N . LEU B 1 641 ? 15.562 -78.875 -24.5 1 59.97 641 LEU B N 1
ATOM 10787 C CA . LEU B 1 641 ? 15.492 -79.5 -25.812 1 59.97 641 LEU B CA 1
ATOM 10788 C C . LEU B 1 641 ? 16.172 -80.875 -25.781 1 59.97 641 LEU B C 1
ATOM 10790 O O . LEU B 1 641 ? 15.719 -81.812 -26.453 1 59.97 641 LEU B O 1
ATOM 10794 N N . LEU B 1 642 ? 17.125 -80.938 -24.922 1 61.69 642 LEU B N 1
ATOM 10795 C CA . LEU B 1 642 ? 17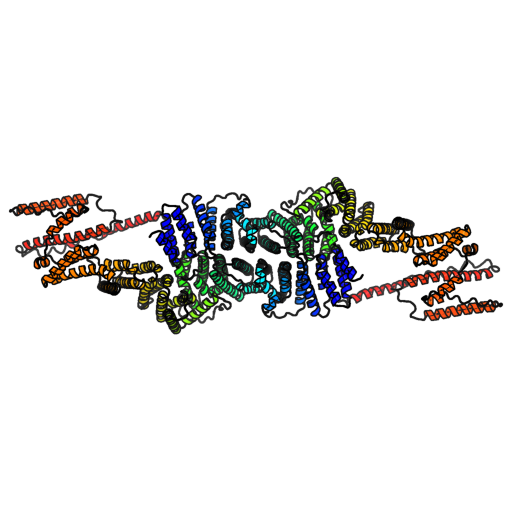.828 -82.188 -24.766 1 61.69 642 LEU B CA 1
ATOM 10796 C C . LEU B 1 642 ? 16.906 -83.25 -24.125 1 61.69 642 LEU B C 1
ATOM 10798 O O . LEU B 1 642 ? 17.078 -84.438 -24.344 1 61.69 642 LEU B O 1
ATOM 10802 N N . GLY B 1 643 ? 15.859 -82.688 -23.484 1 59.75 643 GLY B N 1
ATOM 10803 C CA . GLY B 1 643 ? 14.852 -83.625 -22.953 1 59.75 643 GLY B CA 1
ATOM 10804 C C . GLY B 1 643 ? 13.992 -84.25 -24.016 1 59.75 643 GLY B C 1
ATOM 10805 O O . GLY B 1 643 ? 13.5 -85.375 -23.844 1 59.75 643 GLY B O 1
ATOM 10806 N N . GLY B 1 644 ? 13.742 -83.625 -25.156 1 62.28 644 GLY B N 1
ATOM 10807 C CA . GLY B 1 644 ? 13.016 -84.125 -26.297 1 62.28 644 GLY B CA 1
ATOM 10808 C C . GLY B 1 644 ? 13.742 -85.312 -26.984 1 62.28 644 GLY B C 1
ATOM 10809 O O . GLY B 1 644 ? 13.156 -86 -27.797 1 62.28 644 GLY B O 1
ATOM 10810 N N . GLY B 1 645 ? 15 -85.375 -26.828 1 63.94 645 GLY B N 1
ATOM 10811 C CA . GLY B 1 645 ? 15.773 -86.5 -27.312 1 63.94 645 GLY B CA 1
ATOM 10812 C C . GLY B 1 645 ? 15.312 -87.875 -26.719 1 63.94 645 GLY B C 1
ATOM 10813 O O . GLY B 1 645 ? 15.656 -88.938 -27.234 1 63.94 645 GLY B O 1
ATOM 10814 N N . GLY B 1 646 ? 14.508 -87.688 -25.688 1 62.03 646 GLY B N 1
ATOM 10815 C CA . GLY B 1 646 ? 13.969 -88.875 -25.062 1 62.03 646 GLY B CA 1
ATOM 10816 C C . GLY B 1 646 ? 13 -89.625 -25.953 1 62.03 646 GLY B C 1
ATOM 10817 O O . GLY B 1 646 ? 12.938 -90.875 -25.922 1 62.03 646 GLY B O 1
ATOM 10818 N N . LEU B 1 647 ? 12.305 -88.938 -26.812 1 61.88 647 LEU B N 1
ATOM 10819 C CA . LEU B 1 647 ? 11.32 -89.562 -27.719 1 61.88 647 LEU B CA 1
ATOM 10820 C C . LEU B 1 647 ? 12.016 -90.312 -28.828 1 61.88 647 LEU B C 1
ATOM 10822 O O . LEU B 1 647 ? 11.508 -91.375 -29.266 1 61.88 647 LEU B O 1
ATOM 10826 N N . ASP B 1 648 ? 13.156 -89.938 -29.297 1 63.22 648 ASP B N 1
ATOM 10827 C CA . ASP B 1 648 ? 13.859 -90.562 -30.391 1 63.22 648 ASP B CA 1
ATOM 10828 C C . ASP B 1 648 ? 15.047 -91.375 -29.891 1 63.22 648 ASP B C 1
ATOM 10830 O O . ASP B 1 648 ? 15.891 -91.875 -30.672 1 63.22 648 ASP B O 1
ATOM 10834 N N . ALA B 1 649 ? 15.148 -91.5 -28.625 1 70.69 649 ALA B N 1
ATOM 10835 C CA . ALA B 1 649 ? 16.312 -92.125 -28.016 1 70.69 649 ALA B CA 1
ATOM 10836 C C . ALA B 1 649 ? 16.406 -93.625 -28.422 1 70.69 649 ALA B C 1
ATOM 10838 O O . ALA B 1 649 ? 17.5 -94.188 -28.578 1 70.69 649 ALA B O 1
ATOM 10839 N N . ALA B 1 650 ? 15.273 -94.188 -28.672 1 69.25 650 ALA B N 1
ATOM 10840 C CA . ALA B 1 650 ? 15.227 -95.625 -29.078 1 69.25 650 ALA B CA 1
ATOM 10841 C C . ALA B 1 650 ? 15.742 -95.812 -30.5 1 69.25 650 ALA B C 1
ATOM 10843 O O . ALA B 1 650 ? 16.391 -96.812 -30.828 1 69.25 650 ALA B O 1
ATOM 10844 N N . VAL B 1 651 ? 15.547 -94.875 -31.375 1 72.81 651 VAL B N 1
ATOM 10845 C CA . VAL B 1 651 ? 15.891 -95 -32.781 1 72.81 651 VAL B CA 1
ATOM 10846 C C . VAL B 1 651 ? 17.312 -94.5 -33 1 72.81 651 VAL B C 1
ATOM 10848 O O . VAL B 1 651 ? 18.047 -95 -33.844 1 72.81 651 VAL B O 1
ATOM 10851 N N . GLN B 1 652 ? 17.734 -93.5 -32.219 1 73.94 652 GLN B N 1
ATOM 10852 C CA . GLN B 1 652 ? 19.078 -93 -32.375 1 73.94 652 GLN B CA 1
ATOM 10853 C C . GLN B 1 652 ? 19.828 -93.062 -31.047 1 73.94 652 GLN B C 1
ATOM 10855 O O . GLN B 1 652 ? 20.047 -92 -30.406 1 73.94 652 GLN B O 1
ATOM 10860 N N . PRO B 1 653 ? 20.297 -94.188 -30.688 1 73.62 653 PRO B N 1
ATOM 10861 C CA . PRO B 1 653 ? 20.891 -94.375 -29.375 1 73.62 653 PRO B CA 1
ATOM 10862 C C . PRO B 1 653 ? 22.188 -93.625 -29.172 1 73.62 653 PRO B C 1
ATOM 10864 O O . PRO B 1 653 ? 22.453 -93.125 -28.078 1 73.62 653 PRO B O 1
ATOM 10867 N N . ASP B 1 654 ? 22.938 -93.438 -30.203 1 74.5 654 ASP B N 1
ATOM 10868 C CA . ASP B 1 654 ? 24.219 -92.75 -30.094 1 74.5 654 ASP B CA 1
ATOM 10869 C C . ASP B 1 654 ? 24.016 -91.25 -29.797 1 74.5 654 ASP B C 1
ATOM 10871 O O . ASP B 1 654 ? 24.688 -90.688 -28.938 1 74.5 654 ASP B O 1
ATOM 10875 N N . ALA B 1 655 ? 23.109 -90.75 -30.547 1 73.56 655 ALA B N 1
ATOM 10876 C CA . ALA B 1 655 ? 22.797 -89.312 -30.312 1 73.56 655 ALA B CA 1
ATOM 10877 C C . ALA B 1 655 ? 22.156 -89.125 -28.953 1 73.56 655 ALA B C 1
ATOM 10879 O O . ALA B 1 655 ? 22.438 -88.125 -28.266 1 73.56 655 ALA B O 1
ATOM 10880 N N . ALA B 1 656 ? 21.359 -90.062 -28.578 1 72.75 656 ALA B N 1
ATOM 10881 C CA . ALA B 1 656 ? 20.688 -90 -27.281 1 72.75 656 ALA B CA 1
ATOM 10882 C C . ALA B 1 656 ? 21.688 -90.062 -26.141 1 72.75 656 ALA B C 1
ATOM 10884 O O . ALA B 1 656 ? 21.562 -89.375 -25.141 1 72.75 656 ALA B O 1
ATOM 10885 N N . GLU B 1 657 ? 22.688 -90.938 -26.375 1 72.44 657 GLU B N 1
ATOM 10886 C CA . GLU B 1 657 ? 23.75 -91.062 -25.375 1 72.44 657 GLU B CA 1
ATOM 10887 C C . GLU B 1 657 ? 24.531 -89.75 -25.219 1 72.44 657 GLU B C 1
ATOM 10889 O O . GLU B 1 657 ? 24.828 -89.312 -24.109 1 72.44 657 GLU B O 1
ATOM 10894 N N . ALA B 1 658 ? 24.766 -89.125 -26.297 1 74.81 658 ALA B N 1
ATOM 10895 C CA . ALA B 1 658 ? 25.469 -87.875 -26.266 1 74.81 658 ALA B CA 1
ATOM 10896 C C . ALA B 1 658 ? 24.625 -86.812 -25.594 1 74.81 658 ALA B C 1
ATOM 10898 O O . ALA B 1 658 ? 25.141 -85.938 -24.844 1 74.81 658 ALA B O 1
ATOM 10899 N N . ILE B 1 659 ? 23.328 -86.812 -25.797 1 72.56 659 ILE B N 1
ATOM 10900 C CA . ILE B 1 659 ? 22.391 -85.875 -25.188 1 72.56 659 ILE B CA 1
ATOM 10901 C C . ILE B 1 659 ? 22.312 -86.125 -23.688 1 72.56 659 ILE B C 1
ATOM 10903 O O . ILE B 1 659 ? 22.328 -85.188 -22.891 1 72.56 659 ILE B O 1
ATOM 10907 N N . ILE B 1 660 ? 22.25 -87.438 -23.406 1 71.44 660 ILE B N 1
ATOM 10908 C CA . ILE B 1 660 ? 22.188 -87.812 -22 1 71.44 660 ILE B CA 1
ATOM 10909 C C . ILE B 1 660 ? 23.484 -87.375 -21.297 1 71.44 660 ILE B C 1
ATOM 10911 O O . ILE B 1 660 ? 23.469 -86.875 -20.172 1 71.44 660 ILE B O 1
ATOM 10915 N N . ASP B 1 661 ? 24.578 -87.5 -21.984 1 70.94 661 ASP B N 1
ATOM 10916 C CA . ASP B 1 661 ? 25.859 -87.062 -21.453 1 70.94 661 ASP B CA 1
ATOM 10917 C C . ASP B 1 661 ? 25.875 -85.562 -21.266 1 70.94 661 ASP B C 1
ATOM 10919 O O . ASP B 1 661 ? 26.359 -85.062 -20.234 1 70.94 661 ASP B O 1
ATOM 10923 N N . ALA B 1 662 ? 25.344 -84.875 -22.156 1 73.12 662 ALA B N 1
ATOM 10924 C CA . ALA B 1 662 ? 25.25 -83.375 -22.078 1 73.12 662 ALA B CA 1
ATOM 10925 C C . ALA B 1 662 ? 24.312 -83 -20.953 1 73.12 662 ALA B C 1
ATOM 10927 O O . ALA B 1 662 ? 24.594 -82 -20.25 1 73.12 662 ALA B O 1
ATOM 10928 N N . LEU B 1 663 ? 23.234 -83.75 -20.797 1 70 663 LEU B N 1
ATOM 10929 C CA . LEU B 1 663 ? 22.281 -83.438 -19.734 1 70 663 LEU B CA 1
ATOM 10930 C C . LEU B 1 663 ? 22.922 -83.688 -18.359 1 70 663 LEU B C 1
ATOM 10932 O O . LEU B 1 663 ? 22.719 -82.875 -17.438 1 70 663 LEU B O 1
ATOM 10936 N N . TRP B 1 664 ? 23.75 -84.688 -18.328 1 68.81 664 TRP B N 1
ATOM 10937 C CA . TRP B 1 664 ? 24.453 -84.938 -17.078 1 68.81 664 TRP B CA 1
ATOM 10938 C C . TRP B 1 664 ? 25.5 -83.875 -16.797 1 68.81 664 TRP B C 1
ATOM 10940 O O . TRP B 1 664 ? 25.734 -83.5 -15.641 1 68.81 664 TRP B O 1
ATOM 10950 N N . LEU B 1 665 ? 26.031 -83.312 -17.812 1 69.25 665 LEU B N 1
ATOM 10951 C CA . LEU B 1 665 ? 26.938 -82.188 -17.656 1 69.25 665 LEU B CA 1
ATOM 10952 C C . LEU B 1 665 ? 26.172 -80.938 -17.188 1 69.25 665 LEU B C 1
ATOM 10954 O O . LEU B 1 665 ? 26.672 -80.188 -16.359 1 69.25 665 LEU B O 1
ATOM 10958 N N . ALA B 1 666 ? 25 -80.812 -17.688 1 67.12 666 ALA B N 1
ATOM 10959 C CA . ALA B 1 666 ? 24.156 -79.688 -17.359 1 67.12 666 ALA B CA 1
ATOM 10960 C C . ALA B 1 666 ? 23.688 -79.75 -15.906 1 67.12 666 ALA B C 1
ATOM 10962 O O . ALA B 1 666 ? 23.406 -78.688 -15.305 1 67.12 666 ALA B O 1
ATOM 10963 N N . VAL B 1 667 ? 23.609 -80.938 -15.383 1 62.91 667 VAL B N 1
ATOM 10964 C CA . VAL B 1 667 ? 23.234 -81.125 -13.984 1 62.91 667 VAL B CA 1
ATOM 10965 C C . VAL B 1 667 ? 24.312 -80.562 -13.086 1 62.91 667 VAL B C 1
ATOM 10967 O O . VAL B 1 667 ? 24.031 -80.125 -11.953 1 62.91 667 VAL B O 1
ATOM 10970 N N . ALA B 1 668 ? 25.5 -80.312 -13.578 1 60.59 668 ALA B N 1
ATOM 10971 C CA . ALA B 1 668 ? 26.609 -79.688 -12.836 1 60.59 668 ALA B CA 1
ATOM 10972 C C . ALA B 1 668 ? 26.734 -78.188 -13.117 1 60.59 668 ALA B C 1
ATOM 10974 O O . ALA B 1 668 ? 27.688 -77.562 -12.664 1 60.59 668 ALA B O 1
ATOM 10975 N N . HIS B 1 669 ? 25.828 -77.75 -13.781 1 60.31 669 HIS B N 1
ATOM 10976 C CA . HIS B 1 669 ? 25.875 -76.312 -14.148 1 60.31 669 HIS B CA 1
ATOM 10977 C C . HIS B 1 669 ? 25.781 -75.438 -12.914 1 60.31 669 HIS B C 1
ATOM 10979 O O . HIS B 1 669 ? 25.188 -75.812 -11.906 1 60.31 669 HIS B O 1
ATOM 10985 N N . GLU B 1 670 ? 26.328 -74.312 -13.008 1 64.25 670 GLU B N 1
ATOM 10986 C CA . GLU B 1 670 ? 26.359 -73.375 -11.906 1 64.25 670 GLU B CA 1
ATOM 10987 C C . GLU B 1 670 ? 24.969 -72.812 -11.594 1 64.25 670 GLU B C 1
ATOM 10989 O O . GLU B 1 670 ? 24.625 -72.625 -10.43 1 64.25 670 GLU B O 1
ATOM 10994 N N . ALA B 1 671 ? 24.234 -72.688 -12.523 1 55.09 671 ALA B N 1
ATOM 10995 C CA . ALA B 1 671 ? 22.906 -72.062 -12.359 1 55.09 671 ALA B CA 1
ATOM 10996 C C . ALA B 1 671 ? 21.891 -73.125 -11.938 1 55.09 671 ALA B C 1
ATOM 10998 O O . ALA B 1 671 ? 21.75 -74.188 -12.578 1 55.09 671 ALA B O 1
ATOM 10999 N N . PRO B 1 672 ? 21.266 -72.938 -10.82 1 59.47 672 PRO B N 1
ATOM 11000 C CA . PRO B 1 672 ? 20.312 -73.938 -10.305 1 59.47 672 PRO B CA 1
ATOM 11001 C C . PRO B 1 672 ? 19.172 -74.188 -11.281 1 59.47 672 PRO B C 1
ATOM 11003 O O . PRO B 1 672 ? 18.688 -75.312 -11.359 1 59.47 672 PRO B O 1
ATOM 11006 N N . GLN B 1 673 ? 18.797 -73.25 -12.07 1 60.19 673 GLN B N 1
ATOM 11007 C CA . GLN B 1 673 ? 17.688 -73.438 -13.008 1 60.19 673 GLN B CA 1
ATOM 11008 C C . GLN B 1 673 ? 18.062 -74.375 -14.133 1 60.19 673 GLN B C 1
ATOM 11010 O O . GLN B 1 673 ? 17.25 -75.188 -14.547 1 60.19 673 GLN B O 1
ATOM 11015 N N . VAL B 1 674 ? 19.219 -74.312 -14.508 1 62.75 674 VAL B N 1
ATOM 11016 C CA . VAL B 1 674 ? 19.719 -75.25 -15.539 1 62.75 674 VAL B CA 1
ATOM 11017 C C . VAL B 1 674 ? 19.797 -76.625 -14.992 1 62.75 674 VAL B C 1
ATOM 11019 O O . VAL B 1 674 ? 19.391 -77.625 -15.68 1 62.75 674 VAL B O 1
ATOM 11022 N N . ARG B 1 675 ? 20.203 -76.688 -13.781 1 59.16 675 ARG B N 1
ATOM 11023 C CA . ARG B 1 675 ? 20.297 -78 -13.156 1 59.16 675 ARG B CA 1
ATOM 11024 C C . ARG B 1 675 ? 18.906 -78.625 -13.047 1 59.16 675 ARG B C 1
ATOM 11026 O O . ARG B 1 675 ? 18.75 -79.812 -13.375 1 59.16 675 ARG B O 1
ATOM 11033 N N . CYS B 1 676 ? 17.984 -77.812 -12.68 1 58.75 676 CYS B N 1
ATOM 11034 C CA . CYS B 1 676 ? 16.625 -78.312 -12.547 1 58.75 676 CYS B CA 1
ATOM 11035 C C . CYS B 1 676 ? 16.078 -78.75 -13.898 1 58.75 676 CYS B C 1
ATOM 11037 O O . CYS B 1 676 ? 15.461 -79.812 -13.992 1 58.75 676 CYS B O 1
ATOM 11039 N N . GLN B 1 677 ? 16.344 -78.062 -14.898 1 63.5 677 GLN B N 1
ATOM 11040 C CA . GLN B 1 677 ? 15.875 -78.438 -16.234 1 63.5 677 GLN B CA 1
ATOM 11041 C C . GLN B 1 677 ? 16.594 -79.625 -16.766 1 63.5 677 GLN B C 1
ATOM 11043 O O . GLN B 1 677 ? 15.992 -80.5 -17.453 1 63.5 677 GLN B O 1
ATOM 11048 N N . ALA B 1 678 ? 17.797 -79.75 -16.438 1 66.94 678 ALA B N 1
ATOM 11049 C CA . ALA B 1 678 ? 18.562 -80.938 -16.844 1 66.94 678 ALA B CA 1
ATOM 11050 C C . ALA B 1 678 ? 17.953 -82.25 -16.25 1 66.94 678 ALA B C 1
ATOM 11052 O O . ALA B 1 678 ? 17.797 -83.25 -16.953 1 66.94 678 ALA B O 1
ATOM 11053 N N . TYR B 1 679 ? 17.5 -82.062 -15.094 1 62.34 679 TYR B N 1
ATOM 11054 C CA . TYR B 1 679 ? 16.891 -83.188 -14.461 1 62.34 679 TYR B CA 1
ATOM 11055 C C . TYR B 1 679 ? 15.531 -83.5 -15.086 1 62.34 679 TYR B C 1
ATOM 11057 O O . TYR B 1 679 ? 15.195 -84.688 -15.312 1 62.34 679 TYR B O 1
ATOM 11065 N N . ALA B 1 680 ? 14.852 -82.438 -15.352 1 61.66 680 ALA B N 1
ATOM 11066 C CA . ALA B 1 680 ? 13.555 -82.625 -15.992 1 61.66 680 ALA B CA 1
ATOM 11067 C C . ALA B 1 680 ? 13.703 -83.25 -17.375 1 61.66 680 ALA B C 1
ATOM 11069 O O . ALA B 1 680 ? 12.922 -84.125 -17.75 1 61.66 680 ALA B O 1
ATOM 11070 N N . SER B 1 681 ? 14.695 -82.938 -18.062 1 69.12 681 SER B N 1
ATOM 11071 C CA . SER B 1 681 ? 14.953 -83.5 -19.391 1 69.12 681 SER B CA 1
ATOM 11072 C C . SER B 1 681 ? 15.422 -84.938 -19.281 1 69.12 681 SER B C 1
ATOM 11074 O O . SER B 1 681 ? 15.047 -85.75 -20.109 1 69.12 681 SER B O 1
ATOM 11076 N N . LEU B 1 682 ? 16.156 -85.188 -18.297 1 66.44 682 LEU B N 1
ATOM 11077 C CA . LEU B 1 682 ? 16.625 -86.562 -18.062 1 66.44 682 LEU B CA 1
ATOM 11078 C C . LEU B 1 682 ? 15.453 -87.438 -17.703 1 66.44 682 LEU B C 1
ATOM 11080 O O . LEU B 1 682 ? 15.406 -88.625 -18.125 1 66.44 682 LEU B O 1
ATOM 11084 N N . ALA B 1 683 ? 14.445 -86.812 -17.062 1 61.12 683 ALA B N 1
ATOM 11085 C CA . ALA B 1 683 ? 13.266 -87.562 -16.641 1 61.12 683 ALA B CA 1
ATOM 11086 C C . ALA B 1 683 ? 12.383 -87.875 -17.828 1 61.12 683 ALA B C 1
ATOM 11088 O O . ALA B 1 683 ? 11.555 -88.812 -17.75 1 61.12 683 ALA B O 1
ATOM 11089 N N . ALA B 1 684 ? 12.578 -87.25 -18.906 1 63.72 684 ALA B N 1
ATOM 11090 C CA . ALA B 1 684 ? 11.789 -87.5 -20.109 1 63.72 684 ALA B CA 1
ATOM 11091 C C . ALA B 1 684 ? 12.25 -88.75 -20.797 1 63.72 684 ALA B C 1
ATOM 11093 O O . ALA B 1 684 ? 11.516 -89.312 -21.625 1 63.72 684 ALA B O 1
ATOM 11094 N N . TYR B 1 685 ? 13.406 -89.25 -20.516 1 63.28 685 TYR B N 1
ATOM 11095 C CA . TYR B 1 685 ? 13.898 -90.5 -21.047 1 63.28 685 TYR B CA 1
ATOM 11096 C C . TYR B 1 685 ? 13.43 -91.688 -20.188 1 63.28 685 TYR B C 1
ATOM 11098 O O . TYR B 1 685 ? 13.656 -91.688 -18.984 1 63.28 685 TYR B O 1
ATOM 11106 N N . THR B 1 686 ? 12.641 -92.562 -20.859 1 61.06 686 THR B N 1
ATOM 11107 C CA . THR B 1 686 ? 12.094 -93.688 -20.125 1 61.06 686 THR B CA 1
ATOM 11108 C C . THR B 1 686 ? 13.211 -94.688 -19.719 1 61.06 686 THR B C 1
ATOM 11110 O O . THR B 1 686 ? 14.258 -94.75 -20.359 1 61.06 686 THR B O 1
ATOM 11113 N N . PHE B 1 687 ? 13.055 -95.375 -18.547 1 58.03 687 PHE B N 1
ATOM 11114 C CA . PHE B 1 687 ? 14.023 -96.312 -18.016 1 58.03 687 PHE B CA 1
ATOM 11115 C C . PHE B 1 687 ? 14.367 -97.375 -19.062 1 58.03 687 PHE B C 1
ATOM 11117 O O . PHE B 1 687 ? 15.531 -97.75 -19.234 1 58.03 687 PHE B O 1
ATOM 11124 N N . GLU B 1 688 ? 13.398 -97.688 -19.781 1 65.44 688 GLU B N 1
ATOM 11125 C CA . GLU B 1 688 ? 13.555 -98.75 -20.812 1 65.44 688 GLU B CA 1
ATOM 11126 C C . GLU B 1 688 ? 14.461 -98.25 -21.938 1 65.44 688 GLU B C 1
ATOM 11128 O O . GLU B 1 688 ? 15.312 -99 -22.438 1 65.44 688 GLU B O 1
ATOM 11133 N N . THR B 1 689 ? 14.336 -97 -22.25 1 69.81 689 THR B N 1
ATOM 11134 C CA . THR B 1 689 ? 15.125 -96.438 -23.344 1 69.81 689 THR B CA 1
ATOM 11135 C C . THR B 1 689 ? 16.578 -96.25 -22.906 1 69.81 689 THR B C 1
ATOM 11137 O O . THR B 1 689 ? 17.5 -96.5 -23.656 1 69.81 689 THR B O 1
ATOM 11140 N N . LEU B 1 690 ? 16.703 -95.875 -21.688 1 65.56 690 LEU B N 1
ATOM 11141 C CA . LEU B 1 690 ? 18.047 -95.625 -21.156 1 65.56 690 LEU B CA 1
ATOM 11142 C C . LEU B 1 690 ? 18.797 -96.938 -21 1 65.56 690 LEU B C 1
ATOM 11144 O O . LEU B 1 690 ? 20 -97 -21.234 1 65.56 690 LEU B O 1
ATOM 11148 N N . GLU B 1 691 ? 18 -97.938 -20.578 1 62.41 691 GLU B N 1
ATOM 11149 C CA . GLU B 1 691 ? 18.562 -99.312 -20.516 1 62.41 691 GLU B CA 1
ATOM 11150 C C . GLU B 1 691 ? 18.938 -99.812 -21.906 1 62.41 691 GLU B C 1
ATOM 11152 O O . GLU B 1 691 ? 19.984 -100.438 -22.078 1 62.41 691 GLU B O 1
ATOM 11157 N N . GLY B 1 692 ? 18.125 -99.562 -22.734 1 69.5 692 GLY B N 1
ATOM 11158 C CA . GLY B 1 692 ? 18.328 -100.062 -24.094 1 69.5 692 GLY B CA 1
ATOM 11159 C C . GLY B 1 692 ? 19.531 -99.438 -24.766 1 69.5 692 GLY B C 1
ATOM 11160 O O . GLY B 1 692 ? 20.266 -100.125 -25.516 1 69.5 692 GLY B O 1
ATOM 11161 N N . ILE B 1 693 ? 19.812 -98.188 -24.469 1 69.25 693 ILE B N 1
ATOM 11162 C CA . ILE B 1 693 ? 20.938 -97.562 -25.141 1 69.25 693 ILE B CA 1
ATOM 11163 C C . ILE B 1 693 ? 22.172 -97.625 -24.25 1 69.25 693 ILE B C 1
ATOM 11165 O O . ILE B 1 693 ? 23.203 -97 -24.578 1 69.25 693 ILE B O 1
ATOM 11169 N N . GLU B 1 694 ? 22.203 -98.438 -23.203 1 61.41 694 GLU B N 1
ATOM 11170 C CA . GLU B 1 694 ? 23.297 -98.688 -22.266 1 61.41 694 GLU B CA 1
ATOM 11171 C C . GLU B 1 694 ? 23.828 -97.375 -21.656 1 61.41 694 GLU B C 1
ATOM 11173 O O . GLU B 1 694 ? 25.031 -97.25 -21.422 1 61.41 694 GLU B O 1
ATOM 11178 N N . ALA B 1 695 ? 23.125 -96.5 -21.672 1 58.97 695 ALA B N 1
ATOM 11179 C CA . ALA B 1 695 ? 23.578 -95.188 -21.156 1 58.97 695 ALA B CA 1
ATOM 11180 C C . ALA B 1 695 ? 23.203 -95.062 -19.688 1 58.97 695 ALA B C 1
ATOM 11182 O O . ALA B 1 695 ? 23.219 -93.938 -19.156 1 58.97 695 ALA B O 1
ATOM 11183 N N . LEU B 1 696 ? 22.922 -96.188 -18.953 1 49.59 696 LEU B N 1
ATOM 11184 C CA . LEU B 1 696 ? 22.625 -96.188 -17.516 1 49.59 696 LEU B CA 1
ATOM 11185 C C . LEU B 1 696 ? 23.891 -95.938 -16.703 1 49.59 696 LEU B C 1
ATOM 11187 O O . LEU B 1 696 ? 24.703 -96.875 -16.484 1 49.59 696 LEU B O 1
ATOM 11191 N N . ARG B 1 697 ? 24.859 -95.125 -16.969 1 48.09 697 ARG B N 1
ATOM 11192 C CA . ARG B 1 697 ? 26.016 -94.875 -16.125 1 48.09 697 ARG B CA 1
ATOM 11193 C C . ARG B 1 697 ? 25.609 -94.875 -14.648 1 48.09 697 ARG B C 1
ATOM 11195 O O . ARG B 1 697 ? 24.453 -94.688 -14.32 1 48.09 697 ARG B O 1
ATOM 11202 N N . PRO B 1 698 ? 26.734 -95.25 -13.625 1 41.69 698 PRO B N 1
ATOM 11203 C CA . PRO B 1 698 ? 26.516 -95.562 -12.211 1 41.69 698 PRO B CA 1
ATOM 11204 C C . PRO B 1 698 ? 25.672 -94.438 -11.508 1 41.69 698 PRO B C 1
ATOM 11206 O O . PRO B 1 698 ? 26.094 -93.312 -11.43 1 41.69 698 PRO B O 1
ATOM 11209 N N . LEU B 1 699 ? 24.547 -94.312 -11.602 1 39.44 699 LEU B N 1
ATOM 11210 C CA . LEU B 1 699 ? 23.656 -93.688 -10.656 1 39.44 699 LEU B CA 1
ATOM 11211 C C . LEU B 1 699 ? 23.984 -94.062 -9.219 1 39.44 699 LEU B C 1
ATOM 11213 O O . LEU B 1 699 ? 23.531 -93.438 -8.273 1 39.44 699 LEU B O 1
ATOM 11217 N N . THR B 1 700 ? 24.734 -95.188 -8.977 1 36.16 700 THR B N 1
ATOM 11218 C CA . THR B 1 700 ? 25.234 -95.688 -7.684 1 36.16 700 THR B CA 1
ATOM 11219 C C . THR B 1 700 ? 26.172 -94.625 -7.055 1 36.16 700 THR B C 1
ATOM 11221 O O . THR B 1 700 ? 26.156 -94.438 -5.84 1 36.16 700 THR B O 1
ATOM 11224 N N . SER B 1 701 ? 27.156 -94.188 -7.703 1 38.59 701 SER B N 1
ATOM 11225 C CA . SER B 1 701 ? 28.172 -93.375 -7.113 1 38.59 701 SER B CA 1
ATOM 11226 C C . SER B 1 701 ? 27.578 -92 -6.672 1 38.59 701 SER B C 1
ATOM 11228 O O . SER B 1 701 ? 28.188 -91.25 -5.895 1 38.59 701 SER B O 1
ATOM 11230 N N . ALA B 1 702 ? 26.516 -91.625 -7.086 1 37.44 702 ALA B N 1
ATOM 11231 C CA . ALA B 1 702 ? 25.969 -90.312 -6.766 1 37.44 702 ALA B CA 1
ATOM 11232 C C . ALA B 1 702 ? 25.469 -90.25 -5.324 1 37.44 702 ALA B C 1
ATOM 11234 O O . ALA B 1 702 ? 25.344 -89.188 -4.738 1 37.44 702 ALA B O 1
ATOM 11235 N N . ALA B 1 703 ? 25.25 -91.438 -4.605 1 36.69 703 ALA B N 1
ATOM 11236 C CA . ALA B 1 703 ? 24.969 -91.438 -3.174 1 36.69 703 ALA B CA 1
ATOM 11237 C C . ALA B 1 703 ? 26.125 -90.875 -2.363 1 36.69 703 ALA B C 1
ATOM 11239 O O . ALA B 1 703 ? 25.938 -90.125 -1.406 1 36.69 703 ALA B O 1
ATOM 11240 N N . GLU B 1 704 ? 27.375 -91.375 -2.621 1 37.88 704 GLU B N 1
ATOM 11241 C CA . GLU B 1 704 ? 28.531 -90.938 -1.872 1 37.88 704 GLU B CA 1
ATOM 11242 C C . GLU B 1 704 ? 28.688 -89.438 -1.978 1 37.88 704 GLU B C 1
ATOM 11244 O O . GLU B 1 704 ? 29.062 -88.75 -1.004 1 37.88 704 GLU B O 1
ATOM 11249 N N . LEU B 1 705 ? 28.422 -88.938 -3.152 1 35.88 705 LEU B N 1
ATOM 11250 C CA . LEU B 1 705 ? 28.656 -87.5 -3.305 1 35.88 705 LEU B CA 1
ATOM 11251 C C . LEU B 1 705 ? 27.688 -86.688 -2.455 1 35.88 705 LEU B C 1
ATOM 11253 O O . LEU B 1 705 ? 28.062 -85.688 -1.818 1 35.88 705 LEU B O 1
ATOM 11257 N N . LEU B 1 706 ? 26.438 -87.25 -2.357 1 39.59 706 LEU B N 1
ATOM 11258 C CA . LEU B 1 706 ? 25.484 -86.562 -1.52 1 39.59 706 LEU B CA 1
ATOM 11259 C C . LEU B 1 706 ? 25.938 -86.562 -0.06 1 39.59 706 LEU B C 1
ATOM 11261 O O . LEU B 1 706 ? 25.703 -85.625 0.668 1 39.59 706 LEU B O 1
ATOM 11265 N N . GLN B 1 707 ? 26.578 -87.688 0.335 1 38.72 707 GLN B N 1
ATOM 11266 C CA . GLN B 1 707 ? 27.078 -87.75 1.701 1 38.72 707 GLN B CA 1
ATOM 11267 C C . GLN B 1 707 ? 28.156 -86.75 1.975 1 38.72 707 GLN B C 1
ATOM 11269 O O . GLN B 1 707 ? 28.359 -86.312 3.119 1 38.72 707 GLN B O 1
ATOM 11274 N N . ARG B 1 708 ? 28.875 -86.5 0.962 1 36.75 708 ARG B N 1
ATOM 11275 C CA . ARG B 1 708 ? 30.016 -85.625 1.233 1 36.75 708 ARG B CA 1
ATOM 11276 C C . ARG B 1 708 ? 29.594 -84.188 1.271 1 36.75 708 ARG B C 1
ATOM 11278 O O . ARG B 1 708 ? 30.422 -83.312 1.527 1 36.75 708 ARG B O 1
ATOM 11285 N N . LEU B 1 709 ? 28.438 -83.938 0.777 1 35.88 709 LEU B N 1
ATOM 11286 C CA . LEU B 1 709 ? 28.125 -82.5 0.817 1 35.88 709 LEU B CA 1
ATOM 11287 C C . LEU B 1 709 ? 27.844 -82.062 2.246 1 35.88 709 LEU B C 1
ATOM 11289 O O . LEU B 1 709 ? 27.062 -82.688 2.965 1 35.88 709 LEU B O 1
ATOM 11293 N N . PRO B 1 710 ? 28.719 -81.5 2.9 1 36.94 710 PRO B N 1
ATOM 11294 C CA . PRO B 1 710 ? 28.812 -81.312 4.348 1 36.94 710 PRO B CA 1
ATOM 11295 C C . PRO B 1 710 ? 27.469 -80.938 4.992 1 36.94 710 PRO B C 1
ATOM 11297 O O . PRO B 1 710 ? 27.203 -81.375 6.113 1 36.94 710 PRO B O 1
ATOM 11300 N N . ASP B 1 711 ? 26.797 -79.812 4.523 1 38 711 ASP B N 1
ATOM 11301 C CA . ASP B 1 711 ? 25.703 -79.125 5.199 1 38 711 ASP B CA 1
ATOM 11302 C C . ASP B 1 711 ? 24.344 -79.688 4.746 1 38 711 ASP B C 1
ATOM 11304 O O . ASP B 1 711 ? 23.359 -78.938 4.77 1 38 711 ASP B O 1
ATOM 11308 N N . LEU B 1 712 ? 24.266 -80.812 4.16 1 39.22 712 LEU B N 1
ATOM 11309 C CA . LEU B 1 712 ? 22.984 -81.375 3.795 1 39.22 712 LEU B CA 1
ATOM 11310 C C . LEU B 1 712 ? 22.234 -81.875 5.035 1 39.22 712 LEU B C 1
ATOM 11312 O O . LEU B 1 712 ? 22.781 -82.625 5.852 1 39.22 712 LEU B O 1
ATOM 11316 N N . PRO B 1 713 ? 21.172 -81.125 5.336 1 39.06 713 PRO B N 1
ATOM 11317 C CA . PRO B 1 713 ? 20.531 -81.562 6.57 1 39.06 713 PRO B CA 1
ATOM 11318 C C . PRO B 1 713 ? 20.188 -83.062 6.555 1 39.06 713 PRO B C 1
ATOM 11320 O O . PRO B 1 713 ? 20.047 -83.625 5.48 1 39.06 713 PRO B O 1
ATOM 11323 N N . ALA B 1 714 ? 20.234 -83.688 7.621 1 40.66 714 ALA B N 1
ATOM 11324 C CA . ALA B 1 714 ? 20.094 -85.125 7.875 1 40.66 714 ALA B CA 1
ATOM 11325 C C . ALA B 1 714 ? 18.812 -85.688 7.258 1 40.66 714 ALA B C 1
ATOM 11327 O O . ALA B 1 714 ? 18.797 -86.812 6.762 1 40.66 714 ALA B O 1
ATOM 11328 N N . VAL B 1 715 ? 17.734 -84.875 7.281 1 40.53 715 VAL B N 1
ATOM 11329 C CA . VAL B 1 715 ? 16.391 -85.25 6.852 1 40.53 715 VAL B CA 1
ATOM 11330 C C . VAL B 1 715 ? 16.391 -85.562 5.352 1 40.53 715 VAL B C 1
ATOM 11332 O O . VAL B 1 715 ? 15.727 -86.5 4.891 1 40.53 715 VAL B O 1
ATOM 11335 N N . ALA B 1 716 ? 17.156 -84.75 4.684 1 39.09 716 ALA B N 1
ATOM 11336 C CA . ALA B 1 716 ? 17.297 -84.938 3.242 1 39.09 716 ALA B CA 1
ATOM 11337 C C . ALA B 1 716 ? 17.953 -86.312 2.93 1 39.09 716 ALA B C 1
ATOM 11339 O O . ALA B 1 716 ? 17.562 -86.938 1.969 1 39.09 716 ALA B O 1
ATOM 11340 N N . VAL B 1 717 ? 18.812 -86.562 3.824 1 41.94 717 VAL B N 1
ATOM 11341 C CA . VAL B 1 717 ? 19.531 -87.812 3.721 1 41.94 717 VAL B CA 1
ATOM 11342 C C . VAL B 1 717 ? 18.562 -88.938 3.93 1 41.94 717 VAL B C 1
ATOM 11344 O O . VAL B 1 717 ? 18.641 -89.938 3.221 1 41.94 717 VAL B O 1
ATOM 11347 N N . GLN B 1 718 ? 17.75 -88.75 4.945 1 38.53 718 GLN B N 1
ATOM 11348 C CA . GLN B 1 718 ? 16.844 -89.812 5.422 1 38.53 718 GLN B CA 1
ATOM 11349 C C . GLN B 1 718 ? 15.852 -90.188 4.34 1 38.53 718 GLN B C 1
ATOM 11351 O O . GLN B 1 718 ? 15.5 -91.375 4.211 1 38.53 718 GLN B O 1
ATOM 11356 N N . LEU B 1 719 ? 15.281 -89.188 3.693 1 37.25 719 LEU B N 1
ATOM 11357 C CA . LEU B 1 719 ? 14.281 -89.375 2.654 1 37.25 719 LEU B CA 1
ATOM 11358 C C . LEU B 1 719 ? 14.859 -90.188 1.493 1 37.25 719 LEU B C 1
ATOM 11360 O O . LEU B 1 719 ? 14.117 -90.688 0.642 1 37.25 719 LEU B O 1
ATOM 11364 N N . PHE B 1 720 ? 16.188 -90.125 1.562 1 38.91 720 PHE B N 1
ATOM 11365 C CA . PHE B 1 720 ? 16.891 -90.812 0.488 1 38.91 720 PHE B CA 1
ATOM 11366 C C . PHE B 1 720 ? 17.359 -92.188 0.951 1 38.91 720 PHE B C 1
ATOM 11368 O O . PHE B 1 720 ? 18.156 -92.812 0.263 1 38.91 720 PHE B O 1
ATOM 11375 N N . PHE B 1 721 ? 17.047 -92.375 2.277 1 38.72 721 PHE B N 1
ATOM 11376 C CA . PHE B 1 721 ? 17.578 -93.625 2.824 1 38.72 721 PHE B CA 1
ATOM 11377 C C . PHE B 1 721 ? 16.844 -94.812 2.238 1 38.72 721 PHE B C 1
ATOM 11379 O O . PHE B 1 721 ? 15.617 -94.875 2.293 1 38.72 721 PHE B O 1
ATOM 11386 N N . ALA B 1 722 ? 17.375 -95.312 1.19 1 36.38 722 ALA B N 1
ATOM 11387 C CA . ALA B 1 722 ? 16.906 -96.625 0.729 1 36.38 722 ALA B CA 1
ATOM 11388 C C . ALA B 1 722 ? 17.5 -97.75 1.564 1 36.38 722 ALA B C 1
ATOM 11390 O O . ALA B 1 722 ? 18.719 -97.812 1.785 1 36.38 722 ALA B O 1
ATOM 11391 N N . PRO B 1 723 ? 16.734 -98.25 2.496 1 37.28 723 PRO B N 1
ATOM 11392 C CA . PRO B 1 723 ? 17.297 -99.312 3.301 1 37.28 723 PRO B CA 1
ATOM 11393 C C . PRO B 1 723 ? 18.109 -100.312 2.467 1 37.28 723 PRO B C 1
ATOM 11395 O O . PRO B 1 723 ? 17.859 -100.5 1.268 1 37.28 723 PRO B O 1
ATOM 11398 N N . PRO B 1 724 ? 19.297 -100.562 2.879 1 34.44 724 PRO B N 1
ATOM 11399 C CA . PRO B 1 724 ? 20.125 -101.562 2.17 1 34.44 724 PRO B CA 1
ATOM 11400 C C . PRO B 1 724 ? 19.344 -102.812 1.77 1 34.44 724 PRO B C 1
ATOM 11402 O O . PRO B 1 724 ? 18.375 -103.188 2.439 1 34.44 724 PRO B O 1
ATOM 11405 N N . ALA B 1 725 ? 19.406 -103.188 0.458 1 35.03 725 ALA B N 1
ATOM 11406 C CA . ALA B 1 725 ? 18.766 -104.375 -0.062 1 35.03 725 ALA B CA 1
ATOM 11407 C C . ALA B 1 725 ? 19 -105.562 0.861 1 35.03 725 ALA B C 1
ATOM 11409 O O . ALA B 1 725 ? 20.094 -105.75 1.412 1 35.03 725 ALA B O 1
ATOM 11410 N N . PRO B 1 726 ? 17.953 -106.062 1.47 1 38.97 726 PRO B N 1
ATOM 11411 C CA . PRO B 1 726 ? 18.156 -107.188 2.359 1 38.97 726 PRO B CA 1
ATOM 11412 C C . PRO B 1 726 ? 19.078 -108.25 1.748 1 38.97 726 PRO B C 1
ATOM 11414 O O . PRO B 1 726 ? 19.188 -108.375 0.523 1 38.97 726 PRO B O 1
ATOM 11417 N N . HIS B 1 727 ? 19.984 -108.625 2.479 1 38.31 727 HIS B N 1
ATOM 11418 C CA . HIS B 1 727 ? 20.891 -109.688 2.049 1 38.31 727 HIS B CA 1
ATOM 11419 C C . HIS B 1 727 ? 20.125 -110.812 1.347 1 38.31 727 HIS B C 1
ATOM 11421 O O . HIS B 1 727 ? 18.984 -111.125 1.699 1 38.31 727 HIS B O 1
ATOM 11427 N N . ALA B 1 728 ? 20.453 -111.125 0.084 1 38.47 728 ALA B N 1
ATOM 11428 C CA . ALA B 1 728 ? 19.969 -112.188 -0.835 1 38.47 728 ALA B CA 1
ATOM 11429 C C . ALA B 1 728 ? 19.688 -113.5 -0.095 1 38.47 728 ALA B C 1
ATOM 11431 O O . ALA B 1 728 ? 20.578 -114.312 0.076 1 38.47 728 ALA B O 1
ATOM 11432 N N . THR B 1 729 ? 19.125 -113.375 1.21 1 40.22 729 THR B N 1
ATOM 11433 C CA . THR B 1 729 ? 19 -114.75 1.682 1 40.22 729 THR B CA 1
ATOM 11434 C C . THR B 1 729 ? 18.016 -115.562 0.816 1 40.22 729 THR B C 1
ATOM 11436 O O . THR B 1 729 ? 17.156 -114.938 0.142 1 40.22 729 THR B O 1
ATOM 11439 N N . SER B 1 730 ? 18.375 -116.812 0.442 1 44.69 730 SER B N 1
ATOM 11440 C CA . SER B 1 730 ? 17.797 -117.812 -0.452 1 44.69 730 SER B CA 1
ATOM 11441 C C . SER B 1 730 ? 16.281 -117.875 -0.338 1 44.69 730 SER B C 1
ATOM 11443 O O . SER B 1 730 ? 15.594 -118.188 -1.308 1 44.69 730 SER B O 1
ATOM 11445 N N . SER B 1 731 ? 15.594 -117.875 0.844 1 44.41 731 SER B N 1
ATOM 11446 C CA . SER B 1 731 ? 14.203 -118.312 0.883 1 44.41 731 SER B CA 1
ATOM 11447 C C . SER B 1 731 ? 13.25 -117.125 0.79 1 44.41 731 SER B C 1
ATOM 11449 O O . SER B 1 731 ? 13.516 -116.062 1.354 1 44.41 731 SER B O 1
ATOM 11451 N N . LYS B 1 732 ? 12.406 -117.062 -0.251 1 50.66 732 LYS B N 1
ATOM 11452 C CA . LYS B 1 732 ? 11.43 -116.062 -0.692 1 50.66 732 LYS B CA 1
ATOM 11453 C C . LYS B 1 732 ? 10.656 -115.5 0.491 1 50.66 732 LYS B C 1
ATOM 11455 O O . LYS B 1 732 ? 10.359 -114.312 0.527 1 50.66 732 LYS B O 1
ATOM 11460 N N . ALA B 1 733 ? 10.398 -116.312 1.317 1 53.09 733 ALA B N 1
ATOM 11461 C CA . ALA B 1 733 ? 9.57 -116 2.471 1 53.09 733 ALA B CA 1
ATOM 11462 C C . ALA B 1 733 ? 10.25 -114.938 3.361 1 53.09 733 ALA B C 1
ATOM 11464 O O . ALA B 1 733 ? 9.609 -114 3.836 1 53.09 733 ALA B O 1
ATOM 11465 N N . ALA B 1 734 ? 11.625 -115.188 3.518 1 53 734 ALA B N 1
ATOM 11466 C CA . ALA B 1 734 ? 12.391 -114.312 4.438 1 53 734 ALA B CA 1
ATOM 11467 C C . ALA B 1 734 ? 12.586 -112.938 3.871 1 53 734 ALA B C 1
ATOM 11469 O O . ALA B 1 734 ? 12.555 -111.938 4.613 1 53 734 ALA B O 1
ATOM 11470 N N . ALA B 1 735 ? 12.641 -112.938 2.438 1 49.28 735 ALA B N 1
ATOM 11471 C CA . ALA B 1 735 ? 12.812 -111.625 1.754 1 49.28 735 ALA B CA 1
ATOM 11472 C C . ALA B 1 735 ? 11.562 -110.812 1.865 1 49.28 735 ALA B C 1
ATOM 11474 O O . ALA B 1 735 ? 11.641 -109.562 2.09 1 49.28 735 ALA B O 1
ATOM 11475 N N . ALA B 1 736 ? 10.359 -111.375 1.745 1 52.56 736 ALA B N 1
ATOM 11476 C CA . ALA B 1 736 ? 9.062 -110.75 1.858 1 52.56 736 ALA B CA 1
ATOM 11477 C C . ALA B 1 736 ? 8.859 -110.188 3.26 1 52.56 736 ALA B C 1
ATOM 11479 O O . ALA B 1 736 ? 8.359 -109.062 3.418 1 52.56 736 ALA B O 1
ATOM 11480 N N . ALA B 1 737 ? 9.211 -111 4.316 1 58.31 737 ALA B N 1
ATOM 11481 C CA . ALA B 1 737 ? 9.062 -110.562 5.707 1 58.31 737 ALA B CA 1
ATOM 11482 C C . ALA B 1 737 ? 9.969 -109.375 6.02 1 58.31 737 ALA B C 1
ATOM 11484 O O . ALA B 1 737 ? 9.555 -108.438 6.711 1 58.31 737 ALA B O 1
ATOM 11485 N N . ALA B 1 738 ? 11.172 -109.438 5.34 1 52 738 ALA B N 1
ATOM 11486 C CA . ALA B 1 738 ? 12.125 -108.375 5.578 1 52 738 ALA B CA 1
ATOM 11487 C C . ALA B 1 738 ? 11.641 -107.062 4.949 1 52 738 ALA B C 1
ATOM 11489 O O . ALA B 1 738 ? 11.789 -106 5.531 1 52 738 ALA B O 1
ATOM 11490 N N . ALA B 1 739 ? 10.961 -107.25 3.773 1 49.78 739 ALA B N 1
ATOM 11491 C CA . ALA B 1 739 ? 10.391 -106.125 3.082 1 49.78 739 ALA B CA 1
ATOM 11492 C C . ALA B 1 739 ? 9.242 -105.5 3.889 1 49.78 739 ALA B C 1
ATOM 11494 O O . ALA B 1 739 ? 9.133 -104.25 3.986 1 49.78 739 ALA B O 1
ATOM 11495 N N . LYS B 1 740 ? 8.414 -106.312 4.406 1 55.72 740 LYS B N 1
ATOM 11496 C CA . LYS B 1 740 ? 7.289 -105.875 5.211 1 55.72 740 LYS B CA 1
ATOM 11497 C C . LYS B 1 740 ? 7.773 -105.125 6.461 1 55.72 740 LYS B C 1
ATOM 11499 O O . LYS B 1 740 ? 7.215 -104.125 6.844 1 55.72 740 LYS B O 1
ATOM 11504 N N . HIS B 1 741 ? 8.836 -105.75 7.035 1 58.97 741 HIS B N 1
ATOM 11505 C CA . HIS B 1 741 ? 9.359 -105.125 8.242 1 58.97 741 HIS B CA 1
ATOM 11506 C C . HIS B 1 741 ? 9.984 -103.75 7.922 1 58.97 741 HIS B C 1
ATOM 11508 O O . HIS B 1 741 ? 9.812 -102.812 8.68 1 58.97 741 HIS B O 1
ATOM 11514 N N . ALA B 1 742 ? 10.664 -103.75 6.742 1 49.09 742 ALA B N 1
ATOM 11515 C CA . ALA B 1 742 ? 11.258 -102.5 6.324 1 49.09 742 ALA B CA 1
ATOM 11516 C C . ALA B 1 742 ? 10.195 -101.438 6.074 1 49.09 742 ALA B C 1
ATOM 11518 O O . ALA B 1 742 ? 10.344 -100.25 6.48 1 49.09 742 ALA B O 1
ATOM 11519 N N . ALA B 1 743 ? 9.117 -101.875 5.469 1 50.47 743 ALA B N 1
ATOM 11520 C CA . ALA B 1 743 ? 7.992 -100.938 5.215 1 50.47 743 ALA B CA 1
ATOM 11521 C C . ALA B 1 743 ? 7.367 -100.5 6.52 1 50.47 743 ALA B C 1
ATOM 11523 O O . ALA B 1 743 ? 7.02 -99.312 6.652 1 50.47 743 ALA B O 1
ATOM 11524 N N . ALA B 1 744 ? 7.145 -101.438 7.449 1 58.91 744 ALA B N 1
ATOM 11525 C CA . ALA B 1 744 ? 6.551 -101.062 8.742 1 58.91 744 ALA B CA 1
ATOM 11526 C C . ALA B 1 744 ? 7.43 -100.125 9.508 1 58.91 744 ALA B C 1
ATOM 11528 O O . ALA B 1 744 ? 6.93 -99.188 10.125 1 58.91 744 ALA B O 1
ATOM 11529 N N . ASP B 1 745 ? 8.719 -100.312 9.398 1 52.09 745 ASP B N 1
ATOM 11530 C CA . ASP B 1 745 ? 9.648 -99.438 10.086 1 52.09 745 ASP B CA 1
ATOM 11531 C C . ASP B 1 745 ? 9.617 -98 9.469 1 52.09 745 ASP B C 1
ATOM 11533 O O . ASP B 1 745 ? 9.641 -97 10.188 1 52.09 745 ASP B O 1
ATOM 11537 N N . TYR B 1 746 ? 9.344 -98.125 8.133 1 46.78 746 TYR B N 1
ATOM 11538 C CA . TYR B 1 746 ? 9.172 -96.875 7.418 1 46.78 746 TYR B CA 1
ATOM 11539 C C . TYR B 1 746 ? 7.949 -96.125 7.934 1 46.78 746 TYR B C 1
ATOM 11541 O O . TYR B 1 746 ? 8.023 -94.875 8.203 1 46.78 746 TYR B O 1
ATOM 11549 N N . GLN B 1 747 ? 6.926 -96.812 7.961 1 50.25 747 GLN B N 1
ATOM 11550 C CA . GLN B 1 747 ? 5.672 -96.188 8.352 1 50.25 747 GLN B CA 1
ATOM 11551 C C . GLN B 1 747 ? 5.738 -95.625 9.789 1 50.25 747 GLN B C 1
ATOM 11553 O O . GLN B 1 747 ? 5.246 -94.562 10.094 1 50.25 747 GLN B O 1
ATOM 11558 N N . ALA B 1 748 ? 6.355 -96.438 10.617 1 56.19 748 ALA B N 1
ATOM 11559 C CA . ALA B 1 748 ? 6.441 -96.062 12.023 1 56.19 748 ALA B CA 1
ATOM 11560 C C . ALA B 1 748 ? 7.27 -94.75 12.188 1 56.19 748 ALA B C 1
ATOM 11562 O O . ALA B 1 748 ? 6.883 -93.875 12.93 1 56.19 748 ALA B O 1
ATOM 11563 N N . VAL B 1 749 ? 8.25 -94.75 11.438 1 47.59 749 VAL B N 1
ATOM 11564 C CA . VAL B 1 749 ? 9.102 -93.562 11.555 1 47.59 749 VAL B CA 1
ATOM 11565 C C . VAL B 1 749 ? 8.383 -92.375 10.961 1 47.59 749 VAL B C 1
ATOM 11567 O O . VAL B 1 749 ? 8.398 -91.25 11.531 1 47.59 749 VAL B O 1
ATOM 11570 N N . PHE B 1 750 ? 7.582 -92.688 9.922 1 44.81 750 PHE B N 1
ATOM 11571 C CA . PHE B 1 750 ? 6.789 -91.688 9.281 1 44.81 750 PHE B CA 1
ATOM 11572 C C . PHE B 1 750 ? 5.758 -91.125 10.25 1 44.81 750 PHE B C 1
ATOM 11574 O O . PHE B 1 750 ? 5.629 -89.875 10.383 1 44.81 750 PHE B O 1
ATOM 11581 N N . GLN B 1 751 ? 5.074 -91.938 10.867 1 47.03 751 GLN B N 1
ATOM 11582 C CA . GLN B 1 751 ? 4.031 -91.438 11.789 1 47.03 751 GLN B CA 1
ATOM 11583 C C . GLN B 1 751 ? 4.621 -90.688 12.953 1 47.03 751 GLN B C 1
ATOM 11585 O O . GLN B 1 751 ? 4.039 -89.688 13.406 1 47.03 751 GLN B O 1
ATOM 11590 N N . GLN B 1 752 ? 5.695 -91.188 13.453 1 47.81 752 GLN B N 1
ATOM 11591 C CA . GLN B 1 752 ? 6.316 -90.438 14.562 1 47.81 752 GLN B CA 1
ATOM 11592 C C . GLN B 1 752 ? 6.773 -89.062 14.148 1 47.81 752 GLN B C 1
ATOM 11594 O O . GLN B 1 752 ? 6.648 -88.125 14.922 1 47.81 752 GLN B O 1
ATOM 11599 N N . LEU B 1 753 ? 7.168 -89.062 12.938 1 39.31 753 LEU B N 1
ATOM 11600 C CA . LEU B 1 753 ? 7.691 -87.75 12.461 1 39.31 753 LEU B CA 1
ATOM 11601 C C . LEU B 1 753 ? 6.566 -86.75 12.219 1 39.31 753 LEU B C 1
ATOM 11603 O O . LEU B 1 753 ? 6.703 -85.562 12.539 1 39.31 753 LEU B O 1
ATOM 11607 N N . VAL B 1 754 ? 5.422 -87.188 11.641 1 41.84 754 VAL B N 1
ATOM 11608 C CA . VAL B 1 754 ? 4.266 -86.375 11.422 1 41.84 754 VAL B CA 1
ATOM 11609 C C . VAL B 1 754 ? 3.783 -85.75 12.75 1 41.84 754 VAL B C 1
ATOM 11611 O O . VAL B 1 754 ? 3.307 -84.625 12.812 1 41.84 754 VAL B O 1
ATOM 11614 N N . ARG B 1 755 ? 3.859 -86.562 13.648 1 39.69 755 ARG B N 1
ATOM 11615 C CA . ARG B 1 755 ? 3.348 -86.062 14.938 1 39.69 755 ARG B CA 1
ATOM 11616 C C . ARG B 1 755 ? 4.254 -85 15.539 1 39.69 755 ARG B C 1
ATOM 11618 O O . ARG B 1 755 ? 3.908 -84.375 16.547 1 39.69 755 ARG B O 1
ATOM 11625 N N . GLN B 1 756 ? 5.445 -84.938 15.047 1 35.66 756 GLN B N 1
ATOM 11626 C CA . GLN B 1 756 ? 6.242 -83.938 15.742 1 35.66 756 GLN B CA 1
ATOM 11627 C C . GLN B 1 756 ? 5.902 -82.5 15.25 1 35.66 756 GLN B C 1
ATOM 11629 O O . GLN B 1 756 ? 5.828 -82.25 14.047 1 35.66 756 GLN B O 1
ATOM 11634 N N . PRO B 1 757 ? 5.078 -81.688 15.969 1 37.47 757 PRO B N 1
ATOM 11635 C CA . PRO B 1 757 ? 4.535 -80.312 15.742 1 37.47 757 PRO B CA 1
ATOM 11636 C C . PRO B 1 757 ? 5.52 -79.438 15.031 1 37.47 757 PRO B C 1
ATOM 11638 O O . PRO B 1 757 ? 5.109 -78.5 14.336 1 37.47 757 PRO B O 1
ATOM 11641 N N . ALA B 1 758 ? 6.738 -79.5 15.344 1 36.28 758 ALA B N 1
ATOM 11642 C CA . ALA B 1 758 ? 7.719 -78.438 15.016 1 36.28 758 ALA B CA 1
ATOM 11643 C C . ALA B 1 758 ? 8.008 -78.438 13.516 1 36.28 758 ALA B C 1
ATOM 11645 O O . ALA B 1 758 ? 8.812 -77.625 13.047 1 36.28 758 ALA B O 1
ATOM 11646 N N . ALA B 1 759 ? 7.527 -79.438 12.789 1 35.31 759 ALA B N 1
ATOM 11647 C CA . ALA B 1 759 ? 8.117 -79.688 11.484 1 35.31 759 ALA B CA 1
ATOM 11648 C C . ALA B 1 759 ? 7.645 -78.625 10.445 1 35.31 759 ALA B C 1
ATOM 11650 O O . ALA B 1 759 ? 8.125 -78.625 9.312 1 35.31 759 ALA B O 1
ATOM 11651 N N . LEU B 1 760 ? 6.266 -78.25 10.445 1 33.12 760 LEU B N 1
ATOM 11652 C CA . LEU B 1 760 ? 5.719 -77.438 9.359 1 33.12 760 LEU B CA 1
ATOM 11653 C C . LEU B 1 760 ? 6.148 -75.938 9.508 1 33.12 760 LEU B C 1
ATOM 11655 O O . LEU B 1 760 ? 5.805 -75.312 10.492 1 33.12 760 LEU B O 1
ATOM 11659 N N . PRO B 1 761 ? 7.277 -75.562 8.953 1 31.45 761 PRO B N 1
ATOM 11660 C CA . PRO B 1 761 ? 7.637 -74.188 9.273 1 31.45 761 PRO B CA 1
ATOM 11661 C C . PRO B 1 761 ? 6.52 -73.188 8.945 1 31.45 761 PRO B C 1
ATOM 11663 O O . PRO B 1 761 ? 5.637 -73.5 8.133 1 31.45 761 PRO B O 1
ATOM 11666 N N . ASN B 1 762 ? 6.18 -72.188 9.734 1 32.41 762 ASN B N 1
ATOM 11667 C CA . ASN B 1 762 ? 5.25 -71.062 9.547 1 32.41 762 ASN B CA 1
ATOM 11668 C C . ASN B 1 762 ? 5.289 -70.562 8.109 1 32.41 762 ASN B C 1
ATOM 11670 O O . ASN B 1 762 ? 6.355 -70.5 7.496 1 32.41 762 ASN B O 1
ATOM 11674 N N . ALA B 1 763 ? 4.141 -70.438 7.34 1 31.84 763 ALA B N 1
ATOM 11675 C CA . ALA B 1 763 ? 3.68 -70.312 5.965 1 31.84 763 ALA B CA 1
ATOM 11676 C C . ALA B 1 763 ? 4.5 -69.25 5.23 1 31.84 763 ALA B C 1
ATOM 11678 O O . ALA B 1 763 ? 4.707 -69.312 4.02 1 31.84 763 ALA B O 1
ATOM 11679 N N . ALA B 1 764 ? 4.504 -68 5.754 1 33.28 764 ALA B N 1
ATOM 11680 C CA . ALA B 1 764 ? 4.809 -66.75 5.047 1 33.28 764 ALA B CA 1
ATOM 11681 C C . ALA B 1 764 ? 6.211 -66.812 4.441 1 33.28 764 ALA B C 1
ATOM 11683 O O . ALA B 1 764 ? 6.441 -66.25 3.354 1 33.28 764 ALA B O 1
ATOM 11684 N N . GLU B 1 765 ? 7.129 -67.125 5.242 1 34.28 765 GLU B N 1
ATOM 11685 C CA . GLU B 1 765 ? 8.508 -66.938 4.809 1 34.28 765 GLU B CA 1
ATOM 11686 C C . GLU B 1 765 ? 8.945 -68 3.834 1 34.28 765 GLU B C 1
ATOM 11688 O O . GLU B 1 765 ? 9.797 -67.812 2.975 1 34.28 765 GLU B O 1
ATOM 11693 N N . ASP B 1 766 ? 8.523 -69.438 3.998 1 33.94 766 ASP B N 1
ATOM 11694 C CA . ASP B 1 766 ? 9.289 -70.562 3.504 1 33.94 766 ASP B CA 1
ATOM 11695 C C . ASP B 1 766 ? 8.641 -71.188 2.26 1 33.94 766 ASP B C 1
ATOM 11697 O O . ASP B 1 766 ? 8.094 -72.25 2.312 1 33.94 766 ASP B O 1
ATOM 11701 N N . ALA B 1 767 ? 7.914 -70.5 1.331 1 33.72 767 ALA B N 1
ATOM 11702 C CA . ALA B 1 767 ? 7.27 -70.812 0.06 1 33.72 767 ALA B CA 1
ATOM 11703 C C . ALA B 1 767 ? 8.188 -71.688 -0.816 1 33.72 767 ALA B C 1
ATOM 11705 O O . ALA B 1 767 ? 7.711 -72.562 -1.57 1 33.72 767 ALA B O 1
ATOM 11706 N N . GLY B 1 768 ? 9.398 -71.5 -0.573 1 34.81 768 GLY B N 1
ATOM 11707 C CA . GLY B 1 768 ? 10.438 -72.25 -1.301 1 34.81 768 GLY B CA 1
ATOM 11708 C C . GLY B 1 768 ? 10.492 -73.688 -0.956 1 34.81 768 GLY B C 1
ATOM 11709 O O . GLY B 1 768 ? 10.578 -74.562 -1.846 1 34.81 768 GLY B O 1
ATOM 11710 N N . GLU B 1 769 ? 10.25 -74 0.29 1 36.41 769 GLU B N 1
ATOM 11711 C CA . GLU B 1 769 ? 10.375 -75.375 0.829 1 36.41 769 GLU B CA 1
ATOM 11712 C C . GLU B 1 769 ? 9.188 -76.188 0.421 1 36.41 769 GLU B C 1
ATOM 11714 O O . GLU B 1 769 ? 9.359 -77.375 0.082 1 36.41 769 GLU B O 1
ATOM 11719 N N . ALA B 1 770 ? 7.98 -75.562 0.219 1 35.59 770 ALA B N 1
ATOM 11720 C CA . ALA B 1 770 ? 6.77 -76.312 -0.141 1 35.59 770 ALA B CA 1
ATOM 11721 C C . ALA B 1 770 ? 6.844 -76.812 -1.577 1 35.59 770 ALA B C 1
ATOM 11723 O O . ALA B 1 770 ? 6.469 -78 -1.858 1 35.59 770 ALA B O 1
ATOM 11724 N N . ALA B 1 771 ? 7.492 -76 -2.334 1 36.91 771 ALA B N 1
ATOM 11725 C CA . ALA B 1 771 ? 7.512 -76.312 -3.762 1 36.91 771 ALA B CA 1
ATOM 11726 C C . ALA B 1 771 ? 8.422 -77.5 -4.055 1 36.91 771 ALA B C 1
ATOM 11728 O O . ALA B 1 771 ? 8.07 -78.375 -4.852 1 36.91 771 ALA B O 1
ATOM 11729 N N . GLN B 1 772 ? 9.383 -77.75 -3.279 1 41.12 772 GLN B N 1
ATOM 11730 C CA . GLN B 1 772 ? 10.359 -78.812 -3.371 1 41.12 772 GLN B CA 1
ATOM 11731 C C . GLN B 1 772 ? 9.781 -80.125 -2.844 1 41.12 772 GLN B C 1
ATOM 11733 O O . GLN B 1 772 ? 10.016 -81.188 -3.424 1 41.12 772 GLN B O 1
ATOM 11738 N N . LEU B 1 773 ? 8.867 -80.062 -1.992 1 41.81 773 LEU B N 1
ATOM 11739 C CA . LEU B 1 773 ? 8.203 -81.188 -1.383 1 41.81 773 LEU B CA 1
ATOM 11740 C C . LEU B 1 773 ? 7.203 -81.812 -2.352 1 41.81 773 LEU B C 1
ATOM 11742 O O . LEU B 1 773 ? 7.121 -83.062 -2.453 1 41.81 773 LEU B O 1
ATOM 11746 N N . LEU B 1 774 ? 6.656 -80.938 -3.107 1 36.09 774 LEU B N 1
ATOM 11747 C CA . LEU B 1 774 ? 5.625 -81.375 -4.023 1 36.09 774 LEU B CA 1
ATOM 11748 C C . LEU B 1 774 ? 6.238 -82.188 -5.172 1 36.09 774 LEU B C 1
ATOM 11750 O O . LEU B 1 774 ? 5.707 -83.25 -5.566 1 36.09 774 LEU B O 1
ATOM 11754 N N . SER B 1 775 ? 7.438 -81.75 -5.477 1 41.41 775 SER B N 1
ATOM 11755 C CA . SER B 1 775 ? 8.062 -82.438 -6.625 1 41.41 775 SER B CA 1
ATOM 11756 C C . SER B 1 775 ? 8.594 -83.812 -6.258 1 41.41 775 SER B C 1
ATOM 11758 O O . SER B 1 775 ? 8.445 -84.75 -7.027 1 41.41 775 SER B O 1
ATOM 11760 N N . ALA B 1 776 ? 8.969 -83.938 -5.074 1 41.97 776 ALA B N 1
ATOM 11761 C CA . ALA B 1 776 ? 9.484 -85.25 -4.523 1 41.97 776 ALA B CA 1
ATOM 11762 C C . ALA B 1 776 ? 8.359 -86.25 -4.316 1 41.97 776 ALA B C 1
ATOM 11764 O O . ALA B 1 776 ? 8.523 -87.438 -4.594 1 41.97 776 ALA B O 1
ATOM 11765 N N . TRP B 1 777 ? 7.148 -85.75 -4.172 1 41.69 777 TRP B N 1
ATOM 11766 C CA . TRP B 1 777 ? 5.941 -86.562 -3.971 1 41.69 777 TRP B CA 1
ATOM 11767 C C . TRP B 1 777 ? 5.48 -87.188 -5.281 1 41.69 777 TRP B C 1
ATOM 11769 O O . TRP B 1 777 ? 5.141 -88.375 -5.316 1 41.69 777 TRP B O 1
ATOM 11779 N N . GLY B 1 778 ? 5.684 -86.438 -6.262 1 40.59 778 GLY B N 1
ATOM 11780 C CA . GLY B 1 778 ? 5.219 -86.938 -7.551 1 40.59 778 GLY B CA 1
ATOM 11781 C C . GLY B 1 778 ? 6 -88.125 -8.062 1 40.59 778 GLY B C 1
ATOM 11782 O O . GLY B 1 778 ? 5.414 -89.125 -8.531 1 40.59 778 GLY B O 1
ATOM 11783 N N . SER B 1 779 ? 7.188 -88.125 -7.727 1 45.31 779 SER B N 1
ATOM 11784 C CA . SER B 1 779 ? 8.07 -89.188 -8.203 1 45.31 779 SER B CA 1
ATOM 11785 C C . SER B 1 779 ? 7.883 -90.438 -7.395 1 45.31 779 SER B C 1
ATOM 11787 O O . SER B 1 779 ? 7.883 -91.562 -7.953 1 45.31 779 SER B O 1
ATOM 11789 N N . PHE B 1 780 ? 7.445 -90.375 -6.219 1 44.62 780 PHE B N 1
ATOM 11790 C CA . PHE B 1 780 ? 7.125 -91.438 -5.336 1 44.62 780 PHE B CA 1
ATOM 11791 C C . PHE B 1 780 ? 5.848 -92.188 -5.785 1 44.62 780 PHE B C 1
ATOM 11793 O O . PHE B 1 780 ? 5.809 -93.375 -5.898 1 44.62 780 PHE B O 1
ATOM 11800 N N . LEU B 1 781 ? 4.949 -91.375 -6.188 1 42.09 781 LEU B N 1
ATOM 11801 C CA . LEU B 1 781 ? 3.637 -91.875 -6.535 1 42.09 781 LEU B CA 1
ATOM 11802 C C . LEU B 1 781 ? 3.719 -92.75 -7.789 1 42.09 781 LEU B C 1
ATOM 11804 O O . LEU B 1 781 ? 3.098 -93.812 -7.855 1 42.09 781 LEU B O 1
ATOM 11808 N N . ARG B 1 782 ? 4.621 -92.438 -8.5 1 44.75 782 ARG B N 1
ATOM 11809 C CA . ARG B 1 782 ? 4.703 -93.125 -9.773 1 44.75 782 ARG B CA 1
ATOM 11810 C C . ARG B 1 782 ? 5.352 -94.5 -9.594 1 44.75 782 ARG B C 1
ATOM 11812 O O . ARG B 1 782 ? 4.871 -95.5 -10.141 1 44.75 782 ARG B O 1
ATOM 11819 N N . ARG B 1 783 ? 6.242 -94.438 -8.75 1 44.25 783 ARG B N 1
ATOM 11820 C CA . ARG B 1 783 ? 6.969 -95.688 -8.523 1 44.25 783 ARG B CA 1
ATOM 11821 C C . ARG B 1 783 ? 6.121 -96.688 -7.734 1 44.25 783 ARG B C 1
ATOM 11823 O O . ARG B 1 783 ? 6.109 -97.875 -8.039 1 44.25 783 ARG B O 1
ATOM 11830 N N . TRP B 1 784 ? 5.152 -96.25 -6.934 1 42.03 784 TRP B N 1
ATOM 11831 C CA . TRP B 1 784 ? 4.188 -97.062 -6.184 1 42.03 784 TRP B CA 1
ATOM 11832 C C . TRP B 1 784 ? 3.152 -97.688 -7.117 1 42.03 784 TRP B C 1
ATOM 11834 O O . TRP B 1 784 ? 2.838 -98.875 -7.008 1 42.03 784 TRP B O 1
ATOM 11844 N N . LEU B 1 785 ? 2.965 -96.875 -8.094 1 39.16 785 LEU B N 1
ATOM 11845 C CA . LEU B 1 785 ? 1.939 -97.312 -9.023 1 39.16 785 LEU B CA 1
ATOM 11846 C C . LEU B 1 785 ? 2.451 -98.5 -9.859 1 39.16 785 LEU B C 1
ATOM 11848 O O . LEU B 1 785 ? 1.718 -99.438 -10.102 1 39.16 785 LEU B O 1
ATOM 11852 N N . ALA B 1 786 ? 3.615 -98.5 -10.023 1 43 786 ALA B N 1
ATOM 11853 C CA . ALA B 1 786 ? 4.191 -99.5 -10.875 1 43 786 ALA B CA 1
ATOM 11854 C C . ALA B 1 786 ? 4.371 -100.812 -10.109 1 43 786 ALA B C 1
ATOM 11856 O O . ALA B 1 786 ? 4.117 -101.875 -10.648 1 43 786 ALA B O 1
ATOM 11857 N N . ALA B 1 787 ? 4.578 -100.625 -8.852 1 40.56 787 ALA B N 1
ATOM 11858 C CA . ALA B 1 787 ? 4.652 -101.812 -8.016 1 40.56 787 ALA B CA 1
ATOM 11859 C C . ALA B 1 787 ? 3.297 -102.5 -7.941 1 40.56 787 ALA B C 1
ATOM 11861 O O . ALA B 1 787 ? 3.223 -103.75 -8.008 1 40.56 787 ALA B O 1
ATOM 11862 N N . GLU B 1 788 ? 2.236 -101.75 -8.047 1 39 788 GLU B N 1
ATOM 11863 C CA . GLU B 1 788 ? 0.879 -102.312 -7.988 1 39 788 GLU B CA 1
ATOM 11864 C C . GLU B 1 788 ? 0.523 -103 -9.281 1 39 788 GLU B C 1
ATOM 11866 O O . GLU B 1 788 ? -0.119 -104.062 -9.242 1 39 788 GLU B O 1
ATOM 11871 N N . ARG B 1 789 ? 1.178 -102.5 -10.297 1 41.81 789 ARG B N 1
ATOM 11872 C CA . ARG B 1 789 ? 0.833 -103.125 -11.57 1 41.81 789 ARG B CA 1
ATOM 11873 C C . ARG B 1 789 ? 1.508 -104.438 -11.719 1 41.81 789 ARG B C 1
ATOM 11875 O O . ARG B 1 789 ? 0.915 -105.375 -12.258 1 41.81 789 ARG B O 1
ATOM 11882 N N . ALA B 1 790 ? 2.578 -104.562 -11.281 1 40.47 790 ALA B N 1
ATOM 11883 C CA . ALA B 1 790 ? 3.291 -105.875 -11.398 1 40.47 790 ALA B CA 1
ATOM 11884 C C . ALA B 1 790 ? 2.635 -106.938 -10.547 1 40.47 790 ALA B C 1
ATOM 11886 O O . ALA B 1 790 ? 2.607 -108.125 -10.93 1 40.47 790 ALA B O 1
ATOM 11887 N N . GLU B 1 791 ? 1.92 -106.5 -9.547 1 36.03 791 GLU B N 1
ATOM 11888 C CA . GLU B 1 791 ? 1.146 -107.438 -8.789 1 36.03 791 GLU B CA 1
ATOM 11889 C C . GLU B 1 791 ? -0.038 -108 -9.602 1 36.03 791 GLU B C 1
ATOM 11891 O O . GLU B 1 791 ? -0.375 -109.188 -9.523 1 36.03 791 GLU B O 1
ATOM 11896 N N . ALA B 1 792 ? -0.455 -107.125 -10.453 1 36.16 792 ALA B N 1
ATOM 11897 C CA . ALA B 1 792 ? -1.681 -107.438 -11.164 1 36.16 792 ALA B CA 1
ATOM 11898 C C . ALA B 1 792 ? -1.401 -108.5 -12.273 1 36.16 792 ALA B C 1
ATOM 11900 O O . ALA B 1 792 ? -2.232 -109.375 -12.555 1 36.16 792 ALA B O 1
ATOM 11901 N N . LYS B 1 793 ? -0.274 -108.5 -12.906 1 38.28 793 LYS B N 1
ATOM 11902 C CA . LYS B 1 793 ? -0.04 -109.438 -14.023 1 38.28 793 LYS B CA 1
ATOM 11903 C C . LYS B 1 793 ? 0.11 -110.875 -13.539 1 38.28 793 LYS B C 1
ATOM 11905 O O . LYS B 1 793 ? -0.181 -111.812 -14.281 1 38.28 793 LYS B O 1
ATOM 11910 N N . VAL B 1 794 ? 0.481 -111.062 -12.367 1 35.81 794 VAL B N 1
ATOM 11911 C CA . VAL B 1 794 ? 0.591 -112.438 -11.93 1 35.81 794 VAL B CA 1
ATOM 11912 C C . VAL B 1 794 ? -0.803 -113.062 -11.773 1 35.81 794 VAL B C 1
ATOM 11914 O O . VAL B 1 794 ? -1.014 -114.25 -12.062 1 35.81 794 VAL B O 1
ATOM 11917 N N . VAL B 1 795 ? -1.889 -112.125 -11.484 1 35.5 795 VAL B N 1
ATOM 11918 C CA . VAL B 1 795 ? -3.193 -112.75 -11.18 1 35.5 795 VAL B CA 1
ATOM 11919 C C . VAL B 1 795 ? -3.932 -113.062 -12.484 1 35.5 795 VAL B C 1
ATOM 11921 O O . VAL B 1 795 ? -4.965 -113.688 -12.469 1 35.5 795 VAL B O 1
ATOM 11924 N N . ALA B 1 796 ? -3.568 -112.562 -13.711 1 36.19 796 ALA B N 1
ATOM 11925 C CA . ALA B 1 796 ? -4.41 -112.688 -14.898 1 36.19 796 ALA B CA 1
ATOM 11926 C C . ALA B 1 796 ? -4.496 -114.125 -15.367 1 36.19 796 ALA B C 1
ATOM 11928 O O . ALA B 1 796 ? -5.461 -114.5 -16.031 1 36.19 796 ALA B O 1
ATOM 11929 N N . THR B 1 797 ? -3.49 -115 -15.312 1 34.56 797 THR B N 1
ATOM 11930 C CA . THR B 1 797 ? -3.635 -116.312 -15.922 1 34.56 797 THR B CA 1
ATOM 11931 C C . THR B 1 797 ? -4.742 -117.125 -15.242 1 34.56 797 THR B C 1
ATOM 11933 O O . THR B 1 797 ? -5.355 -118 -15.852 1 34.56 797 THR B O 1
ATOM 11936 N N . SER B 1 798 ? -5 -117.125 -14.008 1 30.06 798 SER B N 1
ATOM 11937 C CA . SER B 1 798 ? -5.93 -118.125 -13.5 1 30.06 798 SER B CA 1
ATOM 11938 C C . SER B 1 798 ? -7.379 -117.688 -13.711 1 30.06 798 SER B C 1
ATOM 11940 O O . SER B 1 798 ? -8.219 -118.5 -14.109 1 30.06 798 SER B O 1
ATOM 11942 N N . GLN B 1 799 ? -8.094 -116.688 -12.984 1 28.75 799 GLN B N 1
ATOM 11943 C CA . GLN B 1 799 ? -9.539 -116.625 -12.773 1 28.75 799 GLN B CA 1
ATOM 11944 C C . GLN B 1 799 ? -10.219 -115.812 -13.891 1 28.75 799 GLN B C 1
ATOM 11946 O O . GLN B 1 799 ? -9.977 -114.625 -14.055 1 28.75 799 GLN B O 1
ATOM 11951 N N . GLN B 1 800 ? -10.414 -116.438 -15.297 1 29.33 800 GLN B N 1
ATOM 11952 C CA . GLN B 1 800 ? -11.062 -115.875 -16.484 1 29.33 800 GLN B CA 1
ATOM 11953 C C . GLN B 1 800 ? -12.383 -115.188 -16.141 1 29.33 800 GLN B C 1
ATOM 11955 O O . GLN B 1 800 ? -12.75 -114.188 -16.75 1 29.33 800 GLN B O 1
ATOM 11960 N N . GLN B 1 801 ? -13.375 -116.125 -15.523 1 25.69 801 GLN B N 1
ATOM 11961 C CA . GLN B 1 801 ? -14.828 -116.062 -15.656 1 25.69 801 GLN B CA 1
ATOM 11962 C C . GLN B 1 801 ? -15.398 -114.75 -15.125 1 25.69 801 GLN B C 1
ATOM 11964 O O . GLN B 1 801 ? -16.25 -114.188 -15.766 1 25.69 801 GLN B O 1
ATOM 11969 N N . ALA B 1 802 ? -15.836 -114.875 -13.836 1 25.58 802 ALA B N 1
ATOM 11970 C CA . ALA B 1 802 ? -17.062 -114.312 -13.227 1 25.58 802 ALA B CA 1
ATOM 11971 C C . ALA B 1 802 ? -17.094 -112.812 -13.227 1 25.58 802 ALA B C 1
ATOM 11973 O O . ALA B 1 802 ? -18.125 -112.188 -13.508 1 25.58 802 ALA B O 1
ATOM 11974 N N . ALA B 1 803 ? -16.172 -112.188 -12.492 1 24.34 803 ALA B N 1
ATOM 11975 C CA . ALA B 1 803 ? -16.469 -111.125 -11.562 1 24.34 803 ALA B CA 1
ATOM 11976 C C . ALA B 1 803 ? -16.516 -109.812 -12.289 1 24.34 803 ALA B C 1
ATOM 11978 O O . ALA B 1 803 ? -15.547 -109 -12.266 1 24.34 803 ALA B O 1
ATOM 11979 N N . SER B 1 804 ? -16.797 -109.812 -13.695 1 22.19 804 SER B N 1
ATOM 11980 C CA . SER B 1 804 ? -16.469 -108.625 -14.445 1 22.19 804 SER B CA 1
ATOM 11981 C C . SER B 1 804 ? -17.344 -107.438 -14.016 1 22.19 804 SER B C 1
ATOM 11983 O O . SER B 1 804 ? -16.938 -106.25 -14.117 1 22.19 804 SER B O 1
ATOM 11985 N N . ASP B 1 805 ? -18.75 -107.75 -13.914 1 21.44 805 ASP B N 1
ATOM 11986 C CA . ASP B 1 805 ? -19.781 -106.75 -14.219 1 21.44 805 ASP B CA 1
ATOM 11987 C C . ASP B 1 805 ? -19.812 -105.625 -13.156 1 21.44 805 ASP B C 1
ATOM 11989 O O . ASP B 1 805 ? -19.953 -104.5 -13.484 1 21.44 805 ASP B O 1
ATOM 11993 N N . GLY B 1 806 ? -20.312 -106.125 -12.008 1 21.59 806 GLY B N 1
ATOM 11994 C CA . GLY B 1 806 ? -21.188 -105.312 -11.125 1 21.59 806 GLY B CA 1
ATOM 11995 C C . GLY B 1 806 ? -20.516 -104.125 -10.516 1 21.59 806 GLY B C 1
ATOM 11996 O O . GLY B 1 806 ? -21.172 -103.125 -10.234 1 21.59 806 GLY B O 1
ATOM 11997 N N . ALA B 1 807 ? -19.359 -104.5 -10.086 1 20.02 807 ALA B N 1
ATOM 11998 C CA . ALA B 1 807 ? -19.062 -103.688 -8.867 1 20.02 807 ALA B CA 1
ATOM 11999 C C . ALA B 1 807 ? -18.781 -102.25 -9.188 1 20.02 807 ALA B C 1
ATOM 12001 O O . ALA B 1 807 ? -18.406 -101.5 -8.305 1 20.02 807 ALA B O 1
ATOM 12002 N N . MET B 1 808 ? -18.812 -101.938 -10.523 1 19.06 808 MET B N 1
ATOM 12003 C CA . MET B 1 808 ? -18.141 -100.688 -10.789 1 19.06 808 MET B CA 1
ATOM 12004 C C . MET B 1 808 ? -18.938 -99.5 -10.203 1 19.06 808 MET B C 1
ATOM 12006 O O . MET B 1 808 ? -18.422 -98.438 -10.094 1 19.06 808 MET B O 1
ATOM 12010 N N . GLN B 1 809 ? -20.266 -99.75 -10.266 1 20.64 809 GLN B N 1
ATOM 12011 C CA . GLN B 1 809 ? -21.109 -98.562 -10.234 1 20.64 809 GLN B CA 1
ATOM 12012 C C . GLN B 1 809 ? -20.984 -97.812 -8.906 1 20.64 809 GLN B C 1
ATOM 12014 O O . GLN B 1 809 ? -21.109 -96.625 -8.852 1 20.64 809 GLN B O 1
ATOM 12019 N N . ALA B 1 810 ? -21.141 -98.688 -7.934 1 20.95 810 ALA B N 1
ATOM 12020 C CA . ALA B 1 810 ? -21.688 -98.125 -6.707 1 20.95 810 ALA B CA 1
ATOM 12021 C C . ALA B 1 810 ? -20.812 -97 -6.172 1 20.95 810 ALA B C 1
ATOM 12023 O O . ALA B 1 810 ? -21.297 -96.125 -5.48 1 20.95 810 ALA B O 1
ATOM 12024 N N . SER B 1 811 ? -19.594 -97.438 -6.203 1 19.25 811 SER B N 1
ATOM 12025 C CA . SER B 1 811 ? -18.922 -96.812 -5.074 1 19.25 811 SER B CA 1
ATOM 12026 C C . SER B 1 811 ? -18.812 -95.25 -5.273 1 19.25 811 SER B C 1
ATOM 12028 O O . SER B 1 811 ? -18.094 -94.625 -4.543 1 19.25 811 SER B O 1
ATOM 12030 N N . LEU B 1 812 ? -19.234 -94.875 -6.441 1 20.44 812 LEU B N 1
ATOM 12031 C CA . LEU B 1 812 ? -18.891 -93.5 -6.738 1 20.44 812 LEU B CA 1
ATOM 12032 C C . LEU B 1 812 ? -19.594 -92.5 -5.789 1 20.44 812 LEU B C 1
ATOM 12034 O O . LEU B 1 812 ? -19.609 -91.312 -6.023 1 20.44 812 LEU B O 1
ATOM 12038 N N . LYS B 1 813 ? -20.453 -93.062 -4.996 1 23.39 813 LYS B N 1
ATOM 12039 C CA . LYS B 1 813 ? -21.453 -92.125 -4.555 1 23.39 813 LYS B CA 1
ATOM 12040 C C . LYS B 1 813 ? -20.828 -91.062 -3.645 1 23.39 813 LYS B C 1
ATOM 12042 O O . LYS B 1 813 ? -21.5 -90.125 -3.23 1 23.39 813 LYS B O 1
ATOM 12047 N N . PRO B 1 814 ? -19.672 -91.25 -3.287 1 20.69 814 PRO B N 1
ATOM 12048 C CA . PRO B 1 814 ? -19.625 -90.75 -1.896 1 20.69 814 PRO B CA 1
ATOM 12049 C C . PRO B 1 814 ? -20.141 -89.375 -1.717 1 20.69 814 PRO B C 1
ATOM 12051 O O . PRO B 1 814 ? -21.109 -89.125 -0.971 1 20.69 814 PRO B O 1
ATOM 12054 N N . TRP B 1 815 ? -19.25 -88.375 -1.305 1 20.44 815 TRP B N 1
ATOM 12055 C CA . TRP B 1 815 ? -19 -87.5 -0.192 1 20.44 815 TRP B CA 1
ATOM 12056 C C . TRP B 1 815 ? -19.469 -86.062 -0.54 1 20.44 815 TRP B C 1
ATOM 12058 O O . TRP B 1 815 ? -19.156 -85.562 -1.619 1 20.44 815 TRP B O 1
ATOM 12068 N N . SER B 1 816 ? -20.641 -85.688 -0.135 1 20.23 816 SER B N 1
ATOM 12069 C CA . SER B 1 816 ? -21.375 -84.438 -0.293 1 20.23 816 SER B CA 1
ATOM 12070 C C . SER B 1 816 ? -20.516 -83.25 0.1 1 20.23 816 SER B C 1
ATOM 12072 O O . SER B 1 816 ? -19.688 -83.312 1.003 1 20.23 816 SER B O 1
ATOM 12074 N N . ILE B 1 817 ? -20.234 -82.25 -0.78 1 20.2 817 ILE B N 1
ATOM 12075 C CA . ILE B 1 817 ? -19.516 -81 -0.925 1 20.2 817 ILE B CA 1
ATOM 12076 C C . ILE B 1 817 ? -19.844 -80.062 0.247 1 20.2 817 ILE B C 1
ATOM 12078 O O . ILE B 1 817 ? -19.328 -79 0.335 1 20.2 817 ILE B O 1
ATOM 12082 N N . SER B 1 818 ? -20.75 -80.562 1.075 1 21.55 818 SER B N 1
ATOM 12083 C CA . SER B 1 818 ? -21.344 -79.5 1.864 1 21.55 818 SER B CA 1
ATOM 12084 C C . SER B 1 818 ? -20.312 -78.875 2.807 1 21.55 818 SER B C 1
ATOM 12086 O O . SER B 1 818 ? -20.438 -77.75 3.201 1 21.55 818 SER B O 1
ATOM 12088 N N . HIS B 1 819 ? -19.484 -79.75 3.318 1 20.45 819 HIS B N 1
ATOM 12089 C CA . HIS B 1 819 ? -18.953 -79.312 4.602 1 20.45 819 HIS B CA 1
ATOM 12090 C C . HIS B 1 819 ? -17.891 -78.25 4.414 1 20.45 819 HIS B C 1
ATOM 12092 O O . HIS B 1 819 ? -17.281 -77.812 5.387 1 20.45 819 HIS B O 1
ATOM 12098 N N . TRP B 1 820 ? -17.562 -78 3.17 1 20.5 820 TRP B N 1
ATOM 12099 C CA . TRP B 1 820 ? -16.5 -77 2.998 1 20.5 820 TRP B CA 1
ATOM 12100 C C . TRP B 1 820 ? -16.969 -75.625 3.455 1 20.5 820 TRP B C 1
ATOM 12102 O O . TRP B 1 820 ? -16.219 -74.688 3.408 1 20.5 820 TRP B O 1
ATOM 12112 N N . GLN B 1 821 ? -18.203 -75.562 3.82 1 20.69 821 GLN B N 1
ATOM 12113 C CA . GLN B 1 821 ? -18.781 -74.25 3.988 1 20.69 821 GLN B CA 1
ATOM 12114 C C . GLN B 1 821 ? -18.078 -73.5 5.121 1 20.69 821 GLN B C 1
ATOM 12116 O O . GLN B 1 821 ? -18.062 -72.25 5.137 1 20.69 821 GLN B O 1
ATOM 12121 N N . CYS B 1 822 ? -17.656 -74.25 6.074 1 21.19 822 CYS B N 1
ATOM 12122 C CA . CYS B 1 822 ? -17.453 -73.625 7.355 1 21.19 822 CYS B CA 1
ATOM 12123 C C . CYS B 1 822 ? -16.188 -72.75 7.332 1 21.19 822 CYS B C 1
ATOM 12125 O O . CYS B 1 822 ? -16.062 -71.812 8.117 1 21.19 822 CYS B O 1
ATOM 12127 N N . CYS B 1 823 ? -15.242 -73.312 6.648 1 21.39 823 CYS B N 1
ATOM 12128 C CA . CYS B 1 823 ? -14 -72.562 6.938 1 21.39 823 CYS B CA 1
ATOM 12129 C C . CYS B 1 823 ? -14 -71.188 6.305 1 21.39 823 CYS B C 1
ATOM 12131 O O . CYS B 1 823 ? -12.992 -70.5 6.324 1 21.39 823 CYS B O 1
ATOM 12133 N N . SER B 1 824 ? -15.039 -71 5.508 1 23.75 824 SER B N 1
ATOM 12134 C CA . SER B 1 824 ? -15.172 -69.625 4.922 1 23.75 824 SER B CA 1
ATOM 12135 C C . SER B 1 824 ? -15.25 -68.562 6 1 23.75 824 SER B C 1
ATOM 12137 O O . SER B 1 824 ? -14.844 -67.438 5.777 1 23.75 824 SER B O 1
ATOM 12139 N N . SER B 1 825 ? -15.922 -69.062 7.062 1 25.91 825 SER B N 1
ATOM 12140 C CA . SER B 1 825 ? -16.406 -68 7.965 1 25.91 825 SER B CA 1
ATOM 12141 C C . SER B 1 825 ? -15.273 -67.375 8.758 1 25.91 825 SER B C 1
ATOM 12143 O O . SER B 1 825 ? -15.281 -66.188 9.039 1 25.91 825 SER B O 1
ATOM 12145 N N . SER B 1 826 ? -14.453 -68.312 9.109 1 25.19 826 SER B N 1
ATOM 12146 C CA . SER B 1 826 ? -13.562 -67.812 10.156 1 25.19 826 SER B CA 1
ATOM 12147 C C . SER B 1 826 ? -12.547 -66.812 9.594 1 25.19 826 SER B C 1
ATOM 12149 O O . SER B 1 826 ? -11.984 -66 10.336 1 25.19 826 SER B O 1
ATOM 12151 N N . LEU B 1 827 ? -12.141 -67.125 8.352 1 23.05 827 LEU B N 1
ATOM 12152 C CA . LEU B 1 827 ? -11.211 -66.125 7.859 1 23.05 827 LEU B CA 1
ATOM 12153 C C . LEU B 1 827 ? -11.891 -64.75 7.715 1 23.05 827 LEU B C 1
ATOM 12155 O O . LEU B 1 827 ? -11.234 -63.75 7.48 1 23.05 827 LEU B O 1
ATOM 12159 N N . GLN B 1 828 ? -13.242 -64.875 7.648 1 24.42 828 GLN B N 1
ATOM 12160 C CA . GLN B 1 828 ? -13.977 -63.625 7.617 1 24.42 828 GLN B CA 1
ATOM 12161 C C . GLN B 1 828 ? -13.727 -62.812 8.883 1 24.42 828 GLN B C 1
ATOM 12163 O O . GLN B 1 828 ? -13.609 -61.594 8.828 1 24.42 828 GLN B O 1
ATOM 12168 N N . GLN B 1 829 ? -13.797 -63.625 10 1 25.06 829 GLN B N 1
ATOM 12169 C CA . GLN B 1 829 ? -13.805 -62.938 11.281 1 25.06 829 GLN B CA 1
ATOM 12170 C C . GLN B 1 829 ? -12.438 -62.344 11.586 1 25.06 829 GLN B C 1
ATOM 12172 O O . GLN B 1 829 ? -12.352 -61.281 12.203 1 25.06 829 GLN B O 1
ATOM 12177 N N . MET B 1 830 ? -11.453 -63.156 11.219 1 22.91 830 MET B N 1
ATOM 12178 C CA . MET B 1 830 ? -10.188 -62.594 11.68 1 22.91 830 MET B CA 1
ATOM 12179 C C . MET B 1 830 ? -9.836 -61.344 10.914 1 22.91 830 MET B C 1
ATOM 12181 O O . MET B 1 830 ? -8.953 -60.594 11.32 1 22.91 830 MET B O 1
ATOM 12185 N N . HIS B 1 831 ? -10.43 -61.281 9.648 1 24.69 831 HIS B N 1
ATOM 12186 C CA . HIS B 1 831 ? -10.469 -59.969 9.016 1 24.69 831 HIS B CA 1
ATOM 12187 C C . HIS B 1 831 ? -11.109 -58.906 9.93 1 24.69 831 HIS B C 1
ATOM 12189 O O . HIS B 1 831 ? -10.891 -57.719 9.773 1 24.69 831 HIS B O 1
ATOM 12195 N N . LEU B 1 832 ? -12.125 -59.469 10.648 1 25.16 832 LEU B N 1
ATOM 12196 C CA . LEU B 1 832 ? -12.891 -58.5 11.43 1 25.16 832 LEU B CA 1
ATOM 12197 C C . LEU B 1 832 ? -12.008 -57.812 12.461 1 25.16 832 LEU B C 1
ATOM 12199 O O . LEU B 1 832 ? -12.156 -56.594 12.703 1 25.16 832 LEU B O 1
ATOM 12203 N N . GLN B 1 833 ? -11.25 -58.656 13.172 1 23.77 833 GLN B N 1
ATOM 12204 C CA . GLN B 1 833 ? -10.578 -58.094 14.344 1 23.77 833 GLN B CA 1
ATOM 12205 C C . GLN B 1 833 ? -9.438 -57.188 13.93 1 23.77 833 GLN B C 1
ATOM 12207 O O . GLN B 1 833 ? -9.07 -56.281 14.664 1 23.77 833 GLN B O 1
ATOM 12212 N N . LEU B 1 834 ? -8.688 -57.688 12.891 1 22.36 834 LEU B N 1
ATOM 12213 C CA . LEU B 1 834 ? -7.758 -56.656 12.477 1 22.36 834 LEU B CA 1
ATOM 12214 C C . LEU B 1 834 ? -8.508 -55.469 11.875 1 22.36 834 LEU B C 1
ATOM 12216 O O . LEU B 1 834 ? -7.887 -54.5 11.422 1 22.36 834 LEU B O 1
ATOM 12220 N N . GLN B 1 835 ? -9.734 -55.781 11.438 1 21.41 835 GLN B N 1
ATOM 12221 C CA . GLN B 1 835 ? -10.516 -54.594 11.047 1 21.41 835 GLN B CA 1
ATOM 12222 C C . GLN B 1 835 ? -10.555 -53.562 12.164 1 21.41 835 GLN B C 1
ATOM 12224 O O . GLN B 1 835 ? -10.812 -52.375 11.914 1 21.41 835 GLN B O 1
ATOM 12229 N N . HIS B 1 836 ? -10.688 -53.969 13.359 1 24.73 836 HIS B N 1
ATOM 12230 C CA . HIS B 1 836 ? -11.258 -53.281 14.516 1 24.73 836 HIS B CA 1
ATOM 12231 C C . HIS B 1 836 ? -10.328 -52.188 15.023 1 24.73 836 HIS B C 1
ATOM 12233 O O . HIS B 1 836 ? -10.633 -51.531 16.016 1 24.73 836 HIS B O 1
ATOM 12239 N N . GLY B 1 837 ? -9.102 -52.438 14.953 1 21.56 837 GLY B N 1
ATOM 12240 C CA . GLY B 1 837 ? -8.188 -51.375 15.328 1 21.56 837 GLY B CA 1
ATOM 12241 C C . GLY B 1 837 ? -8.227 -50.188 14.391 1 21.56 837 GLY B C 1
ATOM 12242 O O . GLY B 1 837 ? -7.246 -49.906 13.695 1 21.56 837 GLY B O 1
ATOM 12243 N N . ALA B 1 838 ? -9.195 -50.031 13.625 1 21.52 838 ALA B N 1
ATOM 12244 C CA . ALA B 1 838 ? -10.062 -49.219 12.781 1 21.52 838 ALA B CA 1
ATOM 12245 C C . ALA B 1 838 ? -10.18 -47.781 13.312 1 21.52 838 ALA B C 1
ATOM 12247 O O . ALA B 1 838 ? -10.273 -46.844 12.539 1 21.52 838 ALA B O 1
ATOM 12248 N N . ALA B 1 839 ? -10.766 -47.562 14.719 1 21.08 839 ALA B N 1
ATOM 12249 C CA . ALA B 1 839 ? -11.32 -46.25 15.117 1 21.08 839 ALA B CA 1
ATOM 12250 C C . ALA B 1 839 ? -10.211 -45.25 15.359 1 21.08 839 ALA B C 1
ATOM 12252 O O . ALA B 1 839 ? -9.188 -45.562 15.961 1 21.08 839 ALA B O 1
#

Organism: NCBI:txid2649997

Foldseek 3Di:
DDLVVLLVQCPDPDLVSLLVSLVVNQVRLVPDPDPVVSLVSLLSQCLDQDQSSNLSSLVSLVPPPQDPHDVSLVSSLVSLLVSLLNYDLSNNLSSLVSLLVSVVVVLVVDDLPDLDDDPLVVLCVQSNNSSCVSDVSSLVNNLLVLLVVLLCQLPDDDDLSSSVSSCSSCLSPLLCQQQPPVNCVVPVCRNLVSLLSLLVSLLPGPRLSSNLVSLLSLLVCLLSQAQAAPDVSSLVSSLSSLVSSLSSCVSRPDHRDPVSLLSNLQSLLQVLVNCLVNVPQVSNLSSLLSLLVSCVVVLLSNLLLLLSLLLLLADFPPGNRHDLSNLLSSLSSLLSSLVVLQPPPDDCQVVLLLSLLLNVLSLLLCLVPNPDPSSNVSSVSSNVSSVSRDHRDPDNPPPPPPPPNSPDHDDVSVVLSVLVVVLVVCLVPVVVLLVVLVVLLVVLPPPPDCPDDDPDDPPPPPPNGDDSSRVSSLSSQCVRPDPSSVLSSLSSVLSSCLSPVQCLQSCVSSLLVVLVVLVVCCVVVVDPDSDPNNLSSLLSLLSSPQEVVCVVVSCVSLDVLCDPPHDLLSNLSSLLSLLSSCVNNVRPSVVVNLCSLLVVPPPPDDRDPSNVVSSVVSLVVCCVVPVVVSVVVVLLVLLQVLLVCLVCCQVPVVVNLVSLVVLVVQCPDPDVNSVVSSVVSNVSHDPVSCVVSVSPPVPVVVLVVVVPPPPPPVVVVVLVDDPDQPDPDPDPVVNVVVVVVVVVVVVVVVVVVVPPVPPDPDPPPPVVVVVVVVVSVVVVVVVVVVVVVVVVVVPCPPPPDDDPPDDVPPDVPDPDPPPVPPVVPVVVCVVVPVVPDVD/DDLVVLLVQCPDPDLVSLLVSLVVNQVRLVPDPDPVVSLVSLLSQCLDQDQSSNLSSLVSLVPPPCDPPPVSLVSSLVSLLVSLLNYDLSNLLSSLVSLLVSVVVVLVVDDLPDLDDDPLVVLCVQSNNSSCVSDVSSLVNNLLVLLVVLLCQLPPDDDLSSSVSSCSSCLSPLLCQQQPPVNCVVPVCRNLVSLLSLLVSLLPGPRLSSNLVSLLSLLVCLLSQAQAAPDVSSLVSSLSSLVSSLSSCVSRPDHRDPVSLLSNLQSLLQVLVNCLVNVPQVSNLSSLLSLLVSCVVVLLSNLLLLLSLLLLLADFPPGNRHDLSNLLSSLSSLLSSLVVLQPPPDDCQVVLLLSLLLNVLSLLLCLVPNPDPSSNVSSVSSNVSSVSRDHRDPDNPPPPPPPPNSPDHDDVSVVSSVLVVVLVVCLVPVVVLLVVLVVLLVVLPPPPDCPPDDPDDPPPPPPNGDDSSRVSSLSSQCVRPDVSSVLSSLSSVLSSCLSPVQCLQSCVSSLLVVLVVLVVCCVVVVDPDSDPNNLSSLLSLLSSPQEVVCVVVSCVSLDVLCDPPHDLLSNLSSLLSLLSSCVSNVRPSVVVNVCSLLVVPPPPDDRDPSNVVSSVVSLVSCCVVPVVVNVVVVLLVLLQVLLVCQVCCQVPVVVNLVSLVVLVVQCPDPDVNSVVSSVSSNVSHDPVSCVNSVSCPPPPVVLVVVVPPPPDDVVVNVLVDDDPQPDPDPDPVVNVVVVVVVVVVVVVVVVVVVPPVVPPPDDPPPVVVVVVVVVSVVVVVVVVVVVVVVVVVVVPPPDPDDDPDPDPPPPPDDDDPPPVPPVVVPVVCVVVVVCVVVD

Nearest PDB structures (foldseek):
  7q4o-assembly1_A  TM=2.071E-01  e=6.929E-04  Homo sapiens
  5yvi-assembly1_A  TM=1.384E-01  e=3.347E-04  Homo sapiens
  4pk7-assembly1_A  TM=1.898E-01  e=2.174E-03  Homo sapiens
  3sf4-assembly1_A  TM=2.932E-01  e=2.468E+00  Homo sapiens
  4wng-assembly1_A  TM=2.676E-01  e=2.555E+00  Homo sapiens

Radius of gyration: 58.43 Å; Cα contacts (8 Å, |Δi|>4): 1815; chains: 2; bounding box: 74×237×85 Å

pLDDT: mean 73.79, std 22.19, range [19.06, 96.94]

Sequence (1678 aa):
MSLQQALERLRMPHPAVQAAAVAAVFDLAARTQSAAQRDAAFAECLSHSSQAVVEAAVQALLALPAEPAAGNAASAQDLLLTALSVAGPATAAPLAGGILRLFERQLSSRPAITPQPQPPAAWRAHPLSRALLSNAAAAQPLVLGSARLLARAAESSGSPAAFVATLAALRPFLSFLLLDPQLATAQPLLPSMAHSALARVACCTSCSAAQLELLGLLVAHLPALRVTAGDPSGAQQAAEAVADVMDVVESCGEEPGADTVAALASHLICLCHEAAAAEAPALLQQLLATLSVLAGYWPGIVGAHAASLGTLLLQHPTAHLLSAAGAEAALALAATLLQHLAQEDSCAATNSQQLTALLLLPLLQQAAFGGSKESKLWACHAVSLLRSLPAATSRPSSSNCSPKQPTQLHGTAATVHIAEQLLARLWQRPLEAQHWLASLRLSLAAPAGDSSREESSRPSKDQQQLDRGTLLVASVLLQHPSETVQLAALKALVSAMAATPLLGLSLLPLIVHQLQNQVECFLSGKVQRPQRQLLELLRALPEAGRHPAALPFVLRTLQPLLSAGTPEVLQAAGLRLLCRLWHTSGGRAYQQLRAAVIGYATPGQSPGLALRVARAECLRDICTADPDKAVDLVGLVQVRLLGGGGLDAAVQPDAAEAIIDALWLAVAHEAPQVRCQAYASLAAYTFETLEGIEALRPLTSAAELLQRLPDLPAVAVQLFFAPPAPHATSSKAAAAAAAKHAAADYQAVFQQLVRQPAALPNAAEDAGEAAQLLSAWGSFLRRWLAAERAEAKVVATSQQQAASDGAMQASLKPWSISHWQCCSSSLQQMHLQLQHGAAMSLQQALERLRMPHPAVQAAAVAAVFDLAARTQSAAQRDAAFAECLSHSSQAVVEAAVQALLALPAEPAAGNAASAQDLLLTALSVAGPATAAPLAGGILRLFERQLSSRPAITPQPQPPAAWRAHPLSRALLSNAAAAQPLVLGSARLLARAAESSGSPAAFVATLAALRPFLSFLLLDPQLATAQPLLPSMAHSALARVACCTSCSAAQLELLGLLVAHLPALRVTAGDPSGAQQAAEAVADVMDVVESCGEEPGADTVAALASHLICLCHEAAAAEAPALLQQLLATLSVLAGYWPGIVGAHAASLGTLLLQHPTAHLLSAAGAEAALALAATLLQHLAQEDSCAATNSQQLTALLLLPLLQQAAFGGSKESKLWACHAVSLLRSLPAATSRPSSSNCSPKQPTQLHGTAATVHIAEQLLARLWQRPLEAQHWLASLRLSLAAPAGDSSREESSRPSKDQQQLDRGTLLVASVLLQHPSETVQLAALKALVSAMAATPLLGLSLLPLIVHQLQNQVECFLSGKVQRPQRQLLELLRALPEAGRHPAALPFVLRTLQPLLSAGTPEVLQAAGLRLLCRLWHTSGGRAYQQLRAAVIGYATPGQSPGLALRVARAECLRDICTADPDKAVDLVGLVQVRLLGGGGLDAAVQPDAAEAIIDALWLAVAHEAPQVRCQAYASLAAYTFETLEGIEALRPLTSAAELLQRLPDLPAVAVQLFFAPPAPHATSSKAAAAAAAKHAAADYQAVFQQLVRQPAALPNAAEDAGEAAQLLSAWGSFLRRWLAAERAEAKVVATSQQQAASDGAMQASLKPWSISHWQCCSSSLQQMHLQLQHGAA

InterPro domains:
  IPR016024 Armadillo-type fold [SSF48371] (4-691)
  IPR022542 Focadhesin/RST, DUF3730 [PF12530] (530-646)
  IPR045163 Focadhesin/RST1 [PTHR16212] (5-638)

Solvent-accessible surface area (backbone atoms only — not comparable to full-atom values): 91492 Å² total; per-residue (Å²): 134,53,66,68,56,31,58,59,43,50,71,46,69,38,58,55,51,13,36,52,23,44,54,46,35,53,56,50,33,68,69,45,86,48,66,66,59,30,50,51,55,51,45,54,39,45,53,40,87,49,46,50,37,25,44,35,34,43,53,53,61,68,64,52,79,74,58,83,69,72,62,53,54,52,50,51,48,50,50,46,47,57,23,35,52,72,42,53,59,57,38,18,36,50,44,38,50,40,53,50,50,51,49,50,51,50,55,73,67,46,72,84,65,75,72,66,90,70,58,73,74,50,16,57,66,30,69,68,34,42,45,39,74,43,26,75,57,21,43,61,35,45,48,56,47,51,41,48,53,51,45,47,40,46,69,40,72,99,48,70,60,60,32,51,48,52,47,46,70,41,41,44,39,52,50,41,55,65,61,39,64,69,54,40,72,76,39,66,61,52,36,60,49,47,51,50,48,49,34,48,44,33,53,70,47,87,39,65,66,52,28,52,53,48,49,48,53,57,50,67,51,55,72,71,56,58,52,49,64,90,42,65,63,32,46,51,50,45,49,52,52,51,51,39,51,49,53,33,61,71,58,45,86,61,81,73,55,68,66,55,53,44,50,42,51,34,38,49,50,30,48,38,50,36,23,36,73,28,35,34,56,54,50,30,28,50,47,34,46,51,50,34,57,48,32,74,78,39,38,74,61,49,52,72,45,47,66,54,51,26,59,52,56,34,73,48,58,86,54,81,54,54,46,70,66,30,44,38,32,45,35,52,32,51,34,54,44,46,52,50,59,61,65,59,84,81,86,63,35,71,64,39,48,55,47,45,42,53,41,42,52,26,35,42,41,31,44,72,47,40,84,42,73,66,36,23,52,40,20,45,50,35,50,54,49,53,68,66,41,77,73,52,69,86,70,78,68,77,79,75,75,65,71,80,70,81,84,68,56,51,71,67,44,34,51,38,49,50,34,50,52,50,39,57,53,34,70,75,32,55,68,60,33,38,51,52,31,49,52,49,33,50,63,56,61,55,65,84,73,80,84,77,71,88,82,72,81,64,80,58,92,70,76,75,59,75,50,69,45,58,48,50,42,46,58,29,37,46,68,43,91,48,66,68,35,19,52,36,24,48,53,27,50,53,44,45,17,68,64,37,31,65,46,12,54,56,46,43,55,48,55,52,49,52,51,52,52,54,50,48,36,42,73,70,58,76,41,86,64,88,54,77,56,58,59,54,52,58,63,45,46,29,53,25,18,35,24,77,83,22,31,67,58,42,50,58,67,45,42,70,34,59,38,90,87,46,56,57,65,47,30,20,49,32,51,48,44,41,46,49,22,16,61,51,30,75,51,71,42,42,69,60,40,51,49,52,60,51,56,66,58,45,88,83,60,80,64,54,68,55,35,50,51,35,47,52,50,48,50,51,50,41,39,73,76,37,55,78,65,26,53,72,50,45,50,35,50,53,25,40,54,45,13,58,38,31,78,48,20,75,81,38,36,67,62,29,42,52,36,51,52,50,28,58,53,32,49,67,41,88,48,67,64,28,20,54,30,10,49,54,15,56,63,51,37,48,69,65,44,36,55,70,50,67,59,63,70,59,70,74,57,52,55,58,54,59,66,62,45,82,84,59,58,67,66,64,52,53,80,61,57,65,74,76,75,72,73,85,60,88,54,69,66,60,51,51,51,49,48,50,48,50,50,48,52,47,50,50,53,48,53,57,51,67,65,45,79,82,67,72,71,73,71,85,78,58,60,67,60,55,57,56,51,54,56,57,47,54,58,51,51,53,57,53,49,50,60,55,49,62,61,52,62,72,62,54,78,74,79,75,82,77,78,83,74,66,67,87,63,62,77,70,65,76,79,76,77,61,78,69,56,58,71,61,53,56,65,56,53,59,62,57,58,68,64,57,64,88,103,137,52,66,69,58,30,58,58,44,50,71,47,68,38,57,54,53,14,36,51,23,43,53,48,35,54,56,49,33,69,68,46,86,48,67,66,60,28,52,50,54,51,46,52,38,45,53,40,87,49,46,48,35,24,43,36,33,44,54,52,60,70,64,52,78,70,56,82,65,72,62,50,53,52,50,51,49,49,51,47,48,56,24,34,52,72,42,52,59,59,38,18,36,51,45,38,50,40,52,50,50,52,49,52,52,50,54,74,69,46,73,84,68,76,70,65,92,70,59,73,76,49,17,56,66,31,70,68,32,44,45,38,72,44,25,77,59,20,43,63,37,45,48,56,47,52,40,49,52,51,46,48,40,45,63,50,75,93,51,73,59,59,32,52,49,53,47,46,69,42,41,44,38,53,50,41,56,65,61,38,65,68,56,40,70,75,38,66,59,52,36,60,48,47,51,50,48,49,34,49,44,36,51,68,47,87,39,64,66,53,26,51,53,48,49,47,52,56,52,69,50,54,71,71,58,59,52,48,63,89,40,65,65,32,46,52,51,46,49,52,51,53,52,40,52,50,52,33,60,70,57,45,86,60,80,72,54,67,64,55,52,42,50,41,50,33,39,48,50,31,48,38,51,38,23,35,74,27,36,34,57,54,50,32,28,50,48,35,47,51,51,35,57,46,32,73,78,39,39,73,62,52,52,74,47,44,66,55,54,28,59,52,55,35,75,47,60,85,56,80,53,54,44,71,67,29,44,38,32,46,34,52,33,49,34,54,45,45,53,52,58,59,64,58,84,82,84,64,34,70,64,41,49,56,48,45,42,53,41,43,52,26,34,42,43,31,44,74,49,40,86,42,74,65,37,23,52,40,20,47,52,35,51,53,51,56,69,67,40,75,74,52,71,84,70,77,69,76,78,75,73,66,68,80,70,82,84,66,54,50,72,67,44,35,52,37,50,50,34,50,51,50,40,56,52,32,70,76,32,56,68,59,34,38,50,52,31,49,52,50,33,50,64,57,62,56,65,84,72,79,83,76,70,87,81,71,79,63,80,59,91,72,76,75,60,75,49,68,45,58,49,50,41,46,59,31,37,45,68,42,91,48,66,68,35,20,53,37,23,48,52,26,50,52,43,45,17,67,65,38,31,65,46,13,54,54,45,42,55,49,54,52,49,52,49,51,49,54,51,48,37,42,74,71,58,76,41,87,63,90,55,76,56,57,59,53,52,59,63,46,47,29,53,25,17,35,25,77,83,21,30,67,58,41,50,58,68,43,41,69,34,58,39,88,86,47,56,56,66,46,29,19,50,32,51,49,44,40,46,48,23,17,62,52,28,74,52,71,42,43,69,61,40,50,48,51,60,52,56,67,57,44,89,83,59,80,65,56,70,58,35,50,52,35,48,50,50,48,50,51,50,42,39,71,75,36,55,78,63,26,53,73,50,42,51,43,51,53,28,42,55,44,14,60,41,30,79,46,20,74,81,39,34,69,63,28,41,53,36,51,51,49,29,57,52,32,48,66,40,88,49,65,66,31,21,52,32,11,48,54,15,55,65,50,38,49,70,67,44,36,56,70,50,67,58,68,65,78,70,68,63,55,56,61,55,58,66,61,44,81,85,61,59,67,65,65,50,52,78,60,56,66,75,75,75,72,74,85,60,89,54,68,66,60,52,51,53,50,48,50,50,52,49,50,52,48,49,52,52,46,54,57,52,67,65,42,78,82,70,70,71,74,72,85,82,54,60,68,61,57,57,56,52,55,57,57,47,54,59,50,52,52,56,53,49,51,58,55,47,60,57,50,64,69,58,60,79,71,81,83,78,78,88,74,74,71,75,72,66,63,74,71,64,71,82,76,79,63,72,67,59,58,68,59,50,55,64,52,46,57,52,44,58,72,45,58,84,64,125

Secondary structure (DSSP, 8-state):
--HHHHHHGGGSS-HHHHHHHHHHHHHHHHH-S-HHHHHHHHHHHHT-S-HHHHHHHHHHHHHS--SSHHHHHHHHHHHHHHHHHT--HHHHHHHHHHHHHHHHHHHHHS---------HHHHHHSHHHHHHHH-GGGHHHHHHHHHHHHHHHHHSSS-HHHHHHHHHHHHHHHHHHHH-HHHHHH-TTHHHHHHHHHHHHHHH-S-HHHHHHHHHHHHHTGGG----TT-HHHHHHHHHHHHHHHHHHHH-SS---HHHHHHHHHHHHHHHHHHHHTT-HHHHHHHHHHHHHHHHH-HHHHHTTHHHHHHHH---SS-----HHHHHHHHHHHHHHHHHHHH--SS-HHHHHHHHHHHHHHHHHHHHH-SSHHHHHHHHHHHHHHHTSPP--S----------------THHHHHHHHHHHHHHHHH-HHHHHHHHHHHHHHHHS------S-------TTTTS--HHHHHHHHHHTT-SSHHHHHHHHHHHHHHHHHSTTHHHHHHHHHHHHHHHHHHHHHTTSSSS--HHHHHHHHHHHHHT-STTTHHHHHHHHHHHHSTTS-HHHHHHHHHHHHHHHHHTTTTTHHHHHHHHHHT--TT----HHHHHHHHHHHHHHHHH-HHHHHHHHHHHHHHHHHHTTTTTTT-HHHHHHHHHHHHHHTT-SSHHHHHHHHHHHHTS-HHHHHHTT--TTTTHHHHHHHH-TT--HHHHHTT---------S-HHHHHHHHHHHHHHHHHHHHHHHT-GGGS--TTT-HHHHHHHHHHHHHHHHHHHHHHHHHHHHHTTTS-SSTTSSSTTGGG----GGGGGTHHHHHHHHHHHTTTTT-/--HHHHHHGGGSS-HHHHHHHHHHHHHHHHH-S-HHHHHHHHHHHHT-S-HHHHHHHHHHHHHS--SSHHHHHHHHHHHHHHHHHT--HHHHHHHHHHHHHHHHHHHHHS---------HHHHHHSHHHHHHHH-GGGHHHHHHHHHHHHHHHHHSSS-HHHHHHHHHHHHHHHHHHHH-HHHHHH-TTHHHHHHHHHHHHHHH-S-HHHHHHHHHHHHHTGGG----TT-HHHHHHHHHHHHHHHHHHHH-SS---HHHHHHHHHHHHHHHHHHHHTT-HHHHHHHHHHHHHHHHH-HHHHHTTHHHHHHHH---SS-----HHHHHHHHHHHHHHHHHHHH--SS-HHHHHHHHHHHHHHHHHHHHH-SSHHHHHHHHHHHHHHHTSPP--S----------------THHHHHHHHHHHHHHHHH-HHHHHHHHHHHHHHHHS------S-------TTTTS--HHHHHHHHHHTT-SSHHHHHHHHHHHHHHHHHSTTHHHHHHHHHHHHHHHHHHHHHTTSSSS--HHHHHHHHHHHHHT-STTTHHHHHHHHHHHHSTTS-HHHHHHHHHHHHHHHHHTTTTTHHHHHHHHHHT--TT----HHHHHHHHHHHHHHHHH-HHHHHHHHHHHHHHHHHGGGTSTTT-HHHHHHHHHHHHHHHT-SSHHHHHHHHHHHHTS-HHHHHHTT----SSTHHHHHHH-TT--HHHHHTT---------S-HHHHHHHHHHHHHHHHHHHHHHHT-GGGS--TTT-HHHHHHHHHHHHHHHHHHHHHHHHHHHHHTTT--SSTTSGGGTGGG----GGGGGGHHHHHHHHHHHTTSTT-